Protein AF-0000000067313072 (afdb_homodimer)

Sequence (1642 aa):
MSSAKAKAAATILLTLEKLFMLDIATHIASVELWVLVTTVLLVWRFLLDFSGPWFGKPSRMFTVVTMEILNQNLVMYTMGLMQLSGARVNDYFQVWAVLLVTLQYSVKIGRPYTRSKQVPLLDLMSSFWSANLLRVQTFELLRIPLWLIWALNAVRIIVLFVTSSKGETENQESMRLVSDYMSYEDHLPALAAAAGGSDDEQEVSEMAGCKYLVHGEHRVLKEVQEGRREGRRRLSSCFRRERIIIESNRSYKIQLDPDGVHKDHLVTVEKLWRDTSKSRLLGGASTADPGNQRKDLCLSFAMYKLLRRRFYDLPVHELTRPQGKNKIRKLVIDYILKDCERAFRITGVELSFLQDLFYSKHAAVFAGGAMVPLRSLLLSLSLAAATGYIAYPARYIPERMDPADRNRITHGVFITRLMVGIIVLKELLEIFLYVLSRWAKVLMLCKYVQHQCLRRPMVEMAMRFMLFFGSKAKWIQTVSQQNLLVTFRVLKPAGVLPPLTWRMVLCRGETVGTTALKDYTKIAILDTLKKLEKEGLALDNYFSNAFRSNEKVVEWPRNLKVDTHIILVWHIATSLCEINFFNTVKKLRAVQRPRPFVDGPNGIRNKRKNYESVWSEQYATAATLSNYCTYLVSKDLVPDNPIVAGMVLGEVIQEIDHVTSKFNRQWGRGKLPFIFVYNGLMETVHKPCENTDHHQSWGWGPDVEPVTPEQVREKEDDGGLHIGCSITRMGAMLGKHLIKVYEGHAEGLWSDLANFWTGFLLHLAANTRAATHGRHLAGDSELITHLWALVSHAGFRGNAIHGEEGPDQEDIPDINQAANQMSSAKAKAAATILLTLEKLFMLDIATHIASVELWVLVTTVLLVWRFLLDFSGPWFGKPSRMFTVVTMEILNQNLVMYTMGLMQLSGARVNDYFQVWAVLLVTLQYSVKIGRPYTRSKQVPLLDLMSSFWSANLLRVQTFELLRIPLWLIWALNAVRIIVLFVTSSKGETENQESMRLVSDYMSYEDHLPALAAAAGGSDDEQEVSEMAGCKYLVHGEHRVLKEVQEGRREGRRRLSSCFRRERIIIESNRSYKIQLDPDGVHKDHLVTVEKLWRDTSKSRLLGGASTADPGNQRKDLCLSFAMYKLLRRRFYDLPVHELTRPQGKNKIRKLVIDYILKDCERAFRITGVELSFLQDLFYSKHAAVFAGGAMVPLRSLLLSLSLAAATGYIAYPARYIPERMDPADRNRITHGVFITRLMVGIIVLKELLEIFLYVLSRWAKVLMLCKYVQHQCLRRPMVEMAMRFMLFFGSKAKWIQTVSQQNLLVTFRVLKPAGVLPPLTWRMVLCRGETVGTTALKDYTKIAILDTLKKLEKEGLALDNYFSNAFRSNEKVVEWPRNLKVDTHIILVWHIATSLCEINFFNTVKKLRAVQRPRPFVDGPNGIRNKRKNYESVWSEQYATAATLSNYCTYLVSKDLVPDNPIVAGMVLGEVIQEIDHVTSKFNRQWGRGKLPFIFVYNGLMETVHKPCENTDHHQSWGWGPDVEPVTPEQVREKEDDGGLHIGCSITRMGAMLGKHLIKVYEGHAEGLWSDLANFWTGFLLHLAANTRAATHGRHLAGDSELITHLWALVSHAGFRGNAIHGEEGPDQEDIPDINQAANQ

Solvent-accessible surface area (backbone atoms only — not comparable to full-atom values): 89672 Å² total; per-residue (Å²): 120,67,65,60,52,49,50,49,49,46,49,51,48,53,50,50,52,55,41,64,44,46,38,86,88,72,64,37,70,34,71,70,42,52,52,50,53,50,51,50,52,51,50,52,52,46,56,53,57,72,72,45,64,43,64,38,41,17,63,52,30,40,51,51,53,50,50,50,48,49,48,55,50,48,53,40,26,50,50,19,38,49,62,64,60,52,55,95,70,63,68,59,52,44,54,46,40,48,49,48,52,48,41,56,52,61,53,50,71,72,47,41,71,52,61,47,57,61,62,46,49,49,50,50,50,51,48,50,54,32,51,60,47,47,71,70,60,80,56,67,82,53,44,58,58,51,51,49,47,48,50,54,48,50,48,53,44,50,49,46,56,66,41,46,59,45,19,58,49,42,46,48,52,41,48,52,50,48,43,57,44,43,65,52,49,74,73,51,77,54,76,81,69,84,91,84,87,85,53,71,68,57,41,60,76,43,33,63,62,41,71,47,62,62,44,37,63,54,58,56,49,48,47,64,69,67,39,84,68,75,72,77,72,78,49,63,78,86,72,48,63,77,70,67,77,61,74,69,72,76,50,92,53,93,78,85,38,58,85,59,90,32,39,78,54,37,40,28,49,24,52,58,50,58,75,24,47,83,37,76,69,62,10,66,64,82,84,55,19,66,90,44,53,67,58,40,50,44,48,17,50,24,48,32,62,61,54,57,36,58,74,32,58,29,61,61,42,36,63,75,35,69,68,31,31,52,52,44,28,46,46,43,56,67,53,39,56,64,37,68,69,54,34,53,48,36,43,41,51,18,49,49,53,52,29,24,58,76,54,29,36,61,44,37,44,49,42,76,40,70,58,52,51,47,52,53,47,50,50,39,52,50,48,34,51,51,49,59,51,49,64,60,56,60,68,54,52,58,78,74,40,65,74,86,46,52,66,62,42,55,52,48,52,50,53,50,53,50,52,41,52,50,43,39,51,51,41,52,48,52,49,49,53,53,64,40,28,71,66,42,47,46,50,50,51,50,50,44,70,61,29,72,78,50,72,36,70,70,51,46,51,53,48,50,56,52,63,66,54,62,73,72,82,60,66,70,62,53,40,59,17,25,42,82,80,30,31,34,78,37,75,43,78,74,61,93,80,50,74,92,56,66,41,77,40,80,38,63,69,76,65,73,19,72,44,74,64,50,67,68,45,53,47,52,43,53,50,51,56,51,46,32,61,78,68,69,50,63,63,88,45,24,64,59,70,28,32,65,91,46,57,76,76,47,64,66,66,68,41,53,84,50,67,64,58,48,50,54,25,51,36,48,13,52,52,46,45,48,38,69,77,30,69,70,44,27,66,34,56,30,56,44,76,31,60,62,86,63,77,45,57,84,67,70,78,75,75,77,82,56,86,67,47,69,45,22,52,30,35,40,32,24,46,46,44,39,20,28,52,48,34,30,51,77,67,57,65,46,42,54,49,52,68,56,45,48,50,41,53,53,49,48,52,51,50,52,48,56,51,38,44,70,52,28,74,71,57,36,80,78,59,34,37,33,47,58,50,51,51,37,43,57,57,37,50,76,42,69,56,81,70,66,77,60,44,66,75,52,54,59,72,84,78,66,73,77,74,61,78,74,73,61,62,80,68,70,80,53,81,85,60,55,53,38,70,29,63,63,24,52,5,32,43,49,19,53,49,51,51,61,75,35,60,96,35,64,54,61,47,28,48,30,43,24,40,27,45,43,34,43,50,54,37,47,27,36,42,32,54,58,42,61,46,59,54,46,35,39,46,75,60,47,69,56,51,48,48,26,52,52,37,51,59,52,54,51,68,48,78,64,74,78,52,53,42,51,49,57,72,71,36,60,72,47,77,60,41,45,36,73,107,118,67,65,57,50,50,51,51,50,46,49,50,49,52,50,51,53,55,42,66,44,48,38,86,86,71,63,37,67,33,71,68,40,50,52,48,53,51,50,52,52,49,51,52,52,45,55,50,53,76,69,44,67,42,64,40,43,17,63,50,30,40,52,53,52,51,49,50,48,49,50,56,50,46,52,38,28,49,51,18,37,51,65,63,62,52,54,93,72,64,69,59,52,45,54,48,40,47,49,48,50,47,42,55,52,61,54,51,72,69,45,45,64,54,62,47,58,59,61,47,48,46,50,50,50,50,49,49,56,33,50,60,48,47,69,68,60,80,56,66,82,53,45,56,58,51,53,48,49,48,48,52,48,49,47,51,45,50,50,47,56,65,42,45,59,46,18,58,48,44,46,49,50,41,48,51,50,48,43,57,45,42,66,51,49,74,73,51,77,54,75,82,68,86,85,81,87,85,53,71,68,58,39,60,75,45,34,62,62,40,71,48,61,62,45,39,62,57,57,54,50,49,46,64,68,69,40,84,68,75,73,75,74,80,50,63,76,85,72,49,63,78,70,66,78,63,73,68,71,76,51,90,55,91,77,85,39,57,86,60,91,32,39,78,53,37,40,29,50,24,51,56,48,58,73,24,49,83,35,75,70,62,11,64,65,83,84,57,18,68,90,45,52,66,59,38,51,44,47,17,51,26,49,33,63,62,53,57,35,58,74,37,61,30,64,62,41,35,62,75,34,69,68,31,33,52,52,42,29,44,47,42,56,67,54,38,55,65,38,67,69,54,34,54,48,36,42,39,51,18,49,50,52,52,33,25,58,74,54,28,36,60,45,36,45,50,44,79,41,69,58,51,52,47,52,53,46,51,52,39,51,51,46,34,51,51,48,58,50,49,65,60,56,61,68,56,52,58,78,76,40,66,75,89,46,51,66,62,40,55,51,48,52,52,55,50,53,51,51,43,51,51,44,37,49,51,41,52,49,51,49,50,54,53,65,39,27,71,65,43,49,47,49,51,53,50,48,46,70,62,29,72,75,51,72,35,72,69,52,46,52,53,46,50,53,52,64,66,54,62,73,71,80,58,61,65,64,53,40,59,18,25,41,83,79,30,30,35,78,38,76,40,77,70,59,95,82,47,81,87,46,66,39,78,40,80,37,64,71,75,67,74,20,73,43,72,64,51,66,68,45,51,47,52,43,52,50,52,56,50,46,32,61,76,67,69,49,63,64,88,43,24,64,58,69,27,33,67,91,48,58,77,77,47,65,65,66,66,40,53,82,49,67,67,56,48,50,54,25,49,35,47,15,52,51,46,44,48,39,70,78,29,70,71,44,28,66,34,55,30,59,44,76,30,58,61,86,62,78,44,55,84,69,62,80,75,78,77,83,55,85,68,47,69,42,21,52,29,36,39,34,24,45,47,46,40,20,27,52,48,34,30,51,76,67,54,66,46,41,54,51,53,67,58,43,48,50,41,52,54,48,47,52,52,50,52,47,57,51,38,44,70,52,29,75,72,58,36,79,78,59,37,37,32,48,56,51,51,51,36,43,56,56,37,51,77,42,69,54,79,69,65,75,61,43,64,75,52,52,59,71,83,77,68,72,78,72,62,79,74,74,62,62,80,67,71,79,54,81,85,61,54,56,38,70,29,63,62,23,51,6,32,43,50,19,52,50,50,52,61,75,35,58,96,34,66,55,61,47,28,47,31,44,24,41,27,44,44,34,43,49,54,37,48,28,39,42,32,55,60,50,62,45,60,60,45,34,45,42,72,57,45,68,56,49,48,49,26,52,53,34,52,59,52,55,51,68,47,78,63,75,79,53,51,42,50,48,62,75,72,41,62,71,48,78,60,37,44,36,73,107

Organism: Triticum aestivum (NCBI:txid4565)

pLDDT: mean 76.82, std 17.57, range [25.61, 97.81]

Radius of gyration: 36.91 Å; Cα contacts (8 Å, |Δi|>4): 2139; chains: 2; bounding box: 94×105×93 Å

Foldseek 3Di:
DVVVVVVVVVVVVVLVVVQQQADPPPRHGDLLVLLVVLLVLLVVLLVLLVVAQLLQFLASLVVNVVSLVVSLVSLVVSLVVLPPPDDLAQLLSLLSLLLSLLSSVLSCQSFAQDLDLVVLVSSLVSLVSSVVVLVSRPDPVQNVLSVVLSVLSNVVSVVCSVLSNVLLVLLVVLLVVQLVQLLCLLVDDFDPDDDDDPDPLVCLVLVTSQFQWQFQSSVLVVCVVVDPPPDCPCDDDLVNPPPPPPPPPPPVDDYDDCPPNCVLRTDGLNLLSPLCCPAQQQNPDDDHQVPSLLSLLSVLSSLLSLVVCQLVVRDNNLLVDPSSLVSLLCNLQSPLLPDLVSVLSSLQSSLVVLLCSQTNHLSSQCSNHDPSVVVVLVSLVVSLVSLVVSLVVLVCSCVRDDVVPVSCSVSSNVSSVSSSVSSNVSSVVVNVCNLLDSSVLSRVSRVVSSTVVCSDPVNSVVSVVSPVSHDPLGQQQKFKFFALLAWEWDFDQDDDPGDPDTDTDTDHGPDIDIDHNDPLLSNLLSVLVSCCVVVVHALLPLLCVLQVPPNVLCVFLVLQLDLLLSLLLQLLLLVLLLCVVDVQQQFDFSHDHGADPDDALPPDPPPDPDPCNVLRSLSNNLSRLSRRVSVCLVVVLFLADNVVSVVLSVLVSVLLCLLCVVVCVVQPVGGDGVNSSSVSLLVLLPPAQQDPVVCVVSVGDPPPPNPDPPVCPVPPPSVPSSSNPGSSNSSSNSNVVLCVVCPPPSSSSSSSSSSSSSSSLLLRLQSGRPLSQSSNSSDSRHPSNSSNSSCVSSSNHRPSVDHPNDNPPVSVPPSSPSNPD/DVVVVVVVVVVVVVLVVVQQQADPPPRHGDLLVLLVVLLVLLVVLLVLLVVDVQLQFLASLVVNVVSLVVSLVSLVVSLVVLPPVDDQAQLLSLLSLLLSLLSSVLSCQSFAQDLDLVVLVSSLVSLVSSVVVLVSRPDPVQNVLSVVLSVLSNVVSVVCSVLSNVLLVLLVVLLVVQLVQLLCLLVADWDPDPDDDPDPLVCLVLVTSQFQWQFQSSVLVVCVVVDPPPDPPCDDDLVRPPQPPPPPPPPVDDYDDCPPNCVLRTDGLNLLSPLCCPAQQQNPDDDHQVPSLLSLLSVLSSLLSLVVCQLVVRDNNLLVDPSSLVSLLCNLQSPLLPDLVSVLSSLLSSLVVLLCSQTNCLSSQPSNHDPSVVVVLVSLVVSLVSLVVSLVVLVCSCVRDDVVPVSCSVSSNVSSVSSSVSSNVSSVVVNVCNLLASSVLSRVSRVVSSGVVCSDPVNSVVSSVSPVSHDPLRQQQKFKFFALLAWEWDFDQDDPPDPRDTDTDTDHGPDIDIDHNDPLLSNLLSVLVSCCVVVVNALVPLLCVLQVPPNVLCVFVVLQLDLLLSLLLQLLLLVLLLCVVDVQQQFDFSHDHGADPDDALVPDPPPDPDPCNVLRSLSRNLSRLSRRVSVCLVVVLFLADNVVSVVLSVLVSVLLCLLCVVVCVVQPVGGDGVNSSSVSLLVLLPPAQQDPVVCVVRRGDPPRPNPDPVVCPVPPCSVPSSSNPGSSNSSSNSNVVLCVVCPPPSSSSSSSSSSSSSSSLLLRLQSGRPLSQSSNSSDSRHPSNSSNSSCVSSSNHRPPVDHPNDNPPCSVVPSSPSNPD

InterPro domains:
  IPR007658 Protein of unknown function DUF594 [PF04578] (745-795)
  IPR025315 Domain of unknown function DUF4220 [PF13968] (69-485)

Secondary structure (DSSP, 8-state):
-HHHHHHHHHHHHHHHHHHTPPPTTT-PPPHHHHHHHHHHHHHHHHHHHHS--TTSSHHHHHHHHHHHHHHHHHHHHHHHHHHHH--TT-THHHHHHHHHHHHHHHHHTTS---S-SHHHHHHHHHHHHHHHHHTT---HHHHHHHHHHHHHHHHHHHHHHHHHHHHHHHHHHHHHHHHHHTTTGGGSPPP--SS----HHHHHHTTTT---EEE-HHHHHHHHHS----------GGG------------SS----TTTTTTTT-EEHHHHHHHTTT-TTT-SSTTTSGGGHHHHHHHHHHHHHHHGGGGGT---HHHHSHHHHHHHHHIIIIIGGGSHHHHHHHHHHHHHHHHHHHH-SHHHHSTT-SHHHHHHHHHHHHHHHHHHHHTTGGGGHHHHS-GGGHHHHHHHHHHHHHHHHHHHHHHHHHHHHHHTSHHHHHHHHHHHHH-GGG--HHHHHHHHHHHHS--------EEEE--TT-EEEEEEE-SSS--S-EEEEEEES---EEEE--HHHHHHHHHHHHHHHHTT--TT-HHHHH-SS-GGGGTTGGG---HHHHHHHHHHHHHHHHHHH-HHHHHSBSBS-SS-SS--TTT-------TTTHHHHHHHHHHHHHHHHHHHHHTT-SSS-HHHHHHHHHHHHHHHHHHHHHHHHHH-TTS-BHHHHHHHHHHHTTS----THHHHHTT--TTS----GGGG-S----TT--GGGSHHHHHHHHHHHHHHHTTT-HHHHHHHHHHHHHHHHHHHHHHS-HHHHHHTTSSS--HHHHHHHHHHHHT------SS-----GGGS--TTTGGG-/-HHHHHHHHHHHHHHHHHHTPPPTTT-PPPHHHHHHHHHHHHHHHHHHHHT--TTSSHHHHHHHHHHHHHHHHHHHHHHHHHHHS--TT-THHHHHHHHHHHHHHHHHTTS---S-SHHHHHHHHHHHHHHHHHTT---HHHHHHHHHHHHHHHHHHHHHHHHHHHHHHHHHHHHHHHHHHTTTGGGSPPP---S----HHHHHHTTTT---EEE-HHHHHHHHHS----------GGG------------SS----TTTTTTTT-EEHHHHHHHTTT-TTT-SSSSSSGGGHHHHHHHHHHHHHHHGGGGGT---HHHHSHHHHHHHHHIIIIIGGGSHHHHHHHHHHHHHHHHHHHH-SHHHHSTT-SHHHHHHHHHHHHHHHHHHHHTTGGGGHHHHS-GGGHHHHHHHHHHHHHHHHHHHHHHHHHHHHHHTSHHHHHHHHHHHHH-GGG--HHHHHHHHHHHHS--------EEEE--TT-EEEEEEE--SS----EEEEEEES---EEEE--HHHHHHHHHHHHHHHHTT--TT-HHHHH-SS-GGGGTTGGG---HHHHHHHHHHHHHHHHHHH-HHHHHSBSBS-SS-SS--GGG-------TTTHHHHHHHHHHHHHHHHHHHHHTT-SSS-HHHHHHHHHHHHHHHHHHHHHHHHHH-TT--BHHHHHHHHHHHTTS----THHHHHTT--TTS----GGGG-S----TT--GGGSHHHHHHHHHHHHHHHTTT-HHHHHHHHHHHHHHHHHHHHHHS-HHHHHHTTSSS--HHHHHHHHHHHHT-----SSS-----GGGS--TTTGGG-

Structure (mmCIF, N/CA/C/O backbone):
data_AF-0000000067313072-model_v1
#
loop_
_entity.id
_entity.type
_entity.pdbx_description
1 polymer 'DUF4220 domain-containing protein'
#
loop_
_atom_site.group_PDB
_atom_site.id
_atom_site.type_symbol
_atom_site.label_atom_id
_atom_site.label_alt_id
_atom_site.label_comp_id
_atom_site.label_asym_id
_atom_site.label_entity_id
_atom_site.label_seq_id
_atom_site.pdbx_PDB_ins_code
_atom_site.Cartn_x
_atom_site.Cartn_y
_atom_site.Cartn_z
_atom_site.occupancy
_atom_site.B_iso_or_equiv
_atom_site.auth_seq_id
_atom_site.auth_comp_id
_atom_site.auth_asym_id
_atom_site.auth_atom_id
_atom_site.pdbx_PDB_model_num
ATOM 1 N N . MET A 1 1 ? 44.281 -27.109 -37.781 1 42.28 1 MET A N 1
ATOM 2 C CA . MET A 1 1 ? 43.281 -26.203 -37.188 1 42.28 1 MET A CA 1
ATOM 3 C C . MET A 1 1 ? 43.125 -26.469 -35.688 1 42.28 1 MET A C 1
ATOM 5 O O . MET A 1 1 ? 42.688 -25.578 -34.969 1 42.28 1 MET A O 1
ATOM 9 N N . SER A 1 2 ? 43.5 -27.688 -35.281 1 58.09 2 SER A N 1
ATOM 10 C CA . SER A 1 2 ? 43.312 -28.141 -33.906 1 58.09 2 SER A CA 1
ATOM 11 C C . SER A 1 2 ? 44.375 -27.578 -33 1 58.09 2 SER A C 1
ATOM 13 O O . SER A 1 2 ? 44.094 -27.188 -31.859 1 58.09 2 SER A O 1
ATOM 15 N N . SER A 1 3 ? 45.531 -27.438 -33.469 1 60.06 3 SER A N 1
ATOM 16 C CA . SER A 1 3 ? 46.625 -27 -32.656 1 60.06 3 SER A CA 1
ATOM 17 C C . SER A 1 3 ? 46.531 -25.531 -32.281 1 60.06 3 SER A C 1
ATOM 19 O O . SER A 1 3 ? 46.875 -25.125 -31.172 1 60.06 3 SER A O 1
ATOM 21 N N . ALA A 1 4 ? 45.969 -24.812 -33.25 1 56.19 4 ALA A N 1
ATOM 22 C CA . ALA A 1 4 ? 45.844 -23.375 -33 1 56.19 4 ALA A CA 1
ATOM 23 C C . ALA A 1 4 ? 44.781 -23.078 -31.953 1 56.19 4 ALA A C 1
ATOM 25 O O . ALA A 1 4 ? 44.938 -22.172 -31.125 1 56.19 4 ALA A O 1
ATOM 26 N N . LYS A 1 5 ? 43.781 -23.859 -31.969 1 59.5 5 LYS A N 1
ATOM 27 C CA . LYS A 1 5 ? 42.75 -23.703 -30.953 1 59.5 5 LYS A CA 1
ATOM 28 C C . LYS A 1 5 ? 43.281 -24.047 -29.562 1 59.5 5 LYS A C 1
ATOM 30 O O . LYS A 1 5 ? 42.938 -23.391 -28.578 1 59.5 5 LYS A O 1
ATOM 35 N N . ALA A 1 6 ? 44.094 -25.016 -29.594 1 61.5 6 ALA A N 1
ATOM 36 C CA . ALA A 1 6 ? 44.656 -25.438 -28.312 1 61.5 6 ALA A CA 1
ATOM 37 C C . ALA A 1 6 ? 45.594 -24.359 -27.75 1 61.5 6 ALA A C 1
ATOM 39 O O . ALA A 1 6 ? 45.562 -24.094 -26.547 1 61.5 6 ALA A O 1
ATOM 40 N N . LYS A 1 7 ? 46.344 -23.766 -28.578 1 61.97 7 LYS A N 1
ATOM 41 C CA . LYS A 1 7 ? 47.219 -22.703 -28.125 1 61.97 7 LYS A CA 1
ATOM 42 C C . LYS A 1 7 ? 46.438 -21.469 -27.672 1 61.97 7 LYS A C 1
ATOM 44 O O . LYS A 1 7 ? 46.812 -20.828 -26.688 1 61.97 7 LYS A O 1
ATOM 49 N N . ALA A 1 8 ? 45.406 -21.234 -28.391 1 58.72 8 ALA A N 1
ATOM 50 C CA . ALA A 1 8 ? 44.562 -20.094 -28.031 1 58.72 8 ALA A CA 1
ATOM 51 C C . ALA A 1 8 ? 43.875 -20.328 -26.672 1 58.72 8 ALA A C 1
ATOM 53 O O . ALA A 1 8 ? 43.781 -19.422 -25.859 1 58.72 8 ALA A O 1
ATOM 54 N N . ALA A 1 9 ? 43.438 -21.531 -26.562 1 60.97 9 ALA A N 1
ATOM 55 C CA . ALA A 1 9 ? 42.844 -21.875 -25.281 1 60.97 9 ALA A CA 1
ATOM 56 C C . ALA A 1 9 ? 43.875 -21.812 -24.156 1 60.97 9 ALA A C 1
ATOM 58 O O . ALA A 1 9 ? 43.562 -21.328 -23.062 1 60.97 9 ALA A O 1
ATOM 59 N N . ALA A 1 10 ? 45.062 -22.25 -24.469 1 60.62 10 ALA A N 1
ATOM 60 C CA . ALA A 1 10 ? 46.125 -22.234 -23.469 1 60.62 10 ALA A CA 1
ATOM 61 C C . ALA A 1 10 ? 46.5 -20.797 -23.094 1 60.62 10 ALA A C 1
ATOM 63 O O . ALA A 1 10 ? 46.719 -20.5 -21.922 1 60.62 10 ALA A O 1
ATOM 64 N N . THR A 1 11 ? 46.531 -20 -24.062 1 56.94 11 THR A N 1
ATOM 65 C CA . THR A 1 11 ? 46.844 -18.609 -23.797 1 56.94 11 THR A CA 1
ATOM 66 C C . THR A 1 11 ? 45.719 -17.953 -22.984 1 56.94 11 THR A C 1
ATOM 68 O O . THR A 1 11 ? 46 -17.141 -22.094 1 56.94 11 THR A O 1
ATOM 71 N N . ILE A 1 12 ? 44.562 -18.328 -23.344 1 57.72 12 ILE A N 1
ATOM 72 C CA . ILE A 1 12 ? 43.438 -17.797 -22.594 1 57.72 12 ILE A CA 1
ATOM 73 C C . ILE A 1 12 ? 43.5 -18.297 -21.141 1 57.72 12 ILE A C 1
ATOM 75 O O . ILE A 1 12 ? 43.281 -17.516 -20.203 1 57.72 12 ILE A O 1
ATOM 79 N N . LEU A 1 13 ? 43.875 -19.547 -21.047 1 58.5 13 LEU A N 1
ATOM 80 C CA . LEU A 1 13 ? 43.969 -20.109 -19.703 1 58.5 13 LEU A CA 1
ATOM 81 C C . LEU A 1 13 ? 45.125 -19.484 -18.922 1 58.5 13 LEU A C 1
ATOM 83 O O . LEU A 1 13 ? 45 -19.219 -17.734 1 58.5 13 LEU A O 1
ATOM 87 N N . LEU A 1 14 ? 46.281 -19.312 -19.547 1 56.69 14 LEU A N 1
ATOM 88 C CA . LEU A 1 14 ? 47.406 -18.688 -18.875 1 56.69 14 LEU A CA 1
ATOM 89 C C . LEU A 1 14 ? 47.094 -17.25 -18.516 1 56.69 14 LEU A C 1
ATOM 91 O O . LEU A 1 14 ? 47.469 -16.781 -17.438 1 56.69 14 LEU A O 1
ATOM 95 N N . THR A 1 15 ? 46.438 -16.703 -19.406 1 57.56 15 THR A N 1
ATOM 96 C CA . THR A 1 15 ? 46.031 -15.328 -19.141 1 57.56 15 THR A CA 1
ATOM 97 C C . THR A 1 15 ? 45.031 -15.273 -18 1 57.56 15 THR A C 1
ATOM 99 O O . THR A 1 15 ? 45.062 -14.359 -17.172 1 57.56 15 THR A O 1
ATOM 102 N N . LEU A 1 16 ? 44.188 -16.25 -18.047 1 59.81 16 LEU A N 1
ATOM 103 C CA . LEU A 1 16 ? 43.25 -16.328 -16.938 1 59.81 16 LEU A CA 1
ATOM 104 C C . LEU A 1 16 ? 43.969 -16.625 -15.625 1 59.81 16 LEU A C 1
ATOM 106 O O . LEU A 1 16 ? 43.562 -16.094 -14.578 1 59.81 16 LEU A O 1
ATOM 110 N N . GLU A 1 17 ? 44.969 -17.406 -15.719 1 61.94 17 GLU A N 1
ATOM 111 C CA . GLU A 1 17 ? 45.75 -17.719 -14.516 1 61.94 17 GLU A CA 1
ATOM 112 C C . GLU A 1 17 ? 46.438 -16.469 -13.969 1 61.94 17 GLU A C 1
ATOM 114 O O . GLU A 1 17 ? 46.531 -16.281 -12.758 1 61.94 17 GLU A O 1
ATOM 119 N N . LYS A 1 18 ? 46.906 -15.672 -14.828 1 61.16 18 LYS A N 1
ATOM 120 C CA . LYS A 1 18 ? 47.594 -14.461 -14.383 1 61.16 18 LYS A CA 1
ATOM 121 C C . LYS A 1 18 ? 46.594 -13.422 -13.867 1 61.16 18 LYS A C 1
ATOM 123 O O . LYS A 1 18 ? 46.938 -12.594 -13.031 1 61.16 18 LYS A O 1
ATOM 128 N N . LEU A 1 19 ? 45.5 -13.5 -14.484 1 61.88 19 LEU A N 1
ATOM 129 C CA . LEU A 1 19 ? 44.438 -12.609 -14.023 1 61.88 19 LEU A CA 1
ATOM 130 C C . LEU A 1 19 ? 44.125 -12.867 -12.555 1 61.88 19 LEU A C 1
ATOM 132 O O . LEU A 1 19 ? 43.781 -11.945 -11.82 1 61.88 19 LEU A O 1
ATOM 136 N N . PHE A 1 20 ? 44.312 -14.078 -12.195 1 63.31 20 PHE A N 1
ATOM 137 C CA . PHE A 1 20 ? 43.969 -14.461 -10.828 1 63.31 20 PHE A CA 1
ATOM 138 C C . PHE A 1 20 ? 45.156 -14.328 -9.906 1 63.31 20 PHE A C 1
ATOM 140 O O . PHE A 1 20 ? 45.125 -14.789 -8.766 1 63.31 20 PHE A O 1
ATOM 147 N N . MET A 1 21 ? 46.281 -13.719 -10.484 1 60.78 21 MET A N 1
ATOM 148 C CA . MET A 1 21 ? 47.438 -13.539 -9.609 1 60.78 21 MET A CA 1
ATOM 149 C C . MET A 1 21 ? 47.156 -12.43 -8.602 1 60.78 21 MET A C 1
ATOM 151 O O . MET A 1 21 ? 46.688 -11.352 -8.961 1 60.78 21 MET A O 1
ATOM 155 N N . LEU A 1 22 ? 47.219 -12.703 -7.316 1 62.59 22 LEU A N 1
ATOM 156 C CA . LEU A 1 22 ? 46.969 -11.82 -6.18 1 62.59 22 LEU A CA 1
ATOM 157 C C . LEU A 1 22 ? 48.094 -10.805 -6.016 1 62.59 22 LEU A C 1
ATOM 159 O O . LEU A 1 22 ? 49.219 -11.086 -6.352 1 62.59 22 LEU A O 1
ATOM 163 N N . ASP A 1 23 ? 47.719 -9.57 -5.832 1 60.34 23 ASP A N 1
ATOM 164 C CA . ASP A 1 23 ? 48.688 -8.539 -5.52 1 60.34 23 ASP A CA 1
ATOM 165 C C . ASP A 1 23 ? 49.625 -8.992 -4.391 1 60.34 23 ASP A C 1
ATOM 167 O O . ASP A 1 23 ? 49.188 -9.594 -3.416 1 60.34 23 ASP A O 1
ATOM 171 N N . ILE A 1 24 ? 50.781 -8.961 -4.613 1 56.97 24 ILE A N 1
ATOM 172 C CA . ILE A 1 24 ? 51.812 -9.461 -3.697 1 56.97 24 ILE A CA 1
ATOM 173 C C . ILE A 1 24 ? 51.625 -8.812 -2.324 1 56.97 24 ILE A C 1
ATOM 175 O O . ILE A 1 24 ? 51.781 -9.477 -1.295 1 56.97 24 ILE A O 1
ATOM 179 N N . ALA A 1 25 ? 51.219 -7.586 -2.291 1 56.19 25 ALA A N 1
ATOM 180 C CA . ALA A 1 25 ? 51.219 -6.871 -1.018 1 56.19 25 ALA A CA 1
ATOM 181 C C . ALA A 1 25 ? 49.906 -7.102 -0.276 1 56.19 25 ALA A C 1
ATOM 183 O O . ALA A 1 25 ? 49.906 -7.348 0.933 1 56.19 25 ALA A O 1
ATOM 184 N N . THR A 1 26 ? 48.844 -7.098 -0.99 1 61.28 26 THR A N 1
ATOM 185 C CA . THR A 1 26 ? 47.562 -7.113 -0.307 1 61.28 26 THR A CA 1
ATOM 186 C C . THR A 1 26 ? 46.812 -8.422 -0.57 1 61.28 26 THR A C 1
ATOM 188 O O . THR A 1 26 ? 45.812 -8.727 0.103 1 61.28 26 THR A O 1
ATOM 191 N N . HIS A 1 27 ? 47.406 -9.375 -1.321 1 62.12 27 HIS A N 1
ATOM 192 C CA . HIS A 1 27 ? 46.812 -10.656 -1.712 1 62.12 27 HIS A CA 1
ATOM 193 C C . HIS A 1 27 ? 45.406 -10.461 -2.275 1 62.12 27 HIS A C 1
ATOM 195 O O . HIS A 1 27 ? 44.531 -11.32 -2.096 1 62.12 27 HIS A O 1
ATOM 201 N N . ILE A 1 28 ? 45.219 -9.188 -2.674 1 64 28 ILE A N 1
ATOM 202 C CA . ILE A 1 28 ? 43.906 -8.938 -3.256 1 64 28 ILE A CA 1
ATOM 203 C C . ILE A 1 28 ? 43.969 -9.117 -4.77 1 64 28 ILE A C 1
ATOM 205 O O . ILE A 1 28 ? 45.031 -9 -5.371 1 64 28 ILE A O 1
ATOM 209 N N . ALA A 1 29 ? 42.812 -9.547 -5.219 1 70.5 29 ALA A N 1
ATOM 210 C CA . ALA A 1 29 ? 42.688 -9.773 -6.656 1 70.5 29 ALA A CA 1
ATOM 211 C C . ALA A 1 29 ? 42.969 -8.492 -7.441 1 70.5 29 ALA A C 1
ATOM 213 O O . ALA A 1 29 ? 42.781 -7.391 -6.926 1 70.5 29 ALA A O 1
ATOM 214 N N . SER A 1 30 ? 43.562 -8.664 -8.562 1 74.94 30 SER A N 1
ATOM 215 C CA . SER A 1 30 ? 43.875 -7.551 -9.461 1 74.94 30 SER A CA 1
ATOM 216 C C . SER A 1 30 ? 42.594 -6.801 -9.852 1 74.94 30 SER A C 1
ATOM 218 O O . SER A 1 30 ? 41.5 -7.324 -9.711 1 74.94 30 SER A O 1
ATOM 220 N N . VAL A 1 31 ? 42.625 -5.531 -10.148 1 79.31 31 VAL A N 1
ATOM 221 C CA . VAL A 1 31 ? 41.5 -4.695 -10.578 1 79.31 31 VAL A CA 1
ATOM 222 C C . VAL A 1 31 ? 40.844 -5.32 -11.789 1 79.31 31 VAL A C 1
ATOM 224 O O . VAL A 1 31 ? 39.594 -5.285 -11.914 1 79.31 31 VAL A O 1
ATOM 227 N N . GLU A 1 32 ? 41.656 -6 -12.703 1 81.88 32 GLU A N 1
ATOM 228 C CA . GLU A 1 32 ? 41.125 -6.637 -13.906 1 81.88 32 GLU A CA 1
ATOM 229 C C . GLU A 1 32 ? 40.188 -7.785 -13.555 1 81.88 32 GLU A C 1
ATOM 231 O O . GLU A 1 32 ? 39.156 -7.973 -14.203 1 81.88 32 GLU A O 1
ATOM 236 N N . LEU A 1 33 ? 40.5 -8.422 -12.516 1 82.75 33 LEU A N 1
ATOM 237 C CA . LEU A 1 33 ? 39.625 -9.531 -12.102 1 82.75 33 LEU A CA 1
ATOM 238 C C . LEU A 1 33 ? 38.312 -9.023 -11.523 1 82.75 33 LEU A C 1
ATOM 240 O O . LEU A 1 33 ? 37.281 -9.602 -11.773 1 82.75 33 LEU A O 1
ATOM 244 N N . TRP A 1 34 ? 38.375 -7.98 -10.828 1 84.06 34 TRP A N 1
ATOM 245 C CA . TRP A 1 34 ? 37.188 -7.422 -10.242 1 84.06 34 TRP A CA 1
ATOM 246 C C . TRP A 1 34 ? 36.25 -6.875 -11.328 1 84.06 34 TRP A C 1
ATOM 248 O O . TRP A 1 34 ? 35.031 -6.996 -11.234 1 84.06 34 TRP A O 1
ATOM 258 N N . VAL A 1 35 ? 36.812 -6.309 -12.32 1 87.5 35 VAL A N 1
ATOM 259 C CA . VAL A 1 35 ? 36.031 -5.777 -13.414 1 87.5 35 VAL A CA 1
ATOM 260 C C . VAL A 1 35 ? 35.344 -6.922 -14.164 1 87.5 35 VAL A C 1
ATOM 262 O O . VAL A 1 35 ? 34.188 -6.828 -14.523 1 87.5 35 VAL A O 1
ATOM 265 N N . LEU A 1 36 ? 36.062 -7.992 -14.32 1 87 36 LEU A N 1
ATOM 266 C CA . LEU A 1 36 ? 35.5 -9.141 -15.023 1 87 36 LEU A CA 1
ATOM 267 C C . LEU A 1 36 ? 34.406 -9.789 -14.203 1 87 36 LEU A C 1
ATOM 269 O O . LEU A 1 36 ? 33.344 -10.125 -14.742 1 87 36 LEU A O 1
ATOM 273 N N . VAL A 1 37 ? 34.625 -9.953 -12.914 1 86.38 37 VAL A N 1
ATOM 274 C CA . VAL A 1 37 ? 33.625 -10.555 -12.039 1 86.38 37 VAL A CA 1
ATOM 275 C C . VAL A 1 37 ? 32.375 -9.688 -12.016 1 86.38 37 VAL A C 1
ATOM 277 O O . VAL A 1 37 ? 31.25 -10.203 -12.094 1 86.38 37 VAL A O 1
ATOM 280 N N . THR A 1 38 ? 32.531 -8.445 -11.961 1 87.94 38 THR A N 1
ATOM 281 C CA . THR A 1 38 ? 31.406 -7.527 -11.938 1 87.94 38 THR A CA 1
ATOM 282 C C . THR A 1 38 ? 30.641 -7.582 -13.258 1 87.94 38 THR A C 1
ATOM 284 O O . THR A 1 38 ? 29.406 -7.566 -13.273 1 87.94 38 THR A O 1
ATOM 287 N N . THR A 1 39 ? 31.359 -7.672 -14.352 1 88.62 39 THR A N 1
ATOM 288 C CA . THR A 1 39 ? 30.719 -7.746 -15.664 1 88.62 39 THR A CA 1
ATOM 289 C C . THR A 1 39 ? 29.922 -9.047 -15.805 1 88.62 39 THR A C 1
ATOM 291 O O . THR A 1 39 ? 28.797 -9.039 -16.297 1 88.62 39 THR A O 1
ATOM 294 N N . VAL A 1 40 ? 30.5 -10.094 -15.328 1 87.5 40 VAL A N 1
ATOM 295 C CA . VAL A 1 40 ? 29.828 -11.391 -15.43 1 87.5 40 VAL A CA 1
ATOM 296 C C . VAL A 1 40 ? 28.562 -11.383 -14.57 1 87.5 40 VAL A C 1
ATOM 298 O O . VAL A 1 40 ? 27.531 -11.922 -14.977 1 87.5 40 VAL A O 1
ATOM 301 N N . LEU A 1 41 ? 28.656 -10.781 -13.469 1 88.06 41 LEU A N 1
ATOM 302 C CA . LEU A 1 41 ? 27.5 -10.695 -12.602 1 88.06 41 LEU A CA 1
ATOM 303 C C . LEU A 1 41 ? 26.406 -9.844 -13.242 1 88.06 41 LEU A C 1
ATOM 305 O O . LEU A 1 41 ? 25.219 -10.148 -13.109 1 88.06 41 LEU A O 1
ATOM 309 N N . LEU A 1 42 ? 26.781 -8.891 -13.938 1 88.19 42 LEU A N 1
ATOM 310 C CA . LEU A 1 42 ? 25.812 -8.039 -14.625 1 88.19 42 LEU A CA 1
ATOM 311 C C . LEU A 1 42 ? 25.172 -8.773 -15.789 1 88.19 42 LEU A C 1
ATOM 313 O O . LEU A 1 42 ? 23.984 -8.617 -16.047 1 88.19 42 LEU A O 1
ATOM 317 N N . VAL A 1 43 ? 25.938 -9.633 -16.453 1 85.69 43 VAL A N 1
ATOM 318 C CA . VAL A 1 43 ? 25.391 -10.445 -17.531 1 85.69 43 VAL A CA 1
ATOM 319 C C . VAL A 1 43 ? 24.375 -11.438 -16.984 1 85.69 43 VAL A C 1
ATOM 321 O O . VAL A 1 43 ? 23.312 -11.641 -17.578 1 85.69 43 VAL A O 1
ATOM 324 N N . TRP A 1 44 ? 24.703 -11.914 -15.891 1 84.88 44 TRP A N 1
ATOM 325 C CA . TRP A 1 44 ? 23.781 -12.852 -15.25 1 84.88 44 TRP A CA 1
ATOM 326 C C . TRP A 1 44 ? 22.469 -12.164 -14.867 1 84.88 44 TRP A C 1
ATOM 328 O O . TRP A 1 44 ? 21.391 -12.727 -15.047 1 84.88 44 TRP A O 1
ATOM 338 N N . ARG A 1 45 ? 22.594 -11.055 -14.406 1 83.5 45 ARG A N 1
ATOM 339 C CA . ARG A 1 45 ? 21.406 -10.289 -14.055 1 83.5 45 ARG A CA 1
ATOM 340 C C . ARG A 1 45 ? 20.578 -9.961 -15.297 1 83.5 45 ARG A C 1
ATOM 342 O O . ARG A 1 45 ? 19.344 -9.969 -15.258 1 83.5 45 ARG A O 1
ATOM 349 N N . PHE A 1 46 ? 21.234 -9.758 -16.359 1 79.81 46 PHE A N 1
ATOM 350 C CA . PHE A 1 46 ? 20.578 -9.477 -17.625 1 79.81 46 PHE A CA 1
ATOM 351 C C . PHE A 1 46 ? 19.797 -10.695 -18.109 1 79.81 46 PHE A C 1
ATOM 353 O O . PHE A 1 46 ? 18.656 -10.562 -18.562 1 79.81 46 PHE A O 1
ATOM 360 N N . LEU A 1 47 ? 20.297 -11.758 -17.891 1 77.75 47 LEU A N 1
ATOM 361 C CA . LEU A 1 47 ? 19.656 -12.984 -18.344 1 77.75 47 LEU A CA 1
ATOM 362 C C . LEU A 1 47 ? 18.438 -13.312 -17.484 1 77.75 47 LEU A C 1
ATOM 364 O O . LEU A 1 47 ? 17.438 -13.836 -17.969 1 77.75 47 LEU A O 1
ATOM 368 N N . LEU A 1 48 ? 18.531 -12.969 -16.297 1 76.25 48 LEU A N 1
ATOM 369 C CA . LEU A 1 48 ? 17.406 -13.227 -15.391 1 76.25 48 LEU A CA 1
ATOM 370 C C . LEU A 1 48 ? 16.234 -12.305 -15.703 1 76.25 48 LEU A C 1
ATOM 372 O O . LEU A 1 48 ? 15.086 -12.641 -15.406 1 76.25 48 LEU A O 1
ATOM 376 N N . ASP A 1 49 ? 16.484 -11.203 -16.266 1 69.12 49 ASP A N 1
ATOM 377 C CA . ASP A 1 49 ? 15.43 -10.258 -16.609 1 69.12 49 ASP A CA 1
ATOM 378 C C . ASP A 1 49 ? 14.539 -10.82 -17.719 1 69.12 49 ASP A C 1
ATOM 380 O O . ASP A 1 49 ? 13.367 -10.445 -17.812 1 69.12 49 ASP A O 1
ATOM 384 N N . PHE A 1 50 ? 15.094 -11.789 -18.547 1 65.12 50 PHE A N 1
ATOM 385 C CA . PHE A 1 50 ? 14.32 -12.391 -19.625 1 65.12 50 PHE A CA 1
ATOM 386 C C . PHE A 1 50 ? 13.32 -13.406 -19.078 1 65.12 50 PHE A C 1
ATOM 388 O O . PHE A 1 50 ? 12.336 -13.734 -19.75 1 65.12 50 PHE A O 1
ATOM 395 N N . SER A 1 51 ? 13.664 -13.984 -17.969 1 64.06 51 SER A N 1
ATOM 396 C CA . SER A 1 51 ? 12.773 -15.023 -17.453 1 64.06 51 SER A CA 1
ATOM 397 C C . SER A 1 51 ? 11.562 -14.414 -16.75 1 64.06 51 SER A C 1
ATOM 399 O O . SER A 1 51 ? 10.609 -15.117 -16.406 1 64.06 51 SER A O 1
ATOM 401 N N . GLY A 1 52 ? 10.961 -13.469 -16.766 1 60.34 52 GLY A N 1
ATOM 402 C CA . GLY A 1 52 ? 9.656 -13 -16.328 1 60.34 52 GLY A CA 1
ATOM 403 C C . GLY A 1 52 ? 9.734 -12.039 -15.148 1 60.34 52 GLY A C 1
ATOM 404 O O . GLY A 1 52 ? 10.82 -11.609 -14.766 1 60.34 52 GLY A O 1
ATOM 405 N N . PRO A 1 53 ? 8.359 -11.812 -14.805 1 61.59 53 PRO A N 1
ATOM 406 C CA . PRO A 1 53 ? 8.336 -10.953 -13.617 1 61.59 53 PRO A CA 1
ATOM 407 C C . PRO A 1 53 ? 8.836 -11.664 -12.367 1 61.59 53 PRO A C 1
ATOM 409 O O . PRO A 1 53 ? 8.422 -12.789 -12.078 1 61.59 53 PRO A O 1
ATOM 412 N N . TRP A 1 54 ? 9.898 -11.328 -11.906 1 62.38 54 TRP A N 1
ATOM 413 C CA . TRP A 1 54 ? 10.562 -11.961 -10.766 1 62.38 54 TRP A CA 1
ATOM 414 C C . TRP A 1 54 ? 9.789 -11.719 -9.477 1 62.38 54 TRP A C 1
ATOM 416 O O . TRP A 1 54 ? 10.062 -12.336 -8.453 1 62.3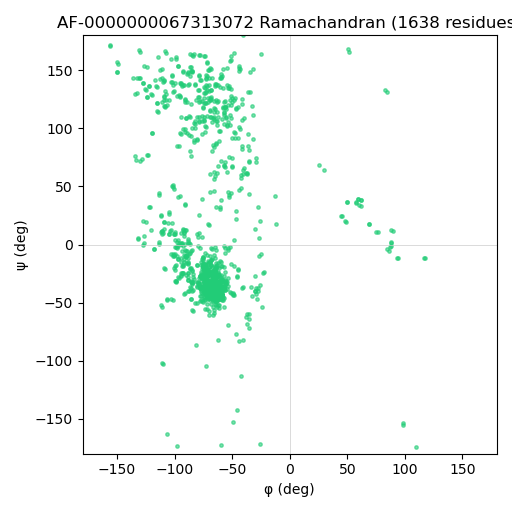8 54 TRP A O 1
ATOM 426 N N . PHE A 1 55 ? 8.734 -10.938 -9.562 1 60.94 55 PHE A N 1
ATOM 427 C CA . PHE A 1 55 ? 8.102 -10.516 -8.32 1 60.94 55 PHE A CA 1
ATOM 428 C C . PHE A 1 55 ? 7.078 -11.547 -7.852 1 60.94 55 PHE A C 1
ATOM 430 O O . PHE A 1 55 ? 6.547 -11.453 -6.746 1 60.94 55 PHE A O 1
ATOM 437 N N . GLY A 1 56 ? 6.777 -12.617 -8.688 1 59.56 56 GLY A N 1
ATOM 438 C CA . GLY A 1 56 ? 5.762 -13.594 -8.32 1 59.56 56 GLY A CA 1
ATOM 439 C C . GLY A 1 56 ? 6.25 -14.602 -7.293 1 59.56 56 GLY A C 1
ATOM 440 O O . GLY A 1 56 ? 5.488 -15.023 -6.418 1 59.56 56 GLY A O 1
ATOM 441 N N . LYS A 1 57 ? 7.551 -14.992 -7.43 1 62.84 57 LYS A N 1
ATOM 442 C CA . LYS A 1 57 ? 8.117 -15.969 -6.5 1 62.84 57 LYS A CA 1
ATOM 443 C C . LYS A 1 57 ? 9.086 -15.305 -5.531 1 62.84 57 LYS A C 1
ATOM 445 O O . LYS A 1 57 ? 10.016 -14.609 -5.953 1 62.84 57 LYS A O 1
ATOM 450 N N . PRO A 1 58 ? 8.883 -15.438 -4.273 1 64.81 58 PRO A N 1
ATOM 451 C CA . PRO A 1 58 ? 9.742 -14.781 -3.285 1 64.81 58 PRO A CA 1
ATOM 452 C C . PRO A 1 58 ? 11.211 -15.18 -3.426 1 64.81 58 PRO A C 1
ATOM 454 O O . PRO A 1 58 ? 12.102 -14.352 -3.211 1 64.81 58 PRO A O 1
ATOM 457 N N . SER A 1 59 ? 11.469 -16.406 -3.854 1 72.81 59 SER A N 1
ATOM 458 C CA . SER A 1 59 ? 12.859 -16.844 -3.994 1 72.81 59 SER A CA 1
ATOM 459 C C . SER A 1 59 ? 13.539 -16.125 -5.16 1 72.81 59 SER A C 1
ATOM 461 O O . SER A 1 59 ? 14.695 -15.711 -5.047 1 72.81 59 SER A O 1
ATOM 463 N N . ARG A 1 60 ? 12.844 -16.016 -6.242 1 74.56 60 ARG A N 1
ATOM 464 C CA . ARG A 1 60 ? 13.406 -15.336 -7.398 1 74.56 60 ARG A CA 1
ATOM 465 C C . ARG A 1 60 ? 13.617 -13.852 -7.109 1 74.56 60 ARG A C 1
ATOM 467 O O . ARG A 1 60 ? 14.625 -13.273 -7.512 1 74.56 60 ARG A O 1
ATOM 474 N N . MET A 1 61 ? 12.703 -13.32 -6.383 1 72.75 61 MET A N 1
ATOM 475 C CA . MET A 1 61 ? 12.836 -11.914 -6.016 1 72.75 61 MET A CA 1
ATOM 476 C C . MET A 1 61 ? 14.055 -11.695 -5.117 1 72.75 61 MET A C 1
ATOM 478 O O . MET A 1 61 ? 14.812 -10.742 -5.305 1 72.75 61 MET A O 1
ATOM 482 N N . PHE A 1 62 ? 14.266 -12.602 -4.238 1 73.44 62 PHE A N 1
ATOM 483 C CA . PHE A 1 62 ? 15.414 -12.516 -3.346 1 73.44 62 PHE A CA 1
ATOM 484 C C . PHE A 1 62 ? 16.719 -12.594 -4.129 1 73.44 62 PHE A C 1
ATOM 486 O O . PHE A 1 62 ? 17.656 -11.852 -3.863 1 73.44 62 PHE A O 1
ATOM 493 N N . THR A 1 63 ? 16.688 -13.43 -5.023 1 77.88 63 THR A N 1
ATOM 494 C CA . THR A 1 63 ? 17.906 -13.609 -5.82 1 77.88 63 THR A CA 1
ATOM 495 C C . THR A 1 63 ? 18.188 -12.367 -6.656 1 77.88 63 THR A C 1
ATOM 497 O O . THR A 1 63 ? 19.328 -11.914 -6.727 1 77.88 63 THR A O 1
ATOM 500 N N . VAL A 1 64 ? 17.188 -11.852 -7.234 1 77.75 64 VAL A N 1
ATOM 501 C CA . VAL A 1 64 ? 17.375 -10.703 -8.109 1 77.75 64 VAL A CA 1
ATOM 502 C C . VAL A 1 64 ? 17.797 -9.484 -7.285 1 77.75 64 VAL A C 1
ATOM 504 O O . VAL A 1 64 ? 18.703 -8.75 -7.668 1 77.75 64 VAL A O 1
ATOM 507 N N . VAL A 1 65 ? 17.25 -9.266 -6.121 1 75.56 65 VAL A N 1
ATOM 508 C CA . VAL A 1 65 ? 17.562 -8.117 -5.281 1 75.56 65 VAL A CA 1
ATOM 509 C C . VAL A 1 65 ? 18.984 -8.258 -4.734 1 75.56 65 VAL A C 1
ATOM 511 O O . VAL A 1 65 ? 19.734 -7.285 -4.691 1 75.56 65 VAL A O 1
ATOM 514 N N . THR A 1 66 ? 19.328 -9.453 -4.371 1 79 66 THR A N 1
ATOM 515 C CA . THR A 1 66 ? 20.672 -9.695 -3.871 1 79 66 THR A CA 1
ATOM 516 C C . THR A 1 66 ? 21.703 -9.453 -4.965 1 79 66 THR A C 1
ATOM 518 O O . THR A 1 66 ? 22.734 -8.828 -4.723 1 79 66 THR A O 1
ATOM 521 N N . MET A 1 67 ? 21.359 -9.875 -6.082 1 83.31 67 MET A N 1
ATOM 522 C CA . MET A 1 67 ? 22.281 -9.68 -7.191 1 83.31 67 MET A CA 1
ATOM 523 C C . MET A 1 67 ? 22.406 -8.203 -7.551 1 83.31 67 MET A C 1
ATOM 525 O O . MET A 1 67 ? 23.484 -7.727 -7.902 1 83.31 67 MET A O 1
ATOM 529 N N . GLU A 1 68 ? 21.328 -7.523 -7.469 1 80.5 68 GLU A N 1
ATOM 530 C CA . GLU A 1 68 ? 21.344 -6.098 -7.773 1 80.5 68 GLU A CA 1
ATOM 531 C C . GLU A 1 68 ? 22.188 -5.324 -6.762 1 80.5 68 GLU A C 1
ATOM 533 O O . GLU A 1 68 ? 23 -4.477 -7.145 1 80.5 68 GLU A O 1
ATOM 538 N N . ILE A 1 69 ? 22.078 -5.602 -5.586 1 80.12 69 ILE A N 1
ATOM 539 C CA . ILE A 1 69 ? 22.812 -4.898 -4.539 1 80.12 69 ILE A CA 1
ATOM 540 C C . ILE A 1 69 ? 24.281 -5.27 -4.602 1 80.12 69 ILE A C 1
ATOM 542 O O . ILE A 1 69 ? 25.156 -4.418 -4.418 1 80.12 69 ILE A O 1
ATOM 546 N N . LEU A 1 70 ? 24.469 -6.512 -4.879 1 84.38 70 LEU A N 1
ATOM 547 C CA . LEU A 1 70 ? 25.859 -6.953 -5.027 1 84.38 70 LEU A CA 1
ATOM 548 C C . LEU A 1 70 ? 26.531 -6.242 -6.195 1 84.38 70 LEU A C 1
ATOM 550 O O . LEU A 1 70 ? 27.656 -5.766 -6.062 1 84.38 70 LEU A O 1
ATOM 554 N N . ASN A 1 71 ? 25.797 -6.18 -7.211 1 85.44 71 ASN A N 1
ATOM 555 C CA . ASN A 1 71 ? 26.344 -5.523 -8.391 1 85.44 71 ASN A CA 1
ATOM 556 C C . ASN A 1 71 ? 26.625 -4.047 -8.133 1 85.44 71 ASN A C 1
ATOM 558 O O . ASN A 1 71 ? 27.672 -3.529 -8.531 1 85.44 71 ASN A O 1
ATOM 562 N N . GLN A 1 72 ? 25.75 -3.363 -7.516 1 83.5 72 GLN A N 1
ATOM 563 C CA . GLN A 1 72 ? 25.922 -1.939 -7.246 1 83.5 72 GLN A CA 1
ATOM 564 C C . GLN A 1 72 ? 27.094 -1.695 -6.309 1 83.5 72 GLN A C 1
ATOM 566 O O . GLN A 1 72 ? 27.891 -0.772 -6.523 1 83.5 72 GLN A O 1
ATOM 571 N N . ASN A 1 73 ? 27.219 -2.521 -5.402 1 85.94 73 ASN A N 1
ATOM 572 C CA . ASN A 1 73 ? 28.312 -2.379 -4.449 1 85.94 73 ASN A CA 1
ATOM 573 C C . ASN A 1 73 ? 29.656 -2.717 -5.086 1 85.94 73 ASN A C 1
ATOM 575 O O . ASN A 1 73 ? 30.656 -2.061 -4.809 1 85.94 73 ASN A O 1
ATOM 579 N N . LEU A 1 74 ? 29.609 -3.68 -5.91 1 86.88 74 LEU A N 1
ATOM 580 C CA . LEU A 1 74 ? 30.844 -4.098 -6.543 1 86.88 74 LEU A CA 1
ATOM 581 C C . LEU A 1 74 ? 31.328 -3.043 -7.535 1 86.88 74 LEU A C 1
ATOM 583 O O . LEU A 1 74 ? 32.531 -2.844 -7.695 1 86.88 74 LEU A O 1
ATOM 587 N N . VAL A 1 75 ? 30.406 -2.438 -8.164 1 88.31 75 VAL A N 1
ATOM 588 C CA . VAL A 1 75 ? 30.781 -1.396 -9.117 1 88.31 75 VAL A CA 1
ATOM 589 C C . VAL A 1 75 ? 31.438 -0.233 -8.367 1 88.31 75 VAL A C 1
ATOM 591 O O . VAL A 1 75 ? 32.5 0.267 -8.781 1 88.31 75 VAL A O 1
ATOM 594 N N . MET A 1 76 ? 30.922 0.154 -7.25 1 86.75 76 MET A N 1
ATOM 595 C CA . MET A 1 76 ? 31.469 1.267 -6.477 1 86.75 76 MET A CA 1
ATOM 596 C C . MET A 1 76 ? 32.812 0.897 -5.871 1 86.75 76 MET A C 1
ATOM 598 O O . MET A 1 76 ? 33.75 1.702 -5.887 1 86.75 76 MET A O 1
ATOM 602 N N . TYR A 1 77 ? 32.812 -0.269 -5.383 1 84.25 77 TYR A N 1
ATOM 603 C CA . TYR A 1 77 ? 34.062 -0.75 -4.805 1 84.25 77 TYR A CA 1
ATOM 604 C C . TYR A 1 77 ? 35.156 -0.817 -5.855 1 84.25 77 TYR A C 1
ATOM 606 O O . TYR A 1 77 ? 36.312 -0.4 -5.609 1 84.25 77 TYR A O 1
ATOM 614 N N . THR A 1 78 ? 34.844 -1.307 -7 1 85.06 78 THR A N 1
ATOM 615 C CA . THR A 1 78 ? 35.812 -1.448 -8.078 1 85.06 78 THR A CA 1
ATOM 616 C C . THR A 1 78 ? 36.281 -0.081 -8.578 1 85.06 78 THR A C 1
ATOM 618 O O . THR A 1 78 ? 37.438 0.098 -8.93 1 85.06 78 THR A O 1
ATOM 621 N N . MET A 1 79 ? 35.438 0.836 -8.617 1 85.94 79 MET A N 1
ATOM 622 C CA . MET A 1 79 ? 35.781 2.182 -9.047 1 85.94 79 MET A CA 1
ATOM 623 C C . MET A 1 79 ? 36.75 2.834 -8.047 1 85.94 79 MET A C 1
ATOM 625 O O . MET A 1 79 ? 37.656 3.576 -8.43 1 85.94 79 MET A O 1
ATOM 629 N N . GLY A 1 80 ? 36.5 2.586 -6.797 1 80.69 80 GLY A N 1
ATOM 630 C CA . GLY A 1 80 ? 37.438 3.061 -5.793 1 80.69 80 GLY A CA 1
ATOM 631 C C . GLY A 1 80 ? 38.844 2.469 -5.949 1 80.69 80 GLY A C 1
ATOM 632 O O . GLY A 1 80 ? 39.844 3.172 -5.793 1 80.69 80 GLY A O 1
ATOM 633 N N . LEU A 1 81 ? 38.875 1.233 -6.387 1 79.62 81 LEU A N 1
ATOM 634 C CA . LEU A 1 81 ? 40.156 0.557 -6.609 1 79.62 81 LEU A CA 1
ATOM 635 C C . LEU A 1 81 ? 40.875 1.147 -7.812 1 79.62 81 LEU A C 1
ATOM 637 O O . LEU A 1 81 ? 42.094 1.256 -7.812 1 79.62 81 LEU A O 1
ATOM 641 N N . MET A 1 82 ? 40.156 1.49 -8.82 1 81.25 82 MET A N 1
ATOM 642 C CA . MET A 1 82 ? 40.719 2.006 -10.062 1 81.25 82 MET A CA 1
ATOM 643 C C . MET A 1 82 ? 41.375 3.367 -9.836 1 81.25 82 MET A C 1
ATOM 645 O O . MET A 1 82 ? 42.344 3.723 -10.516 1 81.25 82 MET A O 1
ATOM 649 N N . GLN A 1 83 ? 40.906 4.078 -8.875 1 75.56 83 GLN A N 1
ATOM 650 C CA . GLN A 1 83 ? 41.406 5.445 -8.688 1 75.56 83 GLN A CA 1
ATOM 651 C C . GLN A 1 83 ? 42.844 5.465 -8.203 1 75.56 83 GLN A C 1
ATOM 653 O O . GLN A 1 83 ? 43.625 6.293 -8.648 1 75.56 83 GLN A O 1
ATOM 658 N N . LEU A 1 84 ? 43.281 4.629 -7.262 1 63.41 84 LEU A N 1
ATOM 659 C CA . LEU A 1 84 ? 44.594 4.73 -6.684 1 63.41 84 LEU A CA 1
ATOM 660 C C . LEU A 1 84 ? 45.594 3.818 -7.414 1 63.41 84 LEU A C 1
ATOM 662 O O . LEU A 1 84 ? 46.812 3.955 -7.258 1 63.41 84 LEU A O 1
ATOM 666 N N . SER A 1 85 ? 45.125 2.709 -8.102 1 58.59 85 SER A N 1
ATOM 667 C CA . SER A 1 85 ? 46.062 1.85 -8.805 1 58.59 85 SER A CA 1
ATOM 668 C C . SER A 1 85 ? 46.656 2.561 -10.016 1 58.59 85 SER A C 1
ATOM 670 O O . SER A 1 85 ? 47.562 2.021 -10.68 1 58.59 85 SER A O 1
ATOM 672 N N . GLY A 1 86 ? 46.062 3.516 -10.5 1 50.75 86 GLY A N 1
ATOM 673 C CA . GLY A 1 86 ? 46.469 4.121 -11.758 1 50.75 86 GLY A CA 1
ATOM 674 C C . GLY A 1 86 ? 47.844 4.711 -11.727 1 50.75 86 GLY A C 1
ATOM 675 O O . GLY A 1 86 ? 48.094 5.703 -11.031 1 50.75 86 GLY A O 1
ATOM 676 N N . ALA A 1 87 ? 48.75 3.785 -11.602 1 48.09 87 ALA A N 1
ATOM 677 C CA . ALA A 1 87 ? 49.906 4.434 -12.211 1 48.09 87 ALA A CA 1
ATOM 678 C C . ALA A 1 87 ? 49.5 5.336 -13.367 1 48.09 87 ALA A C 1
ATOM 680 O O . ALA A 1 87 ? 48.406 5.16 -13.938 1 48.09 87 ALA A O 1
ATOM 681 N N . ARG A 1 88 ? 50.156 6.371 -13.633 1 49.5 88 ARG A N 1
ATOM 682 C CA . ARG A 1 88 ? 50 7.387 -14.664 1 49.5 88 ARG A CA 1
ATOM 683 C C . ARG A 1 88 ? 49.281 6.824 -15.875 1 49.5 88 ARG A C 1
ATOM 685 O O . ARG A 1 88 ? 48.5 7.539 -16.531 1 49.5 88 ARG A O 1
ATOM 692 N N . VAL A 1 89 ? 49.406 5.547 -16.344 1 55.03 89 VAL A N 1
ATOM 693 C CA . VAL A 1 89 ? 49.25 5.406 -17.797 1 55.03 89 VAL A CA 1
ATOM 694 C C . VAL A 1 89 ? 48.188 4.355 -18.094 1 55.03 89 VAL A C 1
ATOM 696 O O . VAL A 1 89 ? 48.031 3.969 -19.25 1 55.03 89 VAL A O 1
ATOM 699 N N . ASN A 1 90 ? 47.281 3.678 -17.047 1 71.88 90 ASN A N 1
ATOM 700 C CA . ASN A 1 90 ? 46.438 2.652 -17.625 1 71.88 90 ASN A CA 1
ATOM 701 C C . ASN A 1 90 ? 45.094 3.229 -18.062 1 71.88 90 ASN A C 1
ATOM 703 O O . ASN A 1 90 ? 44.156 3.34 -17.266 1 71.88 90 ASN A O 1
ATOM 707 N N . ASP A 1 91 ? 44.906 3.576 -19.281 1 77.94 91 ASP A N 1
ATOM 708 C CA . ASP A 1 91 ? 43.781 4.242 -19.891 1 77.94 91 ASP A CA 1
ATOM 709 C C . ASP A 1 91 ? 42.531 3.336 -19.875 1 77.94 91 ASP A C 1
ATOM 711 O O . ASP A 1 91 ? 41.406 3.807 -20.047 1 77.94 91 ASP A O 1
ATOM 715 N N . TYR A 1 92 ? 42.719 2.018 -19.562 1 83.62 92 TYR A N 1
ATOM 716 C CA . TYR A 1 92 ? 41.562 1.097 -19.562 1 83.62 92 TYR A CA 1
ATOM 717 C C . TYR A 1 92 ? 40.656 1.35 -18.359 1 83.62 92 TYR A C 1
ATOM 719 O O . TYR A 1 92 ? 39.469 1.085 -18.422 1 83.62 92 TYR A O 1
ATOM 727 N N . PHE A 1 93 ? 41.188 1.897 -17.328 1 84.38 93 PHE A N 1
ATOM 728 C CA . PHE A 1 93 ? 40.406 2.066 -16.094 1 84.38 93 PHE A CA 1
ATOM 729 C C . PHE A 1 93 ? 39.312 3.102 -16.297 1 84.38 93 PHE A C 1
ATOM 731 O O . PHE A 1 93 ? 38.188 2.908 -15.836 1 84.38 93 PHE A O 1
ATOM 738 N N . GLN A 1 94 ? 39.625 4.105 -17.016 1 86.81 94 GLN A N 1
ATOM 739 C CA . GLN A 1 94 ? 38.625 5.129 -17.281 1 86.81 94 GLN A CA 1
ATOM 740 C C . GLN A 1 94 ? 37.531 4.605 -18.219 1 86.81 94 GLN A C 1
ATOM 742 O O . GLN A 1 94 ? 36.344 4.883 -18.031 1 86.81 94 GLN A O 1
ATOM 747 N N . VAL A 1 95 ? 37.969 3.811 -19.203 1 88.69 95 VAL A N 1
ATOM 748 C CA . VAL A 1 95 ? 37.031 3.225 -20.141 1 88.69 95 VAL A CA 1
ATOM 749 C C . VAL A 1 95 ? 36.094 2.244 -19.422 1 88.69 95 VAL A C 1
ATOM 751 O O . VAL A 1 95 ? 34.875 2.299 -19.578 1 88.69 95 VAL A O 1
ATOM 754 N N . TRP A 1 96 ? 36.688 1.478 -18.594 1 90.56 96 TRP A N 1
ATOM 755 C CA . TRP A 1 96 ? 35.938 0.454 -17.891 1 90.56 96 TRP A CA 1
ATOM 756 C C . TRP A 1 96 ? 34.969 1.086 -16.891 1 90.56 96 TRP A C 1
ATOM 758 O O . TRP A 1 96 ? 33.875 0.601 -16.688 1 90.56 96 TRP A O 1
ATOM 768 N N . ALA A 1 97 ? 35.312 2.127 -16.203 1 90.5 97 ALA A N 1
ATOM 769 C CA . ALA A 1 97 ? 34.438 2.797 -15.234 1 90.5 97 ALA A CA 1
ATOM 770 C C . ALA A 1 97 ? 33.188 3.318 -15.906 1 90.5 97 ALA A C 1
ATOM 772 O O . ALA A 1 97 ? 32.062 3.096 -15.406 1 90.5 97 ALA A O 1
ATOM 773 N N . VAL A 1 98 ? 33.344 3.898 -17.031 1 92.31 98 VAL A N 1
ATOM 774 C CA . VAL A 1 98 ? 32.219 4.465 -17.734 1 92.31 98 VAL A CA 1
ATOM 775 C C . VAL A 1 98 ? 31.312 3.34 -18.266 1 92.31 98 VAL A C 1
ATOM 777 O O . VAL A 1 98 ? 30.094 3.396 -18.156 1 92.31 98 VAL A O 1
ATOM 780 N N . LEU A 1 99 ? 31.984 2.34 -18.766 1 93.06 99 LEU A N 1
ATOM 781 C CA . LEU A 1 99 ? 31.219 1.24 -19.344 1 93.06 99 LEU A CA 1
ATOM 782 C C . LEU A 1 99 ? 30.516 0.438 -18.266 1 93.06 99 LEU A C 1
ATOM 784 O O . LEU A 1 99 ? 29.391 -0.036 -18.453 1 93.06 99 LEU A O 1
ATOM 788 N N . LEU A 1 100 ? 31.109 0.329 -17.125 1 92.19 100 LEU A N 1
ATOM 789 C CA . LEU A 1 100 ? 30.484 -0.413 -16.031 1 92.19 100 LEU A CA 1
ATOM 790 C C . LEU A 1 100 ? 29.25 0.311 -15.508 1 92.19 100 LEU A C 1
ATOM 792 O O . LEU A 1 100 ? 28.219 -0.314 -15.266 1 92.19 100 LEU A O 1
ATOM 796 N N . VAL A 1 101 ? 29.359 1.542 -15.344 1 92.12 101 VAL A N 1
ATOM 797 C CA . VAL A 1 101 ? 28.234 2.324 -14.844 1 92.12 101 VAL A CA 1
ATOM 798 C C . VAL A 1 101 ? 27.109 2.33 -15.867 1 92.12 101 VAL A C 1
ATOM 800 O O . VAL A 1 101 ? 25.938 2.25 -15.508 1 92.12 101 VAL A O 1
ATOM 803 N N . THR A 1 102 ? 27.516 2.377 -17.109 1 92.31 102 THR A N 1
ATOM 804 C CA . THR A 1 102 ? 26.516 2.338 -18.172 1 92.31 102 THR A CA 1
ATOM 805 C C . THR A 1 102 ? 25.828 0.979 -18.203 1 92.31 102 THR A C 1
ATOM 807 O O . THR A 1 102 ? 24.594 0.901 -18.328 1 92.31 102 THR A O 1
ATOM 810 N N . LEU A 1 103 ? 26.609 0.021 -18.094 1 90.56 103 LEU A N 1
ATOM 811 C CA . LEU A 1 103 ? 26.062 -1.329 -18.109 1 90.56 103 LEU A CA 1
ATOM 812 C C . LEU A 1 103 ? 25.172 -1.562 -16.891 1 90.56 103 LEU A C 1
ATOM 814 O O . LEU A 1 103 ? 24.109 -2.186 -17 1 90.56 103 LEU A O 1
ATOM 818 N N . GLN A 1 104 ? 25.547 -1.108 -15.773 1 89.69 104 GLN A N 1
ATOM 819 C CA . GLN A 1 104 ? 24.766 -1.239 -14.555 1 89.69 104 GLN A CA 1
ATOM 820 C C . GLN A 1 104 ? 23.391 -0.586 -14.719 1 89.69 104 GLN A C 1
ATOM 822 O O . GLN A 1 104 ? 22.375 -1.151 -14.305 1 89.69 104 GLN A O 1
ATOM 827 N N . TYR A 1 105 ? 23.391 0.518 -15.297 1 87.94 105 TYR A N 1
ATOM 828 C CA . TYR A 1 105 ? 22.125 1.221 -15.492 1 87.94 105 TYR A CA 1
ATOM 829 C C . TYR A 1 105 ? 21.266 0.523 -16.531 1 87.94 105 TYR A C 1
ATOM 831 O O . TYR A 1 105 ? 20.031 0.444 -16.391 1 87.94 105 TYR A O 1
ATOM 839 N N . SER A 1 106 ? 21.859 0.043 -17.516 1 84.62 106 SER A N 1
ATOM 840 C CA . SER A 1 106 ? 21.125 -0.601 -18.594 1 84.62 106 SER A CA 1
ATOM 841 C C . SER A 1 106 ? 20.438 -1.881 -18.109 1 84.62 106 SER A C 1
ATOM 843 O O . SER A 1 106 ? 19.344 -2.217 -18.562 1 84.62 106 SER A O 1
ATOM 845 N N . VAL A 1 107 ? 21.016 -2.539 -17.234 1 80 107 VAL A N 1
ATOM 846 C CA . VAL A 1 107 ? 20.469 -3.795 -16.734 1 80 107 VAL A CA 1
ATOM 847 C C . VAL A 1 107 ? 19.328 -3.508 -15.758 1 80 107 VAL A C 1
ATOM 849 O O . VAL A 1 107 ? 18.391 -4.305 -15.625 1 80 107 VAL A O 1
ATOM 852 N N . LYS A 1 108 ? 19.234 -2.443 -15.016 1 71.12 108 LYS A N 1
ATOM 853 C CA . LYS A 1 108 ? 18.203 -2.064 -14.055 1 71.12 108 LYS A CA 1
ATOM 854 C C . LYS A 1 108 ? 16.891 -1.747 -14.766 1 71.12 108 LYS A C 1
ATOM 856 O O . LYS A 1 108 ? 15.812 -1.893 -14.18 1 71.12 108 LYS A O 1
ATOM 861 N N . ILE A 1 109 ? 16.953 -1.263 -15.867 1 56.5 109 ILE A N 1
ATOM 862 C CA . ILE A 1 109 ? 15.781 -0.817 -16.609 1 56.5 109 ILE A CA 1
ATOM 863 C C . ILE A 1 109 ? 14.789 -1.971 -16.75 1 56.5 109 ILE A C 1
ATOM 865 O O . ILE A 1 109 ? 13.578 -1.748 -16.891 1 56.5 109 ILE A O 1
ATOM 869 N N . GLY A 1 110 ? 15.156 -3.197 -16.25 1 60.03 110 GLY A N 1
ATOM 870 C CA . GLY A 1 110 ? 14.211 -4.301 -16.266 1 60.03 110 GLY A CA 1
ATOM 871 C C . GLY A 1 110 ? 13.367 -4.402 -15.016 1 60.03 110 GLY A C 1
ATOM 872 O O . GLY A 1 110 ? 12.422 -5.188 -14.953 1 60.03 110 GLY A O 1
ATOM 873 N N . ARG A 1 111 ? 13.555 -3.449 -13.992 1 62.72 111 ARG A N 1
ATOM 874 C CA . ARG A 1 111 ? 12.812 -3.447 -12.734 1 62.72 111 ARG A CA 1
ATOM 875 C C . ARG A 1 111 ? 11.492 -2.693 -12.867 1 62.72 111 ARG A C 1
ATOM 877 O O . ARG A 1 111 ? 11.391 -1.756 -13.664 1 62.72 111 ARG A O 1
ATOM 884 N N . PRO A 1 112 ? 10.531 -3.291 -12.102 1 61.94 112 PRO A N 1
ATOM 885 C CA . PRO A 1 112 ? 9.281 -2.525 -12.094 1 61.94 112 PRO A CA 1
ATOM 886 C C . PRO A 1 112 ? 9.461 -1.113 -11.539 1 61.94 112 PRO A C 1
ATOM 888 O O . PRO A 1 112 ? 10.445 -0.835 -10.852 1 61.94 112 PRO A O 1
ATOM 891 N N . TYR A 1 113 ? 8.711 -0.224 -12.062 1 59.09 113 TYR A N 1
ATOM 892 C CA . TYR A 1 113 ? 8.734 1.168 -11.625 1 59.09 113 TYR A CA 1
ATOM 893 C C . TYR A 1 113 ? 8.477 1.274 -10.125 1 59.09 113 TYR A C 1
ATOM 895 O O . TYR A 1 113 ? 7.609 0.586 -9.586 1 59.09 113 TYR A O 1
ATOM 903 N N . THR A 1 114 ? 9.562 1.621 -9.477 1 60.44 114 THR A N 1
ATOM 904 C CA . THR A 1 114 ? 9.391 1.878 -8.055 1 60.44 114 THR A CA 1
ATOM 905 C C . THR A 1 114 ? 9.336 3.377 -7.777 1 60.44 114 THR A C 1
ATOM 907 O O . THR A 1 114 ? 9.953 4.168 -8.492 1 60.44 114 THR A O 1
ATOM 910 N N . ARG A 1 115 ? 8.523 3.814 -6.996 1 58.72 115 ARG A N 1
ATOM 911 C CA . ARG A 1 115 ? 8.391 5.211 -6.594 1 58.72 115 ARG A CA 1
ATOM 912 C C . ARG A 1 115 ? 9.617 5.676 -5.812 1 58.72 115 ARG A C 1
ATOM 914 O O . ARG A 1 115 ? 9.844 6.879 -5.66 1 58.72 115 ARG A O 1
ATOM 921 N N . SER A 1 116 ? 10.461 4.684 -5.496 1 63.28 116 SER A N 1
ATOM 922 C CA . SER A 1 116 ? 11.594 5.039 -4.652 1 63.28 116 SER A CA 1
ATOM 923 C C . SER A 1 116 ? 12.695 5.727 -5.457 1 63.28 116 SER A C 1
ATOM 925 O O . SER A 1 116 ? 13.039 5.277 -6.547 1 63.28 116 SER A O 1
ATOM 927 N N . LYS A 1 117 ? 13.117 6.953 -5.094 1 70.38 117 LYS A N 1
ATOM 928 C CA . LYS A 1 117 ? 14.188 7.707 -5.746 1 70.38 117 LYS A CA 1
ATOM 929 C C . LYS A 1 117 ? 15.555 7.238 -5.277 1 70.38 117 LYS A C 1
ATOM 931 O O . LYS A 1 117 ? 16.578 7.832 -5.633 1 70.38 117 LYS A O 1
ATOM 936 N N . GLN A 1 118 ? 15.547 6.133 -4.539 1 72.19 118 GLN A N 1
ATOM 937 C CA . GLN A 1 118 ? 16.812 5.641 -4.008 1 72.19 118 GLN A CA 1
ATOM 938 C C . GLN A 1 118 ? 17.688 5.055 -5.117 1 72.19 118 GLN A C 1
ATOM 940 O O . GLN A 1 118 ? 18.891 5.32 -5.18 1 72.19 118 GLN A O 1
ATOM 945 N N . VAL A 1 119 ? 17.047 4.371 -5.98 1 73.88 119 VAL A N 1
ATOM 946 C CA . VAL A 1 119 ? 17.828 3.674 -7.008 1 73.88 119 VAL A CA 1
ATOM 947 C C . VAL A 1 119 ? 18.359 4.68 -8.016 1 73.88 119 VAL A C 1
ATOM 949 O O . VAL A 1 119 ? 19.547 4.66 -8.344 1 73.88 119 VAL A O 1
ATOM 952 N N . PRO A 1 120 ? 17.5 5.652 -8.398 1 77.88 120 PRO A N 1
ATOM 953 C CA . PRO A 1 120 ? 18.062 6.648 -9.312 1 77.88 120 PRO A CA 1
ATOM 954 C C . PRO A 1 120 ? 19.156 7.492 -8.664 1 77.88 120 PRO A C 1
ATOM 956 O O . PRO A 1 120 ? 20.094 7.91 -9.336 1 77.88 120 PRO A O 1
ATOM 959 N N . LEU A 1 121 ? 19.109 7.711 -7.426 1 81.88 121 LEU A N 1
ATOM 960 C CA . LEU A 1 121 ? 20.141 8.484 -6.738 1 81.88 121 LEU A CA 1
ATOM 961 C C . LEU A 1 121 ? 21.438 7.691 -6.637 1 81.88 121 LEU A C 1
ATOM 963 O O . LEU A 1 121 ? 22.531 8.258 -6.75 1 81.88 121 LEU A O 1
ATOM 967 N N . LEU A 1 122 ? 21.281 6.434 -6.395 1 82.94 122 LEU A N 1
ATOM 968 C CA . LEU A 1 122 ? 22.453 5.582 -6.375 1 82.94 122 LEU A CA 1
ATOM 969 C C . LEU A 1 122 ? 23.141 5.562 -7.738 1 82.94 122 LEU A C 1
ATOM 971 O O . LEU A 1 122 ? 24.359 5.586 -7.828 1 82.94 122 LEU A O 1
ATOM 975 N N . ASP A 1 123 ? 22.359 5.598 -8.727 1 85.75 123 ASP A N 1
ATOM 976 C CA . ASP A 1 123 ? 22.906 5.621 -10.078 1 85.75 123 ASP A CA 1
ATOM 977 C C . ASP A 1 123 ? 23.578 6.961 -10.383 1 85.75 123 ASP A C 1
ATOM 979 O O . ASP A 1 123 ? 24.609 7.008 -11.055 1 85.75 123 ASP A O 1
ATOM 983 N N . LEU A 1 124 ? 23.016 7.996 -9.867 1 87.06 124 LEU A N 1
ATOM 984 C CA . LEU A 1 124 ? 23.609 9.312 -10.062 1 87.06 124 LEU A CA 1
ATOM 985 C C . LEU A 1 124 ? 24.953 9.414 -9.359 1 87.06 124 LEU A C 1
ATOM 987 O O . LEU A 1 124 ? 25.906 9.992 -9.891 1 87.06 124 LEU A O 1
ATOM 991 N N . MET A 1 125 ? 25.062 8.773 -8.297 1 87.56 125 MET A N 1
ATOM 992 C CA . MET A 1 125 ? 26.328 8.797 -7.562 1 87.56 125 MET A CA 1
ATOM 993 C C . MET A 1 125 ? 27.391 7.98 -8.281 1 87.56 125 MET A C 1
ATOM 995 O O . MET A 1 125 ? 28.547 8.398 -8.367 1 87.56 125 MET A O 1
ATOM 999 N N . SER A 1 126 ? 26.938 6.902 -8.742 1 88.56 126 SER A N 1
ATOM 1000 C CA . SER A 1 126 ? 27.891 6.098 -9.508 1 88.56 126 SER A CA 1
ATOM 1001 C C . SER A 1 126 ? 28.375 6.848 -10.75 1 88.56 126 SER A C 1
ATOM 1003 O O . SER A 1 126 ? 29.547 6.75 -11.117 1 88.56 126 SER A O 1
ATOM 1005 N N . SER A 1 127 ? 27.438 7.57 -11.305 1 90.56 127 SER A N 1
ATOM 1006 C CA . SER A 1 127 ? 27.797 8.359 -12.477 1 90.56 127 SER A CA 1
ATOM 1007 C C . SER A 1 127 ? 28.766 9.484 -12.102 1 90.56 127 SER A C 1
ATOM 1009 O O . SER A 1 127 ? 29.688 9.805 -12.859 1 90.56 127 SER A O 1
ATOM 1011 N N . PHE A 1 128 ? 28.609 10.016 -10.945 1 88.31 128 PHE A N 1
ATOM 1012 C CA . PHE A 1 128 ? 29.484 11.086 -10.469 1 88.31 128 PHE A CA 1
ATOM 1013 C C . PHE A 1 128 ? 30.906 10.57 -10.258 1 88.31 128 PHE A C 1
ATOM 1015 O O . PHE A 1 128 ? 31.875 11.227 -10.633 1 88.31 128 PHE A O 1
ATOM 1022 N N . TRP A 1 129 ? 31.031 9.391 -9.758 1 87.44 129 TRP A N 1
ATOM 1023 C CA . TRP A 1 129 ? 32.344 8.828 -9.523 1 87.44 129 TRP A CA 1
ATOM 1024 C C . TRP A 1 129 ? 33.031 8.484 -10.844 1 87.44 129 TRP A C 1
ATOM 1026 O O . TRP A 1 129 ? 34.25 8.625 -10.977 1 87.44 129 TRP A O 1
ATOM 1036 N N . SER A 1 130 ? 32.219 8.039 -11.758 1 89.75 130 SER A N 1
ATOM 1037 C CA . SER A 1 130 ? 32.812 7.742 -13.062 1 89.75 130 SER A CA 1
ATOM 1038 C C . SER A 1 130 ? 33.281 9.008 -13.766 1 89.75 130 SER A C 1
ATOM 1040 O O . SER A 1 130 ? 34.312 9.008 -14.453 1 89.75 130 SER A O 1
ATOM 1042 N N . ALA A 1 131 ? 32.531 10.102 -13.523 1 89.38 131 ALA A N 1
ATOM 1043 C CA . ALA A 1 131 ? 32.938 11.383 -14.094 1 89.38 131 ALA A CA 1
ATOM 1044 C C . ALA A 1 131 ? 34.25 11.867 -13.477 1 89.38 131 ALA A C 1
ATOM 1046 O O . ALA A 1 131 ? 35.094 12.453 -14.164 1 89.38 131 ALA A O 1
ATOM 1047 N N . ASN A 1 132 ? 34.438 11.57 -12.273 1 83.94 132 ASN A N 1
ATOM 1048 C CA . ASN A 1 132 ? 35.656 11.953 -11.586 1 83.94 132 ASN A CA 1
ATOM 1049 C C . ASN A 1 132 ? 36.875 11.203 -12.133 1 83.94 132 ASN A C 1
ATOM 1051 O O . ASN A 1 132 ? 37.969 11.766 -12.25 1 83.94 132 ASN A O 1
ATOM 1055 N N . LEU A 1 133 ? 36.656 9.992 -12.484 1 84.69 133 LEU A N 1
ATOM 1056 C CA . LEU A 1 133 ? 37.75 9.203 -13.062 1 84.69 133 LEU A CA 1
ATOM 1057 C C . LEU A 1 133 ? 38.031 9.641 -14.492 1 84.69 133 LEU A C 1
ATOM 1059 O O . LEU A 1 133 ? 39.188 9.633 -14.93 1 84.69 133 LEU A O 1
ATOM 1063 N N . LEU A 1 134 ? 37.031 10.062 -15.203 1 87.69 134 LEU A N 1
ATOM 1064 C CA . LEU A 1 134 ? 37.188 10.484 -16.594 1 87.69 134 LEU A CA 1
ATOM 1065 C C . LEU A 1 134 ? 37.969 11.797 -16.672 1 87.69 134 LEU A C 1
ATOM 1067 O O . LEU A 1 134 ? 38.625 12.062 -17.688 1 87.69 134 LEU A O 1
ATOM 1071 N N . ARG A 1 135 ? 37.969 12.562 -15.672 1 83.06 135 ARG A N 1
ATOM 1072 C CA . ARG A 1 135 ? 38.656 13.844 -15.656 1 83.06 135 ARG A CA 1
ATOM 1073 C C . ARG A 1 135 ? 40.188 13.641 -15.789 1 83.06 135 ARG A C 1
ATOM 1075 O O . ARG A 1 135 ? 40.875 14.484 -16.344 1 83.06 135 ARG A O 1
ATOM 1082 N N . VAL A 1 136 ? 40.656 12.422 -15.492 1 77.12 136 VAL A N 1
ATOM 1083 C CA . VAL A 1 136 ? 42.094 12.164 -15.477 1 77.12 136 VAL A CA 1
ATOM 1084 C C . VAL A 1 136 ? 42.531 11.578 -16.812 1 77.12 136 VAL A C 1
ATOM 1086 O O . VAL A 1 136 ? 43.719 11.406 -17.062 1 77.12 136 VAL A O 1
ATOM 1089 N N . GLN A 1 137 ? 41.625 11.414 -17.75 1 77.31 137 GLN A N 1
ATOM 1090 C CA . GLN A 1 137 ? 41.969 10.812 -19.031 1 77.31 137 GLN A CA 1
ATOM 1091 C C . GLN A 1 137 ? 42.75 11.789 -19.906 1 77.31 137 GLN A C 1
ATOM 1093 O O . GLN A 1 137 ? 42.312 12.938 -20.094 1 77.31 137 GLN A O 1
ATOM 1098 N N . THR A 1 138 ? 43.969 11.383 -20.312 1 72.38 138 THR A N 1
ATOM 1099 C CA . THR A 1 138 ? 44.844 12.266 -21.078 1 72.38 138 THR A CA 1
ATOM 1100 C C . THR A 1 138 ? 44.781 11.953 -22.562 1 72.38 138 THR A C 1
ATOM 1102 O O . THR A 1 138 ? 45.156 12.773 -23.406 1 72.38 138 THR A O 1
ATOM 1105 N N . PHE A 1 139 ? 44.281 10.734 -23.016 1 78.69 139 PHE A N 1
ATOM 1106 C CA . PHE A 1 139 ? 44.219 10.352 -24.422 1 78.69 139 PHE A CA 1
ATOM 1107 C C . PHE A 1 139 ? 43.031 11 -25.125 1 78.69 139 PHE A C 1
ATOM 1109 O O . PHE A 1 139 ? 41.875 10.641 -24.844 1 78.69 139 PHE A O 1
ATOM 1116 N N . GLU A 1 140 ? 43.25 11.945 -26.016 1 78.62 140 GLU A N 1
ATOM 1117 C CA . GLU A 1 140 ? 42.188 12.789 -26.609 1 78.62 140 GLU A CA 1
ATOM 1118 C C . GLU A 1 140 ? 41.25 11.969 -27.453 1 78.62 140 GLU A C 1
ATOM 1120 O O . GLU A 1 140 ? 40.031 12.258 -27.5 1 78.62 140 GLU A O 1
ATOM 1125 N N . LEU A 1 141 ? 41.656 10.922 -28.172 1 82.44 141 LEU A N 1
ATOM 1126 C CA . LEU A 1 141 ? 40.781 10.125 -29.047 1 82.44 141 LEU A CA 1
ATOM 1127 C C . LEU A 1 141 ? 39.75 9.367 -28.219 1 82.44 141 LEU A C 1
ATOM 1129 O O . LEU A 1 141 ? 38.688 9.016 -28.734 1 82.44 141 LEU A O 1
ATOM 1133 N N . LEU A 1 142 ? 40.062 9.164 -26.984 1 86.94 142 LEU A N 1
ATOM 1134 C CA . LEU A 1 142 ? 39.156 8.43 -26.109 1 86.94 142 LEU A CA 1
ATOM 1135 C C . LEU A 1 142 ? 38.344 9.383 -25.234 1 86.94 142 LEU A C 1
ATOM 1137 O O . LEU A 1 142 ? 37.25 9.055 -24.812 1 86.94 142 LEU A O 1
ATOM 1141 N N . ARG A 1 143 ? 38.844 10.539 -25.062 1 87.81 143 ARG A N 1
ATOM 1142 C CA . ARG A 1 143 ? 38.25 11.469 -24.125 1 87.81 143 ARG A CA 1
ATOM 1143 C C . ARG A 1 143 ? 36.875 11.938 -24.594 1 87.81 143 ARG A C 1
ATOM 1145 O O . ARG A 1 143 ? 35.906 11.93 -23.844 1 87.81 143 ARG A O 1
ATOM 1152 N N . ILE A 1 144 ? 36.688 12.18 -25.844 1 87.25 144 ILE A N 1
ATOM 1153 C CA . ILE A 1 144 ? 35.438 12.758 -26.359 1 87.25 144 ILE A CA 1
ATOM 1154 C C . ILE A 1 144 ? 34.344 11.695 -26.375 1 87.25 144 ILE A C 1
ATOM 1156 O O . ILE A 1 144 ? 33.25 11.898 -25.844 1 87.25 144 ILE A O 1
ATOM 1160 N N . PRO A 1 145 ? 34.625 10.547 -26.922 1 89.19 145 PRO A N 1
ATOM 1161 C CA . PRO A 1 145 ? 33.562 9.531 -26.922 1 89.19 145 PRO A CA 1
ATOM 1162 C C . PRO A 1 145 ? 33.188 9.102 -25.5 1 89.19 145 PRO A C 1
ATOM 1164 O O . PRO A 1 145 ? 32.031 8.812 -25.234 1 89.19 145 PRO A O 1
ATOM 1167 N N . LEU A 1 146 ? 34.094 9.062 -24.641 1 92.81 146 LEU A N 1
ATOM 1168 C CA . LEU A 1 146 ? 33.781 8.633 -23.281 1 92.81 146 LEU A CA 1
ATOM 1169 C C . LEU A 1 146 ? 32.938 9.664 -22.562 1 92.81 146 LEU A C 1
ATOM 1171 O O . LEU A 1 146 ? 32 9.312 -21.828 1 92.81 146 LEU A O 1
ATOM 1175 N N . TRP A 1 147 ? 33.219 10.906 -22.812 1 92.69 147 TRP A N 1
ATOM 1176 C CA . TRP A 1 147 ? 32.375 11.953 -22.219 1 92.69 147 TRP A CA 1
ATOM 1177 C C . TRP A 1 147 ? 30.984 11.953 -22.844 1 92.69 147 TRP A C 1
ATOM 1179 O O . TRP A 1 147 ? 30 12.25 -22.156 1 92.69 147 TRP A O 1
ATOM 1189 N N . LEU A 1 148 ? 30.922 11.57 -24.094 1 91.81 148 LEU A N 1
ATOM 1190 C CA . LEU A 1 148 ? 29.625 11.477 -24.75 1 91.81 148 LEU A CA 1
ATOM 1191 C C . LEU A 1 148 ? 28.797 10.336 -24.156 1 91.81 148 LEU A C 1
ATOM 1193 O O . LEU A 1 148 ? 27.609 10.5 -23.875 1 91.81 148 LEU A O 1
ATOM 1197 N N . ILE A 1 149 ? 29.391 9.219 -23.938 1 93.69 149 ILE A N 1
ATOM 1198 C CA . ILE A 1 149 ? 28.703 8.078 -23.344 1 93.69 149 ILE A CA 1
ATOM 1199 C C . ILE A 1 149 ? 28.266 8.422 -21.922 1 93.69 149 ILE A C 1
ATOM 1201 O O . ILE A 1 149 ? 27.141 8.117 -21.531 1 93.69 149 ILE A O 1
ATOM 1205 N N . TRP A 1 150 ? 29.094 9.039 -21.219 1 94.5 150 TRP A N 1
ATOM 1206 C CA . TRP A 1 150 ? 28.766 9.438 -19.859 1 94.5 150 TRP A CA 1
ATOM 1207 C C . TRP A 1 150 ? 27.609 10.414 -19.844 1 94.5 150 TRP A C 1
ATOM 1209 O O . TRP A 1 150 ? 26.688 10.281 -19.031 1 94.5 150 TRP A O 1
ATOM 1219 N N . ALA A 1 151 ? 27.656 11.383 -20.766 1 93.44 151 ALA A N 1
ATOM 1220 C CA . ALA A 1 151 ? 26.609 12.398 -20.812 1 93.44 151 ALA A CA 1
ATOM 1221 C C . ALA A 1 151 ? 25.266 11.773 -21.172 1 93.44 151 ALA A C 1
ATOM 1223 O O . ALA A 1 151 ? 24.234 12.102 -20.562 1 93.44 151 ALA A O 1
ATOM 1224 N N . LEU A 1 152 ? 25.328 10.891 -22.094 1 93.06 152 LEU A N 1
ATOM 1225 C CA . LEU A 1 152 ? 24.094 10.219 -22.5 1 93.06 152 LEU A CA 1
ATOM 1226 C C . LEU A 1 152 ? 23.531 9.383 -21.344 1 93.06 152 LEU A C 1
ATOM 1228 O O . LEU A 1 152 ? 22.328 9.383 -21.109 1 93.06 152 LEU A O 1
ATOM 1232 N N . ASN A 1 153 ? 24.359 8.727 -20.703 1 92.31 153 ASN A N 1
ATOM 1233 C CA . ASN A 1 153 ? 23.922 7.914 -19.578 1 92.31 153 ASN A CA 1
ATOM 1234 C C . ASN A 1 153 ? 23.422 8.773 -18.422 1 92.31 153 ASN A C 1
ATOM 1236 O O . ASN A 1 153 ? 22.453 8.43 -17.75 1 92.31 153 ASN A O 1
ATOM 1240 N N . ALA A 1 154 ? 24.094 9.867 -18.203 1 92.12 154 ALA A N 1
ATOM 1241 C CA . ALA A 1 154 ? 23.656 10.789 -17.156 1 92.12 154 ALA A CA 1
ATOM 1242 C C . ALA A 1 154 ? 22.297 11.383 -17.469 1 92.12 154 ALA A C 1
ATOM 1244 O O . ALA A 1 154 ? 21.453 11.523 -16.578 1 92.12 154 ALA A O 1
ATOM 1245 N N . VAL A 1 155 ? 22.094 11.641 -18.703 1 89.56 155 VAL A N 1
ATOM 1246 C CA . VAL A 1 155 ? 20.812 12.188 -19.109 1 89.56 155 VAL A CA 1
ATOM 1247 C C . VAL A 1 155 ? 19.719 11.141 -18.906 1 89.56 155 VAL A C 1
ATOM 1249 O O . VAL A 1 155 ? 18.625 11.453 -18.422 1 89.56 155 VAL A O 1
ATOM 1252 N N . ARG A 1 156 ? 20.031 9.969 -19.219 1 88 156 ARG A N 1
ATOM 1253 C CA . ARG A 1 156 ? 19.062 8.883 -19.016 1 88 156 ARG A CA 1
ATOM 1254 C C . ARG A 1 156 ? 18.703 8.742 -17.531 1 88 156 ARG A C 1
ATOM 1256 O O . ARG A 1 156 ? 17.547 8.555 -17.188 1 88 156 ARG A O 1
ATOM 1263 N N . ILE A 1 157 ? 19.688 8.867 -16.703 1 87.25 157 ILE A N 1
ATOM 1264 C CA . ILE A 1 157 ? 19.484 8.742 -15.266 1 87.25 157 ILE A CA 1
ATOM 1265 C C . ILE A 1 157 ? 18.641 9.914 -14.758 1 87.25 157 ILE A C 1
ATOM 1267 O O . ILE A 1 157 ? 17.719 9.727 -13.961 1 87.25 157 ILE A O 1
ATOM 1271 N N . ILE A 1 158 ? 18.938 11.078 -15.281 1 84.31 158 ILE A N 1
ATOM 1272 C CA . ILE A 1 158 ? 18.234 12.273 -14.836 1 84.31 158 ILE A CA 1
ATOM 1273 C C . ILE A 1 158 ? 16.781 12.234 -15.328 1 84.31 158 ILE A C 1
ATOM 1275 O O . ILE A 1 158 ? 15.859 12.602 -14.602 1 84.31 158 ILE A O 1
ATOM 1279 N N . VAL A 1 159 ? 16.641 11.727 -16.484 1 79.06 159 VAL A N 1
ATOM 1280 C CA . VAL A 1 159 ? 15.289 11.625 -17.031 1 79.06 159 VAL A CA 1
ATOM 1281 C C . VAL A 1 159 ? 14.477 10.625 -16.219 1 79.06 159 VAL A C 1
ATOM 1283 O O . VAL A 1 159 ? 13.312 10.875 -15.891 1 79.06 159 VAL A O 1
ATOM 1286 N N . LEU A 1 160 ? 15.062 9.578 -15.883 1 77.19 160 LEU A N 1
ATOM 1287 C CA . LEU A 1 160 ? 14.367 8.594 -15.062 1 77.19 160 LEU A CA 1
ATOM 1288 C C . LEU A 1 160 ? 14.086 9.148 -13.672 1 77.19 160 LEU A C 1
ATOM 1290 O O . LEU A 1 160 ? 13.039 8.867 -13.086 1 77.19 160 LEU A O 1
ATOM 1294 N N . PHE A 1 161 ? 14.992 9.961 -13.156 1 76.12 161 PHE A N 1
ATOM 1295 C CA . PHE A 1 161 ? 14.844 10.578 -11.844 1 76.12 161 PHE A CA 1
ATOM 1296 C C . PHE A 1 161 ? 13.664 11.539 -11.836 1 76.12 161 PHE A C 1
ATOM 1298 O O . PHE A 1 161 ? 12.875 11.562 -10.891 1 76.12 161 PHE A O 1
ATOM 1305 N N . VAL A 1 162 ? 13.492 12.188 -12.898 1 71.62 162 VAL A N 1
ATOM 1306 C CA . VAL A 1 162 ? 12.445 13.211 -12.969 1 71.62 162 VAL A CA 1
ATOM 1307 C C . VAL A 1 162 ? 11.109 12.555 -13.312 1 71.62 162 VAL A C 1
ATOM 1309 O O . VAL A 1 162 ? 10.062 12.945 -12.781 1 71.62 162 VAL A O 1
ATOM 1312 N N . THR A 1 163 ? 11.148 11.5 -14.086 1 69.06 163 THR A N 1
ATOM 1313 C CA . THR A 1 163 ? 9.906 10.914 -14.586 1 69.06 163 THR A CA 1
ATOM 1314 C C . THR A 1 163 ? 9.438 9.789 -13.68 1 69.06 163 THR A C 1
ATOM 1316 O O . THR A 1 163 ? 8.305 9.312 -13.805 1 69.06 163 THR A O 1
ATOM 1319 N N . SER A 1 164 ? 10.32 9.281 -12.789 1 66.94 164 SER A N 1
ATOM 1320 C CA . SER A 1 164 ? 9.945 8.125 -11.977 1 66.94 164 SER A CA 1
ATOM 1321 C C . SER A 1 164 ? 8.664 8.391 -11.195 1 66.94 164 SER A C 1
ATOM 1323 O O . SER A 1 164 ? 7.836 7.496 -11.031 1 66.94 164 SER A O 1
ATOM 1325 N N . SER A 1 165 ? 8.359 9.555 -10.781 1 64.81 165 SER A N 1
ATOM 1326 C CA . SER A 1 165 ? 7.148 9.828 -10.016 1 64.81 165 SER A CA 1
ATOM 1327 C C . SER A 1 165 ? 5.996 10.211 -10.938 1 64.81 165 SER A C 1
ATOM 1329 O O . SER A 1 165 ? 4.828 10.109 -10.547 1 64.81 165 SER A O 1
ATOM 1331 N N . LYS A 1 166 ? 6.305 10.477 -12.156 1 66.44 166 LYS A N 1
ATOM 1332 C CA . LYS A 1 166 ? 5.285 11.031 -13.039 1 66.44 166 LYS A CA 1
ATOM 1333 C C . LYS A 1 166 ? 4.426 9.93 -13.656 1 66.44 166 LYS A C 1
ATOM 1335 O O . LYS A 1 166 ? 3.221 10.109 -13.844 1 66.44 166 LYS A O 1
ATOM 1340 N N . GLY A 1 167 ? 5.07 8.766 -13.906 1 68.69 167 GLY A N 1
ATOM 1341 C CA . GLY A 1 167 ? 4.309 7.688 -14.508 1 68.69 167 GLY A CA 1
ATOM 1342 C C . GLY A 1 167 ? 3.211 7.156 -13.609 1 68.69 167 GLY A C 1
ATOM 1343 O O . GLY A 1 167 ? 2.064 7.008 -14.031 1 68.69 167 GLY A O 1
ATOM 1344 N N . GLU A 1 168 ? 3.514 7.012 -12.438 1 70.06 168 GLU A N 1
ATOM 1345 C CA . GLU A 1 168 ? 2.516 6.5 -11.508 1 70.06 168 GLU A CA 1
ATOM 1346 C C . GLU A 1 168 ? 1.46 7.555 -11.188 1 70.06 168 GLU A C 1
ATOM 1348 O O . GLU A 1 168 ? 0.28 7.234 -11.039 1 70.06 168 GLU A O 1
ATOM 1353 N N . THR A 1 169 ? 1.873 8.805 -11.18 1 74 169 THR A N 1
ATOM 1354 C CA . THR A 1 169 ? 0.925 9.883 -10.922 1 74 169 THR A CA 1
ATOM 1355 C C . THR A 1 169 ? -0.042 10.039 -12.094 1 74 169 THR A C 1
ATOM 1357 O O . THR A 1 169 ? -1.242 10.234 -11.891 1 74 169 THR A O 1
ATOM 1360 N N . GLU A 1 170 ? 0.504 9.875 -13.219 1 79.56 170 GLU A N 1
ATOM 1361 C CA . GLU A 1 170 ? -0.344 9.977 -14.406 1 79.56 170 GLU A CA 1
ATOM 1362 C C . GLU A 1 170 ? -1.351 8.836 -14.469 1 79.56 170 GLU A C 1
ATOM 1364 O O . GLU A 1 170 ? -2.5 9.031 -14.867 1 79.56 170 GLU A O 1
ATOM 1369 N N . ASN A 1 171 ? -0.896 7.715 -14.094 1 82.06 171 ASN A N 1
ATOM 1370 C CA . ASN A 1 171 ? -1.798 6.57 -14.078 1 82.06 171 ASN A CA 1
ATOM 1371 C C . ASN A 1 171 ? -2.914 6.75 -13.055 1 82.06 171 ASN A C 1
ATOM 1373 O O . ASN A 1 171 ? -4.066 6.395 -13.312 1 82.06 171 ASN A O 1
ATOM 1377 N N . GLN A 1 172 ? -2.572 7.348 -12.023 1 79 172 GLN A N 1
ATOM 1378 C CA . GLN A 1 172 ? -3.578 7.566 -10.984 1 79 172 GLN A CA 1
ATOM 1379 C C . GLN A 1 172 ? -4.562 8.656 -11.398 1 79 172 GLN A C 1
ATOM 1381 O O . GLN A 1 172 ? -5.766 8.539 -11.141 1 79 172 GLN A O 1
ATOM 1386 N N . GLU A 1 173 ? -4.027 9.664 -12.008 1 84.31 173 GLU A N 1
ATOM 1387 C CA . GLU A 1 173 ? -4.895 10.742 -12.484 1 84.31 173 GLU A CA 1
ATOM 1388 C C . GLU A 1 173 ? -5.844 10.25 -13.57 1 84.31 173 GLU A C 1
ATOM 1390 O O . GLU A 1 173 ? -7.023 10.609 -13.586 1 84.31 173 GLU A O 1
ATOM 1395 N N . SER A 1 174 ? -5.289 9.469 -14.375 1 88.12 174 SER A N 1
ATOM 1396 C CA . SER A 1 174 ? -6.117 8.891 -15.43 1 88.12 174 SER A CA 1
ATOM 1397 C C . SER A 1 174 ? -7.203 7.996 -14.852 1 88.12 174 SER A C 1
ATOM 1399 O O . SER A 1 174 ? -8.336 7.984 -15.344 1 88.12 174 SER A O 1
ATOM 1401 N N . MET A 1 175 ? -6.855 7.281 -13.852 1 88.38 175 MET A N 1
ATOM 1402 C CA . MET A 1 175 ? -7.809 6.375 -13.219 1 88.38 175 MET A CA 1
ATOM 1403 C C . MET A 1 175 ? -8.945 7.152 -12.562 1 88.38 175 MET A C 1
ATOM 1405 O O . MET A 1 175 ? -10.109 6.758 -12.664 1 88.38 175 MET A O 1
ATOM 1409 N N . ARG A 1 176 ? -8.617 8.258 -11.977 1 84.69 176 ARG A N 1
ATOM 1410 C CA . ARG A 1 176 ? -9.641 9.086 -11.344 1 84.69 176 ARG A CA 1
ATOM 1411 C C . ARG A 1 176 ? -10.547 9.734 -12.383 1 84.69 176 ARG A C 1
ATOM 1413 O O . ARG A 1 176 ? -11.758 9.867 -12.164 1 84.69 176 ARG A O 1
ATOM 1420 N N . LEU A 1 177 ? -9.961 10.086 -13.422 1 88.94 177 LEU A N 1
ATOM 1421 C CA . LEU A 1 177 ? -10.75 10.656 -14.508 1 88.94 177 LEU A CA 1
ATOM 1422 C C . LEU A 1 177 ? -11.703 9.625 -15.094 1 88.94 177 LEU A C 1
ATOM 1424 O O . LEU A 1 177 ? -12.852 9.945 -15.406 1 88.94 177 LEU A O 1
ATOM 1428 N N . VAL A 1 178 ? -11.211 8.461 -15.195 1 91.31 178 VAL A N 1
ATOM 1429 C CA . VAL A 1 178 ? -12.047 7.395 -15.727 1 91.31 178 VAL A CA 1
ATOM 1430 C C . VAL A 1 178 ? -13.188 7.098 -14.758 1 91.31 178 VAL A C 1
ATOM 1432 O O . VAL A 1 178 ? -14.328 6.871 -15.172 1 91.31 178 VAL A O 1
ATOM 1435 N N . SER A 1 179 ? -12.875 7.082 -13.5 1 87.44 179 SER A N 1
ATOM 1436 C CA . SER A 1 179 ? -13.914 6.84 -12.5 1 87.44 179 SER A CA 1
ATOM 1437 C C . SER A 1 179 ? -15.008 7.895 -12.57 1 87.44 179 SER A C 1
ATOM 1439 O O . SER A 1 179 ? -16.203 7.566 -12.539 1 87.44 179 SER A O 1
ATOM 1441 N N . ASP A 1 180 ? -14.648 9.117 -12.758 1 83.69 180 ASP A N 1
ATOM 1442 C CA . ASP A 1 180 ? -15.625 10.195 -12.883 1 83.69 180 ASP A CA 1
ATOM 1443 C C . ASP A 1 180 ? -16.406 10.078 -14.18 1 83.69 180 ASP A C 1
ATOM 1445 O O . ASP A 1 180 ? -17.625 10.305 -14.203 1 83.69 180 ASP A O 1
ATOM 1449 N N . TYR A 1 181 ? -15.742 9.727 -15.18 1 89.44 181 TYR A N 1
ATOM 1450 C CA . TYR A 1 181 ? -16.375 9.562 -16.484 1 89.44 181 TYR A CA 1
ATOM 1451 C C . TYR A 1 181 ? -17.453 8.484 -16.438 1 89.44 181 TYR A C 1
ATOM 1453 O O . TYR A 1 181 ? -18.5 8.617 -17.078 1 89.44 181 TYR A O 1
ATOM 1461 N N . MET A 1 182 ? -17.188 7.434 -15.727 1 89.69 182 MET A N 1
ATOM 1462 C CA . MET A 1 182 ? -18.109 6.297 -15.695 1 89.69 182 MET A CA 1
ATOM 1463 C C . MET A 1 182 ? -19.359 6.637 -14.898 1 89.69 182 MET A C 1
ATOM 1465 O O . MET A 1 182 ? -20.359 5.91 -14.961 1 89.69 182 MET A O 1
ATOM 1469 N N . SER A 1 183 ? -19.391 7.785 -14.203 1 82.94 183 SER A N 1
ATOM 1470 C CA . SER A 1 183 ? -20.578 8.211 -13.461 1 82.94 183 SER A CA 1
ATOM 1471 C C . SER A 1 183 ? -21.656 8.742 -14.391 1 82.94 183 SER A C 1
ATOM 1473 O O . SER A 1 183 ? -22.844 8.766 -14.031 1 82.94 183 SER A O 1
ATOM 1475 N N . TYR A 1 184 ? -21.234 9.156 -15.648 1 83.38 184 TYR A N 1
ATOM 1476 C CA . TYR A 1 184 ? -22.234 9.695 -16.547 1 83.38 184 TYR A CA 1
ATOM 1477 C C . TYR A 1 184 ? -22.125 9.062 -17.938 1 83.38 184 TYR A C 1
ATOM 1479 O O . TYR A 1 184 ? -22.797 9.492 -18.875 1 83.38 184 TYR A O 1
ATOM 1487 N N . GLU A 1 185 ? -21.328 8.109 -18.188 1 88.62 185 GLU A N 1
ATOM 1488 C CA . GLU A 1 185 ? -21.094 7.465 -19.469 1 88.62 185 GLU A CA 1
ATOM 1489 C C . GLU A 1 185 ? -22.391 6.887 -20.031 1 88.62 185 GLU A C 1
ATOM 1491 O O . GLU A 1 185 ? -22.625 6.941 -21.25 1 88.62 185 GLU A O 1
ATOM 1496 N N . ASP A 1 186 ? -23.219 6.324 -19.156 1 83.88 186 ASP A N 1
ATOM 1497 C CA . ASP A 1 186 ? -24.453 5.668 -19.609 1 83.88 186 ASP A CA 1
ATOM 1498 C C . ASP A 1 186 ? -25.453 6.684 -20.141 1 83.88 186 ASP A C 1
ATOM 1500 O O . ASP A 1 186 ? -26.375 6.324 -20.875 1 83.88 186 ASP A O 1
ATOM 1504 N N . HIS A 1 187 ? -25.219 7.934 -19.844 1 80 187 HIS A N 1
ATOM 1505 C CA . HIS A 1 187 ? -26.156 8.969 -20.281 1 80 187 HIS A CA 1
ATOM 1506 C C . HIS A 1 187 ? -25.734 9.531 -21.641 1 80 187 HIS A C 1
ATOM 1508 O O . HIS A 1 187 ? -26.516 10.25 -22.266 1 80 187 HIS A O 1
ATOM 1514 N N . LEU A 1 188 ? -24.609 9.164 -22.062 1 86.19 188 LEU A N 1
ATOM 1515 C CA . LEU A 1 188 ? -24.156 9.664 -23.344 1 86.19 188 LEU A CA 1
ATOM 1516 C C . LEU A 1 188 ? -24.891 8.969 -24.484 1 86.19 188 LEU A C 1
ATOM 1518 O O . LEU A 1 188 ? -25.109 7.754 -24.453 1 86.19 188 LEU A O 1
ATOM 1522 N N . PRO A 1 189 ? -25.359 9.703 -25.312 1 79.56 189 PRO A N 1
ATOM 1523 C CA . PRO A 1 189 ? -26.156 9.109 -26.406 1 79.56 189 PRO A CA 1
ATOM 1524 C C . PRO A 1 189 ? -25.328 8.188 -27.297 1 79.56 189 PRO A C 1
ATOM 1526 O O . PRO A 1 189 ? -24.125 8.43 -27.5 1 79.56 189 PRO A O 1
ATOM 1529 N N . ALA A 1 190 ? -25.953 7.059 -27.625 1 75.12 190 ALA A N 1
ATOM 1530 C CA . ALA A 1 190 ? -25.312 6.156 -28.578 1 75.12 190 ALA A CA 1
ATOM 1531 C C . ALA A 1 190 ? -25.281 6.762 -29.969 1 75.12 190 ALA A C 1
ATOM 1533 O O . ALA A 1 190 ? -26.188 7.496 -30.359 1 75.12 190 ALA A O 1
ATOM 1534 N N . LEU A 1 191 ? -24.109 6.898 -30.641 1 64.5 191 LEU A N 1
ATOM 1535 C CA . LEU A 1 191 ? -24.062 7.379 -32.031 1 64.5 191 LEU A CA 1
ATOM 1536 C C . LEU A 1 191 ? -24.938 6.512 -32.938 1 64.5 191 LEU A C 1
ATOM 1538 O O . LEU A 1 191 ? -25 5.293 -32.75 1 64.5 191 LEU A O 1
ATOM 1542 N N . ALA A 1 192 ? -25.984 7.168 -33.562 1 51.53 192 ALA A N 1
ATOM 1543 C CA . ALA A 1 192 ? -26.938 6.52 -34.438 1 51.53 192 ALA A CA 1
ATOM 1544 C C . ALA A 1 192 ? -26.266 5.43 -35.281 1 51.53 192 ALA A C 1
ATOM 1546 O O . ALA A 1 192 ? -25.281 5.684 -35.969 1 51.53 192 ALA A O 1
ATOM 1547 N N . ALA A 1 193 ? -26.203 4.18 -35.031 1 48.22 193 ALA A N 1
ATOM 1548 C CA . ALA A 1 193 ? -25.875 3.094 -35.938 1 48.22 193 ALA A CA 1
ATOM 1549 C C . ALA A 1 193 ? -26.438 3.359 -37.344 1 48.22 193 ALA A C 1
ATOM 1551 O O . ALA A 1 193 ? -27.438 4.055 -37.469 1 48.22 193 ALA A O 1
ATOM 1552 N N . ALA A 1 194 ? -25.812 3.277 -38.562 1 38.97 194 ALA A N 1
ATOM 1553 C CA . ALA A 1 194 ? -26.5 3.205 -39.875 1 38.97 194 ALA A CA 1
ATOM 1554 C C . ALA A 1 194 ? -27.891 2.605 -39.719 1 38.97 194 ALA A C 1
ATOM 1556 O O . ALA A 1 194 ? -28.188 1.96 -38.719 1 38.97 194 ALA A O 1
ATOM 1557 N N . ALA A 1 195 ? -28.688 2.27 -41.094 1 34.72 195 ALA A N 1
ATOM 1558 C CA . ALA A 1 195 ? -30.109 1.998 -41.344 1 34.72 195 ALA A CA 1
ATOM 1559 C C . ALA A 1 195 ? -30.703 1.09 -40.281 1 34.72 195 ALA A C 1
ATOM 1561 O O . ALA A 1 195 ? -31.719 1.425 -39.688 1 34.72 195 ALA A O 1
ATOM 1562 N N . GLY A 1 196 ? -31.125 -0.281 -40.688 1 33.59 196 GLY A N 1
ATOM 1563 C CA . GLY A 1 196 ? -32.375 -1.044 -40.594 1 33.59 196 GLY A CA 1
ATOM 1564 C C . GLY A 1 196 ? -32.594 -1.682 -39.25 1 33.59 196 GLY A C 1
ATOM 1565 O O . GLY A 1 196 ? -33.719 -1.642 -38.719 1 33.59 196 GLY A O 1
ATOM 1566 N N . GLY A 1 197 ? -31.984 -3.064 -38.969 1 35.69 197 GLY A N 1
ATOM 1567 C CA . GLY A 1 197 ? -32.688 -4.105 -38.25 1 35.69 197 GLY A CA 1
ATOM 1568 C C . GLY A 1 197 ? -32.531 -3.973 -36.75 1 35.69 197 GLY A C 1
ATOM 1569 O O . GLY A 1 197 ? -31.531 -3.455 -36.25 1 35.69 197 GLY A O 1
ATOM 1570 N N . SER A 1 198 ? -33.562 -3.826 -35.875 1 42.25 198 SER A N 1
ATOM 1571 C CA . SER A 1 198 ? -34.062 -3.93 -34.5 1 42.25 198 SER A CA 1
ATOM 1572 C C . SER A 1 198 ? -33.281 -4.98 -33.719 1 42.25 198 SER A C 1
ATOM 1574 O O . SER A 1 198 ? -33.625 -5.301 -32.594 1 42.25 198 SER A O 1
ATOM 1576 N N . ASP A 1 199 ? -32.406 -5.863 -34.125 1 48.16 199 ASP A N 1
ATOM 1577 C CA . ASP A 1 199 ? -32.125 -7.055 -33.344 1 48.16 199 ASP A CA 1
ATOM 1578 C C . ASP A 1 199 ? -31.031 -6.781 -32.312 1 48.16 199 ASP A C 1
ATOM 1580 O O . ASP A 1 199 ? -29.953 -6.316 -32.656 1 48.16 199 ASP A O 1
ATOM 1584 N N . ASP A 1 200 ? -31.344 -6.746 -30.969 1 54.12 200 ASP A N 1
ATOM 1585 C CA . ASP A 1 200 ? -30.562 -6.66 -29.75 1 54.12 200 ASP A CA 1
ATOM 1586 C C . ASP A 1 200 ? -29.188 -7.32 -29.938 1 54.12 200 ASP A C 1
ATOM 1588 O O . ASP A 1 200 ? -28.172 -6.793 -29.469 1 54.12 200 ASP A O 1
ATOM 1592 N N . GLU A 1 201 ? -29.172 -8.336 -30.578 1 55.47 201 GLU A N 1
ATOM 1593 C CA . GLU A 1 201 ? -27.938 -9.094 -30.766 1 55.47 201 GLU A CA 1
ATOM 1594 C C . GLU A 1 201 ? -26.969 -8.352 -31.672 1 55.47 201 GLU A C 1
ATOM 1596 O O . GLU A 1 201 ? -25.75 -8.398 -31.453 1 55.47 201 GLU A O 1
ATOM 1601 N N . GLN A 1 202 ? -27.406 -7.586 -32.625 1 57.56 202 GLN A N 1
ATOM 1602 C CA . GLN A 1 202 ? -26.547 -6.855 -33.562 1 57.56 202 GLN A CA 1
ATOM 1603 C C . GLN A 1 202 ? -25.922 -5.637 -32.875 1 57.56 202 GLN A C 1
ATOM 1605 O O . GLN A 1 202 ? -24.781 -5.273 -33.188 1 57.56 202 GLN A O 1
ATOM 1610 N N . GLU A 1 203 ? -26.594 -5.152 -31.953 1 61.03 203 GLU A N 1
ATOM 1611 C CA . GLU A 1 203 ? -26.094 -3.98 -31.234 1 61.03 203 GLU A CA 1
ATOM 1612 C C . GLU A 1 203 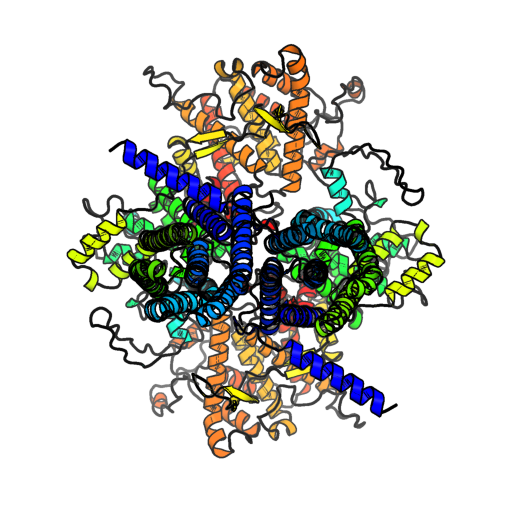? -24.875 -4.32 -30.391 1 61.03 203 GLU A C 1
ATOM 1614 O O . GLU A 1 203 ? -23.922 -3.537 -30.344 1 61.03 203 GLU A O 1
ATOM 1619 N N . VAL A 1 204 ? -24.891 -5.516 -29.875 1 67.81 204 VAL A N 1
ATOM 1620 C CA . VAL A 1 204 ? -23.766 -5.902 -29.031 1 67.81 204 VAL A CA 1
ATOM 1621 C C . VAL A 1 204 ? -22.562 -6.281 -29.891 1 67.81 204 VAL A C 1
ATOM 1623 O O . VAL A 1 204 ? -21.422 -6 -29.531 1 67.81 204 VAL A O 1
ATOM 1626 N N . SER A 1 205 ? -22.922 -6.77 -31.078 1 71.19 205 SER A N 1
ATOM 1627 C CA . SER A 1 205 ? -21.828 -7.164 -31.969 1 71.19 205 SER A CA 1
ATOM 1628 C C . SER A 1 205 ? -21.109 -5.945 -32.531 1 71.19 205 SER A C 1
ATOM 1630 O O . SER A 1 205 ? -19.922 -6.008 -32.844 1 71.19 205 SER A O 1
ATOM 1632 N N . GLU A 1 206 ? -21.781 -4.824 -32.531 1 78.69 206 GLU A N 1
ATOM 1633 C CA . GLU A 1 206 ? -21.172 -3.605 -33.062 1 78.69 206 GLU A CA 1
ATOM 1634 C C . GLU A 1 206 ? -20.766 -2.666 -31.938 1 78.69 206 GLU A C 1
ATOM 1636 O O . GLU A 1 206 ? -20.234 -1.584 -32.188 1 78.69 206 GLU A O 1
ATOM 1641 N N . MET A 1 207 ? -20.859 -3.188 -30.719 1 87.69 207 MET A N 1
ATOM 1642 C CA . MET A 1 207 ? -20.469 -2.453 -29.516 1 87.69 207 MET A CA 1
ATOM 1643 C C . MET A 1 207 ? -21.094 -1.064 -29.5 1 87.69 207 MET A C 1
ATOM 1645 O O . MET A 1 207 ? -20.453 -0.086 -29.125 1 87.69 207 MET A O 1
ATOM 1649 N N . ALA A 1 208 ? -22.359 -1.061 -30.016 1 83.94 208 ALA A N 1
ATOM 1650 C CA . ALA A 1 208 ? -23.031 0.23 -30.062 1 83.94 208 ALA A CA 1
ATOM 1651 C C . ALA A 1 208 ? -23.359 0.73 -28.656 1 83.94 208 ALA A C 1
ATOM 1653 O O . ALA A 1 208 ? -23.906 -0.016 -27.828 1 83.94 208 ALA A O 1
ATOM 1654 N N . GLY A 1 209 ? -22.969 1.934 -28.297 1 85 209 GLY A N 1
ATOM 1655 C CA . GLY A 1 209 ? -23.281 2.543 -27 1 85 209 GLY A CA 1
ATOM 1656 C C . GLY A 1 209 ? -22.203 2.309 -25.953 1 85 209 GLY A C 1
ATOM 1657 O O . GLY A 1 209 ? -22.234 2.918 -24.891 1 85 209 GLY A O 1
ATOM 1658 N N . CYS A 1 210 ? -21.25 1.391 -26.266 1 89.88 210 CYS A N 1
ATOM 1659 C CA . CYS A 1 210 ? -20.172 1.121 -25.312 1 89.88 210 CYS A CA 1
ATOM 1660 C C . CYS A 1 210 ? -19.062 2.148 -25.453 1 89.88 210 CYS A C 1
ATOM 1662 O O . CYS A 1 210 ? -18.078 1.919 -26.172 1 89.88 210 CYS A O 1
ATOM 1664 N N . LYS A 1 211 ? -19.219 3.221 -24.719 1 93.12 211 LYS A N 1
ATOM 1665 C CA . LYS A 1 211 ? -18.25 4.312 -24.828 1 93.12 211 LYS A CA 1
ATOM 1666 C C . LYS A 1 211 ? -17.172 4.211 -23.766 1 93.12 211 LYS A C 1
ATOM 1668 O O . LYS A 1 211 ? -16.828 5.207 -23.109 1 93.12 211 LYS A O 1
ATOM 1673 N N . TYR A 1 212 ? -16.734 3.016 -23.562 1 94.44 212 TYR A N 1
ATOM 1674 C CA . TYR A 1 212 ? -15.633 2.826 -22.641 1 94.44 212 TYR A CA 1
ATOM 1675 C C . TYR A 1 212 ? -14.328 3.348 -23.234 1 94.44 212 TYR A C 1
ATOM 1677 O O . TYR A 1 212 ? -14.047 3.135 -24.422 1 94.44 212 TYR A O 1
ATOM 1685 N N . LEU A 1 213 ? -13.57 4.043 -22.406 1 95.12 213 LEU A N 1
ATOM 1686 C CA . LEU A 1 213 ? -12.375 4.742 -22.875 1 95.12 213 LEU A CA 1
ATOM 1687 C C . LEU A 1 213 ? -11.211 3.771 -23.047 1 95.12 213 LEU A C 1
ATOM 1689 O O . LEU A 1 213 ? -10.953 2.941 -22.172 1 95.12 213 LEU A O 1
ATOM 1693 N N . VAL A 1 214 ? -10.547 3.861 -24.141 1 94.62 214 VAL A N 1
ATOM 1694 C CA . VAL A 1 214 ? -9.336 3.08 -24.375 1 94.62 214 VAL A CA 1
ATOM 1695 C C . VAL A 1 214 ? -8.109 3.984 -24.297 1 94.62 214 VAL A C 1
ATOM 1697 O O . VAL A 1 214 ? -7.141 3.662 -23.594 1 94.62 214 VAL A O 1
ATOM 1700 N N . HIS A 1 215 ? -8.211 5.113 -24.969 1 92.62 215 HIS A N 1
ATOM 1701 C CA . HIS A 1 215 ? -7.035 5.98 -25.016 1 92.62 215 HIS A CA 1
ATOM 1702 C C . HIS A 1 215 ? -7.434 7.445 -25.141 1 92.62 215 HIS A C 1
ATOM 1704 O O . HIS A 1 215 ? -8.508 7.754 -25.672 1 92.62 215 HIS A O 1
ATOM 1710 N N . GLY A 1 216 ? -6.578 8.375 -24.531 1 89.81 216 GLY A N 1
ATOM 1711 C CA . GLY A 1 216 ? -6.699 9.797 -24.812 1 89.81 216 GLY A CA 1
ATOM 1712 C C . GLY A 1 216 ? -7.07 10.617 -23.594 1 89.81 216 GLY A C 1
ATOM 1713 O O . GLY A 1 216 ? -7.023 11.844 -23.625 1 89.81 216 GLY A O 1
ATOM 1714 N N . GLU A 1 217 ? -7.445 10.016 -22.578 1 88.38 217 GLU A N 1
ATOM 1715 C CA . GLU A 1 217 ? -7.875 10.758 -21.391 1 88.38 217 GLU A CA 1
ATOM 1716 C C . GLU A 1 217 ? -6.723 11.555 -20.797 1 88.38 217 GLU A C 1
ATOM 1718 O O . GLU A 1 217 ? -6.93 12.656 -20.281 1 88.38 217 GLU A O 1
ATOM 1723 N N . HIS A 1 218 ? -5.547 11.047 -20.844 1 84.5 218 HIS A N 1
ATOM 1724 C CA . HIS A 1 218 ? -4.391 11.742 -20.297 1 84.5 218 HIS A CA 1
ATOM 1725 C C . HIS A 1 218 ? -4.09 13.016 -21.078 1 84.5 218 HIS A C 1
ATOM 1727 O O . HIS A 1 218 ? -3.637 14.008 -20.516 1 84.5 218 HIS A O 1
ATOM 1733 N N . ARG A 1 219 ? -4.359 13 -22.312 1 83.88 219 ARG A N 1
ATOM 1734 C CA . ARG A 1 219 ? -4.129 14.18 -23.141 1 83.88 219 ARG A CA 1
ATOM 1735 C C . ARG A 1 219 ? -5.129 15.289 -22.812 1 83.88 219 ARG A C 1
ATOM 1737 O O . ARG A 1 219 ? -4.762 16.469 -22.75 1 83.88 219 ARG A O 1
ATOM 1744 N N . VAL A 1 220 ? -6.336 14.852 -22.625 1 85.38 220 VAL A N 1
ATOM 1745 C CA . VAL A 1 220 ? -7.363 15.828 -22.266 1 85.38 220 VAL A CA 1
ATOM 1746 C C . VAL A 1 220 ? -7.043 16.453 -20.906 1 85.38 220 VAL A C 1
ATOM 1748 O O . VAL A 1 220 ? -7.188 17.656 -20.719 1 85.38 220 VAL A O 1
ATOM 1751 N N . LEU A 1 221 ? -6.598 15.625 -19.984 1 84.75 221 LEU A N 1
ATOM 1752 C CA . LEU A 1 221 ? -6.254 16.109 -18.656 1 84.75 221 LEU A CA 1
ATOM 1753 C C . LEU A 1 221 ? -5.086 17.094 -18.719 1 84.75 221 LEU A C 1
ATOM 1755 O O . LEU A 1 221 ? -5.086 18.109 -18.031 1 84.75 221 LEU A O 1
ATOM 1759 N N . LYS A 1 222 ? -4.105 16.781 -19.5 1 80.19 222 LYS A N 1
ATOM 1760 C CA . LYS A 1 222 ? -2.955 17.672 -19.641 1 80.19 222 LYS A CA 1
ATOM 1761 C C . LYS A 1 222 ? -3.361 19 -20.25 1 80.19 222 LYS A C 1
ATOM 1763 O O . LYS A 1 222 ? -2.838 20.047 -19.859 1 80.19 222 LYS A O 1
ATOM 1768 N N . GLU A 1 223 ? -4.277 18.953 -21.125 1 78.44 223 GLU A N 1
ATOM 1769 C CA . GLU A 1 223 ? -4.77 20.172 -21.75 1 78.44 223 GLU A CA 1
ATOM 1770 C C . GLU A 1 223 ? -5.527 21.031 -20.734 1 78.44 223 GLU A C 1
ATOM 1772 O O . GLU A 1 223 ? -5.422 22.266 -20.75 1 78.44 223 GLU A O 1
ATOM 1777 N N . VAL A 1 224 ? -6.172 20.359 -19.875 1 75.31 224 VAL A N 1
ATOM 1778 C CA . VAL A 1 224 ? -6.922 21.078 -18.844 1 75.31 224 VAL A CA 1
ATOM 1779 C C . VAL A 1 224 ? -5.953 21.688 -17.828 1 75.31 224 VAL A C 1
ATOM 1781 O O . VAL A 1 224 ? -6.156 22.812 -17.344 1 75.31 224 VAL A O 1
ATOM 1784 N N . GLN A 1 225 ? -4.926 20.984 -17.438 1 73.19 225 GLN A N 1
ATOM 1785 C CA . GLN A 1 225 ? -3.98 21.422 -16.422 1 73.19 225 GLN A CA 1
ATOM 1786 C C . GLN A 1 225 ? -3.082 22.547 -16.953 1 73.19 225 GLN A C 1
ATOM 1788 O O . GLN A 1 225 ? -2.744 23.469 -16.219 1 73.19 225 GLN A O 1
ATOM 1793 N N . GLU A 1 226 ? -2.416 22.328 -18.031 1 65.69 226 GLU A N 1
ATOM 1794 C CA . GLU A 1 226 ? -1.492 23.312 -18.594 1 65.69 226 GLU A CA 1
ATOM 1795 C C . GLU A 1 226 ? -2.244 24.5 -19.156 1 65.69 226 GLU A C 1
ATOM 1797 O O . GLU A 1 226 ? -1.672 25.578 -19.328 1 65.69 226 GLU A O 1
ATOM 1802 N N . GLY A 1 227 ? -3.312 24.625 -18.828 1 57.62 227 GLY A N 1
ATOM 1803 C CA . GLY A 1 227 ? -4.039 25.734 -19.438 1 57.62 227 GLY A CA 1
ATOM 1804 C C . GLY A 1 227 ? -3.945 25.766 -20.953 1 57.62 227 GLY A C 1
ATOM 1805 O O . GLY A 1 227 ? -3.154 25.016 -21.531 1 57.62 227 GLY A O 1
ATOM 1806 N N . ARG A 1 228 ? -4.711 26.562 -21.75 1 46.47 228 ARG A N 1
ATOM 1807 C CA . ARG A 1 228 ? -4.734 26.719 -23.203 1 46.47 228 ARG A CA 1
ATOM 1808 C C . ARG A 1 228 ? -3.371 27.188 -23.719 1 46.47 228 ARG A C 1
ATOM 1810 O O . ARG A 1 228 ? -2.924 28.281 -23.422 1 46.47 228 ARG A O 1
ATOM 1817 N N . ARG A 1 229 ? -2.365 26.422 -23.75 1 40.78 229 ARG A N 1
ATOM 1818 C CA . ARG A 1 229 ? -1.191 26.969 -24.422 1 40.78 229 ARG A CA 1
ATOM 1819 C C . ARG A 1 229 ? -1.521 27.359 -25.859 1 40.78 229 ARG A C 1
ATOM 1821 O O . ARG A 1 229 ? -2.096 26.562 -26.609 1 40.78 229 ARG A O 1
ATOM 1828 N N . GLU A 1 230 ? -1.674 28.531 -26.125 1 38.62 230 GLU A N 1
ATOM 1829 C CA . GLU A 1 230 ? -1.873 29.109 -27.453 1 38.62 230 GLU A CA 1
ATOM 1830 C C . GLU A 1 230 ? -0.896 28.5 -28.453 1 38.62 230 GLU A C 1
ATOM 1832 O O . GLU A 1 230 ? -0.909 28.875 -29.641 1 38.62 230 GLU A O 1
ATOM 1837 N N . GLY A 1 231 ? 0.168 27.953 -28.031 1 35.22 231 GLY A N 1
ATOM 1838 C CA . GLY A 1 231 ? 1.141 28 -29.109 1 35.22 231 GLY A CA 1
ATOM 1839 C C . GLY A 1 231 ? 0.785 27.094 -30.266 1 35.22 231 GLY A C 1
ATOM 1840 O O . GLY A 1 231 ? 0.137 26.062 -30.078 1 35.22 231 GLY A O 1
ATOM 1841 N N . ARG A 1 232 ? 0.707 27.703 -31.516 1 35.53 232 ARG A N 1
ATOM 1842 C CA . ARG A 1 232 ? 0.589 27.172 -32.875 1 35.53 232 ARG A CA 1
ATOM 1843 C C . ARG A 1 232 ? 1.58 26.031 -33.094 1 35.53 232 ARG A C 1
ATOM 1845 O O . ARG A 1 232 ? 2.711 26.266 -33.531 1 35.53 232 ARG A O 1
ATOM 1852 N N . ARG A 1 233 ? 1.996 25.297 -32.25 1 35.44 233 ARG A N 1
ATOM 1853 C CA . ARG A 1 233 ? 2.99 24.453 -32.906 1 35.44 233 ARG A CA 1
ATOM 1854 C C . ARG A 1 233 ? 2.361 23.641 -34.031 1 35.44 233 ARG A C 1
ATOM 1856 O O . ARG A 1 233 ? 1.394 22.906 -33.812 1 35.44 233 ARG A O 1
ATOM 1863 N N . ARG A 1 234 ? 2.469 24.109 -35.312 1 32.47 234 ARG A N 1
ATOM 1864 C CA . ARG A 1 234 ? 2.232 23.422 -36.562 1 32.47 234 ARG A CA 1
ATOM 1865 C C . ARG A 1 234 ? 2.846 22.031 -36.562 1 32.47 234 ARG A C 1
ATOM 1867 O O . ARG A 1 234 ? 4.039 21.875 -36.844 1 32.47 234 ARG A O 1
ATOM 1874 N N . LEU A 1 235 ? 2.707 21.281 -35.656 1 33.47 235 LEU A N 1
ATOM 1875 C CA . LEU A 1 235 ? 3.289 20 -36.031 1 33.47 235 LEU A CA 1
ATOM 1876 C C . LEU A 1 235 ? 2.74 19.531 -37.375 1 33.47 235 LEU A C 1
ATOM 1878 O O . LEU A 1 235 ? 1.667 19.969 -37.812 1 33.47 235 LEU A O 1
ATOM 1882 N N . SER A 1 236 ? 3.354 18.641 -38.188 1 33.25 236 SER A N 1
ATOM 1883 C CA . SER A 1 236 ? 3.072 18.219 -39.562 1 33.25 236 SER A CA 1
ATOM 1884 C C . SER A 1 236 ? 1.578 18 -39.781 1 33.25 236 SER A C 1
ATOM 1886 O O . SER A 1 236 ? 0.832 17.797 -38.812 1 33.25 236 SER A O 1
ATOM 1888 N N . SER A 1 237 ? 1.043 18.203 -41.094 1 38.78 237 SER A N 1
ATOM 1889 C CA . SER A 1 237 ? -0.281 18.172 -41.688 1 38.78 237 SER A CA 1
ATOM 1890 C C . SER A 1 237 ? -1.151 17.078 -41.094 1 38.78 237 SER A C 1
ATOM 1892 O O . SER A 1 237 ? -2.346 17.297 -40.844 1 38.78 237 SER A O 1
ATOM 1894 N N . CYS A 1 238 ? -0.782 15.906 -41.188 1 37.34 238 CYS A N 1
ATOM 1895 C CA . CYS A 1 238 ? -1.587 14.773 -40.719 1 37.34 238 CYS A CA 1
ATOM 1896 C C . CYS A 1 238 ? -1.862 14.859 -39.25 1 37.34 238 CYS A C 1
ATOM 1898 O O . CYS A 1 238 ? -2.82 14.266 -38.75 1 37.34 238 CYS A O 1
ATOM 1900 N N . PHE A 1 239 ? -0.951 15.328 -38.5 1 42.69 239 PHE A N 1
ATOM 1901 C CA . PHE A 1 239 ? -1.105 15.445 -37.062 1 42.69 239 PHE A CA 1
ATOM 1902 C C . PHE A 1 239 ? -1.595 16.844 -36.688 1 42.69 239 PHE A C 1
ATOM 1904 O O . PHE A 1 239 ? -1.537 17.219 -35.5 1 42.69 239 PHE A O 1
ATOM 1911 N N . ARG A 1 240 ? -1.855 17.859 -37.75 1 38.53 240 ARG A N 1
ATOM 1912 C CA . ARG A 1 240 ? -2.332 19.234 -37.625 1 38.53 240 ARG A CA 1
ATOM 1913 C C . ARG A 1 240 ? -3.654 19.297 -36.844 1 38.53 240 ARG A C 1
ATOM 1915 O O . ARG A 1 240 ? -4.719 19.062 -37.438 1 38.53 240 ARG A O 1
ATOM 1922 N N . ARG A 1 241 ? -3.717 18.953 -35.75 1 40.31 241 ARG A N 1
ATOM 1923 C CA . ARG A 1 241 ? -5 19.141 -35.062 1 40.31 241 ARG A CA 1
ATOM 1924 C C . ARG A 1 241 ? -5.227 20.609 -34.719 1 40.31 241 ARG A C 1
ATOM 1926 O O . ARG A 1 241 ? -4.348 21.266 -34.156 1 40.31 241 ARG A O 1
ATOM 1933 N N . GLU A 1 242 ? -5.988 21.219 -35.625 1 35.94 242 GLU A N 1
ATOM 1934 C CA . GLU A 1 242 ? -6.523 22.516 -35.188 1 35.94 242 GLU A CA 1
ATOM 1935 C C . GLU A 1 242 ? -6.98 22.469 -33.75 1 35.94 242 GLU A C 1
ATOM 1937 O O . GLU A 1 242 ? -7.809 21.641 -33.375 1 35.94 242 GLU A O 1
ATOM 1942 N N . ARG A 1 243 ? -6.082 22.656 -32.969 1 36.5 243 ARG A N 1
ATOM 1943 C CA . ARG A 1 243 ? -6.473 22.75 -31.578 1 36.5 243 ARG A CA 1
ATOM 1944 C C . ARG A 1 243 ? -7.586 23.781 -31.391 1 36.5 243 ARG A C 1
ATOM 1946 O O . ARG A 1 243 ? -7.387 24.969 -31.625 1 36.5 243 ARG A O 1
ATOM 1953 N N . ILE A 1 244 ? -8.688 23.391 -31.766 1 36.59 244 ILE A N 1
ATOM 1954 C CA . ILE A 1 244 ? -9.82 24.234 -31.422 1 36.59 244 ILE A CA 1
ATOM 1955 C C . ILE A 1 244 ? -9.734 24.625 -29.938 1 36.59 244 ILE A C 1
ATOM 1957 O O . ILE A 1 244 ? -9.594 23.766 -29.078 1 36.59 244 ILE A O 1
ATOM 1961 N N . ILE A 1 245 ? -9.18 25.766 -29.812 1 36.16 245 ILE A N 1
ATOM 1962 C CA . ILE A 1 245 ? -9.289 26.391 -28.516 1 36.16 245 ILE A CA 1
ATOM 1963 C C . ILE A 1 245 ? -10.695 26.172 -27.953 1 36.16 245 ILE A C 1
ATOM 1965 O O . ILE A 1 245 ? -11.672 26.703 -28.469 1 36.16 245 ILE A O 1
ATOM 1969 N N . ILE A 1 246 ? -11.008 25 -27.781 1 38.31 246 ILE A N 1
ATOM 1970 C CA . ILE A 1 246 ? -12.32 24.875 -27.156 1 38.31 246 ILE A CA 1
ATOM 1971 C C . ILE A 1 246 ? -12.367 25.703 -25.875 1 38.31 246 ILE A C 1
ATOM 1973 O O . ILE A 1 246 ? -11.453 25.625 -25.047 1 38.31 246 ILE A O 1
ATOM 1977 N N . GLU A 1 247 ? -13.016 26.75 -25.953 1 38.53 247 GLU A N 1
ATOM 1978 C CA . GLU A 1 247 ? -13.414 27.5 -24.766 1 38.53 247 GLU A CA 1
ATOM 1979 C C . GLU A 1 247 ? -13.734 26.562 -23.609 1 38.53 247 GLU A C 1
ATOM 1981 O O . GLU A 1 247 ? -14.578 25.672 -23.734 1 38.53 247 GLU A O 1
ATOM 1986 N N . SER A 1 248 ? -12.805 26.172 -23.016 1 40.62 248 SER A N 1
ATOM 1987 C CA . SER A 1 248 ? -12.938 25.344 -21.812 1 40.62 248 SER A CA 1
ATOM 1988 C C . SER A 1 248 ? -14.227 25.656 -21.062 1 40.62 248 SER A C 1
ATOM 1990 O O . SER A 1 248 ? -14.469 26.797 -20.688 1 40.62 248 SER A O 1
ATOM 1992 N N . ASN A 1 249 ? -15.367 25.219 -21.547 1 43.22 249 ASN A N 1
ATOM 1993 C CA . ASN A 1 249 ? -16.5 25.281 -20.641 1 43.22 249 ASN A CA 1
ATOM 1994 C C . ASN A 1 249 ? -16.094 25 -19.203 1 43.22 249 ASN A C 1
ATOM 1996 O O . ASN A 1 249 ? -15.742 23.875 -18.844 1 43.22 249 ASN A O 1
ATOM 2000 N N . ARG A 1 250 ? -15.445 25.969 -18.734 1 47.5 250 ARG A N 1
ATOM 2001 C CA . ARG A 1 250 ? -14.867 25.938 -17.391 1 47.5 250 ARG A CA 1
ATOM 2002 C C . ARG A 1 250 ? -15.914 25.531 -16.359 1 47.5 250 ARG A C 1
ATOM 2004 O O . ARG A 1 250 ? -16.438 26.375 -15.625 1 47.5 250 ARG A O 1
ATOM 2011 N N . SER A 1 251 ? -16.766 24.422 -16.719 1 57.19 251 SER A N 1
ATOM 2012 C CA . SER A 1 251 ? -17.594 23.797 -15.695 1 57.19 251 SER A CA 1
ATOM 2013 C C . SER A 1 251 ? -16.766 23.156 -14.594 1 57.19 251 SER A C 1
ATOM 2015 O O . SER A 1 251 ? -15.633 22.719 -14.844 1 57.19 251 SER A O 1
ATOM 2017 N N . TYR A 1 252 ? -16.75 23.938 -13.453 1 64.06 252 TYR A N 1
ATOM 2018 C CA . TYR A 1 252 ? -16.109 23.453 -12.234 1 64.06 252 TYR A CA 1
ATOM 2019 C C . TYR A 1 252 ? -16.094 21.922 -12.203 1 64.06 252 TYR A C 1
ATOM 2021 O O . TYR A 1 252 ? -16.25 21.312 -11.141 1 64.06 252 TYR A O 1
ATOM 2029 N N . LYS A 1 253 ? -16.266 21.344 -13.547 1 71.12 253 LYS A N 1
ATOM 2030 C CA . LYS A 1 253 ? -16.203 19.891 -13.688 1 71.12 253 LYS A CA 1
ATOM 2031 C C . LYS A 1 253 ? -15.375 19.484 -14.898 1 71.12 253 LYS A C 1
ATOM 2033 O O . LYS A 1 253 ? -15.273 20.25 -15.867 1 71.12 253 LYS A O 1
ATOM 2038 N N . ILE A 1 254 ? -14.641 18.453 -14.82 1 75.56 254 ILE A N 1
ATOM 2039 C CA . ILE A 1 254 ? -13.953 17.875 -15.969 1 75.56 254 ILE A CA 1
ATOM 2040 C C . ILE A 1 254 ? -14.836 16.812 -16.625 1 75.56 254 ILE A C 1
ATOM 2042 O O . ILE A 1 254 ? -15.102 15.766 -16.031 1 75.56 254 ILE A O 1
ATOM 2046 N N . GLN A 1 255 ? -15.492 17.188 -17.688 1 80.25 255 GLN A N 1
ATOM 2047 C CA . GLN A 1 255 ? -16.344 16.219 -18.375 1 80.25 255 GLN A CA 1
ATOM 2048 C C . GLN A 1 255 ? -15.742 15.82 -19.719 1 80.25 255 GLN A C 1
ATOM 2050 O O . GLN A 1 255 ? -15.359 16.688 -20.516 1 80.25 255 GLN A O 1
ATOM 2055 N N . LEU A 1 256 ? -15.625 14.516 -19.906 1 87.5 256 LEU A N 1
ATOM 2056 C CA . LEU A 1 256 ? -15.117 13.977 -21.172 1 87.5 256 LEU A CA 1
ATOM 2057 C C . LEU A 1 256 ? -16.266 13.711 -22.141 1 87.5 256 LEU A C 1
ATOM 2059 O O . LEU A 1 256 ? -17.266 13.109 -21.766 1 87.5 256 LEU A O 1
ATOM 2063 N N . ASP A 1 257 ? -16.172 14.289 -23.328 1 85.44 257 ASP A N 1
ATOM 2064 C CA . ASP A 1 257 ? -17.156 14.078 -24.375 1 85.44 257 ASP A CA 1
ATOM 2065 C C . ASP A 1 257 ? -16.516 13.461 -25.625 1 85.44 257 ASP A C 1
ATOM 2067 O O . ASP A 1 257 ? -16 14.172 -26.484 1 85.44 257 ASP A O 1
ATOM 2071 N N . PRO A 1 258 ? -16.641 12.164 -25.656 1 88.38 258 PRO A N 1
ATOM 2072 C CA . PRO A 1 258 ? -15.977 11.484 -26.766 1 88.38 258 PRO A CA 1
ATOM 2073 C C . PRO A 1 258 ? -16.578 11.836 -28.125 1 88.38 258 PRO A C 1
ATOM 2075 O O . PRO A 1 258 ? -15.93 11.672 -29.156 1 88.38 258 PRO A O 1
ATOM 2078 N N . ASP A 1 259 ? -17.828 12.281 -28.266 1 85.19 259 ASP A N 1
ATOM 2079 C CA . ASP A 1 259 ? -18.5 12.562 -29.531 1 85.19 259 ASP A CA 1
ATOM 2080 C C . ASP A 1 259 ? -18.547 14.062 -29.797 1 85.19 259 ASP A C 1
ATOM 2082 O O . ASP A 1 259 ? -18.938 14.492 -30.891 1 85.19 259 ASP A O 1
ATOM 2086 N N . GLY A 1 260 ? -18.172 14.859 -28.859 1 81.44 260 GLY A N 1
ATOM 2087 C CA . GLY A 1 260 ? -18.234 16.297 -29.031 1 81.44 260 GLY A CA 1
ATOM 2088 C C . GLY A 1 260 ? -16.859 16.953 -29.141 1 81.44 260 GLY A C 1
ATOM 2089 O O . GLY A 1 260 ? -16.141 16.734 -30.109 1 81.44 260 GLY A O 1
ATOM 2090 N N . VAL A 1 261 ? -16.484 17.531 -28.078 1 75.5 261 VAL A N 1
ATOM 2091 C CA . VAL A 1 261 ? -15.312 18.391 -28.031 1 75.5 261 VAL A CA 1
ATOM 2092 C C . VAL A 1 261 ? -14.047 17.547 -28.078 1 75.5 261 VAL A C 1
ATOM 2094 O O . VAL A 1 261 ? -13.039 17.953 -28.672 1 75.5 261 VAL A O 1
ATOM 2097 N N . HIS A 1 262 ? -14.141 16.297 -27.641 1 85.44 262 HIS A N 1
ATOM 2098 C CA . HIS A 1 262 ? -12.938 15.477 -27.531 1 85.44 262 HIS A CA 1
ATOM 2099 C C . HIS A 1 262 ? -12.953 14.336 -28.547 1 85.44 262 HIS A C 1
ATOM 2101 O O . HIS A 1 262 ? -12.297 13.312 -28.328 1 85.44 262 HIS A O 1
ATOM 2107 N N . LYS A 1 263 ? -13.594 14.43 -29.578 1 83.12 263 LYS A N 1
ATOM 2108 C CA . LYS A 1 263 ? -13.781 13.375 -30.562 1 83.12 263 LYS A CA 1
ATOM 2109 C C . LYS A 1 263 ? -12.445 12.93 -31.156 1 83.12 263 LYS A C 1
ATOM 2111 O O . LYS A 1 263 ? -12.227 11.742 -31.375 1 83.12 263 LYS A O 1
ATOM 2116 N N . ASP A 1 264 ? -11.539 13.875 -31.281 1 81.12 264 ASP A N 1
ATOM 2117 C CA . ASP A 1 264 ? -10.281 13.547 -31.953 1 81.12 264 ASP A CA 1
ATOM 2118 C C . ASP A 1 264 ? -9.258 13.008 -30.953 1 81.12 264 ASP A C 1
ATOM 2120 O O . ASP A 1 264 ? -8.289 12.359 -31.328 1 81.12 264 ASP A O 1
ATOM 2124 N N . HIS A 1 265 ? -9.523 13.234 -29.75 1 84.94 265 HIS A N 1
ATOM 2125 C CA . HIS A 1 265 ? -8.539 12.859 -28.75 1 84.94 265 HIS A CA 1
ATOM 2126 C C . HIS A 1 265 ? -8.883 11.516 -28.109 1 84.94 265 HIS A C 1
ATOM 2128 O O . HIS A 1 265 ? -7.988 10.75 -27.75 1 84.94 265 HIS A O 1
ATOM 2134 N N . LEU A 1 266 ? -10.172 11.305 -28.031 1 91.81 266 LEU A N 1
ATOM 2135 C CA . LEU A 1 266 ? -10.578 10.133 -27.266 1 91.81 266 LEU A CA 1
ATOM 2136 C C . LEU A 1 266 ? -10.922 8.969 -28.172 1 91.81 266 LEU A C 1
ATOM 2138 O O . LEU A 1 266 ? -11.531 9.156 -29.234 1 91.81 266 LEU A O 1
ATOM 2142 N N . VAL A 1 267 ? -10.414 7.855 -27.875 1 94 267 VAL A N 1
ATOM 2143 C CA . VAL A 1 267 ? -10.766 6.621 -28.562 1 94 267 VAL A CA 1
ATOM 2144 C C . VAL A 1 267 ? -11.586 5.727 -27.641 1 94 267 VAL A C 1
ATOM 2146 O O . VAL A 1 267 ? -11.148 5.375 -26.547 1 94 267 VAL A O 1
ATOM 2149 N N . THR A 1 268 ? -12.766 5.414 -27.984 1 94.56 268 THR A N 1
ATOM 2150 C CA . THR A 1 268 ? -13.648 4.543 -27.219 1 94.56 268 THR A CA 1
ATOM 2151 C C . THR A 1 268 ? -13.805 3.191 -27.922 1 94.56 268 THR A C 1
ATOM 2153 O O . THR A 1 268 ? -13.367 3.02 -29.062 1 94.56 268 THR A O 1
ATOM 2156 N N . VAL A 1 269 ? -14.336 2.221 -27.219 1 94.06 269 VAL A N 1
ATOM 2157 C CA . VAL A 1 269 ? -14.57 0.894 -27.781 1 94.06 269 VAL A CA 1
ATOM 2158 C C . VAL A 1 269 ? -15.547 0.993 -28.953 1 94.06 269 VAL A C 1
ATOM 2160 O O . VAL A 1 269 ? -15.344 0.359 -29.984 1 94.06 269 VAL A O 1
ATOM 2163 N N . GLU A 1 270 ? -16.547 1.844 -28.812 1 92 270 GLU A N 1
ATOM 2164 C CA . GLU A 1 270 ? -17.516 2.047 -29.891 1 92 270 GLU A CA 1
ATOM 2165 C C . GLU A 1 270 ? -16.844 2.576 -31.141 1 92 270 GLU A C 1
ATOM 2167 O O . GLU A 1 270 ? -17.109 2.094 -32.25 1 92 270 GLU A O 1
ATOM 2172 N N . LYS A 1 271 ? -16.016 3.496 -31.016 1 89.88 271 LYS A N 1
ATOM 2173 C CA . LYS A 1 271 ? -15.305 4.09 -32.156 1 89.88 271 LYS A CA 1
ATOM 2174 C C . LYS A 1 271 ? -14.438 3.059 -32.875 1 89.88 271 LYS A C 1
ATOM 2176 O O . LYS A 1 271 ? -14.32 3.074 -34.094 1 89.88 271 LYS A O 1
ATOM 2181 N N . LEU A 1 272 ? -13.781 2.199 -32.062 1 90.94 272 LEU A N 1
ATOM 2182 C CA . LEU A 1 272 ? -12.922 1.16 -32.625 1 90.94 272 LEU A CA 1
ATOM 2183 C C . LEU A 1 272 ? -13.719 0.192 -33.5 1 90.94 272 LEU A C 1
ATOM 2185 O O . LEU A 1 272 ? -13.242 -0.244 -34.531 1 90.94 272 LEU A O 1
ATOM 2189 N N . TRP A 1 273 ? -14.844 -0.197 -33.125 1 90 273 TRP A N 1
ATOM 2190 C CA . TRP A 1 273 ? -15.672 -1.142 -33.844 1 90 273 TRP A CA 1
ATOM 2191 C C . TRP A 1 273 ? -16.375 -0.452 -35.031 1 90 273 TRP A C 1
ATOM 2193 O O . TRP A 1 273 ? -16.5 -1.029 -36.094 1 90 273 TRP A O 1
ATOM 2203 N N . ARG A 1 274 ? -16.75 0.784 -34.844 1 85.5 274 ARG A N 1
ATOM 2204 C CA . ARG A 1 274 ? -17.531 1.494 -35.875 1 85.5 274 ARG A CA 1
ATOM 2205 C C . ARG A 1 274 ? -16.625 2.021 -36.969 1 85.5 274 ARG A C 1
ATOM 2207 O O . ARG A 1 274 ? -16.906 1.806 -38.156 1 85.5 274 ARG A O 1
ATOM 2214 N N . ASP A 1 275 ? -15.602 2.699 -36.656 1 82.88 275 ASP A N 1
ATOM 2215 C CA . ASP A 1 275 ? -14.781 3.408 -37.625 1 82.88 275 ASP A CA 1
ATOM 2216 C C . ASP A 1 275 ? -13.891 2.439 -38.406 1 82.88 275 ASP A C 1
ATOM 2218 O O . ASP A 1 275 ? -13.383 2.773 -39.469 1 82.88 275 ASP A O 1
ATOM 2222 N N . THR A 1 276 ? -13.703 1.269 -37.906 1 80.69 276 THR A N 1
ATOM 2223 C CA . THR A 1 276 ? -12.75 0.379 -38.562 1 80.69 276 THR A CA 1
ATOM 2224 C C . THR A 1 276 ? -13.477 -0.786 -39.219 1 80.69 276 THR A C 1
ATOM 2226 O O . THR A 1 276 ? -12.852 -1.774 -39.594 1 80.69 276 THR A O 1
ATOM 2229 N N . SER A 1 277 ? -14.742 -0.694 -39.312 1 76.81 277 SER A N 1
ATOM 2230 C CA . SER A 1 277 ? -15.516 -1.789 -39.906 1 76.81 277 SER A CA 1
ATOM 2231 C C . SER A 1 277 ? -15.094 -2.053 -41.344 1 76.81 277 SER A C 1
ATOM 2233 O O . SER A 1 277 ? -15.125 -3.193 -41.812 1 76.81 277 SER A O 1
ATOM 2235 N N . LYS A 1 278 ? -14.555 -0.999 -42.031 1 73.5 278 LYS A N 1
ATOM 2236 C CA . LYS A 1 278 ? -14.195 -1.161 -43.438 1 73.5 278 LYS A CA 1
ATOM 2237 C C . LYS A 1 278 ? -12.68 -1.142 -43.625 1 73.5 278 LYS A C 1
ATOM 2239 O O . LYS A 1 278 ? -12.188 -1.139 -44.75 1 73.5 278 LYS A O 1
ATOM 2244 N N . SER A 1 279 ? -11.984 -1.199 -42.531 1 79.69 279 SER A N 1
ATOM 2245 C CA . SER A 1 279 ? -10.531 -1.073 -42.656 1 79.69 279 SER A CA 1
ATOM 2246 C C . SER A 1 279 ? -9.883 -2.422 -42.938 1 79.69 279 SER A C 1
ATOM 2248 O O . SER A 1 279 ? -10.477 -3.471 -42.688 1 79.69 279 SER A O 1
ATOM 2250 N N . ARG A 1 280 ? -8.789 -2.42 -43.562 1 77.81 280 ARG A N 1
ATOM 2251 C CA . ARG A 1 280 ? -8.055 -3.623 -43.969 1 77.81 280 ARG A CA 1
ATOM 2252 C C . ARG A 1 280 ? -7.371 -4.258 -42.75 1 77.81 280 ARG A C 1
ATOM 2254 O O . ARG A 1 280 ? -7.047 -5.445 -42.781 1 77.81 280 ARG A O 1
ATOM 2261 N N . LEU A 1 281 ? -7.145 -3.473 -41.719 1 83.06 281 LEU A N 1
ATOM 2262 C CA . LEU A 1 281 ? -6.414 -3.979 -40.562 1 83.06 281 LEU A CA 1
ATOM 2263 C C . LEU A 1 281 ? -7.371 -4.543 -39.531 1 83.06 281 LEU A C 1
ATOM 2265 O O . LEU A 1 281 ? -7.105 -5.598 -38.938 1 83.06 281 LEU A O 1
ATOM 2269 N N . LEU A 1 282 ? -8.555 -3.83 -39.25 1 83.5 282 LEU A N 1
ATOM 2270 C CA . LEU A 1 282 ? -9.461 -4.191 -38.156 1 83.5 282 LEU A CA 1
ATOM 2271 C C . LEU A 1 282 ? -10.836 -4.57 -38.719 1 83.5 282 LEU A C 1
ATOM 2273 O O . LEU A 1 282 ? -11.781 -4.777 -37.969 1 83.5 282 LEU A O 1
ATOM 2277 N N . GLY A 1 283 ? -11.086 -4.477 -39.906 1 74.19 283 GLY A N 1
ATOM 2278 C CA . GLY A 1 283 ? -12.383 -4.746 -40.5 1 74.19 283 GLY A CA 1
ATOM 2279 C C . GLY A 1 283 ? -12.844 -6.184 -40.312 1 74.19 283 GLY A C 1
ATOM 2280 O O . GLY A 1 283 ? -12.023 -7.074 -40.094 1 74.19 283 GLY A O 1
ATOM 2281 N N . GLY A 1 284 ? -14.078 -6.539 -39.688 1 59.75 284 GLY A N 1
ATOM 2282 C CA . GLY A 1 284 ? -14.797 -7.723 -39.281 1 59.75 284 GLY A CA 1
ATOM 2283 C C . GLY A 1 284 ? -14.625 -8.906 -40.219 1 59.75 284 GLY A C 1
ATOM 2284 O O . GLY A 1 284 ? -14.758 -10.055 -39.781 1 59.75 284 GLY A O 1
ATOM 2285 N N . ALA A 1 285 ? -15.047 -8.594 -41.438 1 51.81 285 ALA A N 1
ATOM 2286 C CA . ALA A 1 285 ? -15.367 -9.781 -42.219 1 51.81 285 ALA A CA 1
ATOM 2287 C C . ALA A 1 285 ? -14.242 -10.812 -42.156 1 51.81 285 ALA A C 1
ATOM 2289 O O . ALA A 1 285 ? -13.156 -10.516 -41.625 1 51.81 285 ALA A O 1
ATOM 2290 N N . SER A 1 286 ? -13.953 -11.727 -43.094 1 52.19 286 SER A N 1
ATOM 2291 C CA . SER A 1 286 ? -13.266 -13 -43.25 1 52.19 286 SER A CA 1
ATOM 2292 C C . SER A 1 286 ? -11.766 -12.844 -43.031 1 52.19 286 SER A C 1
ATOM 2294 O O . SER A 1 286 ? -11.148 -13.648 -42.344 1 52.19 286 SER A O 1
ATOM 2296 N N . THR A 1 287 ? -10.984 -11.945 -43.688 1 56.62 287 THR A N 1
ATOM 2297 C CA . THR A 1 287 ? -9.602 -12.234 -44.062 1 56.62 287 THR A CA 1
ATOM 2298 C C . THR A 1 287 ? -8.641 -11.43 -43.188 1 56.62 287 THR A C 1
ATOM 2300 O O . THR A 1 287 ? -7.543 -11.898 -42.875 1 56.62 287 THR A O 1
ATOM 2303 N N . ALA A 1 288 ? -9 -10.18 -42.438 1 63.78 288 ALA A N 1
ATOM 2304 C CA . ALA A 1 288 ? -7.953 -9.328 -41.875 1 63.78 288 ALA A CA 1
ATOM 2305 C C . ALA A 1 288 ? -7.801 -9.547 -40.375 1 63.78 288 ALA A C 1
ATOM 2307 O O . ALA A 1 288 ? -6.684 -9.664 -39.875 1 63.78 288 ALA A O 1
ATOM 2308 N N . ASP A 1 289 ? -8.914 -9.562 -39.531 1 75.12 289 ASP A N 1
ATOM 2309 C CA . ASP A 1 289 ? -8.867 -9.82 -38.094 1 75.12 289 ASP A CA 1
ATOM 2310 C C . ASP A 1 289 ? -9.781 -10.984 -37.688 1 75.12 289 ASP A C 1
ATOM 2312 O O . ASP A 1 289 ? -10.891 -10.773 -37.219 1 75.12 289 ASP A O 1
ATOM 2316 N N . PRO A 1 290 ? -9.211 -12.156 -38 1 73.56 290 PRO A N 1
ATOM 2317 C CA . PRO A 1 290 ? -10.062 -13.297 -37.688 1 73.56 290 PRO A CA 1
ATOM 2318 C C . PRO A 1 290 ? -10.484 -13.32 -36.219 1 73.56 290 PRO A C 1
ATOM 2320 O O . PRO A 1 290 ? -9.641 -13.242 -35.312 1 73.56 290 PRO A O 1
ATOM 2323 N N . GLY A 1 291 ? -11.859 -13.352 -35.938 1 75.75 291 GLY A N 1
ATOM 2324 C CA . GLY A 1 291 ? -12.422 -13.484 -34.594 1 75.75 291 GLY A CA 1
ATOM 2325 C C . GLY A 1 291 ? -12.312 -12.211 -33.781 1 75.75 291 GLY A C 1
ATOM 2326 O O . GLY A 1 291 ? -12.469 -12.242 -32.562 1 75.75 291 GLY A O 1
ATOM 2327 N N . ASN A 1 292 ? -11.93 -10.984 -34.375 1 85 292 ASN A N 1
ATOM 2328 C CA . ASN A 1 292 ? -11.805 -9.695 -33.719 1 85 292 ASN A CA 1
ATOM 2329 C C . ASN A 1 292 ? -10.742 -9.734 -32.625 1 85 292 ASN A C 1
ATOM 2331 O O . ASN A 1 292 ? -10.93 -9.172 -31.547 1 85 292 ASN A O 1
ATOM 2335 N N . GLN A 1 293 ? -9.672 -10.461 -32.938 1 86.25 293 GLN A N 1
ATOM 2336 C CA . GLN A 1 293 ? -8.633 -10.641 -31.922 1 86.25 293 GLN A CA 1
ATOM 2337 C C . GLN A 1 293 ? -7.93 -9.32 -31.625 1 86.25 293 GLN A C 1
ATOM 2339 O O . GLN A 1 293 ? -7.605 -9.039 -30.469 1 86.25 293 GLN A O 1
ATOM 2344 N N . ARG A 1 294 ? -7.754 -8.562 -32.688 1 89 294 ARG A N 1
ATOM 2345 C CA . ARG A 1 294 ? -7.078 -7.285 -32.5 1 89 294 ARG A CA 1
ATOM 2346 C C . ARG A 1 294 ? -7.984 -6.285 -31.797 1 89 294 ARG A C 1
ATOM 2348 O O . ARG A 1 294 ? -7.531 -5.543 -30.922 1 89 294 ARG A O 1
ATOM 2355 N N . LYS A 1 295 ? -9.203 -6.305 -32.125 1 90.75 295 LYS A N 1
ATOM 2356 C CA . LYS A 1 295 ? -10.156 -5.426 -31.469 1 90.75 295 LYS A CA 1
ATOM 2357 C C . LYS A 1 295 ? -10.352 -5.84 -30.016 1 90.75 295 LYS A C 1
ATOM 2359 O O . LYS A 1 295 ? -10.539 -4.988 -29.141 1 90.75 295 LYS A O 1
ATOM 2364 N N . ASP A 1 296 ? -10.242 -7.156 -29.781 1 92.12 296 ASP A N 1
ATOM 2365 C CA . ASP A 1 296 ? -10.391 -7.672 -28.422 1 92.12 296 ASP A CA 1
ATOM 2366 C C . ASP A 1 296 ? -9.234 -7.211 -27.547 1 92.12 296 ASP A C 1
ATOM 2368 O O . ASP A 1 296 ? -9.383 -7.105 -26.328 1 92.12 296 ASP A O 1
ATOM 2372 N N . LEU A 1 297 ? -8.188 -6.988 -28.172 1 92.31 297 LEU A N 1
ATOM 2373 C CA . LEU A 1 297 ? -7.055 -6.461 -27.422 1 92.31 297 LEU A CA 1
ATOM 2374 C C . LEU A 1 297 ? -7.379 -5.086 -26.844 1 92.31 297 LEU A C 1
ATOM 2376 O O . LEU A 1 297 ? -7.078 -4.812 -25.672 1 92.31 297 LEU A O 1
ATOM 2380 N N . CYS A 1 298 ? -8.008 -4.262 -27.594 1 94.75 298 CYS A N 1
ATOM 2381 C CA . CYS A 1 298 ? -8.391 -2.932 -27.141 1 94.75 298 CYS A CA 1
ATOM 2382 C C . CYS A 1 298 ? -9.523 -3.008 -26.125 1 94.75 298 CYS A C 1
ATOM 2384 O O . CYS A 1 298 ? -9.578 -2.217 -25.172 1 94.75 298 CYS A O 1
ATOM 2386 N N . LEU A 1 299 ? -10.398 -3.957 -26.391 1 95.44 299 LEU A N 1
ATOM 2387 C CA . LEU A 1 299 ? -11.461 -4.164 -25.422 1 95.44 299 LEU A CA 1
ATOM 2388 C C . LEU A 1 299 ? -10.891 -4.59 -24.062 1 95.44 299 LEU A C 1
ATOM 2390 O O . LEU A 1 299 ? -11.312 -4.086 -23.016 1 95.44 299 LEU A O 1
ATOM 2394 N N . SER A 1 300 ? -9.914 -5.496 -24.125 1 95.69 300 SER A N 1
ATOM 2395 C CA . SER A 1 300 ? -9.266 -5.938 -22.891 1 95.69 300 SER A CA 1
ATOM 2396 C C . SER A 1 300 ? -8.609 -4.77 -22.156 1 95.69 300 SER A C 1
ATOM 2398 O O . SER A 1 300 ? -8.625 -4.711 -20.922 1 95.69 300 SER A O 1
ATOM 2400 N N . PHE A 1 301 ? -8.078 -3.912 -22.875 1 96.31 301 PHE A N 1
ATOM 2401 C CA . PHE A 1 301 ? -7.434 -2.75 -22.281 1 96.31 301 PHE A CA 1
ATOM 2402 C C . PHE A 1 301 ? -8.461 -1.833 -21.625 1 96.31 301 PHE A C 1
ATOM 2404 O O . PHE A 1 301 ? -8.211 -1.272 -20.562 1 96.31 301 PHE A O 1
ATOM 2411 N N . ALA A 1 302 ? -9.547 -1.632 -22.312 1 96.5 302 ALA A N 1
ATOM 2412 C CA . ALA A 1 302 ? -10.625 -0.838 -21.719 1 96.5 302 ALA A CA 1
ATOM 2413 C C . ALA A 1 302 ? -11.141 -1.48 -20.438 1 96.5 302 ALA A C 1
ATOM 2415 O O . ALA A 1 302 ? -11.398 -0.788 -19.453 1 96.5 302 ALA A O 1
ATOM 2416 N N . MET A 1 303 ? -11.227 -2.771 -20.469 1 96.56 303 MET A N 1
ATOM 2417 C CA . MET A 1 303 ? -11.703 -3.496 -19.297 1 96.56 303 MET A CA 1
ATOM 2418 C C . MET A 1 303 ? -10.672 -3.428 -18.172 1 96.56 303 MET A C 1
ATOM 2420 O O . MET A 1 303 ? -11.039 -3.316 -17 1 96.56 303 MET A O 1
ATOM 2424 N N . TYR A 1 304 ? -9.469 -3.445 -18.531 1 95.69 304 TYR A N 1
ATOM 2425 C CA . TYR A 1 304 ? -8.406 -3.254 -17.562 1 95.69 304 TYR A CA 1
ATOM 2426 C C . TYR A 1 304 ? -8.547 -1.913 -16.844 1 95.69 304 TYR A C 1
ATOM 2428 O O . TYR A 1 304 ? -8.398 -1.832 -15.633 1 95.69 304 TYR A O 1
ATOM 2436 N N . LYS A 1 305 ? -8.906 -0.892 -17.516 1 94.94 305 LYS A N 1
ATOM 2437 C CA . LYS A 1 305 ? -9.07 0.442 -16.953 1 94.94 305 LYS A CA 1
ATOM 2438 C C . LYS A 1 305 ? -10.25 0.484 -15.984 1 94.94 305 LYS A C 1
ATOM 2440 O O . LYS A 1 305 ? -10.227 1.228 -15 1 94.94 305 LYS A O 1
ATOM 2445 N N . LEU A 1 306 ? -11.195 -0.3 -16.281 1 94.31 306 LEU A N 1
ATOM 2446 C CA . LEU A 1 306 ? -12.359 -0.353 -15.406 1 94.31 306 LEU A CA 1
ATOM 2447 C C . LEU A 1 306 ? -12.062 -1.159 -14.141 1 94.31 306 LEU A C 1
ATOM 2449 O O . LEU A 1 306 ? -12.484 -0.786 -13.047 1 94.31 306 LEU A O 1
ATOM 2453 N N . LEU A 1 307 ? -11.297 -2.193 -14.32 1 93.25 307 LEU A N 1
ATOM 2454 C CA . LEU A 1 307 ? -11.047 -3.119 -13.219 1 93.25 307 LEU A CA 1
ATOM 2455 C C . LEU A 1 307 ? -10.031 -2.539 -12.242 1 93.25 307 LEU A C 1
ATOM 2457 O O . LEU A 1 307 ? -10.102 -2.795 -11.039 1 93.25 307 LEU A O 1
ATOM 2461 N N . ARG A 1 308 ? -9.055 -1.842 -12.719 1 91.88 308 ARG A N 1
ATOM 2462 C CA . ARG A 1 308 ? -7.969 -1.333 -11.883 1 91.88 308 ARG A CA 1
ATOM 2463 C C . ARG A 1 308 ? -8.508 -0.415 -10.789 1 91.88 308 ARG A C 1
ATOM 2465 O O . ARG A 1 308 ? -7.848 -0.21 -9.766 1 91.88 308 ARG A O 1
ATOM 2472 N N . ARG A 1 309 ? -9.734 0.143 -10.883 1 87.88 309 ARG A N 1
ATOM 2473 C CA . ARG A 1 309 ? -10.359 1.023 -9.898 1 87.88 309 ARG A CA 1
ATOM 2474 C C . ARG A 1 309 ? -10.648 0.275 -8.594 1 87.88 309 ARG A C 1
ATOM 2476 O O . ARG A 1 309 ? -10.617 0.866 -7.516 1 87.88 309 ARG A O 1
ATOM 2483 N N . ARG A 1 310 ? -10.758 -1.007 -8.695 1 85 310 ARG A N 1
ATOM 2484 C CA . ARG A 1 310 ? -11.062 -1.828 -7.527 1 85 310 ARG A CA 1
ATOM 2485 C C . ARG A 1 310 ? -9.859 -1.918 -6.59 1 85 310 ARG A C 1
ATOM 2487 O O . ARG A 1 310 ? -10.023 -2.08 -5.379 1 85 310 ARG A O 1
ATOM 2494 N N . PHE A 1 311 ? -8.688 -1.746 -7.133 1 81.44 311 PHE A N 1
ATOM 2495 C CA . PHE A 1 311 ? -7.48 -1.847 -6.324 1 81.44 311 PHE A CA 1
ATOM 2496 C C . PHE A 1 311 ? -7.23 -0.552 -5.562 1 81.44 311 PHE A C 1
ATOM 2498 O O . PHE A 1 311 ? -6.477 -0.537 -4.582 1 81.44 311 PHE A O 1
ATOM 2505 N N . TYR A 1 312 ? -7.863 0.484 -6 1 73.88 312 TYR A N 1
ATOM 2506 C CA . TYR A 1 312 ? -7.66 1.777 -5.359 1 73.88 312 TYR A CA 1
ATOM 2507 C C . TYR A 1 312 ? -8.922 2.227 -4.625 1 73.88 312 TYR A C 1
ATOM 2509 O O . TYR A 1 312 ? -9.047 3.395 -4.254 1 73.88 312 TYR A O 1
ATOM 2517 N N . ASP A 1 313 ? -9.93 1.322 -4.465 1 72.12 313 ASP A N 1
ATOM 2518 C CA . ASP A 1 313 ? -11.172 1.533 -3.732 1 72.12 313 ASP A CA 1
ATOM 2519 C C . ASP A 1 313 ? -11.945 2.727 -4.289 1 72.12 313 ASP A C 1
ATOM 2521 O O . ASP A 1 313 ? -12.43 3.568 -3.531 1 72.12 313 ASP A O 1
ATOM 2525 N N . LEU A 1 314 ? -11.898 2.912 -5.578 1 78.75 314 LEU A N 1
ATOM 2526 C CA . LEU A 1 314 ? -12.703 3.93 -6.246 1 78.75 314 LEU A CA 1
ATOM 2527 C C . LEU A 1 314 ? -14.102 3.398 -6.566 1 78.75 314 LEU A C 1
ATOM 2529 O O . LEU A 1 314 ? -14.281 2.195 -6.77 1 78.75 314 LEU A O 1
ATOM 2533 N N . PRO A 1 315 ? -15.008 4.289 -6.543 1 78.12 315 PRO A N 1
ATOM 2534 C CA . PRO A 1 315 ? -16.375 3.822 -6.812 1 78.12 315 PRO A CA 1
ATOM 2535 C C . PRO A 1 315 ? -16.547 3.283 -8.234 1 78.12 315 PRO A C 1
ATOM 2537 O O . PRO A 1 315 ? -15.945 3.814 -9.172 1 78.12 315 PRO A O 1
ATOM 2540 N N . VAL A 1 316 ? -17.219 2.199 -8.312 1 85.12 316 VAL A N 1
ATOM 2541 C CA . VAL A 1 316 ? -17.594 1.615 -9.594 1 85.12 316 VAL A CA 1
ATOM 2542 C C . VAL A 1 316 ? -19.016 2.033 -9.969 1 85.12 316 VAL A C 1
ATOM 2544 O O . VAL A 1 316 ? -19.953 1.254 -9.812 1 85.12 316 VAL A O 1
ATOM 2547 N N . HIS A 1 317 ? -19.188 3.145 -10.562 1 80.12 317 HIS A N 1
ATOM 2548 C CA . HIS A 1 317 ? -20.469 3.795 -10.82 1 80.12 317 HIS A CA 1
ATOM 2549 C C . HIS A 1 317 ? -21.312 2.982 -11.797 1 80.12 317 HIS A C 1
ATOM 2551 O O . HIS A 1 317 ? -22.547 2.992 -11.719 1 80.12 317 HIS A O 1
ATOM 2557 N N . GLU A 1 318 ? -20.672 2.293 -12.656 1 85.31 318 GLU A N 1
ATOM 2558 C CA . GLU A 1 318 ? -21.406 1.521 -13.656 1 85.31 318 GLU A CA 1
ATOM 2559 C C . GLU A 1 318 ? -22.219 0.409 -13 1 85.31 318 GLU A C 1
ATOM 2561 O O . GLU A 1 318 ? -23.219 -0.042 -13.562 1 85.31 318 GLU A O 1
ATOM 2566 N N . LEU A 1 319 ? -21.812 -0.012 -11.844 1 80.44 319 LEU A N 1
ATOM 2567 C CA . LEU A 1 319 ? -22.5 -1.116 -11.18 1 80.44 319 LEU A CA 1
ATOM 2568 C C . LEU A 1 319 ? -23.562 -0.597 -10.219 1 80.44 319 LEU A C 1
ATOM 2570 O O . LEU A 1 319 ? -24.453 -1.345 -9.812 1 80.44 319 LEU A O 1
ATOM 2574 N N . THR A 1 320 ? -23.484 0.656 -9.836 1 75 320 THR A N 1
ATOM 2575 C CA . THR A 1 320 ? -24.438 1.229 -8.891 1 75 320 THR A CA 1
ATOM 2576 C C . THR A 1 320 ? -25.656 1.784 -9.625 1 75 320 THR A C 1
ATOM 2578 O O . THR A 1 320 ? -26.781 1.767 -9.094 1 75 320 THR A O 1
ATOM 2581 N N . ARG A 1 321 ? -25.453 2.111 -10.852 1 78.12 321 ARG A N 1
ATOM 2582 C CA . ARG A 1 321 ? -26.547 2.625 -11.664 1 78.12 321 ARG A CA 1
ATOM 2583 C C . ARG A 1 321 ? -27.203 1.506 -12.469 1 78.12 321 ARG A C 1
ATOM 2585 O O . ARG A 1 321 ? -26.516 0.673 -13.062 1 78.12 321 ARG A O 1
ATOM 2592 N N . PRO A 1 322 ? -28.453 1.482 -12.578 1 81.12 322 PRO A N 1
ATOM 2593 C CA . PRO A 1 322 ? -29.125 0.378 -13.258 1 81.12 322 PRO A CA 1
ATOM 2594 C C . PRO A 1 322 ? -28.812 0.317 -14.75 1 81.12 322 PRO A C 1
ATOM 2596 O O . PRO A 1 322 ? -28.578 -0.767 -15.289 1 81.12 322 PRO A O 1
ATOM 2599 N N . GLN A 1 323 ? -28.766 1.457 -15.367 1 81.56 323 GLN A N 1
ATOM 2600 C CA . GLN A 1 323 ? -28.5 1.459 -16.797 1 81.56 323 GLN A CA 1
ATOM 2601 C C . GLN A 1 323 ? -27.062 1.029 -17.094 1 81.56 323 GLN A C 1
ATOM 2603 O O . GLN A 1 323 ? -26.812 0.282 -18.047 1 81.56 323 GLN A O 1
ATOM 2608 N N . GLY A 1 324 ? -26.266 1.508 -16.297 1 84.38 324 GLY A N 1
ATOM 2609 C CA . GLY A 1 324 ? -24.875 1.121 -16.438 1 84.38 324 GLY A CA 1
ATOM 2610 C C . GLY A 1 324 ? -24.625 -0.346 -16.141 1 84.38 324 GLY A C 1
ATOM 2611 O O . GLY A 1 324 ? -23.875 -1.01 -16.859 1 84.38 324 GLY A O 1
ATOM 2612 N N . LYS A 1 325 ? -25.375 -0.853 -15.242 1 84.62 325 LYS A N 1
ATOM 2613 C CA . LYS A 1 325 ? -25.234 -2.256 -14.852 1 84.62 325 LYS A CA 1
ATOM 2614 C C . LYS A 1 325 ? -25.734 -3.178 -15.961 1 84.62 325 LYS A C 1
ATOM 2616 O O . LYS A 1 325 ? -25.078 -4.168 -16.297 1 84.62 325 LYS A O 1
ATOM 2621 N N . ASN A 1 326 ? -26.766 -2.84 -16.562 1 83.88 326 ASN A N 1
ATOM 2622 C CA . ASN A 1 326 ? -27.328 -3.648 -17.641 1 83.88 326 ASN A CA 1
ATOM 2623 C C . ASN A 1 326 ? -26.422 -3.639 -18.875 1 83.88 326 ASN A C 1
ATOM 2625 O O . ASN A 1 326 ? -26.234 -4.672 -19.516 1 83.88 326 ASN A O 1
ATOM 2629 N N . LYS A 1 327 ? -25.906 -2.547 -19.109 1 87.06 327 LYS A N 1
ATOM 2630 C CA . LYS A 1 327 ? -25.047 -2.404 -20.281 1 87.06 327 LYS A CA 1
ATOM 2631 C C . LYS A 1 327 ? -23.797 -3.279 -20.156 1 87.06 327 LYS A C 1
ATOM 2633 O O . LYS A 1 327 ? -23.453 -4.012 -21.078 1 87.06 327 LYS A O 1
ATOM 2638 N N . ILE A 1 328 ? -23.156 -3.207 -19.078 1 88.31 328 ILE A N 1
ATOM 2639 C CA . ILE A 1 328 ? -21.922 -3.957 -18.891 1 88.31 328 ILE A CA 1
ATOM 2640 C C . ILE A 1 328 ? -22.234 -5.449 -18.781 1 88.31 328 ILE A C 1
ATOM 2642 O O . ILE A 1 328 ? -21.453 -6.285 -19.266 1 88.31 328 ILE A O 1
ATOM 2646 N N . ARG A 1 329 ? -23.312 -5.766 -18.203 1 87.12 329 ARG A N 1
ATOM 2647 C CA . ARG A 1 329 ? -23.719 -7.164 -18.109 1 87.12 329 ARG A CA 1
ATOM 2648 C C . ARG A 1 329 ? -24 -7.75 -19.484 1 87.12 329 ARG A C 1
ATOM 2650 O O . ARG A 1 329 ? -23.625 -8.891 -19.781 1 87.12 329 ARG A O 1
ATOM 2657 N N . LYS A 1 330 ? -24.578 -6.969 -20.281 1 87.19 330 LYS A N 1
ATOM 2658 C CA . LYS A 1 330 ? -24.859 -7.406 -21.641 1 87.19 330 LYS A CA 1
ATOM 2659 C C . LYS A 1 330 ? -23.562 -7.621 -22.422 1 87.19 330 LYS A C 1
ATOM 2661 O O . LYS A 1 330 ? -23.438 -8.586 -23.188 1 87.19 330 LYS A O 1
ATOM 2666 N N . LEU A 1 331 ? -22.688 -6.746 -22.188 1 91.5 331 LEU A N 1
ATOM 2667 C CA . LEU A 1 331 ? -21.406 -6.883 -22.844 1 91.5 331 LEU A CA 1
ATOM 2668 C C . LEU A 1 331 ? -20.703 -8.164 -22.406 1 91.5 331 LEU A C 1
ATOM 2670 O O . LEU A 1 331 ? -20.141 -8.891 -23.234 1 91.5 331 LEU A O 1
ATOM 2674 N N . VAL A 1 332 ? -20.75 -8.477 -21.156 1 91.62 332 VAL A N 1
ATOM 2675 C CA . VAL A 1 332 ? -20.047 -9.625 -20.609 1 91.62 332 VAL A CA 1
ATOM 2676 C C . VAL A 1 332 ? -20.75 -10.914 -21.016 1 91.62 332 VAL A C 1
ATOM 2678 O O . VAL A 1 332 ? -20.109 -11.844 -21.516 1 91.62 332 VAL A O 1
ATOM 2681 N N . ILE A 1 333 ? -22.031 -10.984 -20.984 1 89.69 333 ILE A N 1
ATOM 2682 C CA . ILE A 1 333 ? -22.781 -12.219 -21.188 1 89.69 333 ILE A CA 1
ATOM 2683 C C . ILE A 1 333 ? -22.984 -12.477 -22.672 1 89.69 333 ILE A C 1
ATOM 2685 O O . ILE A 1 333 ? -22.781 -13.602 -23.141 1 89.69 333 ILE A O 1
ATOM 2689 N N . ASP A 1 334 ? -23.25 -11.43 -23.422 1 88.19 334 ASP A N 1
ATOM 2690 C CA . ASP A 1 334 ? -23.656 -11.641 -24.812 1 88.19 334 ASP A CA 1
ATOM 2691 C C . ASP A 1 334 ? -22.453 -11.594 -25.75 1 88.19 334 ASP A C 1
ATOM 2693 O O . ASP A 1 334 ? -22.5 -12.156 -26.844 1 88.19 334 ASP A O 1
ATOM 26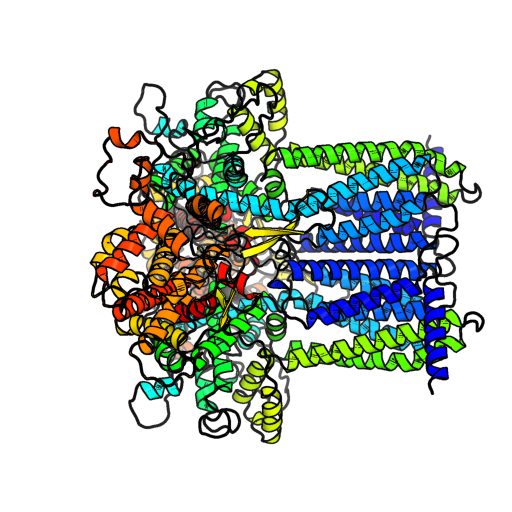97 N N . TYR A 1 335 ? -21.453 -10.945 -25.328 1 90.38 335 TYR A N 1
ATOM 2698 C CA . TYR A 1 335 ? -20.312 -10.844 -26.234 1 90.38 335 TYR A CA 1
ATOM 2699 C C . TYR A 1 335 ? -19.125 -11.648 -25.719 1 90.38 335 TYR A C 1
ATOM 2701 O O . TYR A 1 335 ? -18.625 -12.539 -26.406 1 90.38 335 TYR A O 1
ATOM 2709 N N . ILE A 1 336 ? -18.719 -11.43 -24.531 1 91.38 336 ILE A N 1
ATOM 2710 C CA . ILE A 1 336 ? -17.484 -12.016 -24.016 1 91.38 336 ILE A CA 1
ATOM 2711 C C . ILE A 1 336 ? -17.703 -13.5 -23.734 1 91.38 336 ILE A C 1
ATOM 2713 O O . ILE A 1 336 ? -16.875 -14.336 -24.109 1 91.38 336 ILE A O 1
ATOM 2717 N N . LEU A 1 337 ? -18.828 -13.867 -23.156 1 91.5 337 LEU A N 1
ATOM 2718 C CA . LEU A 1 337 ? -19.047 -15.25 -22.734 1 91.5 337 LEU A CA 1
ATOM 2719 C C . LEU A 1 337 ? -19.609 -16.094 -23.875 1 91.5 337 LEU A C 1
ATOM 2721 O O . LEU A 1 337 ? -19.812 -17.297 -23.719 1 91.5 337 LEU A O 1
ATOM 2725 N N . LYS A 1 338 ? -19.797 -15.477 -25.016 1 86.69 338 LYS A N 1
ATOM 2726 C CA . LYS A 1 338 ? -20.359 -16.219 -26.141 1 86.69 338 LYS A CA 1
ATOM 2727 C C . LYS A 1 338 ? -19.422 -17.344 -26.562 1 86.69 338 LYS A C 1
ATOM 2729 O O . LYS A 1 338 ? -19.875 -18.438 -26.922 1 86.69 338 LYS A O 1
ATOM 2734 N N . ASP A 1 339 ? -18.172 -17.031 -26.531 1 87.94 339 ASP A N 1
ATOM 2735 C CA . ASP A 1 339 ? -17.141 -18.016 -26.844 1 87.94 339 ASP A CA 1
ATOM 2736 C C . ASP A 1 339 ? -16.203 -18.219 -25.641 1 87.94 339 ASP A C 1
ATOM 2738 O O . ASP A 1 339 ? -15.688 -17.234 -25.094 1 87.94 339 ASP A O 1
ATOM 2742 N N . CYS A 1 340 ? -16.062 -19.5 -25.328 1 88.88 340 CYS A N 1
ATOM 2743 C CA . CYS A 1 340 ? -15.273 -19.844 -24.156 1 88.88 340 CYS A CA 1
ATOM 2744 C C . CYS A 1 340 ? -13.82 -19.406 -24.328 1 88.88 340 CYS A C 1
ATOM 2746 O O . CYS A 1 340 ? -13.234 -18.812 -23.422 1 88.88 340 CYS A O 1
ATOM 2748 N N . GLU A 1 341 ? -13.297 -19.703 -25.438 1 87.75 341 GLU A N 1
ATOM 2749 C CA . GLU A 1 341 ? -11.914 -19.328 -25.703 1 87.75 341 GLU A CA 1
ATOM 2750 C C . GLU A 1 341 ? -11.734 -17.812 -25.703 1 87.75 341 GLU A C 1
ATOM 2752 O O . GLU A 1 341 ? -10.727 -17.297 -25.219 1 87.75 341 GLU A O 1
ATOM 2757 N N . ARG A 1 342 ? -12.648 -17.156 -26.203 1 89.38 342 ARG A N 1
ATOM 2758 C CA . ARG A 1 342 ? -12.594 -15.695 -26.25 1 89.38 342 ARG A CA 1
ATOM 2759 C C . ARG A 1 342 ? -12.641 -15.109 -24.844 1 89.38 342 ARG A C 1
ATOM 2761 O O . ARG A 1 342 ? -11.906 -14.172 -24.531 1 89.38 342 ARG A O 1
ATOM 2768 N N . ALA A 1 343 ? -13.469 -15.703 -24.031 1 92.31 343 ALA A N 1
ATOM 2769 C CA . ALA A 1 343 ? -13.625 -15.195 -22.672 1 92.31 343 ALA A CA 1
ATOM 2770 C C . ALA A 1 343 ? -12.312 -15.273 -21.906 1 92.31 343 ALA A C 1
ATOM 2772 O O . ALA A 1 343 ? -11.883 -14.289 -21.281 1 92.31 343 ALA A O 1
ATOM 2773 N N . PHE A 1 344 ? -11.641 -16.359 -22 1 91.06 344 PHE A N 1
ATOM 2774 C CA . PHE A 1 344 ? -10.398 -16.547 -21.25 1 91.06 344 PHE A CA 1
ATOM 2775 C C . PHE A 1 344 ? -9.258 -15.773 -21.906 1 91.06 344 PHE A C 1
ATOM 2777 O O . PHE A 1 344 ? -8.328 -15.336 -21.219 1 91.06 344 PHE A O 1
ATOM 2784 N N . ARG A 1 345 ? -9.359 -15.594 -23.156 1 89.25 345 ARG A N 1
ATOM 2785 C CA . ARG A 1 345 ? -8.352 -14.789 -23.844 1 89.25 345 ARG A CA 1
ATOM 2786 C C . ARG A 1 345 ? -8.461 -13.32 -23.438 1 89.25 345 ARG A C 1
ATOM 2788 O O . ARG A 1 345 ? -7.461 -12.688 -23.094 1 89.25 345 ARG A O 1
ATOM 2795 N N . ILE A 1 346 ? -9.633 -12.797 -23.453 1 92.38 346 ILE A N 1
ATOM 2796 C CA . ILE A 1 346 ? -9.852 -11.391 -23.109 1 92.38 346 ILE A CA 1
ATOM 2797 C C . ILE A 1 346 ? -9.461 -11.141 -21.656 1 92.38 346 ILE A C 1
ATOM 2799 O O . ILE A 1 346 ? -8.758 -10.18 -21.359 1 92.38 346 ILE A O 1
ATOM 2803 N N . THR A 1 347 ? -9.898 -12.047 -20.844 1 92.69 347 THR A N 1
ATOM 2804 C CA . THR A 1 347 ? -9.586 -11.883 -19.422 1 92.69 347 THR A CA 1
ATOM 2805 C C . THR A 1 347 ? -8.094 -12.078 -19.172 1 92.69 347 THR A C 1
ATOM 2807 O O . THR A 1 347 ? -7.504 -11.391 -18.344 1 92.69 347 THR A O 1
ATOM 2810 N N . GLY A 1 348 ? -7.527 -13.023 -19.922 1 90.81 348 GLY A N 1
ATOM 2811 C CA . GLY A 1 348 ? -6.094 -13.242 -19.797 1 90.81 348 GLY A CA 1
ATOM 2812 C C . GLY A 1 348 ? -5.273 -12.023 -20.188 1 90.81 348 GLY A C 1
ATOM 2813 O O . GLY A 1 348 ? -4.305 -11.68 -19.5 1 90.81 348 GLY A O 1
ATOM 2814 N N . VAL A 1 349 ? -5.66 -11.367 -21.188 1 91.5 349 VAL A N 1
ATOM 2815 C CA . VAL A 1 349 ? -4.961 -10.172 -21.641 1 91.5 349 VAL A CA 1
ATOM 2816 C C . VAL A 1 349 ? -5.227 -9.016 -20.688 1 91.5 349 VAL A C 1
ATOM 2818 O O . VAL A 1 349 ? -4.328 -8.234 -20.375 1 91.5 349 VAL A O 1
ATOM 2821 N N . GLU A 1 350 ? -6.418 -8.938 -20.219 1 94.06 350 GLU A N 1
ATOM 2822 C CA . GLU A 1 350 ? -6.773 -7.922 -19.234 1 94.06 350 GLU A CA 1
ATOM 2823 C C . GLU A 1 350 ? -5.891 -8.031 -17.984 1 94.06 350 GLU A C 1
ATOM 2825 O O . GLU A 1 350 ? -5.344 -7.027 -17.516 1 94.06 350 GLU A O 1
ATOM 2830 N N . LEU A 1 351 ? -5.73 -9.227 -17.531 1 91.88 351 LEU A N 1
ATOM 2831 C CA . LEU A 1 351 ? -4.945 -9.469 -16.328 1 91.88 351 LEU A CA 1
ATOM 2832 C C . LEU A 1 351 ? -3.459 -9.242 -16.594 1 91.88 351 LEU A C 1
ATOM 2834 O O . LEU A 1 351 ? -2.711 -8.867 -15.68 1 91.88 351 LEU A O 1
ATOM 2838 N N . SER A 1 352 ? -3.104 -9.43 -17.797 1 88.38 352 SER A N 1
ATOM 2839 C CA . SER A 1 352 ? -1.713 -9.148 -18.141 1 88.38 352 SER A CA 1
ATOM 2840 C C . SER A 1 352 ? -1.411 -7.656 -18.047 1 88.38 352 SER A C 1
ATOM 2842 O O . SER A 1 352 ? -0.314 -7.262 -17.656 1 88.38 352 SER A O 1
ATOM 2844 N N . PHE A 1 353 ? -2.326 -6.836 -18.391 1 90.81 353 PHE A N 1
ATOM 2845 C CA . PHE A 1 353 ? -2.16 -5.398 -18.25 1 90.81 353 PHE A CA 1
ATOM 2846 C C . PHE A 1 353 ? -2.119 -5.008 -16.766 1 90.81 353 PHE A C 1
ATOM 2848 O O . PHE A 1 353 ? -1.354 -4.125 -16.375 1 90.81 353 PHE A O 1
ATOM 2855 N N . LEU A 1 354 ? -2.994 -5.684 -16.031 1 90.38 354 LEU A N 1
ATOM 2856 C CA . LEU A 1 354 ? -3.016 -5.422 -14.602 1 90.38 354 LEU A CA 1
ATOM 2857 C C . LEU A 1 354 ? -1.709 -5.859 -13.953 1 90.38 354 LEU A C 1
ATOM 2859 O O . LEU A 1 354 ? -1.214 -5.195 -13.039 1 90.38 354 LEU A O 1
ATOM 2863 N N . GLN A 1 355 ? -1.224 -6.953 -14.406 1 85.19 355 GLN A N 1
ATOM 2864 C CA . GLN A 1 355 ? 0.064 -7.434 -13.914 1 85.19 355 GLN A CA 1
ATOM 2865 C C . GLN A 1 355 ? 1.175 -6.43 -14.211 1 85.19 355 GLN A C 1
ATOM 2867 O O . GLN A 1 355 ? 2.045 -6.191 -13.375 1 85.19 355 GLN A O 1
ATOM 2872 N N . ASP A 1 356 ? 1.114 -5.844 -15.336 1 82.81 356 ASP A N 1
ATOM 2873 C CA . ASP A 1 356 ? 2.119 -4.859 -15.727 1 82.81 356 ASP A CA 1
ATOM 2874 C C . ASP A 1 356 ? 1.99 -3.584 -14.898 1 82.81 356 ASP A C 1
ATOM 2876 O O . ASP A 1 356 ? 2.982 -2.898 -14.641 1 82.81 356 ASP A O 1
ATOM 2880 N N . LEU A 1 357 ? 0.84 -3.285 -14.531 1 84.31 357 LEU A N 1
ATOM 2881 C CA . LEU A 1 357 ? 0.62 -2.094 -13.727 1 84.31 357 LEU A CA 1
ATOM 2882 C C . LEU A 1 357 ? 1.326 -2.213 -12.375 1 84.31 357 LEU A C 1
ATOM 2884 O O . LEU A 1 357 ? 1.926 -1.248 -11.898 1 84.31 357 LEU A O 1
ATOM 2888 N N . PHE A 1 358 ? 1.331 -3.428 -11.836 1 77.25 358 PHE A N 1
ATOM 2889 C CA . PHE A 1 358 ? 1.844 -3.586 -10.484 1 77.25 358 PHE A CA 1
ATOM 2890 C C . PHE A 1 358 ? 3.301 -4.031 -10.5 1 77.25 358 PHE A C 1
ATOM 2892 O O . PHE A 1 358 ? 4.07 -3.703 -9.594 1 77.25 358 PHE A O 1
ATOM 2899 N N . TYR A 1 359 ? 3.645 -4.754 -11.578 1 73.5 359 TYR A N 1
ATOM 2900 C CA . TYR A 1 359 ? 4.914 -5.457 -11.43 1 73.5 359 TYR A CA 1
ATOM 2901 C C . TYR A 1 359 ? 5.852 -5.133 -12.594 1 73.5 359 TYR A C 1
ATOM 2903 O O . TYR A 1 359 ? 6.941 -5.703 -12.695 1 73.5 359 TYR A O 1
ATOM 2911 N N . SER A 1 360 ? 5.434 -4.301 -13.508 1 75.56 360 SER A N 1
ATOM 2912 C CA . SER A 1 360 ? 6.309 -3.945 -14.617 1 75.56 360 SER A CA 1
ATOM 2913 C C . SER A 1 360 ? 6.375 -2.436 -14.812 1 75.56 360 SER A C 1
ATOM 2915 O O . SER A 1 360 ? 5.539 -1.699 -14.281 1 75.56 360 SER A O 1
ATOM 2917 N N . LYS A 1 361 ? 7.301 -2.004 -15.594 1 77.25 361 LYS A N 1
ATOM 2918 C CA . LYS A 1 361 ? 7.484 -0.587 -15.898 1 77.25 361 LYS A CA 1
ATOM 2919 C C . LYS A 1 361 ? 6.656 -0.17 -17.109 1 77.25 361 LYS A C 1
ATOM 2921 O O . LYS A 1 361 ? 6.512 1.021 -17.391 1 77.25 361 LYS A O 1
ATOM 2926 N N . HIS A 1 362 ? 6.113 -1.08 -17.75 1 79.44 362 HIS A N 1
ATOM 2927 C CA . HIS A 1 362 ? 5.438 -0.791 -19 1 79.44 362 HIS A CA 1
ATOM 2928 C C . HIS A 1 362 ? 4.281 0.18 -18.797 1 79.44 362 HIS A C 1
ATOM 2930 O O . HIS A 1 362 ? 4.105 1.116 -19.578 1 79.44 362 HIS A O 1
ATOM 2936 N N . ALA A 1 363 ? 3.623 -0.054 -17.734 1 81.44 363 ALA A N 1
ATOM 2937 C CA . ALA A 1 363 ? 2.461 0.797 -17.5 1 81.44 363 ALA A CA 1
ATOM 2938 C C . ALA A 1 363 ? 2.879 2.246 -17.266 1 81.44 363 ALA A C 1
ATOM 2940 O O . ALA A 1 363 ? 2.227 3.174 -17.75 1 81.44 363 ALA A O 1
ATOM 2941 N N . ALA A 1 364 ? 3.957 2.422 -16.594 1 79.12 364 ALA A N 1
ATOM 2942 C CA . ALA A 1 364 ? 4.418 3.768 -16.266 1 79.12 364 ALA A CA 1
ATOM 2943 C C . ALA A 1 364 ? 5.012 4.465 -17.484 1 79.12 364 ALA A C 1
ATOM 2945 O O . ALA A 1 364 ? 4.832 5.668 -17.672 1 79.12 364 ALA A O 1
ATOM 2946 N N . VAL A 1 365 ? 5.688 3.73 -18.328 1 80.5 365 VAL A N 1
ATOM 2947 C CA . VAL A 1 365 ? 6.344 4.301 -19.5 1 80.5 365 VAL A CA 1
ATOM 2948 C C . VAL A 1 365 ? 5.297 4.73 -20.516 1 80.5 365 VAL A C 1
ATOM 2950 O O . VAL A 1 365 ? 5.453 5.758 -21.188 1 80.5 365 VAL A O 1
ATOM 2953 N N . PHE A 1 366 ? 4.242 4.012 -20.562 1 85.5 366 PHE A N 1
ATOM 2954 C CA . PHE A 1 366 ? 3.244 4.297 -21.578 1 85.5 366 PHE A CA 1
ATOM 2955 C C . PHE A 1 366 ? 2.125 5.168 -21.016 1 85.5 366 PHE A C 1
ATOM 2957 O O . PHE A 1 366 ? 1.171 5.496 -21.734 1 85.5 366 PHE A O 1
ATOM 2964 N N . ALA A 1 367 ? 2.211 5.5 -19.75 1 80.62 367 ALA A N 1
ATOM 2965 C CA . ALA A 1 367 ? 1.164 6.301 -19.109 1 80.62 367 ALA A CA 1
ATOM 2966 C C . ALA A 1 367 ? 1.04 7.668 -19.781 1 80.62 367 ALA A C 1
ATOM 2968 O O . ALA A 1 367 ? -0.055 8.227 -19.859 1 80.62 367 ALA A O 1
ATOM 2969 N N . GLY A 1 368 ? 2.213 8.281 -20.25 1 73.44 368 GLY A N 1
ATOM 2970 C CA . GLY A 1 368 ? 2.195 9.602 -20.859 1 73.44 368 GLY A CA 1
ATOM 2971 C C . GLY A 1 368 ? 2.037 9.562 -22.375 1 73.44 368 GLY A C 1
ATOM 2972 O O . GLY A 1 368 ? 2.184 10.586 -23.047 1 73.44 368 GLY A O 1
ATOM 2973 N N . GLY A 1 369 ? 1.729 8.391 -22.891 1 76 369 GLY A N 1
ATOM 2974 C CA . GLY A 1 369 ? 1.588 8.289 -24.344 1 76 369 GLY A CA 1
ATOM 2975 C C . GLY A 1 369 ? 2.832 7.75 -25.016 1 76 369 GLY A C 1
ATOM 2976 O O . GLY A 1 369 ? 3.617 7.023 -24.406 1 76 369 GLY A O 1
ATOM 2977 N N . ALA A 1 370 ? 3.049 8.102 -26.281 1 76.19 370 ALA A N 1
ATOM 2978 C CA . ALA A 1 370 ? 4.102 7.531 -27.125 1 76.19 370 ALA A CA 1
ATOM 2979 C C . ALA A 1 370 ? 5.391 8.336 -27 1 76.19 370 ALA A C 1
ATOM 2981 O O . ALA A 1 370 ? 6.461 7.867 -27.406 1 76.19 370 ALA A O 1
ATOM 2982 N N . MET A 1 371 ? 5.348 9.398 -26.312 1 75.25 371 MET A N 1
ATOM 2983 C CA . MET A 1 371 ? 6.508 10.281 -26.328 1 75.25 371 MET A CA 1
ATOM 2984 C C . MET A 1 371 ? 7.586 9.773 -25.375 1 75.25 371 MET A C 1
ATOM 2986 O O . MET A 1 371 ? 8.773 9.844 -25.672 1 75.25 371 MET A O 1
ATOM 2990 N N . VAL A 1 372 ? 7.152 9.242 -24.281 1 75.94 372 VAL A N 1
ATOM 2991 C CA . VAL A 1 372 ? 8.125 8.797 -23.281 1 75.94 372 VAL A CA 1
ATOM 2992 C C . VAL A 1 372 ? 8.859 7.559 -23.797 1 75.94 372 VAL A C 1
ATOM 2994 O O . VAL A 1 372 ? 10.086 7.512 -23.797 1 75.94 372 VAL A O 1
ATOM 2997 N N . PRO A 1 373 ? 8.133 6.617 -24.328 1 79.38 373 PRO A N 1
ATOM 2998 C CA . PRO A 1 373 ? 8.852 5.461 -24.875 1 79.38 373 PRO A CA 1
ATOM 2999 C C . PRO A 1 373 ? 9.703 5.816 -26.094 1 79.38 373 PRO A C 1
ATOM 3001 O O . PRO A 1 373 ? 10.773 5.242 -26.297 1 79.38 373 PRO A O 1
ATOM 3004 N N . LEU A 1 374 ? 9.328 6.801 -26.875 1 82.81 374 LEU A N 1
ATOM 3005 C CA . LEU A 1 374 ? 10.109 7.215 -28.047 1 82.81 374 LEU A CA 1
ATOM 3006 C C . LEU A 1 374 ? 11.398 7.902 -27.609 1 82.81 374 LEU A C 1
ATOM 3008 O O . LEU A 1 374 ? 12.461 7.668 -28.203 1 82.81 374 LEU A O 1
ATOM 3012 N N . ARG A 1 375 ? 11.281 8.742 -26.672 1 81.69 375 ARG A N 1
ATOM 3013 C CA . ARG A 1 375 ? 12.477 9.391 -26.141 1 81.69 375 ARG A CA 1
ATOM 3014 C C . ARG A 1 375 ? 13.445 8.367 -25.562 1 81.69 375 ARG A C 1
ATOM 3016 O O . ARG A 1 375 ? 14.656 8.469 -25.75 1 81.69 375 ARG A O 1
ATOM 3023 N N . SER A 1 376 ? 12.867 7.402 -24.844 1 80.31 376 SER A N 1
ATOM 3024 C CA . SER A 1 376 ? 13.703 6.352 -24.281 1 80.31 376 SER A CA 1
ATOM 3025 C C . SER A 1 376 ? 14.352 5.512 -25.375 1 80.31 376 SER A C 1
ATOM 3027 O O . SER A 1 376 ? 15.508 5.109 -25.25 1 80.31 376 SER A O 1
ATOM 3029 N N . LEU A 1 377 ? 13.688 5.332 -26.484 1 85.69 377 LEU A N 1
ATOM 3030 C CA . LEU A 1 377 ? 14.219 4.574 -27.609 1 85.69 377 LEU A CA 1
ATOM 3031 C C . LEU A 1 377 ? 15.352 5.34 -28.297 1 85.69 377 LEU A C 1
ATOM 3033 O O . LEU A 1 377 ? 16.391 4.754 -28.641 1 85.69 377 LEU A O 1
ATOM 3037 N N . LEU A 1 378 ? 15.156 6.586 -28.422 1 87.44 378 LEU A N 1
ATOM 3038 C CA . LEU A 1 378 ? 16.188 7.406 -29.047 1 87.44 378 LEU A CA 1
ATOM 3039 C C . LEU A 1 378 ? 17.438 7.445 -28.188 1 87.44 378 LEU A C 1
ATOM 3041 O O . LEU A 1 378 ? 18.562 7.379 -28.719 1 87.44 378 LEU A O 1
ATOM 3045 N N . LEU A 1 379 ? 17.25 7.566 -26.969 1 87.75 379 LEU A N 1
ATOM 3046 C CA . LEU A 1 379 ? 18.391 7.586 -26.062 1 87.75 379 LEU A CA 1
ATOM 3047 C C . LEU A 1 379 ? 19.109 6.242 -26.078 1 87.75 379 LEU A C 1
ATOM 3049 O O . LEU A 1 379 ? 20.344 6.191 -26.062 1 87.75 379 LEU A O 1
ATOM 3053 N N . SER A 1 380 ? 18.359 5.172 -26.109 1 87.56 380 SER A N 1
ATOM 3054 C CA . SER A 1 380 ? 18.953 3.838 -26.141 1 87.56 380 SER A CA 1
ATOM 3055 C C . SER A 1 380 ? 19.703 3.596 -27.453 1 87.56 380 SER A C 1
ATOM 3057 O O . SER A 1 380 ? 20.781 3.012 -27.453 1 87.56 380 SER A O 1
ATOM 3059 N N . LEU A 1 381 ? 19.203 4.105 -28.516 1 90.25 381 LEU A N 1
ATOM 3060 C CA . LEU A 1 381 ? 19.859 3.949 -29.812 1 90.25 381 LEU A CA 1
ATOM 3061 C C . LEU A 1 381 ? 21.141 4.781 -29.891 1 90.25 381 LEU A C 1
ATOM 3063 O O . LEU A 1 381 ? 22.156 4.32 -30.391 1 90.25 381 LEU A O 1
ATOM 3067 N N . SER A 1 382 ? 21.016 5.953 -29.359 1 91.44 382 SER A N 1
ATOM 3068 C CA . SER A 1 382 ? 22.188 6.812 -29.328 1 91.44 382 SER A CA 1
ATOM 3069 C C . SER A 1 382 ? 23.281 6.203 -28.453 1 91.44 382 SER A C 1
ATOM 3071 O O . SER A 1 382 ? 24.469 6.27 -28.797 1 91.44 382 SER A O 1
ATOM 3073 N N . LEU A 1 383 ? 22.891 5.648 -27.375 1 91.88 383 LEU A N 1
ATOM 3074 C CA . LEU A 1 383 ? 23.859 5.027 -26.484 1 91.88 383 LEU A CA 1
ATOM 3075 C C . LEU A 1 383 ? 24.484 3.803 -27.125 1 91.88 383 LEU A C 1
ATOM 3077 O O . LEU A 1 383 ? 25.703 3.592 -27.016 1 91.88 383 LEU A O 1
ATOM 3081 N N . ALA A 1 384 ? 23.656 3.043 -27.828 1 91.19 384 ALA A N 1
ATOM 3082 C CA . ALA A 1 384 ? 24.188 1.869 -28.516 1 91.19 384 ALA A CA 1
ATOM 3083 C C . ALA A 1 384 ? 25.188 2.271 -29.594 1 91.19 384 ALA A C 1
ATOM 3085 O O . ALA A 1 384 ? 26.234 1.646 -29.75 1 91.19 384 ALA A O 1
ATOM 3086 N N . ALA A 1 385 ? 24.922 3.328 -30.25 1 91.44 385 ALA A N 1
ATOM 3087 C CA . ALA A 1 385 ? 25.797 3.816 -31.312 1 91.44 385 ALA A CA 1
ATOM 3088 C C . ALA A 1 385 ? 27.094 4.367 -30.734 1 91.44 385 ALA A C 1
ATOM 3090 O O . ALA A 1 385 ? 28.188 4.078 -31.234 1 91.44 385 ALA A O 1
ATOM 3091 N N . ALA A 1 386 ? 26.969 5.133 -29.688 1 91.44 386 ALA A N 1
ATOM 3092 C CA . ALA A 1 386 ? 28.156 5.727 -29.062 1 91.44 386 ALA A CA 1
ATOM 3093 C C . ALA A 1 386 ? 29.062 4.648 -28.484 1 91.44 386 ALA A C 1
ATOM 3095 O O . ALA A 1 386 ? 30.281 4.719 -28.625 1 91.44 386 ALA A O 1
ATOM 3096 N N . THR A 1 387 ? 28.484 3.691 -27.844 1 92.06 387 THR A N 1
ATOM 3097 C CA . THR A 1 387 ? 29.266 2.615 -27.25 1 92.06 387 THR A CA 1
ATOM 3098 C C . THR A 1 387 ? 29.891 1.734 -28.328 1 92.06 387 THR A C 1
ATOM 3100 O O . THR A 1 387 ? 31.016 1.268 -28.172 1 92.06 387 THR A O 1
ATOM 3103 N N . GLY A 1 388 ? 29.172 1.524 -29.406 1 88.94 388 GLY A N 1
ATOM 3104 C CA . GLY A 1 388 ? 29.734 0.767 -30.5 1 88.94 388 GLY A CA 1
ATOM 3105 C C . GLY A 1 388 ? 30.938 1.443 -31.141 1 88.94 388 GLY A C 1
ATOM 3106 O O . GLY A 1 388 ? 31.891 0.776 -31.547 1 88.94 388 GLY A O 1
ATOM 3107 N N . TYR A 1 389 ? 30.969 2.752 -31.062 1 89 389 TYR A N 1
ATOM 3108 C CA . TYR A 1 389 ? 32.062 3.514 -31.641 1 89 389 TYR A CA 1
ATOM 3109 C C . TYR A 1 389 ? 33.344 3.361 -30.828 1 89 389 TYR A C 1
ATOM 3111 O O . TYR A 1 389 ? 34.438 3.426 -31.359 1 89 389 TYR A O 1
ATOM 3119 N N . ILE A 1 390 ? 33.25 3.176 -29.516 1 88.06 390 ILE A N 1
ATOM 3120 C CA . ILE A 1 390 ? 34.406 3.07 -28.625 1 88.06 390 ILE A CA 1
ATOM 3121 C C . ILE A 1 390 ? 35.25 1.858 -29.016 1 88.06 390 ILE A C 1
ATOM 3123 O O . ILE A 1 390 ? 36.469 1.822 -28.75 1 88.06 390 ILE A O 1
ATOM 3127 N N . ALA A 1 391 ? 34.688 0.93 -29.719 1 82.44 391 ALA A N 1
ATOM 3128 C CA . ALA A 1 391 ? 35.438 -0.259 -30.109 1 82.44 391 ALA A CA 1
ATOM 3129 C C . ALA A 1 391 ? 36.594 0.104 -31.062 1 82.44 391 ALA A C 1
ATOM 3131 O O . ALA A 1 391 ? 37.625 -0.569 -31.094 1 82.44 391 ALA A O 1
ATOM 3132 N N . TYR A 1 392 ? 36.531 1.277 -31.688 1 81.56 392 TYR A N 1
ATOM 3133 C CA . TYR A 1 392 ? 37.531 1.694 -32.656 1 81.56 392 TYR A CA 1
ATOM 3134 C C . TYR A 1 392 ? 38.75 2.32 -31.938 1 81.56 392 TYR A C 1
ATOM 3136 O O . TYR A 1 392 ? 39.875 1.844 -32.062 1 81.56 392 TYR A O 1
ATOM 3144 N N . PRO A 1 393 ? 38.531 3.334 -31.172 1 81.94 393 PRO A N 1
ATOM 3145 C CA . PRO A 1 393 ? 39.688 3.922 -30.5 1 81.94 393 PRO A CA 1
ATOM 3146 C C . PRO A 1 393 ? 40.344 2.973 -29.484 1 81.94 393 PRO A C 1
ATOM 3148 O O . PRO A 1 393 ? 41.531 3.1 -29.188 1 81.94 393 PRO A O 1
ATOM 3151 N N . ALA A 1 394 ? 39.594 2.127 -28.859 1 79.44 394 ALA A N 1
ATOM 3152 C CA . ALA A 1 394 ? 40.125 1.209 -27.859 1 79.44 394 ALA A CA 1
ATOM 3153 C C . ALA A 1 394 ? 41.188 0.291 -28.453 1 79.44 394 ALA A C 1
ATOM 3155 O O . ALA A 1 394 ? 42.062 -0.226 -27.75 1 79.44 394 ALA A O 1
ATOM 3156 N N . ARG A 1 395 ? 41.312 0.176 -29.75 1 76.56 395 ARG A N 1
ATOM 3157 C CA . ARG A 1 395 ? 42.312 -0.649 -30.438 1 76.56 395 ARG A CA 1
ATOM 3158 C C . ARG A 1 395 ? 43.688 -0 -30.375 1 76.56 395 ARG A C 1
ATOM 3160 O O . ARG A 1 395 ? 44.688 -0.683 -30.516 1 76.56 395 ARG A O 1
ATOM 3167 N N . TYR A 1 396 ? 43.688 1.332 -30.062 1 77.06 396 TYR A N 1
ATOM 3168 C CA . TYR A 1 396 ? 44.938 2.064 -30.094 1 77.06 396 TYR A CA 1
ATOM 3169 C C . TYR A 1 396 ? 45.531 2.182 -28.703 1 77.06 396 TYR A C 1
ATOM 3171 O O . TYR A 1 396 ? 46.656 2.676 -28.531 1 77.06 396 TYR A O 1
ATOM 3179 N N . ILE A 1 397 ? 44.906 1.729 -27.688 1 77.19 397 ILE A N 1
ATOM 3180 C CA . ILE A 1 397 ? 45.344 1.88 -26.312 1 77.19 397 ILE A CA 1
ATOM 3181 C C . ILE A 1 397 ? 46.625 1.065 -26.109 1 77.19 397 ILE A C 1
ATOM 3183 O O . ILE A 1 397 ? 47.594 1.541 -25.484 1 77.19 397 ILE A O 1
ATOM 3187 N N . PRO A 1 398 ? 46.75 -0.127 -26.688 1 74.75 398 PRO A N 1
ATOM 3188 C CA . PRO A 1 398 ? 47.938 -0.93 -26.469 1 74.75 398 PRO A CA 1
ATOM 3189 C C . PRO A 1 398 ? 49.219 -0.251 -26.984 1 74.75 398 PRO A C 1
ATOM 3191 O O . PRO A 1 398 ? 50.281 -0.456 -26.438 1 74.75 398 PRO A O 1
ATOM 3194 N N . GLU A 1 399 ? 49.094 0.625 -27.922 1 73.38 399 GLU A N 1
ATOM 3195 C CA . GLU A 1 399 ? 50.25 1.295 -28.484 1 73.38 399 GLU A CA 1
ATOM 3196 C C . GLU A 1 399 ? 50.844 2.314 -27.516 1 73.38 399 GLU A C 1
ATOM 3198 O O . GLU A 1 399 ? 52.031 2.672 -27.625 1 73.38 399 GLU A O 1
ATOM 3203 N N . ARG A 1 400 ? 50.094 2.693 -26.547 1 72.62 400 ARG A N 1
ATOM 3204 C CA . ARG A 1 400 ? 50.562 3.723 -25.625 1 72.62 400 ARG A CA 1
ATOM 3205 C C . ARG A 1 400 ? 51.062 3.105 -24.328 1 72.62 400 ARG A C 1
ATOM 3207 O O . ARG A 1 400 ? 51.625 3.803 -23.484 1 72.62 400 ARG A O 1
ATOM 3214 N N . MET A 1 401 ? 50.812 1.891 -24.203 1 73.81 401 MET A N 1
ATOM 3215 C CA . MET A 1 401 ? 51.219 1.234 -22.953 1 73.81 401 MET A CA 1
ATOM 3216 C C . MET A 1 401 ? 52.562 0.527 -23.141 1 73.81 401 MET A C 1
ATOM 3218 O O . MET A 1 401 ? 53 0.284 -24.266 1 73.81 401 MET A O 1
ATOM 3222 N N . ASP A 1 402 ? 53.25 0.389 -22.031 1 65 402 ASP A N 1
ATOM 3223 C CA . ASP A 1 402 ? 54.531 -0.301 -22.031 1 65 402 ASP A CA 1
ATOM 3224 C C . ASP A 1 402 ? 54.406 -1.724 -22.578 1 65 402 ASP A C 1
ATOM 3226 O O . ASP A 1 402 ? 53.562 -2.498 -22.094 1 65 402 ASP A O 1
ATOM 3230 N N . PRO A 1 403 ? 54.969 -1.958 -23.734 1 64.75 403 PRO A N 1
ATOM 3231 C CA . PRO A 1 403 ? 54.906 -3.287 -24.344 1 64.75 403 PRO A CA 1
ATOM 3232 C C . PRO A 1 403 ? 55.281 -4.406 -23.375 1 64.75 403 PRO A C 1
ATOM 3234 O O . PRO A 1 403 ? 54.906 -5.559 -23.578 1 64.75 403 PRO A O 1
ATOM 3237 N N . ALA A 1 404 ? 55.969 -4.07 -22.266 1 60.25 404 ALA A N 1
ATOM 3238 C CA . ALA A 1 404 ? 56.344 -5.086 -21.297 1 60.25 404 ALA A CA 1
ATOM 3239 C C . ALA A 1 404 ? 55.125 -5.652 -20.578 1 60.25 404 ALA A C 1
ATOM 3241 O O . ALA A 1 404 ? 55.188 -6.738 -20 1 60.25 404 ALA A O 1
ATOM 3242 N N . ASP A 1 405 ? 54.094 -4.867 -20.688 1 67.69 405 ASP A N 1
ATOM 3243 C CA . ASP A 1 405 ? 52.906 -5.324 -19.984 1 67.69 405 ASP A CA 1
ATOM 3244 C C . ASP A 1 405 ? 51.906 -5.969 -20.953 1 67.69 405 ASP A C 1
ATOM 3246 O O . ASP A 1 405 ? 50.75 -5.535 -21.062 1 67.69 405 ASP A O 1
ATOM 3250 N N . ARG A 1 406 ? 52.312 -6.91 -21.766 1 63.06 406 ARG A N 1
ATOM 3251 C CA . ARG A 1 406 ? 51.531 -7.547 -22.797 1 63.06 406 ARG A CA 1
ATOM 3252 C C . ARG A 1 406 ? 50.25 -8.18 -22.219 1 63.06 406 ARG A C 1
ATOM 3254 O O . ARG A 1 406 ? 49.188 -8.141 -22.844 1 63.06 406 ARG A O 1
ATOM 3261 N N . ASN A 1 407 ? 50.406 -8.703 -21.031 1 64.12 407 ASN A N 1
ATOM 3262 C CA . ASN A 1 407 ? 49.281 -9.375 -20.406 1 64.12 407 ASN A CA 1
ATOM 3263 C C . ASN A 1 407 ? 48.156 -8.383 -20.062 1 64.12 407 ASN A C 1
ATOM 3265 O O . ASN A 1 407 ? 46.969 -8.648 -20.312 1 64.12 407 ASN A O 1
ATOM 3269 N N . ARG A 1 408 ? 48.531 -7.312 -19.594 1 71.88 408 ARG A N 1
ATOM 3270 C CA . ARG A 1 408 ? 47.531 -6.289 -19.234 1 71.88 408 ARG A CA 1
ATOM 3271 C C . ARG A 1 408 ? 46.844 -5.727 -20.484 1 71.88 408 ARG A C 1
ATOM 3273 O O . ARG A 1 408 ? 45.688 -5.387 -20.438 1 71.88 408 ARG A O 1
ATOM 3280 N N . ILE A 1 409 ? 47.562 -5.82 -21.531 1 73.62 409 ILE A N 1
ATOM 3281 C CA . ILE A 1 409 ? 47 -5.293 -22.766 1 73.62 409 ILE A CA 1
ATOM 3282 C C . ILE A 1 409 ? 45.969 -6.273 -23.328 1 73.62 409 ILE A C 1
ATOM 3284 O O . ILE A 1 409 ? 44.875 -5.871 -23.719 1 73.62 409 ILE A O 1
ATOM 3288 N N . THR A 1 410 ? 46.281 -7.531 -23.328 1 73.94 410 THR A N 1
ATOM 3289 C CA . THR A 1 410 ? 45.375 -8.523 -23.891 1 73.94 410 THR A CA 1
ATOM 3290 C C . THR A 1 410 ? 44.094 -8.609 -23.078 1 73.94 410 THR A C 1
ATOM 3292 O O . THR A 1 410 ? 43 -8.664 -23.641 1 73.94 410 THR A O 1
ATOM 3295 N N . HIS A 1 411 ? 44.25 -8.586 -21.812 1 77.25 411 HIS A N 1
ATOM 3296 C CA . HIS A 1 411 ? 43.062 -8.641 -20.953 1 77.25 411 HIS A CA 1
ATOM 3297 C C . HIS A 1 411 ? 42.25 -7.367 -21.078 1 77.25 411 HIS A C 1
ATOM 3299 O O . HIS A 1 411 ? 41 -7.414 -21.062 1 77.25 411 HIS A O 1
ATOM 3305 N N . GLY A 1 412 ? 42.875 -6.359 -21.203 1 80.19 412 GLY A N 1
ATOM 3306 C CA . GLY A 1 412 ? 42.188 -5.086 -21.328 1 80.19 412 GLY A CA 1
ATOM 3307 C C . GLY A 1 412 ? 41.344 -4.98 -22.578 1 80.19 412 GLY A C 1
ATOM 3308 O O . GLY A 1 412 ? 40.188 -4.527 -22.516 1 80.19 412 GLY A O 1
ATOM 3309 N N . VAL A 1 413 ? 41.875 -5.508 -23.672 1 82 413 VAL A N 1
ATOM 3310 C CA . VAL A 1 413 ? 41.125 -5.445 -24.938 1 82 413 VAL A CA 1
ATOM 3311 C C . VAL A 1 413 ? 39.969 -6.406 -24.875 1 82 413 VAL A C 1
ATOM 3313 O O . VAL A 1 413 ? 38.844 -6.062 -25.312 1 82 413 VAL A O 1
ATOM 3316 N N . PHE A 1 414 ? 40.125 -7.512 -24.375 1 82.12 414 PHE A N 1
ATOM 3317 C CA . PHE A 1 414 ? 39.062 -8.508 -24.297 1 82.12 414 PHE A CA 1
ATOM 3318 C C . PHE A 1 414 ? 37.906 -8.016 -23.422 1 82.12 414 PHE A C 1
ATOM 3320 O O . PHE A 1 414 ? 36.75 -8.086 -23.812 1 82.12 414 PHE A O 1
ATOM 3327 N N . ILE A 1 415 ? 38.156 -7.512 -22.234 1 84.06 415 ILE A N 1
ATOM 3328 C CA . ILE A 1 415 ? 37.125 -7.043 -21.297 1 84.06 415 ILE A CA 1
ATOM 3329 C C . ILE A 1 415 ? 36.375 -5.879 -21.922 1 84.06 415 ILE A C 1
ATOM 3331 O O . ILE A 1 415 ? 35.156 -5.793 -21.781 1 84.06 415 ILE A O 1
ATOM 3335 N N . THR A 1 416 ? 37.062 -5.07 -22.594 1 87.44 416 THR A N 1
ATOM 3336 C CA . THR A 1 416 ? 36.406 -3.91 -23.188 1 87.44 416 THR A CA 1
ATOM 3337 C C . THR A 1 416 ? 35.438 -4.34 -24.297 1 87.44 416 THR A C 1
ATOM 3339 O O . THR A 1 416 ? 34.312 -3.854 -24.375 1 87.44 416 THR A O 1
ATOM 3342 N N . ARG A 1 417 ? 35.875 -5.293 -25.141 1 87.19 417 ARG A N 1
ATOM 3343 C CA . ARG A 1 417 ? 35.031 -5.773 -26.203 1 87.19 417 ARG A CA 1
ATOM 3344 C C . ARG A 1 417 ? 33.812 -6.508 -25.641 1 87.19 417 ARG A C 1
ATOM 3346 O O . ARG A 1 417 ? 32.688 -6.391 -26.188 1 87.19 417 ARG A O 1
ATOM 3353 N N . LEU A 1 418 ? 34 -7.215 -24.641 1 86.06 418 LEU A N 1
ATOM 3354 C CA . LEU A 1 418 ? 32.906 -7.926 -24 1 86.06 418 LEU A CA 1
ATOM 3355 C C . LEU A 1 418 ? 31.875 -6.945 -23.438 1 86.06 418 LEU A C 1
ATOM 3357 O O . LEU A 1 418 ? 30.672 -7.117 -23.625 1 86.06 418 LEU A O 1
ATOM 3361 N N . MET A 1 419 ? 32.312 -5.973 -22.781 1 90.69 419 MET A N 1
ATOM 3362 C CA . MET A 1 419 ? 31.422 -4.984 -22.172 1 90.69 419 MET A CA 1
ATOM 3363 C C . MET A 1 419 ? 30.641 -4.234 -23.25 1 90.69 419 MET A C 1
ATOM 3365 O O . MET A 1 419 ? 29.438 -4.031 -23.109 1 90.69 419 MET A O 1
ATOM 3369 N N . VAL A 1 420 ? 31.328 -3.891 -24.266 1 91.38 420 VAL A N 1
ATOM 3370 C CA . VAL A 1 420 ? 30.672 -3.164 -25.359 1 91.38 420 VAL A CA 1
ATOM 3371 C C . VAL A 1 420 ? 29.625 -4.051 -26.016 1 91.38 420 VAL A C 1
ATOM 3373 O O . VAL A 1 420 ? 28.5 -3.605 -26.266 1 91.38 420 VAL A O 1
ATOM 3376 N N . GLY A 1 421 ? 29.953 -5.293 -26.234 1 89.56 421 GLY A N 1
ATOM 3377 C CA . GLY A 1 421 ? 29 -6.223 -26.828 1 89.56 421 GLY A CA 1
ATOM 3378 C C . GLY A 1 421 ? 27.75 -6.414 -25.984 1 89.56 421 GLY A C 1
ATOM 3379 O O . GLY A 1 421 ? 26.641 -6.438 -26.516 1 89.56 421 GLY A O 1
ATOM 3380 N N . ILE A 1 422 ? 27.922 -6.488 -24.719 1 88.88 422 ILE A N 1
ATOM 3381 C CA . ILE A 1 422 ? 26.797 -6.715 -23.797 1 88.88 422 ILE A CA 1
ATOM 3382 C C . ILE A 1 422 ? 25.906 -5.473 -23.766 1 88.88 422 ILE A C 1
ATOM 3384 O O . ILE A 1 422 ? 24.688 -5.586 -23.75 1 88.88 422 ILE A O 1
ATOM 3388 N N . ILE A 1 423 ? 26.484 -4.328 -23.688 1 90.94 423 ILE A N 1
ATOM 3389 C CA . ILE A 1 423 ? 25.719 -3.09 -23.625 1 90.94 423 ILE A CA 1
ATOM 3390 C C . ILE A 1 423 ? 24.875 -2.928 -24.891 1 90.94 423 ILE A C 1
ATOM 3392 O O . ILE A 1 423 ? 23.688 -2.619 -24.812 1 90.94 423 ILE A O 1
ATOM 3396 N N . VAL A 1 424 ? 25.469 -3.182 -26.031 1 90.88 424 VAL A N 1
ATOM 3397 C CA . VAL A 1 424 ? 24.75 -3.029 -27.297 1 90.88 424 VAL A CA 1
ATOM 3398 C C . VAL A 1 424 ? 23.625 -4.051 -27.391 1 90.88 424 VAL A C 1
ATOM 3400 O O . VAL A 1 424 ? 22.5 -3.715 -27.766 1 90.88 424 VAL A O 1
ATOM 3403 N N . LEU A 1 425 ? 23.922 -5.191 -27 1 88.19 425 LEU A N 1
ATOM 3404 C CA . LEU A 1 425 ? 22.906 -6.246 -27.031 1 88.19 425 LEU A CA 1
ATOM 3405 C C . LEU A 1 425 ? 21.75 -5.914 -26.094 1 88.19 425 LEU A C 1
ATOM 3407 O O . LEU A 1 425 ? 20.578 -6.09 -26.453 1 88.19 425 LEU A O 1
ATOM 3411 N N . LYS A 1 426 ? 22.047 -5.508 -24.938 1 87.69 426 LYS A N 1
ATOM 3412 C CA . LYS A 1 426 ? 21.016 -5.164 -23.969 1 87.69 426 LYS A CA 1
ATOM 3413 C C . LYS A 1 426 ? 20.141 -4.016 -24.469 1 87.69 426 LYS A C 1
ATOM 3415 O O . LYS A 1 426 ? 18.922 -4.039 -24.297 1 87.69 426 LYS A O 1
ATOM 3420 N N . GLU A 1 427 ? 20.734 -3.039 -25.031 1 88.69 427 GLU A N 1
ATOM 3421 C CA . GLU A 1 427 ? 19.969 -1.896 -25.531 1 88.69 427 GLU A CA 1
ATOM 3422 C C . GLU A 1 427 ? 19.062 -2.295 -26.688 1 88.69 427 GLU A C 1
ATOM 3424 O O . GLU A 1 427 ? 17.922 -1.845 -26.781 1 88.69 427 GLU A O 1
ATOM 3429 N N . LEU A 1 428 ? 19.5 -3.16 -27.469 1 86.12 428 LEU A N 1
ATOM 3430 C CA . LEU A 1 428 ? 18.688 -3.627 -28.594 1 86.12 428 LEU A CA 1
ATOM 3431 C C . LEU A 1 428 ? 17.531 -4.484 -28.109 1 86.12 428 LEU A C 1
ATOM 3433 O O . LEU A 1 428 ? 16.406 -4.371 -28.625 1 86.12 428 LEU A O 1
ATOM 3437 N N . LEU A 1 429 ? 17.812 -5.203 -27.156 1 82.81 429 LEU A N 1
ATOM 3438 C CA . LEU A 1 429 ? 16.766 -6.062 -26.625 1 82.81 429 LEU A CA 1
ATOM 3439 C C . LEU A 1 429 ? 15.695 -5.238 -25.922 1 82.81 429 LEU A C 1
ATOM 3441 O O . LEU A 1 429 ? 14.516 -5.598 -25.938 1 82.81 429 LEU A O 1
ATOM 3445 N N . GLU A 1 430 ? 16.109 -4.215 -25.234 1 79.81 430 GLU A N 1
ATOM 3446 C CA . GLU A 1 430 ? 15.141 -3.33 -24.594 1 79.81 430 GLU A CA 1
ATOM 3447 C C . GLU A 1 430 ? 14.203 -2.695 -25.625 1 79.81 430 GLU A C 1
ATOM 3449 O O . GLU A 1 430 ? 13 -2.59 -25.391 1 79.81 430 GLU A O 1
ATOM 3454 N N . ILE A 1 431 ? 14.734 -2.385 -26.719 1 82.06 431 ILE A N 1
ATOM 3455 C CA . ILE A 1 431 ? 13.938 -1.806 -27.797 1 82.06 431 ILE A CA 1
ATOM 3456 C C . ILE A 1 431 ? 12.93 -2.838 -28.312 1 82.06 431 ILE A C 1
ATOM 3458 O O . ILE A 1 431 ? 11.75 -2.527 -28.5 1 82.06 431 ILE A O 1
ATOM 3462 N N . PHE A 1 432 ? 13.398 -3.936 -28.344 1 81 432 PHE A N 1
ATOM 3463 C CA . PHE A 1 432 ? 12.555 -5.008 -28.844 1 81 432 PHE A CA 1
ATOM 3464 C C . PHE A 1 432 ? 11.414 -5.309 -27.875 1 81 432 PHE A C 1
ATOM 3466 O O . PHE A 1 432 ? 10.273 -5.512 -28.297 1 81 432 PHE A O 1
ATOM 3473 N N . LEU A 1 433 ? 11.688 -5.234 -26.641 1 77.88 433 LEU A N 1
ATOM 3474 C CA . LEU A 1 433 ? 10.688 -5.547 -25.625 1 77.88 433 LEU A CA 1
ATOM 3475 C C . LEU A 1 433 ? 9.617 -4.465 -25.562 1 77.88 433 LEU A C 1
ATOM 3477 O O . LEU A 1 433 ? 8.438 -4.766 -25.359 1 77.88 433 LEU A O 1
ATOM 3481 N N . TYR A 1 434 ? 9.906 -3.227 -25.766 1 80.94 434 TYR A N 1
ATOM 3482 C CA . TYR A 1 434 ? 8.938 -2.139 -25.719 1 80.94 434 TYR A CA 1
ATOM 3483 C C . TYR A 1 434 ? 8.102 -2.092 -26.984 1 80.94 434 TYR A C 1
ATOM 3485 O O . TYR A 1 434 ? 6.883 -1.911 -26.938 1 80.94 434 TYR A O 1
ATOM 3493 N N . VAL A 1 435 ? 8.766 -2.373 -28.078 1 81.19 435 VAL A N 1
ATOM 3494 C CA . VAL A 1 435 ? 8.086 -2.268 -29.359 1 81.19 435 VAL A CA 1
ATOM 3495 C C . VAL A 1 435 ? 7.109 -3.432 -29.531 1 81.19 435 VAL A C 1
ATOM 3497 O O . VAL A 1 435 ? 6.016 -3.264 -30.062 1 81.19 435 VAL A O 1
ATOM 3500 N N . LEU A 1 436 ? 7.445 -4.504 -28.953 1 82.19 436 LEU A N 1
ATOM 3501 C CA . LEU A 1 436 ? 6.605 -5.68 -29.141 1 82.19 436 LEU A CA 1
ATOM 3502 C C . LEU A 1 436 ? 5.691 -5.891 -27.938 1 82.19 436 LEU A C 1
ATOM 3504 O O . LEU A 1 436 ? 5.016 -6.918 -27.844 1 82.19 436 LEU A O 1
ATOM 3508 N N . SER A 1 437 ? 5.656 -4.977 -27.078 1 83.75 437 SER A N 1
ATOM 3509 C CA . SER A 1 437 ? 4.793 -5.105 -25.922 1 83.75 437 SER A CA 1
ATOM 3510 C C . SER A 1 437 ? 3.324 -4.938 -26.297 1 83.75 437 SER A C 1
ATOM 3512 O O . SER A 1 437 ? 3.008 -4.355 -27.328 1 83.75 437 SER A O 1
ATOM 3514 N N . ARG A 1 438 ? 2.412 -5.461 -25.516 1 87.88 438 ARG A N 1
ATOM 3515 C CA . ARG A 1 438 ? 0.975 -5.32 -25.734 1 87.88 438 ARG A CA 1
ATOM 3516 C C . ARG A 1 438 ? 0.542 -3.865 -25.609 1 87.88 438 ARG A C 1
ATOM 3518 O O . ARG A 1 438 ? -0.412 -3.438 -26.266 1 87.88 438 ARG A O 1
ATOM 3525 N N . TRP A 1 439 ? 1.267 -3.127 -24.828 1 90.5 439 TRP A N 1
ATOM 3526 C CA . TRP A 1 439 ? 0.955 -1.713 -24.641 1 90.5 439 TRP A CA 1
ATOM 3527 C C . TRP A 1 439 ? 1.194 -0.927 -25.922 1 90.5 439 TRP A C 1
ATOM 3529 O O . TRP A 1 439 ? 0.381 -0.08 -26.312 1 90.5 439 TRP A O 1
ATOM 3539 N N . ALA A 1 440 ? 2.295 -1.251 -26.547 1 89.56 440 ALA A N 1
ATOM 3540 C CA . ALA A 1 440 ? 2.607 -0.592 -27.812 1 89.56 440 ALA A CA 1
ATOM 3541 C C . ALA A 1 440 ? 1.594 -0.963 -28.891 1 89.56 440 ALA A C 1
ATOM 3543 O O . ALA A 1 440 ? 1.233 -0.131 -29.719 1 89.56 440 ALA A O 1
ATOM 3544 N N . LYS A 1 441 ? 1.127 -2.137 -28.875 1 90.62 441 LYS A N 1
ATOM 3545 C CA . LYS A 1 441 ? 0.143 -2.584 -29.859 1 90.62 441 LYS A CA 1
ATOM 3546 C C . LYS A 1 441 ? -1.171 -1.825 -29.703 1 90.62 441 LYS A C 1
ATOM 3548 O O . LYS A 1 441 ? -1.77 -1.401 -30.703 1 90.62 441 LYS A O 1
ATOM 3553 N N . VAL A 1 442 ? -1.615 -1.732 -28.453 1 93 442 VAL A N 1
ATOM 3554 C CA . VAL A 1 442 ? -2.854 -1.005 -28.203 1 93 442 VAL A CA 1
ATOM 3555 C C . VAL A 1 442 ? -2.705 0.444 -28.656 1 93 442 VAL A C 1
ATOM 3557 O O . VAL A 1 442 ? -3.605 0.996 -29.297 1 93 442 VAL A O 1
ATOM 3560 N N . LEU A 1 443 ? -1.596 1.054 -28.375 1 91.25 443 LEU A N 1
ATOM 3561 C CA . LEU A 1 443 ? -1.361 2.439 -28.766 1 91.25 443 LEU A CA 1
ATOM 3562 C C . LEU A 1 443 ? -1.339 2.578 -30.281 1 91.25 443 LEU A C 1
ATOM 3564 O O . LEU A 1 443 ? -1.88 3.543 -30.828 1 91.25 443 LEU A O 1
ATOM 3568 N N . MET A 1 444 ? -0.727 1.651 -30.922 1 90 444 MET A N 1
ATOM 3569 C CA . MET A 1 444 ? -0.658 1.667 -32.375 1 90 444 MET A CA 1
ATOM 3570 C C . MET A 1 444 ? -2.051 1.551 -33 1 90 444 MET A C 1
ATOM 3572 O O . MET A 1 444 ? -2.379 2.264 -33.938 1 90 444 MET A O 1
ATOM 3576 N N . LEU A 1 445 ? -2.816 0.743 -32.438 1 91.31 445 LEU A N 1
ATOM 3577 C CA . LEU A 1 445 ? -4.172 0.561 -32.938 1 91.31 445 LEU A CA 1
ATOM 3578 C C . LEU A 1 445 ? -5.02 1.806 -32.688 1 91.31 445 LEU A C 1
ATOM 3580 O O . LEU A 1 445 ? -5.844 2.18 -33.5 1 91.31 445 LEU A O 1
ATOM 3584 N N . CYS A 1 446 ? -4.836 2.391 -31.531 1 92 446 CYS A N 1
ATOM 3585 C CA . CYS A 1 446 ? -5.574 3.609 -31.219 1 92 446 CYS A CA 1
ATOM 3586 C C . CYS A 1 446 ? -5.168 4.742 -32.156 1 92 446 CYS A C 1
ATOM 3588 O O . CYS A 1 446 ? -6.016 5.512 -32.625 1 92 446 CYS A O 1
ATOM 3590 N N . LYS A 1 447 ? -3.908 4.859 -32.438 1 88.44 447 LYS A N 1
ATOM 3591 C CA . LYS A 1 447 ? -3.451 5.895 -33.375 1 88.44 447 LYS A CA 1
ATOM 3592 C C . LYS A 1 447 ? -3.957 5.629 -34.781 1 88.44 447 LYS A C 1
ATOM 3594 O O . LYS A 1 447 ? -4.238 6.566 -35.531 1 88.44 447 LYS A O 1
ATOM 3599 N N . TYR A 1 448 ? -4.039 4.348 -35.125 1 89.12 448 TYR A N 1
ATOM 3600 C CA . TYR A 1 448 ? -4.59 3.955 -36.406 1 89.12 448 TYR A CA 1
ATOM 3601 C C . TYR A 1 448 ? -6.031 4.434 -36.562 1 89.12 448 TYR A C 1
ATOM 3603 O O . TYR A 1 448 ? -6.434 4.887 -37.625 1 89.12 448 TYR A O 1
ATOM 3611 N N . VAL A 1 449 ? -6.793 4.383 -35.469 1 88.31 449 VAL A N 1
ATOM 3612 C CA . VAL A 1 449 ? -8.203 4.77 -35.5 1 88.31 449 VAL A CA 1
ATOM 3613 C C . VAL A 1 449 ? -8.32 6.293 -35.438 1 88.31 449 VAL A C 1
ATOM 3615 O O . VAL A 1 449 ? -9.203 6.871 -36.094 1 88.31 449 VAL A O 1
ATOM 3618 N N . GLN A 1 450 ? -7.449 6.949 -34.781 1 86.19 450 GLN A N 1
ATOM 3619 C CA . GLN A 1 450 ? -7.508 8.398 -34.594 1 86.19 450 GLN A CA 1
ATOM 3620 C C . GLN A 1 450 ? -7.121 9.133 -35.844 1 86.19 450 GLN A C 1
ATOM 3622 O O . GLN A 1 450 ? -7.699 10.172 -36.188 1 86.19 450 GLN A O 1
ATOM 3627 N N . HIS A 1 451 ? -6.129 8.523 -36.5 1 84.19 451 HIS A N 1
ATOM 3628 C CA . HIS A 1 451 ? -5.598 9.234 -37.656 1 84.19 451 HIS A CA 1
ATOM 3629 C C . HIS A 1 451 ? -5.855 8.469 -38.938 1 84.19 451 HIS A C 1
ATOM 3631 O O . HIS A 1 451 ? -5.273 7.402 -39.156 1 84.19 451 HIS A O 1
ATOM 3637 N N . GLN A 1 452 ? -6.508 9.078 -39.812 1 77.81 452 GLN A N 1
ATOM 3638 C CA . GLN A 1 452 ? -6.875 8.438 -41.062 1 77.81 452 GLN A CA 1
ATOM 3639 C C . GLN A 1 452 ? -5.676 8.344 -42 1 77.81 452 GLN A C 1
ATOM 3641 O O . GLN A 1 452 ? -5.66 7.516 -42.938 1 77.81 452 GLN A O 1
ATOM 3646 N N . CYS A 1 453 ? -4.668 9.203 -41.688 1 75.88 453 CYS A N 1
ATOM 3647 C CA . CYS A 1 453 ? -3.488 9.211 -42.562 1 75.88 453 CYS A CA 1
ATOM 3648 C C . CYS A 1 453 ? -2.691 7.922 -42.406 1 75.88 453 CYS A C 1
ATOM 3650 O O . CYS A 1 453 ? -1.892 7.57 -43.25 1 75.88 453 CYS A O 1
ATOM 3652 N N . LEU A 1 454 ? -2.967 7.199 -41.375 1 81.75 454 LEU A N 1
ATOM 3653 C CA . LEU A 1 454 ? -2.215 5.977 -41.125 1 81.75 454 LEU A CA 1
ATOM 3654 C C . LEU A 1 454 ? -2.859 4.789 -41.844 1 81.75 454 LEU A C 1
ATOM 3656 O O . LEU A 1 454 ? -2.322 3.678 -41.812 1 81.75 454 LEU A O 1
ATOM 3660 N N . ARG A 1 455 ? -3.91 5.066 -42.594 1 81.56 455 ARG A N 1
ATOM 3661 C CA . ARG A 1 455 ? -4.609 3.996 -43.281 1 81.56 455 ARG A CA 1
ATOM 3662 C C . ARG A 1 455 ? -4.023 3.781 -44.688 1 81.56 455 ARG A C 1
ATOM 3664 O O . ARG A 1 455 ? -4.762 3.557 -45.656 1 81.56 455 ARG A O 1
ATOM 3671 N N . ARG A 1 456 ? -2.816 3.986 -44.688 1 84.88 456 ARG A N 1
ATOM 3672 C CA . ARG A 1 456 ? -2.104 3.707 -45.906 1 84.88 456 ARG A CA 1
ATOM 3673 C C . ARG A 1 456 ? -1.629 2.258 -45.969 1 84.88 456 ARG A C 1
ATOM 3675 O O . ARG A 1 456 ? -1.306 1.673 -44.938 1 84.88 456 ARG A O 1
ATOM 3682 N N . PRO A 1 457 ? -1.584 1.696 -47.156 1 85.12 457 PRO A N 1
ATOM 3683 C CA . PRO A 1 457 ? -1.267 0.271 -47.25 1 85.12 457 PRO A CA 1
ATOM 3684 C C . PRO A 1 457 ? 0.121 -0.07 -46.719 1 85.12 457 PRO A C 1
ATOM 3686 O O . PRO A 1 457 ? 0.305 -1.116 -46.094 1 85.12 457 PRO A O 1
ATOM 3689 N N . MET A 1 458 ? 1.044 0.792 -46.969 1 86 458 MET A N 1
ATOM 3690 C CA . MET A 1 458 ? 2.393 0.509 -46.469 1 86 458 MET A CA 1
ATOM 3691 C C . MET A 1 458 ? 2.439 0.516 -44.938 1 86 458 MET A C 1
ATOM 3693 O O . MET A 1 458 ? 3.115 -0.316 -44.344 1 86 458 MET A O 1
ATOM 3697 N N . VAL A 1 459 ? 1.754 1.411 -44.406 1 85.94 459 VAL A N 1
ATOM 3698 C CA . VAL A 1 459 ? 1.729 1.509 -42.938 1 85.94 459 VAL A CA 1
ATOM 3699 C C . VAL A 1 459 ? 0.959 0.326 -42.344 1 85.94 459 VAL A C 1
ATOM 3701 O O . VAL A 1 459 ? 1.353 -0.234 -41.344 1 85.94 459 VAL A O 1
ATOM 3704 N N . GLU A 1 460 ? -0.037 -0.043 -43.062 1 87.81 460 GLU A N 1
ATOM 3705 C CA . GLU A 1 460 ? -0.834 -1.173 -42.594 1 87.81 460 GLU A CA 1
ATOM 3706 C C . GLU A 1 460 ? -0.031 -2.469 -42.625 1 87.81 460 GLU A C 1
ATOM 3708 O O . GLU A 1 460 ? -0.177 -3.324 -41.75 1 87.81 460 GLU A O 1
ATOM 3713 N N . MET A 1 461 ? 0.795 -2.572 -43.594 1 85.56 461 MET A N 1
ATOM 3714 C CA . MET A 1 461 ? 1.647 -3.756 -43.656 1 85.56 461 MET A CA 1
ATOM 3715 C C . MET A 1 461 ? 2.658 -3.779 -42.531 1 85.56 461 MET A C 1
ATOM 3717 O O . MET A 1 461 ? 2.916 -4.832 -41.938 1 85.56 461 MET A O 1
ATOM 3721 N N . ALA A 1 462 ? 3.162 -2.654 -42.281 1 84 462 ALA A N 1
ATOM 3722 C CA . ALA A 1 462 ? 4.113 -2.555 -41.156 1 84 462 ALA A CA 1
ATOM 3723 C C . ALA A 1 462 ? 3.439 -2.875 -39.844 1 84 462 ALA A C 1
ATOM 3725 O O . ALA A 1 462 ? 4.02 -3.561 -39 1 84 462 ALA A O 1
ATOM 3726 N N . MET A 1 463 ? 2.283 -2.416 -39.688 1 86.75 463 MET A N 1
ATOM 3727 C CA . MET A 1 463 ? 1.553 -2.656 -38.438 1 86.75 463 MET A CA 1
ATOM 3728 C C . MET A 1 463 ? 1.175 -4.129 -38.312 1 86.75 463 MET A C 1
ATOM 3730 O O . MET A 1 463 ? 1.236 -4.691 -37.219 1 86.75 463 MET A O 1
ATOM 3734 N N . ARG A 1 464 ? 0.834 -4.691 -39.406 1 83.88 464 ARG A N 1
ATOM 3735 C CA . ARG A 1 464 ? 0.504 -6.113 -39.375 1 83.88 464 ARG A CA 1
ATOM 3736 C C . ARG A 1 464 ? 1.705 -6.953 -38.938 1 83.88 464 ARG A C 1
ATOM 3738 O O . ARG A 1 464 ? 1.555 -7.934 -38.219 1 83.88 464 ARG A O 1
ATOM 3745 N N . PHE A 1 465 ? 2.744 -6.516 -39.406 1 82 465 PHE A N 1
ATOM 3746 C CA . PHE A 1 465 ? 3.973 -7.211 -39.031 1 82 465 PHE A CA 1
ATOM 3747 C C . PHE A 1 465 ? 4.25 -7.086 -37.531 1 82 465 PHE A C 1
ATOM 3749 O O . PHE A 1 465 ? 4.625 -8.062 -36.906 1 82 465 PHE A O 1
ATOM 3756 N N . MET A 1 466 ? 4.059 -5.98 -37.031 1 81.88 466 ME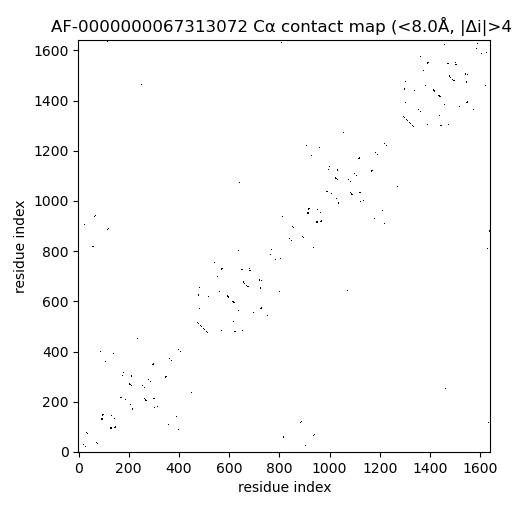T A N 1
ATOM 3757 C CA . MET A 1 466 ? 4.316 -5.738 -35.625 1 81.88 466 MET A CA 1
ATOM 3758 C C . MET A 1 466 ? 3.309 -6.477 -34.75 1 81.88 466 MET A C 1
ATOM 3760 O O . MET A 1 466 ? 3.654 -6.973 -33.688 1 81.88 466 MET A O 1
ATOM 3764 N N . LEU A 1 467 ? 2.084 -6.539 -35.188 1 82.69 467 LEU A N 1
ATOM 3765 C CA . LEU A 1 467 ? 1.011 -7.168 -34.406 1 82.69 467 LEU A CA 1
ATOM 3766 C C . LEU A 1 467 ? 1.155 -8.688 -34.438 1 82.69 467 LEU A C 1
ATOM 3768 O O . LEU A 1 467 ? 0.599 -9.375 -33.562 1 82.69 467 LEU A O 1
ATOM 3772 N N . PHE A 1 468 ? 1.944 -9.133 -35.406 1 75.25 468 PHE A N 1
ATOM 3773 C CA . PHE A 1 468 ? 2.139 -10.578 -35.531 1 75.25 468 PHE A CA 1
ATOM 3774 C C . PHE A 1 468 ? 3.057 -11.094 -34.438 1 75.25 468 PHE A C 1
ATOM 3776 O O . PHE A 1 468 ? 2.918 -12.234 -33.969 1 75.25 468 PHE A O 1
ATOM 3783 N N . PHE A 1 469 ? 3.922 -10.195 -33.938 1 70.38 469 PHE A N 1
ATOM 3784 C CA . PHE A 1 469 ? 4.859 -10.641 -32.906 1 70.38 469 PHE A CA 1
ATOM 3785 C C . PHE A 1 469 ? 4.238 -10.539 -31.516 1 70.38 469 PHE A C 1
ATOM 3787 O O . PHE A 1 469 ? 3.734 -9.484 -31.141 1 70.38 469 PHE A O 1
ATOM 3794 N N . GLY A 1 470 ? 3.439 -11.477 -31.125 1 56.81 470 GLY A N 1
ATOM 3795 C CA . GLY A 1 470 ? 2.666 -11.336 -29.906 1 56.81 470 GLY A CA 1
ATOM 3796 C C . GLY A 1 470 ? 3.334 -11.969 -28.688 1 56.81 470 GLY A C 1
ATOM 3797 O O . GLY A 1 470 ? 4.137 -12.891 -28.844 1 56.81 470 GLY A O 1
ATOM 3798 N N . SER A 1 471 ? 3.477 -11.18 -27.625 1 55 471 SER A N 1
ATOM 3799 C CA . SER A 1 471 ? 4.039 -11.586 -26.344 1 55 471 SER A CA 1
ATOM 3800 C C . SER A 1 471 ? 3.334 -12.828 -25.797 1 55 471 SER A C 1
ATOM 3802 O O . SER A 1 471 ? 2.127 -12.992 -25.984 1 55 471 SER A O 1
ATOM 3804 N N . LYS A 1 472 ? 3.996 -13.875 -25.578 1 51.38 472 LYS A N 1
ATOM 3805 C CA . LYS A 1 472 ? 3.709 -15.188 -25.016 1 51.38 472 LYS A CA 1
ATOM 3806 C C . LYS A 1 472 ? 3.023 -15.07 -23.656 1 51.38 472 LYS A C 1
ATOM 3808 O O . LYS A 1 472 ? 2.744 -16.078 -23 1 51.38 472 LYS A O 1
ATOM 3813 N N . ALA A 1 473 ? 2.807 -14 -23.141 1 55 473 ALA A N 1
ATOM 3814 C CA . ALA A 1 473 ? 2.367 -14.07 -21.734 1 55 473 ALA A CA 1
ATOM 3815 C C . ALA A 1 473 ? 0.964 -14.664 -21.641 1 55 473 ALA A C 1
ATOM 3817 O O . ALA A 1 473 ? -0.014 -13.93 -21.469 1 55 473 ALA A O 1
ATOM 3818 N N . LYS A 1 474 ? 0.806 -15.828 -22.453 1 60.81 474 LYS A N 1
ATOM 3819 C CA . LYS A 1 474 ? -0.474 -16.531 -22.359 1 60.81 474 LYS A CA 1
ATOM 3820 C C . LYS A 1 474 ? -0.577 -17.312 -21.062 1 60.81 474 LYS A C 1
ATOM 3822 O O . LYS A 1 474 ? 0.421 -17.828 -20.562 1 60.81 474 LYS A O 1
ATOM 3827 N N . TRP A 1 475 ? -1.657 -17.047 -20.344 1 67.25 475 TRP A N 1
ATOM 3828 C CA . TRP A 1 475 ? -1.961 -17.875 -19.188 1 67.25 475 TRP A CA 1
ATOM 3829 C C . TRP A 1 475 ? -1.791 -19.359 -19.531 1 67.25 475 TRP A C 1
ATOM 3831 O O . TRP A 1 475 ? -2.297 -19.828 -20.547 1 67.25 475 TRP A O 1
ATOM 3841 N N . ILE A 1 476 ? -0.823 -20.047 -18.797 1 70.5 476 ILE A N 1
ATOM 3842 C CA . ILE A 1 476 ? -0.592 -21.469 -19 1 70.5 476 ILE A CA 1
ATOM 3843 C C . ILE A 1 476 ? -1.825 -22.266 -18.578 1 70.5 476 ILE A C 1
ATOM 3845 O O . ILE A 1 476 ? -2.273 -22.156 -17.422 1 70.5 476 ILE A O 1
ATOM 3849 N N . GLN A 1 477 ? -2.984 -22.141 -19.062 1 82.31 477 GLN A N 1
ATOM 3850 C CA . GLN A 1 477 ? -4.258 -22.797 -18.797 1 82.31 477 GLN A CA 1
ATOM 3851 C C . GLN A 1 477 ? -4.062 -24.047 -17.953 1 82.31 477 GLN A C 1
ATOM 3853 O O . GLN A 1 477 ? -4.609 -25.109 -18.281 1 82.31 477 GLN A O 1
ATOM 3858 N N . THR A 1 478 ? -3.195 -24 -16.938 1 86.75 478 THR A N 1
ATOM 3859 C CA . THR A 1 478 ? -3.016 -25.078 -15.969 1 86.75 478 THR A CA 1
ATOM 3860 C C . THR A 1 478 ? -3.486 -24.641 -14.586 1 86.75 478 THR A C 1
ATOM 3862 O O . THR A 1 478 ? -3.361 -23.469 -14.219 1 86.75 478 THR A O 1
ATOM 3865 N N . VAL A 1 479 ? -4.086 -25.609 -13.938 1 91.38 479 VAL A N 1
ATOM 3866 C CA . VAL A 1 479 ? -4.602 -25.312 -12.602 1 91.38 479 VAL A CA 1
ATOM 3867 C C . VAL A 1 479 ? -3.867 -26.172 -11.57 1 91.38 479 VAL A C 1
ATOM 3869 O O . VAL A 1 479 ? -3.6 -27.359 -11.812 1 91.38 479 VAL A O 1
ATOM 3872 N N . SER A 1 480 ? -3.498 -25.562 -10.5 1 90.75 480 SER A N 1
ATOM 3873 C CA . SER A 1 480 ? -2.84 -26.281 -9.414 1 90.75 480 SER A CA 1
ATOM 3874 C C . SER A 1 480 ? -3.824 -27.172 -8.664 1 90.75 480 SER A C 1
ATOM 3876 O O . SER A 1 480 ? -5.008 -26.844 -8.562 1 90.75 480 SER A O 1
ATOM 3878 N N . GLN A 1 481 ? -3.303 -28.328 -8.258 1 92.44 481 GLN A N 1
ATOM 3879 C CA . GLN A 1 481 ? -4.145 -29.328 -7.613 1 92.44 481 GLN A CA 1
ATOM 3880 C C . GLN A 1 481 ? -3.57 -29.734 -6.258 1 92.44 481 GLN A C 1
ATOM 3882 O O . GLN A 1 481 ? -2.355 -29.875 -6.113 1 92.44 481 GLN A O 1
ATOM 3887 N N . GLN A 1 482 ? -4.496 -29.766 -5.254 1 93 482 GLN A N 1
ATOM 3888 C CA . GLN A 1 482 ? -4.137 -30.297 -3.947 1 93 482 GLN A CA 1
ATOM 3889 C C . GLN A 1 482 ? -5.215 -31.25 -3.432 1 93 482 GLN A C 1
ATOM 3891 O O . GLN A 1 482 ? -6.406 -30.984 -3.594 1 93 482 GLN A O 1
ATOM 3896 N N . ASN A 1 483 ? -4.754 -32.438 -3.002 1 93.69 483 ASN A N 1
ATOM 3897 C CA . ASN A 1 483 ? -5.652 -33.438 -2.428 1 93.69 483 ASN A CA 1
ATOM 3898 C C . ASN A 1 483 ? -5.203 -33.844 -1.03 1 93.69 483 ASN A C 1
ATOM 3900 O O . ASN A 1 483 ? -4.059 -34.25 -0.837 1 93.69 483 ASN A O 1
ATOM 3904 N N . LEU A 1 484 ? -6.059 -33.781 -0.076 1 93.19 484 LEU A N 1
ATOM 3905 C CA . LEU A 1 484 ? -5.73 -34 1.329 1 93.19 484 LEU A CA 1
ATOM 3906 C C . LEU A 1 484 ? -5.512 -35.469 1.617 1 93.19 484 LEU A C 1
ATOM 3908 O O . LEU A 1 484 ? -4.945 -35.844 2.652 1 93.19 484 LEU A O 1
ATOM 3912 N N . LEU A 1 485 ? -6.031 -36.344 0.774 1 91.88 485 LEU A N 1
ATOM 3913 C CA . LEU A 1 485 ? -5.941 -37.781 1.041 1 91.88 485 LEU A CA 1
ATOM 3914 C C . LEU A 1 485 ? -4.676 -38.375 0.43 1 91.88 485 LEU A C 1
ATOM 3916 O O . LEU A 1 485 ? -4.336 -39.531 0.689 1 91.88 485 LEU A O 1
ATOM 3920 N N . VAL A 1 486 ? -4.023 -37.562 -0.376 1 89.25 486 VAL A N 1
ATOM 3921 C CA . VAL A 1 486 ? -2.826 -38.031 -1.061 1 89.25 486 VAL A CA 1
ATOM 3922 C C . VAL A 1 486 ? -1.586 -37.656 -0.256 1 89.25 486 VAL A C 1
ATOM 3924 O O . VAL A 1 486 ? -1.546 -36.594 0.366 1 89.25 486 VAL A O 1
ATOM 3927 N N . THR A 1 487 ? -0.643 -38.531 -0.15 1 85 487 THR A N 1
ATOM 3928 C CA . THR A 1 487 ? 0.644 -38.281 0.493 1 85 487 THR A CA 1
ATOM 3929 C C . THR A 1 487 ? 1.761 -38.219 -0.543 1 85 487 THR A C 1
ATOM 3931 O O . THR A 1 487 ? 1.677 -38.844 -1.603 1 85 487 THR A O 1
ATOM 3934 N N . PHE A 1 488 ? 2.623 -37.281 -0.262 1 80.81 488 PHE A N 1
ATOM 3935 C CA . PHE A 1 488 ? 3.729 -37.125 -1.198 1 80.81 488 PHE A CA 1
ATOM 3936 C C . PHE A 1 488 ? 5.066 -37.188 -0.472 1 80.81 488 PHE A C 1
ATOM 3938 O O . PHE A 1 488 ? 5.16 -36.844 0.704 1 80.81 488 PHE A O 1
ATOM 3945 N N . ARG A 1 489 ? 6.043 -37.594 -1.204 1 74.81 489 ARG A N 1
ATOM 3946 C CA . ARG A 1 489 ? 7.402 -37.688 -0.683 1 74.81 489 ARG A CA 1
ATOM 3947 C C . ARG A 1 489 ? 8.156 -36.375 -0.911 1 74.81 489 ARG A C 1
ATOM 3949 O O . ARG A 1 489 ? 8.273 -35.906 -2.045 1 74.81 489 ARG A O 1
ATOM 3956 N N . VAL A 1 490 ? 8.367 -35.719 0.109 1 73.31 490 VAL A N 1
ATOM 3957 C CA . VAL A 1 490 ? 9.109 -34.469 -0.017 1 73.31 490 VAL A CA 1
ATOM 3958 C C . VAL A 1 490 ? 10.484 -34.625 0.631 1 73.31 490 VAL A C 1
ATOM 3960 O O . VAL A 1 490 ? 10.633 -35.344 1.621 1 73.31 490 VAL A O 1
ATOM 3963 N N . LEU A 1 491 ? 11.43 -34 0 1 67.44 491 LEU A N 1
ATOM 3964 C CA . LEU A 1 491 ? 12.781 -33.969 0.551 1 67.44 491 LEU A CA 1
ATOM 3965 C C . LEU A 1 491 ? 12.914 -32.844 1.561 1 67.44 491 LEU A C 1
ATOM 3967 O O . LEU A 1 491 ? 12.719 -31.656 1.218 1 67.44 491 LEU A O 1
ATOM 3971 N N . LYS A 1 492 ? 12.859 -33.062 2.898 1 65.94 492 LYS A N 1
ATOM 3972 C CA . LYS A 1 492 ? 13.047 -32.031 3.91 1 65.94 492 LYS A CA 1
ATOM 3973 C C . LYS A 1 492 ? 14.445 -32.094 4.531 1 65.94 492 LYS A C 1
ATOM 3975 O O . LYS A 1 492 ? 15.008 -33.188 4.637 1 65.94 492 LYS A O 1
ATOM 3980 N N . PRO A 1 493 ? 15.078 -30.828 4.93 1 62.72 493 PRO A N 1
ATOM 3981 C CA . PRO A 1 493 ? 16.391 -30.844 5.574 1 62.72 493 PRO A CA 1
ATOM 3982 C C . PRO A 1 493 ? 16.359 -31.438 6.977 1 62.72 493 PRO A C 1
ATOM 3984 O O . PRO A 1 493 ? 15.445 -31.141 7.754 1 62.72 493 PRO A O 1
ATOM 3987 N N . ALA A 1 494 ? 16.812 -32.5 7.375 1 57.28 494 ALA A N 1
ATOM 3988 C CA . ALA A 1 494 ? 16.734 -33.188 8.664 1 57.28 494 ALA A CA 1
ATOM 3989 C C . ALA A 1 494 ? 17.266 -32.312 9.789 1 57.28 494 ALA A C 1
ATOM 3991 O O . ALA A 1 494 ? 16.828 -32.406 10.93 1 57.28 494 ALA A O 1
ATOM 3992 N N . GLY A 1 495 ? 18.609 -31.562 10 1 48.75 495 GLY A N 1
ATOM 3993 C CA . GLY A 1 495 ? 19.25 -30.969 11.164 1 48.75 495 GLY A CA 1
ATOM 3994 C C . GLY A 1 495 ? 19.375 -29.453 11.078 1 48.75 495 GLY A C 1
ATOM 3995 O O . GLY A 1 495 ? 19.016 -28.859 10.055 1 48.75 495 GLY A O 1
ATOM 3996 N N . VAL A 1 496 ? 19.625 -28.688 12.461 1 47.81 496 VAL A N 1
ATOM 3997 C CA . VAL A 1 496 ? 19.828 -27.266 12.656 1 47.81 496 VAL A CA 1
ATOM 3998 C C . VAL A 1 496 ? 20.797 -26.719 11.609 1 47.81 496 VAL A C 1
ATOM 4000 O O . VAL A 1 496 ? 20.594 -25.625 11.078 1 47.81 496 VAL A O 1
ATOM 4003 N N . LEU A 1 497 ? 22.266 -26.953 12.031 1 41.97 497 LEU A N 1
ATOM 4004 C CA . LEU A 1 497 ? 23.344 -26.656 11.109 1 41.97 497 LEU A CA 1
ATOM 4005 C C . LEU A 1 497 ? 23.312 -27.578 9.891 1 41.97 497 LEU A C 1
ATOM 4007 O O . LEU A 1 497 ? 23.688 -28.75 9.984 1 41.97 497 LEU A O 1
ATOM 4011 N N . PRO A 1 498 ? 22.422 -27.672 9.227 1 38.88 498 PRO A N 1
ATOM 4012 C CA . PRO A 1 498 ? 22.297 -28.812 8.32 1 38.88 498 PRO A CA 1
ATOM 4013 C C . PRO A 1 498 ? 23.594 -29.109 7.578 1 38.88 498 PRO A C 1
ATOM 4015 O O . PRO A 1 498 ? 24.234 -28.203 7.031 1 38.88 498 PRO A O 1
ATOM 4018 N N . PRO A 1 499 ? 24.438 -29.812 7.879 1 42.16 499 PRO A N 1
ATOM 4019 C CA . PRO A 1 499 ? 24.906 -30.469 6.656 1 42.16 499 PRO A CA 1
ATOM 4020 C C . PRO A 1 499 ? 23.766 -30.859 5.723 1 42.16 499 PRO A C 1
ATOM 4022 O O . PRO A 1 499 ? 22.594 -30.875 6.141 1 42.16 499 PRO A O 1
ATOM 4025 N N . LEU A 1 500 ? 23.938 -31.594 4.297 1 47.69 500 LEU A N 1
ATOM 4026 C CA . LEU A 1 500 ? 23.672 -32.188 2.984 1 47.69 500 LEU A CA 1
ATOM 4027 C C . LEU A 1 500 ? 22.609 -33.281 3.074 1 47.69 500 LEU A C 1
ATOM 4029 O O . LEU A 1 500 ? 22.328 -33.969 2.088 1 47.69 500 LEU A O 1
ATOM 4033 N N . THR A 1 501 ? 22.172 -33.656 4.344 1 57.25 501 THR A N 1
ATOM 4034 C CA . THR A 1 501 ? 21.406 -34.875 4.129 1 57.25 501 THR A CA 1
ATOM 4035 C C . THR A 1 501 ? 19.922 -34.562 3.973 1 57.25 501 THR A C 1
ATOM 4037 O O . THR A 1 501 ? 19.344 -33.812 4.77 1 57.25 501 THR A O 1
ATOM 4040 N N . TRP A 1 502 ? 19.422 -34.688 2.92 1 61.72 502 TRP A N 1
ATOM 4041 C CA . TRP A 1 502 ? 18.016 -34.594 2.523 1 61.72 502 TRP A CA 1
ATOM 4042 C C . TRP A 1 502 ? 17.297 -35.906 2.805 1 61.72 502 TRP A C 1
ATOM 4044 O O . TRP A 1 502 ? 17.828 -37 2.562 1 61.72 502 TRP A O 1
ATOM 4054 N N . ARG A 1 503 ? 16.469 -35.969 3.805 1 65.94 503 ARG A N 1
ATOM 4055 C CA . ARG A 1 503 ? 15.648 -37.156 3.996 1 65.94 503 ARG A CA 1
ATOM 4056 C C . ARG A 1 503 ? 14.297 -37.031 3.314 1 65.94 503 ARG A C 1
ATOM 4058 O O . ARG A 1 503 ? 13.727 -35.938 3.27 1 65.94 503 ARG A O 1
ATOM 4065 N N . MET A 1 504 ? 13.938 -38.125 2.697 1 66.88 504 MET A N 1
ATOM 4066 C CA . MET A 1 504 ? 12.617 -38.156 2.066 1 66.88 504 MET A CA 1
ATOM 4067 C C . MET A 1 504 ? 11.523 -38.406 3.104 1 66.88 504 MET A C 1
ATOM 4069 O O . MET A 1 504 ? 11.555 -39.375 3.834 1 66.88 504 MET A O 1
ATOM 4073 N N . VAL A 1 505 ? 10.773 -37.344 3.402 1 73.5 505 VAL A N 1
ATOM 4074 C CA . VAL A 1 505 ? 9.68 -37.5 4.359 1 73.5 505 VAL A CA 1
ATOM 4075 C C . VAL A 1 505 ? 8.344 -37.438 3.625 1 73.5 505 VAL A C 1
ATOM 4077 O O . VAL A 1 505 ? 8.195 -36.719 2.641 1 73.5 505 VAL A O 1
ATOM 4080 N N . LEU A 1 506 ? 7.504 -38.469 3.998 1 74.62 506 LEU A N 1
ATOM 4081 C CA . LEU A 1 506 ? 6.145 -38.469 3.465 1 74.62 506 LEU A CA 1
ATOM 4082 C C . LEU A 1 506 ? 5.297 -37.406 4.156 1 74.62 506 LEU A C 1
ATOM 4084 O O . LEU A 1 506 ? 5.137 -37.438 5.379 1 74.62 506 LEU A O 1
ATOM 4088 N N . CYS A 1 507 ? 5.016 -36.375 3.322 1 77.56 507 CYS A N 1
ATOM 4089 C CA . CYS A 1 507 ? 4.207 -35.312 3.887 1 77.56 507 CYS A CA 1
ATOM 4090 C C . CYS A 1 507 ? 2.928 -35.094 3.08 1 77.56 507 CYS A C 1
ATOM 4092 O O . CYS A 1 507 ? 2.922 -35.281 1.862 1 77.56 507 CYS A O 1
ATOM 4094 N N . ARG A 1 508 ? 1.876 -34.938 3.824 1 80.19 508 ARG A N 1
ATOM 4095 C CA . ARG A 1 508 ? 0.583 -34.625 3.217 1 80.19 508 ARG A CA 1
ATOM 4096 C C . ARG A 1 508 ? 0.398 -33.125 3.045 1 80.19 508 ARG A C 1
ATOM 4098 O O . ARG A 1 508 ? 0.78 -32.344 3.918 1 80.19 508 ARG A O 1
ATOM 4105 N N . GLY A 1 509 ? -0.12 -32.781 1.93 1 73.44 509 GLY A N 1
ATOM 4106 C CA . GLY A 1 509 ? -0.578 -31.422 1.739 1 73.44 509 GLY A CA 1
ATOM 4107 C C . GLY A 1 509 ? 0.516 -30.484 1.253 1 73.44 509 GLY A C 1
ATOM 4108 O O . GLY A 1 509 ? 0.274 -29.297 1.038 1 73.44 509 GLY A O 1
ATOM 4109 N N . GLU A 1 510 ? 1.733 -30.875 1.085 1 72.19 510 GLU A N 1
ATOM 4110 C CA . GLU A 1 510 ? 2.832 -29.953 0.805 1 72.19 510 GLU A CA 1
ATOM 4111 C C . GLU A 1 510 ? 3.072 -29.828 -0.696 1 72.19 510 GLU A C 1
ATOM 4113 O O . GLU A 1 510 ? 3.486 -28.766 -1.172 1 72.19 510 GLU A O 1
ATOM 4118 N N . THR A 1 511 ? 2.715 -30.891 -1.494 1 71.44 511 THR A N 1
ATOM 4119 C CA . THR A 1 511 ? 3.027 -30.828 -2.918 1 71.44 511 THR A CA 1
ATOM 4120 C C . THR A 1 511 ? 1.801 -30.422 -3.725 1 71.44 511 THR A C 1
ATOM 4122 O O . THR A 1 511 ? 0.683 -30.844 -3.43 1 71.44 511 THR A O 1
ATOM 4125 N N . VAL A 1 512 ? 2.145 -29.578 -4.652 1 79 512 VAL A N 1
ATOM 4126 C CA . VAL A 1 512 ? 1.092 -29.094 -5.531 1 79 512 VAL A CA 1
ATOM 4127 C C . VAL A 1 512 ? 1.233 -29.734 -6.914 1 79 512 VAL A C 1
ATOM 4129 O O . VAL A 1 512 ? 2.33 -29.781 -7.473 1 79 512 VAL A O 1
ATOM 4132 N N . GLY A 1 513 ? 0.152 -30.469 -7.305 1 85.06 513 GLY A N 1
ATOM 4133 C CA . GLY A 1 513 ? 0.082 -30.969 -8.672 1 85.06 513 GLY A CA 1
ATOM 4134 C C . GLY A 1 513 ? -0.529 -29.969 -9.641 1 85.06 513 GLY A C 1
ATOM 4135 O O . GLY A 1 513 ? -1.036 -28.922 -9.227 1 85.06 513 GLY A O 1
ATOM 4136 N N . THR A 1 514 ? -0.296 -30.25 -10.961 1 88.19 514 THR A N 1
ATOM 4137 C CA . THR A 1 514 ? -0.896 -29.375 -11.969 1 88.19 514 THR A CA 1
ATOM 4138 C C . THR A 1 514 ? -1.683 -30.203 -12.984 1 88.19 514 THR A C 1
ATOM 4140 O O . THR A 1 514 ? -1.312 -31.328 -13.297 1 88.19 514 THR A O 1
ATOM 4143 N N . THR A 1 515 ? -2.801 -29.703 -13.344 1 89.06 515 THR A N 1
ATOM 4144 C CA . THR A 1 515 ? -3.613 -30.312 -14.391 1 89.06 515 THR A CA 1
ATOM 4145 C C . THR A 1 515 ? -4.055 -29.266 -15.414 1 89.06 515 THR A C 1
ATOM 4147 O O . THR A 1 515 ? -4.273 -28.109 -15.07 1 89.06 515 THR A O 1
ATOM 4150 N N . ALA A 1 516 ? -4.086 -29.688 -16.672 1 87.75 516 ALA A N 1
ATOM 4151 C CA . ALA A 1 516 ? -4.555 -28.781 -17.719 1 87.75 516 ALA A CA 1
ATOM 4152 C C . ALA A 1 516 ? -6.051 -28.5 -17.578 1 87.75 516 ALA A C 1
ATOM 4154 O O . ALA A 1 516 ? -6.828 -29.406 -17.266 1 87.75 516 ALA A O 1
ATOM 4155 N N . LEU A 1 517 ? -6.457 -27.312 -17.656 1 91.19 517 LEU A N 1
ATOM 4156 C CA . LEU A 1 517 ? -7.871 -26.938 -17.625 1 91.19 517 LEU A CA 1
ATOM 4157 C C . LEU A 1 517 ? -8.547 -27.281 -18.953 1 91.19 517 LEU A C 1
ATOM 4159 O O . LEU A 1 517 ? -8.375 -26.578 -19.938 1 91.19 517 LEU A O 1
ATOM 4163 N N . LYS A 1 518 ? -9.328 -28.281 -18.906 1 89.62 518 LYS A N 1
ATOM 4164 C CA . LYS A 1 518 ? -9.984 -28.781 -20.125 1 89.62 518 LYS A CA 1
ATOM 4165 C C . LYS A 1 518 ? -11.18 -27.906 -20.484 1 89.62 518 LYS A C 1
ATOM 4167 O O . LYS A 1 518 ? -11.703 -27.172 -19.656 1 89.62 518 LYS A O 1
ATOM 4172 N N . ASP A 1 519 ? -11.641 -28.031 -21.719 1 88.81 519 ASP A N 1
ATOM 4173 C CA . ASP A 1 519 ? -12.688 -27.172 -22.266 1 88.81 519 ASP A CA 1
ATOM 4174 C C . ASP A 1 519 ? -14.031 -27.438 -21.578 1 88.81 519 ASP A C 1
ATOM 4176 O O . ASP A 1 519 ? -14.812 -26.516 -21.359 1 88.81 519 ASP A O 1
ATOM 4180 N N . TYR A 1 520 ? -14.219 -28.703 -21.266 1 89.81 520 TYR A N 1
ATOM 4181 C CA . TYR A 1 520 ? -15.508 -29.016 -20.641 1 89.81 520 TYR A CA 1
ATOM 4182 C C . TYR A 1 520 ? -15.633 -28.344 -19.281 1 89.81 520 TYR A C 1
ATOM 4184 O O . TYR A 1 520 ? -16.734 -27.953 -18.875 1 89.81 520 TYR A O 1
ATOM 4192 N N . THR A 1 521 ? -14.555 -28.234 -18.578 1 93.06 521 THR A N 1
ATOM 4193 C CA . THR A 1 521 ? -14.586 -27.562 -17.281 1 93.06 521 THR A CA 1
ATOM 4194 C C . THR A 1 521 ? -14.781 -26.062 -17.453 1 93.06 521 THR A C 1
ATOM 4196 O O . THR A 1 521 ? -15.547 -25.438 -16.703 1 93.06 521 THR A O 1
ATOM 4199 N N . LYS A 1 522 ? -14.172 -25.5 -18.469 1 93.12 522 LYS A N 1
ATOM 4200 C CA . LYS A 1 522 ? -14.336 -24.078 -18.766 1 93.12 522 LYS A CA 1
ATOM 4201 C C . LYS A 1 522 ? -15.789 -23.75 -19.109 1 93.12 522 LYS A C 1
ATOM 4203 O O . LYS A 1 522 ? -16.344 -22.766 -18.609 1 93.12 522 LYS A O 1
ATOM 4208 N N . ILE A 1 523 ? -16.312 -24.609 -19.891 1 93.81 523 ILE A N 1
ATOM 4209 C CA . ILE A 1 523 ? -17.688 -24.406 -20.344 1 93.81 523 ILE A CA 1
ATOM 4210 C C . ILE A 1 523 ? -18.641 -24.531 -19.156 1 93.81 523 ILE A C 1
ATOM 4212 O O . ILE A 1 523 ? -19.578 -23.75 -19.031 1 93.81 523 ILE A O 1
ATOM 4216 N N . ALA A 1 524 ? -18.344 -25.453 -18.297 1 94.25 524 ALA A N 1
ATOM 4217 C CA . ALA A 1 524 ? -19.203 -25.641 -17.125 1 94.25 524 ALA A CA 1
ATOM 4218 C C . ALA A 1 524 ? -19.203 -24.391 -16.25 1 94.25 524 ALA A C 1
ATOM 4220 O O . ALA A 1 524 ? -20.266 -23.984 -15.773 1 94.25 524 ALA A O 1
ATOM 4221 N N . ILE A 1 525 ? -18.094 -23.766 -16.078 1 94.69 525 ILE A N 1
ATOM 4222 C CA . ILE A 1 525 ? -17.969 -22.594 -15.234 1 94.69 525 ILE A CA 1
ATOM 4223 C C . ILE A 1 525 ? -18.719 -21.422 -15.867 1 94.69 525 ILE A C 1
ATOM 4225 O O . ILE A 1 525 ? -19.484 -20.734 -15.195 1 94.69 525 ILE A O 1
ATOM 4229 N N . LEU A 1 526 ? -18.516 -21.234 -17.156 1 94.88 526 LEU A N 1
ATOM 4230 C CA . LEU A 1 526 ? -19.125 -20.094 -17.844 1 94.88 526 LEU A CA 1
ATOM 4231 C C . LEU A 1 526 ? -20.641 -20.281 -17.953 1 94.88 526 LEU A C 1
ATOM 4233 O O . LEU A 1 526 ? -21.391 -19.297 -17.875 1 94.88 526 LEU A O 1
ATOM 4237 N N . ASP A 1 527 ? -21.031 -21.531 -18.109 1 93.06 527 ASP A N 1
ATOM 4238 C CA . ASP A 1 527 ? -22.469 -21.812 -18.172 1 93.06 527 ASP A CA 1
ATOM 4239 C C . ASP A 1 527 ? -23.141 -21.5 -16.844 1 93.06 527 ASP A C 1
ATOM 4241 O O . ASP A 1 527 ? -24.281 -21.031 -16.812 1 93.06 527 ASP A O 1
ATOM 4245 N N . THR A 1 528 ? -22.453 -21.797 -15.812 1 93.44 528 THR A N 1
ATOM 4246 C CA . THR A 1 528 ? -22.984 -21.484 -14.492 1 93.44 528 THR A CA 1
ATOM 4247 C C . THR A 1 528 ? -23.141 -19.984 -14.312 1 93.44 528 THR A C 1
ATOM 4249 O O . THR A 1 528 ? -24.125 -19.516 -13.75 1 93.44 528 THR A O 1
ATOM 4252 N N . LEU A 1 529 ? -22.234 -19.219 -14.781 1 92.56 529 LEU A N 1
ATOM 4253 C CA . LEU A 1 529 ? -22.281 -17.766 -14.695 1 92.56 529 LEU A CA 1
ATOM 4254 C C . LEU A 1 529 ? -23.438 -17.203 -15.516 1 92.56 529 LEU A C 1
ATOM 4256 O O . LEU A 1 529 ? -24.141 -16.297 -15.062 1 92.56 529 LEU A O 1
ATOM 4260 N N . LYS A 1 530 ? -23.625 -17.797 -16.688 1 91.31 530 LYS A N 1
ATOM 4261 C CA . LYS A 1 530 ? -24.734 -17.391 -17.531 1 91.31 530 LYS A CA 1
ATOM 4262 C C . LYS A 1 530 ? -26.078 -17.703 -16.875 1 91.31 530 LYS A C 1
ATOM 4264 O O . LYS A 1 530 ? -27.016 -16.891 -16.953 1 91.31 530 LYS A O 1
ATOM 4269 N N . LYS A 1 531 ? -26.062 -18.828 -16.281 1 89.44 531 LYS A N 1
ATOM 4270 C CA . LYS A 1 531 ? -27.297 -19.266 -15.625 1 89.44 531 LYS A CA 1
ATOM 4271 C C . LYS A 1 531 ? -27.656 -18.344 -14.461 1 89.44 531 LYS A C 1
ATOM 4273 O O . LYS A 1 531 ? -28.844 -18.078 -14.219 1 89.44 531 LYS A O 1
ATOM 4278 N N . LEU A 1 532 ? -26.734 -17.844 -13.719 1 88.56 532 LEU A N 1
ATOM 4279 C CA . LEU A 1 532 ? -26.969 -16.938 -12.602 1 88.56 532 LEU A CA 1
ATOM 4280 C C . LEU A 1 532 ? -27.656 -15.664 -13.07 1 88.56 532 LEU A C 1
ATOM 4282 O O . LEU A 1 532 ? -28.562 -15.156 -12.398 1 88.56 532 LEU A O 1
ATOM 4286 N N . GLU A 1 533 ? -27.281 -15.203 -14.172 1 84.25 533 GLU A N 1
ATOM 4287 C CA . GLU A 1 533 ? -27.844 -13.977 -14.711 1 84.25 533 GLU A CA 1
ATOM 4288 C C . GLU A 1 533 ? -29.234 -14.227 -15.312 1 84.25 533 GLU A C 1
ATOM 4290 O O . GLU A 1 533 ? -30.172 -13.477 -15.047 1 84.25 533 GLU A O 1
ATOM 4295 N N . LYS A 1 534 ? -29.297 -15.25 -16.094 1 82.62 534 LYS A N 1
ATOM 4296 C CA . LYS A 1 534 ? -30.531 -15.531 -16.812 1 82.62 534 LYS A CA 1
ATOM 4297 C C . LYS A 1 534 ? -31.672 -15.844 -15.852 1 82.62 534 LYS A C 1
ATOM 4299 O O . LYS A 1 534 ? -32.812 -15.406 -16.062 1 82.62 534 LYS A O 1
ATOM 4304 N N . GLU A 1 535 ? -31.297 -16.531 -14.797 1 79.88 535 GLU A N 1
ATOM 4305 C CA . GLU A 1 535 ? -32.344 -16.953 -13.867 1 79.88 535 GLU A CA 1
ATOM 4306 C C . GLU A 1 535 ? -32.406 -16.016 -12.672 1 79.88 535 GLU A C 1
ATOM 4308 O O . GLU A 1 535 ? -33.281 -16.156 -11.812 1 79.88 535 GLU A O 1
ATOM 4313 N N . GLY A 1 536 ? -31.656 -14.961 -12.609 1 77.06 536 GLY A N 1
ATOM 4314 C CA . GLY A 1 536 ? -31.688 -14 -11.516 1 77.06 536 GLY A CA 1
ATOM 4315 C C . GLY A 1 536 ? -31.344 -14.609 -10.172 1 77.06 536 GLY A C 1
ATOM 4316 O O . GLY A 1 536 ? -31.969 -14.273 -9.156 1 77.06 536 GLY A O 1
ATOM 4317 N N . LEU A 1 537 ? -30.422 -15.609 -10.219 1 76.25 537 LEU A N 1
ATOM 4318 C CA . LEU A 1 537 ? -30.047 -16.312 -8.992 1 76.25 537 LEU A CA 1
ATOM 4319 C C . LEU A 1 537 ? -28.953 -15.57 -8.25 1 76.25 537 LEU A C 1
ATOM 4321 O O . LEU A 1 537 ? -28.141 -14.867 -8.859 1 76.25 537 LEU A O 1
ATOM 4325 N N . ALA A 1 538 ? -29.047 -15.758 -6.949 1 81.38 538 ALA A N 1
ATOM 4326 C CA . ALA A 1 538 ? -28.016 -15.133 -6.121 1 81.38 538 ALA A CA 1
ATOM 4327 C C . ALA A 1 538 ? -26.766 -15.992 -6.078 1 81.38 538 ALA A C 1
ATOM 4329 O O . ALA A 1 538 ? -26.844 -17.219 -6.023 1 81.38 538 ALA A O 1
ATOM 4330 N N . LEU A 1 539 ? -25.672 -15.383 -6.16 1 86 539 LEU A N 1
ATOM 4331 C CA . LEU A 1 539 ? -24.375 -16.047 -6.156 1 86 539 LEU A CA 1
ATOM 4332 C C . LEU A 1 539 ? -24.156 -16.812 -4.855 1 86 539 LEU A C 1
ATOM 4334 O O . LEU A 1 539 ? -23.547 -17.891 -4.855 1 86 539 LEU A O 1
ATOM 4338 N N . ASP A 1 540 ? -24.797 -16.406 -3.729 1 81.69 540 ASP A N 1
ATOM 4339 C CA . ASP A 1 540 ? -24.578 -16.969 -2.404 1 81.69 540 ASP A CA 1
ATOM 4340 C C . ASP A 1 540 ? -25.438 -18.203 -2.184 1 81.69 540 ASP A C 1
ATOM 4342 O O . ASP A 1 540 ? -25.234 -18.969 -1.234 1 81.69 540 ASP A O 1
ATOM 4346 N N . ASN A 1 541 ? -26.312 -18.5 -3.135 1 86.44 541 ASN A N 1
ATOM 4347 C CA . ASN A 1 541 ? -27.172 -19.672 -3.02 1 86.44 541 ASN A CA 1
ATOM 4348 C C . ASN A 1 541 ? -26.641 -20.844 -3.857 1 86.44 541 ASN A C 1
ATOM 4350 O O . ASN A 1 541 ? -27.406 -21.5 -4.566 1 86.44 541 ASN A O 1
ATOM 4354 N N . TYR A 1 542 ? -25.359 -21.078 -3.684 1 90.38 542 TYR A N 1
ATOM 4355 C CA . TYR A 1 542 ? -24.734 -22.109 -4.504 1 90.38 542 TYR A CA 1
ATOM 4356 C C . TYR A 1 542 ? -25.172 -23.5 -4.074 1 90.38 542 TYR A C 1
ATOM 4358 O O . TYR A 1 542 ? -25.172 -24.438 -4.879 1 90.38 542 TYR A O 1
ATOM 4366 N N . PHE A 1 543 ? -25.672 -23.734 -2.826 1 90.5 543 PHE A N 1
ATOM 4367 C CA . PHE A 1 543 ? -26.172 -25.031 -2.371 1 90.5 543 PHE A CA 1
ATOM 4368 C C . PHE A 1 543 ? -27.531 -25.328 -3 1 90.5 543 PHE A C 1
ATOM 4370 O O . PHE A 1 543 ? -27.719 -26.391 -3.602 1 90.5 543 PHE A O 1
ATOM 4377 N N . SER A 1 544 ? -28.359 -24.344 -2.932 1 86.44 544 SER A N 1
ATOM 4378 C CA . SER A 1 544 ? -29.719 -24.531 -3.441 1 86.44 544 SER A CA 1
ATOM 4379 C C . SER A 1 544 ? -29.719 -24.641 -4.965 1 86.44 544 SER A C 1
ATOM 4381 O O . SER A 1 544 ? -30.547 -25.359 -5.539 1 86.44 544 SER A O 1
ATOM 4383 N N . ASN A 1 545 ? -28.828 -23.938 -5.602 1 88.06 545 ASN A N 1
ATOM 4384 C CA . ASN A 1 545 ? -28.75 -23.969 -7.059 1 88.06 545 ASN A CA 1
ATOM 4385 C C . ASN A 1 545 ? -28.219 -25.297 -7.562 1 88.06 545 ASN A C 1
ATOM 4387 O O . ASN A 1 545 ? -28.594 -25.766 -8.641 1 88.06 545 ASN A O 1
ATOM 4391 N N . ALA A 1 546 ? -27.312 -25.938 -6.762 1 91.81 546 ALA A N 1
ATOM 4392 C CA . ALA A 1 546 ? -26.656 -27.172 -7.195 1 91.81 546 ALA A CA 1
ATOM 4393 C C . ALA A 1 546 ? -27.516 -28.391 -6.859 1 91.81 546 ALA A C 1
ATOM 4395 O O . ALA A 1 546 ? -27.609 -29.328 -7.652 1 91.81 546 ALA A O 1
ATOM 4396 N N . PHE A 1 547 ? -28.219 -28.391 -5.688 1 92.56 547 PHE A N 1
ATOM 4397 C CA . PHE A 1 547 ? -28.953 -29.562 -5.219 1 92.56 547 PHE A CA 1
ATOM 4398 C C . PHE A 1 547 ? -30.453 -29.297 -5.211 1 92.56 547 PHE A C 1
ATOM 4400 O O . PHE A 1 547 ? -31.141 -29.656 -4.258 1 92.56 547 PHE A O 1
ATOM 4407 N N . ARG A 1 548 ? -30.938 -28.703 -6.266 1 82.5 548 ARG A N 1
ATOM 4408 C CA . ARG A 1 548 ? -32.344 -28.375 -6.379 1 82.5 548 ARG A CA 1
ATOM 4409 C C . ARG A 1 548 ? -33.219 -29.625 -6.234 1 82.5 548 ARG A C 1
ATOM 4411 O O . ARG A 1 548 ? -34.25 -29.594 -5.578 1 82.5 548 ARG A O 1
ATOM 4418 N N . SER A 1 549 ? -32.781 -30.781 -6.754 1 79.5 549 SER A N 1
ATOM 4419 C CA . SER A 1 549 ? -33.594 -32 -6.781 1 79.5 549 SER A CA 1
ATOM 4420 C C . SER A 1 549 ? -33.438 -32.781 -5.477 1 79.5 549 SER A C 1
ATOM 4422 O O . SER A 1 549 ? -34.312 -33.594 -5.137 1 79.5 549 SER A O 1
ATOM 4424 N N . ASN A 1 550 ? -32.375 -32.562 -4.738 1 84.62 550 ASN A N 1
ATOM 4425 C CA . ASN A 1 550 ? -32.125 -33.312 -3.516 1 84.62 550 ASN A CA 1
ATOM 4426 C C . ASN A 1 550 ? -31.703 -32.406 -2.367 1 84.62 550 ASN A C 1
ATOM 4428 O O . ASN A 1 550 ? -30.547 -32.406 -1.952 1 84.62 550 ASN A O 1
ATOM 4432 N N . GLU A 1 551 ? -32.625 -31.734 -1.803 1 82.12 551 GLU A N 1
ATOM 4433 C CA . GLU A 1 551 ? -32.344 -30.75 -0.752 1 82.12 551 GLU A CA 1
ATOM 4434 C C . GLU A 1 551 ? -31.922 -31.438 0.546 1 82.12 551 GLU A C 1
ATOM 4436 O O . GLU A 1 551 ? -31.328 -30.812 1.424 1 82.12 551 GLU A O 1
ATOM 4441 N N . LYS A 1 552 ? -32.156 -32.719 0.624 1 78.62 552 LYS A N 1
ATOM 4442 C CA . LYS A 1 552 ? -31.844 -33.469 1.832 1 78.62 552 LYS A CA 1
ATOM 4443 C C . LYS A 1 552 ? -30.344 -33.531 2.055 1 78.62 552 LYS A C 1
ATOM 4445 O O . LYS A 1 552 ? -29.875 -33.688 3.189 1 78.62 552 LYS A O 1
ATOM 4450 N N . VAL A 1 553 ? -29.641 -33.406 0.976 1 83.69 553 VAL A N 1
ATOM 4451 C CA . VAL A 1 553 ? -28.188 -33.562 1.029 1 83.69 553 VAL A CA 1
ATOM 4452 C C . VAL A 1 553 ? -27.578 -32.344 1.733 1 83.69 553 VAL A C 1
ATOM 4454 O O . VAL A 1 553 ? -26.531 -32.469 2.379 1 83.69 553 VAL A O 1
ATOM 4457 N N . VAL A 1 554 ? -28.266 -31.188 1.654 1 85.06 554 VAL A N 1
ATOM 4458 C CA . VAL A 1 554 ? -27.609 -29.953 2.078 1 85.06 554 VAL A CA 1
ATOM 4459 C C . VAL A 1 554 ? -28.234 -29.469 3.391 1 85.06 554 VAL A C 1
ATOM 4461 O O . VAL A 1 554 ? -28.031 -28.328 3.791 1 85.06 554 VAL A O 1
ATOM 4464 N N . GLU A 1 555 ? -28.891 -30.234 4.145 1 80.25 555 GLU A N 1
ATOM 4465 C CA . GLU A 1 555 ? -29.594 -29.797 5.348 1 80.25 555 GLU A CA 1
ATOM 4466 C C . GLU A 1 555 ? -28.609 -29.312 6.414 1 80.25 555 GLU A C 1
ATOM 4468 O O . GLU A 1 555 ? -28.766 -28.203 6.949 1 80.25 555 GLU A O 1
ATOM 4473 N N . TRP A 1 556 ? -27.578 -30.062 6.625 1 79.81 556 TRP A N 1
ATOM 4474 C CA . TRP A 1 556 ? -26.688 -29.656 7.703 1 79.81 556 TRP A CA 1
ATOM 4475 C C . TRP A 1 556 ? -25.469 -28.922 7.156 1 79.81 556 TRP A C 1
ATOM 4477 O O . TRP A 1 556 ? -24.953 -28 7.789 1 79.81 556 TRP A O 1
ATOM 4487 N N . PRO A 1 557 ? -25.016 -29.266 5.945 1 84.81 557 PRO A N 1
ATOM 4488 C CA . PRO A 1 557 ? -23.828 -28.578 5.438 1 84.81 557 PRO A CA 1
ATOM 4489 C C . PRO A 1 557 ? -24.078 -27.094 5.199 1 84.81 557 PRO A C 1
ATOM 4491 O O . PRO A 1 557 ? -23.141 -26.297 5.184 1 84.81 557 PRO A O 1
ATOM 4494 N N . ARG A 1 558 ? -25.281 -26.688 5.051 1 81.56 558 ARG A N 1
ATOM 4495 C CA . ARG A 1 558 ? -25.625 -25.297 4.828 1 81.56 558 ARG A CA 1
ATOM 4496 C C . ARG A 1 558 ? -25.344 -24.453 6.066 1 81.56 558 ARG A C 1
ATOM 4498 O O . ARG A 1 558 ? -25.203 -23.234 5.977 1 81.56 558 ARG A O 1
ATOM 4505 N N . ASN A 1 559 ? -25.125 -25.094 7.164 1 76.44 559 ASN A N 1
ATOM 4506 C CA . ASN A 1 559 ? -24.906 -24.391 8.422 1 76.44 559 ASN A CA 1
ATOM 4507 C C . ASN A 1 559 ? -23.438 -24.047 8.641 1 76.44 559 ASN A C 1
ATOM 4509 O O . ASN A 1 559 ? -23.094 -23.312 9.562 1 76.44 559 ASN A O 1
ATOM 4513 N N . LEU A 1 560 ? -22.641 -24.641 7.793 1 83.31 560 LEU A N 1
ATOM 4514 C CA . LEU A 1 560 ? -21.234 -24.266 7.879 1 83.31 560 LEU A CA 1
ATOM 4515 C C . LEU A 1 560 ? -21.031 -22.844 7.41 1 83.31 560 LEU A C 1
ATOM 4517 O O . LEU A 1 560 ? -21.328 -22.5 6.266 1 83.31 560 LEU A O 1
ATOM 4521 N N . LYS A 1 561 ? -20.594 -21.953 8.297 1 74.25 561 LYS A N 1
ATOM 4522 C CA . LYS A 1 561 ? -20.531 -20.516 8.016 1 74.25 561 LYS A CA 1
ATOM 4523 C C . LYS A 1 561 ? -19.172 -20.141 7.41 1 74.25 561 LYS A C 1
ATOM 4525 O O . LYS A 1 561 ? -19.078 -19.188 6.641 1 74.25 561 LYS A O 1
ATOM 4530 N N . VAL A 1 562 ? -18.078 -20.953 7.719 1 84.19 562 VAL A N 1
ATOM 4531 C CA . VAL A 1 562 ? -16.734 -20.594 7.293 1 84.19 562 VAL A CA 1
ATOM 4532 C C . VAL A 1 562 ? -16.391 -21.328 5.992 1 84.19 562 VAL A C 1
ATOM 4534 O O . VAL A 1 562 ? -16.594 -22.547 5.883 1 84.19 562 VAL A O 1
ATOM 4537 N N . ASP A 1 563 ? -15.953 -20.625 5.004 1 90.31 563 ASP A N 1
ATOM 4538 C CA . ASP A 1 563 ? -15.664 -21.172 3.684 1 90.31 563 ASP A CA 1
ATOM 4539 C C . ASP A 1 563 ? -14.594 -22.266 3.764 1 90.31 563 ASP A C 1
ATOM 4541 O O . ASP A 1 563 ? -14.664 -23.266 3.055 1 90.31 563 ASP A O 1
ATOM 4545 N N . THR A 1 564 ? -13.641 -22.078 4.633 1 92.31 564 THR A N 1
ATOM 4546 C CA . THR A 1 564 ? -12.586 -23.078 4.781 1 92.31 564 THR A CA 1
ATOM 4547 C C . THR A 1 564 ? -13.172 -24.422 5.234 1 92.31 564 THR A C 1
ATOM 4549 O O . THR A 1 564 ? -12.789 -25.469 4.719 1 92.31 564 THR A O 1
ATOM 4552 N N . HIS A 1 565 ? -14.109 -24.344 6.121 1 92.5 565 HIS A N 1
ATOM 4553 C CA . HIS A 1 565 ? -14.742 -25.562 6.598 1 92.5 565 HIS A CA 1
ATOM 4554 C C . HIS A 1 565 ? -15.547 -26.234 5.488 1 92.5 565 HIS A C 1
ATOM 4556 O O . HIS A 1 565 ? -15.5 -27.453 5.332 1 92.5 565 HIS A O 1
ATOM 4562 N N . ILE A 1 566 ? -16.203 -25.453 4.742 1 94.44 566 ILE A N 1
ATOM 4563 C CA . ILE A 1 566 ? -17.031 -25.969 3.652 1 94.44 566 ILE A CA 1
ATOM 4564 C C . ILE A 1 566 ? -16.125 -26.672 2.627 1 94.44 566 ILE A C 1
ATOM 4566 O O . ILE A 1 566 ? -16.438 -27.781 2.186 1 94.44 566 ILE A O 1
ATOM 4570 N N . ILE A 1 567 ? -15.016 -26.078 2.277 1 96.88 567 ILE A N 1
ATOM 4571 C CA . ILE A 1 567 ? -14.109 -26.625 1.275 1 96.88 567 ILE A CA 1
ATOM 4572 C C . ILE A 1 567 ? -13.555 -27.969 1.76 1 96.88 567 ILE A C 1
ATOM 4574 O O . ILE A 1 567 ? -13.578 -28.953 1.027 1 96.88 567 ILE A O 1
ATOM 4578 N N . LEU A 1 568 ? -13.102 -28.016 3.025 1 96.56 568 LEU A N 1
ATOM 4579 C CA . LEU A 1 568 ? -12.438 -29.203 3.533 1 96.56 568 LEU A CA 1
ATOM 4580 C C . LEU A 1 568 ? -13.422 -30.344 3.707 1 96.56 568 LEU A C 1
ATOM 4582 O O . LEU A 1 568 ? -13.133 -31.484 3.326 1 96.56 568 LEU A O 1
ATOM 4586 N N . VAL A 1 569 ? -14.617 -30.062 4.207 1 96.06 569 VAL A N 1
ATOM 4587 C CA . VAL A 1 569 ? -15.641 -31.094 4.418 1 96.06 569 VAL A CA 1
ATOM 4588 C C . VAL A 1 569 ? -16.078 -31.656 3.07 1 96.06 569 VAL A C 1
ATOM 4590 O O . VAL A 1 569 ? -16.094 -32.875 2.881 1 96.06 569 VAL A O 1
ATOM 4593 N N . TRP A 1 570 ? -16.344 -30.828 2.15 1 97.38 570 TRP A N 1
ATOM 4594 C CA . TRP A 1 570 ? -16.859 -31.25 0.855 1 97.38 570 TRP A CA 1
ATOM 4595 C C . TRP A 1 570 ? -15.758 -31.906 0.024 1 97.38 570 TRP A C 1
ATOM 4597 O O . TRP A 1 570 ? -16.031 -32.812 -0.784 1 97.38 570 TRP A O 1
ATOM 4607 N N . HIS A 1 571 ? -14.5 -31.453 0.159 1 97.31 571 HIS A N 1
ATOM 4608 C CA . HIS A 1 571 ? -13.383 -32.094 -0.543 1 97.31 571 HIS A CA 1
ATOM 4609 C C . HIS A 1 571 ? -13.195 -33.531 -0.088 1 97.31 571 HIS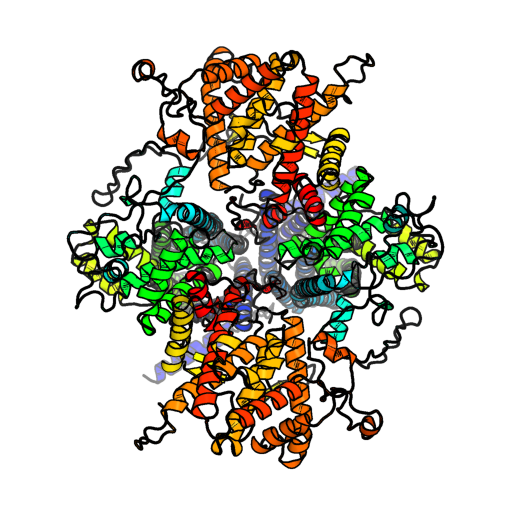 A C 1
ATOM 4611 O O . HIS A 1 571 ? -13.039 -34.438 -0.916 1 97.31 571 HIS A O 1
ATOM 4617 N N . ILE A 1 572 ? -13.203 -33.719 1.222 1 96.69 572 ILE A N 1
ATOM 4618 C CA . ILE A 1 572 ? -13.07 -35.062 1.756 1 96.69 572 ILE A CA 1
ATOM 4619 C C . ILE A 1 572 ? -14.242 -35.906 1.277 1 96.69 572 ILE A C 1
ATOM 4621 O O . ILE A 1 572 ? -14.039 -37.062 0.83 1 96.69 572 ILE A O 1
ATOM 4625 N N . ALA A 1 573 ? -15.461 -35.406 1.303 1 97.44 573 ALA A N 1
ATOM 4626 C CA . ALA A 1 573 ? -16.656 -36.125 0.855 1 97.44 573 ALA A CA 1
ATOM 4627 C C . ALA A 1 573 ? -16.547 -36.5 -0.622 1 97.44 573 ALA A C 1
ATOM 4629 O O . ALA A 1 573 ? -16.828 -37.625 -1.008 1 97.44 573 ALA A O 1
ATOM 4630 N N . THR A 1 574 ? -16.125 -35.531 -1.469 1 96.75 574 THR A N 1
ATOM 4631 C CA . THR A 1 574 ? -15.984 -35.781 -2.902 1 96.75 574 THR A CA 1
ATOM 4632 C C . THR A 1 574 ? -14.93 -36.844 -3.172 1 96.75 574 THR A C 1
ATOM 4634 O O . THR A 1 574 ? -15.125 -37.719 -4.02 1 96.75 574 THR A O 1
ATOM 4637 N N . SER A 1 575 ? -13.812 -36.812 -2.438 1 95.19 575 SER A N 1
ATOM 4638 C CA . SER A 1 575 ? -12.75 -37.781 -2.605 1 95.19 575 SER A CA 1
ATOM 4639 C C . SER A 1 575 ? -13.211 -39.188 -2.188 1 95.19 575 SER A C 1
ATOM 4641 O O . SER A 1 575 ? -12.844 -40.188 -2.816 1 95.19 575 SER A O 1
ATOM 4643 N N . LEU A 1 576 ? -14.016 -39.25 -1.169 1 95.94 576 LEU A N 1
ATOM 4644 C CA . LEU A 1 576 ? -14.539 -40.531 -0.727 1 95.94 576 LEU A CA 1
ATOM 4645 C C . LEU A 1 576 ? -15.516 -41.094 -1.753 1 95.94 576 LEU A C 1
ATOM 4647 O O . LEU A 1 576 ? -15.539 -42.312 -1.987 1 95.94 576 LEU A O 1
ATOM 4651 N N . CYS A 1 577 ? -16.312 -40.281 -2.34 1 94.94 577 CYS A N 1
ATOM 4652 C CA . CYS A 1 577 ? -17.203 -40.688 -3.414 1 94.94 577 CYS A CA 1
ATOM 4653 C C . CYS A 1 577 ? -16.406 -41.219 -4.605 1 94.94 577 CYS A C 1
ATOM 4655 O O . CYS A 1 577 ? -16.781 -42.219 -5.23 1 94.94 577 CYS A O 1
ATOM 4657 N N . GLU A 1 578 ? -15.25 -40.562 -4.891 1 92.44 578 GLU A N 1
ATOM 4658 C CA . GLU A 1 578 ? -14.391 -41.031 -5.977 1 92.44 578 GLU A CA 1
ATOM 4659 C C . GLU A 1 578 ? -13.867 -42.438 -5.719 1 92.44 578 GLU A C 1
ATOM 4661 O O . GLU A 1 578 ? -13.883 -43.281 -6.613 1 92.44 578 GLU A O 1
ATOM 4666 N N . ILE A 1 579 ? -13.453 -42.688 -4.523 1 92 579 ILE A N 1
ATOM 4667 C CA . ILE A 1 579 ? -12.891 -43.969 -4.16 1 92 579 ILE A CA 1
ATOM 4668 C C . ILE A 1 579 ? -13.977 -45.031 -4.199 1 92 579 ILE A C 1
ATOM 4670 O O . ILE A 1 579 ? -13.734 -46.156 -4.648 1 92 579 ILE A O 1
ATOM 4674 N N . ASN A 1 580 ? -15.117 -44.719 -3.785 1 92.31 580 ASN A N 1
ATOM 4675 C CA . ASN A 1 580 ? -16.203 -45.688 -3.717 1 92.31 580 ASN A CA 1
ATOM 4676 C C . ASN A 1 580 ? -16.734 -46.031 -5.105 1 92.31 580 ASN A C 1
ATOM 4678 O O . ASN A 1 580 ? -16.984 -47.219 -5.395 1 92.31 580 ASN A O 1
ATOM 4682 N N . PHE A 1 581 ? -16.922 -45.094 -6.023 1 87.56 581 PHE A N 1
ATOM 4683 C CA . PHE A 1 581 ? -17.609 -45.312 -7.289 1 87.56 581 PHE A CA 1
ATOM 4684 C C . PHE A 1 581 ? -16.656 -45.844 -8.352 1 87.56 581 PHE A C 1
ATOM 4686 O O . PHE A 1 581 ? -17.094 -46.406 -9.352 1 87.56 581 PHE A O 1
ATOM 4693 N N . PHE A 1 582 ? -15.328 -45.625 -8.109 1 86.38 582 PHE A N 1
ATOM 4694 C CA . PHE A 1 582 ? -14.359 -46.125 -9.086 1 86.38 582 PHE A CA 1
ATOM 4695 C C . PHE A 1 582 ? -13.492 -47.219 -8.484 1 86.38 582 PHE A C 1
ATOM 4697 O O . PHE A 1 582 ? -12.664 -46.969 -7.609 1 86.38 582 PHE A O 1
ATOM 4704 N N . ASN A 1 583 ? -13.617 -48.375 -8.969 1 83.38 583 ASN A N 1
ATOM 4705 C CA . ASN A 1 583 ? -12.852 -49.5 -8.477 1 83.38 583 ASN A CA 1
ATOM 4706 C C . ASN A 1 583 ? -11.359 -49.344 -8.75 1 83.38 583 ASN A C 1
ATOM 4708 O O . ASN A 1 583 ? -10.523 -49.812 -7.977 1 83.38 583 ASN A O 1
ATOM 4712 N N . THR A 1 584 ? -11.078 -48.625 -9.781 1 82.44 584 THR A N 1
ATOM 4713 C CA . THR A 1 584 ? -9.688 -48.406 -10.133 1 82.44 584 THR A CA 1
ATOM 4714 C C . THR A 1 584 ? -9 -47.531 -9.086 1 82.44 584 THR A C 1
ATOM 4716 O O . THR A 1 584 ? -7.809 -47.688 -8.812 1 82.44 584 THR A O 1
ATOM 4719 N N . VAL A 1 585 ? -9.805 -46.656 -8.531 1 86.31 585 VAL A N 1
ATOM 4720 C CA . VAL A 1 585 ? -9.234 -45.75 -7.543 1 86.31 585 VAL A CA 1
ATOM 4721 C C . VAL A 1 585 ? -8.992 -46.5 -6.234 1 86.31 585 VAL A C 1
ATOM 4723 O O . VAL A 1 585 ? -8.031 -46.219 -5.516 1 86.31 585 VAL A O 1
ATOM 4726 N N . LYS A 1 586 ? -9.742 -47.5 -5.969 1 87.94 586 LYS A N 1
ATOM 4727 C CA . LYS A 1 586 ? -9.609 -48.281 -4.746 1 87.94 586 LYS A CA 1
ATOM 4728 C C . LYS A 1 586 ? -8.258 -49 -4.691 1 87.94 586 LYS A C 1
ATOM 4730 O O . LYS A 1 586 ? -7.641 -49.094 -3.629 1 87.94 586 LYS A O 1
ATOM 4735 N N . LYS A 1 587 ? -7.801 -49.25 -5.816 1 87.56 587 LYS A N 1
ATOM 4736 C CA . LYS A 1 587 ? -6.582 -50.062 -5.887 1 87.56 587 LYS A CA 1
ATOM 4737 C C . LYS A 1 587 ? -5.348 -49.156 -6.031 1 87.56 587 LYS A C 1
ATOM 4739 O O . LYS A 1 587 ? -4.223 -49.625 -5.836 1 87.56 587 LYS A O 1
ATOM 4744 N N . LEU A 1 588 ? -5.543 -48 -6.293 1 87.69 588 LEU A N 1
ATOM 4745 C CA . LEU A 1 588 ? -4.426 -47.062 -6.461 1 87.69 588 LEU A CA 1
ATOM 4746 C C . LEU A 1 588 ? -3.723 -46.812 -5.133 1 87.69 588 LEU A C 1
ATOM 4748 O O . LEU A 1 588 ? -4.352 -46.875 -4.074 1 87.69 588 LEU A O 1
ATOM 4752 N N . ARG A 1 589 ? -2.412 -46.5 -5.242 1 87.12 589 ARG A N 1
ATOM 4753 C CA . ARG A 1 589 ? -1.635 -46.156 -4.051 1 87.12 589 ARG A CA 1
ATOM 4754 C C . ARG A 1 589 ? -1.897 -44.719 -3.607 1 87.12 589 ARG A C 1
ATOM 4756 O O . ARG A 1 589 ? -2.047 -43.844 -4.441 1 87.12 589 ARG A O 1
ATOM 4763 N N . ALA A 1 590 ? -1.896 -44.5 -2.377 1 86.75 590 ALA A N 1
ATOM 4764 C CA . ALA A 1 590 ? -2.201 -43.188 -1.805 1 86.75 590 ALA A CA 1
ATOM 4765 C C . ALA A 1 590 ? -1.031 -42.219 -1.984 1 86.75 590 ALA A C 1
ATOM 4767 O O . ALA A 1 590 ? -1.194 -41 -1.852 1 86.75 590 ALA A O 1
ATOM 4768 N N . VAL A 1 591 ? 0.152 -42.75 -2.398 1 83.31 591 VAL A N 1
ATOM 4769 C CA . VAL A 1 591 ? 1.322 -41.906 -2.627 1 83.31 591 VAL A CA 1
ATOM 4770 C C . VAL A 1 591 ? 1.411 -41.531 -4.105 1 83.31 591 VAL A C 1
ATOM 4772 O O . VAL A 1 591 ? 1.752 -42.375 -4.945 1 83.31 591 VAL A O 1
ATOM 4775 N N . GLN A 1 592 ? 0.919 -40.438 -4.398 1 82.81 592 GLN A N 1
ATOM 4776 C CA . GLN A 1 592 ? 0.954 -39.969 -5.777 1 82.81 592 GLN A CA 1
ATOM 4777 C C . GLN A 1 592 ? 0.856 -38.438 -5.836 1 82.81 592 GLN A C 1
ATOM 4779 O O . GLN A 1 592 ? 0.663 -37.781 -4.809 1 82.81 592 GLN A O 1
ATOM 4784 N N . ARG A 1 593 ? 1.078 -37.938 -7.035 1 82.06 593 ARG A N 1
ATOM 4785 C CA . ARG A 1 593 ? 0.872 -36.5 -7.25 1 82.06 593 ARG A CA 1
ATOM 4786 C C . ARG A 1 593 ? -0.614 -36.188 -7.27 1 82.06 593 ARG A C 1
ATOM 4788 O O . ARG A 1 593 ? -1.422 -36.938 -7.82 1 82.06 593 ARG A O 1
ATOM 4795 N N . PRO A 1 594 ? -0.946 -35.094 -6.602 1 83 594 PRO A N 1
ATOM 4796 C CA . PRO A 1 594 ? -2.361 -34.719 -6.547 1 83 594 PRO A CA 1
ATOM 4797 C C . PRO A 1 594 ? -2.938 -34.375 -7.918 1 83 594 PRO A C 1
ATOM 4799 O O . PRO A 1 594 ? -2.512 -33.406 -8.547 1 83 594 PRO A O 1
ATOM 4802 N N . ARG A 1 595 ? -3.738 -35.188 -8.516 1 78.5 595 ARG A N 1
ATOM 4803 C CA . ARG A 1 595 ? -4.496 -35.062 -9.758 1 78.5 595 ARG A CA 1
ATOM 4804 C C . ARG A 1 595 ? -5.777 -35.875 -9.695 1 78.5 595 ARG A C 1
ATOM 4806 O O . ARG A 1 595 ? -5.941 -36.75 -8.82 1 78.5 595 ARG A O 1
ATOM 4813 N N . PRO A 1 596 ? -6.707 -35.469 -10.516 1 78.25 596 PRO A N 1
ATOM 4814 C CA . PRO A 1 596 ? -7.863 -36.344 -10.531 1 78.25 596 PRO A CA 1
ATOM 4815 C C . PRO A 1 596 ? -7.477 -37.812 -10.805 1 78.25 596 PRO A C 1
ATOM 4817 O O . PRO A 1 596 ? -6.598 -38.062 -11.625 1 78.25 596 PRO A O 1
ATOM 4820 N N . PHE A 1 597 ? -8.023 -38.656 -10.055 1 78.81 597 PHE A N 1
ATOM 4821 C CA . PHE A 1 597 ? -7.594 -40.031 -10.031 1 78.81 597 PHE A CA 1
ATOM 4822 C C . PHE A 1 597 ? -7.902 -40.719 -11.352 1 78.81 597 PHE A C 1
ATOM 4824 O O . PHE A 1 597 ? -7.184 -41.625 -11.773 1 78.81 597 PHE A O 1
ATOM 4831 N N . VAL A 1 598 ? -8.984 -40.312 -11.914 1 75.44 598 VAL A N 1
ATOM 4832 C CA . VAL A 1 598 ? -9.375 -40.938 -13.18 1 75.44 598 VAL A CA 1
ATOM 4833 C C . VAL A 1 598 ? -9.219 -39.906 -14.312 1 75.44 598 VAL A C 1
ATOM 4835 O O . VAL A 1 598 ? -9.516 -38.719 -14.133 1 75.44 598 VAL A O 1
ATOM 4838 N N . ASP A 1 599 ? -8.414 -40.25 -15.32 1 63.28 599 ASP A N 1
ATOM 4839 C CA . ASP A 1 599 ? -8.133 -39.344 -16.422 1 63.28 599 ASP A CA 1
ATOM 4840 C C . ASP A 1 599 ? -9.422 -38.938 -17.125 1 63.28 599 ASP A C 1
ATOM 4842 O O . ASP A 1 599 ? -10.391 -39.688 -17.172 1 63.28 599 ASP A O 1
ATOM 4846 N N . GLY A 1 600 ? -9.695 -37.719 -17.453 1 59.06 600 GLY A N 1
ATOM 4847 C CA . GLY A 1 600 ? -10.836 -37.188 -18.156 1 59.06 600 GLY A CA 1
ATOM 4848 C C . GLY A 1 600 ? -11.18 -37.938 -19.422 1 59.06 600 GLY A C 1
ATOM 4849 O O . GLY A 1 600 ? -10.492 -38.875 -19.781 1 59.06 600 GLY A O 1
ATOM 4850 N N . PRO A 1 601 ? -12.375 -37.781 -20.031 1 55.47 601 PRO A N 1
ATOM 4851 C CA . PRO A 1 601 ? -12.781 -38.5 -21.234 1 55.47 601 PRO A CA 1
ATOM 4852 C C . PRO A 1 601 ? -11.719 -38.438 -22.328 1 55.47 601 PRO A C 1
ATOM 4854 O O . PRO A 1 601 ? -11.641 -39.344 -23.156 1 55.47 601 PRO A O 1
ATOM 4857 N N . ASN A 1 602 ? -11.055 -37.344 -22.641 1 50.41 602 ASN A N 1
ATOM 4858 C CA . ASN A 1 602 ? -10.18 -37.281 -23.812 1 50.41 602 ASN A CA 1
ATOM 4859 C C . ASN A 1 602 ? -8.938 -38.125 -23.625 1 50.41 602 ASN A C 1
ATOM 4861 O O . ASN A 1 602 ? -8.078 -38.188 -24.516 1 50.41 602 ASN A O 1
ATOM 4865 N N . GLY A 1 603 ? -8.453 -38.531 -22.594 1 41.28 603 GLY A N 1
ATOM 4866 C CA . GLY A 1 603 ? -7.273 -39.375 -22.641 1 41.28 603 GLY A CA 1
ATOM 4867 C C . GLY A 1 603 ? -7.512 -40.688 -23.359 1 41.28 603 GLY A C 1
ATOM 4868 O O . GLY A 1 603 ? -6.691 -41.094 -24.188 1 41.28 603 GLY A O 1
ATOM 4869 N N . ILE A 1 604 ? -8.086 -41.781 -22.781 1 37.25 604 ILE A N 1
ATOM 4870 C CA . ILE A 1 604 ? -8.164 -43.062 -23.453 1 37.25 604 ILE A CA 1
ATOM 4871 C C . ILE A 1 604 ? -9.094 -42.938 -24.672 1 37.25 604 ILE A C 1
ATOM 4873 O O . ILE A 1 604 ? -10.266 -42.594 -24.531 1 37.25 604 ILE A O 1
ATOM 4877 N N . ARG A 1 605 ? -8.68 -42.969 -26.031 1 37.22 605 ARG A N 1
ATOM 4878 C CA . ARG A 1 605 ? -9.148 -43.344 -27.359 1 37.22 605 ARG A CA 1
ATOM 4879 C C . ARG A 1 605 ? -10.141 -44.5 -27.266 1 37.22 605 ARG A C 1
ATOM 4881 O O . ARG A 1 605 ? -10.492 -45.094 -28.281 1 37.22 605 ARG A O 1
ATOM 4888 N N . ASN A 1 606 ? -10.109 -45.375 -26.266 1 35.97 606 ASN A N 1
ATOM 4889 C CA . ASN A 1 606 ? -10.891 -46.562 -26.609 1 35.97 606 ASN A CA 1
ATOM 4890 C C . ASN A 1 606 ? -12.336 -46.188 -26.953 1 35.97 606 ASN A C 1
ATOM 4892 O O . ASN A 1 606 ? -12.977 -45.438 -26.219 1 35.97 606 ASN A O 1
ATOM 4896 N N . LYS A 1 607 ? -12.875 -46.344 -28.203 1 38.59 607 LYS A N 1
ATOM 4897 C CA . LYS A 1 607 ? -14.078 -46.344 -29.016 1 38.59 607 LYS A CA 1
ATOM 4898 C C . LYS A 1 607 ? -15.305 -46.75 -28.203 1 38.59 607 LYS A C 1
ATOM 4900 O O . LYS A 1 607 ? -16.422 -46.812 -28.734 1 38.59 607 LYS A O 1
ATOM 4905 N N . ARG A 1 608 ? -15.289 -47.781 -27.422 1 41.06 608 ARG A N 1
ATOM 4906 C CA . ARG A 1 608 ? -16.609 -48.312 -27.062 1 41.06 608 ARG A CA 1
ATOM 4907 C C . ARG A 1 608 ? -17.422 -47.281 -26.281 1 41.06 608 ARG A C 1
ATOM 4909 O O . ARG A 1 608 ? -16.906 -46.656 -25.344 1 41.06 608 ARG A O 1
ATOM 4916 N N . LYS A 1 609 ? -18.5 -46.656 -26.766 1 40.25 609 LYS A N 1
ATOM 4917 C CA . LYS A 1 609 ? -19.641 -45.812 -26.438 1 40.25 609 LYS A CA 1
ATOM 4918 C C . LYS A 1 609 ? -20.047 -46 -24.969 1 40.25 609 LYS A C 1
ATOM 4920 O O . LYS A 1 609 ? -21.203 -45.781 -24.609 1 40.25 609 LYS A O 1
ATOM 4925 N N . ASN A 1 610 ? -19.453 -46.656 -24.156 1 37.03 610 ASN A N 1
ATOM 4926 C CA . ASN A 1 610 ? -20.125 -47 -22.891 1 37.03 610 ASN A CA 1
ATOM 4927 C C . ASN A 1 610 ? -20.5 -45.75 -22.109 1 37.03 610 ASN A C 1
ATOM 4929 O O . ASN A 1 610 ? -19.891 -44.688 -22.297 1 37.03 610 ASN A O 1
ATOM 4933 N N . TYR A 1 611 ? -21.719 -45.719 -21.375 1 41.06 611 TYR A N 1
ATOM 4934 C CA . TYR A 1 611 ? -22.406 -44.938 -20.359 1 41.06 611 TYR A CA 1
ATOM 4935 C C . TYR A 1 611 ? -21.422 -44.125 -19.531 1 41.06 611 TYR A C 1
ATOM 4937 O O . TYR A 1 611 ? -21.828 -43.188 -18.812 1 41.06 611 TYR A O 1
ATOM 4945 N N . GLU A 1 612 ? -20.156 -44.531 -19.453 1 47.34 612 GLU A N 1
ATOM 4946 C CA . GLU A 1 612 ? -19.078 -44.031 -18.594 1 47.34 612 GLU A CA 1
ATOM 4947 C C . GLU A 1 612 ? -18.516 -42.719 -19.109 1 47.34 612 GLU A C 1
ATOM 4949 O O . GLU A 1 612 ? -17.781 -42.031 -18.391 1 47.34 612 GLU A O 1
ATOM 4954 N N . SER A 1 613 ? -18.75 -42.344 -20.391 1 52.12 613 SER A N 1
ATOM 4955 C CA . SER A 1 613 ? -18.109 -41.219 -21.047 1 52.12 613 SER A CA 1
ATOM 4956 C C . SER A 1 613 ? -18.609 -39.906 -20.469 1 52.12 613 SER A C 1
ATOM 4958 O O . SER A 1 613 ? -17.828 -38.969 -20.266 1 52.12 613 SER A O 1
ATOM 4960 N N . VAL A 1 614 ? -20.016 -39.75 -20.547 1 51.75 614 VAL A N 1
ATOM 4961 C CA . VAL A 1 614 ? -20.641 -38.469 -20.234 1 51.75 614 VAL A CA 1
ATOM 4962 C C . VAL A 1 614 ? -20.344 -38.094 -18.797 1 51.75 614 VAL A C 1
ATOM 4964 O O . VAL A 1 614 ? -20.047 -36.938 -18.5 1 51.75 614 VAL A O 1
ATOM 4967 N N . TRP A 1 615 ? -20.469 -39.094 -17.891 1 63.16 615 TRP A N 1
ATOM 4968 C CA . TRP A 1 615 ? -20.328 -38.688 -16.5 1 63.16 615 TRP A CA 1
ATOM 4969 C C . TRP A 1 615 ? -18.859 -38.438 -16.141 1 63.16 615 TRP A C 1
ATOM 4971 O O . TRP A 1 615 ? -18.562 -37.906 -15.07 1 63.16 615 TRP A O 1
ATOM 4981 N N . SER A 1 616 ? -18.188 -38.562 -17.391 1 80.25 616 SER A N 1
ATOM 4982 C CA . SER A 1 616 ? -16.75 -38.406 -17.188 1 80.25 616 SER A CA 1
ATOM 4983 C C . SER A 1 616 ? -16.344 -36.938 -17.156 1 80.25 616 SER A C 1
ATOM 4985 O O . SER A 1 616 ? -15.469 -36.562 -16.375 1 80.25 616 SER A O 1
ATOM 4987 N N . GLU A 1 617 ? -17.172 -36.156 -17.922 1 87.69 617 GLU A N 1
ATOM 4988 C CA . GLU A 1 617 ? -16.828 -34.719 -17.906 1 87.69 617 GLU A CA 1
ATOM 4989 C C . GLU A 1 617 ? -17.234 -34.062 -16.594 1 87.69 617 GLU A C 1
ATOM 4991 O O . GLU A 1 617 ? -16.5 -33.219 -16.062 1 87.69 617 GLU A O 1
ATOM 4996 N N . GLN A 1 618 ? -18.375 -34.531 -16.141 1 91.75 618 GLN A N 1
ATOM 4997 C CA . GLN A 1 618 ? -18.875 -33.969 -14.883 1 91.75 618 GLN A CA 1
ATOM 4998 C C . GLN A 1 618 ? -17.984 -34.406 -13.711 1 91.75 618 GLN A C 1
ATOM 5000 O O . GLN A 1 618 ? -17.703 -33.594 -12.828 1 91.75 618 GLN A O 1
ATOM 5005 N N . TYR A 1 619 ? -17.609 -35.625 -13.82 1 92.5 619 TYR A N 1
ATOM 5006 C CA . TYR A 1 619 ? -16.688 -36.094 -12.797 1 92.5 619 TYR A CA 1
ATOM 5007 C C . TYR A 1 619 ? -15.383 -35.312 -12.82 1 92.5 619 TYR A C 1
ATOM 5009 O O . TYR A 1 619 ? -14.914 -34.844 -11.781 1 92.5 619 TYR A O 1
ATOM 5017 N N . ALA A 1 620 ? -14.812 -35.25 -14 1 91.62 620 ALA A N 1
ATOM 5018 C CA . ALA A 1 620 ? -13.531 -34.562 -14.148 1 91.62 620 ALA A CA 1
ATOM 5019 C C . ALA A 1 620 ? -13.625 -33.125 -13.656 1 91.62 620 ALA A C 1
ATOM 5021 O O . ALA A 1 620 ? -12.688 -32.594 -13.039 1 91.62 620 ALA A O 1
ATOM 5022 N N . THR A 1 621 ? -14.719 -32.5 -13.93 1 94.25 621 THR A N 1
ATOM 5023 C CA . THR A 1 621 ? -14.922 -31.125 -13.5 1 94.25 621 THR A CA 1
ATOM 5024 C C . THR A 1 621 ? -15.016 -31.047 -11.977 1 94.25 621 THR A C 1
ATOM 5026 O O . THR A 1 621 ? -14.336 -30.234 -11.359 1 94.25 621 THR A O 1
ATOM 5029 N N . ALA A 1 622 ? -15.797 -31.875 -11.406 1 95.94 622 ALA A N 1
ATOM 5030 C CA . ALA A 1 622 ? -15.984 -31.859 -9.961 1 95.94 622 ALA A CA 1
ATOM 5031 C C . ALA A 1 622 ? -14.672 -32.156 -9.234 1 95.94 622 ALA A C 1
ATOM 5033 O O . ALA A 1 622 ? -14.305 -31.438 -8.305 1 95.94 622 ALA A O 1
ATOM 5034 N N . ALA A 1 623 ? -13.953 -33.125 -9.688 1 94.62 623 ALA A N 1
ATOM 5035 C CA . ALA A 1 623 ? -12.703 -33.531 -9.039 1 94.62 623 ALA A CA 1
ATOM 5036 C C . ALA A 1 623 ? -11.633 -32.469 -9.195 1 94.62 623 ALA A C 1
ATOM 5038 O O . ALA A 1 623 ? -10.922 -32.156 -8.242 1 94.62 623 ALA A O 1
ATOM 5039 N N . THR A 1 624 ? -11.555 -31.906 -10.367 1 94.88 624 THR A N 1
ATOM 5040 C CA . THR A 1 624 ? -10.562 -30.875 -10.625 1 94.88 624 THR A CA 1
ATOM 5041 C C . THR A 1 624 ? -10.828 -29.641 -9.758 1 94.88 624 THR A C 1
ATOM 5043 O O . THR A 1 624 ? -9.906 -29.094 -9.156 1 94.88 624 THR A O 1
ATOM 5046 N N . LEU A 1 625 ? -12.062 -29.266 -9.68 1 97.19 625 LEU A N 1
ATOM 5047 C CA . LEU A 1 625 ? -12.406 -28.047 -8.938 1 97.19 625 LEU A CA 1
ATOM 5048 C C . LEU A 1 625 ? -12.32 -28.297 -7.438 1 97.19 625 LEU A C 1
ATOM 5050 O O . LEU A 1 625 ? -11.961 -27.391 -6.68 1 97.19 625 LEU A O 1
ATOM 5054 N N . SER A 1 626 ? -12.672 -29.484 -7.004 1 96.81 626 SER A N 1
ATOM 5055 C CA . SER A 1 626 ? -12.516 -29.828 -5.594 1 96.81 626 SER A CA 1
ATOM 5056 C C . SER A 1 626 ? -11.055 -29.734 -5.164 1 96.81 626 SER A C 1
ATOM 5058 O O . SER A 1 626 ? -10.734 -29.094 -4.16 1 96.81 626 SER A O 1
ATOM 5060 N N . ASN A 1 627 ? -10.148 -30.281 -5.934 1 96 627 ASN A N 1
ATOM 5061 C CA . ASN A 1 627 ? -8.719 -30.234 -5.652 1 96 627 ASN A CA 1
ATOM 5062 C C . ASN A 1 627 ? -8.188 -28.797 -5.734 1 96 627 ASN A C 1
ATOM 5064 O O . ASN A 1 627 ? -7.316 -28.422 -4.961 1 96 627 ASN A O 1
ATOM 5068 N N . TYR A 1 628 ? -8.727 -28.094 -6.672 1 96.06 628 TYR A N 1
ATOM 5069 C CA . TYR A 1 628 ? -8.289 -26.703 -6.836 1 96.06 628 TYR A CA 1
ATOM 5070 C C . TYR A 1 628 ? -8.695 -25.859 -5.637 1 96.06 628 TYR A C 1
ATOM 5072 O O . TYR A 1 628 ? -7.918 -25.031 -5.156 1 96.06 628 TYR A O 1
ATOM 5080 N N . CYS A 1 629 ? -9.891 -26.047 -5.121 1 96.94 629 CYS A N 1
ATOM 5081 C CA . CYS A 1 629 ? -10.359 -25.281 -3.967 1 96.94 629 CYS A CA 1
ATOM 5082 C C . CYS A 1 629 ? -9.523 -25.594 -2.732 1 96.94 629 CYS A C 1
ATOM 5084 O O . CYS A 1 629 ? -9.266 -24.719 -1.91 1 96.94 629 CYS A O 1
ATOM 5086 N N . THR A 1 630 ? -9.094 -26.781 -2.607 1 95.56 630 THR A N 1
ATOM 5087 C CA . THR A 1 630 ? -8.211 -27.141 -1.501 1 95.56 630 THR A CA 1
ATOM 5088 C C . THR A 1 630 ? -6.863 -26.438 -1.632 1 95.56 630 THR A C 1
ATOM 5090 O O . THR A 1 630 ? -6.301 -25.984 -0.638 1 95.56 630 THR A O 1
ATOM 5093 N N . TYR A 1 631 ? -6.441 -26.375 -2.873 1 94.25 631 TYR A N 1
ATOM 5094 C CA . TYR A 1 631 ? -5.219 -25.625 -3.152 1 94.25 631 TYR A CA 1
ATOM 5095 C C . TYR A 1 631 ? -5.371 -24.172 -2.748 1 94.25 631 TYR A C 1
ATOM 5097 O O . TYR A 1 631 ? -4.445 -23.578 -2.186 1 94.25 631 TYR A O 1
ATOM 5105 N N . LEU A 1 632 ? -6.523 -23.594 -2.994 1 94.5 632 LEU A N 1
ATOM 5106 C CA . LEU A 1 632 ? -6.77 -22.188 -2.682 1 94.5 632 LEU A CA 1
ATOM 5107 C C . LEU A 1 632 ? -6.668 -21.938 -1.181 1 94.5 632 LEU A C 1
ATOM 5109 O O . LEU A 1 632 ? -6.188 -20.891 -0.754 1 94.5 632 LEU A O 1
ATOM 5113 N N . VAL A 1 633 ? -7.023 -22.906 -0.369 1 93.56 633 VAL A N 1
ATOM 5114 C CA . VAL A 1 633 ? -6.938 -22.781 1.082 1 93.56 633 VAL A CA 1
ATOM 5115 C C . VAL A 1 633 ? -5.473 -22.766 1.514 1 93.56 633 VAL A C 1
ATOM 5117 O O . VAL A 1 633 ? -5.086 -21.969 2.383 1 93.56 633 VAL A O 1
ATOM 5120 N N . SER A 1 634 ? -4.695 -23.531 0.854 1 90 634 SER A N 1
ATOM 5121 C CA . SER A 1 634 ? -3.283 -23.641 1.214 1 90 634 SER A CA 1
ATOM 5122 C C . SER A 1 634 ? -2.516 -22.375 0.811 1 90 634 SER A C 1
ATOM 5124 O O . SER A 1 634 ? -1.499 -22.047 1.42 1 90 634 SER A O 1
ATOM 5126 N N . LYS A 1 635 ? -3.037 -21.656 -0.186 1 87.38 635 LYS A N 1
ATOM 5127 C CA . LYS A 1 635 ? -2.342 -20.484 -0.685 1 87.38 635 LYS A CA 1
ATOM 5128 C C . LYS A 1 635 ? -2.998 -19.203 -0.176 1 87.38 635 LYS A C 1
ATOM 5130 O O . LYS A 1 635 ? -2.68 -18.109 -0.643 1 87.38 635 LYS A O 1
ATOM 5135 N N . ASP A 1 636 ? -3.869 -19.25 0.748 1 82.44 636 ASP A N 1
ATOM 5136 C CA . ASP A 1 636 ? -4.547 -18.125 1.384 1 82.44 636 ASP A CA 1
ATOM 5137 C C . ASP A 1 636 ? -5.324 -17.312 0.359 1 82.44 636 ASP A C 1
ATOM 5139 O O . ASP A 1 636 ? -5.277 -16.078 0.379 1 82.44 636 ASP A O 1
ATOM 5143 N N . LEU A 1 637 ? -5.977 -17.969 -0.609 1 88.94 637 LEU A N 1
ATOM 5144 C CA . LEU A 1 637 ? -6.781 -17.312 -1.629 1 88.94 637 LEU A CA 1
ATOM 5145 C C . LEU A 1 637 ? -8.266 -17.484 -1.352 1 88.94 637 LEU A C 1
ATOM 5147 O O . LEU A 1 637 ? -9.062 -17.656 -2.281 1 88.94 637 LEU A O 1
ATOM 5151 N N . VAL A 1 638 ? -8.547 -17.672 -0.085 1 90.38 638 VAL A N 1
ATOM 5152 C CA . VAL A 1 638 ? -9.93 -17.75 0.358 1 90.38 638 VAL A CA 1
ATOM 5153 C C . VAL A 1 638 ? -10.281 -16.531 1.195 1 90.38 638 VAL A C 1
ATOM 5155 O O . VAL A 1 638 ? -9.398 -15.898 1.78 1 90.38 638 VAL A O 1
ATOM 5158 N N . PRO A 1 639 ? -11.539 -16.125 1.185 1 85.44 639 PRO A N 1
ATOM 5159 C CA . PRO A 1 639 ? -11.938 -14.898 1.889 1 85.44 639 PRO A CA 1
ATOM 5160 C C . PRO A 1 639 ? -11.766 -15.008 3.402 1 85.44 639 PRO A C 1
ATOM 5162 O O . PRO A 1 639 ? -11.797 -13.992 4.105 1 85.44 639 PRO A O 1
ATOM 5165 N N . ASP A 1 640 ? -11.344 -16.125 4.012 1 83.06 640 ASP A N 1
ATOM 5166 C CA . ASP A 1 640 ? -11.211 -16.328 5.453 1 83.06 640 ASP A CA 1
ATOM 5167 C C . ASP A 1 640 ? -9.859 -15.82 5.957 1 83.06 640 ASP A C 1
ATOM 5169 O O . ASP A 1 640 ? -8.984 -15.469 5.164 1 83.06 640 ASP A O 1
ATOM 5173 N N . ASN A 1 641 ? -9.82 -15.641 7.363 1 79.38 641 ASN A N 1
ATOM 5174 C CA . ASN A 1 641 ? -8.547 -15.289 7.984 1 79.38 641 ASN A CA 1
ATOM 5175 C C . ASN A 1 641 ? -7.477 -16.328 7.699 1 79.38 641 ASN A C 1
ATOM 5177 O O . ASN A 1 641 ? -7.641 -17.516 8.039 1 79.38 641 ASN A O 1
ATOM 5181 N N . PRO A 1 642 ? -6.449 -15.883 7.023 1 82.06 642 PRO A N 1
ATOM 5182 C CA . PRO A 1 642 ? -5.438 -16.844 6.59 1 82.06 642 PRO A CA 1
ATOM 5183 C C . PRO A 1 642 ? -4.797 -17.609 7.754 1 82.06 642 PRO A C 1
ATOM 5185 O O . PRO A 1 642 ? -4.406 -18.766 7.602 1 82.06 642 PRO A O 1
ATOM 5188 N N . ILE A 1 643 ? -4.688 -17 8.93 1 79.62 643 ILE A N 1
ATOM 5189 C CA . ILE A 1 643 ? -4.055 -17.656 10.07 1 79.62 643 ILE A CA 1
ATOM 5190 C C . ILE A 1 643 ? -4.926 -18.812 10.555 1 79.62 643 ILE A C 1
ATOM 5192 O O . ILE A 1 643 ? -4.426 -19.922 10.781 1 79.62 643 ILE A O 1
ATOM 5196 N N . VAL A 1 644 ? -6.133 -18.516 10.641 1 83.94 644 VAL A N 1
ATOM 5197 C CA . VAL A 1 644 ? -7.055 -19.547 11.109 1 83.94 644 VAL A CA 1
ATOM 5198 C C . VAL A 1 644 ? -7.195 -20.641 10.055 1 83.94 644 VAL A C 1
ATOM 5200 O O . VAL A 1 644 ? -7.223 -21.828 10.383 1 83.94 644 VAL A O 1
ATOM 5203 N N . ALA A 1 645 ? -7.266 -20.188 8.805 1 87.81 645 ALA A N 1
ATOM 5204 C CA . ALA A 1 645 ? -7.387 -21.156 7.719 1 87.81 645 ALA A CA 1
ATOM 5205 C C . ALA A 1 645 ? -6.188 -22.094 7.688 1 87.81 645 ALA A C 1
ATOM 5207 O O . ALA A 1 645 ? -6.348 -23.312 7.504 1 87.81 645 ALA A O 1
ATOM 5208 N N . GLY A 1 646 ? -5.008 -21.531 7.918 1 86.81 646 GLY A N 1
ATOM 5209 C CA . GLY A 1 646 ? -3.814 -22.359 7.953 1 86.81 646 GLY A CA 1
ATOM 5210 C C . GLY A 1 646 ? -3.789 -23.312 9.125 1 86.81 646 GLY A C 1
ATOM 5211 O O . GLY A 1 646 ? -3.354 -24.453 8.992 1 86.81 646 GLY A O 1
ATOM 5212 N N . MET A 1 647 ? -4.246 -22.906 10.203 1 85.81 647 MET A N 1
ATOM 5213 C CA . MET A 1 647 ? -4.305 -23.75 11.398 1 85.81 647 MET A CA 1
ATOM 5214 C C . MET A 1 647 ? -5.301 -24.891 11.211 1 85.81 647 MET A C 1
ATOM 5216 O O . MET A 1 647 ? -5.016 -26.047 11.562 1 85.81 647 MET A O 1
ATOM 5220 N N . VAL A 1 648 ? -6.445 -24.531 10.648 1 89.5 648 VAL A N 1
ATOM 5221 C CA . VAL A 1 648 ? -7.473 -25.547 10.438 1 89.5 648 VAL A CA 1
ATOM 5222 C C . VAL A 1 648 ? -6.973 -26.594 9.438 1 89.5 648 VAL A C 1
ATOM 5224 O O . VAL A 1 648 ? -7.148 -27.797 9.656 1 89.5 648 VAL A O 1
ATOM 5227 N N . LEU A 1 649 ? -6.348 -26.125 8.398 1 91.94 649 LEU A N 1
ATOM 5228 C CA . LEU A 1 649 ? -5.797 -27.047 7.41 1 91.94 649 LEU A CA 1
ATOM 5229 C C . LEU A 1 649 ? -4.766 -27.969 8.047 1 91.94 649 LEU A C 1
ATOM 5231 O O . LEU A 1 649 ? -4.777 -29.188 7.801 1 91.94 649 LEU A O 1
ATOM 5235 N N . GLY A 1 650 ? -3.891 -27.422 8.891 1 87.75 650 GLY A N 1
ATOM 5236 C CA . GLY A 1 650 ? -2.898 -28.219 9.586 1 87.75 650 GLY A CA 1
ATOM 5237 C C . GLY A 1 650 ? -3.51 -29.25 10.523 1 87.75 650 GLY A C 1
ATOM 5238 O O . GLY A 1 650 ? -3.039 -30.391 10.594 1 87.75 650 GLY A O 1
ATOM 5239 N N . GLU A 1 651 ? -4.559 -28.891 11.141 1 88.31 651 GLU A N 1
ATOM 5240 C CA . GLU A 1 651 ? -5.242 -29.797 12.055 1 88.31 651 GLU A CA 1
ATOM 5241 C C . GLU A 1 651 ? -5.918 -30.938 11.305 1 88.31 651 GLU A C 1
ATOM 5243 O O . GLU A 1 651 ? -5.871 -32.094 11.742 1 88.31 651 GLU A O 1
ATOM 5248 N N . VAL A 1 652 ? -6.562 -30.609 10.242 1 92.62 652 VAL A N 1
ATOM 5249 C CA . VAL A 1 652 ? -7.25 -31.625 9.461 1 92.62 652 VAL A CA 1
ATOM 5250 C C . VAL A 1 652 ? -6.234 -32.625 8.906 1 92.62 652 VAL A C 1
ATOM 5252 O O . VAL A 1 652 ? -6.484 -33.844 8.898 1 92.62 652 VAL A O 1
ATOM 5255 N N . ILE A 1 653 ? -5.098 -32.156 8.445 1 91.25 653 ILE A N 1
ATOM 5256 C CA . ILE A 1 653 ? -4.047 -33.031 7.945 1 91.25 653 ILE A CA 1
ATOM 5257 C C . ILE A 1 653 ? -3.574 -33.969 9.055 1 91.25 653 ILE A C 1
ATOM 5259 O O . ILE A 1 653 ? -3.391 -35.188 8.836 1 91.25 653 ILE A O 1
ATOM 5263 N N . GLN A 1 654 ? -3.42 -33.469 10.25 1 87.5 654 GLN A N 1
ATOM 5264 C CA . GLN A 1 654 ? -3.008 -34.281 11.383 1 87.5 654 GLN A CA 1
ATOM 5265 C C . GLN A 1 654 ? -4.074 -35.312 11.734 1 87.5 654 GLN A C 1
ATOM 5267 O O . GLN A 1 654 ? -3.754 -36.469 12.109 1 87.5 654 GLN A O 1
ATOM 5272 N N . GLU A 1 655 ? -5.293 -34.938 11.609 1 90.56 655 GLU A N 1
ATOM 5273 C CA . GLU A 1 655 ? -6.395 -35.875 11.867 1 90.56 655 GLU A CA 1
ATOM 5274 C C . GLU A 1 655 ? -6.371 -37.031 10.883 1 90.56 655 GLU A C 1
ATOM 5276 O O . GLU A 1 655 ? -6.5 -38.188 11.289 1 90.56 655 GLU A O 1
ATOM 5281 N N . ILE A 1 656 ? -6.215 -36.688 9.648 1 92 656 ILE A N 1
ATOM 5282 C CA . ILE A 1 656 ? -6.203 -37.719 8.617 1 92 656 ILE A CA 1
ATOM 5283 C C . ILE A 1 656 ? -4.996 -38.625 8.812 1 92 656 ILE A C 1
ATOM 5285 O O . ILE A 1 656 ? -5.098 -39.844 8.648 1 92 656 ILE A O 1
ATOM 5289 N N . ASP A 1 657 ? -3.908 -38.031 9.156 1 87.94 657 ASP A N 1
ATOM 5290 C CA . ASP A 1 657 ? -2.709 -38.844 9.414 1 87.94 657 ASP A CA 1
ATOM 5291 C C . ASP A 1 657 ? -2.918 -39.781 10.586 1 87.94 657 ASP A C 1
ATOM 5293 O O . ASP A 1 657 ? -2.459 -40.938 10.562 1 87.94 657 ASP A O 1
ATOM 5297 N N . HIS A 1 658 ? -3.566 -39.281 11.555 1 87.75 658 HIS A N 1
ATOM 5298 C CA . HIS A 1 658 ? -3.848 -40.094 12.727 1 87.75 658 HIS A CA 1
ATOM 5299 C C . HIS A 1 658 ? -4.758 -41.281 12.367 1 87.75 658 HIS A C 1
ATOM 5301 O O . HIS A 1 658 ? -4.508 -42.406 12.766 1 87.75 658 HIS A O 1
ATOM 5307 N N . VAL A 1 659 ? -5.754 -41 11.617 1 89.44 659 VAL A N 1
ATOM 5308 C CA . VAL A 1 659 ? -6.73 -42 11.234 1 89.44 659 VAL A CA 1
ATOM 5309 C C . VAL A 1 659 ? -6.07 -43.062 10.344 1 89.44 659 VAL A C 1
ATOM 5311 O O . VAL A 1 659 ? -6.383 -44.25 10.422 1 89.44 659 VAL A O 1
ATOM 5314 N N . THR A 1 660 ? -5.141 -42.625 9.523 1 87.62 660 THR A N 1
ATOM 5315 C CA . THR A 1 660 ? -4.508 -43.531 8.562 1 87.62 660 THR A CA 1
ATOM 5316 C C . THR A 1 660 ? -3.289 -44.219 9.18 1 87.62 660 THR A C 1
ATOM 5318 O O . THR A 1 660 ? -2.736 -45.156 8.602 1 87.62 660 THR A O 1
ATOM 5321 N N . SER A 1 661 ? -2.812 -43.656 10.328 1 83.81 661 SER A N 1
ATOM 5322 C CA . SER A 1 661 ? -1.603 -44.188 10.953 1 83.81 661 SER A CA 1
ATOM 5323 C C . SER A 1 661 ? -1.75 -45.688 11.289 1 83.81 661 SER A C 1
ATOM 5325 O O . SER A 1 661 ? -0.792 -46.438 11.172 1 83.81 661 SER A O 1
ATOM 5327 N N . LYS A 1 662 ? -2.924 -46.062 11.68 1 78.44 662 LYS A N 1
ATOM 5328 C CA . LYS A 1 662 ? -3.166 -47.469 12.008 1 78.44 662 LYS A CA 1
ATOM 5329 C C . LYS A 1 662 ? -2.91 -48.344 10.805 1 78.44 662 LYS A C 1
ATOM 5331 O O . LYS A 1 662 ? -2.352 -49.438 10.953 1 78.44 662 LYS A O 1
ATOM 5336 N N . PHE A 1 663 ? -3.172 -47.906 9.68 1 82.81 663 PHE A N 1
ATOM 5337 C CA . PHE A 1 663 ? -3.035 -48.688 8.469 1 82.81 663 PHE A CA 1
ATOM 5338 C C . PHE A 1 663 ? -1.631 -48.562 7.895 1 82.81 663 PHE A C 1
ATOM 5340 O O . PHE A 1 663 ? -1.137 -49.5 7.242 1 82.81 663 PHE A O 1
ATOM 5347 N N . ASN A 1 664 ? -1.1 -47.438 8.148 1 76.5 664 ASN A N 1
ATOM 5348 C CA . ASN A 1 664 ? 0.271 -47.219 7.691 1 76.5 664 ASN A CA 1
ATOM 5349 C C . ASN A 1 664 ? 1.235 -48.188 8.344 1 76.5 664 ASN A C 1
ATOM 5351 O O . ASN A 1 664 ? 2.188 -48.656 7.711 1 76.5 664 ASN A O 1
ATOM 5355 N N . ARG A 1 665 ? 1.075 -48.469 9.492 1 73.5 665 ARG A N 1
ATOM 5356 C CA . ARG A 1 665 ? 1.903 -49.438 10.211 1 73.5 665 ARG A CA 1
ATOM 5357 C C . ARG A 1 665 ? 1.763 -50.844 9.609 1 73.5 665 ARG A C 1
ATOM 5359 O O . ARG A 1 665 ? 2.727 -51.625 9.578 1 73.5 665 ARG A O 1
ATOM 5366 N N . GLN A 1 666 ? 0.636 -51.062 9.047 1 72.19 666 GLN A N 1
ATOM 5367 C CA . GLN A 1 666 ? 0.334 -52.406 8.508 1 72.19 666 GLN A CA 1
ATOM 5368 C C . GLN A 1 666 ? 0.875 -52.531 7.09 1 72.19 666 GLN A C 1
ATOM 5370 O O . GLN A 1 666 ? 1.451 -53.594 6.742 1 72.19 666 GLN A O 1
ATOM 5375 N N . TRP A 1 667 ? 0.706 -51.656 6.199 1 75.44 667 TRP A N 1
ATOM 5376 C CA . TRP A 1 667 ? 1.025 -51.75 4.781 1 75.44 667 TRP A CA 1
ATOM 5377 C C . TRP A 1 667 ? 2.373 -51.125 4.48 1 75.44 667 TRP A C 1
ATOM 5379 O O . TRP A 1 667 ? 2.971 -51.375 3.43 1 75.44 667 TRP A O 1
ATOM 5389 N N . GLY A 1 668 ? 2.965 -50.406 5.352 1 69.19 668 GLY A N 1
ATOM 5390 C CA . GLY A 1 668 ? 4.109 -49.562 5.055 1 69.19 668 GLY A CA 1
ATOM 5391 C C . GLY A 1 668 ? 3.727 -48.219 4.484 1 69.19 668 GLY A C 1
ATOM 5392 O O . GLY A 1 668 ? 2.771 -48.094 3.711 1 69.19 668 GLY A O 1
ATOM 5393 N N . ARG A 1 669 ? 4.254 -47.125 4.93 1 64.62 669 ARG A N 1
ATOM 5394 C CA . ARG A 1 669 ? 3.857 -45.75 4.645 1 64.62 669 ARG A CA 1
ATOM 5395 C C . ARG A 1 669 ? 3.834 -45.5 3.145 1 64.62 669 ARG A C 1
ATOM 5397 O O . ARG A 1 669 ? 2.947 -44.781 2.646 1 64.62 669 ARG A O 1
ATOM 5404 N N . GLY A 1 670 ? 4.602 -46.062 2.33 1 68.62 670 GLY A N 1
ATOM 5405 C CA . GLY A 1 670 ? 4.695 -45.75 0.914 1 68.62 670 GLY A CA 1
ATOM 5406 C C . GLY A 1 670 ? 3.805 -46.625 0.046 1 68.62 670 GLY A C 1
ATOM 5407 O O . GLY A 1 670 ? 3.561 -46.312 -1.119 1 68.62 670 GLY A O 1
ATOM 5408 N N . LYS A 1 671 ? 3.092 -47.688 0.569 1 78.31 671 LYS A N 1
ATOM 5409 C CA . LYS A 1 671 ? 2.369 -48.656 -0.267 1 78.31 671 LYS A CA 1
ATOM 5410 C C . LYS A 1 671 ? 0.901 -48.75 0.143 1 78.31 671 LYS A C 1
ATOM 5412 O O . LYS A 1 671 ? 0.192 -49.656 -0.266 1 78.31 671 LYS A O 1
ATOM 5417 N N . LEU A 1 672 ? 0.381 -47.844 0.796 1 87.25 672 LEU A N 1
ATOM 5418 C CA . LEU A 1 672 ? -0.986 -47.875 1.303 1 87.25 672 LEU A CA 1
ATOM 5419 C C . LEU A 1 672 ? -1.991 -47.625 0.183 1 87.25 672 LEU A C 1
ATOM 5421 O O . LEU A 1 672 ? -1.95 -46.594 -0.469 1 87.25 672 LEU A O 1
ATOM 5425 N N . PRO A 1 673 ? -2.859 -48.625 -0.102 1 90.06 673 PRO A N 1
ATOM 5426 C CA . PRO A 1 673 ? -3.908 -48.375 -1.095 1 90.06 673 PRO A CA 1
ATOM 5427 C C . PRO A 1 673 ? -5.016 -47.469 -0.571 1 90.06 673 PRO A C 1
ATOM 5429 O O . PRO A 1 673 ? -5.238 -47.406 0.64 1 90.06 673 PRO A O 1
ATOM 5432 N N . PHE A 1 674 ? -5.832 -46.875 -1.448 1 92.44 674 PHE A N 1
ATOM 5433 C CA . PHE A 1 674 ? -6.852 -45.906 -1.093 1 92.44 674 PHE A CA 1
ATOM 5434 C C . PHE A 1 674 ? -8.016 -46.562 -0.364 1 92.44 674 PHE A C 1
ATOM 5436 O O . PHE A 1 674 ? -8.703 -45.938 0.427 1 92.44 674 PHE A O 1
ATOM 5443 N N . ILE A 1 675 ? -8.156 -47.844 -0.569 1 91.88 675 ILE A N 1
ATOM 5444 C CA . ILE A 1 675 ? -9.258 -48.562 0.065 1 91.88 675 ILE A CA 1
ATOM 5445 C C . ILE A 1 675 ? -9.094 -48.531 1.582 1 91.88 675 ILE A C 1
ATOM 5447 O O . ILE A 1 675 ? -10.078 -48.438 2.32 1 91.88 675 ILE A O 1
ATOM 5451 N N . PHE A 1 676 ? -7.941 -48.531 2.02 1 90.94 676 PHE A N 1
ATOM 5452 C CA . PHE A 1 676 ? -7.699 -48.531 3.459 1 90.94 676 PHE A CA 1
ATOM 5453 C C . PHE A 1 676 ? -7.863 -47.125 4.027 1 90.94 676 PHE A C 1
ATOM 5455 O O . PHE A 1 676 ? -8.266 -46.969 5.184 1 90.94 676 PHE A O 1
ATOM 5462 N N . VAL A 1 677 ? -7.523 -46.125 3.225 1 91.94 677 VAL A N 1
ATOM 5463 C CA . VAL A 1 677 ? -7.801 -44.75 3.623 1 91.94 677 VAL A CA 1
ATOM 5464 C C . VAL A 1 677 ? -9.305 -44.531 3.764 1 91.94 677 VAL A C 1
ATOM 5466 O O . VAL A 1 677 ? -9.773 -43.938 4.738 1 91.94 677 VAL A O 1
ATOM 5469 N N . TYR A 1 678 ? -10 -45.094 2.758 1 94.06 678 TYR A N 1
ATOM 5470 C CA . TYR A 1 678 ? -11.461 -45.031 2.758 1 94.06 678 TYR A CA 1
ATOM 5471 C C . TYR A 1 678 ? -12.031 -45.719 4 1 94.06 678 TYR A C 1
ATOM 5473 O O . TYR A 1 678 ? -12.875 -45.125 4.691 1 94.06 678 TYR A O 1
ATOM 5481 N N . ASN A 1 679 ? -11.555 -46.875 4.324 1 92.38 679 ASN A N 1
ATOM 5482 C CA . ASN A 1 679 ? -12.047 -47.625 5.477 1 92.38 679 ASN A CA 1
ATOM 5483 C C . ASN A 1 679 ? -11.727 -46.906 6.789 1 92.38 679 ASN A C 1
ATOM 5485 O O . ASN A 1 679 ? -12.547 -46.906 7.703 1 92.38 679 ASN A O 1
ATOM 5489 N N . GLY A 1 680 ? -10.57 -46.344 6.867 1 91.25 680 GLY A N 1
ATOM 5490 C CA . GLY A 1 680 ? -10.188 -45.594 8.055 1 91.25 680 GLY A CA 1
ATOM 5491 C C . GLY A 1 680 ? -11.086 -44.406 8.32 1 91.25 680 GLY A C 1
ATOM 5492 O O . GLY A 1 680 ? -11.484 -44.188 9.461 1 91.25 680 GLY A O 1
ATOM 5493 N N . LEU A 1 681 ? -11.422 -43.688 7.301 1 94.38 681 LEU A N 1
ATOM 5494 C CA . LEU A 1 681 ? -12.258 -42.5 7.438 1 94.38 681 LEU A CA 1
ATOM 5495 C C . LEU A 1 681 ? -13.703 -42.906 7.727 1 94.38 681 LEU A C 1
ATOM 5497 O O . LEU A 1 681 ? -14.383 -42.25 8.523 1 94.38 681 LEU A O 1
ATOM 5501 N N . MET A 1 682 ? -14.164 -44 7.121 1 93.88 682 MET A N 1
ATOM 5502 C CA . MET A 1 682 ? -15.539 -44.469 7.324 1 93.88 682 MET A CA 1
ATOM 5503 C C . MET A 1 682 ? -15.742 -44.969 8.75 1 93.88 682 MET A C 1
ATOM 5505 O O . MET A 1 682 ? -16.844 -44.875 9.297 1 93.88 682 MET A O 1
ATOM 5509 N N . GLU A 1 683 ? -14.695 -45.375 9.344 1 90.75 683 GLU A N 1
ATOM 5510 C CA . GLU A 1 683 ? -14.766 -45.812 10.727 1 90.75 683 GLU A CA 1
ATOM 5511 C C . GLU A 1 683 ? -14.984 -44.656 11.688 1 90.75 683 GLU A C 1
ATOM 5513 O O . GLU A 1 683 ? -15.555 -44.844 12.766 1 90.75 683 GLU A O 1
ATOM 5518 N N . THR A 1 684 ? -14.57 -43.531 11.266 1 90.31 684 THR A N 1
ATOM 5519 C CA . THR A 1 684 ? -14.688 -42.375 12.125 1 90.31 684 THR A CA 1
ATOM 5520 C C . THR A 1 684 ? -16.141 -41.906 12.219 1 90.31 684 THR A C 1
ATOM 5522 O O . THR A 1 684 ? -16.516 -41.188 13.148 1 90.31 684 THR A O 1
ATOM 5525 N N . VAL A 1 685 ? -16.969 -42.25 11.297 1 91.31 685 VAL A N 1
ATOM 5526 C CA . VAL A 1 685 ? -18.344 -41.812 11.219 1 91.31 685 VAL A CA 1
ATOM 5527 C C . VAL A 1 685 ? -19.094 -42.25 12.477 1 91.31 685 VAL A C 1
ATOM 5529 O O . VAL A 1 685 ? -19.953 -41.531 12.984 1 91.31 685 VAL A O 1
ATOM 5532 N N . HIS A 1 686 ? -18.734 -43.344 13.062 1 85.62 686 HIS A N 1
ATOM 5533 C CA . HIS A 1 686 ? -19.453 -43.938 14.188 1 85.62 686 HIS A CA 1
ATOM 5534 C C . HIS A 1 686 ? -18.875 -43.469 15.516 1 85.62 686 HIS A C 1
ATOM 5536 O O . HIS A 1 686 ? -19.406 -43.781 16.578 1 85.62 686 HIS A O 1
ATOM 5542 N N . LYS A 1 687 ? -17.891 -42.688 15.461 1 83.38 687 LYS A N 1
ATOM 5543 C CA . LYS A 1 687 ? -17.297 -42.188 16.703 1 83.38 687 LYS A CA 1
ATOM 5544 C C . LYS A 1 687 ? -18.109 -41.031 17.297 1 83.38 687 LYS A C 1
ATOM 5546 O O . LYS A 1 687 ? -18.484 -40.125 16.578 1 83.38 687 LYS A O 1
ATOM 5551 N N . PRO A 1 688 ? -18.531 -41.094 18.609 1 76.81 688 PRO A N 1
ATOM 5552 C CA . PRO A 1 688 ? -19.328 -40.031 19.219 1 76.81 688 PRO A CA 1
ATOM 5553 C C . PRO A 1 688 ? -18.531 -38.75 19.484 1 76.81 688 PRO A C 1
ATOM 5555 O O . PRO A 1 688 ? -17.312 -38.812 19.641 1 76.81 688 PRO A O 1
ATOM 5558 N N . CYS A 1 689 ? -19.234 -37.594 19.328 1 71.12 689 CYS A N 1
ATOM 5559 C CA . CYS A 1 689 ? -18.625 -36.312 19.656 1 71.12 689 CYS A CA 1
ATOM 5560 C C . CYS A 1 689 ? -18.703 -36.031 21.156 1 71.12 689 CYS A C 1
ATOM 5562 O O . CYS A 1 689 ? -19.797 -35.938 21.703 1 71.12 689 CYS A O 1
ATOM 5564 N N . GLU A 1 690 ? -17.672 -36.156 21.953 1 58.19 690 GLU A N 1
ATOM 5565 C CA . GLU A 1 690 ? -17.672 -36 23.391 1 58.19 690 GLU A CA 1
ATOM 5566 C C . GLU A 1 690 ? -17.859 -34.531 23.781 1 58.19 690 GLU A C 1
ATOM 5568 O O . GLU A 1 690 ? -18.391 -34.219 24.844 1 58.19 690 GLU A O 1
ATOM 5573 N N . ASN A 1 691 ? -17.188 -33.531 23.234 1 53.53 691 ASN A N 1
ATOM 5574 C CA . ASN A 1 691 ? -17.188 -32.156 23.734 1 53.53 691 ASN A CA 1
ATOM 5575 C C . ASN A 1 691 ? -18.344 -31.344 23.156 1 53.53 691 ASN A C 1
ATOM 5577 O O . ASN A 1 691 ? -18.359 -31.062 21.953 1 53.53 691 ASN A O 1
ATOM 5581 N N . THR A 1 692 ? -19.469 -31.297 23.906 1 46.22 692 THR A N 1
ATOM 5582 C CA . THR A 1 692 ? -20.734 -30.625 23.641 1 46.22 692 THR A CA 1
ATOM 5583 C C . THR A 1 692 ? -20.484 -29.156 23.266 1 46.22 692 THR A C 1
ATOM 5585 O O . THR A 1 692 ? -21.297 -28.547 22.578 1 46.22 692 THR A O 1
ATOM 5588 N N . ASP A 1 693 ? -19.656 -28.484 23.875 1 45.84 693 ASP A N 1
ATOM 5589 C CA . ASP A 1 693 ? -19.547 -27.031 23.719 1 45.84 693 ASP A CA 1
ATOM 5590 C C . ASP A 1 693 ? -19.094 -26.672 22.312 1 45.84 693 ASP A C 1
ATOM 5592 O O . ASP A 1 693 ? -19.25 -25.516 21.875 1 45.84 693 ASP A O 1
ATOM 5596 N N . HIS A 1 694 ? -18.516 -27.547 21.75 1 45.75 694 HIS A N 1
ATOM 5597 C CA . HIS A 1 694 ? -17.969 -27.297 20.406 1 45.75 694 HIS A CA 1
ATOM 5598 C C . HIS A 1 694 ? -19.078 -27.234 19.375 1 45.75 694 HIS A C 1
ATOM 5600 O O . HIS A 1 694 ? -18.906 -26.625 18.312 1 45.75 694 HIS A O 1
ATOM 5606 N N . HIS A 1 695 ? -20.141 -28.062 19.516 1 42.25 695 HIS A N 1
ATOM 5607 C CA . HIS A 1 695 ? -21.234 -28.203 18.562 1 42.25 695 HIS A CA 1
ATOM 5608 C C . HIS A 1 695 ? -21.984 -26.891 18.391 1 42.25 695 HIS A C 1
ATOM 5610 O O . HIS A 1 695 ? -22.578 -26.625 17.344 1 42.25 695 HIS A O 1
ATOM 5616 N N . GLN A 1 696 ? -22.219 -26.219 19.484 1 42.66 696 GLN A N 1
ATOM 5617 C CA . GLN A 1 696 ? -23.047 -25.031 19.422 1 42.66 696 GLN A CA 1
ATOM 5618 C C . GLN A 1 696 ? -22.422 -23.969 18.516 1 42.66 696 GLN A C 1
ATOM 5620 O O . GLN A 1 696 ? -23.125 -23.172 17.891 1 42.66 696 GLN A O 1
ATOM 5625 N N . SER A 1 697 ? -21.172 -23.984 18.5 1 42.69 697 SER A N 1
ATOM 5626 C CA . SER A 1 697 ? -20.547 -22.844 17.844 1 42.69 697 SER A CA 1
ATOM 5627 C C . SER A 1 697 ? -20.609 -23 16.312 1 42.69 697 SER A C 1
ATOM 5629 O O . SER A 1 697 ? -20.438 -22.031 15.586 1 42.69 697 SER A O 1
ATOM 5631 N N . TRP A 1 698 ? -20.656 -24.344 15.953 1 45.88 698 TRP A N 1
ATOM 5632 C CA . TRP A 1 698 ? -20.641 -24.5 14.5 1 45.88 698 TRP A CA 1
ATOM 5633 C C . TRP A 1 698 ? -22.047 -24.531 13.938 1 45.88 698 TRP A C 1
ATOM 5635 O O . TRP A 1 698 ? -22.234 -24.703 12.734 1 45.88 698 TRP A O 1
ATOM 5645 N N . GLY A 1 699 ? -23.156 -24.156 14.727 1 41.56 699 GLY A N 1
ATOM 5646 C CA . GLY A 1 699 ? -24.531 -24.188 14.25 1 41.56 699 GLY A CA 1
ATOM 5647 C C . GLY A 1 699 ? -25.062 -25.594 14.023 1 41.56 699 GLY A C 1
ATOM 5648 O O . GLY A 1 699 ? -25.938 -25.812 13.18 1 41.56 699 GLY A O 1
ATOM 5649 N N . TRP A 1 700 ? -24.516 -26.656 14.523 1 40.03 700 TRP A N 1
ATOM 5650 C CA . TRP A 1 700 ? -25.031 -27.984 14.234 1 40.03 700 TRP A CA 1
ATOM 5651 C C . TRP A 1 700 ? -26.438 -28.156 14.82 1 40.03 700 TRP A C 1
ATOM 5653 O O . TRP A 1 700 ? -26.734 -27.609 15.883 1 40.03 700 TRP A O 1
ATOM 5663 N N . GLY A 1 701 ? -27.422 -28.484 14.07 1 36.28 701 GLY A N 1
ATOM 5664 C CA . GLY A 1 701 ? -28.766 -28.875 14.492 1 36.28 701 GLY A CA 1
ATOM 5665 C C . GLY A 1 701 ? -28.766 -29.844 15.656 1 36.28 701 GLY A C 1
ATOM 5666 O O . GLY A 1 701 ? -27.75 -30.453 15.969 1 36.28 701 GLY A O 1
ATOM 5667 N N . PRO A 1 702 ? -29.859 -29.922 16.547 1 35.75 702 PRO A N 1
ATOM 5668 C CA . PRO A 1 702 ? -30.172 -30.703 17.734 1 35.75 702 PRO A CA 1
ATOM 5669 C C . PRO A 1 702 ? -29.859 -32.188 17.562 1 35.75 702 PRO A C 1
ATOM 5671 O O . PRO A 1 702 ? -29.922 -32.969 18.531 1 35.75 702 PRO A O 1
ATOM 5674 N N . ASP A 1 703 ? -29.891 -32.719 16.438 1 35 703 ASP A N 1
ATOM 5675 C CA . ASP A 1 703 ? -30.156 -34.156 16.359 1 35 703 ASP A CA 1
ATOM 5676 C C . ASP A 1 703 ? -28.922 -34.969 16.703 1 35 703 ASP A C 1
ATOM 5678 O O . ASP A 1 703 ? -28.812 -36.156 16.328 1 35 703 ASP A O 1
ATOM 5682 N N . VAL A 1 704 ? -27.844 -34.406 16.953 1 38.59 704 VAL A N 1
ATOM 5683 C CA . VAL A 1 704 ? -26.844 -35.375 17.359 1 38.59 704 VAL A CA 1
ATOM 5684 C C . VAL A 1 704 ? -27.156 -35.875 18.766 1 38.59 704 VAL A C 1
ATOM 5686 O O . VAL A 1 704 ? -27.266 -35.094 19.703 1 38.59 704 VAL A O 1
ATOM 5689 N N . GLU A 1 705 ? -27.734 -37.031 18.938 1 36.19 705 GLU A N 1
ATOM 5690 C CA . GLU A 1 705 ? -28.062 -37.719 20.172 1 36.19 705 GLU A CA 1
ATOM 5691 C C . GLU A 1 705 ? -26.938 -37.594 21.203 1 36.19 705 GLU A C 1
ATOM 5693 O O . GLU A 1 705 ? -25.766 -37.844 20.875 1 36.19 705 GLU A O 1
ATOM 5698 N N . PRO A 1 706 ? -27.125 -36.812 22.234 1 39.56 706 PRO A N 1
ATOM 5699 C CA . PRO A 1 706 ? -26.109 -36.812 23.297 1 39.56 706 PRO A CA 1
ATOM 5700 C C . PRO A 1 706 ? -25.625 -38.188 23.656 1 39.56 706 PRO A C 1
ATOM 5702 O O . PRO A 1 706 ? -26.422 -39.125 23.844 1 39.56 706 PRO A O 1
ATOM 5705 N N . VAL A 1 707 ? -24.531 -38.688 23.219 1 38.84 707 VAL A N 1
ATOM 5706 C CA . VAL A 1 707 ? -24.062 -40 23.641 1 38.84 707 VAL A CA 1
ATOM 5707 C C . VAL A 1 707 ? -24.141 -40.125 25.156 1 38.84 707 VAL A C 1
ATOM 5709 O O . VAL A 1 707 ? -23.844 -39.156 25.875 1 38.84 707 VAL A O 1
ATOM 5712 N N . THR A 1 708 ? -24.828 -41.188 25.688 1 37 708 THR A N 1
ATOM 5713 C CA . THR A 1 708 ? -24.922 -41.594 27.078 1 37 708 THR A CA 1
ATOM 5714 C C . THR A 1 708 ? -23.547 -41.75 27.703 1 37 708 THR A C 1
ATOM 5716 O O . THR A 1 708 ? -22.562 -42.031 27 1 37 708 THR A O 1
ATOM 5719 N N . PRO A 1 709 ? -23.266 -41.281 28.938 1 39.72 709 PRO A N 1
ATOM 5720 C CA . PRO A 1 709 ? -22.016 -41.375 29.703 1 39.72 709 PRO A CA 1
ATOM 5721 C C . PRO A 1 709 ? -21.344 -42.719 29.578 1 39.72 709 PRO A C 1
ATOM 5723 O O . PRO A 1 709 ? -20.125 -42.844 29.75 1 39.72 709 PRO A O 1
ATOM 5726 N N . GLU A 1 710 ? -22.016 -43.812 29.516 1 38.12 710 GLU A N 1
ATOM 5727 C CA . GLU A 1 710 ? -21.453 -45.156 29.531 1 38.12 710 GLU A CA 1
ATOM 5728 C C . GLU A 1 710 ? -20.578 -45.406 28.312 1 38.12 710 GLU A C 1
ATOM 5730 O O . GLU A 1 710 ? -19.641 -46.219 28.359 1 38.12 710 GLU A O 1
ATOM 5735 N N . GLN A 1 711 ? -20.906 -45.094 27.25 1 37.56 711 GLN A N 1
ATOM 5736 C CA . GLN A 1 711 ? -20.188 -45.344 26 1 37.56 711 GLN A CA 1
ATOM 5737 C C . GLN A 1 711 ? -18.953 -44.469 25.875 1 37.56 711 GLN A C 1
ATOM 5739 O O . GLN A 1 711 ? -18.172 -44.625 24.938 1 37.56 711 GLN A O 1
ATOM 5744 N N . VAL A 1 712 ? -18.859 -43.469 26.625 1 40.38 712 VAL A N 1
ATOM 5745 C CA . VAL A 1 712 ? -17.672 -42.625 26.734 1 40.38 712 VAL A CA 1
ATOM 5746 C C . VAL A 1 712 ? -16.5 -43.438 27.281 1 40.38 712 VAL A C 1
ATOM 5748 O O . VAL A 1 712 ? -15.367 -42.938 27.328 1 40.38 712 VAL A O 1
ATOM 5751 N N . ARG A 1 713 ? -16.734 -44.594 27.891 1 40.62 713 ARG A N 1
ATOM 5752 C CA . ARG A 1 713 ? -15.68 -45.25 28.625 1 40.62 713 ARG A CA 1
ATOM 5753 C C . ARG A 1 713 ? -14.555 -45.719 27.703 1 40.62 713 ARG A C 1
ATOM 5755 O O . ARG A 1 713 ? -13.477 -46.094 28.172 1 40.62 713 ARG A O 1
ATOM 5762 N N . GLU A 1 714 ? -14.75 -46.531 26.656 1 35.56 714 GLU A N 1
ATOM 5763 C CA . GLU A 1 714 ? -13.555 -46.969 25.953 1 35.56 714 GLU A CA 1
ATOM 5764 C C . GLU A 1 714 ? -12.875 -45.844 25.203 1 35.56 714 GLU A C 1
ATOM 5766 O O . GLU A 1 714 ? -13.227 -45.531 24.062 1 35.56 714 GLU A O 1
ATOM 5771 N N . LYS A 1 715 ? -12.383 -44.75 25.719 1 45.53 715 LYS A N 1
ATOM 5772 C CA . LYS A 1 715 ? -11.547 -43.594 25.344 1 45.53 715 LYS A CA 1
ATOM 5773 C C . LYS A 1 715 ? -10.43 -44.031 24.391 1 45.53 715 LYS A C 1
ATOM 5775 O O . LYS A 1 715 ? -9.445 -44.656 24.812 1 45.53 715 LYS A O 1
ATOM 5780 N N . GLU A 1 716 ? -10.703 -44.562 23.203 1 46.91 716 GLU A N 1
ATOM 5781 C CA . GLU A 1 716 ? -9.57 -44.688 22.297 1 46.91 716 GLU A CA 1
ATOM 5782 C C . GLU A 1 716 ? -8.742 -43.406 22.25 1 46.91 716 GLU A C 1
ATOM 5784 O O . GLU A 1 716 ? -9.289 -42.312 22.266 1 46.91 716 GLU A O 1
ATOM 5789 N N . ASP A 1 717 ? -7.531 -43.406 22.625 1 52.88 717 ASP A N 1
ATOM 5790 C CA . ASP A 1 717 ? -6.516 -42.375 22.703 1 52.88 717 ASP A CA 1
ATOM 5791 C C . ASP A 1 717 ? -6.402 -41.594 21.391 1 52.88 717 ASP A C 1
ATOM 5793 O O . ASP A 1 717 ? -5.805 -42.094 20.438 1 52.88 717 ASP A O 1
ATOM 5797 N N . ASP A 1 718 ? -7.363 -40.844 21 1 62.78 718 ASP A N 1
ATOM 5798 C CA . ASP A 1 718 ? -7.328 -40.062 19.781 1 62.78 718 ASP A CA 1
ATOM 5799 C C . ASP A 1 718 ? -6.176 -39.062 19.812 1 62.78 718 ASP A C 1
ATOM 5801 O O . ASP A 1 718 ? -6.18 -38.094 19.062 1 62.78 718 ASP A O 1
ATOM 5805 N N . GLY A 1 719 ? -5.105 -39.531 20.562 1 57 719 GLY A N 1
ATOM 5806 C CA . GLY A 1 719 ? -3.91 -38.688 20.609 1 57 719 GLY A CA 1
ATOM 5807 C C . GLY A 1 719 ? -4.211 -37.219 20.844 1 57 719 GLY A C 1
ATOM 5808 O O . GLY A 1 719 ? -3.516 -36.375 20.328 1 57 719 GLY A O 1
ATOM 5809 N N . GLY A 1 720 ? -5.359 -36.906 21.469 1 63.47 720 GLY A N 1
ATOM 5810 C CA . GLY A 1 720 ? -5.684 -35.531 21.797 1 63.47 720 GLY A CA 1
ATOM 5811 C C . GLY A 1 720 ? -6.406 -34.812 20.672 1 63.47 720 GLY A C 1
ATOM 5812 O O . GLY A 1 720 ? -6.734 -33.625 20.797 1 63.47 720 GLY A O 1
ATOM 5813 N N . LEU A 1 721 ? -6.738 -35.438 19.484 1 71.94 721 LEU A N 1
ATOM 5814 C CA . LEU A 1 721 ? -7.316 -34.781 18.328 1 71.94 721 LEU A CA 1
ATOM 5815 C C . LEU A 1 721 ? -8.836 -34.844 18.359 1 71.94 721 LEU A C 1
ATOM 5817 O O . LEU A 1 721 ? -9.516 -34.188 17.562 1 71.94 721 LEU A O 1
ATOM 5821 N N . HIS A 1 722 ? -9.523 -35.156 19.297 1 74.69 722 HIS A N 1
ATOM 5822 C CA . HIS A 1 722 ? -10.977 -35.281 19.391 1 74.69 722 HIS A CA 1
ATOM 5823 C C . HIS A 1 722 ? -11.602 -35.562 18.031 1 74.69 722 HIS A C 1
ATOM 5825 O O . HIS A 1 722 ? -12.414 -34.812 17.531 1 74.69 722 HIS A O 1
ATOM 5831 N N . ILE A 1 723 ? -11.398 -36.656 17.469 1 83.06 723 ILE A N 1
ATOM 5832 C CA . ILE A 1 723 ? -11.781 -37.062 16.109 1 83.06 723 ILE A CA 1
ATOM 5833 C C . ILE A 1 723 ? -13.305 -37.094 16 1 83.06 723 ILE A C 1
ATOM 5835 O O . ILE A 1 723 ? -13.867 -36.844 14.938 1 83.06 723 ILE A O 1
ATOM 5839 N N . GLY A 1 724 ? -14.016 -37.312 17.094 1 79.38 724 GLY A N 1
ATOM 5840 C CA . GLY A 1 724 ? -15.469 -37.375 17.094 1 79.38 724 GLY A CA 1
ATOM 5841 C C . GLY A 1 724 ? -16.141 -36.062 16.719 1 79.38 724 GLY A C 1
ATOM 5842 O O . GLY A 1 724 ? -17.281 -36.062 16.266 1 79.38 724 GLY A O 1
ATOM 5843 N N . CYS A 1 725 ? -15.438 -35.062 16.891 1 80 725 CYS A N 1
ATOM 5844 C CA . CYS A 1 725 ? -15.977 -33.75 16.562 1 80 725 CYS A CA 1
ATOM 5845 C C . CYS A 1 725 ? -15.102 -33.031 15.531 1 80 725 CYS A C 1
ATOM 5847 O O . CYS A 1 725 ? -15.055 -31.797 15.484 1 80 725 CYS A O 1
ATOM 5849 N N . SER A 1 726 ? -14.547 -33.812 14.734 1 87.88 726 SER A N 1
ATOM 5850 C CA . SER A 1 726 ? -13.547 -33.25 13.828 1 87.88 726 SER A CA 1
ATOM 5851 C C . SER A 1 726 ? -14.141 -32.969 12.453 1 87.88 726 SER A C 1
ATOM 5853 O O . SER A 1 726 ? -15.219 -33.469 12.125 1 87.88 726 SER A O 1
ATOM 5855 N N . ILE A 1 727 ? -13.523 -32.125 11.688 1 91.12 727 ILE A N 1
ATOM 5856 C CA . ILE A 1 727 ? -13.891 -31.812 10.312 1 91.12 727 ILE A CA 1
ATOM 5857 C C . ILE A 1 727 ? -13.75 -33.062 9.438 1 91.12 727 ILE A C 1
ATOM 5859 O O . ILE A 1 727 ? -14.547 -33.281 8.523 1 91.12 727 ILE A O 1
ATOM 5863 N N . THR A 1 728 ? -12.805 -33.875 9.75 1 93.12 728 THR A N 1
ATOM 5864 C CA . THR A 1 728 ? -12.594 -35.125 9.023 1 93.12 728 THR A CA 1
ATOM 5865 C C . THR A 1 728 ? -13.797 -36.031 9.164 1 93.12 728 THR A C 1
ATOM 5867 O O . THR A 1 728 ? -14.25 -36.656 8.188 1 93.12 728 THR A O 1
ATOM 5870 N N . ARG A 1 729 ? -14.289 -36.125 10.352 1 93.5 729 ARG A N 1
ATOM 5871 C CA . ARG A 1 729 ? -15.484 -36.938 10.57 1 93.5 729 ARG A CA 1
ATOM 5872 C C . ARG A 1 729 ? -16.672 -36.344 9.812 1 93.5 729 ARG A C 1
ATOM 5874 O O . ARG A 1 729 ? -17.453 -37.094 9.219 1 93.5 729 ARG A O 1
ATOM 5881 N N . MET A 1 730 ? -16.812 -35.062 9.852 1 92.19 730 MET A N 1
ATOM 5882 C CA . MET A 1 730 ? -17.906 -34.406 9.141 1 92.19 730 MET A CA 1
ATOM 5883 C C . MET A 1 730 ? -17.828 -34.719 7.645 1 92.19 730 MET A C 1
ATOM 5885 O O . MET A 1 730 ? -18.859 -34.969 6.996 1 92.19 730 MET A O 1
ATOM 5889 N N . GLY A 1 731 ? -16.641 -34.656 7.141 1 95.56 731 GLY A N 1
ATOM 5890 C CA . GLY A 1 731 ? -16.438 -35 5.742 1 95.56 731 GLY A CA 1
ATOM 5891 C C . GLY A 1 731 ? -16.797 -36.438 5.422 1 95.56 731 GLY A C 1
ATOM 5892 O O . GLY A 1 731 ? -17.422 -36.719 4.398 1 95.56 731 GLY A O 1
ATOM 5893 N N . ALA A 1 732 ? -16.422 -37.281 6.309 1 95.81 732 ALA A N 1
ATOM 5894 C CA . ALA A 1 732 ? -16.734 -38.688 6.125 1 95.81 732 ALA A CA 1
ATOM 5895 C C . ALA A 1 732 ? -18.234 -38.938 6.223 1 95.81 732 ALA A C 1
ATOM 5897 O O . ALA A 1 732 ? -18.797 -39.719 5.461 1 95.81 732 ALA A O 1
ATOM 5898 N N . MET A 1 733 ? -18.891 -38.281 7.145 1 94.5 733 MET A N 1
ATOM 5899 C CA . MET A 1 733 ? -20.328 -38.375 7.305 1 94.5 733 MET A CA 1
ATOM 5900 C C . MET A 1 733 ? -21.047 -37.906 6.047 1 94.5 733 MET A C 1
ATOM 5902 O O . MET A 1 733 ? -22.016 -38.531 5.598 1 94.5 733 MET A O 1
ATOM 5906 N N . LEU A 1 734 ? -20.594 -36.781 5.539 1 95.5 734 LEU A N 1
ATOM 5907 C CA . LEU A 1 734 ? -21.188 -36.25 4.316 1 95.5 734 LEU A CA 1
ATOM 5908 C C . LEU A 1 734 ? -20.953 -37.188 3.143 1 95.5 734 LEU A C 1
ATOM 5910 O O . LEU A 1 734 ? -21.844 -37.406 2.318 1 95.5 734 LEU A O 1
ATOM 5914 N N . GLY A 1 735 ? -19.75 -37.75 3.037 1 96.06 735 GLY A N 1
ATOM 5915 C CA . GLY A 1 735 ? -19.453 -38.719 2.002 1 96.06 735 GLY A CA 1
ATOM 5916 C C . GLY A 1 735 ? -20.375 -39.938 2.047 1 96.06 735 GLY A C 1
ATOM 5917 O O . GLY A 1 735 ? -20.906 -40.344 1.02 1 96.06 735 GLY A O 1
ATOM 5918 N N . LYS A 1 736 ? -20.516 -40.438 3.207 1 94.81 736 LYS A N 1
ATOM 5919 C CA . LYS A 1 736 ? -21.422 -41.594 3.383 1 94.81 736 LYS A CA 1
ATOM 5920 C C . LYS A 1 736 ? -22.844 -41.25 2.986 1 94.81 736 LYS A C 1
ATOM 5922 O O . LYS A 1 736 ? -23.531 -42.031 2.326 1 94.81 736 LYS A O 1
ATOM 5927 N N . HIS A 1 737 ? -23.281 -40.062 3.414 1 93.62 737 HIS A N 1
ATOM 5928 C CA . HIS A 1 737 ? -24.625 -39.594 3.1 1 93.62 737 HIS A CA 1
ATOM 5929 C C . HIS A 1 737 ? -24.812 -39.438 1.593 1 93.62 737 HIS A C 1
ATOM 5931 O O . HIS A 1 737 ? -25.844 -39.844 1.055 1 93.62 737 HIS A O 1
ATOM 5937 N N . LEU A 1 738 ? -23.875 -38.906 0.883 1 95.12 738 LEU A N 1
ATOM 5938 C CA . LEU A 1 738 ? -23.953 -38.75 -0.564 1 95.12 738 LEU A CA 1
ATOM 5939 C C . LEU A 1 738 ? -23.984 -40.094 -1.271 1 95.12 738 LEU A C 1
ATOM 5941 O O . LEU A 1 738 ? -24.766 -40.281 -2.211 1 95.12 738 LEU A O 1
ATOM 5945 N N . ILE A 1 739 ? -23.172 -41.031 -0.797 1 94.25 739 ILE A N 1
ATOM 5946 C CA . ILE A 1 739 ? -23.094 -42.375 -1.396 1 94.25 739 ILE A CA 1
ATOM 5947 C C . ILE A 1 739 ? -24.438 -43.062 -1.24 1 94.25 739 ILE A C 1
ATOM 5949 O O . ILE A 1 739 ? -24.922 -43.719 -2.172 1 94.25 739 ILE A O 1
ATOM 5953 N N . LYS A 1 740 ? -25.078 -42.844 -0.145 1 92.94 740 LYS A N 1
ATOM 5954 C CA . LYS A 1 740 ? -26.359 -43.5 0.132 1 92.94 740 LYS A CA 1
ATOM 5955 C C . LYS A 1 740 ? -27.469 -42.875 -0.7 1 92.94 740 LYS A C 1
ATOM 5957 O O . LYS A 1 740 ? -28.281 -43.594 -1.292 1 92.94 740 LYS A O 1
ATOM 5962 N N . VAL A 1 741 ? -27.516 -41.562 -0.741 1 91.81 741 VAL A N 1
ATOM 5963 C CA . VAL A 1 741 ? -28.594 -40.844 -1.423 1 91.81 741 VAL A CA 1
ATOM 5964 C C . VAL A 1 741 ? -28.516 -41.094 -2.926 1 91.81 741 VAL A C 1
ATOM 5966 O O . VAL A 1 741 ? -29.547 -41.219 -3.596 1 91.81 741 VAL A O 1
ATOM 5969 N N . TYR A 1 742 ? -27.328 -41.219 -3.494 1 91.75 742 TYR A N 1
ATOM 5970 C CA . TYR A 1 742 ? -27.172 -41.344 -4.938 1 91.75 742 TYR A CA 1
ATOM 5971 C C . TYR A 1 742 ? -26.828 -42.781 -5.324 1 91.75 742 TYR A C 1
ATOM 5973 O O . TYR A 1 742 ? -26.266 -43.031 -6.398 1 91.75 742 TYR A O 1
ATOM 5981 N N . GLU A 1 743 ? -27.109 -43.656 -4.41 1 89.31 743 GLU A N 1
ATOM 5982 C CA . GLU A 1 743 ? -26.859 -45.062 -4.711 1 89.31 743 GLU A CA 1
ATOM 5983 C C . GLU A 1 743 ? -27.484 -45.438 -6.047 1 89.31 743 GLU A C 1
ATOM 5985 O O . GLU A 1 743 ? -28.672 -45.25 -6.262 1 89.31 743 GLU A O 1
ATOM 5990 N N . GLY A 1 744 ? -26.781 -45.938 -7.02 1 81.75 744 GLY A N 1
ATOM 5991 C CA . GLY A 1 744 ? -27.266 -46.406 -8.312 1 81.75 744 GLY A CA 1
ATOM 5992 C C . GLY A 1 744 ? -27.359 -45.281 -9.336 1 81.75 744 GLY A C 1
ATOM 5993 O O . GLY A 1 744 ? -27.656 -45.531 -10.508 1 81.75 744 GLY A O 1
ATOM 5994 N N . HIS A 1 745 ? -27.125 -44.062 -8.984 1 87.75 745 HIS A N 1
ATOM 5995 C CA . HIS A 1 745 ? -27.203 -42.938 -9.891 1 87.75 745 HIS A CA 1
ATOM 5996 C C . HIS A 1 745 ? -25.938 -42.094 -9.844 1 87.75 745 HIS A C 1
ATOM 5998 O O . HIS A 1 745 ? -25.984 -40.906 -9.445 1 87.75 745 HIS A O 1
ATOM 6004 N N . ALA A 1 746 ? -24.891 -42.562 -10.391 1 86.69 746 ALA A N 1
ATOM 6005 C CA . ALA A 1 746 ? -23.578 -41.906 -10.352 1 86.69 746 ALA A CA 1
ATOM 6006 C C . ALA A 1 746 ? -23.594 -40.625 -11.18 1 86.69 746 ALA A C 1
ATOM 6008 O O . ALA A 1 746 ? -22.953 -39.656 -10.812 1 86.69 746 ALA A O 1
ATOM 6009 N N . GLU A 1 747 ? -24.375 -40.656 -12.227 1 87.12 747 GLU A N 1
ATOM 6010 C CA . GLU A 1 747 ? -24.453 -39.469 -13.102 1 87.12 747 GLU A CA 1
ATOM 6011 C C . GLU A 1 747 ? -25.031 -38.281 -12.367 1 87.12 747 GLU A C 1
ATOM 6013 O O . GLU A 1 747 ? -24.531 -37.156 -12.508 1 87.12 747 GLU A O 1
ATOM 6018 N N . GLY A 1 748 ? -26.062 -38.531 -11.641 1 89.44 748 GLY A N 1
ATOM 6019 C CA . GLY A 1 748 ? -26.688 -37.469 -10.891 1 89.44 748 GLY A CA 1
ATOM 6020 C C . GLY A 1 748 ? -25.781 -36.875 -9.812 1 89.44 748 GLY A C 1
ATOM 6021 O O . GLY A 1 748 ? -25.781 -35.656 -9.586 1 89.44 748 GLY A O 1
ATOM 6022 N N . LEU A 1 749 ? -24.984 -37.719 -9.203 1 93.19 749 LEU A N 1
ATOM 6023 C CA . LEU A 1 749 ? -24.062 -37.281 -8.156 1 93.19 749 LEU A CA 1
ATOM 6024 C C . LEU A 1 749 ? -23.016 -36.344 -8.719 1 93.19 749 LEU A C 1
ATOM 6026 O O . LEU A 1 749 ? -22.828 -35.25 -8.203 1 93.19 749 LEU A O 1
ATOM 6030 N N . TRP A 1 750 ? -22.406 -36.812 -9.789 1 93.12 750 TRP A N 1
ATOM 6031 C CA . TRP A 1 750 ? -21.297 -36.062 -10.32 1 93.12 750 TRP A CA 1
ATOM 6032 C C . TRP A 1 750 ? -21.781 -34.781 -11 1 93.12 750 TRP A C 1
ATOM 6034 O O . TRP A 1 750 ? -21.094 -33.75 -10.977 1 93.12 750 TRP A O 1
ATOM 6044 N N . SER A 1 751 ? -22.984 -34.812 -11.57 1 92.75 751 SER A N 1
ATOM 6045 C CA . SER A 1 751 ? -23.578 -33.594 -12.125 1 92.75 751 SER A CA 1
ATOM 6046 C C . SER A 1 751 ? -23.844 -32.562 -11.039 1 92.75 751 SER A C 1
ATOM 6048 O O . SER A 1 751 ? -23.516 -31.391 -11.195 1 92.75 751 SER A O 1
ATOM 6050 N N . ASP A 1 752 ? -24.391 -33.031 -9.914 1 94.25 752 ASP A N 1
ATOM 6051 C CA . ASP A 1 752 ? -24.688 -32.125 -8.812 1 94.25 752 ASP A CA 1
ATOM 6052 C C . ASP A 1 752 ? -23.422 -31.594 -8.164 1 94.25 752 ASP A C 1
ATOM 6054 O O . ASP A 1 752 ? -23.328 -30.406 -7.805 1 94.25 752 ASP A O 1
ATOM 6058 N N . LEU A 1 753 ? -22.453 -32.469 -8.047 1 95.75 753 LEU A N 1
ATOM 6059 C CA . LEU A 1 753 ? -21.188 -32.031 -7.449 1 95.75 753 LEU A CA 1
ATOM 6060 C C . LEU A 1 753 ? -20.469 -31.047 -8.352 1 95.75 753 LEU A C 1
ATOM 6062 O O . LEU A 1 753 ? -19.859 -30.094 -7.863 1 95.75 753 LEU A O 1
ATOM 6066 N N . ALA A 1 754 ? -20.516 -31.266 -9.656 1 95.69 754 ALA A N 1
ATOM 6067 C CA . ALA A 1 754 ? -19.922 -30.328 -10.594 1 95.69 754 ALA A CA 1
ATOM 6068 C C . ALA A 1 754 ? -20.594 -28.953 -10.492 1 95.69 754 ALA A C 1
ATOM 6070 O O . ALA A 1 754 ? -19.906 -27.938 -10.461 1 95.69 754 ALA A O 1
ATOM 6071 N N . ASN A 1 755 ? -21.875 -28.984 -10.375 1 94.5 755 ASN A N 1
ATOM 6072 C CA . ASN A 1 755 ? -22.609 -27.734 -10.227 1 94.5 755 ASN A CA 1
ATOM 6073 C C . ASN A 1 755 ? -22.297 -27.047 -8.906 1 94.5 755 ASN A C 1
ATOM 6075 O O . ASN A 1 755 ? -22.156 -25.812 -8.859 1 94.5 755 ASN A O 1
ATOM 6079 N N . PHE A 1 756 ? -22.172 -27.812 -7.902 1 96.12 756 PHE A N 1
ATOM 6080 C CA . PHE A 1 756 ? -21.844 -27.25 -6.594 1 96.12 756 PHE A CA 1
ATOM 6081 C C . PHE A 1 756 ? -20.484 -26.578 -6.617 1 96.12 756 PHE A C 1
ATOM 6083 O O . PHE A 1 756 ? -20.344 -25.406 -6.234 1 96.12 756 PHE A O 1
ATOM 6090 N N . TRP A 1 757 ? -19.5 -27.344 -7.051 1 97.81 757 TRP A N 1
ATOM 6091 C CA . TRP A 1 757 ? -18.141 -26.828 -7.004 1 97.81 757 TRP A CA 1
ATOM 6092 C C . TRP A 1 757 ? -17.984 -25.641 -7.945 1 97.81 757 TRP A C 1
ATOM 6094 O O . TRP A 1 757 ? -17.234 -24.703 -7.648 1 97.81 757 TRP A O 1
ATOM 6104 N N . THR A 1 758 ? -18.625 -25.609 -9.094 1 97.06 758 THR A N 1
ATOM 6105 C CA . THR A 1 758 ? -18.562 -24.484 -10.008 1 97.06 758 THR A CA 1
ATOM 6106 C C . THR A 1 758 ? -19.203 -23.25 -9.375 1 97.06 758 THR A C 1
ATOM 6108 O O . THR A 1 758 ? -18.625 -22.156 -9.398 1 97.06 758 THR A O 1
ATOM 6111 N N . GLY A 1 759 ? -20.375 -23.469 -8.812 1 95.44 759 GLY A N 1
ATOM 6112 C CA . GLY A 1 759 ? -21.031 -22.359 -8.133 1 95.44 759 GLY A CA 1
ATOM 6113 C C . GLY A 1 759 ? -20.266 -21.844 -6.938 1 95.44 759 GLY A C 1
ATOM 6114 O O . GLY A 1 759 ? -20.172 -20.625 -6.727 1 95.44 759 GLY A O 1
ATOM 6115 N N . PHE A 1 760 ? -19.734 -22.719 -6.203 1 95.81 760 PHE A N 1
ATOM 6116 C CA . PHE A 1 760 ? -18.984 -22.344 -5.012 1 95.81 760 PHE A CA 1
ATOM 6117 C C . PHE A 1 760 ? -17.703 -21.609 -5.387 1 95.81 760 PHE A C 1
ATOM 6119 O O . PHE A 1 760 ? -17.312 -20.656 -4.711 1 95.81 760 PHE A O 1
ATOM 6126 N N . LEU A 1 761 ? -17.031 -22.062 -6.426 1 96.94 761 LEU A N 1
ATOM 6127 C CA . LEU A 1 761 ? -15.828 -21.391 -6.895 1 96.94 761 LEU A CA 1
ATOM 6128 C C . LEU A 1 761 ? -16.125 -19.953 -7.309 1 96.94 761 LEU A C 1
ATOM 6130 O O . LEU A 1 761 ? -15.352 -19.047 -7.023 1 96.94 761 LEU A O 1
ATOM 6134 N N . LEU A 1 762 ? -17.219 -19.734 -7.992 1 95.56 762 LEU A N 1
ATOM 6135 C CA . LEU A 1 762 ? -17.625 -18.391 -8.383 1 95.56 762 LEU A CA 1
ATOM 6136 C C . LEU A 1 762 ? -17.922 -17.531 -7.156 1 95.56 762 LEU A C 1
ATOM 6138 O O . LEU A 1 762 ? -17.594 -16.344 -7.129 1 95.56 762 LEU A O 1
ATOM 6142 N N . HIS A 1 763 ? -18.5 -18.172 -6.184 1 93.31 763 HIS A N 1
ATOM 6143 C CA . HIS A 1 763 ? -18.734 -17.484 -4.918 1 93.31 763 HIS A CA 1
ATOM 6144 C C . HIS A 1 763 ? -17.422 -17.078 -4.262 1 93.31 763 HIS A C 1
ATOM 6146 O O . HIS A 1 763 ? -17.297 -15.945 -3.783 1 93.31 763 HIS A O 1
ATOM 6152 N N . LEU A 1 764 ? -16.5 -17.984 -4.223 1 94.19 764 LEU A N 1
ATOM 6153 C CA . LEU A 1 764 ? -15.195 -17.672 -3.654 1 94.19 764 LEU A CA 1
ATOM 6154 C C . LEU A 1 764 ? -14.523 -16.547 -4.41 1 94.19 764 LEU A C 1
ATOM 6156 O O . LEU A 1 764 ? -13.938 -15.641 -3.803 1 94.19 764 LEU A O 1
ATOM 6160 N N . ALA A 1 765 ? -14.562 -16.516 -5.691 1 93.94 765 ALA A N 1
ATOM 6161 C CA . ALA A 1 765 ? -13.945 -15.5 -6.535 1 93.94 765 ALA A CA 1
ATOM 6162 C C . ALA A 1 765 ? -14.531 -14.125 -6.258 1 93.94 765 ALA A C 1
ATOM 6164 O O . ALA A 1 765 ? -13.797 -13.133 -6.18 1 93.94 765 ALA A O 1
ATOM 6165 N N . ALA A 1 766 ? -15.797 -14.055 -6.059 1 90.38 766 ALA A N 1
ATOM 6166 C CA . ALA A 1 766 ? -16.484 -12.789 -5.867 1 90.38 766 ALA A CA 1
ATOM 6167 C C . ALA A 1 766 ? -16.203 -12.203 -4.488 1 90.38 766 ALA A C 1
ATOM 6169 O O . ALA A 1 766 ? -16.188 -10.984 -4.309 1 90.38 766 ALA A O 1
ATOM 6170 N N . ASN A 1 767 ? -15.945 -13.102 -3.574 1 87.06 767 ASN A N 1
ATOM 6171 C CA . ASN A 1 767 ? -15.844 -12.648 -2.193 1 87.06 767 ASN A CA 1
ATOM 6172 C C . ASN A 1 767 ? -14.391 -12.477 -1.756 1 87.06 767 ASN A C 1
ATOM 6174 O O . ASN A 1 767 ? -14.125 -11.945 -0.677 1 87.06 767 ASN A O 1
ATOM 6178 N N . THR A 1 768 ? -13.492 -12.906 -2.57 1 86.56 768 THR A N 1
ATOM 6179 C CA . THR A 1 768 ? -12.078 -12.695 -2.26 1 86.56 768 THR A CA 1
ATOM 6180 C C . THR A 1 768 ? -11.664 -11.258 -2.572 1 86.56 768 THR A C 1
ATOM 6182 O O . THR A 1 768 ? -12.07 -10.703 -3.594 1 86.56 768 THR A O 1
ATOM 6185 N N . ARG A 1 769 ? -10.859 -10.703 -1.783 1 80.69 769 ARG A N 1
ATOM 6186 C CA . ARG A 1 769 ? -10.477 -9.297 -1.893 1 80.69 769 ARG A CA 1
ATOM 6187 C C . ARG A 1 769 ? -9.578 -9.07 -3.104 1 80.69 769 ARG A C 1
ATOM 6189 O O . ARG A 1 769 ? -8.773 -9.93 -3.455 1 80.69 769 ARG A O 1
ATOM 6196 N N . ALA A 1 770 ? -9.719 -7.828 -3.605 1 82.5 770 ALA A N 1
ATOM 6197 C CA . ALA A 1 770 ? -8.945 -7.449 -4.781 1 82.5 770 ALA A CA 1
ATOM 6198 C C . ALA A 1 770 ? -7.445 -7.461 -4.48 1 82.5 770 ALA A C 1
ATOM 6200 O O . ALA A 1 770 ? -6.641 -7.863 -5.324 1 82.5 770 ALA A O 1
ATOM 6201 N N . ALA A 1 771 ? -7.098 -7.137 -3.264 1 76.5 771 ALA A N 1
ATOM 6202 C CA . ALA A 1 771 ? -5.684 -7.062 -2.896 1 76.5 771 ALA A CA 1
ATOM 6203 C C . ALA A 1 771 ? -5.043 -8.445 -2.912 1 76.5 771 ALA A C 1
ATOM 6205 O O . ALA A 1 771 ? -3.869 -8.594 -3.264 1 76.5 771 ALA A O 1
ATOM 6206 N N . THR A 1 772 ? -5.793 -9.453 -2.553 1 81 772 THR A N 1
ATOM 6207 C CA . THR A 1 772 ? -5.277 -10.82 -2.568 1 81 772 THR A CA 1
ATOM 6208 C C . THR A 1 772 ? -5.023 -11.281 -3.998 1 81 772 THR A C 1
ATOM 6210 O O . THR A 1 772 ? -4.012 -11.938 -4.273 1 81 772 THR A O 1
ATOM 6213 N N . HIS A 1 773 ? -5.883 -10.938 -4.828 1 85.94 773 HIS A N 1
ATOM 6214 C CA . HIS A 1 773 ? -5.684 -11.273 -6.234 1 85.94 773 HIS A CA 1
ATOM 6215 C C . HIS A 1 773 ? -4.492 -10.523 -6.816 1 85.94 773 HIS A C 1
ATOM 6217 O O . HIS A 1 773 ? -3.766 -11.062 -7.656 1 85.94 773 HIS A O 1
ATOM 6223 N N . GLY A 1 774 ? -4.34 -9.266 -6.402 1 81.19 774 GLY A N 1
ATOM 6224 C CA . GLY A 1 774 ? -3.217 -8.469 -6.871 1 81.19 774 GLY A CA 1
ATOM 6225 C C . GLY A 1 774 ? -1.869 -9.078 -6.531 1 81.19 774 GLY A C 1
ATOM 6226 O O . GLY A 1 774 ? -0.937 -9.023 -7.336 1 81.19 774 GLY A O 1
ATOM 6227 N N . ARG A 1 775 ? -1.767 -9.805 -5.449 1 73.5 775 ARG A N 1
ATOM 6228 C CA . ARG A 1 775 ? -0.523 -10.422 -5.004 1 73.5 775 ARG A CA 1
ATOM 6229 C C . ARG A 1 775 ? -0.197 -11.656 -5.844 1 73.5 775 ARG A C 1
ATOM 6231 O O . ARG A 1 775 ? 0.974 -11.992 -6.031 1 73.5 775 ARG A O 1
ATOM 6238 N N . HIS A 1 776 ? -1.235 -12.18 -6.32 1 76.75 776 HIS A N 1
ATOM 6239 C CA . HIS A 1 776 ? -1.016 -13.438 -7.027 1 76.75 776 HIS A CA 1
ATOM 6240 C C . HIS A 1 776 ? -0.969 -13.219 -8.531 1 76.75 776 HIS A C 1
ATOM 6242 O O . HIS A 1 776 ? -0.976 -14.18 -9.305 1 76.75 776 HIS A O 1
ATOM 6248 N N . LEU A 1 777 ? -0.936 -11.891 -8.891 1 78.12 777 LEU A N 1
ATOM 6249 C CA . LEU A 1 777 ? -0.779 -11.578 -10.312 1 78.12 777 LEU A CA 1
ATOM 6250 C C . LEU A 1 777 ? 0.67 -11.758 -10.75 1 78.12 777 LEU A C 1
ATOM 6252 O O . LEU A 1 777 ? 0.951 -11.891 -11.945 1 78.12 777 LEU A O 1
ATOM 6256 N N . ALA A 1 778 ? 1.714 -11.672 -9.773 1 64.12 778 ALA A N 1
ATOM 6257 C CA . ALA A 1 778 ? 3.143 -11.727 -10.078 1 64.12 778 ALA A CA 1
ATOM 6258 C C . ALA A 1 778 ? 3.5 -13.008 -10.82 1 64.12 778 ALA A C 1
ATOM 6260 O O . ALA A 1 778 ? 4.441 -13.031 -11.617 1 64.12 778 ALA A O 1
ATOM 6261 N N . GLY A 1 779 ? 2.729 -14.109 -10.617 1 61.5 779 GLY A N 1
ATOM 6262 C CA . GLY A 1 779 ? 3.01 -15.344 -11.32 1 61.5 779 GLY A CA 1
ATOM 6263 C C . GLY A 1 779 ? 2.008 -15.648 -12.422 1 61.5 779 GLY A C 1
ATOM 6264 O O . GLY A 1 779 ? 1.527 -14.742 -13.102 1 61.5 779 GLY A O 1
ATOM 6265 N N . ASP A 1 780 ? 2.006 -16.859 -12.828 1 63.75 780 ASP A N 1
ATOM 6266 C CA . ASP A 1 780 ? 0.982 -17.328 -13.758 1 63.75 780 ASP A CA 1
ATOM 6267 C C . ASP A 1 780 ? -0.416 -17.156 -13.172 1 63.75 780 ASP A C 1
ATOM 6269 O O . ASP A 1 780 ? -0.667 -17.547 -12.031 1 63.75 780 ASP A O 1
ATOM 6273 N N . SER A 1 781 ? -1.148 -16.219 -13.688 1 72.12 781 SER A N 1
ATOM 6274 C CA . SER A 1 781 ? -2.471 -15.852 -13.195 1 72.12 781 SER A CA 1
ATOM 6275 C C . SER A 1 781 ? -3.299 -17.078 -12.844 1 72.12 781 SER A C 1
ATOM 6277 O O . SER A 1 781 ? -3.314 -18.062 -13.602 1 72.12 781 SER A O 1
ATOM 6279 N N . GLU A 1 782 ? -3.773 -17.109 -11.648 1 87.06 782 GLU A N 1
ATOM 6280 C CA . GLU A 1 782 ? -4.629 -18.156 -11.125 1 87.06 782 GLU A CA 1
ATOM 6281 C C . GLU A 1 782 ? -6.02 -18.109 -11.75 1 87.06 782 GLU A C 1
ATOM 6283 O O . GLU A 1 782 ? -6.48 -17.047 -12.172 1 87.06 782 GLU A O 1
ATOM 6288 N N . LEU A 1 783 ? -6.59 -19.297 -11.977 1 92.94 783 LEU A N 1
ATOM 6289 C CA . LEU A 1 783 ? -7.945 -19.406 -12.508 1 92.94 783 LEU A CA 1
ATOM 6290 C C . LEU A 1 783 ? -8.906 -18.531 -11.719 1 92.94 783 LEU A C 1
ATOM 6292 O O . LEU A 1 783 ? -9.727 -17.812 -12.305 1 92.94 783 LEU A O 1
ATOM 6296 N N . ILE A 1 784 ? -8.797 -18.531 -10.461 1 94 784 ILE A N 1
ATOM 6297 C CA . ILE A 1 784 ? -9.734 -17.797 -9.617 1 94 784 ILE A CA 1
ATOM 6298 C C . ILE A 1 784 ? -9.641 -16.297 -9.914 1 94 784 ILE A C 1
ATOM 6300 O O . ILE A 1 784 ? -10.633 -15.57 -9.82 1 94 784 ILE A O 1
ATOM 6304 N N . THR A 1 785 ? -8.516 -15.805 -10.258 1 93.19 785 THR A N 1
ATOM 6305 C CA . THR A 1 785 ? -8.336 -14.398 -10.586 1 93.19 785 THR A CA 1
ATOM 6306 C C . THR A 1 785 ? -9.023 -14.055 -11.906 1 93.19 785 THR A C 1
ATOM 6308 O O . THR A 1 785 ? -9.57 -12.961 -12.055 1 93.19 785 THR A O 1
ATOM 6311 N N . HIS A 1 786 ? -8.969 -14.977 -12.852 1 93.5 786 HIS A N 1
ATOM 6312 C CA . HIS A 1 786 ? -9.711 -14.789 -14.094 1 93.5 786 HIS A CA 1
ATOM 6313 C C . HIS A 1 786 ? -11.211 -14.688 -13.836 1 93.5 786 HIS A C 1
ATOM 6315 O O . HIS A 1 786 ? -11.883 -13.82 -14.391 1 93.5 786 HIS A O 1
ATOM 6321 N N . LEU A 1 787 ? -11.625 -15.594 -12.992 1 95.19 787 LEU A N 1
ATOM 6322 C CA . LEU A 1 787 ? -13.047 -15.617 -12.672 1 95.19 787 LEU A CA 1
ATOM 6323 C C . LEU A 1 787 ? -13.445 -14.375 -11.883 1 95.19 787 LEU A C 1
ATOM 6325 O O . LEU A 1 787 ? -14.539 -13.836 -12.07 1 95.19 787 LEU A O 1
ATOM 6329 N N . TRP A 1 788 ? -12.531 -13.93 -10.992 1 94.19 788 TRP A N 1
ATOM 6330 C CA . TRP A 1 788 ? -12.773 -12.711 -10.219 1 94.19 788 TRP A CA 1
ATOM 6331 C C . TRP A 1 788 ? -12.992 -11.516 -11.141 1 94.19 788 TRP A C 1
ATOM 6333 O O . TRP A 1 788 ? -13.898 -10.711 -10.922 1 94.19 788 TRP A O 1
ATOM 6343 N N . ALA A 1 789 ? -12.164 -11.422 -12.18 1 94.44 789 ALA A N 1
ATOM 6344 C CA . ALA A 1 789 ? -12.305 -10.328 -13.133 1 94.44 789 ALA A CA 1
ATOM 6345 C C . ALA A 1 789 ? -13.648 -10.398 -13.852 1 94.44 789 ALA A C 1
ATOM 6347 O O . ALA A 1 789 ? -14.359 -9.391 -13.961 1 94.44 789 ALA A O 1
ATOM 6348 N N . LEU A 1 790 ? -14.039 -11.57 -14.281 1 94.31 790 LEU A N 1
ATOM 6349 C CA . LEU A 1 790 ? -15.281 -11.758 -15.016 1 94.31 790 LEU A CA 1
ATOM 6350 C C . LEU A 1 790 ? -16.484 -11.445 -14.141 1 94.31 790 LEU A C 1
ATOM 6352 O O . LEU A 1 790 ? -17.391 -10.719 -14.555 1 94.31 790 LEU A O 1
ATOM 6356 N N . VAL A 1 791 ? -16.453 -11.969 -12.977 1 93.31 791 VAL A N 1
ATOM 6357 C CA . VAL A 1 791 ? -17.578 -11.781 -12.062 1 93.31 791 VAL A CA 1
ATOM 6358 C C . VAL A 1 791 ? -17.672 -10.32 -11.648 1 93.31 791 VAL A C 1
ATOM 6360 O O . VAL A 1 791 ? -18.781 -9.781 -11.477 1 93.31 791 VAL A O 1
ATOM 6363 N N . SER A 1 792 ? -16.547 -9.648 -11.469 1 91.5 792 SER A N 1
ATOM 6364 C CA . SER A 1 792 ? -16.516 -8.234 -11.117 1 91.5 792 SER A CA 1
ATOM 6365 C C . SER A 1 792 ? -17.156 -7.379 -12.203 1 91.5 792 SER A C 1
ATOM 6367 O O . SER A 1 792 ? -17.938 -6.469 -11.906 1 91.5 792 SER A O 1
ATOM 6369 N N . HIS A 1 793 ? -16.859 -7.688 -13.422 1 92.94 793 HIS A N 1
ATOM 6370 C CA . HIS A 1 793 ? -17.438 -6.945 -14.531 1 92.94 793 HIS A CA 1
ATOM 6371 C C . HIS A 1 793 ? -18.938 -7.199 -14.648 1 92.94 793 HIS A C 1
ATOM 6373 O O . HIS A 1 793 ? -19.688 -6.309 -15.031 1 92.94 793 HIS A O 1
ATOM 6379 N N . ALA A 1 794 ? -19.297 -8.406 -14.328 1 90.06 794 ALA A N 1
ATOM 6380 C CA . ALA A 1 794 ? -20.719 -8.773 -14.445 1 90.06 794 ALA A CA 1
ATOM 6381 C C . ALA A 1 794 ? -21.531 -8.172 -13.297 1 90.06 794 ALA A C 1
ATOM 6383 O O . ALA A 1 794 ? -22.766 -8.242 -13.305 1 90.06 794 ALA A O 1
ATOM 6384 N N . GLY A 1 795 ? -20.844 -7.605 -12.258 1 84.62 795 GLY A N 1
ATOM 6385 C CA . GLY A 1 795 ? -21.516 -6.898 -11.18 1 84.62 795 GLY A CA 1
ATOM 6386 C C . GLY A 1 795 ? -21.906 -7.801 -10.031 1 84.62 795 GLY A C 1
ATOM 6387 O O . GLY A 1 795 ? -22.75 -7.434 -9.203 1 84.62 795 GLY A O 1
ATOM 6388 N N . PHE A 1 796 ? -21.359 -8.992 -10.109 1 81.25 796 PHE A N 1
ATOM 6389 C CA . PHE A 1 796 ? -21.656 -9.875 -8.984 1 81.25 796 PHE A CA 1
ATOM 6390 C C . PHE A 1 796 ? -20.766 -9.547 -7.797 1 81.25 796 PHE A C 1
ATOM 6392 O O . PHE A 1 796 ? -19.531 -9.57 -7.914 1 81.25 796 PHE A O 1
ATOM 6399 N N . ARG A 1 797 ? -21.125 -8.672 -6.875 1 66.56 797 ARG A N 1
ATOM 6400 C CA . ARG A 1 797 ? -20.328 -8.344 -5.699 1 66.56 797 ARG A CA 1
ATOM 6401 C C . ARG A 1 797 ? -20.688 -9.242 -4.523 1 66.56 797 ARG A C 1
ATOM 6403 O O . ARG A 1 797 ? -21.859 -9.633 -4.371 1 66.56 797 ARG A O 1
ATOM 6410 N N . GLY A 1 798 ? -19.578 -9.93 -4.039 1 56.59 798 GLY A N 1
ATOM 6411 C CA . GLY A 1 798 ? -19.828 -10.766 -2.867 1 56.59 798 GLY A CA 1
ATOM 6412 C C . GLY A 1 798 ? -20.422 -9.992 -1.706 1 56.59 798 GLY A C 1
ATOM 6413 O O . GLY A 1 798 ? -20.203 -8.789 -1.576 1 56.59 798 GLY A O 1
ATOM 6414 N N . ASN A 1 799 ? -21.609 -10.273 -1.204 1 45.25 799 ASN A N 1
ATOM 6415 C CA . ASN A 1 799 ? -22.125 -9.812 0.082 1 45.25 799 ASN A CA 1
ATOM 6416 C C . ASN A 1 799 ? -21.297 -10.367 1.243 1 45.25 799 ASN A C 1
ATOM 6418 O O . ASN A 1 799 ? -21.797 -11.172 2.031 1 45.25 799 ASN A O 1
ATOM 6422 N N . ALA A 1 800 ? -20.141 -10.57 1.132 1 41.03 800 ALA A N 1
ATOM 6423 C CA . ALA A 1 800 ? -19.484 -11.32 2.203 1 41.03 800 ALA A CA 1
ATOM 6424 C C . ALA A 1 800 ? -19.688 -10.633 3.553 1 41.03 800 ALA A C 1
ATOM 6426 O O . ALA A 1 800 ? -19.172 -9.539 3.783 1 41.03 800 ALA A O 1
ATOM 6427 N N . ILE A 1 801 ? -20.828 -10.625 3.992 1 36.69 801 ILE A N 1
ATOM 6428 C CA . ILE A 1 801 ? -21.141 -10.211 5.359 1 36.69 801 ILE A CA 1
ATOM 6429 C C . ILE A 1 801 ? -20.031 -10.695 6.301 1 36.69 801 ILE A C 1
ATOM 6431 O O . ILE A 1 801 ? -19.641 -9.977 7.223 1 36.69 801 ILE A O 1
ATOM 6435 N N . HIS A 1 802 ? -19.938 -11.977 6.488 1 32.59 802 HIS A N 1
ATOM 6436 C CA . HIS A 1 802 ? -19.266 -12.562 7.641 1 32.59 802 HIS A CA 1
ATOM 6437 C C . HIS A 1 802 ? -17.75 -12.484 7.492 1 32.59 802 HIS A C 1
ATOM 6439 O O . HIS A 1 802 ? -17 -12.844 8.414 1 32.59 802 HIS A O 1
ATOM 6445 N N . GLY A 1 803 ? -17.266 -12.766 6.277 1 34.06 803 GLY A N 1
ATOM 6446 C CA . GLY A 1 803 ? -15.844 -13.062 6.352 1 34.06 803 GLY A CA 1
ATOM 6447 C C . GLY A 1 803 ? -14.992 -11.844 6.66 1 34.06 803 GLY A C 1
ATOM 6448 O O . GLY A 1 803 ? -15.43 -10.703 6.457 1 34.06 803 GLY A O 1
ATOM 6449 N N . GLU A 1 804 ? -14.07 -12.031 7.645 1 32.91 804 GLU A N 1
ATOM 6450 C CA . GLU A 1 804 ? -12.922 -11.305 8.18 1 32.91 804 GLU A CA 1
ATOM 6451 C C . GLU A 1 804 ? -12.07 -10.711 7.059 1 32.91 804 GLU A C 1
ATOM 6453 O O . GLU A 1 804 ? -11.305 -11.43 6.406 1 32.91 804 GLU A O 1
ATOM 6458 N N . GLU A 1 805 ? -12.68 -9.969 6.309 1 35.06 805 GLU A N 1
ATOM 6459 C CA . GLU A 1 805 ? -12.062 -9.375 5.129 1 35.06 805 GLU A CA 1
ATOM 6460 C C . GLU A 1 805 ? -10.773 -8.633 5.492 1 35.06 805 GLU A C 1
ATOM 6462 O O . GLU A 1 805 ? -10.82 -7.555 6.086 1 35.06 805 GLU A O 1
ATOM 6467 N N . GLY A 1 806 ? -9.992 -9.133 6.211 1 30.56 806 GLY A N 1
ATOM 6468 C CA . GLY A 1 806 ? -8.852 -8.336 6.629 1 30.56 806 GLY A CA 1
ATOM 6469 C C . GLY A 1 806 ? -7.918 -7.988 5.48 1 30.56 806 GLY A C 1
ATOM 6470 O O . GLY A 1 806 ? -7.766 -8.766 4.539 1 30.56 806 GLY A O 1
ATOM 6471 N N . PRO A 1 807 ? -7.73 -6.879 5.164 1 31.92 807 PRO A N 1
ATOM 6472 C CA . PRO A 1 807 ? -6.762 -6.504 4.129 1 31.92 807 PRO A CA 1
ATOM 6473 C C . PRO A 1 807 ? -5.391 -7.137 4.348 1 31.92 807 PRO A C 1
ATOM 6475 O O . PRO A 1 807 ? -4.922 -7.219 5.484 1 31.92 807 PRO A O 1
ATOM 6478 N N . ASP A 1 808 ? -5.055 -8.227 3.848 1 30.72 808 ASP A N 1
ATOM 6479 C CA . ASP A 1 808 ? -3.74 -8.836 4.023 1 30.72 808 ASP A CA 1
ATOM 6480 C C . ASP A 1 808 ? -2.629 -7.844 3.682 1 30.72 808 ASP A C 1
ATOM 6482 O O . ASP A 1 808 ? -2.746 -7.074 2.725 1 30.72 808 ASP A O 1
ATOM 6486 N N . GLN A 1 809 ? -1.975 -7.41 4.605 1 33.91 809 GLN A N 1
ATOM 6487 C CA . GLN A 1 809 ? -0.787 -6.562 4.609 1 33.91 809 GLN A CA 1
ATOM 6488 C C . GLN A 1 809 ? 0.099 -6.852 3.4 1 33.91 809 GLN A C 1
ATOM 6490 O O . GLN A 1 809 ? 0.928 -6.023 3.02 1 33.91 809 GLN A O 1
ATOM 6495 N N . GLU A 1 810 ? 0.125 -8.203 3.061 1 34.62 810 GLU A N 1
ATOM 6496 C CA . GLU A 1 810 ? 0.91 -8.531 1.875 1 34.62 810 GLU A CA 1
ATOM 6497 C C . GLU A 1 810 ? 0.417 -7.766 0.652 1 34.62 810 GLU A C 1
ATOM 6499 O O . GLU A 1 810 ? 1 -7.871 -0.429 1 34.62 810 GLU A O 1
ATOM 6504 N N . ASP A 1 811 ? -0.691 -7.344 0.766 1 33.25 811 ASP A N 1
ATOM 6505 C CA . ASP A 1 811 ? -1.385 -6.789 -0.393 1 33.25 811 ASP A CA 1
ATOM 6506 C C . ASP A 1 811 ? -0.758 -5.469 -0.826 1 33.25 811 ASP A C 1
ATOM 6508 O O . ASP A 1 811 ? -1.188 -4.863 -1.812 1 33.25 811 ASP A O 1
ATOM 6512 N N . ILE A 1 812 ? -0.357 -4.773 0.088 1 33.09 812 ILE A N 1
ATOM 6513 C CA . ILE A 1 812 ? 0.353 -3.623 -0.464 1 33.09 812 ILE A CA 1
ATOM 6514 C C . ILE A 1 812 ? 1.629 -4.09 -1.159 1 33.09 812 ILE A C 1
ATOM 6516 O O . ILE A 1 812 ? 2.535 -4.625 -0.515 1 33.09 812 ILE A O 1
ATOM 6520 N N . PRO A 1 813 ? 1.462 -4.453 -2.377 1 34 813 PRO A N 1
ATOM 6521 C CA . PRO A 1 813 ? 2.625 -4.941 -3.121 1 34 813 PRO A CA 1
ATOM 6522 C C . PRO A 1 813 ? 3.893 -4.141 -2.824 1 34 813 PRO A C 1
ATOM 6524 O O . PRO A 1 813 ? 3.93 -2.928 -3.041 1 34 813 PRO A O 1
ATOM 6527 N N . ASP A 1 814 ? 4.387 -4.168 -1.694 1 33.34 814 ASP A N 1
ATOM 6528 C CA . ASP A 1 814 ? 5.754 -3.652 -1.731 1 33.34 814 ASP A CA 1
ATOM 6529 C C . ASP A 1 814 ? 6.656 -4.551 -2.572 1 33.34 814 ASP A C 1
ATOM 6531 O O . ASP A 1 814 ? 6.867 -5.719 -2.236 1 33.34 814 ASP A O 1
ATOM 6535 N N . ILE A 1 815 ? 6.691 -4.32 -3.73 1 33.84 815 ILE A N 1
ATOM 6536 C CA . ILE A 1 815 ? 7.559 -5.008 -4.68 1 33.84 815 ILE A CA 1
ATOM 6537 C C . ILE A 1 815 ? 8.836 -5.465 -3.973 1 33.84 815 ILE A C 1
ATOM 6539 O O . ILE A 1 815 ? 9.383 -6.52 -4.293 1 33.84 815 ILE A O 1
ATOM 6543 N N . ASN A 1 816 ? 9.297 -4.695 -3.113 1 31.98 816 ASN A N 1
ATOM 6544 C CA . ASN A 1 816 ? 10.539 -5.188 -2.525 1 31.98 816 ASN A CA 1
ATOM 6545 C C . ASN A 1 816 ? 10.273 -6.297 -1.512 1 31.98 816 ASN A C 1
ATOM 6547 O O . ASN A 1 816 ? 11.211 -6.883 -0.968 1 31.98 816 ASN A O 1
ATOM 6551 N N . GLN A 1 817 ? 9.109 -6.562 -0.99 1 33.41 817 GLN A N 1
ATOM 6552 C CA . GLN A 1 817 ? 8.852 -7.461 0.132 1 33.41 817 GLN A CA 1
ATOM 6553 C C . GLN A 1 817 ? 8.727 -8.906 -0.338 1 33.41 817 GLN A C 1
ATOM 6555 O O . GLN A 1 817 ? 8.727 -9.828 0.476 1 33.41 817 GLN A O 1
ATOM 6560 N N . ALA A 1 818 ? 8.258 -9.281 -1.448 1 33.06 818 ALA A N 1
ATOM 6561 C CA . ALA A 1 818 ? 7.918 -10.664 -1.754 1 33.06 818 ALA A CA 1
ATOM 6562 C C . ALA A 1 818 ? 9.102 -11.594 -1.488 1 33.06 818 ALA A C 1
ATOM 6564 O O . ALA A 1 818 ? 9.031 -12.789 -1.77 1 33.06 818 ALA A O 1
ATOM 6565 N N . ALA A 1 819 ? 10.188 -11.18 -1.154 1 29.33 819 ALA A N 1
ATOM 6566 C CA . ALA A 1 819 ? 11.273 -12.148 -1.042 1 29.33 819 ALA A CA 1
ATOM 6567 C C . ALA A 1 819 ? 11.086 -13.031 0.189 1 29.33 819 ALA A C 1
ATOM 6569 O O . ALA A 1 819 ? 11.883 -13.945 0.429 1 29.33 819 ALA A O 1
ATOM 6570 N N . ASN A 1 820 ? 10.344 -12.664 1.162 1 28.39 820 ASN A N 1
ATOM 6571 C CA . ASN A 1 820 ? 10.586 -13.391 2.402 1 28.39 820 ASN A CA 1
ATOM 6572 C C . ASN A 1 820 ? 9.797 -14.703 2.443 1 28.39 820 ASN A C 1
ATOM 6574 O O . ASN A 1 820 ? 9.773 -15.383 3.471 1 28.39 820 ASN A O 1
ATOM 6578 N N . GLN A 1 821 ? 8.688 -14.977 1.75 1 26.47 821 GLN A N 1
ATOM 6579 C CA . GLN A 1 821 ? 8.211 -16.312 2.064 1 26.47 821 GLN A CA 1
ATOM 6580 C C . GLN A 1 821 ? 9.055 -17.375 1.373 1 26.47 821 GLN A C 1
ATOM 6582 O O . GLN A 1 821 ? 9.391 -17.25 0.195 1 26.47 821 GLN A O 1
ATOM 6587 N N . MET B 1 1 ? 48.375 30.625 28.734 1 42.09 1 MET B N 1
ATOM 6588 C CA . MET B 1 1 ? 47.344 29.641 28.344 1 42.09 1 MET B CA 1
ATOM 6589 C C . MET B 1 1 ? 46.875 29.922 26.922 1 42.09 1 MET B C 1
ATOM 6591 O O . MET B 1 1 ? 46.375 29.016 26.234 1 42.09 1 MET B O 1
ATOM 6595 N N . SER B 1 2 ? 46.969 31.188 26.531 1 57.25 2 SER B N 1
ATOM 6596 C CA . SER B 1 2 ? 46.438 31.672 25.25 1 57.25 2 SER B CA 1
ATOM 6597 C C . SER B 1 2 ? 47.344 31.25 24.094 1 57.25 2 SER B C 1
ATOM 6599 O O . SER B 1 2 ? 46.844 30.859 23.031 1 57.25 2 SER B O 1
ATOM 6601 N N . SER B 1 3 ? 48.594 31.234 24.328 1 59.62 3 SER B N 1
ATOM 6602 C CA . SER B 1 3 ? 49.531 30.953 23.25 1 59.62 3 SER B CA 1
ATOM 6603 C C . SER B 1 3 ? 49.5 29.484 22.828 1 59.62 3 SER B C 1
ATOM 6605 O O . SER B 1 3 ? 49.625 29.156 21.656 1 59.62 3 SER B O 1
ATOM 6607 N N . ALA B 1 4 ? 49.25 28.688 23.828 1 55.88 4 ALA B N 1
ATOM 6608 C CA . ALA B 1 4 ? 49.219 27.25 23.562 1 55.88 4 ALA B CA 1
ATOM 6609 C C . ALA B 1 4 ? 48 26.875 22.719 1 55.88 4 ALA B C 1
ATOM 6611 O O . ALA B 1 4 ? 48.062 26.031 21.844 1 55.88 4 ALA B O 1
ATOM 6612 N N . LYS B 1 5 ? 46.969 27.547 23 1 58.84 5 LYS B N 1
ATOM 6613 C CA . LYS B 1 5 ? 45.75 27.312 22.203 1 58.84 5 LYS B CA 1
ATOM 6614 C C . LYS B 1 5 ? 45.938 27.75 20.766 1 58.84 5 LYS B C 1
ATOM 6616 O O . LYS B 1 5 ? 45.469 27.094 19.844 1 58.84 5 LYS B O 1
ATOM 6621 N N . ALA B 1 6 ? 46.625 28.812 20.672 1 61.5 6 ALA B N 1
ATOM 6622 C CA . ALA B 1 6 ? 46.875 29.344 19.328 1 61.5 6 ALA B CA 1
ATOM 6623 C C . ALA B 1 6 ? 47.75 28.406 18.516 1 61.5 6 ALA B C 1
ATOM 6625 O O . ALA B 1 6 ? 47.5 28.172 17.328 1 61.5 6 ALA B O 1
ATOM 6626 N N . LYS B 1 7 ? 48.719 27.859 19.125 1 61.41 7 LYS B N 1
ATOM 6627 C CA . LYS B 1 7 ? 49.594 26.922 18.438 1 61.41 7 LYS B CA 1
ATOM 6628 C C . LYS B 1 7 ? 48.875 25.625 18.094 1 61.41 7 LYS B C 1
ATOM 6630 O O . LYS B 1 7 ? 49.094 25.062 17.016 1 61.41 7 LYS B O 1
ATOM 6635 N N . ALA B 1 8 ? 48.062 25.266 19.031 1 58.31 8 ALA B N 1
ATOM 6636 C CA . ALA B 1 8 ? 47.281 24.062 18.781 1 58.31 8 ALA B CA 1
ATOM 6637 C C . ALA B 1 8 ? 46.312 24.25 17.625 1 58.31 8 ALA B C 1
ATOM 6639 O O . ALA B 1 8 ? 46.156 23.375 16.781 1 58.31 8 ALA B O 1
ATOM 6640 N N . ALA B 1 9 ? 45.719 25.406 17.656 1 60.84 9 ALA B N 1
ATOM 6641 C CA . ALA B 1 9 ? 44.844 25.719 16.547 1 60.84 9 ALA B CA 1
ATOM 6642 C C . ALA B 1 9 ? 45.594 25.797 15.234 1 60.84 9 ALA B C 1
ATOM 6644 O O . ALA B 1 9 ? 45.125 25.344 14.195 1 60.84 9 ALA B O 1
ATOM 6645 N N . ALA B 1 10 ? 46.781 26.391 15.305 1 60.44 10 ALA B N 1
ATOM 6646 C CA . ALA B 1 10 ? 47.594 26.516 14.102 1 60.44 10 ALA B CA 1
ATOM 6647 C C . ALA B 1 10 ? 48.031 25.141 13.578 1 60.44 10 ALA B C 1
ATOM 6649 O O . ALA B 1 10 ? 48.031 24.906 12.367 1 60.44 10 ALA B O 1
ATOM 6650 N N . THR B 1 11 ? 48.375 24.344 14.477 1 56.66 11 THR B N 1
ATOM 6651 C CA . THR B 1 11 ? 48.75 23 14.078 1 56.66 11 THR B CA 1
ATOM 6652 C C . THR B 1 11 ? 47.562 22.25 13.484 1 56.66 11 THR B C 1
ATOM 6654 O O . THR B 1 11 ? 47.719 21.516 12.516 1 56.66 11 THR B O 1
ATOM 6657 N N . ILE B 1 12 ? 46.469 22.469 14.086 1 57.84 12 ILE B N 1
ATOM 6658 C CA . ILE B 1 12 ? 45.25 21.844 13.562 1 57.84 12 ILE B CA 1
ATOM 6659 C C . ILE B 1 12 ? 44.969 22.391 12.164 1 57.84 12 ILE B C 1
ATOM 6661 O O . ILE B 1 12 ? 44.625 21.625 11.258 1 57.84 12 ILE B O 1
ATOM 6665 N N . LEU B 1 13 ? 45.156 23.688 12.047 1 58.81 13 LEU B N 1
ATOM 6666 C CA . LEU B 1 13 ? 44.906 24.297 10.75 1 58.81 13 LEU B CA 1
ATOM 6667 C C . LEU B 1 13 ? 45.938 23.844 9.711 1 58.81 13 LEU B C 1
ATOM 6669 O O . LEU B 1 13 ? 45.594 23.609 8.555 1 58.81 13 LEU B O 1
ATOM 6673 N N . LEU B 1 14 ? 47.219 23.766 10.055 1 56.91 14 LEU B N 1
ATOM 6674 C CA . LEU B 1 14 ? 48.219 23.297 9.125 1 56.91 14 LEU B CA 1
ATOM 6675 C C . LEU B 1 14 ? 48 21.844 8.758 1 56.91 14 LEU B C 1
ATOM 6677 O O . LEU B 1 14 ? 48.188 21.453 7.598 1 56.91 14 LEU B O 1
ATOM 6681 N N . THR B 1 15 ? 47.594 21.203 9.742 1 57.31 15 THR B N 1
ATOM 6682 C CA . THR B 1 15 ? 47.312 19.812 9.5 1 57.31 15 THR B CA 1
ATOM 6683 C C . THR B 1 15 ? 46.094 19.672 8.594 1 57.31 15 THR B C 1
ATOM 6685 O O . THR B 1 15 ? 46.031 18.797 7.727 1 57.31 15 THR B O 1
ATOM 6688 N N . LEU B 1 16 ? 45.219 20.562 8.859 1 60 16 LEU B N 1
ATOM 6689 C CA . LEU B 1 16 ? 44.031 20.562 7.988 1 60 16 LEU B CA 1
ATOM 6690 C C . LEU B 1 16 ? 44.406 20.953 6.566 1 60 16 LEU B C 1
ATOM 6692 O O . LEU B 1 16 ? 43.844 20.422 5.598 1 60 16 LEU B O 1
ATOM 6696 N N . GLU B 1 17 ? 45.344 21.828 6.457 1 62.28 17 GLU B N 1
ATOM 6697 C CA . GLU B 1 17 ? 45.812 22.25 5.137 1 62.28 17 GLU B CA 1
ATOM 6698 C C . GLU B 1 17 ? 46.5 21.109 4.391 1 62.28 17 GLU B C 1
ATOM 6700 O O . GLU B 1 17 ? 46.312 20.953 3.182 1 62.28 17 GLU B O 1
ATOM 6705 N N . LYS B 1 18 ? 47.188 20.344 5.094 1 61.31 18 LYS B N 1
ATOM 6706 C CA . LYS B 1 18 ? 47.875 19.234 4.445 1 61.31 18 LYS B CA 1
ATOM 6707 C C . LYS B 1 18 ? 46.906 18.094 4.113 1 61.31 18 LYS B C 1
ATOM 6709 O O . LYS B 1 18 ? 47.156 17.328 3.182 1 61.31 18 LYS B O 1
ATOM 6714 N N . LEU B 1 19 ? 46 18.047 4.941 1 62.25 19 LEU B N 1
ATOM 6715 C CA . LEU B 1 19 ? 44.938 17.062 4.676 1 62.25 19 LEU B CA 1
ATOM 6716 C C . LEU B 1 19 ? 44.312 17.297 3.318 1 62.25 19 LEU B C 1
ATOM 6718 O O . LEU B 1 19 ? 43.906 16.359 2.635 1 62.25 19 LEU B O 1
ATOM 6722 N N . PHE B 1 20 ? 44.312 18.531 2.959 1 64.12 20 PHE B N 1
ATOM 6723 C CA . PHE B 1 20 ? 43.625 18.891 1.719 1 64.12 20 PHE B CA 1
ATOM 6724 C C . PHE B 1 20 ? 44.625 18.906 0.552 1 64.12 20 PHE B C 1
ATOM 6726 O O . PHE B 1 20 ? 44.281 19.375 -0.541 1 64.12 20 PHE B O 1
ATOM 6733 N N . MET B 1 21 ? 45.875 18.375 0.86 1 61.91 21 MET B N 1
ATOM 6734 C CA . MET B 1 21 ? 46.812 18.328 -0.252 1 61.91 21 MET B CA 1
ATOM 6735 C C . MET B 1 21 ? 46.469 17.188 -1.205 1 61.91 21 MET B C 1
ATOM 6737 O O . MET B 1 21 ? 46.188 16.062 -0.769 1 61.91 21 MET B O 1
ATOM 6741 N N . LEU B 1 22 ? 46.25 17.453 -2.488 1 63.91 22 LEU B N 1
ATOM 6742 C CA . LEU B 1 22 ? 45.844 16.547 -3.551 1 63.91 22 LEU B CA 1
ATOM 6743 C C . LEU B 1 22 ? 47 15.633 -3.965 1 63.91 22 LEU B C 1
ATOM 6745 O O . LEU B 1 22 ? 48.156 16.031 -3.879 1 63.91 22 LEU B O 1
ATOM 6749 N N . ASP B 1 23 ? 46.688 14.367 -4.102 1 61.09 23 ASP B N 1
ATOM 6750 C CA . ASP B 1 23 ? 47.688 13.43 -4.621 1 61.09 23 ASP B CA 1
ATOM 6751 C C . ASP B 1 23 ? 48.312 13.945 -5.918 1 61.09 23 ASP B C 1
ATOM 6753 O O . ASP B 1 23 ? 47.594 14.508 -6.766 1 61.09 23 ASP B O 1
ATOM 6757 N N . ILE B 1 24 ? 49.5 13.984 -5.98 1 57.66 24 ILE B N 1
ATOM 6758 C CA . ILE B 1 24 ? 50.25 14.555 -7.09 1 57.66 24 ILE B CA 1
ATOM 6759 C C . ILE B 1 24 ? 49.844 13.875 -8.398 1 57.66 24 ILE B C 1
ATOM 6761 O O . ILE B 1 24 ? 49.688 14.539 -9.43 1 57.66 24 ILE B O 1
ATOM 6765 N N . ALA B 1 25 ? 49.531 12.609 -8.352 1 56.94 25 ALA B N 1
ATOM 6766 C CA . ALA B 1 25 ? 49.312 11.883 -9.594 1 56.94 25 ALA B CA 1
ATOM 6767 C C . ALA B 1 25 ? 47.875 11.977 -10.031 1 56.94 25 ALA B C 1
ATOM 6769 O O . ALA B 1 25 ? 47.562 12.211 -11.203 1 56.94 25 ALA B O 1
ATOM 6770 N N . THR B 1 26 ? 46.969 11.891 -9.094 1 62.12 26 THR B N 1
ATOM 6771 C CA . THR B 1 26 ? 45.562 11.781 -9.477 1 62.12 26 THR B CA 1
ATOM 6772 C C . THR B 1 26 ? 44.812 13.023 -9.055 1 62.12 26 THR B C 1
ATOM 6774 O O . THR B 1 26 ? 43.656 13.234 -9.5 1 62.12 26 THR B O 1
ATOM 6777 N N . HIS B 1 27 ? 45.438 14.023 -8.445 1 62.91 27 HIS B N 1
ATOM 6778 C CA . HIS B 1 27 ? 44.844 15.25 -7.93 1 62.91 27 HIS B CA 1
ATOM 6779 C C . HIS B 1 27 ? 43.594 14.945 -7.086 1 62.91 27 HIS B C 1
ATOM 6781 O O . HIS B 1 27 ? 42.656 15.711 -7.086 1 62.91 27 HIS B O 1
ATOM 6787 N N . ILE B 1 28 ? 43.594 13.664 -6.664 1 65.44 28 ILE B N 1
ATOM 6788 C CA . ILE B 1 28 ? 42.469 13.312 -5.809 1 65.44 28 ILE B CA 1
ATOM 6789 C C . ILE B 1 28 ? 42.844 13.508 -4.344 1 65.44 28 ILE B C 1
ATOM 6791 O O . ILE B 1 28 ? 44.031 13.5 -3.996 1 65.44 28 ILE B O 1
ATOM 6795 N N . ALA B 1 29 ? 41.812 13.844 -3.645 1 71.06 29 ALA B N 1
ATOM 6796 C CA . ALA B 1 29 ? 42 14.07 -2.215 1 71.06 29 ALA B CA 1
ATOM 6797 C C . ALA B 1 29 ? 42.531 12.82 -1.528 1 71.06 29 ALA B C 1
ATOM 6799 O O . ALA B 1 29 ? 42.344 11.703 -2.014 1 71.06 29 ALA B O 1
ATOM 6800 N N . SER B 1 30 ? 43.375 13.062 -0.577 1 75.19 30 SER B N 1
ATOM 6801 C CA . SER B 1 30 ? 43.938 11.977 0.214 1 75.19 30 SER B CA 1
ATOM 6802 C C . SER B 1 30 ? 42.844 11.109 0.837 1 75.19 30 SER B C 1
ATOM 6804 O O . SER B 1 30 ? 41.688 11.523 0.937 1 75.19 30 SER B O 1
ATOM 6806 N N . VAL B 1 31 ? 43.062 9.844 1.097 1 79.62 31 VAL B N 1
ATOM 6807 C CA . VAL B 1 31 ? 42.125 8.898 1.721 1 79.62 31 VAL B CA 1
ATOM 6808 C C . VAL B 1 31 ? 41.656 9.453 3.062 1 79.62 31 VAL B C 1
ATOM 6810 O O . VAL B 1 31 ? 40.5 9.305 3.426 1 79.62 31 VAL B O 1
ATOM 6813 N N . GLU B 1 32 ? 42.562 10.219 3.803 1 81.62 32 GLU B N 1
ATOM 6814 C CA . GLU B 1 32 ? 42.219 10.805 5.102 1 81.62 32 GLU B CA 1
ATOM 6815 C C . GLU B 1 32 ? 41.156 11.859 4.969 1 81.62 32 GLU B C 1
ATOM 6817 O O . GLU B 1 32 ? 40.25 11.953 5.816 1 81.62 32 GLU B O 1
ATOM 6822 N N . LEU B 1 33 ? 41.188 12.516 3.896 1 82.88 33 LEU B N 1
ATOM 6823 C CA . LEU B 1 33 ? 40.156 13.539 3.682 1 82.88 33 LEU B CA 1
ATOM 6824 C C . LEU B 1 33 ? 38.812 12.914 3.363 1 82.88 33 LEU B C 1
ATOM 6826 O O . LEU B 1 33 ? 37.781 13.391 3.822 1 82.88 33 LEU B O 1
ATOM 6830 N N . TRP B 1 34 ? 38.844 11.883 2.646 1 84.25 34 TRP B N 1
ATOM 6831 C CA . TRP B 1 34 ? 37.594 11.211 2.312 1 84.25 34 TRP B CA 1
ATOM 6832 C C . TRP B 1 34 ? 36.969 10.586 3.551 1 84.25 34 TRP B C 1
ATOM 6834 O O . TRP B 1 34 ? 35.719 10.586 3.703 1 84.25 34 TRP B O 1
ATOM 6844 N N . VAL B 1 35 ? 37.781 10.07 4.402 1 87.62 35 VAL B N 1
ATOM 6845 C CA . VAL B 1 35 ? 37.25 9.469 5.629 1 87.62 35 VAL B CA 1
ATOM 6846 C C . VAL B 1 35 ? 36.625 10.547 6.516 1 87.62 35 VAL B C 1
ATOM 6848 O O . VAL B 1 35 ? 35.562 10.344 7.098 1 87.62 35 VAL B O 1
ATOM 6851 N N . LEU B 1 36 ? 37.281 11.68 6.535 1 87.12 36 LEU B N 1
ATOM 6852 C CA . LEU B 1 36 ? 36.75 12.773 7.352 1 87.12 36 LEU B CA 1
ATOM 6853 C C . LEU B 1 36 ? 35.469 13.312 6.781 1 87.12 36 LEU B C 1
ATOM 6855 O O . LEU B 1 36 ? 34.5 13.547 7.523 1 87.12 36 LEU B O 1
ATOM 6859 N N . VAL B 1 37 ? 35.406 13.492 5.469 1 86.5 37 VAL B N 1
ATOM 6860 C CA . VAL B 1 37 ? 34.219 14 4.82 1 86.5 37 VAL B CA 1
ATOM 6861 C C . VAL B 1 37 ? 33.062 13.023 5.035 1 86.5 37 VAL B C 1
ATOM 6863 O O . VAL B 1 37 ? 31.922 13.438 5.34 1 86.5 37 VAL B O 1
ATOM 6866 N N . THR B 1 38 ? 33.312 11.789 4.934 1 88.25 38 THR B N 1
ATOM 6867 C CA . THR B 1 38 ? 32.281 10.773 5.129 1 88.25 38 THR B CA 1
ATOM 6868 C C . THR B 1 38 ? 31.797 10.766 6.574 1 88.25 38 THR B C 1
ATOM 6870 O O . THR B 1 38 ? 30.609 10.641 6.828 1 88.25 38 THR B O 1
ATOM 6873 N N . THR B 1 39 ? 32.719 10.922 7.504 1 89.06 39 THR B N 1
ATOM 6874 C CA . THR B 1 39 ? 32.344 10.945 8.914 1 89.06 39 THR B CA 1
ATOM 6875 C C . THR B 1 39 ? 31.5 12.164 9.234 1 89.06 39 THR B C 1
ATOM 6877 O O . THR B 1 39 ? 30.484 12.055 9.938 1 89.06 39 THR B O 1
ATOM 6880 N N . VAL B 1 40 ? 31.844 13.25 8.672 1 87.5 40 VAL B N 1
ATOM 6881 C CA . VAL B 1 40 ? 31.094 14.477 8.922 1 87.5 40 VAL B CA 1
ATOM 6882 C C . VAL B 1 40 ? 29.688 14.359 8.336 1 87.5 40 VAL B C 1
ATOM 6884 O O . VAL B 1 40 ? 28.719 14.797 8.945 1 87.5 40 VAL B O 1
ATOM 6887 N N . LEU B 1 41 ? 29.641 13.766 7.215 1 88.25 41 LEU B N 1
ATOM 6888 C CA . LEU B 1 41 ? 28.328 13.578 6.598 1 88.25 41 LEU B CA 1
ATOM 6889 C C . LEU B 1 41 ? 27.469 12.625 7.426 1 88.25 41 LEU B C 1
ATOM 6891 O O . LEU B 1 41 ? 26.266 12.82 7.539 1 88.25 41 LEU B O 1
ATOM 6895 N N . LEU B 1 42 ? 28.062 11.688 8.008 1 88.44 42 LEU B N 1
ATOM 6896 C CA . LEU B 1 42 ? 27.328 10.758 8.852 1 88.44 42 LEU B CA 1
ATOM 6897 C C . LEU B 1 42 ? 26.875 11.438 10.141 1 88.44 42 LEU B C 1
ATOM 6899 O O . LEU B 1 42 ? 25.781 11.156 10.625 1 88.44 42 LEU B O 1
ATOM 6903 N N . VAL B 1 43 ? 27.672 12.367 10.648 1 86 43 VAL B N 1
ATOM 6904 C CA . VAL B 1 43 ? 27.297 13.133 11.836 1 86 43 VAL B CA 1
ATOM 6905 C C . VAL B 1 43 ? 26.094 14.023 11.516 1 86 43 VAL B C 1
ATOM 6907 O O . VAL B 1 43 ? 25.156 14.133 12.312 1 86 43 VAL B O 1
ATOM 6910 N N . TRP B 1 44 ? 26.156 14.516 10.391 1 85 44 TRP B N 1
ATOM 6911 C CA . TRP B 1 44 ? 25.047 15.367 9.961 1 85 44 TRP B CA 1
ATOM 6912 C C . TRP B 1 44 ? 23.75 14.555 9.836 1 85 44 TRP B C 1
ATOM 6914 O O . TRP B 1 44 ? 22.688 15.016 10.242 1 85 44 TRP B O 1
ATOM 6924 N N . ARG B 1 45 ? 23.875 13.461 9.344 1 83.56 45 ARG B N 1
ATOM 6925 C CA . ARG B 1 45 ? 22.719 12.586 9.227 1 83.56 45 ARG B CA 1
ATOM 6926 C C . ARG B 1 45 ? 22.203 12.18 10.602 1 83.56 45 ARG B C 1
ATOM 6928 O O . ARG B 1 45 ? 20.984 12.078 10.805 1 83.56 45 ARG B O 1
ATOM 6935 N N . PHE B 1 46 ? 23.078 12.023 11.492 1 79.94 46 PHE B N 1
ATOM 6936 C CA . PHE B 1 46 ? 22.734 11.695 12.867 1 79.94 46 PHE B CA 1
ATOM 6937 C C . PHE B 1 46 ? 21.953 12.836 13.508 1 79.94 46 PHE B C 1
ATOM 6939 O O . PHE B 1 46 ? 20.938 12.602 14.18 1 79.94 46 PHE B O 1
ATOM 6946 N N . LEU B 1 47 ? 22.312 13.961 13.219 1 77.81 47 LEU B N 1
ATOM 6947 C CA . LEU B 1 47 ? 21.672 15.117 13.812 1 77.81 47 LEU B CA 1
ATOM 6948 C C . LEU B 1 47 ? 20.281 15.336 13.219 1 77.81 47 LEU B C 1
ATOM 6950 O O . LEU B 1 47 ? 19.359 15.766 13.914 1 77.81 47 LEU B O 1
ATOM 6954 N N . LEU B 1 48 ? 20.172 15.008 12.023 1 76.19 48 LEU B N 1
ATOM 6955 C CA . LEU B 1 48 ? 18.875 15.164 11.367 1 76.19 48 LEU B CA 1
ATOM 6956 C C . LEU B 1 48 ? 17.875 14.141 11.898 1 76.19 48 LEU B C 1
ATOM 6958 O O . LEU B 1 48 ? 16.672 14.367 11.844 1 76.19 48 LEU B O 1
ATOM 6962 N N . ASP B 1 49 ? 18.359 13.062 12.344 1 68.62 49 ASP B N 1
ATOM 6963 C CA . ASP B 1 49 ? 17.5 12.016 12.875 1 68.62 49 ASP B CA 1
ATOM 6964 C C . ASP B 1 49 ? 16.781 12.492 14.133 1 68.62 49 ASP B C 1
ATOM 6966 O O . ASP B 1 49 ? 15.688 12.008 14.453 1 68.62 49 ASP B O 1
ATOM 6970 N N . PHE B 1 50 ? 17.422 13.531 14.812 1 64.44 50 PHE B N 1
ATOM 6971 C CA . PHE B 1 50 ? 16.828 14.055 16.031 1 64.44 50 PHE B CA 1
ATOM 6972 C C . PHE B 1 50 ? 15.656 14.977 15.719 1 64.44 50 PHE B C 1
ATOM 6974 O O . PHE B 1 50 ? 14.789 15.203 16.562 1 64.44 50 PHE B O 1
ATOM 6981 N N . SER B 1 51 ? 15.766 15.523 14.477 1 62.44 51 SER B N 1
ATOM 6982 C CA . SER B 1 51 ? 14.688 16.453 14.133 1 62.44 51 SER B CA 1
ATOM 6983 C C . SER B 1 51 ? 13.5 15.711 13.516 1 62.44 51 SER B C 1
ATOM 6985 O O . SER B 1 51 ? 12.57 16.344 13.008 1 62.44 51 SER B O 1
ATOM 6987 N N . GLY B 1 52 ? 13.555 14.484 13.406 1 56.62 52 GLY B N 1
ATOM 6988 C CA . GLY B 1 52 ? 12.812 13.547 12.57 1 56.62 52 GLY B CA 1
ATOM 6989 C C . GLY B 1 52 ? 11.32 13.586 12.812 1 56.62 52 GLY B C 1
ATOM 6990 O O . GLY B 1 52 ? 10.828 14.461 13.531 1 56.62 52 GLY B O 1
ATOM 6991 N N . PRO B 1 53 ? 9.961 13.031 12.586 1 60.19 53 PRO B N 1
ATOM 6992 C CA . PRO B 1 53 ? 9.719 12.141 11.445 1 60.19 53 PRO B CA 1
ATOM 6993 C C . PRO B 1 53 ? 9.891 12.844 10.102 1 60.19 53 PRO B C 1
ATOM 6995 O O . PRO B 1 53 ? 9.352 13.938 9.898 1 60.19 53 PRO B O 1
ATOM 6998 N N . TRP B 1 54 ? 10.906 12.594 9.336 1 60.94 54 TRP B N 1
ATOM 6999 C CA . TRP B 1 54 ? 11.289 13.25 8.086 1 60.94 54 TRP B CA 1
ATOM 7000 C C . TRP B 1 54 ? 10.289 12.938 6.977 1 60.94 54 TRP B C 1
ATOM 7002 O O . TRP B 1 54 ? 10.32 13.555 5.91 1 60.94 54 TRP B O 1
ATOM 7012 N N . PHE B 1 55 ? 9.312 12.094 7.301 1 59.53 55 PHE B N 1
ATOM 7013 C CA . PHE B 1 55 ? 8.492 11.609 6.195 1 59.53 55 PHE B CA 1
ATOM 7014 C C . PHE B 1 55 ? 7.293 12.516 5.977 1 59.53 55 PHE B C 1
ATOM 7016 O O . PHE B 1 55 ? 6.543 12.344 5.012 1 59.53 55 PHE B O 1
ATOM 7023 N N . GLY B 1 56 ? 7.105 13.555 6.879 1 59.06 56 GLY B N 1
ATOM 7024 C CA . GLY B 1 56 ? 5.957 14.43 6.719 1 59.06 56 GLY B CA 1
ATOM 7025 C C . GLY B 1 56 ? 6.133 15.453 5.609 1 59.06 56 GLY B C 1
ATOM 7026 O O . GLY B 1 56 ? 5.191 15.742 4.867 1 59.06 56 GLY B O 1
ATOM 7027 N N . LYS B 1 57 ? 7.383 16 5.512 1 62.22 57 LYS B N 1
ATOM 7028 C CA . LYS B 1 57 ? 7.652 17 4.48 1 62.22 57 LYS B CA 1
ATOM 7029 C C . LYS B 1 57 ? 8.477 16.406 3.342 1 62.22 57 LYS B C 1
ATOM 7031 O O . LYS B 1 57 ? 9.523 15.797 3.58 1 62.22 57 LYS B O 1
ATOM 7036 N N . PRO B 1 58 ? 8.023 16.484 2.158 1 64.81 58 PRO B N 1
ATOM 7037 C CA . PRO B 1 58 ? 8.734 15.883 1.024 1 64.81 58 PRO B CA 1
ATOM 7038 C C . PRO B 1 58 ? 10.156 16.406 0.872 1 64.81 58 PRO B C 1
ATOM 7040 O O . PRO B 1 58 ? 11.062 15.664 0.487 1 64.81 58 PRO B O 1
ATOM 7043 N N . SER B 1 59 ? 10.398 17.672 1.229 1 72.62 59 SER B N 1
ATOM 7044 C CA . SER B 1 59 ? 11.742 18.234 1.095 1 72.62 59 SER B CA 1
ATOM 7045 C C . SER B 1 59 ? 12.703 17.609 2.098 1 72.62 59 SER B C 1
ATOM 7047 O O . SER B 1 59 ? 13.844 17.281 1.757 1 72.62 59 SER B O 1
ATOM 7049 N N . ARG B 1 60 ? 12.227 17.438 3.297 1 73.94 60 ARG B N 1
ATOM 7050 C CA . ARG B 1 60 ? 13.078 16.828 4.316 1 73.94 60 ARG B CA 1
ATOM 7051 C C . ARG B 1 60 ? 13.359 15.367 3.988 1 73.94 60 ARG B C 1
ATOM 7053 O O . ARG B 1 60 ? 14.477 14.891 4.184 1 73.94 60 ARG B O 1
ATOM 7060 N N . MET B 1 61 ? 12.367 14.758 3.455 1 72.31 61 MET B N 1
ATOM 7061 C CA . MET B 1 61 ? 12.555 13.359 3.062 1 72.31 61 MET B CA 1
ATOM 7062 C C . MET B 1 61 ? 13.586 13.25 1.941 1 72.31 61 MET B C 1
ATOM 7064 O O . MET B 1 61 ? 14.453 12.375 1.974 1 72.31 61 MET B O 1
ATOM 7068 N N . PHE B 1 62 ? 13.539 14.164 1.046 1 73.25 62 PHE B N 1
ATOM 7069 C CA . PHE B 1 62 ? 14.492 14.172 -0.057 1 73.25 62 PHE B CA 1
ATOM 7070 C C . PHE B 1 62 ? 15.914 14.383 0.454 1 73.25 62 PHE B C 1
ATOM 7072 O O . PHE B 1 62 ? 16.844 13.719 -0.003 1 73.25 62 PHE B O 1
ATOM 7079 N N . THR B 1 63 ? 16 15.211 1.349 1 77.31 63 THR B N 1
ATOM 7080 C CA . THR B 1 63 ? 17.312 15.508 1.891 1 77.31 63 THR B CA 1
ATOM 7081 C C . THR B 1 63 ? 17.875 14.305 2.643 1 77.31 63 THR B C 1
ATOM 7083 O O . THR B 1 63 ? 19.047 13.961 2.488 1 77.31 63 THR B O 1
ATOM 7086 N N . VAL B 1 64 ? 17.078 13.703 3.379 1 77.44 64 VAL B N 1
ATOM 7087 C CA . VAL B 1 64 ? 17.531 12.578 4.191 1 77.44 64 VAL B CA 1
ATOM 7088 C C . VAL B 1 64 ? 17.875 11.398 3.287 1 77.44 64 VAL B C 1
ATOM 7090 O O . VAL B 1 64 ? 18.922 10.75 3.473 1 77.44 64 VAL B O 1
ATOM 7093 N N . VAL B 1 65 ? 17.125 11.109 2.26 1 75.44 65 VAL B N 1
ATOM 7094 C CA . VAL B 1 65 ? 17.375 9.992 1.358 1 75.44 65 VAL B CA 1
ATOM 7095 C C . VAL B 1 65 ? 18.641 10.266 0.543 1 75.44 65 VAL B C 1
ATOM 7097 O O . VAL B 1 65 ? 19.469 9.359 0.34 1 75.44 65 VAL B O 1
ATOM 7100 N N . THR B 1 66 ? 18.812 11.492 0.127 1 78.81 66 THR B N 1
ATOM 7101 C CA . THR B 1 66 ? 20 11.859 -0.626 1 78.81 66 THR B CA 1
ATOM 7102 C C . THR B 1 66 ? 21.25 11.727 0.238 1 78.81 66 THR B C 1
ATOM 7104 O O . THR B 1 66 ? 22.266 11.188 -0.212 1 78.81 66 THR B O 1
ATOM 7107 N N . MET B 1 67 ? 21.078 12.133 1.413 1 83.19 67 MET B N 1
ATOM 7108 C CA . MET B 1 67 ? 22.219 12.023 2.314 1 83.19 67 MET B CA 1
ATOM 7109 C C . MET B 1 67 ? 22.547 10.57 2.625 1 83.19 67 MET B C 1
ATOM 7111 O O . MET B 1 67 ? 23.719 10.195 2.752 1 83.19 67 MET B O 1
ATOM 7115 N N . GLU B 1 68 ? 21.547 9.781 2.75 1 80.81 68 GLU B N 1
ATOM 7116 C CA . GLU B 1 68 ? 21.75 8.359 3.023 1 80.81 68 GLU B CA 1
ATOM 7117 C C . GLU B 1 68 ? 22.453 7.668 1.858 1 80.81 68 GLU B C 1
ATOM 7119 O O . GLU B 1 68 ? 23.406 6.906 2.062 1 80.81 68 GLU B O 1
ATOM 7124 N N . ILE B 1 69 ? 22.094 7.945 0.736 1 80.38 69 ILE B N 1
ATOM 7125 C CA . ILE B 1 69 ? 22.672 7.312 -0.445 1 80.38 69 ILE B CA 1
ATOM 7126 C C . ILE B 1 69 ? 24.094 7.824 -0.664 1 80.38 69 ILE B C 1
ATOM 7128 O O . ILE B 1 69 ? 24.984 7.055 -1.029 1 80.38 69 ILE B O 1
ATOM 7132 N N . LEU B 1 70 ? 24.203 9.07 -0.403 1 84.44 70 LEU B N 1
ATOM 7133 C CA . LEU B 1 70 ? 25.531 9.648 -0.521 1 84.44 70 LEU B CA 1
ATOM 7134 C C . LEU B 1 70 ? 26.5 9.016 0.479 1 84.44 70 LEU B C 1
ATOM 7136 O O . LEU B 1 70 ? 27.609 8.641 0.121 1 84.44 70 LEU B O 1
ATOM 7140 N N . ASN B 1 71 ? 25.984 8.891 1.612 1 85.62 71 ASN B N 1
ATOM 7141 C CA . ASN B 1 71 ? 26.812 8.305 2.654 1 85.62 71 ASN B CA 1
ATOM 7142 C C . ASN B 1 71 ? 27.172 6.855 2.334 1 85.62 71 ASN B C 1
ATOM 7144 O O . ASN B 1 71 ? 28.312 6.441 2.506 1 85.62 71 ASN B O 1
ATOM 7148 N N . GLN B 1 72 ? 26.266 6.074 1.9 1 83.69 72 GLN B N 1
ATOM 7149 C CA . GLN B 1 72 ? 26.516 4.672 1.592 1 83.69 72 GLN B CA 1
ATOM 7150 C C . GLN B 1 72 ? 27.5 4.527 0.436 1 83.69 72 GLN B C 1
ATOM 7152 O O . GLN B 1 72 ? 28.391 3.688 0.481 1 83.69 72 GLN B O 1
ATOM 7157 N N . ASN B 1 73 ? 27.344 5.355 -0.473 1 86.38 73 ASN B N 1
ATOM 7158 C CA . ASN B 1 73 ? 28.234 5.309 -1.628 1 86.38 73 ASN B CA 1
ATOM 7159 C C . ASN B 1 73 ? 29.641 5.781 -1.271 1 86.38 73 ASN B C 1
ATOM 7161 O O . ASN B 1 73 ? 30.641 5.223 -1.753 1 86.38 73 ASN B O 1
ATOM 7165 N N . LEU B 1 74 ? 29.672 6.75 -0.451 1 87.31 74 LEU B N 1
ATOM 7166 C CA . LEU B 1 74 ? 30.969 7.285 -0.07 1 87.31 74 LEU B CA 1
ATOM 7167 C C . LEU B 1 74 ? 31.734 6.289 0.794 1 87.31 74 LEU B C 1
ATOM 7169 O O . LEU B 1 74 ? 32.969 6.203 0.709 1 87.31 74 LEU B O 1
ATOM 7173 N N . VAL B 1 75 ? 31 5.594 1.599 1 88.5 75 VAL B N 1
ATOM 7174 C CA . VAL B 1 75 ? 31.656 4.602 2.441 1 88.5 75 VAL B CA 1
ATOM 7175 C C . VAL B 1 75 ? 32.25 3.498 1.569 1 88.5 75 VAL B C 1
ATOM 7177 O O . VAL B 1 75 ? 33.406 3.104 1.76 1 88.5 75 VAL B O 1
ATOM 7180 N N . MET B 1 76 ? 31.562 3.072 0.566 1 87.06 76 MET B N 1
ATOM 7181 C CA . MET B 1 76 ? 32.062 2.012 -0.312 1 87.06 76 MET B CA 1
ATOM 7182 C C . MET B 1 76 ? 33.219 2.502 -1.172 1 87.06 76 MET B C 1
ATOM 7184 O O . MET B 1 76 ? 34.188 1.789 -1.356 1 87.06 76 MET B O 1
ATOM 7188 N N . TYR B 1 77 ? 33 3.662 -1.647 1 84.69 77 TYR B N 1
ATOM 7189 C CA . TYR B 1 77 ? 34.062 4.254 -2.459 1 84.69 77 TYR B CA 1
ATOM 7190 C C . TYR B 1 77 ? 35.344 4.43 -1.647 1 84.69 77 TYR B C 1
ATOM 7192 O O . TYR B 1 77 ? 36.438 4.121 -2.125 1 84.69 77 TYR B O 1
ATOM 7200 N N . THR B 1 78 ? 35.219 4.891 -0.45 1 85.44 78 THR B N 1
ATOM 7201 C CA . THR B 1 78 ? 36.375 5.129 0.411 1 85.44 78 THR B CA 1
ATOM 7202 C C . THR B 1 78 ? 37.031 3.814 0.792 1 85.44 78 THR B C 1
ATOM 7204 O O . THR B 1 78 ? 38.281 3.748 0.906 1 85.44 78 THR B O 1
ATOM 7207 N N . MET B 1 79 ? 36.312 2.814 0.99 1 86 79 MET B N 1
ATOM 7208 C CA . MET B 1 79 ? 36.875 1.513 1.317 1 86 79 MET B CA 1
ATOM 7209 C C . MET B 1 79 ? 37.656 0.947 0.133 1 86 79 MET B C 1
ATOM 7211 O O . MET B 1 79 ? 38.688 0.293 0.316 1 86 79 MET B O 1
ATOM 7215 N N . GLY B 1 80 ? 37.156 1.17 -1.041 1 80.25 80 GLY B N 1
ATOM 7216 C CA . GLY B 1 80 ? 37.906 0.781 -2.221 1 80.25 80 GLY B CA 1
ATOM 7217 C C . GLY B 1 80 ? 39.25 1.502 -2.342 1 80.25 80 GLY B C 1
ATOM 7218 O O . GLY B 1 80 ? 40.25 0.897 -2.707 1 80.25 80 GLY B O 1
ATOM 7219 N N . LEU B 1 81 ? 39.25 2.742 -1.905 1 79.69 81 LEU B N 1
ATOM 7220 C CA . LEU B 1 81 ? 40.469 3.535 -1.936 1 79.69 81 LEU B CA 1
ATOM 7221 C C . LEU B 1 81 ? 41.5 3.021 -0.913 1 79.69 81 LEU B C 1
ATOM 7223 O O . LEU B 1 81 ? 42.688 3.029 -1.164 1 79.69 81 LEU B O 1
ATOM 7227 N N . MET B 1 82 ? 41.031 2.609 0.223 1 81 82 MET B N 1
ATOM 7228 C CA . MET B 1 82 ? 41.875 2.158 1.314 1 81 82 MET B CA 1
ATOM 7229 C C . MET B 1 82 ? 42.594 0.864 0.941 1 81 82 MET B C 1
ATOM 7231 O O . MET B 1 82 ? 43.719 0.602 1.421 1 81 82 MET B O 1
ATOM 7235 N N . GLN B 1 83 ? 42.031 0.105 0.082 1 74.62 83 GLN B N 1
ATOM 7236 C CA . GLN B 1 83 ? 42.594 -1.206 -0.222 1 74.62 83 GLN B CA 1
ATOM 7237 C C . GLN B 1 83 ? 43.906 -1.077 -0.984 1 74.62 83 GLN B C 1
ATOM 7239 O O . GLN B 1 83 ? 44.875 -1.825 -0.73 1 74.62 83 GLN B O 1
ATOM 7244 N N . LEU B 1 84 ? 44.094 -0.223 -2.016 1 62.81 84 LEU B N 1
ATOM 7245 C CA . LEU B 1 84 ? 45.281 -0.199 -2.855 1 62.81 84 LEU B CA 1
ATOM 7246 C C . LEU B 1 84 ? 46.281 0.816 -2.334 1 62.81 84 LEU B C 1
ATOM 7248 O O . LEU B 1 84 ? 47.438 0.815 -2.754 1 62.81 84 LEU B O 1
ATOM 7252 N N . SER B 1 85 ? 45.875 1.887 -1.573 1 57.44 85 SER B N 1
ATOM 7253 C CA . SER B 1 85 ? 46.875 2.83 -1.077 1 57.44 85 SER B CA 1
ATOM 7254 C C . SER B 1 85 ? 47.812 2.162 -0.087 1 57.44 85 SER B C 1
ATOM 7256 O O . SER B 1 85 ? 48.781 2.779 0.371 1 57.44 85 SER B O 1
ATOM 7258 N N . GLY B 1 86 ? 47.469 1.146 0.496 1 49.31 86 GLY B N 1
ATOM 7259 C CA . GLY B 1 86 ? 48.188 0.584 1.611 1 49.31 86 GLY B CA 1
ATOM 7260 C C . GLY B 1 86 ? 49.594 0.136 1.231 1 49.31 86 GLY B C 1
ATOM 7261 O O . GLY B 1 86 ? 49.781 -0.836 0.492 1 49.31 86 GLY B O 1
ATOM 7262 N N . ALA B 1 87 ? 50.312 1.107 0.83 1 45.84 87 ALA B N 1
ATOM 7263 C CA . ALA B 1 87 ? 51.625 0.606 1.251 1 45.84 87 ALA B CA 1
ATOM 7264 C C . ALA B 1 87 ? 51.5 -0.247 2.51 1 45.84 87 ALA B C 1
ATOM 7266 O O . ALA B 1 87 ? 50.531 -0.123 3.262 1 45.84 87 ALA B O 1
ATOM 7267 N N . ARG B 1 88 ? 52.344 -1.169 2.688 1 48.09 88 ARG B N 1
ATOM 7268 C CA . ARG B 1 88 ? 52.438 -2.156 3.758 1 48.09 88 ARG B CA 1
ATOM 7269 C C . ARG B 1 88 ? 51.75 -1.658 5.023 1 48.09 88 ARG B C 1
ATOM 7271 O O . ARG B 1 88 ? 51.125 -2.436 5.738 1 48.09 88 ARG B O 1
ATOM 7278 N N . VAL B 1 89 ? 52 -0.459 5.66 1 54.22 89 VAL B N 1
ATOM 7279 C CA . VAL B 1 89 ? 52.031 -0.441 7.121 1 54.22 89 VAL B CA 1
ATOM 7280 C C . VAL B 1 89 ? 50.969 0.53 7.645 1 54.22 89 VAL B C 1
ATOM 7282 O O . VAL B 1 89 ? 51 0.918 8.812 1 54.22 89 VAL B O 1
ATOM 7285 N N . ASN B 1 90 ? 49.812 1.168 6.801 1 70.88 90 ASN B N 1
ATOM 7286 C CA . ASN B 1 90 ? 49.031 2.107 7.59 1 70.88 90 ASN B CA 1
ATOM 7287 C C . ASN B 1 90 ? 47.875 1.411 8.289 1 70.88 90 ASN B C 1
ATOM 7289 O O . ASN B 1 90 ? 46.812 1.22 7.699 1 70.88 90 ASN B O 1
ATOM 7293 N N . ASP B 1 91 ? 47.969 1.025 9.477 1 77.44 91 ASP B N 1
ATOM 7294 C CA . ASP B 1 91 ? 47.031 0.262 10.305 1 77.44 91 ASP B CA 1
ATOM 7295 C C . ASP B 1 91 ? 45.75 1.048 10.555 1 77.44 91 ASP B C 1
ATOM 7297 O O . ASP B 1 91 ? 44.719 0.476 10.953 1 77.44 91 ASP B O 1
ATOM 7301 N N . TYR B 1 92 ? 45.719 2.377 10.227 1 83.19 92 TYR B N 1
ATOM 7302 C CA . TYR B 1 92 ? 44.531 3.188 10.469 1 83.19 92 TYR B CA 1
ATOM 7303 C C . TYR B 1 92 ? 43.438 2.852 9.477 1 83.19 92 TYR B C 1
ATOM 7305 O O . TYR B 1 92 ? 42.25 3.006 9.773 1 83.19 92 TYR B O 1
ATOM 7313 N N . PHE B 1 93 ? 43.781 2.357 8.336 1 84 93 PHE B N 1
ATOM 7314 C CA . PHE B 1 93 ? 42.812 2.115 7.289 1 84 93 PHE B CA 1
ATOM 7315 C C . PHE B 1 93 ? 41.875 0.984 7.691 1 84 93 PHE B C 1
ATOM 7317 O O . PHE B 1 93 ? 40.656 1.074 7.477 1 84 93 PHE B O 1
ATOM 7324 N N . GLN B 1 94 ? 42.406 0.014 8.32 1 86.38 94 GLN B N 1
ATOM 7325 C CA . GLN B 1 94 ? 41.562 -1.096 8.766 1 86.38 94 GLN B CA 1
ATOM 7326 C C . GLN B 1 94 ? 40.656 -0.673 9.914 1 86.38 94 GLN B C 1
ATOM 7328 O O . GLN B 1 94 ? 39.469 -1.063 9.961 1 86.38 94 GLN B O 1
ATOM 7333 N N . VAL B 1 95 ? 41.188 0.151 10.789 1 88.5 95 VAL B N 1
ATOM 7334 C CA . VAL B 1 95 ? 40.375 0.651 11.906 1 88.5 95 VAL B CA 1
ATOM 7335 C C . VAL B 1 95 ? 39.25 1.535 11.391 1 88.5 95 VAL B C 1
ATOM 7337 O O . VAL B 1 95 ? 38.094 1.37 11.789 1 88.5 95 VAL B O 1
ATOM 7340 N N . TRP B 1 96 ? 39.594 2.361 10.469 1 90.44 96 TRP B N 1
ATOM 7341 C CA . TRP B 1 96 ? 38.625 3.303 9.953 1 90.44 96 TRP B CA 1
ATOM 7342 C C . TRP B 1 96 ? 37.531 2.58 9.148 1 90.44 96 TRP B C 1
ATOM 7344 O O . TRP B 1 96 ? 36.375 2.959 9.188 1 90.44 96 TRP B O 1
ATOM 7354 N N . ALA B 1 97 ? 37.844 1.562 8.422 1 90.44 97 ALA B N 1
ATOM 7355 C CA . ALA B 1 97 ? 36.844 0.809 7.637 1 90.44 97 ALA B CA 1
ATOM 7356 C C . ALA B 1 97 ? 35.781 0.177 8.539 1 90.44 97 ALA B C 1
ATOM 7358 O O . ALA B 1 97 ? 34.594 0.295 8.273 1 90.44 97 ALA B O 1
ATOM 7359 N N . VAL B 1 98 ? 36.25 -0.382 9.602 1 92.25 98 VAL B N 1
ATOM 7360 C CA . VAL B 1 98 ? 35.344 -1.047 10.508 1 92.25 98 VAL B CA 1
ATOM 7361 C C . VAL B 1 98 ? 34.469 -0.006 11.227 1 92.25 98 VAL B C 1
ATOM 7363 O O . VAL B 1 98 ? 33.25 -0.176 11.352 1 92.25 98 VAL B O 1
ATOM 7366 N N . LEU B 1 99 ? 35.125 1.051 11.594 1 92.81 99 LEU B N 1
ATOM 7367 C CA . LEU B 1 99 ? 34.406 2.078 12.328 1 92.81 99 LEU B CA 1
ATOM 7368 C C . LEU B 1 99 ? 33.406 2.803 11.414 1 92.81 99 LEU B C 1
ATOM 7370 O O . LEU B 1 99 ? 32.312 3.172 11.836 1 92.81 99 LEU B O 1
ATOM 7374 N N . LEU B 1 100 ? 33.75 2.959 10.18 1 92.25 100 LEU B N 1
ATOM 7375 C CA . LEU B 1 100 ? 32.875 3.633 9.234 1 92.25 100 LEU B CA 1
ATOM 7376 C C . LEU B 1 100 ? 31.625 2.793 8.961 1 92.25 100 LEU B C 1
ATOM 7378 O O . LEU B 1 100 ? 30.516 3.318 8.945 1 92.25 100 LEU B O 1
ATOM 7382 N N . VAL B 1 101 ? 31.812 1.577 8.781 1 92.25 101 VAL B N 1
ATOM 7383 C CA . VAL B 1 101 ? 30.688 0.692 8.508 1 92.25 101 VAL B CA 1
ATOM 7384 C C . VAL B 1 101 ? 29.797 0.59 9.742 1 92.25 101 VAL B C 1
ATOM 7386 O O . VAL B 1 101 ? 28.562 0.553 9.633 1 92.25 101 VAL B O 1
ATOM 7389 N N . THR B 1 102 ? 30.438 0.587 10.867 1 92.38 102 THR B N 1
ATOM 7390 C CA . THR B 1 102 ? 29.672 0.542 12.109 1 92.38 102 THR B CA 1
ATOM 7391 C C . THR B 1 102 ? 28.891 1.832 12.305 1 92.38 102 THR B C 1
ATOM 7393 O O . THR B 1 102 ? 27.719 1.795 12.68 1 92.38 102 THR B O 1
ATOM 7396 N N . LEU B 1 103 ? 29.547 2.859 12.055 1 90.69 103 LEU B N 1
ATOM 7397 C CA . LEU B 1 103 ? 28.875 4.152 12.188 1 90.69 103 LEU B CA 1
ATOM 7398 C C . LEU B 1 103 ? 27.75 4.285 11.18 1 90.69 103 LEU B C 1
ATOM 7400 O O . LEU B 1 103 ? 26.672 4.809 11.508 1 90.69 103 LEU B O 1
ATOM 7404 N N . GLN B 1 104 ? 27.953 3.85 10 1 89.69 104 GLN B N 1
ATOM 7405 C CA . GLN B 1 104 ? 26.906 3.891 8.969 1 89.69 104 GLN B CA 1
ATOM 7406 C C . GLN B 1 104 ? 25.672 3.115 9.406 1 89.69 104 GLN B C 1
ATOM 7408 O O . GLN B 1 104 ? 24.547 3.582 9.219 1 89.69 104 GLN B O 1
ATOM 7413 N N . TYR B 1 105 ? 25.891 2.01 9.953 1 88.12 105 TYR B N 1
ATOM 7414 C CA . TYR B 1 105 ? 24.766 1.195 10.391 1 88.12 105 TYR B CA 1
ATOM 7415 C C . TYR B 1 105 ? 24.078 1.817 11.602 1 88.12 105 TYR B C 1
ATOM 7417 O O . TYR B 1 105 ? 22.844 1.773 11.719 1 88.12 105 TYR B O 1
ATOM 7425 N N . SER B 1 106 ? 24.797 2.357 12.438 1 85.06 106 SER B N 1
ATOM 7426 C CA . SER B 1 106 ? 24.234 2.941 13.648 1 85.06 106 SER B CA 1
ATOM 7427 C C . SER B 1 106 ? 23.359 4.148 13.32 1 85.06 106 SER B C 1
ATOM 7429 O O . SER B 1 106 ? 22.344 4.383 13.984 1 85.06 106 SER B O 1
ATOM 7431 N N . VAL B 1 107 ? 23.688 4.848 12.336 1 80.81 107 VAL B N 1
ATOM 7432 C CA . VAL B 1 107 ? 22.906 6.031 11.969 1 80.81 107 VAL B CA 1
ATOM 7433 C C . VAL B 1 107 ? 21.641 5.617 11.25 1 80.81 107 VAL B C 1
ATOM 7435 O O . VAL B 1 107 ? 20.625 6.316 11.32 1 80.81 107 VAL B O 1
ATOM 7438 N N . LYS B 1 108 ? 21.5 4.531 10.555 1 71.25 108 LYS B N 1
ATOM 7439 C CA . LYS B 1 108 ? 20.328 4.031 9.836 1 71.25 108 LYS B CA 1
ATOM 7440 C C . LYS B 1 108 ? 19.219 3.621 10.812 1 71.25 108 LYS B C 1
ATOM 7442 O O . LYS B 1 108 ? 18.047 3.652 10.469 1 71.25 108 LYS B O 1
ATOM 7447 N N . ILE B 1 109 ? 19.547 3.166 11.93 1 57.59 109 ILE B N 1
ATOM 7448 C CA . ILE B 1 109 ? 18.594 2.67 12.914 1 57.59 109 ILE B CA 1
ATOM 7449 C C . ILE B 1 109 ? 17.578 3.768 13.266 1 57.59 109 ILE B C 1
ATOM 7451 O O . ILE B 1 109 ? 16.453 3.479 13.648 1 57.59 109 ILE B O 1
ATOM 7455 N N . GLY B 1 110 ? 17.719 4.992 12.656 1 60.34 110 GLY B N 1
ATOM 7456 C CA . GLY B 1 110 ? 16.734 6.051 12.883 1 60.34 110 GLY B CA 1
ATOM 7457 C C . GLY B 1 110 ? 15.688 6.129 11.789 1 60.34 110 GLY B C 1
ATOM 7458 O O . GLY B 1 110 ? 14.727 6.898 11.898 1 60.34 110 GLY B O 1
ATOM 7459 N N . ARG B 1 111 ? 15.719 5.168 10.758 1 62.69 111 ARG B N 1
ATOM 7460 C CA . ARG B 1 111 ? 14.781 5.148 9.641 1 62.69 111 ARG B CA 1
ATOM 7461 C C . ARG B 1 111 ? 13.539 4.328 9.984 1 62.69 111 ARG B C 1
ATOM 7463 O O . ARG B 1 111 ? 13.602 3.41 10.805 1 62.69 111 ARG B O 1
ATOM 7470 N N . PRO B 1 112 ? 12.438 4.863 9.359 1 61.5 112 PRO B N 1
ATOM 7471 C CA . PRO B 1 112 ? 11.25 4.031 9.547 1 61.5 112 PRO B CA 1
ATOM 7472 C C . PRO B 1 112 ? 11.422 2.619 8.992 1 61.5 112 PRO B C 1
ATOM 7474 O O . PRO B 1 112 ? 12.289 2.385 8.148 1 61.5 112 PRO B O 1
ATOM 7477 N N . TYR B 1 113 ? 10.852 1.72 9.664 1 59.38 113 TYR B N 1
ATOM 7478 C CA . TYR B 1 113 ? 10.898 0.318 9.266 1 59.38 113 TYR B CA 1
ATOM 7479 C C . TYR B 1 113 ? 10.383 0.137 7.848 1 59.38 113 TYR B C 1
ATOM 7481 O O . TYR B 1 113 ? 9.359 0.722 7.473 1 59.38 113 TYR B O 1
ATOM 7489 N N . THR B 1 114 ? 11.367 -0.182 7.004 1 60.72 114 THR B N 1
ATOM 7490 C CA . THR B 1 114 ? 10.945 -0.496 5.645 1 60.72 114 THR B CA 1
ATOM 7491 C C . THR B 1 114 ? 10.961 -2.004 5.406 1 60.72 114 THR B C 1
ATOM 7493 O O . THR B 1 114 ? 11.773 -2.721 6 1 60.72 114 THR B O 1
ATOM 7496 N N . ARG B 1 115 ? 10.078 -2.531 4.773 1 58.75 115 ARG B N 1
ATOM 7497 C CA . ARG B 1 115 ? 9.977 -3.947 4.438 1 58.75 115 ARG B CA 1
ATOM 7498 C C . ARG B 1 115 ? 11.047 -4.355 3.438 1 58.75 115 ARG B C 1
ATOM 7500 O O . ARG B 1 115 ? 11.359 -5.543 3.301 1 58.75 115 ARG B O 1
ATOM 7507 N N . SER B 1 116 ? 11.727 -3.316 2.91 1 63.28 116 SER B N 1
ATOM 7508 C CA . SER B 1 116 ? 12.672 -3.627 1.844 1 63.28 116 SER B CA 1
ATOM 7509 C C . SER B 1 116 ? 13.969 -4.203 2.404 1 63.28 116 SER B C 1
ATOM 7511 O O . SER B 1 116 ? 14.5 -3.697 3.393 1 63.28 116 SER B O 1
ATOM 7513 N N . LYS B 1 117 ? 14.406 -5.402 1.979 1 70.62 117 LYS B N 1
ATOM 7514 C CA . LYS B 1 117 ? 15.648 -6.051 2.391 1 70.62 117 LYS B CA 1
ATOM 7515 C C . LYS B 1 117 ? 16.844 -5.469 1.651 1 70.62 117 LYS B C 1
ATOM 7517 O O . LYS B 1 117 ? 17.969 -5.957 1.791 1 70.62 117 LYS B O 1
ATOM 7522 N N . GLN B 1 118 ? 16.594 -4.383 0.945 1 72.38 118 GLN B N 1
ATOM 7523 C CA . GLN B 1 118 ? 17.672 -3.787 0.166 1 72.38 118 GLN B CA 1
ATOM 7524 C C . GLN B 1 118 ? 18.703 -3.109 1.072 1 72.38 118 GLN B C 1
ATOM 7526 O O . GLN B 1 118 ? 19.906 -3.268 0.882 1 72.38 118 GLN B O 1
ATOM 7531 N N . VAL B 1 119 ? 18.172 -2.475 2.051 1 74 119 VAL B N 1
ATOM 7532 C CA . VAL B 1 119 ? 19.078 -1.697 2.9 1 74 119 VAL B CA 1
ATOM 7533 C C . VAL B 1 119 ? 19.906 -2.637 3.773 1 74 119 VAL B C 1
ATOM 7535 O O . VAL B 1 119 ? 21.125 -2.506 3.85 1 74 119 VAL B O 1
ATOM 7538 N N . PRO B 1 120 ? 19.219 -3.686 4.316 1 78.06 120 PRO B N 1
ATOM 7539 C CA . PRO B 1 120 ? 20.047 -4.609 5.094 1 78.06 120 PRO B CA 1
ATOM 7540 C C . PRO B 1 120 ? 21.047 -5.367 4.23 1 78.06 120 PRO B C 1
ATOM 7542 O O . PRO B 1 120 ? 22.141 -5.688 4.695 1 78.06 120 PRO B O 1
ATOM 7545 N N . LEU B 1 121 ? 20.797 -5.594 3.029 1 82.31 121 LEU B N 1
ATOM 7546 C CA . LEU B 1 121 ? 21.719 -6.277 2.139 1 82.31 121 LEU B CA 1
ATOM 7547 C C . LEU B 1 121 ? 22.891 -5.371 1.782 1 82.31 121 LEU B C 1
ATOM 7549 O O . LEU B 1 121 ? 24.031 -5.832 1.67 1 82.31 121 LEU B O 1
ATOM 7553 N N . LEU B 1 122 ? 22.562 -4.137 1.584 1 83.25 122 LEU B N 1
ATOM 7554 C CA . LEU B 1 122 ? 23.625 -3.178 1.331 1 83.25 122 LEU B CA 1
ATOM 7555 C C . LEU B 1 122 ? 24.562 -3.082 2.529 1 83.25 122 LEU B C 1
ATOM 7557 O O . LEU B 1 122 ? 25.781 -2.996 2.365 1 83.25 122 LEU B O 1
ATOM 7561 N N . ASP B 1 123 ? 24.016 -3.188 3.664 1 86.19 123 ASP B N 1
ATOM 7562 C CA . ASP B 1 123 ? 24.828 -3.141 4.875 1 86.19 123 ASP B CA 1
ATOM 7563 C C . ASP B 1 123 ? 25.672 -4.41 5.027 1 86.19 123 ASP B C 1
ATOM 7565 O O . ASP B 1 123 ? 26.812 -4.355 5.473 1 86.19 123 ASP B O 1
ATOM 7569 N N . LEU B 1 124 ? 25.109 -5.492 4.633 1 87.38 124 LEU B N 1
ATOM 7570 C CA . LEU B 1 124 ? 25.859 -6.746 4.699 1 87.38 124 LEU B CA 1
ATOM 7571 C C . LEU B 1 124 ? 27.031 -6.738 3.732 1 87.38 124 LEU B C 1
ATOM 7573 O O . LEU B 1 124 ? 28.109 -7.227 4.062 1 87.38 124 LEU B O 1
ATOM 7577 N N . MET B 1 125 ? 26.859 -6.109 2.68 1 87.38 125 MET B N 1
ATOM 7578 C CA . MET B 1 125 ? 27.938 -6.027 1.702 1 87.38 125 MET B CA 1
ATOM 7579 C C . MET B 1 125 ? 29.047 -5.105 2.193 1 87.38 125 MET B C 1
ATOM 7581 O O . MET B 1 125 ? 30.234 -5.41 2.041 1 87.38 125 MET B O 1
ATOM 7585 N N . SER B 1 126 ? 28.594 -4.062 2.74 1 88.44 126 SER B N 1
ATOM 7586 C CA . SER B 1 126 ? 29.594 -3.164 3.309 1 88.44 126 SER B CA 1
ATOM 7587 C C . SER B 1 126 ? 30.391 -3.85 4.418 1 88.44 126 SER B C 1
ATOM 7589 O O . SER B 1 126 ? 31.594 -3.643 4.547 1 88.44 126 SER B O 1
ATOM 7591 N N . SER B 1 127 ? 29.672 -4.648 5.152 1 90.5 127 SER B N 1
ATOM 7592 C CA . SER B 1 127 ? 30.328 -5.391 6.219 1 90.5 127 SER B CA 1
ATOM 7593 C C . SER B 1 127 ? 31.297 -6.43 5.652 1 90.5 127 SER B C 1
ATOM 7595 O O . SER B 1 127 ? 32.375 -6.648 6.207 1 90.5 127 SER B O 1
ATOM 7597 N N . PHE B 1 128 ? 31.016 -6.977 4.543 1 88.69 128 PHE B N 1
ATOM 7598 C CA . PHE B 1 128 ? 31.875 -7.961 3.893 1 88.69 128 PHE B CA 1
ATOM 7599 C C . PHE B 1 128 ? 33.156 -7.316 3.402 1 88.69 128 PHE B C 1
ATOM 7601 O O . PHE B 1 128 ? 34.25 -7.879 3.572 1 88.69 128 PHE B O 1
ATOM 7608 N N . TRP B 1 129 ? 33.031 -6.145 2.881 1 87 129 TRP B N 1
ATOM 7609 C CA . TRP B 1 129 ? 34.219 -5.461 2.387 1 87 129 TRP B CA 1
ATOM 7610 C C . TRP B 1 129 ? 35.125 -5.035 3.541 1 87 129 TRP B C 1
ATOM 7612 O O . TRP B 1 129 ? 36.344 -5.066 3.422 1 87 129 TRP B O 1
ATOM 7622 N N . SER B 1 130 ? 34.469 -4.676 4.617 1 89.75 130 SER B N 1
ATOM 7623 C CA . SER B 1 130 ? 35.281 -4.309 5.777 1 89.75 130 SER B CA 1
ATOM 7624 C C . SER B 1 130 ? 36 -5.52 6.367 1 89.75 130 SER B C 1
ATOM 7626 O O . SER B 1 130 ? 37.125 -5.414 6.828 1 89.75 130 SER B O 1
ATOM 7628 N N . ALA B 1 131 ? 35.312 -6.668 6.277 1 89.25 131 ALA B N 1
ATOM 7629 C CA . ALA B 1 131 ? 35.938 -7.895 6.75 1 89.25 131 ALA B CA 1
ATOM 7630 C C . ALA B 1 131 ? 37.156 -8.273 5.875 1 89.25 131 ALA B C 1
ATOM 7632 O O . ALA B 1 131 ? 38.156 -8.766 6.375 1 89.25 131 ALA B O 1
ATOM 7633 N N . ASN B 1 132 ? 37.031 -7.98 4.652 1 83.75 132 ASN B N 1
ATOM 7634 C CA . ASN B 1 132 ? 38.125 -8.258 3.729 1 83.75 132 ASN B CA 1
ATOM 7635 C C . ASN B 1 132 ? 39.344 -7.391 4.023 1 83.75 132 ASN B C 1
ATOM 7637 O O . ASN B 1 132 ? 40.5 -7.852 3.91 1 83.75 132 ASN B O 1
ATOM 7641 N N . LEU B 1 133 ? 39.125 -6.207 4.414 1 83.88 133 LEU B N 1
ATOM 7642 C CA . LEU B 1 133 ? 40.219 -5.316 4.762 1 83.88 133 LEU B CA 1
ATOM 7643 C C . LEU B 1 133 ? 40.844 -5.707 6.105 1 83.88 133 LEU B C 1
ATOM 7645 O O . LEU B 1 133 ? 42.031 -5.586 6.305 1 83.88 133 LEU B O 1
ATOM 7649 N N . LEU B 1 134 ? 40.031 -6.215 7.012 1 87.5 134 LEU B N 1
ATOM 7650 C CA . LEU B 1 134 ? 40.5 -6.605 8.336 1 87.5 134 LEU B CA 1
ATOM 7651 C C . LEU B 1 134 ? 41.406 -7.836 8.266 1 87.5 134 LEU B C 1
ATOM 7653 O O . LEU B 1 134 ? 42.281 -8.031 9.109 1 87.5 134 LEU B O 1
ATOM 7657 N N . ARG B 1 135 ? 41.281 -8.609 7.277 1 82.81 135 ARG B N 1
ATOM 7658 C CA . ARG B 1 135 ? 42.062 -9.82 7.117 1 82.81 135 ARG B CA 1
ATOM 7659 C C . ARG B 1 135 ? 43.562 -9.477 6.934 1 82.81 135 ARG B C 1
ATOM 7661 O O . ARG B 1 135 ? 44.438 -10.25 7.332 1 82.81 135 ARG B O 1
ATOM 7668 N N . VAL B 1 136 ? 43.844 -8.242 6.531 1 76.69 136 VAL B N 1
ATOM 7669 C CA . VAL B 1 136 ? 45.219 -7.859 6.219 1 76.69 136 VAL B CA 1
ATOM 7670 C C . VAL B 1 136 ? 45.875 -7.211 7.441 1 76.69 136 VAL B C 1
ATOM 7672 O O . VAL B 1 136 ? 47.062 -6.941 7.445 1 76.69 136 VAL B O 1
ATOM 7675 N N . GLN B 1 137 ? 45.156 -7.102 8.531 1 76.88 137 GLN B N 1
ATOM 7676 C CA . GLN B 1 137 ? 45.688 -6.449 9.727 1 76.88 137 GLN B CA 1
ATOM 7677 C C . GLN B 1 137 ? 46.719 -7.336 10.422 1 76.88 137 GLN B C 1
ATOM 7679 O O . GLN B 1 137 ? 46.469 -8.516 10.672 1 76.88 137 GLN B O 1
ATOM 7684 N N . THR B 1 138 ? 47.969 -6.805 10.578 1 71.94 138 THR B N 1
ATOM 7685 C CA . THR B 1 138 ? 49.062 -7.594 11.133 1 71.94 138 THR B CA 1
ATOM 7686 C C . THR B 1 138 ? 49.25 -7.273 12.617 1 71.94 138 THR B C 1
ATOM 7688 O O . THR B 1 138 ? 49.906 -8.039 13.344 1 71.94 138 THR B O 1
ATOM 7691 N N . PHE B 1 139 ? 48.719 -6.117 13.18 1 78.44 139 PHE B N 1
ATOM 7692 C CA . PHE B 1 139 ? 48.906 -5.727 14.57 1 78.44 139 PHE B CA 1
ATOM 7693 C C . PHE B 1 139 ? 47.938 -6.488 15.477 1 78.44 139 PHE B C 1
ATOM 7695 O O . PHE B 1 139 ? 46.719 -6.246 15.453 1 78.44 139 PHE B O 1
ATOM 7702 N N . GLU B 1 140 ? 48.406 -7.418 16.297 1 78.12 140 GLU B N 1
ATOM 7703 C CA . GLU B 1 140 ? 47.594 -8.359 17.078 1 78.12 140 GLU B CA 1
ATOM 7704 C C . GLU B 1 140 ? 46.75 -7.625 18.109 1 78.12 140 GLU B C 1
ATOM 7706 O O . GLU B 1 140 ? 45.625 -8.023 18.391 1 78.12 140 GLU B O 1
ATOM 7711 N N . LEU B 1 141 ? 47.219 -6.562 18.766 1 82.19 141 LEU B N 1
ATOM 7712 C CA . LEU B 1 141 ? 46.469 -5.848 19.812 1 82.19 141 LEU B CA 1
ATOM 7713 C C . LEU B 1 141 ? 45.219 -5.191 19.234 1 82.19 141 LEU B C 1
ATOM 7715 O O . LEU B 1 141 ? 44.25 -4.949 19.953 1 82.19 141 LEU B O 1
ATOM 7719 N N . LEU B 1 142 ? 45.25 -4.949 17.953 1 86.56 142 LEU B N 1
ATOM 7720 C CA . LEU B 1 142 ? 44.125 -4.301 17.297 1 86.56 142 LEU B CA 1
ATOM 7721 C C . LEU B 1 142 ? 43.25 -5.324 16.578 1 86.56 142 LEU B C 1
ATOM 7723 O O . LEU B 1 142 ? 42.062 -5.102 16.391 1 86.56 142 LEU B O 1
ATOM 7727 N N . ARG B 1 143 ? 43.812 -6.434 16.312 1 87.62 143 ARG B N 1
ATOM 7728 C CA . ARG B 1 143 ? 43.125 -7.418 15.484 1 87.62 143 ARG B CA 1
ATOM 7729 C C . ARG B 1 143 ? 41.938 -8 16.234 1 87.62 143 ARG B C 1
ATOM 7731 O O . ARG B 1 143 ? 40.812 -8.086 15.68 1 87.62 143 ARG B O 1
ATOM 7738 N N . ILE B 1 144 ? 42.031 -8.258 17.484 1 87.25 144 ILE B N 1
ATOM 7739 C CA . ILE B 1 144 ? 40.969 -8.945 18.219 1 87.25 144 ILE B CA 1
ATOM 7740 C C . ILE B 1 144 ? 39.812 -7.984 18.484 1 87.25 144 ILE B C 1
ATOM 7742 O O . ILE B 1 144 ? 38.656 -8.297 18.172 1 87.25 144 ILE B O 1
ATOM 7746 N N . PRO B 1 145 ? 40.094 -6.816 18.969 1 89 145 PRO B N 1
ATOM 7747 C CA . PRO B 1 145 ? 38.969 -5.902 19.172 1 89 145 PRO B CA 1
ATOM 7748 C C . PRO B 1 145 ? 38.281 -5.52 17.875 1 89 145 PRO B C 1
ATOM 7750 O O . PRO B 1 145 ? 37.062 -5.344 17.859 1 89 145 PRO B O 1
ATOM 7753 N N . LEU B 1 146 ? 38.969 -5.395 16.844 1 92.69 146 LEU B N 1
ATOM 7754 C CA . LEU B 1 146 ? 38.344 -5.012 15.578 1 92.69 146 LEU B CA 1
ATOM 7755 C C . LEU B 1 146 ? 37.469 -6.133 15.039 1 92.69 146 LEU B C 1
ATOM 7757 O O . LEU B 1 146 ? 36.375 -5.871 14.508 1 92.69 146 LEU B O 1
ATOM 7761 N N . TRP B 1 147 ? 37.938 -7.34 15.219 1 92.75 147 TRP B N 1
ATOM 7762 C CA . TRP B 1 147 ? 37.094 -8.469 14.812 1 92.75 147 TRP B CA 1
ATOM 7763 C C . TRP B 1 147 ? 35.875 -8.586 15.695 1 92.75 147 TRP B C 1
ATOM 7765 O O . TRP B 1 147 ? 34.781 -8.984 15.227 1 92.75 147 TRP B O 1
ATOM 7775 N N . LEU B 1 148 ? 36 -8.203 16.922 1 91.88 148 LEU B N 1
ATOM 7776 C CA . LEU B 1 148 ? 34.875 -8.219 17.828 1 91.88 148 LEU B CA 1
ATOM 7777 C C . LEU B 1 148 ? 33.844 -7.164 17.438 1 91.88 148 LEU B C 1
ATOM 7779 O O . LEU B 1 148 ? 32.625 -7.441 17.391 1 91.88 148 LEU B O 1
ATOM 7783 N N . ILE B 1 149 ? 34.281 -6 17.109 1 93.62 149 ILE B N 1
ATOM 7784 C CA . ILE B 1 149 ? 33.375 -4.934 16.688 1 93.62 149 ILE B CA 1
ATOM 7785 C C . ILE B 1 149 ? 32.688 -5.328 15.383 1 93.62 149 ILE B C 1
ATOM 7787 O O . ILE B 1 149 ? 31.484 -5.133 15.227 1 93.62 149 ILE B O 1
ATOM 7791 N N . TRP B 1 150 ? 33.438 -5.867 14.523 1 94.5 150 TRP B N 1
ATOM 7792 C CA . TRP B 1 150 ? 32.875 -6.309 13.25 1 94.5 150 TRP B CA 1
ATOM 7793 C C . TRP B 1 150 ? 31.812 -7.391 13.469 1 94.5 150 TRP B C 1
ATOM 7795 O O . TRP B 1 150 ? 30.734 -7.352 12.859 1 94.5 150 TRP B O 1
ATOM 7805 N N . ALA B 1 151 ? 32.125 -8.344 14.336 1 93.38 151 ALA B N 1
ATOM 7806 C CA . ALA B 1 151 ? 31.219 -9.445 14.594 1 93.38 151 ALA B CA 1
ATOM 7807 C C . ALA B 1 151 ? 29.922 -8.938 15.219 1 93.38 151 ALA B C 1
ATOM 7809 O O . ALA B 1 151 ? 28.828 -9.359 14.828 1 93.38 151 ALA B O 1
ATOM 7810 N N . LEU B 1 152 ? 30.078 -8.055 16.109 1 93.06 152 LEU B N 1
ATOM 7811 C CA . LEU B 1 152 ? 28.906 -7.496 16.766 1 93.06 152 LEU B CA 1
ATOM 7812 C C . LEU B 1 152 ? 28.047 -6.719 15.766 1 93.06 152 LEU B C 1
ATOM 7814 O O . LEU B 1 152 ? 26.828 -6.836 15.766 1 93.06 152 LEU B O 1
ATOM 7818 N N . ASN B 1 153 ? 28.672 -5.996 14.953 1 92.44 153 ASN B N 1
ATOM 7819 C CA . ASN B 1 153 ? 27.938 -5.234 13.945 1 92.44 153 ASN B CA 1
ATOM 7820 C C . ASN B 1 153 ? 27.297 -6.152 12.906 1 92.44 153 ASN B C 1
ATOM 7822 O O . ASN B 1 153 ? 26.188 -5.898 12.453 1 92.44 153 ASN B O 1
ATOM 7826 N N . ALA B 1 154 ? 28 -7.199 12.562 1 92.31 154 ALA B N 1
ATOM 7827 C CA . ALA B 1 154 ? 27.453 -8.156 11.609 1 92.31 154 ALA B CA 1
ATOM 7828 C C . ALA B 1 154 ? 26.234 -8.875 12.188 1 92.31 154 ALA B C 1
ATOM 7830 O O . ALA B 1 154 ? 25.25 -9.102 11.484 1 92.31 154 ALA B O 1
ATOM 7831 N N . VAL B 1 155 ? 26.312 -9.125 13.438 1 89.94 155 VAL B N 1
ATOM 7832 C CA . VAL B 1 155 ? 25.188 -9.781 14.086 1 89.94 155 VAL B CA 1
ATOM 7833 C C . VAL B 1 155 ? 23.984 -8.844 14.117 1 89.94 155 VAL B C 1
ATOM 7835 O O . VAL B 1 155 ? 22.859 -9.258 13.859 1 89.94 155 VAL B O 1
ATOM 7838 N N . ARG B 1 156 ? 24.25 -7.645 14.383 1 88.19 156 ARG B N 1
ATOM 7839 C CA . ARG B 1 156 ? 23.172 -6.66 14.391 1 88.19 156 ARG B CA 1
ATOM 7840 C C . ARG B 1 156 ? 22.516 -6.559 13.016 1 88.19 156 ARG B C 1
ATOM 7842 O O . ARG B 1 156 ? 21.297 -6.477 12.914 1 88.19 156 ARG B O 1
ATOM 7849 N N . ILE B 1 157 ? 23.297 -6.605 12.008 1 87.62 157 ILE B N 1
ATOM 7850 C CA . ILE B 1 157 ? 22.797 -6.504 10.641 1 87.62 157 ILE B CA 1
ATOM 7851 C C . ILE B 1 157 ? 21.984 -7.754 10.305 1 87.62 157 ILE B C 1
ATOM 7853 O O . ILE B 1 157 ? 20.906 -7.66 9.711 1 87.62 157 ILE B O 1
ATOM 7857 N N . ILE B 1 158 ? 22.5 -8.883 10.727 1 84.75 158 ILE B N 1
ATOM 7858 C CA . ILE B 1 158 ? 21.828 -10.141 10.43 1 84.75 158 ILE B CA 1
ATOM 7859 C C . ILE B 1 158 ? 20.516 -10.227 11.203 1 84.75 158 ILE B C 1
ATOM 7861 O O . ILE B 1 158 ? 19.5 -10.68 10.672 1 84.75 158 ILE B O 1
ATOM 7865 N N . VAL B 1 159 ? 20.562 -9.719 12.367 1 79.56 159 VAL B N 1
ATOM 7866 C CA . VAL B 1 159 ? 19.344 -9.734 13.18 1 79.56 159 VAL B CA 1
ATOM 7867 C C . VAL B 1 159 ? 18.297 -8.812 12.555 1 79.56 159 VAL B C 1
ATOM 7869 O O . VAL B 1 159 ? 17.125 -9.172 12.469 1 79.56 159 VAL B O 1
ATOM 7872 N N . LEU B 1 160 ? 18.719 -7.727 12.125 1 77.25 160 LEU B N 1
ATOM 7873 C CA . LEU B 1 160 ? 17.781 -6.816 11.469 1 77.25 160 LEU B CA 1
ATOM 7874 C C . LEU B 1 160 ? 17.281 -7.41 10.164 1 77.25 160 LEU B C 1
ATOM 7876 O O . LEU B 1 160 ? 16.109 -7.227 9.805 1 77.25 160 LEU B O 1
ATOM 7880 N N . PHE B 1 161 ? 18.156 -8.133 9.445 1 77.31 161 PHE B N 1
ATOM 7881 C CA . PHE B 1 161 ? 17.797 -8.781 8.188 1 77.31 161 PHE B CA 1
ATOM 7882 C C . PHE B 1 161 ? 16.719 -9.844 8.414 1 77.31 161 PHE B C 1
ATOM 7884 O O . PHE B 1 161 ? 15.773 -9.953 7.637 1 77.31 161 PHE B O 1
ATOM 7891 N N . VAL B 1 162 ? 16.812 -10.492 9.508 1 72 162 VAL B N 1
ATOM 7892 C CA . VAL B 1 162 ? 15.898 -11.602 9.773 1 72 162 VAL B CA 1
ATOM 7893 C C . VAL B 1 162 ? 14.609 -11.07 10.391 1 72 162 VAL B C 1
ATOM 7895 O O . VAL B 1 162 ? 13.516 -11.555 10.086 1 72 162 VAL B O 1
ATOM 7898 N N . THR B 1 163 ? 14.68 -10 11.141 1 69.62 163 THR B N 1
ATOM 7899 C CA . THR B 1 163 ? 13.523 -9.516 11.883 1 69.62 163 THR B CA 1
ATOM 7900 C C . THR B 1 163 ? 12.758 -8.477 11.07 1 69.62 163 THR B C 1
ATOM 7902 O O . THR B 1 163 ? 11.617 -8.133 11.391 1 69.62 163 THR B O 1
ATOM 7905 N N . SER B 1 164 ? 13.383 -7.895 10.039 1 67.62 164 SER B N 1
ATOM 7906 C CA . SER B 1 164 ? 12.727 -6.824 9.289 1 67.62 164 SER B CA 1
ATOM 7907 C C . SER B 1 164 ? 11.383 -7.285 8.734 1 67.62 164 SER B C 1
ATOM 7909 O O . SER B 1 164 ? 10.43 -6.512 8.703 1 67.62 164 SER B O 1
ATOM 7911 N N . SER B 1 165 ? 11.172 -8.492 8.406 1 65.25 165 SER B N 1
ATOM 7912 C CA . SER B 1 165 ? 9.898 -8.953 7.875 1 65.25 165 SER B CA 1
ATOM 7913 C C . SER B 1 165 ? 8.977 -9.445 8.984 1 65.25 165 SER B C 1
ATOM 7915 O O . SER B 1 165 ? 7.758 -9.484 8.812 1 65.25 165 SER B O 1
ATOM 7917 N N . LYS B 1 166 ? 9.531 -9.664 10.117 1 66.81 166 LYS B N 1
ATOM 7918 C CA . LYS B 1 166 ? 8.758 -10.305 11.18 1 66.81 166 LYS B CA 1
ATOM 7919 C C . LYS B 1 166 ? 7.93 -9.281 11.953 1 66.81 166 LYS B C 1
ATOM 7921 O O . LYS B 1 166 ? 6.809 -9.57 12.375 1 66.81 166 LYS B O 1
ATOM 7926 N N . GLY B 1 167 ? 8.5 -8.055 12.078 1 68.94 167 GLY B N 1
ATOM 7927 C CA . GLY B 1 167 ? 7.773 -7.047 12.836 1 68.94 167 GLY B CA 1
ATOM 7928 C C . GLY B 1 167 ? 6.469 -6.637 12.18 1 68.94 167 GLY B C 1
ATOM 7929 O O . GLY B 1 167 ? 5.426 -6.582 12.836 1 68.94 167 GLY B O 1
ATOM 7930 N N . GLU B 1 168 ? 6.5 -6.48 10.984 1 70.06 168 GLU B N 1
ATOM 7931 C CA . GLU B 1 168 ? 5.285 -6.082 10.281 1 70.06 168 GLU B CA 1
ATOM 7932 C C . GLU B 1 168 ? 4.293 -7.238 10.188 1 70.06 168 GLU B C 1
ATOM 7934 O O . GLU B 1 168 ? 3.082 -7.031 10.289 1 70.06 168 GLU B O 1
ATOM 7939 N N . THR B 1 169 ? 4.809 -8.438 10.062 1 74.25 169 THR B N 1
ATOM 7940 C CA . THR B 1 169 ? 3.938 -9.602 10.008 1 74.25 169 THR B CA 1
ATOM 7941 C C . THR B 1 169 ? 3.252 -9.828 11.352 1 74.25 169 THR B C 1
ATOM 7943 O O . THR B 1 169 ? 2.059 -10.141 11.406 1 74.25 169 THR B O 1
ATOM 7946 N N . GLU B 1 170 ? 4.008 -9.578 12.344 1 79.94 170 GLU B N 1
ATOM 7947 C CA . GLU B 1 170 ? 3.436 -9.742 13.672 1 79.94 170 GLU B CA 1
ATOM 7948 C C . GLU B 1 170 ? 2.363 -8.695 13.945 1 79.94 170 GLU B C 1
ATOM 7950 O O . GLU B 1 170 ? 1.344 -8.992 14.578 1 79.94 170 GLU B O 1
ATOM 7955 N N . ASN B 1 171 ? 2.617 -7.547 13.508 1 82.12 171 ASN B N 1
ATOM 7956 C CA . ASN B 1 171 ? 1.63 -6.488 13.688 1 82.12 171 ASN B CA 1
ATOM 7957 C C . ASN B 1 171 ? 0.348 -6.781 12.914 1 82.12 171 ASN B C 1
ATOM 7959 O O . ASN B 1 171 ? -0.752 -6.531 13.406 1 82.12 171 ASN B O 1
ATOM 7963 N N . GLN B 1 172 ? 0.531 -7.352 11.82 1 79.06 172 GLN B N 1
ATOM 7964 C CA . GLN B 1 172 ? -0.642 -7.672 11.016 1 79.06 172 GLN B CA 1
ATOM 7965 C C . GLN B 1 172 ? -1.416 -8.844 11.617 1 79.06 172 GLN B C 1
ATOM 7967 O O . GLN B 1 172 ? -2.648 -8.844 11.617 1 79.06 172 GLN B O 1
ATOM 7972 N N . GLU B 1 173 ? -0.678 -9.789 12.102 1 84.25 173 GLU B N 1
ATOM 7973 C CA . GLU B 1 173 ? -1.329 -10.938 12.734 1 84.25 173 GLU B CA 1
ATOM 7974 C C . GLU B 1 173 ? -2.072 -10.516 13.992 1 84.25 173 GLU B C 1
ATOM 7976 O O . GLU B 1 173 ? -3.186 -10.984 14.25 1 84.25 173 GLU B O 1
ATOM 7981 N N . SER B 1 174 ? -1.439 -9.68 14.672 1 87.94 174 SER B N 1
ATOM 7982 C CA . SER B 1 174 ? -2.084 -9.164 15.883 1 87.94 174 SER B CA 1
ATOM 7983 C C . SER B 1 174 ? -3.346 -8.383 15.539 1 87.94 174 SER B C 1
ATOM 7985 O O . SER B 1 174 ? -4.348 -8.469 16.25 1 87.94 174 SER B O 1
ATOM 7987 N N . MET B 1 175 ? -3.273 -7.664 14.5 1 88.25 175 MET B N 1
ATOM 7988 C CA . MET B 1 175 ? -4.414 -6.855 14.078 1 88.25 175 MET B CA 1
ATOM 7989 C C . MET B 1 175 ? -5.582 -7.742 13.656 1 88.25 175 MET B C 1
ATOM 7991 O O . MET B 1 175 ? -6.734 -7.461 13.992 1 88.25 175 MET B O 1
ATOM 7995 N N . ARG B 1 176 ? -5.277 -8.828 13.016 1 84.75 176 ARG B N 1
ATOM 7996 C CA . ARG B 1 176 ? -6.32 -9.75 12.594 1 84.75 176 ARG B CA 1
ATOM 7997 C C . ARG B 1 176 ? -6.934 -10.469 13.797 1 84.75 176 ARG B C 1
ATOM 7999 O O . ARG B 1 176 ? -8.141 -10.727 13.82 1 84.75 176 ARG B O 1
ATOM 8006 N N . LEU B 1 177 ? -6.117 -10.742 14.68 1 88.88 177 LEU B N 1
ATOM 8007 C CA . LEU B 1 177 ? -6.609 -11.383 15.898 1 88.88 177 LEU B CA 1
ATOM 8008 C C . LEU B 1 177 ? -7.523 -10.438 16.672 1 88.88 177 LEU B C 1
ATOM 8010 O O . LEU B 1 177 ? -8.555 -10.867 17.203 1 88.88 177 LEU B O 1
ATOM 8014 N N . VAL B 1 178 ? -7.133 -9.227 16.688 1 91 178 VAL B N 1
ATOM 8015 C CA . VAL B 1 178 ? -7.949 -8.242 17.391 1 91 178 VAL B CA 1
ATOM 8016 C C . VAL B 1 178 ? -9.281 -8.062 16.656 1 91 178 VAL B C 1
ATOM 8018 O O . VAL B 1 178 ? -10.328 -7.941 17.297 1 91 178 VAL B O 1
ATOM 8021 N N . SER B 1 179 ? -9.234 -8.023 15.375 1 87.44 179 SER B N 1
ATOM 8022 C CA . SER B 1 179 ? -10.461 -7.898 14.602 1 87.44 179 SER B CA 1
ATOM 8023 C C . SER B 1 179 ? -11.422 -9.055 14.883 1 87.44 179 SER B C 1
ATOM 8025 O O . SER B 1 179 ? -12.617 -8.836 15.086 1 87.44 179 SER B O 1
ATOM 8027 N N . ASP B 1 180 ? -10.914 -10.234 14.977 1 83.75 180 ASP B N 1
ATOM 8028 C CA . ASP B 1 180 ? -11.734 -11.398 15.289 1 83.75 180 ASP B CA 1
ATOM 8029 C C . ASP B 1 180 ? -12.258 -11.344 16.719 1 83.75 180 ASP B C 1
ATOM 8031 O O . ASP B 1 180 ? -13.414 -11.688 16.984 1 83.75 180 ASP B O 1
ATOM 8035 N N . TYR B 1 181 ? -11.445 -10.906 17.578 1 89.31 181 TYR B N 1
ATOM 8036 C CA . TYR B 1 181 ? -11.812 -10.789 18.984 1 89.31 181 TYR B CA 1
ATOM 8037 C C . TYR B 1 181 ? -12.977 -9.82 19.172 1 89.31 181 TYR B C 1
ATOM 8039 O O . TYR B 1 181 ? -13.859 -10.047 20 1 89.31 181 TYR B O 1
ATOM 8047 N N . MET B 1 182 ? -12.953 -8.766 18.422 1 89.69 182 MET B N 1
ATOM 8048 C CA . MET B 1 182 ? -13.969 -7.727 18.594 1 89.69 182 MET B CA 1
ATOM 8049 C C . MET B 1 182 ? -15.312 -8.188 18.047 1 89.69 182 MET B C 1
ATOM 8051 O O . MET B 1 182 ? -16.344 -7.559 18.312 1 89.69 182 MET B O 1
ATOM 8055 N N . SER B 1 183 ? -15.375 -9.352 17.375 1 83.06 183 SER B N 1
ATOM 8056 C CA . SER B 1 183 ? -16.625 -9.898 16.875 1 83.06 183 SER B CA 1
ATOM 8057 C C . SER B 1 183 ? -17.453 -10.523 18 1 83.06 183 SER B C 1
ATOM 8059 O O . SER B 1 183 ? -18.672 -10.664 17.891 1 83.06 183 SER B O 1
ATOM 8061 N N . TYR B 1 184 ? -16.75 -10.875 19.141 1 83.5 184 TYR B N 1
ATOM 8062 C CA . TYR B 1 184 ? -17.484 -11.5 20.219 1 83.5 184 TYR B CA 1
ATOM 8063 C C . TYR B 1 184 ? -17.172 -10.852 21.562 1 83.5 184 TYR B C 1
ATOM 8065 O O . TYR B 1 184 ? -17.594 -11.328 22.609 1 83.5 184 TYR B O 1
ATOM 8073 N N . GLU B 1 185 ? -16.422 -9.82 21.641 1 88.62 185 GLU B N 1
ATOM 8074 C CA . GLU B 1 185 ? -16.016 -9.141 22.875 1 88.62 185 GLU B CA 1
ATOM 8075 C C . GLU B 1 185 ? -17.219 -8.688 23.688 1 88.62 185 GLU B C 1
ATOM 8077 O O . GLU B 1 185 ? -17.203 -8.758 24.922 1 88.62 185 GLU B O 1
ATOM 8082 N N . ASP B 1 186 ? -18.25 -8.219 23 1 83.88 186 ASP B N 1
ATOM 8083 C CA . ASP B 1 186 ? -19.422 -7.676 23.688 1 83.88 186 ASP B CA 1
ATOM 8084 C C . ASP B 1 186 ? -20.203 -8.781 24.391 1 83.88 186 ASP B C 1
ATOM 8086 O O . ASP B 1 186 ? -20.984 -8.5 25.297 1 83.88 186 ASP B O 1
ATOM 8090 N N . HIS B 1 187 ? -19.922 -10 24.031 1 80.12 187 HIS B N 1
ATOM 8091 C CA . HIS B 1 187 ? -20.641 -11.109 24.641 1 80.12 187 HIS B CA 1
ATOM 8092 C C . HIS B 1 187 ? -19.922 -11.625 25.891 1 80.12 187 HIS B C 1
ATOM 8094 O O . HIS B 1 187 ? -20.469 -12.414 26.656 1 80.12 187 HIS B O 1
ATOM 8100 N N . LEU B 1 188 ? -18.766 -11.164 26.078 1 86.06 188 LEU B N 1
ATOM 8101 C CA . LEU B 1 188 ? -18.016 -11.617 27.25 1 86.06 188 LEU B CA 1
ATOM 8102 C C . LEU B 1 188 ? -18.578 -10.984 28.531 1 86.06 188 LEU B C 1
ATOM 8104 O O . LEU B 1 188 ? -18.906 -9.797 28.547 1 86.06 188 LEU B O 1
ATOM 8108 N N . PRO B 1 189 ? -18.797 -11.734 29.406 1 79.19 189 PRO B N 1
ATOM 8109 C CA . PRO B 1 189 ? -19.406 -11.211 30.641 1 79.19 189 PRO B CA 1
ATOM 8110 C C . PRO B 1 189 ? -18.5 -10.211 31.359 1 79.19 189 PRO B C 1
ATOM 8112 O O . PRO B 1 189 ? -17.281 -10.352 31.328 1 79.19 189 PRO B O 1
ATOM 8115 N N . ALA B 1 190 ? -19.156 -9.148 31.828 1 74.44 190 ALA B N 1
ATOM 8116 C CA . ALA B 1 190 ? -18.406 -8.18 32.625 1 74.44 190 ALA B CA 1
ATOM 8117 C C . ALA B 1 190 ? -18.047 -8.773 34 1 74.44 190 ALA B C 1
ATOM 8119 O O . ALA B 1 190 ? -18.797 -9.578 34.562 1 74.44 190 ALA B O 1
ATOM 8120 N N . LEU B 1 191 ? -16.75 -8.766 34.406 1 64.62 191 LEU B N 1
ATOM 8121 C CA . LEU B 1 191 ? -16.391 -9.219 35.75 1 64.62 191 LEU B CA 1
ATOM 8122 C C . LEU B 1 191 ? -17.141 -8.438 36.812 1 64.62 191 LEU B C 1
ATOM 8124 O O . LEU B 1 191 ? -17.359 -7.234 36.656 1 64.62 191 LEU B O 1
ATOM 8128 N N . ALA B 1 192 ? -17.984 -9.195 37.625 1 51.03 192 ALA B N 1
ATOM 8129 C CA . ALA B 1 192 ? -18.812 -8.648 38.719 1 51.03 192 ALA B CA 1
ATOM 8130 C C . ALA B 1 192 ? -18.141 -7.461 39.375 1 51.03 192 ALA B C 1
ATOM 8132 O O . ALA B 1 192 ? -17 -7.57 39.844 1 51.03 192 ALA B O 1
ATOM 8133 N N . ALA B 1 193 ? -18.266 -6.219 39.062 1 48.75 193 ALA B N 1
ATOM 8134 C CA . ALA B 1 193 ? -17.906 -5.07 39.875 1 48.75 193 ALA B CA 1
ATOM 8135 C C . ALA B 1 193 ? -18.156 -5.359 41.375 1 48.75 193 ALA B C 1
ATOM 8137 O O . ALA B 1 193 ? -19 -6.184 41.719 1 48.75 193 ALA B O 1
ATOM 8138 N N . ALA B 1 194 ? -17.328 -5.16 42.469 1 39.16 194 ALA B N 1
ATOM 8139 C CA . ALA B 1 194 ? -17.766 -5.094 43.844 1 39.16 194 ALA B CA 1
ATOM 8140 C C . ALA B 1 194 ? -19.219 -4.66 43.938 1 39.16 194 ALA B C 1
ATOM 8142 O O . ALA B 1 194 ? -19.75 -4.035 43.031 1 39.16 194 ALA B O 1
ATOM 8143 N N . ALA B 1 195 ? -20 -4.879 45.281 1 34.69 195 ALA B N 1
ATOM 8144 C CA . ALA B 1 195 ? -21.391 -4.855 45.656 1 34.69 195 ALA B CA 1
ATOM 8145 C C . ALA B 1 195 ? -22.141 -3.717 44.969 1 34.69 195 ALA B C 1
ATOM 8147 O O . ALA B 1 195 ? -23.328 -3.836 44.688 1 34.69 195 ALA B O 1
ATOM 8148 N N . GLY B 1 196 ? -22.062 -2.373 45.562 1 34.25 196 GLY B N 1
ATOM 8149 C CA . GLY B 1 196 ? -23.25 -1.601 45.844 1 34.25 196 GLY B CA 1
ATOM 8150 C C . GLY B 1 196 ? -23.922 -1.06 44.594 1 34.25 196 GLY B C 1
ATOM 8151 O O . GLY B 1 196 ? -25.047 -1.455 44.25 1 34.25 196 GLY B O 1
ATOM 8152 N N . GLY B 1 197 ? -23.75 0.46 44.281 1 35.69 197 GLY B N 1
ATOM 8153 C CA . GLY B 1 197 ? -24.75 1.361 43.719 1 35.69 197 GLY B CA 1
ATOM 8154 C C . GLY B 1 197 ? -24.859 1.271 42.219 1 35.69 197 GLY B C 1
ATOM 8155 O O . GLY B 1 197 ? -23.891 0.898 41.531 1 35.69 197 GLY B O 1
ATOM 8156 N N . SER B 1 198 ? -25.984 1.015 41.531 1 42.19 198 SER B N 1
ATOM 8157 C CA . SER B 1 198 ? -26.719 1.078 40.281 1 42.19 198 SER B CA 1
ATOM 8158 C C . SER B 1 198 ? -26.203 2.209 39.406 1 42.19 198 SER B C 1
ATOM 8160 O O . SER B 1 198 ? -26.797 2.506 38.344 1 42.19 198 SER B O 1
ATOM 8162 N N . ASP B 1 199 ? -25.359 3.158 39.656 1 47.78 199 ASP B N 1
ATOM 8163 C CA . ASP B 1 199 ? -25.344 4.375 38.844 1 47.78 199 ASP B CA 1
ATOM 8164 C C . ASP B 1 199 ? -24.469 4.203 37.625 1 47.78 199 ASP B C 1
ATOM 8166 O O . ASP B 1 199 ? -23.297 3.84 37.719 1 47.78 199 ASP B O 1
ATOM 8170 N N . ASP B 1 200 ? -25.031 4.129 36.375 1 53.72 200 ASP B N 1
ATOM 8171 C CA . ASP B 1 200 ? -24.5 4.117 35 1 53.72 200 ASP B CA 1
ATOM 8172 C C . ASP B 1 200 ? -23.203 4.91 34.938 1 53.72 200 ASP B C 1
ATOM 8174 O O . ASP B 1 200 ? -22.25 4.484 34.25 1 53.72 200 ASP B O 1
ATOM 8178 N N . GLU B 1 201 ? -23.141 5.926 35.562 1 55.56 201 GLU B N 1
ATOM 8179 C CA . GLU B 1 201 ? -21.984 6.801 35.5 1 55.56 201 GLU B CA 1
ATOM 8180 C C . GLU B 1 201 ? -20.781 6.16 36.188 1 55.56 201 GLU B C 1
ATOM 8182 O O . GLU B 1 201 ? -19.641 6.32 35.719 1 55.56 201 GLU B O 1
ATOM 8187 N N . GLN B 1 202 ? -20.938 5.352 37.219 1 57.59 202 GLN B N 1
ATOM 8188 C CA . GLN B 1 202 ? -19.844 4.719 37.938 1 57.59 202 GLN B CA 1
ATOM 8189 C C . GLN B 1 202 ? -19.25 3.559 37.125 1 57.59 202 GLN B C 1
ATOM 8191 O O . GLN B 1 202 ? -18.047 3.307 37.188 1 57.59 202 GLN B O 1
ATOM 8196 N N . GLU B 1 203 ? -20.047 3.018 36.344 1 60.72 203 GLU B N 1
ATOM 8197 C CA . GLU B 1 203 ? -19.594 1.895 35.5 1 60.72 203 GLU B CA 1
ATOM 8198 C C . GLU B 1 203 ? -18.594 2.346 34.469 1 60.72 203 GLU B C 1
ATOM 8200 O O . GLU B 1 203 ? -17.609 1.66 34.188 1 60.72 203 GLU B O 1
ATOM 8205 N N . VAL B 1 204 ? -18.844 3.527 33.938 1 67.38 204 VAL B N 1
ATOM 8206 C CA . VAL B 1 204 ? -17.953 4.02 32.906 1 67.38 204 VAL B CA 1
ATOM 8207 C C . VAL B 1 204 ? -16.641 4.516 33.5 1 67.38 204 VAL B C 1
ATOM 8209 O O . VAL B 1 204 ? -15.578 4.352 32.906 1 67.38 204 VAL B O 1
ATOM 8212 N N . SER B 1 205 ? -16.812 4.973 34.75 1 70.94 205 SER B N 1
ATOM 8213 C CA . SER B 1 205 ? -15.602 5.477 35.406 1 70.94 205 SER B CA 1
ATOM 8214 C C . SER B 1 205 ? -14.672 4.336 35.812 1 70.94 205 SER B C 1
ATOM 8216 O O . SER B 1 205 ? -13.453 4.516 35.875 1 70.94 205 SER B O 1
ATOM 8218 N N . GLU B 1 206 ? -15.219 3.154 35.938 1 78.31 206 GLU B N 1
ATOM 8219 C CA . GLU B 1 206 ? -14.398 2.002 36.312 1 78.31 206 GLU B CA 1
ATOM 8220 C C . GLU B 1 206 ? -14.133 1.099 35.125 1 78.31 206 GLU B C 1
ATOM 8222 O O . GLU B 1 206 ? -13.453 0.078 35.25 1 78.31 206 GLU B O 1
ATOM 8227 N N . MET B 1 207 ? -14.531 1.607 33.938 1 87.44 207 MET B N 1
ATOM 8228 C CA . MET B 1 207 ? -14.328 0.9 32.688 1 87.44 207 MET B CA 1
ATOM 8229 C C . MET B 1 207 ? -14.812 -0.542 32.781 1 87.44 207 MET B C 1
ATOM 8231 O O . MET B 1 207 ? -14.164 -1.458 32.281 1 87.44 207 MET B O 1
ATOM 8235 N N . ALA B 1 208 ? -15.93 -0.654 33.531 1 83.81 208 ALA B N 1
ATOM 8236 C CA . ALA B 1 208 ? -16.453 -2.004 33.719 1 83.81 208 ALA B CA 1
ATOM 8237 C C . ALA B 1 208 ? -17.016 -2.551 32.406 1 83.81 208 ALA B C 1
ATOM 8239 O O . ALA B 1 208 ? -17.781 -1.867 31.719 1 83.81 208 ALA B O 1
ATOM 8240 N N . GLY B 1 209 ? -16.578 -3.713 31.969 1 84.75 209 GLY B N 1
ATOM 8241 C CA . GLY B 1 209 ? -17.094 -4.363 30.766 1 84.75 209 GLY B CA 1
ATOM 8242 C C . GLY B 1 209 ? -16.281 -4.043 29.516 1 84.75 209 GLY B C 1
ATOM 8243 O O . GLY B 1 209 ? -16.469 -4.664 28.469 1 84.75 209 GLY B O 1
ATOM 8244 N N . CYS B 1 210 ? -15.383 -3.041 29.641 1 89.81 210 CYS B N 1
ATOM 8245 C CA . CYS B 1 210 ? -14.547 -2.684 28.5 1 89.81 210 CYS B CA 1
ATOM 8246 C C . CYS B 1 210 ? -13.328 -3.598 28.406 1 89.81 210 CYS B C 1
ATOM 8248 O O . CYS B 1 210 ? -12.266 -3.273 28.922 1 89.81 210 CYS B O 1
ATOM 8250 N N . LYS B 1 211 ? -13.516 -4.676 27.688 1 93.06 211 LYS B N 1
ATOM 8251 C CA . LYS B 1 211 ? -12.453 -5.676 27.609 1 93.06 211 LYS B CA 1
ATOM 8252 C C . LYS B 1 211 ? -11.617 -5.488 26.344 1 93.06 211 LYS B C 1
ATOM 8254 O O . LYS B 1 211 ? -11.312 -6.461 25.641 1 93.06 211 LYS B O 1
ATOM 8259 N N . TYR B 1 212 ? -11.359 -4.266 26.047 1 94.38 212 TYR B N 1
ATOM 8260 C CA . TYR B 1 212 ? -10.477 -3.986 24.922 1 94.38 212 TYR B CA 1
ATOM 8261 C C . TYR B 1 212 ? -9.039 -4.379 25.234 1 94.38 212 TYR B C 1
ATOM 8263 O O . TYR B 1 212 ? -8.555 -4.133 26.344 1 94.38 212 TYR B O 1
ATOM 8271 N N . LEU B 1 213 ? -8.391 -5 24.281 1 95 213 LEU B N 1
ATOM 8272 C CA . LEU B 1 213 ? -7.07 -5.578 24.484 1 95 213 LEU B CA 1
ATOM 8273 C C . LEU B 1 213 ? -5.992 -4.5 24.422 1 95 213 LEU B C 1
ATOM 8275 O O . LEU B 1 213 ? -5.992 -3.66 23.531 1 95 213 LEU B O 1
ATOM 8279 N N . VAL B 1 214 ? -5.129 -4.516 25.344 1 94.31 214 VAL B N 1
ATOM 8280 C CA . VAL B 1 214 ? -3.979 -3.617 25.344 1 94.31 214 VAL B CA 1
ATOM 8281 C C . VAL B 1 214 ? -2.713 -4.398 25 1 94.31 214 VAL B C 1
ATOM 8283 O O . VAL B 1 214 ? -1.941 -3.99 24.125 1 94.31 214 VAL B O 1
ATOM 8286 N N . HIS B 1 215 ? -2.568 -5.535 25.688 1 92.44 215 HIS B N 1
ATOM 8287 C CA . HIS B 1 215 ? -1.336 -6.281 25.469 1 92.44 215 HIS B CA 1
ATOM 8288 C C . HIS B 1 215 ? -1.558 -7.777 25.672 1 92.44 215 HIS B C 1
ATOM 8290 O O . HIS B 1 215 ? -2.461 -8.18 26.406 1 92.44 215 HIS B O 1
ATOM 8296 N N . GLY B 1 216 ? -0.758 -8.625 24.875 1 89.56 216 GLY B N 1
ATOM 8297 C CA . GLY B 1 216 ? -0.685 -10.047 25.156 1 89.56 216 GLY B CA 1
ATOM 8298 C C . GLY B 1 216 ? -1.214 -10.914 24.031 1 89.56 216 GLY B C 1
ATOM 8299 O O . GLY B 1 216 ? -1.046 -12.133 24.047 1 89.56 216 GLY B O 1
ATOM 8300 N N . GLU B 1 217 ? -1.839 -10.367 23.125 1 88.06 217 GLU B N 1
ATOM 8301 C CA . GLU B 1 217 ? -2.426 -11.156 22.047 1 88.06 217 GLU B CA 1
ATOM 8302 C C . GLU B 1 217 ? -1.348 -11.844 21.219 1 88.06 217 GLU B C 1
ATOM 8304 O O . GLU B 1 217 ? -1.545 -12.969 20.75 1 88.06 217 GLU B O 1
ATOM 8309 N N . HIS B 1 218 ? -0.242 -11.227 21.047 1 83.94 218 HIS B N 1
ATOM 8310 C CA . HIS B 1 218 ? 0.845 -11.812 20.266 1 83.94 218 HIS B CA 1
ATOM 8311 C C . HIS B 1 218 ? 1.415 -13.047 20.969 1 83.94 218 HIS B C 1
ATOM 8313 O O . HIS B 1 218 ? 1.842 -14 20.312 1 83.94 218 HIS B O 1
ATOM 8319 N N . ARG B 1 219 ? 1.401 -13.039 22.219 1 83.69 219 ARG B N 1
ATOM 8320 C CA . ARG B 1 219 ? 1.905 -14.18 22.984 1 83.69 219 ARG B CA 1
ATOM 8321 C C . ARG B 1 219 ? 0.973 -15.375 22.844 1 83.69 219 ARG B C 1
ATOM 8323 O O . ARG B 1 219 ? 1.431 -16.516 22.703 1 83.69 219 ARG B O 1
ATOM 8330 N N . VAL B 1 220 ? -0.274 -15.07 22.906 1 85 220 VAL B N 1
ATOM 8331 C CA . VAL B 1 220 ? -1.256 -16.141 22.766 1 85 220 VAL B CA 1
ATOM 8332 C C . VAL B 1 220 ? -1.155 -16.734 21.359 1 85 220 VAL B C 1
ATOM 8334 O O . VAL B 1 220 ? -1.221 -17.953 21.203 1 85 220 VAL B O 1
ATOM 8337 N N . LEU B 1 221 ? -0.994 -15.898 20.375 1 84.25 221 LEU B N 1
ATOM 8338 C CA . LEU B 1 221 ? -0.881 -16.375 19 1 84.25 221 LEU B CA 1
ATOM 8339 C C . LEU B 1 221 ? 0.364 -17.234 18.828 1 84.25 221 LEU B C 1
ATOM 8341 O O . LEU B 1 221 ? 0.323 -18.266 18.141 1 84.25 221 LEU B O 1
ATOM 8345 N N . LYS B 1 222 ? 1.447 -16.828 19.391 1 79.88 222 LYS B N 1
ATOM 8346 C CA . LYS B 1 222 ? 2.684 -17.594 19.297 1 79.88 222 LYS B CA 1
ATOM 8347 C C . LYS B 1 222 ? 2.533 -18.969 19.969 1 79.88 222 LYS B C 1
ATOM 8349 O O . LYS B 1 222 ? 3.066 -19.969 19.484 1 79.88 222 LYS B O 1
ATOM 8354 N N . GLU B 1 223 ? 1.797 -18.953 21 1 78.12 223 GLU B N 1
ATOM 8355 C CA . GLU B 1 223 ? 1.555 -20.219 21.688 1 78.12 223 GLU B CA 1
ATOM 8356 C C . GLU B 1 223 ? 0.693 -21.156 20.844 1 78.12 223 GLU B C 1
ATOM 8358 O O . GLU B 1 223 ? 0.911 -22.375 20.844 1 78.12 223 GLU B O 1
ATOM 8363 N N . VAL B 1 224 ? -0.172 -20.562 20.141 1 75.12 224 VAL B N 1
ATOM 8364 C CA . VAL B 1 224 ? -1.04 -21.359 19.281 1 75.12 224 VAL B CA 1
ATOM 8365 C C . VAL B 1 224 ? -0.246 -21.891 18.078 1 75.12 224 VAL B C 1
ATOM 8367 O O . VAL B 1 224 ? -0.437 -23.031 17.656 1 75.12 224 VAL B O 1
ATOM 8370 N N . GLN B 1 225 ? 0.625 -21.094 17.516 1 72.69 225 GLN B N 1
ATOM 8371 C CA . GLN B 1 225 ? 1.381 -21.453 16.312 1 72.69 225 GLN B CA 1
ATOM 8372 C C . GLN B 1 225 ? 2.471 -22.469 16.641 1 72.69 225 GLN B C 1
ATOM 8374 O O . GLN B 1 225 ? 2.742 -23.375 15.859 1 72.69 225 GLN B O 1
ATOM 8379 N N . GLU B 1 226 ? 3.322 -22.172 17.547 1 65.25 226 GLU B N 1
ATOM 8380 C CA . GLU B 1 226 ? 4.43 -23.062 17.891 1 65.25 226 GLU B CA 1
ATOM 8381 C C . GLU B 1 226 ? 3.939 -24.312 18.625 1 65.25 226 GLU B C 1
ATOM 8383 O O . GLU B 1 226 ? 4.633 -25.328 18.656 1 65.25 226 GLU B O 1
ATOM 8388 N N . GLY B 1 227 ? 2.82 -24.547 18.531 1 57.66 227 GLY B N 1
ATOM 8389 C CA . GLY B 1 227 ? 2.346 -25.719 19.281 1 57.66 227 GLY B CA 1
ATOM 8390 C C . GLY B 1 227 ? 2.758 -25.703 20.734 1 57.66 227 GLY B C 1
ATOM 8391 O O . GLY B 1 227 ? 3.572 -24.875 21.141 1 57.66 227 GLY B O 1
ATOM 8392 N N . ARG B 1 228 ? 2.225 -26.516 21.688 1 47.19 228 ARG B N 1
ATOM 8393 C CA . ARG B 1 228 ? 2.518 -26.656 23.109 1 47.19 228 ARG B CA 1
ATOM 8394 C C . ARG B 1 228 ? 3.99 -26.969 23.328 1 47.19 228 ARG B C 1
ATOM 8396 O O . ARG B 1 228 ? 4.465 -28.047 22.953 1 47.19 228 ARG B O 1
ATOM 8403 N N . ARG B 1 229 ? 4.891 -26.125 23.141 1 41.06 229 ARG B N 1
ATOM 8404 C CA . ARG B 1 229 ? 6.23 -26.531 23.562 1 41.06 229 ARG B CA 1
ATOM 8405 C C . ARG B 1 229 ? 6.242 -26.969 25.016 1 41.06 229 ARG B C 1
ATOM 8407 O O . ARG B 1 229 ? 5.746 -26.266 25.891 1 41.06 229 ARG B O 1
ATOM 8414 N N . GLU B 1 230 ? 6.27 -28.172 25.25 1 38.56 230 GLU B N 1
ATOM 8415 C CA . GLU B 1 230 ? 6.406 -28.766 26.578 1 38.56 230 GLU B CA 1
ATOM 8416 C C . GLU B 1 230 ? 7.5 -28.078 27.391 1 38.56 230 GLU B C 1
ATOM 8418 O O . GLU B 1 230 ? 7.754 -28.438 28.531 1 38.56 230 GLU B O 1
ATOM 8423 N N . GLY B 1 231 ? 8.414 -27.422 26.766 1 35.19 231 GLY B N 1
ATOM 8424 C CA . GLY B 1 231 ? 9.586 -27.375 27.641 1 35.19 231 GLY B CA 1
ATOM 8425 C C . GLY B 1 231 ? 9.383 -26.516 28.875 1 35.19 231 GLY B C 1
ATOM 8426 O O . GLY B 1 231 ? 8.602 -25.562 28.859 1 35.19 231 GLY B O 1
ATOM 8427 N N . ARG B 1 232 ? 9.633 -27.156 30.078 1 35.53 232 ARG B N 1
ATOM 8428 C CA . ARG B 1 232 ? 9.734 -26.672 31.453 1 35.53 232 ARG B CA 1
ATOM 8429 C C . ARG B 1 232 ? 10.609 -25.422 31.531 1 35.53 232 ARG B C 1
ATOM 8431 O O . ARG B 1 232 ? 11.812 -25.516 31.797 1 35.53 232 ARG B O 1
ATOM 8438 N N . ARG B 1 233 ? 10.867 -24.641 30.609 1 35.59 233 ARG B N 1
ATOM 8439 C CA . ARG B 1 233 ? 11.891 -23.734 31.109 1 35.59 233 ARG B CA 1
ATOM 8440 C C . ARG B 1 233 ? 11.359 -22.938 32.312 1 35.59 233 ARG B C 1
ATOM 8442 O O . ARG B 1 233 ? 10.328 -22.266 32.188 1 35.59 233 ARG B O 1
ATOM 8449 N N . ARG B 1 234 ? 11.664 -23.375 33.594 1 32.56 234 ARG B N 1
ATOM 8450 C CA . ARG B 1 234 ? 11.562 -22.672 34.875 1 32.56 234 ARG B CA 1
ATOM 8451 C C . ARG B 1 234 ? 12.062 -21.234 34.75 1 32.56 234 ARG B C 1
ATOM 8453 O O . ARG B 1 234 ? 13.266 -20.984 34.812 1 32.56 234 ARG B O 1
ATOM 8460 N N . LEU B 1 235 ? 11.68 -20.531 33.844 1 33.41 235 LEU B N 1
ATOM 8461 C CA . LEU B 1 235 ? 12.219 -19.203 34.125 1 33.41 235 LEU B CA 1
ATOM 8462 C C . LEU B 1 235 ? 11.875 -18.781 35.562 1 33.41 235 LEU B C 1
ATOM 8464 O O . LEU B 1 235 ? 10.938 -19.297 36.156 1 33.41 235 LEU B O 1
ATOM 8468 N N . SER B 1 236 ? 12.555 -17.828 36.25 1 33.31 236 SER B N 1
ATOM 8469 C CA . SER B 1 236 ? 12.484 -17.422 37.625 1 33.31 236 SER B CA 1
ATOM 8470 C C . SER B 1 236 ? 11.039 -17.312 38.094 1 33.31 236 SER B C 1
ATOM 8472 O O . SER B 1 236 ? 10.125 -17.156 37.281 1 33.31 236 SER B O 1
ATOM 8474 N N . SER B 1 237 ? 10.742 -17.578 39.5 1 39.41 237 SER B N 1
ATOM 8475 C CA . SER B 1 237 ? 9.555 -17.641 40.344 1 39.41 237 SER B CA 1
ATOM 8476 C C . SER B 1 237 ? 8.516 -16.609 39.906 1 39.41 237 SER B C 1
ATOM 8478 O O . SER B 1 237 ? 7.32 -16.906 39.906 1 39.41 237 SER B O 1
ATOM 8480 N N . CYS B 1 238 ? 8.828 -15.414 40 1 38.22 238 CYS B N 1
ATOM 8481 C CA . CYS B 1 238 ? 7.883 -14.328 39.75 1 38.22 238 CYS B CA 1
ATOM 8482 C C . CYS B 1 238 ? 7.328 -14.414 38.312 1 38.22 238 CYS B C 1
ATOM 8484 O O . CYS B 1 238 ? 6.242 -13.898 38.031 1 38.22 238 CYS B O 1
ATOM 8486 N N . PHE B 1 239 ? 8.117 -14.812 37.406 1 42.94 239 PHE B N 1
ATOM 8487 C CA . PHE B 1 239 ? 7.688 -14.922 36.031 1 42.94 239 PHE B CA 1
ATOM 8488 C C . PHE B 1 239 ? 7.227 -16.328 35.719 1 42.94 239 PHE B C 1
ATOM 8490 O O . PHE B 1 239 ? 7.055 -16.688 34.531 1 42.94 239 PHE B O 1
ATOM 8497 N N . ARG B 1 240 ? 7.223 -17.375 36.781 1 39.12 240 ARG B N 1
ATOM 8498 C CA . ARG B 1 240 ? 6.855 -18.797 36.719 1 39.12 240 ARG B CA 1
ATOM 8499 C C . ARG B 1 240 ? 5.422 -18.969 36.219 1 39.12 240 ARG B C 1
ATOM 8501 O O . ARG B 1 240 ? 4.473 -18.781 36.969 1 39.12 240 ARG B O 1
ATOM 8508 N N . ARG B 1 241 ? 5.18 -18.703 35.094 1 41.12 241 ARG B N 1
ATOM 8509 C CA . ARG B 1 241 ? 3.834 -18.984 34.625 1 41.12 241 ARG B CA 1
ATOM 8510 C C . ARG B 1 241 ? 3.639 -20.469 34.375 1 41.12 241 ARG B C 1
ATOM 8512 O O . ARG B 1 241 ? 4.453 -21.109 33.719 1 41.12 241 ARG B O 1
ATOM 8519 N N . GLU B 1 242 ? 3.092 -21.094 35.438 1 37.5 242 GLU B N 1
ATOM 8520 C CA . GLU B 1 242 ? 2.58 -22.438 35.156 1 37.5 242 GLU B CA 1
ATOM 8521 C C . GLU B 1 242 ? 1.854 -22.484 33.812 1 37.5 242 GLU B C 1
ATOM 8523 O O . GLU B 1 242 ? 0.916 -21.703 33.594 1 37.5 242 GLU B O 1
ATOM 8528 N N . ARG B 1 243 ? 2.611 -22.609 32.938 1 37.44 243 ARG B N 1
ATOM 8529 C CA . ARG B 1 243 ? 1.997 -22.781 31.625 1 37.44 243 ARG B CA 1
ATOM 8530 C C . ARG B 1 243 ? 0.935 -23.875 31.656 1 37.44 243 ARG B C 1
ATOM 8532 O O . ARG B 1 243 ? 1.247 -25.047 31.891 1 37.44 243 ARG B O 1
ATOM 8539 N N . ILE B 1 244 ? -0.129 -23.609 32.188 1 36.81 244 ILE B N 1
ATOM 8540 C CA . ILE B 1 244 ? -1.238 -24.547 32.062 1 36.81 244 ILE B CA 1
ATOM 8541 C C . ILE B 1 244 ? -1.383 -24.953 30.594 1 36.81 244 ILE B C 1
ATOM 8543 O O . ILE B 1 244 ? -1.445 -24.109 29.703 1 36.81 244 ILE B O 1
ATOM 8547 N N . ILE B 1 245 ? -0.786 -26.062 30.391 1 36.94 245 ILE B N 1
ATOM 8548 C CA . ILE B 1 245 ? -1.083 -26.734 29.125 1 36.94 245 ILE B CA 1
ATOM 8549 C C . ILE B 1 245 ? -2.574 -26.609 28.812 1 36.94 245 ILE B C 1
ATOM 8551 O O . ILE B 1 245 ? -3.408 -27.172 29.531 1 36.94 245 ILE B O 1
ATOM 8555 N N . ILE B 1 246 ? -2.998 -25.484 28.625 1 38.25 246 ILE B N 1
ATOM 8556 C CA . ILE B 1 246 ? -4.406 -25.438 28.234 1 38.25 246 ILE B CA 1
ATOM 8557 C C . ILE B 1 246 ? -4.637 -26.375 27.047 1 38.25 246 ILE B C 1
ATOM 8559 O O . ILE B 1 246 ? -3.904 -26.312 26.062 1 38.25 246 ILE B O 1
ATOM 8563 N N . GLU B 1 247 ? -5.18 -27.453 27.344 1 38.91 247 GLU B N 1
ATOM 8564 C CA . GLU B 1 247 ? -5.75 -28.281 26.297 1 38.91 247 GLU B CA 1
ATOM 8565 C C . GLU B 1 247 ? -6.383 -27.438 25.203 1 38.91 247 GLU B C 1
ATOM 8567 O O . GLU B 1 247 ? -7.23 -26.594 25.469 1 38.91 247 GLU B O 1
ATOM 8572 N N . SER B 1 248 ? -5.676 -27.047 24.375 1 40.19 248 SER B N 1
ATOM 8573 C CA . SER B 1 248 ? -6.098 -26.297 23.203 1 40.19 248 SER B CA 1
ATOM 8574 C C . SER B 1 248 ? -7.512 -26.672 22.781 1 40.19 248 SER B C 1
ATOM 8576 O O . SER B 1 248 ? -7.789 -27.844 22.5 1 40.19 248 SER B O 1
ATOM 8578 N N . ASN B 1 249 ? -8.547 -26.312 23.5 1 43.16 249 ASN B N 1
ATOM 8579 C CA . ASN B 1 249 ? -9.852 -26.438 22.859 1 43.16 249 ASN B CA 1
ATOM 8580 C C . ASN B 1 249 ? -9.773 -26.125 21.375 1 43.16 249 ASN B C 1
ATOM 8582 O O . ASN B 1 249 ? -9.57 -24.984 20.969 1 43.16 249 ASN B O 1
ATOM 8586 N N . ARG B 1 250 ? -9.172 -27.031 20.734 1 48 250 ARG B N 1
ATOM 8587 C CA . ARG B 1 250 ? -8.867 -26.953 19.312 1 48 250 ARG B CA 1
ATOM 8588 C C . ARG B 1 250 ? -10.117 -26.641 18.5 1 48 250 ARG B C 1
ATOM 8590 O O . ARG B 1 250 ? -10.672 -27.516 17.844 1 48 250 ARG B O 1
ATOM 8597 N N . SER B 1 251 ? -11.008 -25.672 19.062 1 57.03 251 SER B N 1
ATOM 8598 C CA . SER B 1 251 ? -12.102 -25.125 18.266 1 57.03 251 SER B CA 1
ATOM 8599 C C . SER B 1 251 ? -11.578 -24.375 17.047 1 57.03 251 SER B C 1
ATOM 8601 O O . SER B 1 251 ? -10.625 -23.594 17.156 1 57.03 251 SER B O 1
ATOM 8603 N N . TYR B 1 252 ? -11.438 -25.219 15.977 1 64.38 252 TYR B N 1
ATOM 8604 C CA . TYR B 1 252 ? -11.086 -24.688 14.664 1 64.38 252 TYR B CA 1
ATOM 8605 C C . TYR B 1 252 ? -11.203 -23.172 14.641 1 64.38 252 TYR B C 1
ATOM 8607 O O . TYR B 1 252 ? -11.609 -22.578 13.633 1 64.38 252 TYR B O 1
ATOM 8615 N N . LYS B 1 253 ? -11.227 -22.578 16.016 1 71.5 253 LYS B N 1
ATOM 8616 C CA . LYS B 1 253 ? -11.281 -21.125 16.156 1 71.5 253 LYS B CA 1
ATOM 8617 C C . LYS B 1 253 ? -10.25 -20.625 17.172 1 71.5 253 LYS B C 1
ATOM 8619 O O . LYS B 1 253 ? -9.867 -21.359 18.078 1 71.5 253 LYS B O 1
ATOM 8624 N N . ILE B 1 254 ? -9.664 -19.516 16.938 1 75.44 254 ILE B N 1
ATOM 8625 C CA . ILE B 1 254 ? -8.805 -18.859 17.906 1 75.44 254 ILE B CA 1
ATOM 8626 C C . ILE B 1 254 ? -9.625 -17.875 18.734 1 75.44 254 ILE B C 1
ATOM 8628 O O . ILE B 1 254 ? -10.109 -16.875 18.219 1 75.44 254 ILE B O 1
ATOM 8632 N N . GLN B 1 255 ? -10.016 -18.297 19.922 1 80.38 255 GLN B N 1
ATOM 8633 C CA . GLN B 1 255 ? -10.797 -17.422 20.781 1 80.38 255 GLN B CA 1
ATOM 8634 C C . GLN B 1 255 ? -9.969 -16.953 21.969 1 80.38 255 GLN B C 1
ATOM 8636 O O . GLN B 1 255 ? -9.352 -17.766 22.672 1 80.38 255 GLN B O 1
ATOM 8641 N N . LEU B 1 256 ? -9.93 -15.648 22.156 1 87.44 256 LEU B N 1
ATOM 8642 C CA . LEU B 1 256 ? -9.227 -15.047 23.281 1 87.44 256 LEU B CA 1
ATOM 8643 C C . LEU B 1 256 ? -10.164 -14.875 24.469 1 87.44 256 LEU B C 1
ATOM 8645 O O . LEU B 1 256 ? -11.281 -14.375 24.312 1 87.44 256 LEU B O 1
ATOM 8649 N N . ASP B 1 257 ? -9.781 -15.43 25.594 1 85.38 257 ASP B N 1
ATOM 8650 C CA . ASP B 1 257 ? -10.562 -15.297 26.828 1 85.38 257 ASP B CA 1
ATOM 8651 C C . ASP B 1 257 ? -9.75 -14.609 27.922 1 85.38 257 ASP B C 1
ATOM 8653 O O . ASP B 1 257 ? -9 -15.273 28.656 1 85.38 257 ASP B O 1
ATOM 8657 N N . PRO B 1 258 ? -9.977 -13.352 28 1 88.25 258 PRO B N 1
ATOM 8658 C CA . PRO B 1 258 ? -9.172 -12.602 28.953 1 88.25 258 PRO B CA 1
ATOM 8659 C C . PRO B 1 258 ? -9.461 -13 30.406 1 88.25 258 PRO B C 1
ATOM 8661 O O . PRO B 1 258 ? -8.633 -12.766 31.297 1 88.25 258 PRO B O 1
ATOM 8664 N N . ASP B 1 259 ? -10.609 -13.547 30.797 1 85.06 259 ASP B N 1
ATOM 8665 C CA . ASP B 1 259 ? -10.977 -13.883 32.156 1 85.06 259 ASP B CA 1
ATOM 8666 C C . ASP B 1 259 ? -10.828 -15.375 32.438 1 85.06 259 ASP B C 1
ATOM 8668 O O . ASP B 1 259 ? -10.938 -15.828 33.562 1 85.06 259 ASP B O 1
ATOM 8672 N N . GLY B 1 260 ? -10.57 -16.125 31.406 1 81.25 260 GLY B N 1
ATOM 8673 C CA . GLY B 1 260 ? -10.469 -17.578 31.562 1 81.25 260 GLY B CA 1
ATOM 8674 C C . GLY B 1 260 ? -9.055 -18.094 31.375 1 81.25 260 GLY B C 1
ATOM 8675 O O . GLY B 1 260 ? -8.172 -17.812 32.188 1 81.25 260 GLY B O 1
ATOM 8676 N N . VAL B 1 261 ? -8.844 -18.625 30.266 1 75.19 261 VAL B N 1
ATOM 8677 C CA . VAL B 1 261 ? -7.629 -19.375 29.984 1 75.19 261 VAL B CA 1
ATOM 8678 C C . VAL B 1 261 ? -6.461 -18.422 29.781 1 75.19 261 VAL B C 1
ATOM 8680 O O . VAL B 1 261 ? -5.324 -18.734 30.141 1 75.19 261 VAL B O 1
ATOM 8683 N N . HIS B 1 262 ? -6.762 -17.203 29.391 1 85.38 262 HIS B N 1
ATOM 8684 C CA . HIS B 1 262 ? -5.691 -16.266 29.031 1 85.38 262 HIS B CA 1
ATOM 8685 C C . HIS B 1 262 ? -5.609 -15.125 30.047 1 85.38 262 HIS B C 1
ATOM 8687 O O . HIS B 1 262 ? -5.117 -14.047 29.719 1 85.38 262 HIS B O 1
ATOM 8693 N N . LYS B 1 263 ? -6.008 -15.266 31.188 1 82.75 263 LYS B N 1
ATOM 8694 C CA . LYS B 1 263 ? -6.09 -14.227 32.219 1 82.75 263 LYS B CA 1
ATOM 8695 C C . LYS B 1 263 ? -4.711 -13.656 32.531 1 82.75 263 LYS B C 1
ATOM 8697 O O . LYS B 1 263 ? -4.562 -12.445 32.688 1 82.75 263 LYS B O 1
ATOM 8702 N N . ASP B 1 264 ? -3.703 -14.492 32.438 1 80.5 264 ASP B N 1
ATOM 8703 C CA . ASP B 1 264 ? -2.373 -14.047 32.844 1 80.5 264 ASP B CA 1
ATOM 8704 C C . ASP B 1 264 ? -1.632 -13.422 31.656 1 80.5 264 ASP B C 1
ATOM 8706 O O . ASP B 1 264 ? -0.67 -12.672 31.844 1 80.5 264 ASP B O 1
ATOM 8710 N N . HIS B 1 265 ? -2.123 -13.68 30.531 1 84.56 265 HIS B N 1
ATOM 8711 C CA . HIS B 1 265 ? -1.4 -13.227 29.359 1 84.56 265 HIS B CA 1
ATOM 8712 C C . HIS B 1 265 ? -1.991 -11.93 28.812 1 84.56 265 HIS B C 1
ATOM 8714 O O . HIS B 1 265 ? -1.263 -11.078 28.297 1 84.56 265 HIS B O 1
ATOM 8720 N N . LEU B 1 266 ? -3.285 -11.836 29.016 1 91.56 266 LEU B N 1
ATOM 8721 C CA . LEU B 1 266 ? -3.949 -10.727 28.344 1 91.56 266 LEU B CA 1
ATOM 8722 C C . LEU B 1 266 ? -4.215 -9.586 29.328 1 91.56 266 LEU B C 1
ATOM 8724 O O . LEU B 1 266 ? -4.586 -9.828 30.484 1 91.56 266 LEU B O 1
ATOM 8728 N N . VAL B 1 267 ? -3.863 -8.438 28.938 1 93.88 267 VAL B N 1
ATOM 8729 C CA . VAL B 1 267 ? -4.18 -7.234 29.703 1 93.88 267 VAL B CA 1
ATOM 8730 C C . VAL B 1 267 ? -5.258 -6.434 28.969 1 93.88 267 VAL B C 1
ATOM 8732 O O . VAL B 1 267 ? -5.086 -6.059 27.812 1 93.88 267 VAL B O 1
ATOM 8735 N N . THR B 1 268 ? -6.367 -6.23 29.562 1 94.38 268 THR B N 1
ATOM 8736 C CA . THR B 1 268 ? -7.473 -5.453 29.016 1 94.38 268 THR B CA 1
ATOM 8737 C C . THR B 1 268 ? -7.613 -4.117 29.734 1 94.38 268 THR B C 1
ATOM 8739 O O . THR B 1 268 ? -6.973 -3.895 30.766 1 94.38 268 THR B O 1
ATOM 8742 N N . VAL B 1 269 ? -8.359 -3.203 29.156 1 94 269 VAL B N 1
ATOM 8743 C CA . VAL B 1 269 ? -8.602 -1.9 29.766 1 94 269 VAL B CA 1
ATOM 8744 C C . VAL B 1 269 ? -9.312 -2.082 31.109 1 94 269 VAL B C 1
ATOM 8746 O O . VAL B 1 269 ? -8.969 -1.421 32.094 1 94 269 VAL B O 1
ATOM 8749 N N . GLU B 1 270 ? -10.227 -3.033 31.172 1 91.94 270 GLU B N 1
ATOM 8750 C CA . GLU B 1 270 ? -10.938 -3.318 32.406 1 91.94 270 GLU B CA 1
ATOM 8751 C C . GLU B 1 270 ? -9.977 -3.762 33.531 1 91.94 270 GLU B C 1
ATOM 8753 O O . GLU B 1 270 ? -10.062 -3.295 34.656 1 91.94 270 GLU B O 1
ATOM 8758 N N . LYS B 1 271 ? -9.094 -4.586 33.219 1 89.75 271 LYS B N 1
ATOM 8759 C CA . LYS B 1 271 ? -8.117 -5.094 34.188 1 89.75 271 LYS B CA 1
ATOM 8760 C C . LYS B 1 271 ? -7.23 -3.969 34.719 1 89.75 271 LYS B C 1
ATOM 8762 O O . LYS B 1 271 ? -6.867 -3.957 35.875 1 89.75 271 LYS B O 1
ATOM 8767 N N . LEU B 1 272 ? -6.84 -3.07 33.812 1 90.81 272 LEU B N 1
ATOM 8768 C CA . LEU B 1 272 ? -5.988 -1.945 34.188 1 90.81 272 LEU B CA 1
ATOM 8769 C C . LEU B 1 272 ? -6.688 -1.049 35.219 1 90.81 272 LEU B C 1
ATOM 8771 O O . LEU B 1 272 ? -6.059 -0.556 36.156 1 90.81 272 LEU B O 1
ATOM 8775 N N . TRP B 1 273 ? -7.914 -0.774 35.062 1 89.81 273 TRP B N 1
ATOM 8776 C CA . TRP B 1 273 ? -8.664 0.098 35.969 1 89.81 273 TRP B CA 1
ATOM 8777 C C . TRP B 1 273 ? -9.047 -0.64 37.25 1 89.81 273 TRP B C 1
ATOM 8779 O O . TRP B 1 273 ? -9.023 -0.063 38.344 1 89.81 273 TRP B O 1
ATOM 8789 N N . ARG B 1 274 ? -9.305 -1.911 37.125 1 85.19 274 ARG B N 1
ATOM 8790 C CA . ARG B 1 274 ? -9.797 -2.68 38.281 1 85.19 274 ARG B CA 1
ATOM 8791 C C . ARG B 1 274 ? -8.648 -3.107 39.188 1 85.19 274 ARG B C 1
ATOM 8793 O O . ARG B 1 274 ? -8.703 -2.918 40.375 1 85.19 274 ARG B O 1
ATOM 8800 N N . ASP B 1 275 ? -7.656 -3.684 38.625 1 82.62 275 ASP B N 1
ATOM 8801 C CA . ASP B 1 275 ? -6.59 -4.301 39.406 1 82.62 275 ASP B CA 1
ATOM 8802 C C . ASP B 1 275 ? -5.652 -3.244 40 1 82.62 275 ASP B C 1
ATOM 8804 O O . ASP B 1 275 ? -4.914 -3.518 40.969 1 82.62 275 ASP B O 1
ATOM 8808 N N . THR B 1 276 ? -5.672 -2.08 39.469 1 80 276 THR B N 1
ATOM 8809 C CA . THR B 1 276 ? -4.699 -1.096 39.938 1 80 276 THR B CA 1
ATOM 8810 C C . THR B 1 276 ? -5.383 -0 40.75 1 80 276 THR B C 1
ATOM 8812 O O . THR B 1 276 ? -4.789 1.051 41 1 80 276 THR B O 1
ATOM 8815 N N . SER B 1 277 ? -6.602 -0.215 41.125 1 76.62 277 SER B N 1
ATOM 8816 C CA . SER B 1 277 ? -7.332 0.803 41.875 1 76.62 277 SER B CA 1
ATOM 8817 C C . SER B 1 277 ? -6.656 1.106 43.188 1 76.62 277 SER B C 1
ATOM 8819 O O . SER B 1 277 ? -6.703 2.238 43.688 1 76.62 277 SER B O 1
ATOM 8821 N N . LYS B 1 278 ? -5.875 0.122 43.75 1 73.31 278 LYS B N 1
ATOM 8822 C CA . LYS B 1 278 ? -5.254 0.32 45.062 1 73.31 278 LYS B CA 1
ATOM 8823 C C . LYS B 1 278 ? -3.738 0.457 44.938 1 73.31 278 LYS B C 1
ATOM 8825 O O . LYS B 1 278 ? -3.029 0.512 45.938 1 73.31 278 LYS B O 1
ATOM 8830 N N . SER B 1 279 ? -3.293 0.561 43.688 1 78.81 279 SER B N 1
ATOM 8831 C CA . SER B 1 279 ? -1.845 0.58 43.531 1 78.81 279 SER B CA 1
ATOM 8832 C C . SER B 1 279 ? -1.285 1.987 43.688 1 78.81 279 SER B C 1
ATOM 8834 O O . SER B 1 279 ? -2.018 2.973 43.562 1 78.81 279 SER B O 1
ATOM 8836 N N . ARG B 1 280 ? -0.095 2.105 44.094 1 77.69 280 ARG B N 1
ATOM 8837 C CA . ARG B 1 280 ? 0.571 3.381 44.344 1 77.69 280 ARG B CA 1
ATOM 8838 C C . ARG B 1 280 ? 0.933 4.07 43.031 1 77.69 280 ARG B C 1
ATOM 8840 O O . ARG B 1 280 ? 1.116 5.289 43 1 77.69 280 ARG B O 1
ATOM 8847 N N . LEU B 1 281 ? 1.044 3.311 41.969 1 82.81 281 LEU B N 1
ATOM 8848 C CA . LEU B 1 281 ? 1.475 3.877 40.688 1 82.81 281 LEU B CA 1
ATOM 8849 C C . LEU B 1 281 ? 0.276 4.34 39.875 1 82.81 281 LEU B C 1
ATOM 8851 O O . LEU B 1 281 ? 0.317 5.402 39.25 1 82.81 281 LEU B O 1
ATOM 8855 N N . LEU B 1 282 ? -0.882 3.506 39.844 1 82.69 282 LEU B N 1
ATOM 8856 C CA . LEU B 1 282 ? -2.023 3.771 38.969 1 82.69 282 LEU B CA 1
ATOM 8857 C C . LEU B 1 282 ? -3.283 4.023 39.781 1 82.69 282 LEU B C 1
ATOM 8859 O O . LEU B 1 282 ? -4.379 4.141 39.219 1 82.69 282 LEU B O 1
ATOM 8863 N N . GLY B 1 283 ? -3.295 3.932 41 1 73.88 283 GLY B N 1
ATOM 8864 C CA . GLY B 1 283 ? -4.469 4.074 41.844 1 73.88 283 GLY B CA 1
ATOM 8865 C C . GLY B 1 283 ? -5.086 5.457 41.781 1 73.88 283 GLY B C 1
ATOM 8866 O O . GLY B 1 283 ? -4.414 6.43 41.406 1 73.88 283 GLY B O 1
ATOM 8867 N N . GLY B 1 284 ? -6.449 5.715 41.406 1 59.34 284 GLY B N 1
ATOM 8868 C CA . GLY B 1 284 ? -7.352 6.824 41.125 1 59.34 284 GLY B CA 1
ATOM 8869 C C . GLY B 1 284 ? -7.117 8.016 42.031 1 59.34 284 GLY B C 1
ATOM 8870 O O . GLY B 1 284 ? -7.406 9.156 41.656 1 59.34 284 GLY B O 1
ATOM 8871 N N . ALA B 1 285 ? -7.352 7.68 43.312 1 51.28 285 ALA B N 1
ATOM 8872 C CA . ALA B 1 285 ? -7.656 8.828 44.156 1 51.28 285 ALA B CA 1
ATOM 8873 C C . ALA B 1 285 ? -6.672 9.969 43.906 1 51.28 285 ALA B C 1
ATOM 8875 O O . ALA B 1 285 ? -5.668 9.789 43.219 1 51.28 285 ALA B O 1
ATOM 8876 N N . SER B 1 286 ? -6.18 10.781 44.844 1 51.62 286 SER B N 1
ATOM 8877 C CA . SER B 1 286 ? -5.574 12.102 44.969 1 51.62 286 SER B CA 1
ATOM 8878 C C . SER B 1 286 ? -4.176 12.133 44.375 1 51.62 286 SER B C 1
ATOM 8880 O O . SER B 1 286 ? -3.852 13.023 43.594 1 51.62 286 SER B O 1
ATOM 8882 N N . THR B 1 287 ? -3.119 11.359 44.812 1 56.31 287 THR B N 1
ATOM 8883 C CA . THR B 1 287 ? -1.733 11.812 44.875 1 56.31 287 THR B CA 1
ATOM 8884 C C . THR B 1 287 ? -0.896 11.125 43.812 1 56.31 287 THR B C 1
ATOM 8886 O O . THR B 1 287 ? 0.047 11.711 43.281 1 56.31 287 THR B O 1
ATOM 8889 N N . ALA B 1 288 ? -1.265 9.828 43.125 1 63.44 288 ALA B N 1
ATOM 8890 C CA . ALA B 1 288 ? -0.254 9.102 42.375 1 63.44 288 ALA B CA 1
ATOM 8891 C C . ALA B 1 288 ? -0.441 9.312 40.875 1 63.44 288 ALA B C 1
ATOM 8893 O O . ALA B 1 288 ? 0.528 9.547 40.125 1 63.44 288 ALA B O 1
ATOM 8894 N N . ASP B 1 289 ? -1.703 9.195 40.25 1 74.38 289 ASP B N 1
ATOM 8895 C CA . ASP B 1 289 ? -1.975 9.43 38.844 1 74.38 289 ASP B CA 1
ATOM 8896 C C . ASP B 1 289 ? -3.053 10.5 38.656 1 74.38 289 ASP B C 1
ATOM 8898 O O . ASP B 1 289 ? -4.219 10.172 38.438 1 74.38 289 ASP B O 1
ATOM 8902 N N . PRO B 1 290 ? -2.551 11.719 38.844 1 72.81 290 PRO B N 1
ATOM 8903 C CA . PRO B 1 290 ? -3.562 12.773 38.719 1 72.81 290 PRO B CA 1
ATOM 8904 C C . PRO B 1 290 ? -4.27 12.742 37.344 1 72.81 290 PRO B C 1
ATOM 8906 O O . PRO B 1 290 ? -3.617 12.734 36.312 1 72.81 290 PRO B O 1
ATOM 8909 N N . GLY B 1 291 ? -5.668 12.602 37.344 1 75.31 291 GLY B N 1
ATOM 8910 C CA . GLY B 1 291 ? -6.5 12.672 36.156 1 75.31 291 GLY B CA 1
ATOM 8911 C C . GLY B 1 291 ? -6.438 11.414 35.312 1 75.31 291 GLY B C 1
ATOM 8912 O O . GLY B 1 291 ? -6.844 11.414 34.156 1 75.31 291 GLY B O 1
ATOM 8913 N N . ASN B 1 292 ? -5.816 10.219 35.812 1 84.75 292 ASN B N 1
ATOM 8914 C CA . ASN B 1 292 ? -5.707 8.945 35.125 1 84.75 292 ASN B CA 1
ATOM 8915 C C . ASN B 1 292 ? -4.898 9.078 33.844 1 84.75 292 ASN B C 1
ATOM 8917 O O . ASN B 1 292 ? -5.254 8.5 32.812 1 84.75 292 ASN B O 1
ATOM 8921 N N . GLN B 1 293 ? -3.857 9.906 33.938 1 85.75 293 GLN B N 1
ATOM 8922 C CA . GLN B 1 293 ? -3.074 10.18 32.75 1 85.75 293 GLN B CA 1
ATOM 8923 C C . GLN B 1 293 ? -2.322 8.93 32.281 1 85.75 293 GLN B C 1
ATOM 8925 O O . GLN B 1 293 ? -2.217 8.672 31.078 1 85.75 293 GLN B O 1
ATOM 8930 N N . ARG B 1 294 ? -1.868 8.203 33.281 1 88.62 294 ARG B N 1
ATOM 8931 C CA . ARG B 1 294 ? -1.124 6.992 32.938 1 88.62 294 ARG B CA 1
ATOM 8932 C C . ARG B 1 294 ? -2.055 5.906 32.406 1 88.62 294 ARG B C 1
ATOM 8934 O O . ARG B 1 294 ? -1.721 5.203 31.469 1 88.62 294 ARG B O 1
ATOM 8941 N N . LYS B 1 295 ? -3.178 5.824 33 1 90.5 295 LYS B N 1
ATOM 8942 C CA . LYS B 1 295 ? -4.16 4.852 32.531 1 90.5 295 LYS B CA 1
ATOM 8943 C C . LYS B 1 295 ? -4.688 5.234 31.156 1 90.5 295 LYS B C 1
ATOM 8945 O O . LYS B 1 295 ? -4.957 4.359 30.328 1 90.5 295 LYS B O 1
ATOM 8950 N N . ASP B 1 296 ? -4.75 6.547 30.922 1 91.88 296 ASP B N 1
ATOM 8951 C CA . ASP B 1 296 ? -5.215 7.031 29.625 1 91.88 296 ASP B CA 1
ATOM 8952 C C . ASP B 1 296 ? -4.227 6.676 28.516 1 91.88 296 ASP B C 1
ATOM 8954 O O . ASP B 1 296 ? -4.609 6.543 27.359 1 91.88 296 ASP B O 1
ATOM 8958 N N . LEU B 1 297 ? -3.045 6.559 28.938 1 92.06 297 LEU B N 1
ATOM 8959 C CA . LEU B 1 297 ? -2.043 6.137 27.953 1 92.06 297 LEU B CA 1
ATOM 8960 C C . LEU B 1 297 ? -2.34 4.73 27.438 1 92.06 297 LEU B C 1
ATOM 8962 O O . LEU B 1 297 ? -2.256 4.473 26.234 1 92.06 297 LEU B O 1
ATOM 8966 N N . CYS B 1 298 ? -2.729 3.863 28.281 1 94.56 298 CYS B N 1
ATOM 8967 C CA . CYS B 1 298 ? -3.064 2.496 27.906 1 94.56 298 CYS B CA 1
ATOM 8968 C C . CYS B 1 298 ? -4.383 2.451 27.141 1 94.56 298 CYS B C 1
ATOM 8970 O O . CYS B 1 298 ? -4.539 1.65 26.219 1 94.56 298 CYS B O 1
ATOM 8972 N N . LEU B 1 299 ? -5.266 3.314 27.609 1 95.31 299 LEU B N 1
ATOM 8973 C CA . LEU B 1 299 ? -6.523 3.406 26.859 1 95.31 299 LEU B CA 1
ATOM 8974 C C . LEU B 1 299 ? -6.277 3.871 25.438 1 95.31 299 LEU B C 1
ATOM 8976 O O . LEU B 1 299 ? -6.848 3.318 24.484 1 95.31 299 LEU B O 1
ATOM 8980 N N . SER B 1 300 ? -5.402 4.871 25.297 1 95.38 300 SER B N 1
ATOM 8981 C CA . SER B 1 300 ? -5.059 5.363 23.969 1 95.38 300 SER B CA 1
ATOM 8982 C C . SER B 1 300 ? -4.453 4.254 23.109 1 95.38 300 SER B C 1
ATOM 8984 O O . SER B 1 300 ? -4.711 4.188 21.906 1 95.38 300 SER B O 1
ATOM 8986 N N . PHE B 1 301 ? -3.723 3.457 23.688 1 96.12 301 PHE B N 1
ATOM 8987 C CA . PHE B 1 301 ? -3.1 2.357 22.969 1 96.12 301 PHE B CA 1
ATOM 8988 C C . PHE B 1 301 ? -4.145 1.338 22.531 1 96.12 301 PHE B C 1
ATOM 8990 O O . PHE B 1 301 ? -4.062 0.794 21.422 1 96.12 301 PHE B O 1
ATOM 8997 N N . ALA B 1 302 ? -5.047 1.033 23.422 1 96.44 302 ALA B N 1
ATOM 8998 C CA . ALA B 1 302 ? -6.137 0.135 23.047 1 96.44 302 ALA B CA 1
ATOM 8999 C C . ALA B 1 302 ? -6.957 0.713 21.891 1 96.44 302 ALA B C 1
ATOM 9001 O O . ALA B 1 302 ? -7.344 -0.01 20.969 1 96.44 302 ALA B O 1
ATOM 9002 N N . MET B 1 303 ? -7.16 1.997 21.969 1 96.5 303 MET B N 1
ATOM 9003 C CA . MET B 1 303 ? -7.926 2.66 20.906 1 96.5 303 MET B CA 1
ATOM 9004 C C . MET B 1 303 ? -7.145 2.678 19.594 1 96.5 303 MET B C 1
ATOM 9006 O O . MET B 1 303 ? -7.727 2.516 18.516 1 96.5 303 MET B O 1
ATOM 9010 N N . TYR B 1 304 ? -5.891 2.807 19.719 1 95.56 304 TYR B N 1
ATOM 9011 C CA . TYR B 1 304 ? -5.023 2.709 18.547 1 95.56 304 TYR B CA 1
ATOM 9012 C C . TYR B 1 304 ? -5.176 1.354 17.859 1 95.56 304 TYR B C 1
ATOM 9014 O O . TYR B 1 304 ? -5.27 1.275 16.641 1 95.56 304 TYR B O 1
ATOM 9022 N N . LYS B 1 305 ? -5.305 0.313 18.578 1 94.69 305 LYS B N 1
ATOM 9023 C CA . LYS B 1 305 ? -5.453 -1.035 18.047 1 94.69 305 LYS B CA 1
ATOM 9024 C C . LYS B 1 305 ? -6.793 -1.197 17.328 1 94.69 305 LYS B C 1
ATOM 9026 O O . LYS B 1 305 ? -6.898 -1.944 16.359 1 94.69 305 LYS B O 1
ATOM 9031 N N . LEU B 1 306 ? -7.734 -0.501 17.812 1 94.31 306 LEU B N 1
ATOM 9032 C CA . LEU B 1 306 ? -9.047 -0.564 17.188 1 94.31 306 LEU B CA 1
ATOM 9033 C C . LEU B 1 306 ? -9.078 0.255 15.906 1 94.31 306 LEU B C 1
ATOM 9035 O O . LEU B 1 306 ? -9.664 -0.17 14.914 1 94.31 306 LEU B O 1
ATOM 9039 N N . LEU B 1 307 ? -8.391 1.353 15.938 1 93.19 307 LEU B N 1
ATOM 9040 C CA . LEU B 1 307 ? -8.453 2.285 14.812 1 93.19 307 LEU B CA 1
ATOM 9041 C C . LEU B 1 307 ? -7.602 1.795 13.648 1 93.19 307 LEU B C 1
ATOM 9043 O O . LEU B 1 307 ? -7.938 2.027 12.484 1 93.19 307 LEU B O 1
ATOM 9047 N N . ARG B 1 308 ? -6.492 1.21 13.922 1 91.69 308 ARG B N 1
ATOM 9048 C CA . ARG B 1 308 ? -5.555 0.796 12.883 1 91.69 308 ARG B CA 1
ATOM 9049 C C . ARG B 1 308 ? -6.207 -0.182 11.914 1 91.69 308 ARG B C 1
ATOM 9051 O O . ARG B 1 308 ? -5.75 -0.34 10.781 1 91.69 308 ARG B O 1
ATOM 9058 N N . ARG B 1 309 ? -7.348 -0.855 12.25 1 87.81 309 ARG B N 1
ATOM 9059 C CA . ARG B 1 309 ? -8.07 -1.8 11.406 1 87.81 309 ARG B CA 1
ATOM 9060 C C . ARG B 1 309 ? -8.68 -1.097 10.195 1 87.81 309 ARG B C 1
ATOM 9062 O O . ARG B 1 309 ? -8.82 -1.693 9.125 1 87.81 309 ARG B O 1
ATOM 9069 N N . ARG B 1 310 ? -8.883 0.168 10.328 1 84.69 310 ARG B N 1
ATOM 9070 C CA . ARG B 1 310 ? -9.492 0.944 9.25 1 84.69 310 ARG B CA 1
ATOM 9071 C C . ARG B 1 310 ? -8.516 1.132 8.094 1 84.69 310 ARG B C 1
ATOM 9073 O O . ARG B 1 310 ? -8.922 1.253 6.941 1 84.69 310 ARG B O 1
ATOM 9080 N N . PHE B 1 311 ? -7.25 1.092 8.391 1 80.94 311 PHE B N 1
ATOM 9081 C CA . PHE B 1 311 ? -6.238 1.294 7.363 1 80.94 311 PHE B CA 1
ATOM 9082 C C . PHE B 1 311 ? -6.016 0.017 6.562 1 80.94 311 PHE B C 1
ATOM 9084 O O . PHE B 1 311 ? -5.488 0.06 5.449 1 80.94 311 PHE B O 1
ATOM 9091 N N . TYR B 1 312 ? -6.438 -1.071 7.109 1 73.56 312 TYR B N 1
ATOM 9092 C CA . TYR B 1 312 ? -6.238 -2.348 6.434 1 73.56 312 TYR B CA 1
ATOM 9093 C C . TYR B 1 312 ? -7.566 -2.926 5.957 1 73.56 312 TYR B C 1
ATOM 9095 O O . TYR B 1 312 ? -7.648 -4.105 5.609 1 73.56 312 TYR B O 1
ATOM 9103 N N . ASP B 1 313 ? -8.672 -2.127 5.988 1 71.69 313 ASP B N 1
ATOM 9104 C CA . ASP B 1 313 ? -10.008 -2.467 5.512 1 71.69 313 ASP B CA 1
ATOM 9105 C C . ASP B 1 313 ? -10.539 -3.719 6.203 1 71.69 313 ASP B C 1
ATOM 9107 O O . ASP B 1 313 ? -11.078 -4.617 5.551 1 71.69 313 ASP B O 1
ATOM 9111 N N . LEU B 1 314 ? -10.242 -3.887 7.465 1 78.62 314 LEU B N 1
ATOM 9112 C CA . LEU B 1 314 ? -10.805 -4.965 8.273 1 78.62 314 LEU B CA 1
ATOM 9113 C C . LEU B 1 314 ? -12.148 -4.559 8.867 1 78.62 314 LEU B C 1
ATOM 9115 O O . LEU B 1 314 ? -12.391 -3.375 9.102 1 78.62 314 LEU B O 1
ATOM 9119 N N . PRO B 1 315 ? -12.953 -5.527 9.023 1 78.31 315 PRO B N 1
ATOM 9120 C CA . PRO B 1 315 ? -14.273 -5.188 9.555 1 78.31 315 PRO B CA 1
ATOM 9121 C C . PRO B 1 315 ? -14.211 -4.656 10.984 1 78.31 315 PRO B C 1
ATOM 9123 O O . PRO B 1 315 ? -13.406 -5.125 11.789 1 78.31 315 PRO B O 1
ATOM 9126 N N . VAL B 1 316 ? -14.969 -3.656 11.211 1 85.38 316 VAL B N 1
ATOM 9127 C CA . VAL B 1 316 ? -15.133 -3.098 12.547 1 85.38 316 VAL B CA 1
ATOM 9128 C C . VAL B 1 316 ? -16.406 -3.643 13.188 1 85.38 316 VAL B C 1
ATOM 9130 O O . VAL B 1 316 ? -17.422 -2.955 13.234 1 85.38 316 VAL B O 1
ATOM 9133 N N . HIS B 1 317 ? -16.359 -4.766 13.789 1 80.31 317 HIS B N 1
ATOM 9134 C CA . HIS B 1 317 ? -17.484 -5.527 14.289 1 80.31 317 HIS B CA 1
ATOM 9135 C C . HIS B 1 317 ? -18.188 -4.789 15.422 1 80.31 317 HIS B C 1
ATOM 9137 O O . HIS B 1 317 ? -19.406 -4.914 15.594 1 80.31 317 HIS B O 1
ATOM 9143 N N . GLU B 1 318 ? -17.469 -4.043 16.156 1 85.31 318 GLU B N 1
ATOM 9144 C CA . GLU B 1 318 ? -18.047 -3.332 17.281 1 85.31 318 GLU B CA 1
ATOM 9145 C C . GLU B 1 318 ? -19.094 -2.316 16.828 1 85.31 318 GLU B C 1
ATOM 9147 O O . GLU B 1 318 ? -20.016 -1.976 17.578 1 85.31 318 GLU B O 1
ATOM 9152 N N . LEU B 1 319 ? -18.969 -1.854 15.625 1 80.69 319 LEU B N 1
ATOM 9153 C CA . LEU B 1 319 ? -19.875 -0.828 15.125 1 80.69 319 LEU B CA 1
ATOM 9154 C C . LEU B 1 319 ? -21.062 -1.458 14.391 1 80.69 319 LEU B C 1
ATOM 9156 O O . LEU B 1 319 ? -22.078 -0.805 14.18 1 80.69 319 LEU B O 1
ATOM 9160 N N . THR B 1 320 ? -20.938 -2.703 13.992 1 75.12 320 THR B N 1
ATOM 9161 C CA . THR B 1 320 ? -22 -3.377 13.258 1 75.12 320 THR B CA 1
ATOM 9162 C C . THR B 1 320 ? -22.984 -4.039 14.211 1 75.12 320 THR B C 1
ATOM 9164 O O . THR B 1 320 ? -24.188 -4.141 13.914 1 75.12 320 THR B O 1
ATOM 9167 N N . ARG B 1 321 ? -22.5 -4.324 15.367 1 78.31 321 ARG B N 1
ATOM 9168 C CA . ARG B 1 321 ? -23.359 -4.93 16.375 1 78.31 321 ARG B CA 1
ATOM 9169 C C . ARG B 1 321 ? -23.938 -3.871 17.312 1 78.31 321 ARG B C 1
ATOM 9171 O O . ARG B 1 321 ? -23.234 -2.967 17.75 1 78.31 321 ARG B O 1
ATOM 9178 N N . PRO B 1 322 ? -25.141 -3.969 17.672 1 81.19 322 PRO B N 1
ATOM 9179 C CA . PRO B 1 322 ? -25.766 -2.924 18.484 1 81.19 322 PRO B CA 1
ATOM 9180 C C . PRO B 1 322 ? -25.172 -2.812 19.875 1 81.19 322 PRO B C 1
ATOM 9182 O O . PRO B 1 322 ? -24.922 -1.703 20.375 1 81.19 322 PRO B O 1
ATOM 9185 N N . GLN B 1 323 ? -24.891 -3.924 20.469 1 81.75 323 GLN B N 1
ATOM 9186 C CA . GLN B 1 323 ? -24.344 -3.879 21.812 1 81.75 323 GLN B CA 1
ATOM 9187 C C . GLN B 1 323 ? -22.922 -3.314 21.812 1 81.75 323 GLN B C 1
ATOM 9189 O O . GLN B 1 323 ? -22.562 -2.533 22.703 1 81.75 323 GLN B O 1
ATOM 9194 N N . GLY B 1 324 ? -22.25 -3.73 20.859 1 84.56 324 GLY B N 1
ATOM 9195 C CA . GLY B 1 324 ? -20.906 -3.213 20.719 1 84.56 324 GLY B CA 1
ATOM 9196 C C . GLY B 1 324 ? -20.859 -1.732 20.391 1 84.56 324 GLY B C 1
ATOM 9197 O O . GLY B 1 324 ? -20.047 -0.993 20.938 1 84.56 324 GLY B O 1
ATOM 9198 N N . LYS B 1 325 ? -21.828 -1.306 19.656 1 84.88 325 LYS B N 1
ATOM 9199 C CA . LYS B 1 325 ? -21.906 0.099 19.266 1 84.88 325 LYS B CA 1
ATOM 9200 C C . LYS B 1 325 ? -22.266 0.982 20.469 1 84.88 325 LYS B C 1
ATOM 9202 O O . LYS B 1 325 ? -21.641 2.031 20.672 1 84.88 325 LYS B O 1
ATOM 9207 N N . ASN B 1 326 ? -23.109 0.546 21.266 1 84.12 326 ASN B N 1
ATOM 9208 C CA . ASN B 1 326 ? -23.516 1.308 22.438 1 84.12 326 ASN B CA 1
ATOM 9209 C C . ASN B 1 326 ? -22.375 1.395 23.469 1 84.12 326 ASN B C 1
ATOM 9211 O O . ASN B 1 326 ? -22.172 2.445 24.062 1 84.12 326 ASN B O 1
ATOM 9215 N N . LYS B 1 327 ? -21.719 0.376 23.578 1 87 327 LYS B N 1
ATOM 9216 C CA . LYS B 1 327 ? -20.625 0.323 24.547 1 87 327 LYS B CA 1
ATOM 9217 C C . LYS B 1 327 ? -19.516 1.312 24.188 1 87 327 LYS B C 1
ATOM 9219 O O . LYS B 1 327 ? -19.062 2.076 25.031 1 87 327 LYS B O 1
ATOM 9224 N N . ILE B 1 328 ? -19.109 1.296 22.984 1 88.31 328 ILE B N 1
ATOM 9225 C CA . ILE B 1 328 ? -18.016 2.16 22.562 1 88.31 328 ILE B CA 1
ATOM 9226 C C . ILE B 1 328 ? -18.484 3.613 22.547 1 88.31 328 ILE B C 1
ATOM 9228 O O . ILE B 1 328 ? -17.703 4.523 22.859 1 88.31 328 ILE B O 1
ATOM 9232 N N . ARG B 1 329 ? -19.672 3.824 22.203 1 87.25 329 ARG B N 1
ATOM 9233 C CA . ARG B 1 329 ? -20.219 5.18 22.219 1 87.25 329 ARG B CA 1
ATOM 9234 C C . ARG B 1 329 ? -20.281 5.742 23.625 1 87.25 329 ARG B C 1
ATOM 9236 O O . ARG B 1 329 ? -19.969 6.914 23.844 1 87.25 329 ARG B O 1
ATOM 9243 N N . LYS B 1 330 ? -20.609 4.906 24.5 1 87.12 330 LYS B N 1
ATOM 9244 C CA . LYS B 1 330 ? -20.641 5.324 25.906 1 87.12 330 LYS B CA 1
ATOM 9245 C C . LYS B 1 330 ? -19.234 5.664 26.406 1 87.12 330 LYS B C 1
ATOM 9247 O O . LYS B 1 330 ? -19.047 6.637 27.141 1 87.12 330 LYS B O 1
ATOM 9252 N N . LEU B 1 331 ? -18.359 4.871 25.984 1 91.38 331 LEU B N 1
ATOM 9253 C CA . LEU B 1 331 ? -16.969 5.137 26.359 1 91.38 331 LEU B CA 1
ATOM 9254 C C . LEU B 1 331 ? -16.5 6.477 25.812 1 91.38 331 LEU B C 1
ATOM 9256 O O . LEU B 1 331 ? -15.867 7.262 26.516 1 91.38 331 LEU B O 1
ATOM 9260 N N . VAL B 1 332 ? -16.844 6.781 24.594 1 91.62 332 VAL B N 1
ATOM 9261 C CA . VAL B 1 332 ? -16.375 7.992 23.938 1 91.62 332 VAL B CA 1
ATOM 9262 C C . VAL B 1 332 ? -17.109 9.211 24.5 1 91.62 332 VAL B C 1
ATOM 9264 O O . VAL B 1 332 ? -16.469 10.203 24.859 1 91.62 332 VAL B O 1
ATOM 9267 N N . ILE B 1 333 ? -18.359 9.141 24.734 1 89.88 333 ILE B N 1
ATOM 9268 C CA . ILE B 1 333 ? -19.172 10.305 25.094 1 89.88 333 ILE B CA 1
ATOM 9269 C C . ILE B 1 333 ? -19.078 10.555 26.594 1 89.88 333 ILE B C 1
ATOM 9271 O O . ILE B 1 333 ? -18.906 11.695 27.031 1 89.88 333 ILE B O 1
ATOM 9275 N N . ASP B 1 334 ? -19.094 9.484 27.375 1 88.19 334 ASP B N 1
ATOM 9276 C CA . ASP B 1 334 ? -19.234 9.664 28.812 1 88.19 334 ASP B CA 1
ATOM 9277 C C . ASP B 1 334 ? -17.859 9.742 29.484 1 88.19 334 ASP B C 1
ATOM 9279 O O . ASP B 1 334 ? -17.734 10.297 30.578 1 88.19 334 ASP B O 1
ATOM 9283 N N . TYR B 1 335 ? -16.906 9.188 28.859 1 90.44 335 TYR B N 1
ATOM 9284 C CA . TYR B 1 335 ? -15.609 9.203 29.516 1 90.44 335 TYR B CA 1
ATOM 9285 C C . TYR B 1 335 ? -14.633 10.109 28.766 1 90.44 335 TYR B C 1
ATOM 9287 O O . TYR B 1 335 ? -14.094 11.055 29.344 1 90.44 335 TYR B O 1
ATOM 9295 N N . ILE B 1 336 ? -14.461 9.938 27.516 1 91.31 336 ILE B N 1
ATOM 9296 C CA . ILE B 1 336 ? -13.422 10.633 26.766 1 91.31 336 ILE B CA 1
ATOM 9297 C C . ILE B 1 336 ? -13.82 12.094 26.547 1 91.31 336 ILE B C 1
ATOM 9299 O O . ILE B 1 336 ? -13.016 13 26.766 1 91.31 336 ILE B O 1
ATOM 9303 N N . LEU B 1 337 ? -15.086 12.352 26.234 1 91.5 337 LEU B N 1
ATOM 9304 C CA . LEU B 1 337 ? -15.516 13.695 25.875 1 91.5 337 LEU B CA 1
ATOM 9305 C C . LEU B 1 337 ? -15.914 14.484 27.109 1 91.5 337 LEU B C 1
ATOM 9307 O O . LEU B 1 337 ? -16.25 15.672 27.016 1 91.5 337 LEU B O 1
ATOM 9311 N N . LYS B 1 338 ? -15.805 13.891 28.266 1 86.75 338 LYS B N 1
ATOM 9312 C CA . LYS B 1 338 ? -16.188 14.586 29.484 1 86.75 338 LYS B CA 1
ATOM 9313 C C . LYS B 1 338 ? -15.289 15.805 29.734 1 86.75 338 LYS B C 1
ATOM 9315 O O . LYS B 1 338 ? -15.766 16.844 30.188 1 86.75 338 LYS B O 1
ATOM 9320 N N . ASP B 1 339 ? -14.039 15.609 29.438 1 87.88 339 ASP B N 1
ATOM 9321 C CA . ASP B 1 339 ? -13.062 16.688 29.531 1 87.88 339 ASP B CA 1
ATOM 9322 C C . ASP B 1 339 ? -12.406 16.953 28.172 1 87.88 339 ASP B C 1
ATOM 9324 O O . ASP B 1 339 ? -11.914 16.031 27.516 1 87.88 339 ASP B O 1
ATOM 9328 N N . CYS B 1 340 ? -12.461 18.234 27.875 1 88.81 340 CYS B N 1
ATOM 9329 C CA . CYS B 1 340 ? -11.953 18.641 26.562 1 88.81 340 CYS B CA 1
ATOM 9330 C C . CYS B 1 340 ? -10.461 18.344 26.438 1 88.81 340 CYS B C 1
ATOM 9332 O O . CYS B 1 340 ? -10.008 17.812 25.422 1 88.81 340 CYS B O 1
ATOM 9334 N N . GLU B 1 341 ? -9.758 18.688 27.422 1 87.31 341 GLU B N 1
ATOM 9335 C CA . GLU B 1 341 ? -8.32 18.438 27.406 1 87.31 341 GLU B CA 1
ATOM 9336 C C . GLU B 1 341 ? -8.008 16.953 27.344 1 87.31 341 GLU B C 1
ATOM 9338 O O . GLU B 1 341 ? -7.066 16.531 26.672 1 87.31 341 GLU B O 1
ATOM 9343 N N . ARG B 1 342 ? -8.734 16.203 28.016 1 89.44 342 ARG B N 1
ATOM 9344 C CA . ARG B 1 342 ? -8.531 14.758 28.016 1 89.44 342 ARG B CA 1
ATOM 9345 C C . ARG B 1 342 ? -8.812 14.164 26.641 1 89.44 342 ARG B C 1
ATOM 9347 O O . ARG B 1 342 ? -8.07 13.305 26.172 1 89.44 342 ARG B O 1
ATOM 9354 N N . ALA B 1 343 ? -9.836 14.68 26.031 1 92.31 343 ALA B N 1
ATOM 9355 C CA . ALA B 1 343 ? -10.219 14.148 24.719 1 92.31 343 ALA B CA 1
ATOM 9356 C C . ALA B 1 343 ? -9.094 14.344 23.703 1 92.31 343 ALA B C 1
ATOM 9358 O O . ALA B 1 343 ? -8.711 13.398 23 1 92.31 343 ALA B O 1
ATOM 9359 N N . PHE B 1 344 ? -8.523 15.492 23.656 1 90.81 344 PHE B N 1
ATOM 9360 C CA . PHE B 1 344 ? -7.484 15.789 22.688 1 90.81 344 PHE B CA 1
ATOM 9361 C C . PHE B 1 344 ? -6.164 15.141 23.094 1 90.81 344 PHE B C 1
ATOM 9363 O O . PHE B 1 344 ? -5.352 14.789 22.234 1 90.81 344 PHE B O 1
ATOM 9370 N N . ARG B 1 345 ? -6.004 14.945 24.344 1 89 345 ARG B N 1
ATOM 9371 C CA . ARG B 1 345 ? -4.809 14.242 24.797 1 89 345 ARG B CA 1
ATOM 9372 C C . ARG B 1 345 ? -4.855 12.766 24.422 1 89 345 ARG B C 1
ATOM 9374 O O . ARG B 1 345 ? -3.891 12.234 23.875 1 89 345 ARG B O 1
ATOM 9381 N N . ILE B 1 346 ? -5.938 12.133 24.641 1 92.19 346 ILE B N 1
ATOM 9382 C CA . ILE B 1 346 ? -6.09 10.719 24.344 1 92.19 346 ILE B CA 1
ATOM 9383 C C . ILE B 1 346 ? -5.977 10.492 22.828 1 92.19 346 ILE B C 1
ATOM 9385 O O . ILE B 1 346 ? -5.262 9.594 22.391 1 92.19 346 ILE B O 1
ATOM 9389 N N . THR B 1 347 ? -6.648 11.344 22.125 1 92.44 347 THR B N 1
ATOM 9390 C CA . THR B 1 347 ? -6.613 11.211 20.688 1 92.44 347 THR B CA 1
ATOM 9391 C C . THR B 1 347 ? -5.227 11.539 20.141 1 92.44 347 THR B C 1
ATOM 9393 O O . THR B 1 347 ? -4.754 10.898 19.188 1 92.44 347 THR B O 1
ATOM 9396 N N . GLY B 1 348 ? -4.617 12.547 20.766 1 90.19 348 GLY B N 1
ATOM 9397 C CA . GLY B 1 348 ? -3.266 12.891 20.359 1 90.19 348 GLY B CA 1
ATOM 9398 C C . GLY B 1 348 ? -2.27 11.766 20.562 1 90.19 348 GLY B C 1
ATOM 9399 O O . GLY B 1 348 ? -1.428 11.516 19.703 1 90.19 348 GLY B O 1
ATOM 9400 N N . VAL B 1 349 ? -2.383 11.078 21.609 1 91.19 349 VAL B N 1
ATOM 9401 C CA . VAL B 1 349 ? -1.493 9.961 21.906 1 91.19 349 VAL B CA 1
ATOM 9402 C C . VAL B 1 349 ? -1.837 8.773 21 1 91.19 349 VAL B C 1
ATOM 9404 O O . VAL B 1 349 ? -0.944 8.078 20.516 1 91.19 349 VAL B O 1
ATOM 9407 N N . GLU B 1 350 ? -3.088 8.578 20.797 1 93.75 350 GLU B N 1
ATOM 9408 C CA . GLU B 1 350 ? -3.535 7.527 19.891 1 93.75 350 GLU B CA 1
ATOM 9409 C C . GLU B 1 350 ? -2.938 7.707 18.5 1 93.75 350 GLU B C 1
ATOM 9411 O O . GLU B 1 350 ? -2.404 6.758 17.922 1 93.75 350 GLU B O 1
ATOM 9416 N N . LEU B 1 351 ? -2.986 8.906 18.016 1 91.5 351 LEU B N 1
ATOM 9417 C CA . LEU B 1 351 ? -2.49 9.203 16.672 1 91.5 351 LEU B CA 1
ATOM 9418 C C . LEU B 1 351 ? -0.968 9.133 16.625 1 91.5 351 LEU B C 1
ATOM 9420 O O . LEU B 1 351 ? -0.387 8.82 15.586 1 91.5 351 LEU B O 1
ATOM 9424 N N . SER B 1 352 ? -0.387 9.375 17.75 1 88 352 SER B N 1
ATOM 9425 C CA . SER B 1 352 ? 1.064 9.227 17.812 1 88 352 SER B CA 1
ATOM 9426 C C . SER B 1 352 ? 1.481 7.77 17.641 1 88 352 SER B C 1
ATOM 9428 O O . SER B 1 352 ? 2.512 7.477 17.031 1 88 352 SER B O 1
ATOM 9430 N N . PHE B 1 353 ? 0.731 6.875 18.172 1 90.5 353 PHE B N 1
ATOM 9431 C CA . PHE B 1 353 ? 1 5.453 17.969 1 90.5 353 PHE B CA 1
ATOM 9432 C C . PHE B 1 353 ? 0.782 5.055 16.516 1 90.5 353 PHE B C 1
ATOM 9434 O O . PHE B 1 353 ? 1.53 4.242 15.969 1 90.5 353 PHE B O 1
ATOM 9441 N N . LEU B 1 354 ? -0.272 5.633 15.969 1 90.06 354 LEU B N 1
ATOM 9442 C CA . LEU B 1 354 ? -0.559 5.352 14.57 1 90.06 354 LEU B CA 1
ATOM 9443 C C . LEU B 1 354 ? 0.544 5.898 13.672 1 90.06 354 LEU B C 1
ATOM 9445 O O . LEU B 1 354 ? 0.904 5.273 12.672 1 90.06 354 LEU B O 1
ATOM 9449 N N . GLN B 1 355 ? 1.023 7.031 14.023 1 84.38 355 GLN B N 1
ATOM 9450 C CA . GLN B 1 355 ? 2.135 7.621 13.281 1 84.38 355 GLN B CA 1
ATOM 9451 C C . GLN B 1 355 ? 3.371 6.727 13.344 1 84.38 355 GLN B C 1
ATOM 9453 O O . GLN B 1 355 ? 4.07 6.559 12.344 1 84.38 355 GLN B O 1
ATOM 9458 N N . ASP B 1 356 ? 3.568 6.156 14.453 1 82.44 356 ASP B N 1
ATOM 9459 C CA . ASP B 1 356 ? 4.719 5.273 14.633 1 82.44 356 ASP B CA 1
ATOM 9460 C C . ASP B 1 356 ? 4.547 3.98 13.836 1 82.44 356 ASP B C 1
ATOM 9462 O O . ASP B 1 356 ? 5.527 3.389 13.375 1 82.44 356 ASP B O 1
ATOM 9466 N N . LEU B 1 357 ? 3.383 3.57 13.719 1 83.88 357 LEU B N 1
ATOM 9467 C CA . LEU B 1 357 ? 3.119 2.352 12.961 1 83.88 357 LEU B CA 1
ATOM 9468 C C . LEU B 1 357 ? 3.521 2.52 11.5 1 83.88 357 LEU B C 1
ATOM 9470 O O . LEU B 1 357 ? 4.105 1.611 10.906 1 83.88 357 LEU B O 1
ATOM 9474 N N . PHE B 1 358 ? 3.305 3.73 10.969 1 76.75 358 PHE B N 1
ATOM 9475 C CA . PHE B 1 358 ? 3.512 3.918 9.539 1 76.75 358 PHE B CA 1
ATOM 9476 C C . PHE B 1 358 ? 4.895 4.496 9.266 1 76.75 358 PHE B C 1
ATOM 9478 O O . PHE B 1 358 ? 5.484 4.23 8.211 1 76.75 358 PHE B O 1
ATOM 9485 N N . TYR B 1 359 ? 5.395 5.25 10.266 1 72.56 359 TYR B N 1
ATOM 9486 C CA . TYR B 1 359 ? 6.539 6.066 9.867 1 72.56 359 TYR B CA 1
ATOM 9487 C C . TYR B 1 359 ? 7.719 5.836 10.805 1 72.56 359 TYR B C 1
ATOM 9489 O O . TYR B 1 359 ? 8.75 6.5 10.68 1 72.56 359 TYR B O 1
ATOM 9497 N N . SER B 1 360 ? 7.562 4.992 11.781 1 74.81 360 SER B N 1
ATOM 9498 C CA . SER B 1 360 ? 8.672 4.73 12.688 1 74.81 360 SER B CA 1
ATOM 9499 C C . SER B 1 360 ? 8.914 3.234 12.852 1 74.81 360 SER B C 1
ATOM 9501 O O . SER B 1 360 ? 8.047 2.422 12.516 1 74.81 360 SER B O 1
ATOM 9503 N N . LYS B 1 361 ? 10.039 2.898 13.398 1 76.81 361 LYS B N 1
ATOM 9504 C CA . LYS B 1 361 ? 10.398 1.506 13.641 1 76.81 361 LYS B CA 1
ATOM 9505 C C . LYS B 1 361 ? 9.875 1.033 15 1 76.81 361 LYS B C 1
ATOM 9507 O O . LYS B 1 361 ? 9.891 -0.164 15.289 1 76.81 361 LYS B O 1
ATOM 9512 N N . HIS B 1 362 ? 9.391 1.896 15.742 1 78.88 362 HIS B N 1
ATOM 9513 C CA . HIS B 1 362 ? 9.016 1.563 17.109 1 78.88 362 HIS B CA 1
ATOM 9514 C C . HIS B 1 362 ? 7.934 0.494 17.141 1 78.88 362 HIS B C 1
ATOM 9516 O O . HIS B 1 362 ? 8 -0.445 17.938 1 78.88 362 HIS B O 1
ATOM 9522 N N . ALA B 1 363 ? 7.062 0.656 16.234 1 80.56 363 ALA B N 1
ATOM 9523 C CA . ALA B 1 363 ? 5.953 -0.297 16.234 1 80.56 363 ALA B CA 1
ATOM 9524 C C . ALA B 1 363 ? 6.445 -1.705 15.906 1 80.56 363 ALA B C 1
ATOM 9526 O O . ALA B 1 363 ? 5.984 -2.684 16.5 1 80.56 363 ALA B O 1
ATOM 9527 N N . ALA B 1 364 ? 7.375 -1.793 15.039 1 78.31 364 ALA B N 1
ATOM 9528 C CA . ALA B 1 364 ? 7.879 -3.098 14.609 1 78.31 364 ALA B CA 1
ATOM 9529 C C . ALA B 1 364 ? 8.773 -3.719 15.68 1 78.31 364 ALA B C 1
ATOM 9531 O O . ALA B 1 364 ? 8.742 -4.934 15.891 1 78.31 364 ALA B O 1
ATOM 9532 N N . VAL B 1 365 ? 9.547 -2.904 16.375 1 79.69 365 VAL B N 1
ATOM 9533 C CA . VAL B 1 365 ? 10.477 -3.396 17.375 1 79.69 365 VAL B CA 1
ATOM 9534 C C . VAL B 1 365 ? 9.703 -3.9 18.594 1 79.69 365 VAL B C 1
ATOM 9536 O O . VAL B 1 365 ? 10.078 -4.906 19.203 1 79.69 365 VAL B O 1
ATOM 9539 N N . PHE B 1 366 ? 8.609 -3.287 18.859 1 84.69 366 PHE B N 1
ATOM 9540 C CA . PHE B 1 366 ? 7.875 -3.646 20.062 1 84.69 366 PHE B CA 1
ATOM 9541 C C . PHE B 1 366 ? 6.75 -4.625 19.734 1 84.69 366 PHE B C 1
ATOM 9543 O O . PHE B 1 366 ? 6.004 -5.035 20.625 1 84.69 366 PHE B O 1
ATOM 9550 N N . ALA B 1 367 ? 6.598 -4.969 18.484 1 79.56 367 ALA B N 1
ATOM 9551 C CA . ALA B 1 367 ? 5.523 -5.871 18.078 1 79.56 367 ALA B CA 1
ATOM 9552 C C . ALA B 1 367 ? 5.68 -7.238 18.734 1 79.56 367 ALA B C 1
ATOM 9554 O O . ALA B 1 367 ? 4.684 -7.906 19.031 1 79.56 367 ALA B O 1
ATOM 9555 N N . GLY B 1 368 ? 6.98 -7.723 18.938 1 73.12 368 GLY B N 1
ATOM 9556 C CA . GLY B 1 368 ? 7.219 -9.039 19.516 1 73.12 368 GLY B CA 1
ATOM 9557 C C . GLY B 1 368 ? 7.367 -9.008 21.016 1 73.12 368 GLY B C 1
ATOM 9558 O O . GLY B 1 368 ? 7.746 -10.008 21.641 1 73.12 368 GLY B O 1
ATOM 9559 N N . GLY B 1 369 ? 7.055 -7.855 21.641 1 75.25 369 GLY B N 1
ATOM 9560 C CA . GLY B 1 369 ? 7.199 -7.762 23.078 1 75.25 369 GLY B CA 1
ATOM 9561 C C . GLY B 1 369 ? 8.492 -7.098 23.5 1 75.25 369 GLY B C 1
ATOM 9562 O O . GLY B 1 369 ? 9.086 -6.336 22.734 1 75.25 369 GLY B O 1
ATOM 9563 N N . ALA B 1 370 ? 8.984 -7.383 24.688 1 76 370 ALA B N 1
ATOM 9564 C CA . ALA B 1 370 ? 10.117 -6.703 25.297 1 76 370 ALA B CA 1
ATOM 9565 C C . ALA B 1 370 ? 11.438 -7.383 24.922 1 76 370 ALA B C 1
ATOM 9567 O O . ALA B 1 370 ? 12.508 -6.805 25.109 1 76 370 ALA B O 1
ATOM 9568 N N . MET B 1 371 ? 11.359 -8.445 24.266 1 75.31 371 MET B N 1
ATOM 9569 C CA . MET B 1 371 ? 12.586 -9.219 24.031 1 75.31 371 MET B CA 1
ATOM 9570 C C . MET B 1 371 ? 13.391 -8.633 22.875 1 75.31 371 MET B C 1
ATOM 9572 O O . MET B 1 371 ? 14.617 -8.586 22.938 1 75.31 371 MET B O 1
ATOM 9576 N N . VAL B 1 372 ? 12.695 -8.141 21.906 1 76 372 VAL B N 1
ATOM 9577 C CA . VAL B 1 372 ? 13.398 -7.629 20.734 1 76 372 VAL B CA 1
ATOM 9578 C C . VAL B 1 372 ? 14.102 -6.32 21.094 1 76 372 VAL B C 1
ATOM 9580 O O . VAL B 1 372 ? 15.297 -6.16 20.828 1 76 372 VAL B O 1
ATOM 9583 N N . PRO B 1 373 ? 13.422 -5.438 21.781 1 79.38 373 PRO B N 1
ATOM 9584 C CA . PRO B 1 373 ? 14.125 -4.215 22.172 1 79.38 373 PRO B CA 1
ATOM 9585 C C . PRO B 1 373 ? 15.227 -4.469 23.188 1 79.38 373 PRO B C 1
ATOM 9587 O O . PRO B 1 373 ? 16.266 -3.791 23.172 1 79.38 373 PRO B O 1
ATOM 9590 N N . LEU B 1 374 ? 15.109 -5.48 24.016 1 82.69 374 LEU B N 1
ATOM 9591 C CA . LEU B 1 374 ? 16.141 -5.801 25 1 82.69 374 LEU B CA 1
ATOM 9592 C C . LEU B 1 374 ? 17.375 -6.371 24.312 1 82.69 374 LEU B C 1
ATOM 9594 O O . LEU B 1 374 ? 18.516 -6.031 24.688 1 82.69 374 LEU B O 1
ATOM 9598 N N . ARG B 1 375 ? 17.141 -7.219 23.406 1 81.75 375 ARG B N 1
ATOM 9599 C CA . ARG B 1 375 ? 18.266 -7.758 22.641 1 81.75 375 ARG B CA 1
ATOM 9600 C C . ARG B 1 375 ? 19 -6.656 21.891 1 81.75 375 ARG B C 1
ATOM 9602 O O . ARG B 1 375 ? 20.234 -6.637 21.844 1 81.75 375 ARG B O 1
ATOM 9609 N N . SER B 1 376 ? 18.188 -5.758 21.328 1 80.62 376 SER B N 1
ATOM 9610 C CA . SER B 1 376 ? 18.797 -4.637 20.609 1 80.62 376 SER B CA 1
ATOM 9611 C C . SER B 1 376 ? 19.562 -3.725 21.562 1 80.62 376 SER B C 1
ATOM 9613 O O . SER B 1 376 ? 20.625 -3.211 21.219 1 80.62 376 SER B O 1
ATOM 9615 N N . LEU B 1 377 ? 19.125 -3.605 22.781 1 85.75 377 LEU B N 1
ATOM 9616 C CA . LEU B 1 377 ? 19.797 -2.791 23.797 1 85.75 377 LEU B CA 1
ATOM 9617 C C . LEU B 1 377 ? 21.109 -3.438 24.234 1 85.75 377 LEU B C 1
ATOM 9619 O O . LEU B 1 377 ? 22.125 -2.756 24.359 1 85.75 377 LEU B O 1
ATOM 9623 N N . LEU B 1 378 ? 21.062 -4.699 24.375 1 87.5 378 LEU B N 1
ATOM 9624 C CA . LEU B 1 378 ? 22.266 -5.414 24.781 1 87.5 378 LEU B CA 1
ATOM 9625 C C . LEU B 1 378 ? 23.344 -5.34 23.688 1 87.5 378 LEU B C 1
ATOM 9627 O O . LEU B 1 378 ? 24.516 -5.168 23.984 1 87.5 378 LEU B O 1
ATOM 9631 N N . LEU B 1 379 ? 22.906 -5.48 22.516 1 87.81 379 LEU B N 1
ATOM 9632 C CA . LEU B 1 379 ? 23.844 -5.398 21.406 1 87.81 379 LEU B CA 1
ATOM 9633 C C . LEU B 1 379 ? 24.422 -3.99 21.281 1 87.81 379 LEU B C 1
ATOM 9635 O O . LEU B 1 379 ? 25.625 -3.822 21.031 1 87.81 379 LEU B O 1
ATOM 9639 N N . SER B 1 380 ? 23.594 -3 21.5 1 87.5 380 SER B N 1
ATOM 9640 C CA . SER B 1 380 ? 24.047 -1.616 21.422 1 87.5 380 SER B CA 1
ATOM 9641 C C . SER B 1 380 ? 25.016 -1.296 22.562 1 87.5 380 SER B C 1
ATOM 9643 O O . SER B 1 380 ? 26.016 -0.613 22.359 1 87.5 380 SER B O 1
ATOM 9645 N N . LEU B 1 381 ? 24.797 -1.851 23.703 1 90.31 381 LEU B N 1
ATOM 9646 C CA . LEU B 1 381 ? 25.688 -1.624 24.844 1 90.31 381 LEU B CA 1
ATOM 9647 C C . LEU B 1 381 ? 27.016 -2.334 24.656 1 90.31 381 LEU B C 1
ATOM 9649 O O . LEU B 1 381 ? 28.078 -1.771 24.953 1 90.31 381 LEU B O 1
ATOM 9653 N N . SER B 1 382 ? 26.906 -3.506 24.141 1 91.5 382 SER B N 1
ATOM 9654 C CA . SER B 1 382 ? 28.125 -4.25 23.859 1 91.5 382 SER B CA 1
ATOM 9655 C C . SER B 1 382 ? 28.969 -3.549 22.797 1 91.5 382 SER B C 1
ATOM 9657 O O . SER B 1 382 ? 30.188 -3.502 22.891 1 91.5 382 SER B O 1
ATOM 9659 N N . LEU B 1 383 ? 28.297 -3.037 21.828 1 91.88 383 LEU B N 1
ATOM 9660 C CA . LEU B 1 383 ? 29 -2.34 20.766 1 91.88 383 LEU B CA 1
ATOM 9661 C C . LEU B 1 383 ? 29.641 -1.053 21.281 1 91.88 383 LEU B C 1
ATOM 9663 O O . LEU B 1 383 ? 30.781 -0.727 20.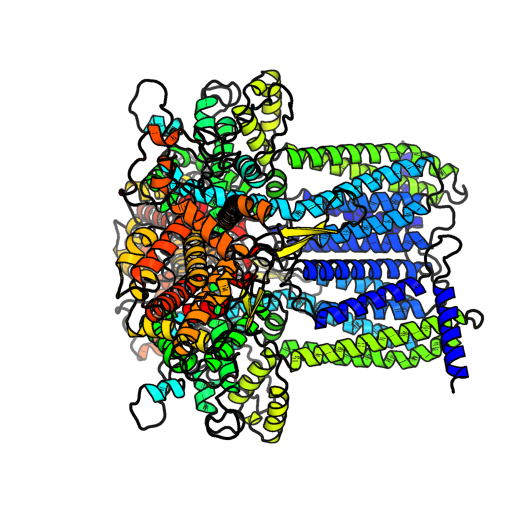922 1 91.88 383 LEU B O 1
ATOM 9667 N N . ALA B 1 384 ? 28.891 -0.365 22.141 1 91.25 384 ALA B N 1
ATOM 9668 C CA . ALA B 1 384 ? 29.438 0.858 22.719 1 91.25 384 ALA B CA 1
ATOM 9669 C C . ALA B 1 384 ? 30.672 0.559 23.578 1 91.25 384 ALA B C 1
ATOM 9671 O O . ALA B 1 384 ? 31.672 1.279 23.516 1 91.25 384 ALA B O 1
ATOM 9672 N N . ALA B 1 385 ? 30.625 -0.516 24.25 1 91.44 385 ALA B N 1
ATOM 9673 C CA . ALA B 1 385 ? 31.734 -0.91 25.109 1 91.44 385 ALA B CA 1
ATOM 9674 C C . ALA B 1 385 ? 32.938 -1.346 24.281 1 91.44 385 ALA B C 1
ATOM 9676 O O . ALA B 1 385 ? 34.094 -0.951 24.562 1 91.44 385 ALA B O 1
ATOM 9677 N N . ALA B 1 386 ? 32.688 -2.113 23.266 1 91.44 386 ALA B N 1
ATOM 9678 C CA . ALA B 1 386 ? 33.75 -2.598 22.406 1 91.44 386 ALA B CA 1
ATOM 9679 C C . ALA B 1 386 ? 34.438 -1.445 21.672 1 91.44 386 ALA B C 1
ATOM 9681 O O . ALA B 1 386 ? 35.656 -1.399 21.562 1 91.44 386 ALA B O 1
ATOM 9682 N N . THR B 1 387 ? 33.656 -0.547 21.188 1 92.06 387 THR B N 1
ATOM 9683 C CA . THR B 1 387 ? 34.188 0.592 20.453 1 92.06 387 THR B CA 1
ATOM 9684 C C . THR B 1 387 ? 34.938 1.536 21.391 1 92.06 387 THR B C 1
ATOM 9686 O O . THR B 1 387 ? 35.969 2.102 21.016 1 92.06 387 THR B O 1
ATOM 9689 N N . GLY B 1 388 ? 34.406 1.679 22.578 1 88.75 388 GLY B N 1
ATOM 9690 C CA . GLY B 1 388 ? 35.125 2.496 23.547 1 88.75 388 GLY B CA 1
ATOM 9691 C C . GLY B 1 388 ? 36.469 1.939 23.922 1 88.75 388 GLY B C 1
ATOM 9692 O O . GLY B 1 388 ? 37.438 2.697 24.141 1 88.75 388 GLY B O 1
ATOM 9693 N N . TYR B 1 389 ? 36.625 0.643 23.828 1 88.62 389 TYR B N 1
ATOM 9694 C CA . TYR B 1 389 ? 37.906 -0.01 24.172 1 88.62 389 TYR B CA 1
ATOM 9695 C C . TYR B 1 389 ? 38.969 0.263 23.109 1 88.62 389 TYR B C 1
ATOM 9697 O O . TYR B 1 389 ? 40.156 0.296 23.422 1 88.62 389 TYR B O 1
ATOM 9705 N N . ILE B 1 390 ? 38.594 0.457 21.875 1 87.44 390 ILE B N 1
ATOM 9706 C CA . ILE B 1 390 ? 39.531 0.674 20.781 1 87.44 390 ILE B CA 1
ATOM 9707 C C . ILE B 1 390 ? 40.312 1.956 21.016 1 87.44 390 ILE B C 1
ATOM 9709 O O . ILE B 1 390 ? 41.438 2.105 20.516 1 87.44 390 ILE B O 1
ATOM 9713 N N . ALA B 1 391 ? 39.844 2.822 21.828 1 81.94 391 ALA B N 1
ATOM 9714 C CA . ALA B 1 391 ? 40.531 4.074 22.109 1 81.94 391 ALA B CA 1
ATOM 9715 C C . ALA B 1 391 ? 41.875 3.812 22.797 1 81.94 391 ALA B C 1
ATOM 9717 O O . ALA B 1 391 ? 42.812 4.582 22.625 1 81.94 391 ALA B O 1
ATOM 9718 N N . TYR B 1 392 ? 42.062 2.629 23.391 1 80.94 392 TYR B N 1
ATOM 9719 C CA . TYR B 1 392 ? 43.281 2.307 24.109 1 80.94 392 TYR B CA 1
ATOM 9720 C C . TYR B 1 392 ? 44.344 1.791 23.172 1 80.94 392 TYR B C 1
ATOM 9722 O O . TYR B 1 392 ? 45.438 2.367 23.078 1 80.94 392 TYR B O 1
ATOM 9730 N N . PRO B 1 393 ? 44.094 0.77 22.422 1 81.19 393 PRO B N 1
ATOM 9731 C CA . PRO B 1 393 ? 45.125 0.291 21.516 1 81.19 393 PRO B CA 1
ATOM 9732 C C . PRO B 1 393 ? 45.469 1.296 20.422 1 81.19 393 PRO B C 1
ATOM 9734 O O . PRO B 1 393 ? 46.594 1.279 19.875 1 81.19 393 PRO B O 1
ATOM 9737 N N . ALA B 1 394 ? 44.531 2.072 19.984 1 78.19 394 ALA B N 1
ATOM 9738 C CA . ALA B 1 394 ? 44.781 3.035 18.906 1 78.19 394 ALA B CA 1
ATOM 9739 C C . ALA B 1 394 ? 45.844 4.043 19.297 1 78.19 394 ALA B C 1
ATOM 9741 O O . ALA B 1 394 ? 46.5 4.633 18.438 1 78.19 394 ALA B O 1
ATOM 9742 N N . ARG B 1 395 ? 46.219 4.16 20.531 1 75.75 395 ARG B N 1
ATOM 9743 C CA . ARG B 1 395 ? 47.25 5.07 21.016 1 75.75 395 ARG B CA 1
ATOM 9744 C C . ARG B 1 395 ? 48.656 4.547 20.672 1 75.75 395 ARG B C 1
ATOM 9746 O O . ARG B 1 395 ? 49.625 5.316 20.609 1 75.75 395 ARG B O 1
ATOM 9753 N N . TYR B 1 396 ? 48.719 3.217 20.344 1 76.19 396 TYR B N 1
ATOM 9754 C CA . TYR B 1 396 ? 50.031 2.602 20.109 1 76.19 396 TYR B CA 1
ATOM 9755 C C . TYR B 1 396 ? 50.312 2.521 18.609 1 76.19 396 TYR B C 1
ATOM 9757 O O . TYR B 1 396 ? 51.438 2.125 18.219 1 76.19 396 TYR B O 1
ATOM 9765 N N . ILE B 1 397 ? 49.438 2.924 17.766 1 76.56 397 ILE B N 1
ATOM 9766 C CA . ILE B 1 397 ? 49.625 2.805 16.328 1 76.56 397 ILE B CA 1
ATOM 9767 C C . ILE B 1 397 ? 50.75 3.738 15.875 1 76.56 397 ILE B C 1
ATOM 9769 O O . ILE B 1 397 ? 51.594 3.352 15.078 1 76.56 397 ILE B O 1
ATOM 9773 N N . PRO B 1 398 ? 50.875 4.957 16.422 1 73.75 398 PRO B N 1
ATOM 9774 C CA . PRO B 1 398 ? 51.906 5.867 15.969 1 73.75 398 PRO B CA 1
ATOM 9775 C C . PRO B 1 398 ? 53.312 5.32 16.219 1 73.75 398 PRO B C 1
ATOM 9777 O O . PRO B 1 398 ? 54.25 5.617 15.453 1 73.75 398 PRO B O 1
ATOM 9780 N N . GLU B 1 399 ? 53.5 4.438 17.141 1 72.62 399 GLU B N 1
ATOM 9781 C CA . GLU B 1 399 ? 54.812 3.895 17.469 1 72.62 399 GLU B CA 1
ATOM 9782 C C . GLU B 1 399 ? 55.281 2.916 16.406 1 72.62 399 GLU B C 1
ATOM 9784 O O . GLU B 1 399 ? 56.469 2.676 16.266 1 72.62 399 GLU B O 1
ATOM 9789 N N . ARG B 1 400 ? 54.406 2.455 15.602 1 72.06 400 ARG B N 1
ATOM 9790 C CA . ARG B 1 400 ? 54.75 1.45 14.602 1 72.06 400 ARG B CA 1
ATOM 9791 C C . ARG B 1 400 ? 54.906 2.084 13.227 1 72.06 400 ARG B C 1
ATOM 9793 O O . ARG B 1 400 ? 55.375 1.425 12.281 1 72.06 400 ARG B O 1
ATOM 9800 N N . MET B 1 401 ? 54.531 3.27 13.156 1 73.31 401 MET B N 1
ATOM 9801 C CA . MET B 1 401 ? 54.625 3.936 11.859 1 73.31 401 MET B CA 1
ATOM 9802 C C . MET B 1 401 ? 55.906 4.762 11.758 1 73.31 401 MET B C 1
ATOM 9804 O O . MET B 1 401 ? 56.531 5.055 12.766 1 73.31 401 MET B O 1
ATOM 9808 N N . ASP B 1 402 ? 56.344 4.938 10.531 1 64.56 402 ASP B N 1
ATOM 9809 C CA . ASP B 1 402 ? 57.531 5.738 10.266 1 64.56 402 ASP B CA 1
ATOM 9810 C C . ASP B 1 402 ? 57.375 7.148 10.828 1 64.56 402 ASP B C 1
ATOM 9812 O O . ASP B 1 402 ? 56.406 7.836 10.539 1 64.56 402 ASP B O 1
ATOM 9816 N N . PRO B 1 403 ? 58.188 7.449 11.844 1 64.12 403 PRO B N 1
ATOM 9817 C CA . PRO B 1 403 ? 58.094 8.773 12.461 1 64.12 403 PRO B CA 1
ATOM 9818 C C . PRO B 1 403 ? 58.156 9.906 11.438 1 64.12 403 PRO B C 1
ATOM 9820 O O . PRO B 1 403 ? 57.75 11.031 11.727 1 64.12 403 PRO B O 1
ATOM 9823 N N . ALA B 1 404 ? 58.625 9.633 10.211 1 59.97 404 ALA B N 1
ATOM 9824 C CA . ALA B 1 404 ? 58.719 10.664 9.18 1 59.97 404 ALA B CA 1
ATOM 9825 C C . ALA B 1 404 ? 57.312 11.109 8.734 1 59.97 404 ALA B C 1
ATOM 9827 O O . ALA B 1 404 ? 57.156 12.188 8.156 1 59.97 404 ALA B O 1
ATOM 9828 N N . ASP B 1 405 ? 56.406 10.258 9.078 1 67.56 405 ASP B N 1
ATOM 9829 C CA . ASP B 1 405 ? 55.031 10.594 8.648 1 67.56 405 ASP B CA 1
ATOM 9830 C C . ASP B 1 405 ? 54.219 11.164 9.805 1 67.56 405 ASP B C 1
ATOM 9832 O O . ASP B 1 405 ? 53.156 10.633 10.141 1 67.56 405 ASP B O 1
ATOM 9836 N N . ARG B 1 406 ? 54.688 12.133 10.516 1 62.97 406 ARG B N 1
ATOM 9837 C CA . ARG B 1 406 ? 54.062 12.711 11.703 1 62.97 406 ARG B CA 1
ATOM 9838 C C . ARG B 1 406 ? 52.656 13.227 11.398 1 62.97 406 ARG B C 1
ATOM 9840 O O . ARG B 1 406 ? 51.75 13.109 12.219 1 62.97 406 ARG B O 1
ATOM 9847 N N . ASN B 1 407 ? 52.531 13.758 10.203 1 64.5 407 ASN B N 1
ATOM 9848 C CA . ASN B 1 407 ? 51.219 14.312 9.828 1 64.5 407 ASN B CA 1
ATOM 9849 C C . ASN B 1 407 ? 50.156 13.227 9.719 1 64.5 407 ASN B C 1
ATOM 9851 O O . ASN B 1 407 ? 49.062 13.391 10.203 1 64.5 407 ASN B O 1
ATOM 9855 N N . ARG B 1 408 ? 50.531 12.188 9.18 1 71.81 408 ARG B N 1
ATOM 9856 C CA . ARG B 1 408 ? 49.562 11.086 9.016 1 71.81 408 ARG B CA 1
ATOM 9857 C C . ARG B 1 408 ? 49.219 10.477 10.367 1 71.81 408 ARG B C 1
ATOM 9859 O O . ARG B 1 408 ? 48.062 10.031 10.57 1 71.81 408 ARG B O 1
ATOM 9866 N N . ILE B 1 409 ? 50.094 10.633 11.25 1 73.5 409 ILE B N 1
ATOM 9867 C CA . ILE B 1 409 ? 49.875 10.07 12.57 1 73.5 409 ILE B CA 1
ATOM 9868 C C . ILE B 1 409 ? 48.906 10.953 13.344 1 73.5 409 ILE B C 1
ATOM 9870 O O . ILE B 1 409 ? 47.938 10.461 13.945 1 73.5 409 ILE B O 1
ATOM 9874 N N . THR B 1 410 ? 49.094 12.234 13.281 1 73.69 410 THR B N 1
ATOM 9875 C CA . THR B 1 410 ? 48.219 13.148 14.039 1 73.69 410 THR B CA 1
ATOM 9876 C C . THR B 1 410 ? 46.781 13.109 13.5 1 73.69 410 THR B C 1
ATOM 9878 O O . THR B 1 410 ? 45.844 13.062 14.281 1 73.69 410 THR B O 1
ATOM 9881 N N . HIS B 1 411 ? 46.688 13.07 12.227 1 77.19 411 HIS B N 1
ATOM 9882 C CA . HIS B 1 411 ? 45.344 13.008 11.633 1 77.19 411 HIS B CA 1
ATOM 9883 C C . HIS B 1 411 ? 44.688 11.672 11.906 1 77.19 411 HIS B C 1
ATOM 9885 O O . HIS B 1 411 ? 43.469 11.609 12.148 1 77.19 411 HIS B O 1
ATOM 9891 N N . GLY B 1 412 ? 45.438 10.742 11.914 1 79.94 412 GLY B N 1
ATOM 9892 C CA . GLY B 1 412 ? 44.906 9.414 12.156 1 79.94 412 GLY B CA 1
ATOM 9893 C C . GLY B 1 412 ? 44.312 9.25 13.547 1 79.94 412 GLY B C 1
ATOM 9894 O O . GLY B 1 412 ? 43.219 8.695 13.719 1 79.94 412 GLY B O 1
ATOM 9895 N N . VAL B 1 413 ? 45.031 9.836 14.516 1 82.06 413 VAL B N 1
ATOM 9896 C CA . VAL B 1 413 ? 44.562 9.727 15.898 1 82.06 413 VAL B CA 1
ATOM 9897 C C . VAL B 1 413 ? 43.312 10.57 16.094 1 82.06 413 VAL B C 1
ATOM 9899 O O . VAL B 1 413 ? 42.344 10.133 16.734 1 82.06 413 VAL B O 1
ATOM 9902 N N . PHE B 1 414 ? 43.25 11.711 15.539 1 81.81 414 PHE B N 1
ATOM 9903 C CA . PHE B 1 414 ? 42.125 12.602 15.688 1 81.81 414 PHE B CA 1
ATOM 9904 C C . PHE B 1 414 ? 40.875 11.992 15.055 1 81.81 414 PHE B C 1
ATOM 9906 O O . PHE B 1 414 ? 39.812 11.961 15.68 1 81.81 414 PHE B O 1
ATOM 9913 N N . ILE B 1 415 ? 40.938 11.508 13.883 1 84.12 415 ILE B N 1
ATOM 9914 C CA . ILE B 1 415 ? 39.781 10.938 13.164 1 84.12 415 ILE B CA 1
ATOM 9915 C C . ILE B 1 415 ? 39.281 9.711 13.914 1 84.12 415 ILE B C 1
ATOM 9917 O O . ILE B 1 415 ? 38.062 9.516 14.023 1 84.12 415 ILE B O 1
ATOM 9921 N N . THR B 1 416 ? 40.156 8.961 14.414 1 87.5 416 THR B N 1
ATOM 9922 C CA . THR B 1 416 ? 39.75 7.75 15.125 1 87.5 416 THR B CA 1
ATOM 9923 C C . THR B 1 416 ? 39 8.102 16.406 1 87.5 416 THR B C 1
ATOM 9925 O O . THR B 1 416 ? 37.969 7.512 16.703 1 87.5 416 THR B O 1
ATOM 9928 N N . ARG B 1 417 ? 39.5 9.086 17.156 1 87.12 417 ARG B N 1
ATOM 9929 C CA . ARG B 1 417 ? 38.844 9.5 18.391 1 87.12 417 ARG B CA 1
ATOM 9930 C C . ARG B 1 417 ? 37.469 10.109 18.094 1 87.12 417 ARG B C 1
ATOM 9932 O O . ARG B 1 417 ? 36.5 9.891 18.828 1 87.12 417 ARG B O 1
ATOM 9939 N N . LEU B 1 418 ? 37.375 10.82 17.078 1 86.06 418 LEU B N 1
ATOM 9940 C CA . LEU B 1 418 ? 36.125 11.422 16.672 1 86.06 418 LEU B CA 1
ATOM 9941 C C . LEU B 1 418 ? 35.094 10.344 16.312 1 86.06 418 LEU B C 1
ATOM 9943 O O . LEU B 1 418 ? 33.938 10.406 16.75 1 86.06 418 LEU B O 1
ATOM 9947 N N . MET B 1 419 ? 35.469 9.406 15.562 1 90.69 419 MET B N 1
ATOM 9948 C CA . MET B 1 419 ? 34.594 8.336 15.141 1 90.69 419 MET B CA 1
ATOM 9949 C C . MET B 1 419 ? 34.094 7.523 16.328 1 90.69 419 MET B C 1
ATOM 9951 O O . MET B 1 419 ? 32.906 7.203 16.438 1 90.69 419 MET B O 1
ATOM 9955 N N . VAL B 1 420 ? 35 7.25 17.203 1 91.31 420 VAL B N 1
ATOM 9956 C CA . VAL B 1 420 ? 34.656 6.473 18.391 1 91.31 420 VAL B CA 1
ATOM 9957 C C . VAL B 1 420 ? 33.688 7.262 19.25 1 91.31 420 VAL B C 1
ATOM 9959 O O . VAL B 1 420 ? 32.688 6.715 19.719 1 91.31 420 VAL B O 1
ATOM 9962 N N . GLY B 1 421 ? 33.938 8.539 19.422 1 89.44 421 GLY B N 1
ATOM 9963 C CA . GLY B 1 421 ? 33.062 9.375 20.203 1 89.44 421 GLY B CA 1
ATOM 9964 C C . GLY B 1 421 ? 31.641 9.438 19.625 1 89.44 421 GLY B C 1
ATOM 9965 O O . GLY B 1 421 ? 30.656 9.367 20.375 1 89.44 421 GLY B O 1
ATOM 9966 N N . ILE B 1 422 ? 31.547 9.492 18.344 1 88.88 422 ILE B N 1
ATOM 9967 C CA . ILE B 1 422 ? 30.25 9.609 17.688 1 88.88 422 ILE B CA 1
ATOM 9968 C C . ILE B 1 422 ? 29.484 8.289 17.812 1 88.88 422 ILE B C 1
ATOM 9970 O O . ILE B 1 422 ? 28.281 8.281 18.047 1 88.88 422 ILE B O 1
ATOM 9974 N N . ILE B 1 423 ? 30.141 7.207 17.609 1 91 423 ILE B N 1
ATOM 9975 C CA . ILE B 1 423 ? 29.484 5.902 17.688 1 91 423 ILE B CA 1
ATOM 9976 C C . ILE B 1 423 ? 28.938 5.672 19.094 1 91 423 ILE B C 1
ATOM 9978 O O . ILE B 1 423 ? 27.797 5.25 19.25 1 91 423 ILE B O 1
ATOM 9982 N N . VAL B 1 424 ? 29.734 5.992 20.109 1 90.88 424 VAL B N 1
ATOM 9983 C CA . VAL B 1 424 ? 29.297 5.785 21.484 1 90.88 424 VAL B CA 1
ATOM 9984 C C . VAL B 1 424 ? 28.125 6.699 21.797 1 90.88 424 VAL B C 1
ATOM 9986 O O . VAL B 1 424 ? 27.125 6.262 22.391 1 90.88 424 VAL B O 1
ATOM 9989 N N . LEU B 1 425 ? 28.219 7.855 21.359 1 88.06 425 LEU B N 1
ATOM 9990 C CA . LEU B 1 425 ? 27.141 8.812 21.609 1 88.06 425 LEU B CA 1
ATOM 9991 C C . LEU B 1 425 ? 25.859 8.367 20.906 1 88.06 425 LEU B C 1
ATOM 9993 O O . LEU B 1 425 ? 24.781 8.43 21.5 1 88.06 425 LEU B O 1
ATOM 9997 N N . LYS B 1 426 ? 25.969 7.977 19.734 1 87.81 426 LYS B N 1
ATOM 9998 C CA . LYS B 1 426 ? 24.797 7.527 18.969 1 87.81 426 LYS B CA 1
ATOM 9999 C C . LYS B 1 426 ? 24.156 6.309 19.625 1 87.81 426 LYS B C 1
ATOM 10001 O O . LYS B 1 426 ? 22.938 6.219 19.703 1 87.81 426 LYS B O 1
ATOM 10006 N N . GLU B 1 427 ? 24.922 5.395 20.047 1 88.62 427 GLU B N 1
ATOM 10007 C CA . GLU B 1 427 ? 24.391 4.188 20.672 1 88.62 427 GLU B CA 1
ATOM 10008 C C . GLU B 1 427 ? 23.703 4.508 22 1 88.62 427 GLU B C 1
ATOM 10010 O O . GLU B 1 427 ? 22.641 3.953 22.312 1 88.62 427 GLU B O 1
ATOM 10015 N N . LEU B 1 428 ? 24.203 5.41 22.688 1 86.19 428 LEU B N 1
ATOM 10016 C CA . LEU B 1 428 ? 23.594 5.805 23.953 1 86.19 428 LEU B CA 1
ATOM 10017 C C . LEU B 1 428 ? 22.281 6.551 23.734 1 86.19 428 LEU B C 1
ATOM 10019 O O . LEU B 1 428 ? 21.312 6.34 24.453 1 86.19 428 LEU B O 1
ATOM 10023 N N . LEU B 1 429 ? 22.312 7.293 22.75 1 83 429 LEU B N 1
ATOM 10024 C CA . LEU B 1 429 ? 21.109 8.055 22.438 1 83 429 LEU B CA 1
ATOM 10025 C C . LEU B 1 429 ? 20 7.133 21.953 1 83 429 LEU B C 1
ATOM 10027 O O . LEU B 1 429 ? 18.812 7.383 22.203 1 83 429 LEU B O 1
ATOM 10031 N N . GLU B 1 430 ? 20.344 6.148 21.188 1 79.56 430 GLU B N 1
ATOM 10032 C CA . GLU B 1 430 ? 19.359 5.18 20.734 1 79.56 430 GLU B CA 1
ATOM 10033 C C . GLU B 1 430 ? 18.703 4.457 21.922 1 79.56 430 GLU B C 1
ATOM 10035 O O . GLU B 1 430 ? 17.5 4.238 21.938 1 79.56 430 GLU B O 1
ATOM 10040 N N . ILE B 1 431 ? 19.484 4.18 22.875 1 81.88 431 ILE B N 1
ATOM 10041 C CA . ILE B 1 431 ? 18.969 3.531 24.078 1 81.88 431 ILE B CA 1
ATOM 10042 C C . ILE B 1 431 ? 18 4.465 24.797 1 81.88 431 ILE B C 1
ATOM 10044 O O . ILE B 1 431 ? 16.922 4.043 25.219 1 81.88 431 ILE B O 1
ATOM 10048 N N . PHE B 1 432 ? 18.359 5.613 24.766 1 80.69 432 PHE B N 1
ATOM 10049 C CA . PHE B 1 432 ? 17.547 6.609 25.453 1 80.69 432 PHE B CA 1
ATOM 10050 C C . PHE B 1 432 ? 16.219 6.793 24.734 1 80.69 432 PHE B C 1
ATOM 10052 O O . PHE B 1 432 ? 15.164 6.887 25.375 1 80.69 432 PHE B O 1
ATOM 10059 N N . LEU B 1 433 ? 16.219 6.734 23.453 1 78 433 LEU B N 1
ATOM 10060 C CA . LEU B 1 433 ? 15.008 6.949 22.656 1 78 433 LEU B CA 1
ATOM 10061 C C . LEU B 1 433 ? 14.055 5.766 22.797 1 78 433 LEU B C 1
ATOM 10063 O O . LEU B 1 433 ? 12.836 5.945 22.844 1 78 433 LEU B O 1
ATOM 10067 N N . TYR B 1 434 ? 14.516 4.551 22.922 1 80.81 434 TYR B N 1
ATOM 10068 C CA . TYR B 1 434 ? 13.664 3.373 23.047 1 80.81 434 TYR B CA 1
ATOM 10069 C C . TYR B 1 434 ? 13.102 3.252 24.453 1 80.81 434 TYR B C 1
ATOM 10071 O O . TYR B 1 434 ? 11.922 2.951 24.641 1 80.81 434 TYR B O 1
ATOM 10079 N N . VAL B 1 435 ? 13.93 3.596 25.391 1 80.94 435 VAL B N 1
ATOM 10080 C CA . VAL B 1 435 ? 13.523 3.428 26.781 1 80.94 435 VAL B CA 1
ATOM 10081 C C . VAL B 1 435 ? 12.492 4.488 27.156 1 80.94 435 VAL B C 1
ATOM 10083 O O . VAL B 1 435 ? 11.547 4.215 27.906 1 80.94 435 VAL B O 1
ATOM 10086 N N . LEU B 1 436 ? 12.594 5.594 26.547 1 81.94 436 LEU B N 1
ATOM 10087 C CA . LEU B 1 436 ? 11.695 6.684 26.906 1 81.94 436 LEU B CA 1
ATOM 10088 C C . LEU B 1 436 ? 10.547 6.793 25.906 1 81.94 436 LEU B C 1
ATOM 10090 O O . LEU B 1 436 ? 9.773 7.754 25.953 1 81.94 436 LEU B O 1
ATOM 10094 N N . SER B 1 437 ? 10.445 5.852 25.062 1 83.44 437 SER B N 1
ATOM 10095 C CA . SER B 1 437 ? 9.359 5.883 24.094 1 83.44 437 SER B CA 1
ATOM 10096 C C . SER B 1 437 ? 8.016 5.582 24.75 1 83.44 437 SER B C 1
ATOM 10098 O O . SER B 1 437 ? 7.965 4.984 25.828 1 83.44 437 SER B O 1
ATOM 10100 N N . ARG B 1 438 ? 6.918 6.008 24.188 1 87.38 438 ARG B N 1
ATOM 10101 C CA . ARG B 1 438 ? 5.57 5.73 24.672 1 87.38 438 ARG B CA 1
ATOM 10102 C C . ARG B 1 438 ? 5.262 4.238 24.625 1 87.38 438 ARG B C 1
ATOM 10104 O O . ARG B 1 438 ? 4.508 3.729 25.453 1 87.38 438 ARG B O 1
ATOM 10111 N N . TRP B 1 439 ? 5.891 3.572 23.719 1 90.31 439 TRP B N 1
ATOM 10112 C CA . TRP B 1 439 ? 5.684 2.135 23.578 1 90.31 439 TRP B CA 1
ATOM 10113 C C . TRP B 1 439 ? 6.25 1.388 24.781 1 90.31 439 TRP B C 1
ATOM 10115 O O . TRP B 1 439 ? 5.609 0.475 25.312 1 90.31 439 TRP B O 1
ATOM 10125 N N . ALA B 1 440 ? 7.402 1.82 25.172 1 89.38 440 ALA B N 1
ATOM 10126 C CA . ALA B 1 440 ? 8.023 1.207 26.344 1 89.38 440 ALA B CA 1
ATOM 10127 C C . ALA B 1 440 ? 7.211 1.496 27.609 1 89.38 440 ALA B C 1
ATOM 10129 O O . ALA B 1 440 ? 7.102 0.645 28.5 1 89.38 440 ALA B O 1
ATOM 10130 N N . LYS B 1 441 ? 6.641 2.623 27.719 1 90.38 441 LYS B N 1
ATOM 10131 C CA . LYS B 1 441 ? 5.832 2.986 28.875 1 90.38 441 LYS B CA 1
ATOM 10132 C C . LYS B 1 441 ? 4.594 2.104 28.984 1 90.38 441 LYS B C 1
ATOM 10134 O O . LYS B 1 441 ? 4.25 1.636 30.062 1 90.38 441 LYS B O 1
ATOM 10139 N N . VAL B 1 442 ? 3.924 1.951 27.844 1 92.81 442 VAL B N 1
ATOM 10140 C CA . VAL B 1 442 ? 2.732 1.108 27.828 1 92.81 442 VAL B CA 1
ATOM 10141 C C . VAL B 1 442 ? 3.105 -0.316 28.234 1 92.81 442 VAL B C 1
ATOM 10143 O O . VAL B 1 442 ? 2.406 -0.946 29.031 1 92.81 442 VAL B O 1
ATOM 10146 N N . LEU B 1 443 ? 4.191 -0.819 27.719 1 91 443 LEU B N 1
ATOM 10147 C CA . LEU B 1 443 ? 4.625 -2.174 28.047 1 91 443 LEU B CA 1
ATOM 10148 C C . LEU B 1 443 ? 4.965 -2.295 29.531 1 91 443 LEU B C 1
ATOM 10150 O O . LEU B 1 443 ? 4.641 -3.301 30.156 1 91 443 LEU B O 1
ATOM 10154 N N . MET B 1 444 ? 5.609 -1.303 30.031 1 89.81 444 MET B N 1
ATOM 10155 C CA . MET B 1 444 ? 5.969 -1.299 31.453 1 89.81 444 MET B CA 1
ATOM 10156 C C . MET B 1 444 ? 4.723 -1.305 32.344 1 89.81 444 MET B C 1
ATOM 10158 O O . MET B 1 444 ? 4.66 -2.039 33.312 1 89.81 444 MET B O 1
ATOM 10162 N N . LEU B 1 445 ? 3.777 -0.579 31.938 1 91.06 445 LEU B N 1
ATOM 10163 C CA . LEU B 1 445 ? 2.539 -0.518 32.719 1 91.06 445 LEU B CA 1
ATOM 10164 C C . LEU B 1 445 ? 1.78 -1.839 32.625 1 91.06 445 LEU B C 1
ATOM 10166 O O . LEU B 1 445 ? 1.18 -2.279 33.594 1 91.06 445 LEU B O 1
ATOM 10170 N N . CYS B 1 446 ? 1.773 -2.414 31.453 1 91.56 446 CYS B N 1
ATOM 10171 C CA . CYS B 1 446 ? 1.106 -3.701 31.297 1 91.56 446 CYS B CA 1
ATOM 10172 C C . CYS B 1 446 ? 1.799 -4.781 32.125 1 91.56 446 CYS B C 1
ATOM 10174 O O . CYS B 1 446 ? 1.137 -5.617 32.719 1 91.56 446 CYS B O 1
ATOM 10176 N N . LYS B 1 447 ? 3.096 -4.777 32.156 1 88.19 447 LYS B N 1
ATOM 10177 C CA . LYS B 1 447 ? 3.824 -5.754 32.969 1 88.19 447 LYS B CA 1
ATOM 10178 C C . LYS B 1 447 ? 3.59 -5.523 34.438 1 88.19 447 LYS B C 1
ATOM 10180 O O . LYS B 1 447 ? 3.553 -6.477 35.219 1 88.19 447 LYS B O 1
ATOM 10185 N N . TYR B 1 448 ? 3.457 -4.25 34.781 1 88.88 448 TYR B N 1
ATOM 10186 C CA . TYR B 1 448 ? 3.143 -3.898 36.188 1 88.88 448 TYR B CA 1
ATOM 10187 C C . TYR B 1 448 ? 1.815 -4.512 36.594 1 88.88 448 TYR B C 1
ATOM 10189 O O . TYR B 1 448 ? 1.682 -4.984 37.75 1 88.88 448 TYR B O 1
ATOM 10197 N N . VAL B 1 449 ? 0.846 -4.555 35.688 1 88 449 VAL B N 1
ATOM 10198 C CA . VAL B 1 449 ? -0.483 -5.074 35.969 1 88 449 VAL B CA 1
ATOM 10199 C C . VAL B 1 449 ? -0.46 -6.602 35.938 1 88 449 VAL B C 1
ATOM 10201 O O . VAL B 1 449 ? -1.141 -7.258 36.75 1 88 449 VAL B O 1
ATOM 10204 N N . GLN B 1 450 ? 0.313 -7.184 35.125 1 85.88 450 GLN B N 1
ATOM 10205 C CA . GLN B 1 450 ? 0.355 -8.633 34.938 1 85.88 450 GLN B CA 1
ATOM 10206 C C . GLN B 1 450 ? 1.054 -9.312 36.094 1 85.88 450 GLN B C 1
ATOM 10208 O O . GLN B 1 450 ? 0.653 -10.406 36.531 1 85.88 450 GLN B O 1
ATOM 10213 N N . HIS B 1 451 ? 2.096 -8.602 36.531 1 83.75 451 HIS B N 1
ATOM 10214 C CA . HIS B 1 451 ? 2.906 -9.258 37.562 1 83.75 451 HIS B CA 1
ATOM 10215 C C . HIS B 1 451 ? 2.844 -8.492 38.875 1 83.75 451 HIS B C 1
ATOM 10217 O O . HIS B 1 451 ? 3.357 -7.375 38.969 1 83.75 451 HIS B O 1
ATOM 10223 N N . GLN B 1 452 ? 2.42 -9.156 39.844 1 77.69 452 GLN B N 1
ATOM 10224 C CA . GLN B 1 452 ? 2.256 -8.531 41.156 1 77.69 452 GLN B CA 1
ATOM 10225 C C . GLN B 1 452 ? 3.605 -8.32 41.844 1 77.69 452 GLN B C 1
ATOM 10227 O O . GLN B 1 452 ? 3.73 -7.488 42.75 1 77.69 452 GLN B O 1
ATOM 10232 N N . CYS B 1 453 ? 4.605 -9.094 41.312 1 75.12 453 CYS B N 1
ATOM 10233 C CA . CYS B 1 453 ? 5.926 -8.984 41.906 1 75.12 453 CYS B CA 1
ATOM 10234 C C . CYS B 1 453 ? 6.559 -7.629 41.625 1 75.12 453 CYS B C 1
ATOM 10236 O O . CYS B 1 453 ? 7.48 -7.199 42.312 1 75.12 453 CYS B O 1
ATOM 10238 N N . LEU B 1 454 ? 6.016 -6.961 40.656 1 81.12 454 LEU B N 1
ATOM 10239 C CA . LEU B 1 454 ? 6.59 -5.68 40.281 1 81.12 454 LEU B CA 1
ATOM 10240 C C . LEU B 1 454 ? 5.996 -4.543 41.094 1 81.12 454 LEU B C 1
ATOM 10242 O O . LEU B 1 454 ? 6.41 -3.389 40.969 1 81.12 454 LEU B O 1
ATOM 10246 N N . ARG B 1 455 ? 5.152 -4.902 42.062 1 80.94 455 ARG B N 1
ATOM 10247 C CA . ARG B 1 455 ? 4.516 -3.893 42.906 1 80.94 455 ARG B CA 1
ATOM 10248 C C . ARG B 1 455 ? 5.348 -3.611 44.156 1 80.94 455 ARG B C 1
ATOM 10250 O O . ARG B 1 455 ? 4.801 -3.432 45.219 1 80.94 455 ARG B O 1
ATOM 10257 N N . ARG B 1 456 ? 6.543 -3.709 43.906 1 84.5 456 ARG B N 1
ATOM 10258 C CA . ARG B 1 456 ? 7.457 -3.35 44.969 1 84.5 456 ARG B CA 1
ATOM 10259 C C . ARG B 1 456 ? 7.793 -1.862 44.938 1 84.5 456 ARG B C 1
ATOM 10261 O O . ARG B 1 456 ? 7.844 -1.258 43.875 1 84.5 456 ARG B O 1
ATOM 10268 N N . PRO B 1 457 ? 8.039 -1.286 46.094 1 84.75 457 PRO B N 1
ATOM 10269 C CA . PRO B 1 457 ? 8.234 0.164 46.188 1 84.75 457 PRO B CA 1
ATOM 10270 C C . PRO B 1 457 ? 9.445 0.634 45.375 1 84.75 457 PRO B C 1
ATOM 10272 O O . PRO B 1 457 ? 9.391 1.686 44.719 1 84.75 457 PRO B O 1
ATOM 10275 N N . MET B 1 458 ? 10.461 -0.124 45.406 1 85.44 458 MET B N 1
ATOM 10276 C CA . MET B 1 458 ? 11.656 0.284 44.656 1 85.44 458 MET B CA 1
ATOM 10277 C C . MET B 1 458 ? 11.398 0.266 43.156 1 85.44 458 MET B C 1
ATOM 10279 O O . MET B 1 458 ? 11.852 1.155 42.438 1 85.44 458 MET B O 1
ATOM 10283 N N . VAL B 1 459 ? 10.711 -0.687 42.75 1 85.69 459 VAL B N 1
ATOM 10284 C CA . VAL B 1 459 ? 10.406 -0.8 41.312 1 85.69 459 VAL B CA 1
ATOM 10285 C C . VAL B 1 459 ? 9.422 0.297 40.906 1 85.69 459 VAL B C 1
ATOM 10287 O O . VAL B 1 459 ? 9.547 0.883 39.844 1 85.69 459 VAL B O 1
ATOM 10290 N N . GLU B 1 460 ? 8.547 0.571 41.812 1 87.44 460 GLU B N 1
ATOM 10291 C CA . GLU B 1 460 ? 7.566 1.613 41.5 1 87.44 460 GLU B CA 1
ATOM 10292 C C . GLU B 1 460 ? 8.227 2.982 41.406 1 87.44 460 GLU B C 1
ATOM 10294 O O . GLU B 1 460 ? 7.828 3.811 40.594 1 87.44 460 GLU B O 1
ATOM 10299 N N . MET B 1 461 ? 9.234 3.178 42.188 1 85.19 461 MET B N 1
ATOM 10300 C CA . MET B 1 461 ? 9.969 4.438 42.125 1 85.19 461 MET B CA 1
ATOM 10301 C C . MET B 1 461 ? 10.719 4.551 40.781 1 85.19 461 MET B C 1
ATOM 10303 O O . MET B 1 461 ? 10.75 5.617 40.188 1 85.19 461 MET B O 1
ATOM 10307 N N . ALA B 1 462 ? 11.266 3.48 40.438 1 83.81 462 ALA B N 1
ATOM 10308 C CA . ALA B 1 462 ? 11.977 3.463 39.156 1 83.81 462 ALA B CA 1
ATOM 10309 C C . ALA B 1 462 ? 11.023 3.699 37.969 1 83.81 462 ALA B C 1
ATOM 10311 O O . ALA B 1 462 ? 11.359 4.426 37.031 1 83.81 462 ALA B O 1
ATOM 10312 N N . MET B 1 463 ? 9.914 3.113 38.094 1 86.56 463 MET B N 1
ATOM 10313 C CA . MET B 1 463 ? 8.93 3.268 37.031 1 86.56 463 MET B CA 1
ATOM 10314 C C . MET B 1 463 ? 8.391 4.695 36.969 1 86.56 463 MET B C 1
ATOM 10316 O O . MET B 1 463 ? 8.172 5.25 35.906 1 86.56 463 MET B O 1
ATOM 10320 N N . ARG B 1 464 ? 8.227 5.242 38.094 1 83.69 464 ARG B N 1
ATOM 10321 C CA . ARG B 1 464 ? 7.762 6.625 38.156 1 83.69 464 ARG B CA 1
ATOM 10322 C C . ARG B 1 464 ? 8.766 7.57 37.5 1 83.69 464 ARG B C 1
ATOM 10324 O O . ARG B 1 464 ? 8.375 8.523 36.812 1 83.69 464 ARG B O 1
ATOM 10331 N N . PHE B 1 465 ? 9.891 7.238 37.719 1 81.19 465 PHE B N 1
ATOM 10332 C CA . PHE B 1 465 ? 10.953 8.055 37.125 1 81.19 465 PHE B CA 1
ATOM 10333 C C . PHE B 1 465 ? 10.938 7.934 35.594 1 81.19 465 PHE B C 1
ATOM 10335 O O . PHE B 1 465 ? 11.07 8.938 34.906 1 81.19 465 PHE B O 1
ATOM 10342 N N . MET B 1 466 ? 10.766 6.812 35.156 1 81.06 466 MET B N 1
ATOM 10343 C CA . MET B 1 466 ? 10.766 6.582 33.719 1 81.06 466 MET B CA 1
ATOM 10344 C C . MET B 1 466 ? 9.539 7.211 33.062 1 81.06 466 MET B C 1
ATOM 10346 O O . MET B 1 466 ? 9.609 7.727 31.953 1 81.06 466 MET B O 1
ATOM 10350 N N . LEU B 1 467 ? 8.43 7.152 33.75 1 81.5 467 LEU B N 1
ATOM 10351 C CA . LEU B 1 467 ? 7.176 7.668 33.219 1 81.5 467 LEU B CA 1
ATOM 10352 C C . LEU B 1 467 ? 7.172 9.195 33.219 1 81.5 467 LEU B C 1
ATOM 10354 O O . LEU B 1 467 ? 6.406 9.812 32.469 1 81.5 467 LEU B O 1
ATOM 10358 N N . PHE B 1 468 ? 8.094 9.734 34.031 1 74.25 468 PHE B N 1
ATOM 10359 C CA . PHE B 1 468 ? 8.172 11.188 34.125 1 74.25 468 PHE B CA 1
ATOM 10360 C C . PHE B 1 468 ? 8.812 11.781 32.875 1 74.25 468 PHE B C 1
ATOM 10362 O O . PHE B 1 468 ? 8.484 12.898 32.469 1 74.25 468 PHE B O 1
ATOM 10369 N N . PHE B 1 469 ? 9.688 10.961 32.219 1 68.75 469 PHE B N 1
ATOM 10370 C CA . PHE B 1 469 ? 10.375 11.477 31.031 1 68.75 469 PHE B CA 1
ATOM 10371 C C . PHE B 1 469 ? 9.523 11.297 29.781 1 68.75 469 PHE B C 1
ATOM 10373 O O . PHE B 1 469 ? 9.094 10.188 29.469 1 68.75 469 PHE B O 1
ATOM 10380 N N . GLY B 1 470 ? 8.523 12.086 29.578 1 56.47 470 GLY B N 1
ATOM 10381 C CA . GLY B 1 470 ? 7.555 11.797 28.531 1 56.47 470 GLY B CA 1
ATOM 10382 C C . GLY B 1 470 ? 7.816 12.562 27.25 1 56.47 470 GLY B C 1
ATOM 10383 O O . GLY B 1 470 ? 8.445 13.617 27.266 1 56.47 470 GLY B O 1
ATOM 10384 N N . SER B 1 471 ? 7.867 11.82 26.156 1 54.69 471 SER B N 1
ATOM 10385 C CA . SER B 1 471 ? 8.062 12.297 24.781 1 54.69 471 SER B CA 1
ATOM 10386 C C . SER B 1 471 ? 7.07 13.406 24.438 1 54.69 471 SER B C 1
ATOM 10388 O O . SER B 1 471 ? 5.902 13.336 24.828 1 54.69 471 SER B O 1
ATOM 10390 N N . LYS B 1 472 ? 7.457 14.562 24.266 1 51.03 472 LYS B N 1
ATOM 10391 C CA . LYS B 1 472 ? 6.82 15.805 23.828 1 51.03 472 LYS B CA 1
ATOM 10392 C C . LYS B 1 472 ? 5.996 15.578 22.562 1 51.03 472 LYS B C 1
ATOM 10394 O O . LYS B 1 472 ? 5.57 16.531 21.922 1 51.03 472 LYS B O 1
ATOM 10399 N N . ALA B 1 473 ? 5.836 14.484 22.047 1 54.88 473 ALA B N 1
ATOM 10400 C CA . ALA B 1 473 ? 5.148 14.539 20.75 1 54.88 473 ALA B CA 1
ATOM 10401 C C . ALA B 1 473 ? 3.713 15.031 20.922 1 54.88 473 ALA B C 1
ATOM 10403 O O . ALA B 1 473 ? 2.775 14.227 20.938 1 54.88 473 ALA B O 1
ATOM 10404 N N . LYS B 1 474 ? 3.621 16.141 21.734 1 60.38 474 LYS B N 1
ATOM 10405 C CA . LYS B 1 474 ? 2.314 16.766 21.891 1 60.38 474 LYS B CA 1
ATOM 10406 C C . LYS B 1 474 ? 1.886 17.484 20.609 1 60.38 474 LYS B C 1
ATOM 10408 O O . LYS B 1 474 ? 2.717 18.062 19.906 1 60.38 474 LYS B O 1
ATOM 10413 N N . TRP B 1 475 ? 0.712 17.047 20.109 1 66.88 475 TRP B N 1
ATOM 10414 C CA . TRP B 1 475 ? 0.113 17.828 19.031 1 66.88 475 TRP B CA 1
ATOM 10415 C C . TRP B 1 475 ? 0.244 19.328 19.297 1 66.88 475 TRP B C 1
ATOM 10417 O O . TRP B 1 475 ? -0.045 19.797 20.391 1 66.88 475 TRP B O 1
ATOM 10427 N N . ILE B 1 476 ? 0.93 19.984 18.297 1 70.62 476 ILE B N 1
ATOM 10428 C CA . ILE B 1 476 ? 1.04 21.438 18.406 1 70.62 476 ILE B CA 1
ATOM 10429 C C . ILE B 1 476 ? -0.338 22.062 18.234 1 70.62 476 ILE B C 1
ATOM 10431 O O . ILE B 1 476 ? -1.017 21.828 17.234 1 70.62 476 ILE B O 1
ATOM 10435 N N . GLN B 1 477 ? -1.202 22.125 19.188 1 81.81 477 GLN B N 1
ATOM 10436 C CA . GLN B 1 477 ? -2.551 22.672 19.219 1 81.81 477 GLN B CA 1
ATOM 10437 C C . GLN B 1 477 ? -2.652 23.922 18.344 1 81.81 477 GLN B C 1
ATOM 10439 O O . GLN B 1 477 ? -3.189 24.953 18.781 1 81.81 477 GLN B O 1
ATOM 10444 N N . THR B 1 478 ? -2.062 23.891 17.125 1 86.12 478 THR B N 1
ATOM 10445 C CA . THR B 1 478 ? -2.191 24.969 16.141 1 86.12 478 THR B CA 1
ATOM 10446 C C . THR B 1 478 ? -2.896 24.469 14.883 1 86.12 478 THR B C 1
ATOM 10448 O O . THR B 1 478 ? -2.75 23.297 14.508 1 86.12 478 THR B O 1
ATOM 10451 N N . VAL B 1 479 ? -3.699 25.328 14.375 1 91.12 479 VAL B N 1
ATOM 10452 C CA . VAL B 1 479 ? -4.445 24.984 13.164 1 91.12 479 VAL B CA 1
ATOM 10453 C C . VAL B 1 479 ? -4.016 25.891 12.016 1 91.12 479 VAL B C 1
ATOM 10455 O O . VAL B 1 479 ? -3.822 27.094 12.211 1 91.12 479 VAL B O 1
ATOM 10458 N N . SER B 1 480 ? -3.803 25.312 10.883 1 90.62 480 SER B N 1
ATOM 10459 C CA . SER B 1 480 ? -3.441 26.078 9.695 1 90.62 480 SER B CA 1
ATOM 10460 C C . SER B 1 480 ? -4.637 26.859 9.156 1 90.62 480 SER B C 1
ATOM 10462 O O . SER B 1 480 ? -5.781 26.422 9.273 1 90.62 480 SER B O 1
ATOM 10464 N N . GLN B 1 481 ? -4.309 28.062 8.68 1 92.5 481 GLN B N 1
ATOM 10465 C CA . GLN B 1 481 ? -5.355 28.969 8.219 1 92.5 481 GLN B CA 1
ATOM 10466 C C . GLN B 1 481 ? -5.102 29.422 6.781 1 92.5 481 GLN B C 1
ATOM 10468 O O . GLN B 1 481 ? -3.959 29.672 6.398 1 92.5 481 GLN B O 1
ATOM 10473 N N . GLN B 1 482 ? -6.199 29.344 5.973 1 93.06 482 GLN B N 1
ATOM 10474 C CA . GLN B 1 482 ? -6.164 29.906 4.625 1 93.06 482 GLN B CA 1
ATOM 10475 C C . GLN B 1 482 ? -7.402 30.75 4.344 1 93.06 482 GLN B C 1
ATOM 10477 O O . GLN B 1 482 ? -8.508 30.391 4.746 1 93.06 482 GLN B O 1
ATOM 10482 N N . ASN B 1 483 ? -7.145 31.953 3.846 1 93.81 483 ASN B N 1
ATOM 10483 C CA . ASN B 1 483 ? -8.227 32.875 3.465 1 93.81 483 ASN B CA 1
ATOM 10484 C C . ASN B 1 483 ? -8.102 33.312 2.008 1 93.81 483 ASN B C 1
ATOM 10486 O O . ASN B 1 483 ? -7.059 33.812 1.595 1 93.81 483 ASN B O 1
ATOM 10490 N N . LEU B 1 484 ? -9.117 33.156 1.242 1 93.25 484 LEU B N 1
ATOM 10491 C CA . LEU B 1 484 ? -9.094 33.375 -0.199 1 93.25 484 LEU B CA 1
ATOM 10492 C C . LEU B 1 484 ? -9.07 34.875 -0.516 1 93.25 484 LEU B C 1
ATOM 10494 O O . LEU B 1 484 ? -8.758 35.281 -1.641 1 93.25 484 LEU B O 1
ATOM 10498 N N . LEU B 1 485 ? -9.492 35.688 0.418 1 92.19 485 LEU B N 1
ATOM 10499 C CA . LEU B 1 485 ? -9.586 37.125 0.151 1 92.19 485 LEU B CA 1
ATOM 10500 C C . LEU B 1 485 ? -8.281 37.844 0.5 1 92.19 485 LEU B C 1
ATOM 10502 O O . LEU B 1 485 ? -8.102 39 0.184 1 92.19 485 LEU B O 1
ATOM 10506 N N . VAL B 1 486 ? -7.41 37.125 1.156 1 89.56 486 VAL B N 1
ATOM 10507 C CA . VAL B 1 486 ? -6.145 37.688 1.592 1 89.56 486 VAL B CA 1
ATOM 10508 C C . VAL B 1 486 ? -5.066 37.438 0.547 1 89.56 486 VAL B C 1
ATOM 10510 O O . VAL B 1 486 ? -5.055 36.375 -0.083 1 89.56 486 VAL B O 1
ATOM 10513 N N . THR B 1 487 ? -4.25 38.406 0.261 1 85.25 487 THR B N 1
ATOM 10514 C CA . THR B 1 487 ? -3.107 38.25 -0.638 1 85.25 487 THR B CA 1
ATOM 10515 C C . THR B 1 487 ? -1.796 38.312 0.142 1 85.25 487 THR B C 1
ATOM 10517 O O . THR B 1 487 ? -1.712 38.938 1.19 1 85.25 487 THR B O 1
ATOM 10520 N N . PHE B 1 488 ? -0.936 37.438 -0.31 1 80.94 488 PHE B N 1
ATOM 10521 C CA . PHE B 1 488 ? 0.353 37.406 0.372 1 80.94 488 PHE B CA 1
ATOM 10522 C C . PHE B 1 488 ? 1.494 37.625 -0.614 1 80.94 488 PHE B C 1
ATOM 10524 O O . PHE B 1 488 ? 1.379 37.281 -1.792 1 80.94 488 PHE B O 1
ATOM 10531 N N . ARG B 1 489 ? 2.539 38.156 -0.088 1 75.19 489 ARG B N 1
ATOM 10532 C CA . ARG B 1 489 ? 3.744 38.375 -0.875 1 75.19 489 ARG B CA 1
ATOM 10533 C C . ARG B 1 489 ? 4.68 37.188 -0.819 1 75.19 489 ARG B C 1
ATOM 10535 O O . ARG B 1 489 ? 5.062 36.75 0.264 1 75.19 489 ARG B O 1
ATOM 10542 N N . VAL B 1 490 ? 4.754 36.531 -1.87 1 72.69 490 VAL B N 1
ATOM 10543 C CA . VAL B 1 490 ? 5.652 35.375 -1.91 1 72.69 490 VAL B CA 1
ATOM 10544 C C . VAL B 1 490 ? 6.848 35.688 -2.812 1 72.69 490 VAL B C 1
ATOM 10546 O O . VAL B 1 490 ? 6.711 36.406 -3.805 1 72.69 490 VAL B O 1
ATOM 10549 N N . LEU B 1 491 ? 7.953 35.219 -2.371 1 66.94 491 LEU B N 1
ATOM 10550 C CA . LEU B 1 491 ? 9.164 35.312 -3.18 1 66.94 491 LEU B CA 1
ATOM 10551 C C . LEU B 1 491 ? 9.227 34.188 -4.207 1 66.94 491 LEU B C 1
ATOM 10553 O O . LEU B 1 491 ? 9.242 33 -3.84 1 66.94 491 LEU B O 1
ATOM 10557 N N . LYS B 1 492 ? 8.891 34.375 -5.504 1 65.19 492 LYS B N 1
ATOM 10558 C CA . LYS B 1 492 ? 9 33.375 -6.539 1 65.19 492 LYS B CA 1
ATOM 10559 C C . 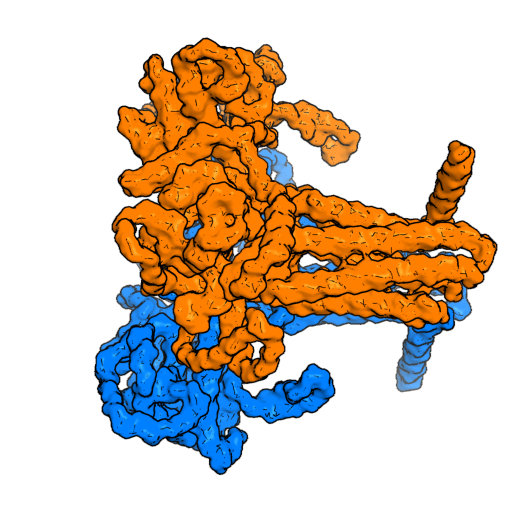LYS B 1 492 ? 10.219 33.594 -7.43 1 65.19 492 LYS B C 1
ATOM 10561 O O . LYS B 1 492 ? 10.617 34.75 -7.641 1 65.19 492 LYS B O 1
ATOM 10566 N N . PRO B 1 493 ? 10.922 32.406 -7.957 1 63.09 493 PRO B N 1
ATOM 10567 C CA . PRO B 1 493 ? 12.07 32.562 -8.852 1 63.09 493 PRO B CA 1
ATOM 10568 C C . PRO B 1 493 ? 11.68 33.156 -10.211 1 63.09 493 PRO B C 1
ATOM 10570 O O . PRO B 1 493 ? 10.68 32.719 -10.797 1 63.09 493 PRO B O 1
ATOM 10573 N N . ALA B 1 494 ? 11.953 34.312 -10.633 1 57.31 494 ALA B N 1
ATOM 10574 C CA . ALA B 1 494 ? 11.562 34.969 -11.883 1 57.31 494 ALA B CA 1
ATOM 10575 C C . ALA B 1 494 ? 11.945 34.094 -13.086 1 57.31 494 ALA B C 1
ATOM 10577 O O . ALA B 1 494 ? 11.273 34.156 -14.125 1 57.31 494 ALA B O 1
ATOM 10578 N N . GLY B 1 495 ? 13.281 33.75 -13.641 1 48.44 495 GLY B N 1
ATOM 10579 C CA . GLY B 1 495 ? 13.727 33.188 -14.906 1 48.44 495 GLY B CA 1
ATOM 10580 C C . GLY B 1 495 ? 14.109 31.719 -14.805 1 48.44 495 GLY B C 1
ATOM 10581 O O . GLY B 1 495 ? 14.156 31.156 -13.711 1 48.44 495 GLY B O 1
ATOM 10582 N N . VAL B 1 496 ? 14.094 31.031 -16.188 1 47.16 496 VAL B N 1
ATOM 10583 C CA . VAL B 1 496 ? 14.523 29.641 -16.328 1 47.16 496 VAL B CA 1
ATOM 10584 C C . VAL B 1 496 ? 15.844 29.422 -15.586 1 47.16 496 VAL B C 1
ATOM 10586 O O . VAL B 1 496 ? 16.031 28.406 -14.914 1 47.16 496 VAL B O 1
ATOM 10589 N N . LEU B 1 497 ? 17.141 30.047 -16.484 1 43.56 497 LEU B N 1
ATOM 10590 C CA . LEU B 1 497 ? 18.516 30.047 -16 1 43.56 497 LEU B CA 1
ATOM 10591 C C . LEU B 1 497 ? 18.719 31.141 -14.953 1 43.56 497 LEU B C 1
ATOM 10593 O O . LEU B 1 497 ? 19.172 32.25 -15.281 1 43.56 497 LEU B O 1
ATOM 10597 N N . PRO B 1 498 ? 18.141 31.547 -14.141 1 37.28 498 PRO B N 1
ATOM 10598 C CA . PRO B 1 498 ? 18.266 32.875 -13.555 1 37.28 498 PRO B CA 1
ATOM 10599 C C . PRO B 1 498 ? 19.703 33.219 -13.172 1 37.28 498 PRO B C 1
ATOM 10601 O O . PRO B 1 498 ? 20.531 32.312 -12.992 1 37.28 498 PRO B O 1
ATOM 10604 N N . PRO B 1 499 ? 20.469 34.281 -13.352 1 43.59 499 PRO B N 1
ATOM 10605 C CA . PRO B 1 499 ? 20.734 35 -12.094 1 43.59 499 PRO B CA 1
ATOM 10606 C C . PRO B 1 499 ? 19.562 34.906 -11.117 1 43.59 499 PRO B C 1
ATOM 10608 O O . PRO B 1 499 ? 18.406 34.969 -11.531 1 43.59 499 PRO B O 1
ATOM 10611 N N . LEU B 1 500 ? 19.484 34.188 -9.836 1 49.22 500 LEU B N 1
ATOM 10612 C CA . LEU B 1 500 ? 18.688 33.938 -8.641 1 49.22 500 LEU B CA 1
ATOM 10613 C C . LEU B 1 500 ? 17.781 35.125 -8.328 1 49.22 500 LEU B C 1
ATOM 10615 O O . LEU B 1 500 ? 18.094 35.938 -7.457 1 49.22 500 LEU B O 1
ATOM 10619 N N . THR B 1 501 ? 17.344 35.781 -9.242 1 57.09 501 THR B N 1
ATOM 10620 C CA . THR B 1 501 ? 16.562 36.938 -8.766 1 57.09 501 THR B CA 1
ATOM 10621 C C . THR B 1 501 ? 15.195 36.5 -8.281 1 57.09 501 THR B C 1
ATOM 10623 O O . THR B 1 501 ? 14.523 35.688 -8.945 1 57.09 501 THR B O 1
ATOM 10626 N N . TRP B 1 502 ? 14.984 36.562 -7.09 1 61.28 502 TRP B N 1
ATOM 10627 C CA . TRP B 1 502 ? 13.734 36.344 -6.379 1 61.28 502 TRP B CA 1
ATOM 10628 C C . TRP B 1 502 ? 12.828 37.562 -6.461 1 61.28 502 TRP B C 1
ATOM 10630 O O . TRP B 1 502 ? 13.305 38.688 -6.344 1 61.28 502 TRP B O 1
ATOM 10640 N N . ARG B 1 503 ? 11.82 37.531 -7.227 1 65.44 503 ARG B N 1
ATOM 10641 C CA . ARG B 1 503 ? 10.867 38.625 -7.23 1 65.44 503 ARG B CA 1
ATOM 10642 C C . ARG B 1 503 ? 9.703 38.344 -6.285 1 65.44 503 ARG B C 1
ATOM 10644 O O . ARG B 1 503 ? 9.281 37.188 -6.141 1 65.44 503 ARG B O 1
ATOM 10651 N N . MET B 1 504 ? 9.367 39.406 -5.551 1 66.5 504 MET B N 1
ATOM 10652 C CA . MET B 1 504 ? 8.211 39.312 -4.668 1 66.5 504 MET B CA 1
ATOM 10653 C C . MET B 1 504 ? 6.91 39.406 -5.457 1 66.5 504 MET B C 1
ATOM 10655 O O . MET B 1 504 ? 6.684 40.406 -6.172 1 66.5 504 MET B O 1
ATOM 10659 N N . VAL B 1 505 ? 6.258 38.312 -5.594 1 72.75 505 VAL B N 1
ATOM 10660 C CA . VAL B 1 505 ? 4.988 38.312 -6.309 1 72.75 505 VAL B CA 1
ATOM 10661 C C . VAL B 1 505 ? 3.838 38.125 -5.32 1 72.75 505 VAL B C 1
ATOM 10663 O O . VAL B 1 505 ? 3.967 37.406 -4.336 1 72.75 505 VAL B O 1
ATOM 10666 N N . LEU B 1 506 ? 2.836 39.094 -5.488 1 74.25 506 LEU B N 1
ATOM 10667 C CA . LEU B 1 506 ? 1.619 38.938 -4.695 1 74.25 506 LEU B CA 1
ATOM 10668 C C . LEU B 1 506 ? 0.772 37.781 -5.207 1 74.25 506 LEU B C 1
ATOM 10670 O O . LEU B 1 506 ? 0.374 37.75 -6.375 1 74.25 506 LEU B O 1
ATOM 10674 N N . CYS B 1 507 ? 0.776 36.75 -4.332 1 77.69 507 CYS B N 1
ATOM 10675 C CA . CYS B 1 507 ? -0.011 35.594 -4.73 1 77.69 507 CYS B CA 1
ATOM 10676 C C . CYS B 1 507 ? -1.075 35.281 -3.688 1 77.69 507 CYS B C 1
ATOM 10678 O O . CYS B 1 507 ? -0.854 35.469 -2.49 1 77.69 507 CYS B O 1
ATOM 10680 N N . ARG B 1 508 ? -2.221 35 -4.207 1 80.25 508 ARG B N 1
ATOM 10681 C CA . ARG B 1 508 ? -3.324 34.562 -3.355 1 80.25 508 ARG B CA 1
ATOM 10682 C C . ARG B 1 508 ? -3.314 33.031 -3.168 1 80.25 508 ARG B C 1
ATOM 10684 O O . ARG B 1 508 ? -3.035 32.312 -4.109 1 80.25 508 ARG B O 1
ATOM 10691 N N . GLY B 1 509 ? -3.553 32.656 -1.961 1 73.25 509 GLY B N 1
ATOM 10692 C CA . GLY B 1 509 ? -3.805 31.234 -1.701 1 73.25 509 GLY B CA 1
ATOM 10693 C C . GLY B 1 509 ? -2.537 30.438 -1.439 1 73.25 509 GLY B C 1
ATOM 10694 O O . GLY B 1 509 ? -2.592 29.234 -1.234 1 73.25 509 GLY B O 1
ATOM 10695 N N . GLU B 1 510 ? -1.357 30.984 -1.47 1 72.06 510 GLU B N 1
ATOM 10696 C CA . GLU B 1 510 ? -0.124 30.203 -1.419 1 72.06 510 GLU B CA 1
ATOM 10697 C C . GLU B 1 510 ? 0.398 30.094 0.01 1 72.06 510 GLU B C 1
ATOM 10699 O O . GLU B 1 510 ? 1.035 29.109 0.367 1 72.06 510 GLU B O 1
ATOM 10704 N N . THR B 1 511 ? 0.09 31.094 0.898 1 71 511 THR B N 1
ATOM 10705 C CA . THR B 1 511 ? 0.664 31.047 2.238 1 71 511 THR B CA 1
ATOM 10706 C C . THR B 1 511 ? -0.372 30.562 3.252 1 71 511 THR B C 1
ATOM 10708 O O . THR B 1 511 ? -1.55 30.922 3.156 1 71 511 THR B O 1
ATOM 10711 N N . VAL B 1 512 ? 0.201 29.75 4.113 1 78.75 512 VAL B N 1
ATOM 10712 C CA . VAL B 1 512 ? -0.633 29.203 5.172 1 78.75 512 VAL B CA 1
ATOM 10713 C C . VAL B 1 512 ? -0.276 29.844 6.508 1 78.75 512 VAL B C 1
ATOM 10715 O O . VAL B 1 512 ? 0.902 29.969 6.852 1 78.75 512 VAL B O 1
ATOM 10718 N N . GLY B 1 513 ? -1.325 30.547 7.082 1 84.75 513 GLY B N 1
ATOM 10719 C CA . GLY B 1 513 ? -1.167 31.031 8.438 1 84.75 513 GLY B CA 1
ATOM 10720 C C . GLY B 1 513 ? -1.48 29.984 9.492 1 84.75 513 GLY B C 1
ATOM 10721 O O . GLY B 1 513 ? -1.959 28.906 9.172 1 84.75 513 GLY B O 1
ATOM 10722 N N . THR B 1 514 ? -1.023 30.281 10.758 1 88.06 514 THR B N 1
ATOM 10723 C CA . THR B 1 514 ? -1.334 29.375 11.852 1 88.06 514 THR B CA 1
ATOM 10724 C C . THR B 1 514 ? -1.975 30.125 13.016 1 88.06 514 THR B C 1
ATOM 10726 O O . THR B 1 514 ? -1.661 31.297 13.25 1 88.06 514 THR B O 1
ATOM 10729 N N . THR B 1 515 ? -2.939 29.547 13.578 1 89.12 515 THR B N 1
ATOM 10730 C CA . THR B 1 515 ? -3.576 30.078 14.773 1 89.12 515 THR B CA 1
ATOM 10731 C C . THR B 1 515 ? -3.699 29.016 15.852 1 89.12 515 THR B C 1
ATOM 10733 O O . THR B 1 515 ? -3.861 27.828 15.547 1 89.12 515 THR B O 1
ATOM 10736 N N . ALA B 1 516 ? -3.529 29.422 17.094 1 87.69 516 ALA B N 1
ATOM 10737 C CA . ALA B 1 516 ? -3.689 28.484 18.203 1 87.69 516 ALA B CA 1
ATOM 10738 C C . ALA B 1 516 ? -5.145 28.047 18.359 1 87.69 516 ALA B C 1
ATOM 10740 O O . ALA B 1 516 ? -6.055 28.875 18.219 1 87.69 516 ALA B O 1
ATOM 10741 N N . LEU B 1 517 ? -5.391 26.828 18.5 1 91.06 517 LEU B N 1
ATOM 10742 C CA . LEU B 1 517 ? -6.738 26.328 18.75 1 91.06 517 LEU B CA 1
ATOM 10743 C C . LEU B 1 517 ? -7.168 26.609 20.172 1 91.06 517 LEU B C 1
ATOM 10745 O O . LEU B 1 517 ? -6.734 25.938 21.109 1 91.06 517 LEU B O 1
ATOM 10749 N N . LYS B 1 518 ? -8.031 27.531 20.312 1 89.5 518 LYS B N 1
ATOM 10750 C CA . LYS B 1 518 ? -8.477 27.969 21.625 1 89.5 518 LYS B CA 1
ATOM 10751 C C . LYS B 1 518 ? -9.484 27 22.219 1 89.5 518 LYS B C 1
ATOM 10753 O O . LYS B 1 518 ? -10.094 26.203 21.5 1 89.5 518 LYS B O 1
ATOM 10758 N N . ASP B 1 519 ? -9.703 27.094 23.516 1 88.62 519 ASP B N 1
ATOM 10759 C CA . ASP B 1 519 ? -10.539 26.156 24.25 1 88.62 519 ASP B CA 1
ATOM 10760 C C . ASP B 1 519 ? -12.008 26.297 23.859 1 88.62 519 ASP B C 1
ATOM 10762 O O . ASP B 1 519 ? -12.734 25.297 23.781 1 88.62 519 ASP B O 1
ATOM 10766 N N . TYR B 1 520 ? -12.375 27.547 23.594 1 89.88 520 TYR B N 1
ATOM 10767 C CA . TYR B 1 520 ? -13.781 27.719 23.25 1 89.88 520 TYR B CA 1
ATOM 10768 C C . TYR B 1 520 ? -14.117 27.031 21.938 1 89.88 520 TYR B C 1
ATOM 10770 O O . TYR B 1 520 ? -15.227 26.516 21.75 1 89.88 520 TYR B O 1
ATOM 10778 N N . THR B 1 521 ? -13.203 27.016 21.016 1 93.06 521 THR B N 1
ATOM 10779 C CA . THR B 1 521 ? -13.422 26.328 19.75 1 93.06 521 THR B CA 1
ATOM 10780 C C . THR B 1 521 ? -13.445 24.812 19.953 1 93.06 521 THR B C 1
ATOM 10782 O O . THR B 1 521 ? -14.273 24.109 19.375 1 93.06 521 THR B O 1
ATOM 10785 N N . LYS B 1 522 ? -12.594 24.328 20.828 1 93.06 522 LYS B N 1
ATOM 10786 C CA . LYS B 1 522 ? -12.555 22.891 21.141 1 93.06 522 LYS B CA 1
ATOM 10787 C C . LYS B 1 522 ? -13.867 22.438 21.75 1 93.06 522 LYS B C 1
ATOM 10789 O O . LYS B 1 522 ? -14.422 21.406 21.359 1 93.06 522 LYS B O 1
ATOM 10794 N N . ILE B 1 523 ? -14.305 23.25 22.641 1 93.62 523 ILE B N 1
ATOM 10795 C CA . ILE B 1 523 ? -15.539 22.922 23.359 1 93.62 523 ILE B CA 1
ATOM 10796 C C . ILE B 1 523 ? -16.719 22.938 22.391 1 93.62 523 ILE B C 1
ATOM 10798 O O . ILE B 1 523 ? -17.594 22.062 22.438 1 93.62 523 ILE B O 1
ATOM 10802 N N . ALA B 1 524 ? -16.688 23.875 21.5 1 94.12 524 ALA B N 1
ATOM 10803 C CA . ALA B 1 524 ? -17.766 23.969 20.516 1 94.12 524 ALA B CA 1
ATOM 10804 C C . ALA B 1 524 ? -17.828 22.719 19.656 1 94.12 524 ALA B C 1
ATOM 10806 O O . ALA B 1 524 ? -18.906 22.188 19.391 1 94.12 524 ALA B O 1
ATOM 10807 N N . ILE B 1 525 ? -16.734 22.203 19.25 1 94.56 525 ILE B N 1
ATOM 10808 C CA . ILE B 1 525 ? -16.656 21.031 18.391 1 94.56 525 ILE B CA 1
ATOM 10809 C C . ILE B 1 525 ? -17.141 19.797 19.141 1 94.56 525 ILE B C 1
ATOM 10811 O O . ILE B 1 525 ? -17.969 19.031 18.641 1 94.56 525 ILE B O 1
ATOM 10815 N N . LEU B 1 526 ? -16.672 19.641 20.375 1 94.81 526 LEU B N 1
ATOM 10816 C CA . LEU B 1 526 ? -17.016 18.469 21.156 1 94.81 526 LEU B CA 1
ATOM 10817 C C . LEU B 1 526 ? -18.484 18.484 21.578 1 94.81 526 LEU B C 1
ATOM 10819 O O . LEU B 1 526 ? -19.141 17.438 21.641 1 94.81 526 LEU B O 1
ATOM 10823 N N . ASP B 1 527 ? -18.953 19.719 21.812 1 92.88 527 ASP B N 1
ATOM 10824 C CA . ASP B 1 527 ? -20.359 19.844 22.172 1 92.88 527 ASP B CA 1
ATOM 10825 C C . ASP B 1 527 ? -21.266 19.469 21 1 92.88 527 ASP B C 1
ATOM 10827 O O . ASP B 1 527 ? -22.328 18.875 21.203 1 92.88 527 ASP B O 1
ATOM 10831 N N . THR B 1 528 ? -20.812 19.828 19.859 1 93.25 528 THR B N 1
ATOM 10832 C CA . THR B 1 528 ? -21.594 19.453 18.672 1 93.25 528 THR B CA 1
ATOM 10833 C C . THR B 1 528 ? -21.625 17.938 18.5 1 93.25 528 THR B C 1
ATOM 10835 O O . THR B 1 528 ? -22.656 17.375 18.141 1 93.25 528 THR B O 1
ATOM 10838 N N . LEU B 1 529 ? -20.578 17.266 18.766 1 92.56 529 LEU B N 1
ATOM 10839 C CA . LEU B 1 529 ? -20.5 15.805 18.672 1 92.56 529 LEU B CA 1
ATOM 10840 C C . LEU B 1 529 ? -21.422 15.148 19.703 1 92.56 529 LEU B C 1
ATOM 10842 O O . LEU B 1 529 ? -22.109 14.172 19.406 1 92.56 529 LEU B O 1
ATOM 10846 N N . LYS B 1 530 ? -21.422 15.734 20.906 1 91.19 530 LYS B N 1
ATOM 10847 C CA . LYS B 1 530 ? -22.297 15.227 21.953 1 91.19 530 LYS B CA 1
ATOM 10848 C C . LYS B 1 530 ? -23.766 15.398 21.594 1 91.19 530 LYS B C 1
ATOM 10850 O O . LYS B 1 530 ? -24.578 14.508 21.828 1 91.19 530 LYS B O 1
ATOM 10855 N N . LYS B 1 531 ? -23.984 16.516 21 1 89.12 531 LYS B N 1
ATOM 10856 C CA . LYS B 1 531 ? -25.359 16.828 20.609 1 89.12 531 LYS B CA 1
ATOM 10857 C C . LYS B 1 531 ? -25.859 15.875 19.531 1 89.12 531 LYS B C 1
ATOM 10859 O O . LYS B 1 531 ? -27.031 15.492 19.531 1 89.12 531 LYS B O 1
ATOM 10864 N N . LEU B 1 532 ? -25.047 15.445 18.609 1 88.44 532 LEU B N 1
ATOM 10865 C CA . LEU B 1 532 ? -25.406 14.508 17.562 1 88.44 532 LEU B CA 1
ATOM 10866 C C . LEU B 1 532 ? -25.875 13.188 18.141 1 88.44 532 LEU B C 1
ATOM 10868 O O . LEU B 1 532 ? -26.844 12.586 17.656 1 88.44 532 LEU B O 1
ATOM 10872 N N . GLU B 1 533 ? -25.25 12.781 19.156 1 83.94 533 GLU B N 1
ATOM 10873 C CA . GLU B 1 533 ? -25.594 11.508 19.797 1 83.94 533 GLU B CA 1
ATOM 10874 C C . GLU B 1 533 ? -26.844 11.641 20.656 1 83.94 533 GLU B C 1
ATOM 10876 O O . GLU B 1 533 ? -27.75 10.805 20.578 1 83.94 533 GLU B O 1
ATOM 10881 N N . LYS B 1 534 ? -26.812 12.664 21.453 1 82.38 534 LYS B N 1
ATOM 10882 C CA . LYS B 1 534 ? -27.906 12.836 22.406 1 82.38 534 LYS B CA 1
ATOM 10883 C C . LYS B 1 534 ? -29.234 13.039 21.703 1 82.38 534 LYS B C 1
ATOM 10885 O O . LYS B 1 534 ? -30.266 12.508 22.125 1 82.38 534 LYS B O 1
ATOM 10890 N N . GLU B 1 535 ? -29.156 13.766 20.594 1 78.69 535 GLU B N 1
ATOM 10891 C CA . GLU B 1 535 ? -30.391 14.094 19.891 1 78.69 535 GLU B CA 1
ATOM 10892 C C . GLU B 1 535 ? -30.641 13.141 18.734 1 78.69 535 GLU B C 1
ATOM 10894 O O . GLU B 1 535 ? -31.672 13.211 18.078 1 78.69 535 GLU B O 1
ATOM 10899 N N . GLY B 1 536 ? -29.797 12.141 18.5 1 76 536 GLY B N 1
ATOM 10900 C CA . GLY B 1 536 ? -29.969 11.172 17.422 1 76 536 GLY B CA 1
ATOM 10901 C C . GLY B 1 536 ? -29.953 11.812 16.047 1 76 536 GLY B C 1
ATOM 10902 O O . GLY B 1 536 ? -30.719 11.406 15.164 1 76 536 GLY B O 1
ATOM 10903 N N . LEU B 1 537 ? -29.141 12.891 15.922 1 75.06 537 LEU B N 1
ATOM 10904 C CA . LEU B 1 537 ? -29.094 13.617 14.656 1 75.06 537 LEU B CA 1
ATOM 10905 C C . LEU B 1 537 ? -28.094 12.961 13.695 1 75.06 537 LEU B C 1
ATOM 10907 O O . LEU B 1 537 ? -27.141 12.328 14.125 1 75.06 537 LEU B O 1
ATOM 10911 N N . ALA B 1 538 ? -28.469 13.133 12.438 1 80.81 538 ALA B N 1
ATOM 10912 C CA . ALA B 1 538 ? -27.578 12.602 11.406 1 80.81 538 ALA B CA 1
ATOM 10913 C C . ALA B 1 538 ? -26.438 13.57 11.117 1 80.81 538 ALA B C 1
ATOM 10915 O O . ALA B 1 538 ? -26.641 14.789 11.086 1 80.81 538 ALA B O 1
ATOM 10916 N N . LEU B 1 539 ? -25.297 13.055 10.984 1 85.94 539 LEU B N 1
ATOM 10917 C CA . LEU B 1 539 ? -24.094 13.836 10.727 1 85.94 539 LEU B CA 1
ATOM 10918 C C . LEU B 1 539 ? -24.219 14.602 9.414 1 85.94 539 LEU B C 1
ATOM 10920 O O . LEU B 1 539 ? -23.719 15.719 9.289 1 85.94 539 LEU B O 1
ATOM 10924 N N . ASP B 1 540 ? -25.016 14.109 8.422 1 81.5 540 ASP B N 1
ATOM 10925 C CA . ASP B 1 540 ? -25.109 14.672 7.082 1 81.5 540 ASP B CA 1
ATOM 10926 C C . ASP B 1 540 ? -26.125 15.82 7.039 1 81.5 540 ASP B C 1
ATOM 10928 O O . ASP B 1 540 ? -26.172 16.578 6.066 1 81.5 540 ASP B O 1
ATOM 10932 N N . ASN B 1 541 ? -26.797 16.047 8.148 1 86.25 541 ASN B N 1
ATOM 10933 C CA . ASN B 1 541 ? -27.766 17.141 8.211 1 86.25 541 ASN B CA 1
ATOM 10934 C C . ASN B 1 541 ? -27.203 18.359 8.938 1 86.25 541 ASN B C 1
ATOM 10936 O O . ASN B 1 541 ? -27.875 18.938 9.797 1 86.25 541 ASN B O 1
ATOM 10940 N N . TYR B 1 542 ? -26.016 18.719 8.492 1 90.19 542 TYR B N 1
ATOM 10941 C CA . TYR B 1 542 ? -25.328 19.797 9.172 1 90.19 542 TYR B CA 1
ATOM 10942 C C . TYR B 1 542 ? -25.984 21.141 8.859 1 90.19 542 TYR B C 1
ATOM 10944 O O . TYR B 1 542 ? -25.922 22.078 9.664 1 90.19 542 TYR B O 1
ATOM 10952 N N . PHE B 1 543 ? -26.75 21.328 7.742 1 90.56 543 PHE B N 1
ATOM 10953 C CA . PHE B 1 543 ? -27.469 22.562 7.414 1 90.56 543 PHE B CA 1
ATOM 10954 C C . PHE B 1 543 ? -28.688 22.734 8.305 1 90.56 543 PHE B C 1
ATOM 10956 O O . PHE B 1 543 ? -28.859 23.781 8.93 1 90.56 543 PHE B O 1
ATOM 10963 N N . SER B 1 544 ? -29.406 21.656 8.398 1 86.5 544 SER B N 1
ATOM 10964 C CA . SER B 1 544 ? -30.641 21.734 9.172 1 86.5 544 SER B CA 1
ATOM 10965 C C . SER B 1 544 ? -30.359 21.844 10.664 1 86.5 544 SER B C 1
ATOM 10967 O O . SER B 1 544 ? -31.109 22.484 11.398 1 86.5 544 SER B O 1
ATOM 10969 N N . ASN B 1 545 ? -29.281 21.25 11.109 1 88.12 545 ASN B N 1
ATOM 10970 C CA . ASN B 1 545 ? -28.922 21.297 12.523 1 88.12 545 ASN B CA 1
ATOM 10971 C C . ASN B 1 545 ? -28.422 22.688 12.922 1 88.12 545 ASN B C 1
ATOM 10973 O O . ASN B 1 545 ? -28.625 23.125 14.055 1 88.12 545 ASN B O 1
ATOM 10977 N N . ALA B 1 546 ? -27.766 23.391 11.961 1 91.69 546 ALA B N 1
ATOM 10978 C CA . ALA B 1 546 ? -27.172 24.688 12.273 1 91.69 546 ALA B CA 1
ATOM 10979 C C . ALA B 1 546 ? -28.188 25.812 12.117 1 91.69 546 ALA B C 1
ATOM 10981 O O . ALA B 1 546 ? -28.203 26.75 12.922 1 91.69 546 ALA B O 1
ATOM 10982 N N . PHE B 1 547 ? -29.109 25.75 11.109 1 92.5 547 PHE B N 1
ATOM 10983 C CA . PHE B 1 547 ? -30.016 26.844 10.805 1 92.5 547 PHE B CA 1
ATOM 10984 C C . PHE B 1 547 ? -31.469 26.453 11.102 1 92.5 547 PHE B C 1
ATOM 10986 O O . PHE B 1 547 ? -32.375 26.75 10.312 1 92.5 547 PHE B O 1
ATOM 10993 N N . ARG B 1 548 ? -31.672 25.797 12.203 1 82.31 548 ARG B N 1
ATOM 10994 C CA . ARG B 1 548 ? -33 25.328 12.594 1 82.31 548 ARG B CA 1
ATOM 10995 C C . ARG B 1 548 ? -34 26.5 12.617 1 82.31 548 ARG B C 1
ATOM 10997 O O . ARG B 1 548 ? -35.125 26.359 12.164 1 82.31 548 ARG B O 1
ATOM 11004 N N . SER B 1 549 ? -33.594 27.688 13.062 1 79.38 549 SER B N 1
ATOM 11005 C CA . SER B 1 549 ? -34.469 28.828 13.25 1 79.38 549 SER B CA 1
ATOM 11006 C C . SER B 1 549 ? -34.656 29.609 11.953 1 79.38 549 SER B C 1
ATOM 11008 O O . SER B 1 549 ? -35.656 30.312 11.781 1 79.38 549 SER B O 1
ATOM 11010 N N . ASN B 1 550 ? -33.75 29.484 11.031 1 84.81 550 ASN B N 1
ATOM 11011 C CA . ASN B 1 550 ? -33.781 30.25 9.789 1 84.81 550 ASN B CA 1
ATOM 11012 C C . ASN B 1 550 ? -33.531 29.375 8.57 1 84.81 550 ASN B C 1
ATOM 11014 O O . ASN B 1 550 ? -32.5 29.5 7.914 1 84.81 550 ASN B O 1
ATOM 11018 N N . GLU B 1 551 ? -34.438 28.594 8.203 1 82.44 551 GLU B N 1
ATOM 11019 C CA . GLU B 1 551 ? -34.281 27.625 7.117 1 82.44 551 GLU B CA 1
ATOM 11020 C C . GLU B 1 551 ? -34.219 28.328 5.766 1 82.44 551 GLU B C 1
ATOM 11022 O O . GLU B 1 551 ? -33.75 27.75 4.781 1 82.44 551 GLU B O 1
ATOM 11027 N N . LYS B 1 552 ? -34.625 29.578 5.746 1 78.81 552 LYS B N 1
ATOM 11028 C CA . LYS B 1 552 ? -34.625 30.344 4.5 1 78.81 552 LYS B CA 1
ATOM 11029 C C . LYS B 1 552 ? -33.219 30.562 3.979 1 78.81 552 LYS B C 1
ATOM 11031 O O . LYS B 1 552 ? -33 30.734 2.773 1 78.81 552 LYS B O 1
ATOM 11036 N N . VAL B 1 553 ? -32.281 30.531 4.891 1 83.75 553 VAL B N 1
ATOM 11037 C CA . VAL B 1 553 ? -30.906 30.828 4.547 1 83.75 553 VAL B CA 1
ATOM 11038 C C . VAL B 1 553 ? -30.328 29.672 3.723 1 83.75 553 VAL B C 1
ATOM 11040 O O . VAL B 1 553 ? -29.453 29.891 2.881 1 83.75 553 VAL B O 1
ATOM 11043 N N . VAL B 1 554 ? -30.859 28.453 3.924 1 85.25 554 VAL B N 1
ATOM 11044 C CA . VAL B 1 554 ? -30.188 27.281 3.367 1 85.25 554 VAL B CA 1
ATOM 11045 C C . VAL B 1 554 ? -31.016 26.719 2.207 1 85.25 554 VAL B C 1
ATOM 11047 O O . VAL B 1 554 ? -30.781 25.578 1.777 1 85.25 554 VAL B O 1
ATOM 11050 N N . GLU B 1 555 ? -31.875 27.391 1.608 1 80.31 555 GLU B N 1
ATOM 11051 C CA . GLU B 1 555 ? -32.75 26.875 0.569 1 80.31 555 GLU B CA 1
ATOM 11052 C C . GLU B 1 555 ? -31.984 26.484 -0.676 1 80.31 555 GLU B C 1
ATOM 11054 O O . GLU B 1 555 ? -32.125 25.359 -1.182 1 80.31 555 GLU B O 1
ATOM 11059 N N . TRP B 1 556 ? -31.078 27.344 -1.094 1 79.75 556 TRP B N 1
ATOM 11060 C CA . TRP B 1 556 ? -30.375 27.016 -2.334 1 79.75 556 TRP B CA 1
ATOM 11061 C C . TRP B 1 556 ? -29.016 26.406 -2.045 1 79.75 556 TRP B C 1
ATOM 11063 O O . TRP B 1 556 ? -28.547 25.531 -2.777 1 79.75 556 TRP B O 1
ATOM 11073 N N . PRO B 1 557 ? -28.375 26.797 -0.95 1 85.06 557 PRO B N 1
ATOM 11074 C CA . PRO B 1 557 ? -27.062 26.234 -0.689 1 85.06 557 PRO B CA 1
ATOM 11075 C C . PRO B 1 557 ? -27.109 24.719 -0.415 1 85.06 557 PRO B C 1
ATOM 11077 O O . PRO B 1 557 ? -26.109 24.031 -0.587 1 85.06 557 PRO B O 1
ATOM 11080 N N . ARG B 1 558 ? -28.219 24.234 -0.044 1 81.75 558 ARG B N 1
ATOM 11081 C CA . ARG B 1 558 ? -28.391 22.812 0.231 1 81.75 558 ARG B CA 1
ATOM 11082 C C . ARG B 1 558 ? -28.281 21.984 -1.048 1 81.75 558 ARG B C 1
ATOM 11084 O O . ARG B 1 558 ? -28.016 20.781 -0.995 1 81.75 558 ARG B O 1
ATOM 11091 N N . ASN B 1 559 ? -28.328 22.625 -2.15 1 76.12 559 ASN B N 1
ATOM 11092 C CA . ASN B 1 559 ? -28.297 21.922 -3.43 1 76.12 559 ASN B CA 1
ATOM 11093 C C . ASN B 1 559 ? -26.875 21.734 -3.936 1 76.12 559 ASN B C 1
ATOM 11095 O O . ASN B 1 559 ? -26.641 21.016 -4.91 1 76.12 559 ASN B O 1
ATOM 11099 N N . LEU B 1 560 ? -25.969 22.406 -3.252 1 82.94 560 LEU B N 1
ATOM 11100 C CA . LEU B 1 560 ? -24.578 22.172 -3.613 1 82.94 560 LEU B CA 1
ATOM 11101 C C . LEU B 1 560 ? -24.141 20.766 -3.219 1 82.94 560 LEU B C 1
ATOM 11103 O O . LEU B 1 560 ? -24.172 20.406 -2.037 1 82.94 560 LEU B O 1
ATOM 11107 N N . LYS B 1 561 ? -23.828 19.922 -4.184 1 74.12 561 LYS B N 1
ATOM 11108 C CA . LYS B 1 561 ? -23.562 18.5 -3.943 1 74.12 561 LYS B CA 1
ATOM 11109 C C . LYS B 1 561 ? -22.094 18.266 -3.615 1 74.12 561 LYS B C 1
ATOM 11111 O O . LYS B 1 561 ? -21.75 17.344 -2.875 1 74.12 561 LYS B O 1
ATOM 11116 N N . VAL B 1 562 ? -21.156 19.172 -4.137 1 84.19 562 VAL B N 1
ATOM 11117 C CA . VAL B 1 562 ? -19.734 18.953 -3.984 1 84.19 562 VAL B CA 1
ATOM 11118 C C . VAL B 1 562 ? -19.219 19.719 -2.768 1 84.19 562 VAL B C 1
ATOM 11120 O O . VAL B 1 562 ? -19.5 20.906 -2.615 1 84.19 562 VAL B O 1
ATOM 11123 N N . ASP B 1 563 ? -18.531 19.078 -1.886 1 90.31 563 ASP B N 1
ATOM 11124 C CA . ASP B 1 563 ? -18.031 19.656 -0.643 1 90.31 563 ASP B CA 1
ATOM 11125 C C . ASP B 1 563 ? -17.109 20.844 -0.922 1 90.31 563 ASP B C 1
ATOM 11127 O O . ASP B 1 563 ? -17.125 21.844 -0.199 1 90.31 563 ASP B O 1
ATOM 11131 N N . THR B 1 564 ? -16.328 20.734 -1.964 1 92.31 564 THR B N 1
ATOM 11132 C CA . THR B 1 564 ? -15.43 21.812 -2.312 1 92.31 564 THR B CA 1
ATOM 11133 C C . THR B 1 564 ? -16.203 23.094 -2.633 1 92.31 564 THR B C 1
ATOM 11135 O O . THR B 1 564 ? -15.836 24.188 -2.195 1 92.31 564 THR B O 1
ATOM 11138 N N . HIS B 1 565 ? -17.297 22.938 -3.307 1 92.5 565 HIS B N 1
ATOM 11139 C CA . HIS B 1 565 ? -18.125 24.078 -3.639 1 92.5 565 HIS B CA 1
ATOM 11140 C C . HIS B 1 565 ? -18.75 24.688 -2.387 1 92.5 565 HIS B C 1
ATOM 11142 O O . HIS B 1 565 ? -18.797 25.906 -2.234 1 92.5 565 HIS B O 1
ATOM 11148 N N . ILE B 1 566 ? -19.188 23.844 -1.535 1 94.44 566 ILE B N 1
ATOM 11149 C CA . ILE B 1 566 ? -19.812 24.312 -0.302 1 94.44 566 ILE B CA 1
ATOM 11150 C C . ILE B 1 566 ? -18.812 25.094 0.534 1 94.44 566 ILE B C 1
ATOM 11152 O O . ILE B 1 566 ? -19.125 26.172 1.036 1 94.44 566 ILE B O 1
ATOM 11156 N N . ILE B 1 567 ? -17.594 24.609 0.651 1 97 567 ILE B N 1
ATOM 11157 C CA . ILE B 1 567 ? -16.562 25.25 1.459 1 97 567 ILE B CA 1
ATOM 11158 C C . ILE B 1 567 ? -16.234 26.625 0.886 1 97 567 ILE B C 1
ATOM 11160 O O . ILE B 1 567 ? -16.219 27.625 1.617 1 97 567 ILE B O 1
ATOM 11164 N N . LEU B 1 568 ? -16.062 26.703 -0.44 1 96.62 568 LEU B N 1
ATOM 11165 C CA . LEU B 1 568 ? -15.617 27.953 -1.06 1 96.62 568 LEU B CA 1
ATOM 11166 C C . LEU B 1 568 ? -16.734 29 -1.03 1 96.62 568 LEU B C 1
ATOM 11168 O O . LEU B 1 568 ? -16.484 30.156 -0.709 1 96.62 568 LEU B O 1
ATOM 11172 N N . VAL B 1 569 ? -17.969 28.594 -1.293 1 96 569 VAL B N 1
ATOM 11173 C CA . VAL B 1 569 ? -19.109 29.516 -1.287 1 96 569 VAL B CA 1
ATOM 11174 C C . VAL B 1 569 ? -19.328 30.047 0.123 1 96 569 VAL B C 1
ATOM 11176 O O . VAL B 1 569 ? -19.422 31.266 0.321 1 96 569 VAL B O 1
ATOM 11179 N N . TRP B 1 570 ? -19.312 29.203 1.072 1 97.44 570 TRP B N 1
ATOM 11180 C CA . TRP B 1 570 ? -19.594 29.609 2.447 1 97.44 570 TRP B CA 1
ATOM 11181 C C . TRP B 1 570 ? -18.422 30.359 3.049 1 97.44 570 TRP B C 1
ATOM 11183 O O . TRP B 1 570 ? -18.609 31.234 3.896 1 97.44 570 TRP B O 1
ATOM 11193 N N . HIS B 1 571 ? -17.172 30.031 2.666 1 97.44 571 HIS B N 1
ATOM 11194 C CA . HIS B 1 571 ? -16.016 30.766 3.141 1 97.44 571 HIS B CA 1
ATOM 11195 C C . HIS B 1 571 ? -16.062 32.219 2.67 1 97.44 571 HIS B C 1
ATOM 11197 O O . HIS B 1 571 ? -15.812 33.156 3.455 1 97.44 571 HIS B O 1
ATOM 11203 N N . ILE B 1 572 ? -16.328 32.375 1.392 1 96.75 572 ILE B N 1
ATOM 11204 C CA . ILE B 1 572 ? -16.438 33.719 0.853 1 96.75 572 ILE B CA 1
ATOM 11205 C C . ILE B 1 572 ? -17.562 34.5 1.557 1 96.75 572 ILE B C 1
ATOM 11207 O O . ILE B 1 572 ? -17.391 35.625 1.966 1 96.75 572 ILE B O 1
ATOM 11211 N N . ALA B 1 573 ? -18.719 33.875 1.767 1 97.5 573 ALA B N 1
ATOM 11212 C CA . ALA B 1 573 ? -19.859 34.469 2.445 1 97.5 573 ALA B CA 1
ATOM 11213 C C . ALA B 1 573 ? -19.5 34.875 3.875 1 97.5 573 ALA B C 1
ATOM 11215 O O . ALA B 1 573 ? -19.812 35.969 4.32 1 97.5 573 ALA B O 1
ATOM 11216 N N . THR B 1 574 ? -18.828 33.969 4.609 1 96.88 574 THR B N 1
ATOM 11217 C CA . THR B 1 574 ? -18.422 34.25 5.984 1 96.88 574 THR B CA 1
ATOM 11218 C C . THR B 1 574 ? -17.438 35.406 6.047 1 96.88 574 THR B C 1
ATOM 11220 O O . THR B 1 574 ? -17.547 36.281 6.926 1 96.88 574 THR B O 1
ATOM 11223 N N . SER B 1 575 ? -16.5 35.469 5.109 1 95.5 575 SER B N 1
ATOM 11224 C CA . SER B 1 575 ? -15.523 36.531 5.074 1 95.5 575 SER B CA 1
ATOM 11225 C C . SER B 1 575 ? -16.188 37.875 4.762 1 95.5 575 SER B C 1
ATOM 11227 O O . SER B 1 575 ? -15.797 38.906 5.309 1 95.5 575 SER B O 1
ATOM 11229 N N . LEU B 1 576 ? -17.172 37.844 3.918 1 95.94 576 LEU B N 1
ATOM 11230 C CA . LEU B 1 576 ? -17.891 39.062 3.596 1 95.94 576 LEU B CA 1
ATOM 11231 C C . LEU B 1 576 ? -18.703 39.562 4.797 1 95.94 576 LEU B C 1
ATOM 11233 O O . LEU B 1 576 ? -18.781 40.781 5.039 1 95.94 576 LEU B O 1
ATOM 11237 N N . CYS B 1 577 ? -19.281 38.656 5.527 1 95.25 577 CYS B N 1
ATOM 11238 C CA . CYS B 1 577 ? -19.969 39.031 6.762 1 95.25 577 CYS B CA 1
ATOM 11239 C C . CYS B 1 577 ? -19.016 39.625 7.773 1 95.25 577 CYS B C 1
ATOM 11241 O O . CYS B 1 577 ? -19.359 40.594 8.469 1 95.25 577 CYS B O 1
ATOM 11243 N N . GLU B 1 578 ? -17.766 39.094 7.816 1 92.75 578 GLU B N 1
ATOM 11244 C CA . GLU B 1 578 ? -16.75 39.625 8.719 1 92.75 578 GLU B CA 1
ATOM 11245 C C . GLU B 1 578 ? -16.422 41.094 8.367 1 92.75 578 GLU B C 1
ATOM 11247 O O . GLU B 1 578 ? -16.344 41.938 9.258 1 92.75 578 GLU B O 1
ATOM 11252 N N . ILE B 1 579 ? -16.281 41.344 7.117 1 92.31 579 ILE B N 1
ATOM 11253 C CA . ILE B 1 579 ? -15.922 42.688 6.656 1 92.31 579 ILE B CA 1
ATOM 11254 C C . ILE B 1 579 ? -17.078 43.656 6.914 1 92.31 579 ILE B C 1
ATOM 11256 O O . ILE B 1 579 ? -16.859 44.812 7.316 1 92.31 579 ILE B O 1
ATOM 11260 N N . ASN B 1 580 ? -18.25 43.219 6.73 1 92.44 580 ASN B N 1
ATOM 11261 C CA . ASN B 1 580 ? -19.422 44.094 6.887 1 92.44 580 ASN B CA 1
ATOM 11262 C C . ASN B 1 580 ? -19.688 44.406 8.352 1 92.44 580 ASN B C 1
ATOM 11264 O O . ASN B 1 580 ? -19.984 45.562 8.688 1 92.44 580 ASN B O 1
ATOM 11268 N N . PHE B 1 581 ? -19.594 43.469 9.281 1 87.56 581 PHE B N 1
ATOM 11269 C CA . PHE B 1 581 ? -20.047 43.625 10.664 1 87.56 581 PHE B CA 1
ATOM 11270 C C . PHE B 1 581 ? -18.953 44.25 11.516 1 87.56 581 PHE B C 1
ATOM 11272 O O . PHE B 1 581 ? -19.234 44.812 12.578 1 87.56 581 PHE B O 1
ATOM 11279 N N . PHE B 1 582 ? -17.672 44.156 11.008 1 86.81 582 PHE B N 1
ATOM 11280 C CA . PHE B 1 582 ? -16.594 44.75 11.781 1 86.81 582 PHE B CA 1
ATOM 11281 C C . PHE B 1 582 ? -15.953 45.906 11.031 1 86.81 582 PHE B C 1
ATOM 11283 O O . PHE B 1 582 ? -15.273 45.688 10.023 1 86.81 582 PHE B O 1
ATOM 11290 N N . ASN B 1 583 ? -16.094 47.031 11.547 1 83.5 583 ASN B N 1
ATOM 11291 C CA . ASN B 1 583 ? -15.547 48.25 10.93 1 83.5 583 ASN B CA 1
ATOM 11292 C C . ASN B 1 583 ? -14.023 48.219 10.906 1 83.5 583 ASN B C 1
ATOM 11294 O O . ASN B 1 583 ? -13.406 48.75 9.992 1 83.5 583 ASN B O 1
ATOM 11298 N N . THR B 1 584 ? -13.5 47.562 11.844 1 82.94 584 THR B N 1
ATOM 11299 C CA . THR B 1 584 ? -12.047 47.469 11.922 1 82.94 584 THR B CA 1
ATOM 11300 C C . THR B 1 584 ? -11.5 46.656 10.75 1 82.94 584 THR B C 1
ATOM 11302 O O . THR B 1 584 ? -10.398 46.906 10.258 1 82.94 584 THR B O 1
ATOM 11305 N N . VAL B 1 585 ? -12.305 45.688 10.344 1 86.94 585 VAL B N 1
ATOM 11306 C CA . VAL B 1 585 ? -11.867 44.844 9.258 1 86.94 585 VAL B CA 1
ATOM 11307 C C . VAL B 1 585 ? -11.953 45.594 7.93 1 86.94 585 VAL B C 1
ATOM 11309 O O . VAL B 1 585 ? -11.125 45.375 7.039 1 86.94 585 VAL B O 1
ATOM 11312 N N . LYS B 1 586 ? -12.828 46.531 7.828 1 88.31 586 LYS B N 1
ATOM 11313 C CA . LYS B 1 586 ? -13.008 47.312 6.609 1 88.31 586 LYS B CA 1
ATOM 11314 C C . LYS B 1 586 ? -11.766 48.125 6.297 1 88.31 586 LYS B C 1
ATOM 11316 O O . LYS B 1 586 ? -11.391 48.281 5.129 1 88.31 586 LYS B O 1
ATOM 11321 N N . LYS B 1 587 ? -11.133 48.469 7.312 1 87.69 587 LYS B N 1
ATOM 11322 C CA . LYS B 1 587 ? -10 49.375 7.148 1 87.69 587 LYS B CA 1
ATOM 11323 C C . LYS B 1 587 ? -8.688 48.594 7.039 1 87.69 587 LYS B C 1
ATOM 11325 O O . LYS B 1 587 ? -7.668 49.156 6.629 1 87.69 587 LYS B O 1
ATOM 11330 N N . LEU B 1 588 ? -8.719 47.406 7.316 1 88.25 588 LEU B N 1
ATOM 11331 C CA . LEU B 1 588 ? -7.508 46.594 7.254 1 88.25 588 LEU B CA 1
ATOM 11332 C C . LEU B 1 588 ? -7.062 46.406 5.809 1 88.25 588 LEU B C 1
ATOM 11334 O O . LEU B 1 588 ? -7.891 46.375 4.895 1 88.25 588 LEU B O 1
ATOM 11338 N N . ARG B 1 589 ? -5.723 46.219 5.652 1 87.56 589 ARG B N 1
ATOM 11339 C CA . ARG B 1 589 ? -5.168 45.938 4.332 1 87.56 589 ARG B CA 1
ATOM 11340 C C . ARG B 1 589 ? -5.375 44.469 3.938 1 87.56 589 ARG B C 1
ATOM 11342 O O . ARG B 1 589 ? -5.273 43.594 4.781 1 87.56 589 ARG B O 1
ATOM 11349 N N . ALA B 1 590 ? -5.578 44.219 2.727 1 87.06 590 ALA B N 1
ATOM 11350 C CA . ALA B 1 590 ? -5.863 42.875 2.219 1 87.06 590 ALA B CA 1
ATOM 11351 C C . ALA B 1 590 ? -4.594 42.031 2.16 1 87.06 590 ALA B C 1
ATOM 11353 O O . ALA B 1 590 ? -4.66 40.812 2.062 1 87.06 590 ALA B O 1
ATOM 11354 N N . VAL B 1 591 ? -3.414 42.688 2.322 1 84.19 591 VAL B N 1
ATOM 11355 C CA . VAL B 1 591 ? -2.146 41.969 2.314 1 84.19 591 VAL B CA 1
ATOM 11356 C C . VAL B 1 591 ? -1.739 41.625 3.746 1 84.19 591 VAL B C 1
ATOM 11358 O O . VAL B 1 591 ? -1.317 42.5 4.504 1 84.19 591 VAL B O 1
ATOM 11361 N N . GLN B 1 592 ? -2.072 40.469 4.117 1 83.25 592 GLN B N 1
ATOM 11362 C CA . GLN B 1 592 ? -1.725 40 5.457 1 83.25 592 GLN B CA 1
ATOM 11363 C C . GLN B 1 592 ? -1.666 38.469 5.52 1 83.25 592 GLN B C 1
ATOM 11365 O O . GLN B 1 592 ? -1.981 37.812 4.539 1 83.25 592 GLN B O 1
ATOM 11370 N N . ARG B 1 593 ? -1.187 38 6.664 1 82.5 593 ARG B N 1
ATOM 11371 C CA . ARG B 1 593 ? -1.209 36.562 6.902 1 82.5 593 ARG B CA 1
ATOM 11372 C C . ARG B 1 593 ? -2.621 36.062 7.223 1 82.5 593 ARG B C 1
ATOM 11374 O O . ARG B 1 593 ? -3.363 36.75 7.938 1 82.5 593 ARG B O 1
ATOM 11381 N N . PRO B 1 594 ? -2.961 34.969 6.613 1 83.75 594 PRO B N 1
ATOM 11382 C CA . PRO B 1 594 ? -4.32 34.469 6.836 1 83.75 594 PRO B CA 1
ATOM 11383 C C . PRO B 1 594 ? -4.578 34.094 8.289 1 83.75 594 PRO B C 1
ATOM 11385 O O . PRO B 1 594 ? -3.947 33.188 8.82 1 83.75 594 PRO B O 1
ATOM 11388 N N . ARG B 1 595 ? -5.316 34.844 9.039 1 79.88 595 ARG B N 1
ATOM 11389 C CA . ARG B 1 595 ? -5.805 34.688 10.398 1 79.88 595 ARG B CA 1
ATOM 11390 C C . ARG B 1 595 ? -7.148 35.375 10.594 1 79.88 595 ARG B C 1
ATOM 11392 O O . ARG B 1 595 ? -7.559 36.188 9.766 1 79.88 595 ARG B O 1
ATOM 11399 N N . PRO B 1 596 ? -7.848 34.875 11.57 1 80.56 596 PRO B N 1
ATOM 11400 C CA . PRO B 1 596 ? -9.062 35.656 11.82 1 80.56 596 PRO B CA 1
ATOM 11401 C C . PRO B 1 596 ? -8.781 37.156 12.016 1 80.56 596 PRO B C 1
ATOM 11403 O O . PRO B 1 596 ? -7.797 37.5 12.664 1 80.56 596 PRO B O 1
ATOM 11406 N N . PHE B 1 597 ? -9.539 37.938 11.398 1 80.31 597 PHE B N 1
ATOM 11407 C CA . PHE B 1 597 ? -9.273 39.344 11.289 1 80.31 597 PHE B CA 1
ATOM 11408 C C . PHE B 1 597 ? -9.375 40.031 12.656 1 80.31 597 PHE B C 1
ATOM 11410 O O . PHE B 1 597 ? -8.672 41 12.93 1 80.31 597 PHE B O 1
ATOM 11417 N N . VAL B 1 598 ? -10.289 39.531 13.406 1 76.75 598 VAL B N 1
ATOM 11418 C CA . VAL B 1 598 ? -10.477 40.125 14.727 1 76.75 598 VAL B CA 1
ATOM 11419 C C . VAL B 1 598 ? -9.984 39.156 15.797 1 76.75 598 VAL B C 1
ATOM 11421 O O . VAL B 1 598 ? -10.18 37.938 15.688 1 76.75 598 VAL B O 1
ATOM 11424 N N . ASP B 1 599 ? -9.062 39.625 16.641 1 64.69 599 ASP B N 1
ATOM 11425 C CA . ASP B 1 599 ? -8.461 38.75 17.672 1 64.69 599 ASP B CA 1
ATOM 11426 C C . ASP B 1 599 ? -9.523 38.219 18.609 1 64.69 599 ASP B C 1
ATOM 11428 O O . ASP B 1 599 ? -10.539 38.875 18.859 1 64.69 599 ASP B O 1
ATOM 11432 N N . GLY B 1 600 ? -9.586 37 18.984 1 60.19 600 GLY B N 1
ATOM 11433 C CA . GLY B 1 600 ? -10.5 36.344 19.891 1 60.19 600 GLY B CA 1
ATOM 11434 C C . GLY B 1 600 ? -10.648 37.031 21.219 1 60.19 600 GLY B C 1
ATOM 11435 O O . GLY B 1 600 ? -9.961 38.031 21.484 1 60.19 600 GLY B O 1
ATOM 11436 N N . PRO B 1 601 ? -11.695 36.781 22.031 1 56.59 601 PRO B N 1
ATOM 11437 C CA . PRO B 1 601 ? -11.914 37.438 23.312 1 56.59 601 PRO B CA 1
ATOM 11438 C C . PRO B 1 601 ? -10.664 37.438 24.188 1 56.59 601 PRO B C 1
ATOM 11440 O O . PRO B 1 601 ? -10.484 38.375 25 1 56.59 601 PRO B O 1
ATOM 11443 N N . ASN B 1 602 ? -9.875 36.375 24.344 1 50.72 602 ASN B N 1
ATOM 11444 C CA . ASN B 1 602 ? -8.789 36.344 25.312 1 50.72 602 ASN B CA 1
ATOM 11445 C C . ASN B 1 602 ? -7.652 37.281 24.891 1 50.72 602 ASN B C 1
ATOM 11447 O O . ASN B 1 602 ? -6.648 37.406 25.594 1 50.72 602 ASN B O 1
ATOM 11451 N N . GLY B 1 603 ? -7.434 37.719 23.812 1 42.03 603 GLY B N 1
ATOM 11452 C CA . GLY B 1 603 ? -6.344 38.656 23.594 1 42.03 603 GLY B CA 1
ATOM 11453 C C . GLY B 1 603 ? -6.551 40 24.312 1 42.03 603 GLY B C 1
ATOM 11454 O O . GLY B 1 603 ? -5.625 40.781 24.406 1 42.03 603 GLY B O 1
ATOM 11455 N N . ILE B 1 604 ? -7.59 40.719 24.062 1 37.03 604 ILE B N 1
ATOM 11456 C CA . ILE B 1 604 ? -7.707 42.031 24.703 1 37.03 604 ILE B CA 1
ATOM 11457 C C . ILE B 1 604 ? -7.895 41.844 26.219 1 37.03 604 ILE B C 1
ATOM 11459 O O . ILE B 1 604 ? -8.883 41.25 26.656 1 37.03 604 ILE B O 1
ATOM 11463 N N . ARG B 1 605 ? -6.969 42.062 27.203 1 37.41 605 ARG B N 1
ATOM 11464 C CA . ARG B 1 605 ? -6.914 42.562 28.578 1 37.41 605 ARG B CA 1
ATOM 11465 C C . ARG B 1 605 ? -8.047 43.562 28.844 1 37.41 605 ARG B C 1
ATOM 11467 O O . ARG B 1 605 ? -8.141 44.125 29.938 1 37.41 605 ARG B O 1
ATOM 11474 N N . ASN B 1 606 ? -8.406 44.469 27.906 1 35.62 606 ASN B N 1
ATOM 11475 C CA . ASN B 1 606 ? -9.203 45.562 28.453 1 35.62 606 ASN B CA 1
ATOM 11476 C C . ASN B 1 606 ? -10.531 45.062 29.016 1 35.62 606 ASN B C 1
ATOM 11478 O O . ASN B 1 606 ? -11.234 44.281 28.344 1 35.62 606 ASN B O 1
ATOM 11482 N N . LYS B 1 607 ? -10.898 45.094 30.344 1 37.84 607 LYS B N 1
ATOM 11483 C CA . LYS B 1 607 ? -11.945 44.938 31.344 1 37.84 607 LYS B CA 1
ATOM 11484 C C . LYS B 1 607 ? -13.32 45.281 30.781 1 37.84 607 LYS B C 1
ATOM 11486 O O . LYS B 1 607 ? -14.32 45.219 31.484 1 37.84 607 LYS B O 1
ATOM 11491 N N . ARG B 1 608 ? -13.562 46.312 30 1 40.94 608 ARG B N 1
ATOM 11492 C CA . ARG B 1 608 ? -14.961 46.719 29.938 1 40.94 608 ARG B CA 1
ATOM 11493 C C . ARG B 1 608 ? -15.828 45.656 29.281 1 40.94 608 ARG B C 1
ATOM 11495 O O . ARG B 1 608 ? -15.484 45.156 28.203 1 40.94 608 ARG B O 1
ATOM 11502 N N . LYS B 1 609 ? -16.766 44.969 29.906 1 40.91 609 LYS B N 1
ATOM 11503 C CA . LYS B 1 609 ? -17.891 44.031 29.766 1 40.91 609 LYS B CA 1
ATOM 11504 C C . LYS B 1 609 ? -18.594 44.219 28.422 1 40.91 609 LYS B C 1
ATOM 11506 O O . LYS B 1 609 ? -19.828 44.219 28.359 1 40.91 609 LYS B O 1
ATOM 11511 N N . ASN B 1 610 ? -18.188 44.844 27.484 1 37.38 610 ASN B N 1
ATOM 11512 C CA . ASN B 1 610 ? -19.094 45.156 26.391 1 37.38 610 ASN B CA 1
ATOM 11513 C C . ASN B 1 610 ? -19.609 43.875 25.719 1 37.38 610 ASN B C 1
ATOM 11515 O O . ASN B 1 610 ? -18.953 42.844 25.75 1 37.38 610 ASN B O 1
ATOM 11519 N N . TYR B 1 611 ? -21 43.781 25.375 1 40.78 611 TYR B N 1
ATOM 11520 C CA . TYR B 1 611 ? -21.859 42.906 24.562 1 40.78 611 TYR B CA 1
ATOM 11521 C C . TYR B 1 611 ? -21.047 42.188 23.5 1 40.78 611 TYR B C 1
ATOM 11523 O O . TYR B 1 611 ? -21.547 41.219 22.875 1 40.78 611 TYR B O 1
ATOM 11531 N N . GLU B 1 612 ? -19.938 42.719 23.109 1 46.06 612 GLU B N 1
ATOM 11532 C CA . GLU B 1 612 ? -19.062 42.312 22 1 46.06 612 GLU B CA 1
ATOM 11533 C C . GLU B 1 612 ? -18.297 41.031 22.344 1 46.06 612 GLU B C 1
ATOM 11535 O O . GLU B 1 612 ? -17.719 40.406 21.469 1 46.06 612 GLU B O 1
ATOM 11540 N N . SER B 1 613 ? -18.219 40.656 23.672 1 51.78 613 SER B N 1
ATOM 11541 C CA . SER B 1 613 ? -17.359 39.562 24.156 1 51.78 613 SER B CA 1
ATOM 11542 C C . SER B 1 613 ? -17.906 38.188 23.734 1 51.78 613 SER B C 1
ATOM 11544 O O . SER B 1 613 ? -17.125 37.312 23.391 1 51.78 613 SER B O 1
ATOM 11546 N N . VAL B 1 614 ? -19.297 37.969 24.062 1 51.56 614 VAL B N 1
ATOM 11547 C CA . VAL B 1 614 ? -19.875 36.656 23.891 1 51.56 614 VAL B CA 1
ATOM 11548 C C . VAL B 1 614 ? -19.844 36.25 22.422 1 51.56 614 VAL B C 1
ATOM 11550 O O . VAL B 1 614 ? -19.531 35.094 22.109 1 51.56 614 VAL B O 1
ATOM 11553 N N . TRP B 1 615 ? -20.141 37.188 21.547 1 60.28 615 TRP B N 1
ATOM 11554 C CA . TRP B 1 615 ? -20.203 36.781 20.156 1 60.28 615 TRP B CA 1
ATOM 11555 C C . TRP B 1 615 ? -18.812 36.688 19.547 1 60.28 615 TRP B C 1
ATOM 11557 O O . TRP B 1 615 ? -18.625 36.062 18.5 1 60.28 615 TRP B O 1
ATOM 11567 N N . SER B 1 616 ? -17.969 36.906 20.688 1 80 616 SER B N 1
ATOM 11568 C CA . SER B 1 616 ? -16.594 36.906 20.188 1 80 616 SER B CA 1
ATOM 11569 C C . SER B 1 616 ? -16.062 35.5 20.078 1 80 616 SER B C 1
ATOM 11571 O O . SER B 1 616 ? -15.344 35.156 19.125 1 80 616 SER B O 1
ATOM 11573 N N . GLU B 1 617 ? -16.625 34.625 20.969 1 87.88 617 GLU B N 1
ATOM 11574 C CA . GLU B 1 617 ? -16.156 33.219 20.875 1 87.88 617 GLU B CA 1
ATOM 11575 C C . GLU B 1 617 ? -16.75 32.531 19.656 1 87.88 617 GLU B C 1
ATOM 11577 O O . GLU B 1 617 ? -16.062 31.75 18.984 1 87.88 617 GLU B O 1
ATOM 11582 N N . GLN B 1 618 ? -18 32.875 19.438 1 91.94 618 GLN B N 1
ATOM 11583 C CA . GLN B 1 618 ? -18.672 32.281 18.297 1 91.94 618 GLN B CA 1
ATOM 11584 C C . GLN B 1 618 ? -18.094 32.781 16.969 1 91.94 618 GLN B C 1
ATOM 11586 O O . GLN B 1 618 ? -17.906 32 16.031 1 91.94 618 GLN B O 1
ATOM 11591 N N . TYR B 1 619 ? -17.812 34.031 17.031 1 92.5 619 TYR B N 1
ATOM 11592 C CA . TYR B 1 619 ? -17.172 34.594 15.852 1 92.5 619 TYR B CA 1
ATOM 11593 C C . TYR B 1 619 ? -15.82 33.938 15.609 1 92.5 619 TYR B C 1
ATOM 11595 O O . TYR B 1 619 ? -15.531 33.5 14.492 1 92.5 619 TYR B O 1
ATOM 11603 N N . ALA B 1 620 ? -15.023 33.938 16.656 1 91.69 620 ALA B N 1
ATOM 11604 C CA . ALA B 1 620 ? -13.68 33.375 16.547 1 91.69 620 ALA B CA 1
ATOM 11605 C C . ALA B 1 620 ? -13.734 31.922 16.062 1 91.69 620 ALA B C 1
ATOM 11607 O O . ALA B 1 620 ? -12.898 31.5 15.266 1 91.69 620 ALA B O 1
ATOM 11608 N N . THR B 1 621 ? -14.688 31.203 16.547 1 94.25 621 THR B N 1
ATOM 11609 C CA . THR B 1 621 ? -14.844 29.812 16.156 1 94.25 621 THR B CA 1
ATOM 11610 C C . THR B 1 621 ? -15.227 29.703 14.68 1 94.25 621 THR B C 1
ATOM 11612 O O . THR B 1 621 ? -14.617 28.953 13.922 1 94.25 621 THR B O 1
ATOM 11615 N N . ALA B 1 622 ? -16.188 30.469 14.281 1 96 622 ALA B N 1
ATOM 11616 C CA . ALA B 1 622 ? -16.656 30.422 12.898 1 96 622 ALA B CA 1
ATOM 11617 C C . ALA B 1 622 ? -15.555 30.812 11.922 1 96 622 ALA B C 1
ATOM 11619 O O . ALA B 1 622 ? -15.32 30.125 10.93 1 96 622 ALA B O 1
ATOM 11620 N N . ALA B 1 623 ? -14.859 31.875 12.227 1 94.75 623 ALA B N 1
ATOM 11621 C CA . ALA B 1 623 ? -13.812 32.375 11.344 1 94.75 623 ALA B CA 1
ATOM 11622 C C . ALA B 1 623 ? -12.633 31.406 11.273 1 94.75 623 ALA B C 1
ATOM 11624 O O . ALA B 1 623 ? -12.094 31.156 10.195 1 94.75 623 ALA B O 1
ATOM 11625 N N . THR B 1 624 ? -12.273 30.891 12.406 1 95.06 624 THR B N 1
ATOM 11626 C CA . THR B 1 624 ? -11.156 29.953 12.453 1 95.06 624 THR B CA 1
ATOM 11627 C C . THR B 1 624 ? -11.477 28.688 11.648 1 95.06 624 THR B C 1
ATOM 11629 O O . THR B 1 624 ? -10.648 28.219 10.867 1 95.06 624 THR B O 1
ATOM 11632 N N . LEU B 1 625 ? -12.648 28.188 11.812 1 97.25 625 LEU B N 1
ATOM 11633 C CA . LEU B 1 625 ? -13.023 26.953 11.148 1 97.25 625 LEU B CA 1
ATOM 11634 C C . LEU B 1 625 ? -13.258 27.172 9.664 1 97.25 625 LEU B C 1
ATOM 11636 O O . LEU B 1 625 ? -12.977 26.297 8.844 1 97.25 625 LEU B O 1
ATOM 11640 N N . SER B 1 626 ? -13.805 28.328 9.32 1 97 626 SER B N 1
ATOM 11641 C CA . SER B 1 626 ? -13.961 28.672 7.906 1 97 626 SER B CA 1
ATOM 11642 C C . SER B 1 626 ? -12.617 28.719 7.191 1 97 626 SER B C 1
ATOM 11644 O O . SER B 1 626 ? -12.445 28.094 6.145 1 97 626 SER B O 1
ATOM 11646 N N . ASN B 1 627 ? -11.641 29.359 7.773 1 96.19 627 ASN B N 1
ATOM 11647 C CA . ASN B 1 627 ? -10.297 29.422 7.207 1 96.19 627 ASN B CA 1
ATOM 11648 C C . ASN B 1 627 ? -9.625 28.062 7.176 1 96.19 627 ASN B C 1
ATOM 11650 O O . ASN B 1 627 ? -8.891 27.75 6.234 1 96.19 627 ASN B O 1
ATOM 11654 N N . TYR B 1 628 ? -9.898 27.297 8.195 1 96.12 628 TYR B N 1
ATOM 11655 C CA . TYR B 1 628 ? -9.305 25.969 8.258 1 96.12 628 TYR B CA 1
ATOM 11656 C C . TYR B 1 628 ? -9.859 25.062 7.156 1 96.12 628 TYR B C 1
ATOM 11658 O O . TYR B 1 628 ? -9.117 24.312 6.523 1 96.12 628 TYR B O 1
ATOM 11666 N N . CYS B 1 629 ? -11.141 25.141 6.895 1 97.12 629 CYS B N 1
ATOM 11667 C CA . CYS B 1 629 ? -11.75 24.328 5.852 1 97.12 629 CYS B CA 1
ATOM 11668 C C . CYS B 1 629 ? -11.211 24.703 4.477 1 97.12 629 CYS B C 1
ATOM 11670 O O . CYS B 1 629 ? -11.047 23.844 3.615 1 97.12 629 CYS B O 1
ATOM 11672 N N . THR B 1 630 ? -10.938 25.922 4.277 1 95.62 630 THR B N 1
ATOM 11673 C CA . THR B 1 630 ? -10.336 26.359 3.018 1 95.62 630 THR B CA 1
ATOM 11674 C C . THR B 1 630 ? -8.93 25.781 2.869 1 95.62 630 THR B C 1
ATOM 11676 O O . THR B 1 630 ? -8.539 25.375 1.778 1 95.62 630 THR B O 1
ATOM 11679 N N . TYR B 1 631 ? -8.266 25.781 3.996 1 94.38 631 TYR B N 1
ATOM 11680 C CA . TYR B 1 631 ? -6.945 25.156 4.016 1 94.38 631 TYR B CA 1
ATOM 11681 C C . TYR B 1 631 ? -7.031 23.688 3.643 1 94.38 631 TYR B C 1
ATOM 11683 O O . TYR B 1 631 ? -6.188 23.172 2.904 1 94.38 631 TYR B O 1
ATOM 11691 N N . LEU B 1 632 ? -8.047 23 4.105 1 94.62 632 LEU B N 1
ATOM 11692 C CA . LEU B 1 632 ? -8.211 21.578 3.84 1 94.62 632 LEU B CA 1
ATOM 11693 C C . LEU B 1 632 ? -8.383 21.328 2.346 1 94.62 632 LEU B C 1
ATOM 11695 O O . LEU B 1 632 ? -7.898 20.312 1.826 1 94.62 632 LEU B O 1
ATOM 11699 N N . VAL B 1 633 ? -8.984 22.234 1.636 1 93.81 633 VAL B N 1
ATOM 11700 C CA . VAL B 1 633 ? -9.18 22.094 0.196 1 93.81 633 VAL B CA 1
ATOM 11701 C C . VAL B 1 633 ? -7.832 22.203 -0.519 1 93.81 633 VAL B C 1
ATOM 11703 O O . VAL B 1 633 ? -7.551 21.453 -1.45 1 93.81 633 VAL B O 1
ATOM 11706 N N . SER B 1 634 ? -7.023 23.078 -0.022 1 90.5 634 SER B N 1
ATOM 11707 C CA . SER B 1 634 ? -5.727 23.297 -0.652 1 90.5 634 SER B CA 1
ATOM 11708 C C . SER B 1 634 ? -4.785 22.125 -0.417 1 90.5 634 SER B C 1
ATOM 11710 O O . SER B 1 634 ? -3.881 21.875 -1.219 1 90.5 634 SER B O 1
ATOM 11712 N N . LYS B 1 635 ? -5.02 21.375 0.666 1 87.38 635 LYS B N 1
ATOM 11713 C CA . LYS B 1 635 ? -4.133 20.266 1.008 1 87.38 635 LYS B CA 1
ATOM 11714 C C . LYS B 1 635 ? -4.754 18.922 0.627 1 87.38 635 LYS B C 1
ATOM 11716 O O . LYS B 1 635 ? -4.25 17.859 1.016 1 87.38 635 LYS B O 1
ATOM 11721 N N . ASP B 1 636 ? -5.781 18.891 -0.112 1 82.62 636 ASP B N 1
ATOM 11722 C CA . ASP B 1 636 ? -6.461 17.703 -0.607 1 82.62 636 ASP B CA 1
ATOM 11723 C C . ASP B 1 636 ? -6.938 16.828 0.546 1 82.62 636 ASP B C 1
ATOM 11725 O O . ASP B 1 636 ? -6.789 15.602 0.505 1 82.62 636 ASP B O 1
ATOM 11729 N N . LEU B 1 637 ? -7.441 17.438 1.633 1 89 637 LEU B N 1
ATOM 11730 C CA . LEU B 1 637 ? -7.965 16.719 2.789 1 89 637 LEU B CA 1
ATOM 11731 C C . LEU B 1 637 ? -9.492 16.766 2.814 1 89 637 LEU B C 1
ATOM 11733 O O . LEU B 1 637 ? -10.094 16.906 3.881 1 89 637 LEU B O 1
ATOM 11737 N N . VAL B 1 638 ? -10.023 16.875 1.622 1 90.38 638 VAL B N 1
ATOM 11738 C CA . VAL B 1 638 ? -11.469 16.828 1.463 1 90.38 638 VAL B CA 1
ATOM 11739 C C . VAL B 1 638 ? -11.867 15.555 0.705 1 90.38 638 VAL B C 1
ATOM 11741 O O . VAL B 1 638 ? -11.055 14.992 -0.041 1 90.38 638 VAL B O 1
ATOM 11744 N N . PRO B 1 639 ? -13.039 15.039 0.969 1 85.5 639 PRO B N 1
ATOM 11745 C CA . PRO B 1 639 ? -13.461 13.781 0.349 1 85.5 639 PRO B CA 1
ATOM 11746 C C . PRO B 1 639 ? -13.594 13.883 -1.169 1 85.5 639 PRO B C 1
ATOM 11748 O O . PRO B 1 639 ? -13.664 12.859 -1.857 1 85.5 639 PRO B O 1
ATOM 11751 N N . ASP B 1 640 ? -13.43 15.031 -1.845 1 83.06 640 ASP B N 1
ATOM 11752 C CA . ASP B 1 640 ? -13.602 15.234 -3.281 1 83.06 640 ASP B CA 1
ATOM 11753 C C . ASP B 1 640 ? -12.328 14.852 -4.043 1 83.06 640 ASP B C 1
ATOM 11755 O O . ASP B 1 640 ? -11.289 14.602 -3.438 1 83.06 640 ASP B O 1
ATOM 11759 N N . ASN B 1 641 ? -12.547 14.648 -5.43 1 79.25 641 ASN B N 1
ATOM 11760 C CA . ASN B 1 641 ? -11.398 14.414 -6.293 1 79.25 641 ASN B CA 1
ATOM 11761 C C . ASN B 1 641 ? -10.391 15.562 -6.215 1 79.25 641 ASN B C 1
ATOM 11763 O O . ASN B 1 641 ? -10.734 16.703 -6.5 1 79.25 641 ASN B O 1
ATOM 11767 N N . PRO B 1 642 ? -9.219 15.219 -5.766 1 82.31 642 PRO B N 1
ATOM 11768 C CA . PRO B 1 642 ? -8.234 16.266 -5.531 1 82.31 642 PRO B CA 1
ATOM 11769 C C . PRO B 1 642 ? -7.906 17.062 -6.793 1 82.31 642 PRO B C 1
ATOM 11771 O O . PRO B 1 642 ? -7.605 18.266 -6.715 1 82.31 642 PRO B O 1
ATOM 11774 N N . ILE B 1 643 ? -7.973 16.469 -7.965 1 79.56 643 ILE B N 1
ATOM 11775 C CA . ILE B 1 643 ? -7.637 17.156 -9.211 1 79.56 643 ILE B CA 1
ATOM 11776 C C . ILE B 1 643 ? -8.688 18.219 -9.508 1 79.56 643 ILE B C 1
ATOM 11778 O O . ILE B 1 643 ? -8.344 19.359 -9.82 1 79.56 643 ILE B O 1
ATOM 11782 N N . VAL B 1 644 ? -9.859 17.812 -9.359 1 83.81 644 VAL B N 1
ATOM 11783 C CA . VAL B 1 644 ? -10.945 18.75 -9.641 1 83.81 644 VAL B CA 1
ATOM 11784 C C . VAL B 1 644 ? -10.977 19.844 -8.57 1 83.81 644 VAL B C 1
ATOM 11786 O O . VAL B 1 644 ? -11.18 21.016 -8.875 1 83.81 644 VAL B O 1
ATOM 11789 N N . ALA B 1 645 ? -10.75 19.391 -7.336 1 88 645 ALA B N 1
ATOM 11790 C CA . ALA B 1 645 ? -10.75 20.359 -6.234 1 88 645 ALA B CA 1
ATOM 11791 C C . ALA B 1 645 ? -9.656 21.406 -6.434 1 88 645 ALA B C 1
ATOM 11793 O O . ALA B 1 645 ? -9.891 22.594 -6.211 1 88 645 ALA B O 1
ATOM 11794 N N . GLY B 1 646 ? -8.5 20.938 -6.902 1 86.94 646 GLY B N 1
ATOM 11795 C CA . GLY B 1 646 ? -7.422 21.875 -7.164 1 86.94 646 GLY B CA 1
ATOM 11796 C C . GLY B 1 646 ? -7.719 22.828 -8.312 1 86.94 646 GLY B C 1
ATOM 11797 O O . GLY B 1 646 ? -7.375 24 -8.258 1 86.94 646 GLY B O 1
ATOM 11798 N N . MET B 1 647 ? -8.344 22.375 -9.273 1 85.75 647 MET B N 1
ATOM 11799 C CA . MET B 1 647 ? -8.719 23.188 -10.422 1 85.75 647 MET B CA 1
ATOM 11800 C C . MET B 1 647 ? -9.758 24.234 -10.039 1 85.75 647 MET B C 1
ATOM 11802 O O . MET B 1 647 ? -9.656 25.406 -10.43 1 85.75 647 MET B O 1
ATOM 11806 N N . VAL B 1 648 ? -10.727 23.781 -9.273 1 89.38 648 VAL B N 1
ATOM 11807 C CA . VAL B 1 648 ? -11.789 24.688 -8.844 1 89.38 648 VAL B CA 1
ATOM 11808 C C . VAL B 1 648 ? -11.195 25.797 -7.965 1 89.38 648 VAL B C 1
ATOM 11810 O O . VAL B 1 648 ? -11.523 26.969 -8.133 1 89.38 648 VAL B O 1
ATOM 11813 N N . LEU B 1 649 ? -10.336 25.406 -7.059 1 92.12 649 LEU B N 1
ATOM 11814 C CA . LEU B 1 649 ? -9.695 26.375 -6.191 1 92.12 649 LEU B CA 1
ATOM 11815 C C . LEU B 1 649 ? -8.898 27.391 -7.012 1 92.12 649 LEU B C 1
ATOM 11817 O O . LEU B 1 649 ? -8.969 28.594 -6.762 1 92.12 649 LEU B O 1
ATOM 11821 N N . GLY B 1 650 ? -8.164 26.906 -8.016 1 87.88 650 GLY B N 1
ATOM 11822 C CA . GLY B 1 650 ? -7.406 27.797 -8.891 1 87.88 650 GLY B CA 1
ATOM 11823 C C . GLY B 1 650 ? -8.281 28.75 -9.68 1 87.88 650 GLY B C 1
ATOM 11824 O O . GLY B 1 650 ? -7.941 29.922 -9.836 1 87.88 650 GLY B O 1
ATOM 11825 N N . GLU B 1 651 ? -9.391 28.297 -10.078 1 88.31 651 GLU B N 1
ATOM 11826 C CA . GLU B 1 651 ? -10.32 29.125 -10.836 1 88.31 651 GLU B CA 1
ATOM 11827 C C . GLU B 1 651 ? -10.938 30.203 -9.961 1 88.31 651 GLU B C 1
ATOM 11829 O O . GLU B 1 651 ? -11.094 31.359 -10.391 1 88.31 651 GLU B O 1
ATOM 11834 N N . VAL B 1 652 ? -11.32 29.828 -8.797 1 92.75 652 VAL B N 1
ATOM 11835 C CA . VAL B 1 652 ? -11.938 30.797 -7.887 1 92.75 652 VAL B CA 1
ATOM 11836 C C . VAL B 1 652 ? -10.93 31.891 -7.535 1 92.75 652 VAL B C 1
ATOM 11838 O O . VAL B 1 652 ? -11.281 33.062 -7.461 1 92.75 652 VAL B O 1
ATOM 11841 N N . ILE B 1 653 ? -9.695 31.531 -7.309 1 91.31 653 ILE B N 1
ATOM 11842 C CA . ILE B 1 653 ? -8.648 32.5 -7.012 1 91.31 653 ILE B CA 1
ATOM 11843 C C . ILE B 1 653 ? -8.492 33.469 -8.188 1 91.31 653 ILE B C 1
ATOM 11845 O O . ILE B 1 653 ? -8.383 34.688 -7.996 1 91.31 653 ILE B O 1
ATOM 11849 N N . GLN B 1 654 ? -8.531 32.969 -9.391 1 87.62 654 GLN B N 1
ATOM 11850 C CA . GLN B 1 654 ? -8.422 33.812 -10.578 1 87.62 654 GLN B CA 1
ATOM 11851 C C . GLN B 1 654 ? -9.633 34.75 -10.703 1 87.62 654 GLN B C 1
ATOM 11853 O O . GLN B 1 654 ? -9.5 35.875 -11.141 1 87.62 654 GLN B O 1
ATOM 11858 N N . GLU B 1 655 ? -10.766 34.25 -10.359 1 90.62 655 GLU B N 1
ATOM 11859 C CA . GLU B 1 655 ? -11.977 35.062 -10.383 1 90.62 655 GLU B CA 1
ATOM 11860 C C . GLU B 1 655 ? -11.875 36.219 -9.414 1 90.62 655 GLU B C 1
ATOM 11862 O O . GLU B 1 655 ? -12.195 37.375 -9.766 1 90.62 655 GLU B O 1
ATOM 11867 N N . ILE B 1 656 ? -11.445 35.906 -8.227 1 92 656 ILE B N 1
ATOM 11868 C CA . ILE B 1 656 ? -11.336 36.969 -7.207 1 92 656 ILE B CA 1
ATOM 11869 C C . ILE B 1 656 ? -10.281 37.969 -7.629 1 92 656 ILE B C 1
ATOM 11871 O O . ILE B 1 656 ? -10.461 39.188 -7.441 1 92 656 ILE B O 1
ATOM 11875 N N . ASP B 1 657 ? -9.227 37.5 -8.195 1 87.94 657 ASP B N 1
ATOM 11876 C CA . ASP B 1 657 ? -8.188 38.375 -8.672 1 87.94 657 ASP B CA 1
ATOM 11877 C C . ASP B 1 657 ? -8.711 39.312 -9.773 1 87.94 657 ASP B C 1
ATOM 11879 O O . ASP B 1 657 ? -8.359 40.469 -9.836 1 87.94 657 ASP B O 1
ATOM 11883 N N . HIS B 1 658 ? -9.484 38.719 -10.602 1 87.94 658 HIS B N 1
ATOM 11884 C CA . HIS B 1 658 ? -10.062 39.5 -11.688 1 87.94 658 HIS B CA 1
ATOM 11885 C C . HIS B 1 658 ? -11 40.594 -11.148 1 87.94 658 HIS B C 1
ATOM 11887 O O . HIS B 1 658 ? -10.945 41.719 -11.586 1 87.94 658 HIS B O 1
ATOM 11893 N N . VAL B 1 659 ? -11.805 40.219 -10.234 1 89.44 659 VAL B N 1
ATOM 11894 C CA . VAL B 1 659 ? -12.781 41.125 -9.664 1 89.44 659 VAL B CA 1
ATOM 11895 C C . VAL B 1 659 ? -12.062 42.25 -8.898 1 89.44 659 VAL B C 1
ATOM 11897 O O . VAL B 1 659 ? -12.5 43.406 -8.906 1 89.44 659 VAL B O 1
ATOM 11900 N N . THR B 1 660 ? -10.953 41.938 -8.266 1 87.56 660 THR B N 1
ATOM 11901 C CA . THR B 1 660 ? -10.234 42.906 -7.445 1 87.56 660 THR B CA 1
ATOM 11902 C C . THR B 1 660 ? -9.234 43.688 -8.281 1 87.56 660 THR B C 1
ATOM 11904 O O . THR B 1 660 ? -8.68 44.688 -7.82 1 87.56 660 THR B O 1
ATOM 11907 N N . SER B 1 661 ? -8.922 43.188 -9.508 1 83.81 661 SER B N 1
ATOM 11908 C CA . SER B 1 661 ? -7.918 43.812 -10.352 1 83.81 661 SER B CA 1
ATOM 11909 C C . SER B 1 661 ? -8.273 45.281 -10.648 1 83.81 661 SER B C 1
ATOM 11911 O O . SER B 1 661 ? -7.395 46.125 -10.719 1 83.81 661 SER B O 1
ATOM 11913 N N . LYS B 1 662 ? -9.523 45.531 -10.797 1 78.44 662 LYS B N 1
ATOM 11914 C CA . LYS B 1 662 ? -9.961 46.875 -11.07 1 78.44 662 LYS B CA 1
ATOM 11915 C C . LYS B 1 662 ? -9.57 47.844 -9.938 1 78.44 662 LYS B C 1
ATOM 11917 O O . LYS B 1 662 ? -9.164 48.969 -10.18 1 78.44 662 LYS B O 1
ATOM 11922 N N . PHE B 1 663 ? -9.562 47.375 -8.789 1 82.81 663 PHE B N 1
ATOM 11923 C CA . PHE B 1 663 ? -9.273 48.188 -7.621 1 82.81 663 PHE B CA 1
ATOM 11924 C C . PHE B 1 663 ? -7.773 48.219 -7.332 1 82.81 663 PHE B C 1
ATOM 11926 O O . PHE B 1 663 ? -7.258 49.188 -6.785 1 82.81 663 PHE B O 1
ATOM 11933 N N . ASN B 1 664 ? -7.172 47.125 -7.699 1 76.38 664 ASN B N 1
ATOM 11934 C CA . ASN B 1 664 ? -5.727 47.062 -7.52 1 76.38 664 ASN B CA 1
ATOM 11935 C C . ASN B 1 664 ? -5.012 48.125 -8.352 1 76.38 664 ASN B C 1
ATOM 11937 O O . ASN B 1 664 ? -4.004 48.688 -7.914 1 76.38 664 ASN B O 1
ATOM 11941 N N . ARG B 1 665 ? -5.41 48.375 -9.477 1 73.31 665 ARG B N 1
ATOM 11942 C CA . ARG B 1 665 ? -4.84 49.406 -10.344 1 73.31 665 ARG B CA 1
ATOM 11943 C C . ARG B 1 665 ? -4.996 50.781 -9.734 1 73.31 665 ARG B C 1
ATOM 11945 O O . ARG B 1 665 ? -4.137 51.656 -9.914 1 73.31 665 ARG B O 1
ATOM 11952 N N . GLN B 1 666 ? -6.02 50.906 -8.93 1 71.69 666 GLN B N 1
ATOM 11953 C CA . GLN B 1 666 ? -6.34 52.219 -8.336 1 71.69 666 GLN B CA 1
ATOM 11954 C C . GLN B 1 666 ? -5.543 52.438 -7.055 1 71.69 666 GLN B C 1
ATOM 11956 O O . GLN B 1 666 ? -5.016 53.531 -6.836 1 71.69 666 GLN B O 1
ATOM 11961 N N . TRP B 1 667 ? -5.449 51.531 -6.129 1 75.12 667 TRP B N 1
ATOM 11962 C CA . TRP B 1 667 ? -4.867 51.719 -4.801 1 75.12 667 TRP B CA 1
ATOM 11963 C C . TRP B 1 667 ? -3.424 51.219 -4.773 1 75.12 667 TRP B C 1
ATOM 11965 O O . TRP B 1 667 ? -2.664 51.562 -3.865 1 75.12 667 TRP B O 1
ATOM 11975 N N . GLY B 1 668 ? -2.957 50.562 -5.746 1 67.12 668 GLY B N 1
ATOM 11976 C CA . GLY B 1 668 ? -1.68 49.844 -5.691 1 67.12 668 GLY B CA 1
ATOM 11977 C C . GLY B 1 668 ? -1.78 48.469 -5.094 1 67.12 668 GLY B C 1
ATOM 11978 O O . GLY B 1 668 ? -2.531 48.25 -4.141 1 67.12 668 GLY B O 1
ATOM 11979 N N . ARG B 1 669 ? -1.259 47.438 -5.656 1 64.25 669 ARG B N 1
ATOM 11980 C CA . ARG B 1 669 ? -1.431 46 -5.359 1 64.25 669 ARG B CA 1
ATOM 11981 C C . ARG B 1 669 ? -1.148 45.719 -3.891 1 64.25 669 ARG B C 1
ATOM 11983 O O . ARG B 1 669 ? -1.847 44.906 -3.266 1 64.25 669 ARG B O 1
ATOM 11990 N N . GLY B 1 670 ? -0.331 46.438 -3.199 1 69.06 670 GLY B N 1
ATOM 11991 C CA . GLY B 1 670 ? 0.068 46.094 -1.84 1 69.06 670 GLY B CA 1
ATOM 11992 C C . GLY B 1 670 ? -0.696 46.875 -0.789 1 69.06 670 GLY B C 1
ATOM 11993 O O . GLY B 1 670 ? -0.656 46.531 0.396 1 69.06 670 GLY B O 1
ATOM 11994 N N . LYS B 1 671 ? -1.628 47.844 -1.146 1 78.12 671 LYS B N 1
ATOM 11995 C CA . LYS B 1 671 ? -2.25 48.719 -0.157 1 78.12 671 LYS B CA 1
ATOM 11996 C C . LYS B 1 671 ? -3.771 48.688 -0.261 1 78.12 671 LYS B C 1
ATOM 11998 O O . LYS B 1 671 ? -4.465 49.531 0.297 1 78.12 671 LYS B O 1
ATOM 12003 N N . LEU B 1 672 ? -4.324 47.75 -0.81 1 87.19 672 LEU B N 1
ATOM 12004 C CA . LEU B 1 672 ? -5.762 47.656 -1.029 1 87.19 672 LEU B CA 1
ATOM 12005 C C . LEU B 1 672 ? -6.492 47.312 0.266 1 87.19 672 LEU B C 1
ATOM 12007 O O . LEU B 1 672 ? -6.227 46.281 0.881 1 87.19 672 LEU B O 1
ATOM 12011 N N . PRO B 1 673 ? -7.391 48.219 0.727 1 90.31 673 PRO B N 1
ATOM 12012 C CA . PRO B 1 673 ? -8.195 47.875 1.906 1 90.31 673 PRO B CA 1
ATOM 12013 C C . PRO B 1 673 ? -9.289 46.875 1.604 1 90.31 673 PRO B C 1
ATOM 12015 O O . PRO B 1 673 ? -9.742 46.781 0.461 1 90.31 673 PRO B O 1
ATOM 12018 N N . PHE B 1 674 ? -9.852 46.219 2.617 1 92.5 674 PHE B N 1
ATOM 12019 C CA . PHE B 1 674 ? -10.828 45.156 2.461 1 92.5 674 PHE B CA 1
ATOM 12020 C C . PHE B 1 674 ? -12.164 45.688 1.985 1 92.5 674 PHE B C 1
ATOM 12022 O O . PHE B 1 674 ? -12.945 45 1.342 1 92.5 674 PHE B O 1
ATOM 12029 N N . ILE B 1 675 ? -12.383 46.969 2.246 1 92.12 675 ILE B N 1
ATOM 12030 C CA . ILE B 1 675 ? -13.656 47.562 1.849 1 92.12 675 ILE B CA 1
ATOM 12031 C C . ILE B 1 675 ? -13.789 47.531 0.328 1 92.12 675 ILE B C 1
ATOM 12033 O O . ILE B 1 675 ? -14.891 47.344 -0.2 1 92.12 675 ILE B O 1
ATOM 12037 N N . PHE B 1 676 ? -12.75 47.625 -0.332 1 90.94 676 PHE B N 1
ATOM 12038 C CA . PHE B 1 676 ? -12.797 47.625 -1.79 1 90.94 676 PHE B CA 1
ATOM 12039 C C . PHE B 1 676 ? -12.938 46.219 -2.33 1 90.94 676 PHE B C 1
ATOM 12041 O O . PHE B 1 676 ? -13.547 46 -3.381 1 90.94 676 PHE B O 1
ATOM 12048 N N . VAL B 1 677 ? -12.344 45.25 -1.617 1 92 677 VAL B N 1
ATOM 12049 C CA . VAL B 1 677 ? -12.57 43.844 -1.966 1 92 677 VAL B CA 1
ATOM 12050 C C . VAL B 1 677 ? -14.047 43.5 -1.811 1 92 677 VAL B C 1
ATOM 12052 O O . VAL B 1 677 ? -14.633 42.844 -2.676 1 92 677 VAL B O 1
ATOM 12055 N N . TYR B 1 678 ? -14.578 44 -0.68 1 94.25 678 TYR B N 1
ATOM 12056 C CA . TYR B 1 678 ? -15.992 43.812 -0.394 1 94.25 678 TYR B CA 1
ATOM 12057 C C . TYR B 1 678 ? -16.859 44.406 -1.494 1 94.25 678 TYR B C 1
ATOM 12059 O O . TYR B 1 678 ? -17.766 43.75 -2.012 1 94.25 678 TYR B O 1
ATOM 12067 N N . ASN B 1 679 ? -16.562 45.625 -1.899 1 92.5 679 ASN B N 1
ATOM 12068 C CA . ASN B 1 679 ? -17.344 46.312 -2.924 1 92.5 679 ASN B CA 1
ATOM 12069 C C . ASN B 1 679 ? -17.219 45.594 -4.277 1 92.5 679 ASN B C 1
ATOM 12071 O O . ASN B 1 679 ? -18.203 45.5 -5.02 1 92.5 679 ASN B O 1
ATOM 12075 N N . GLY B 1 680 ? -16.047 45.156 -4.582 1 91.38 680 GLY B N 1
ATOM 12076 C CA . GLY B 1 680 ? -15.844 44.438 -5.828 1 91.38 680 GLY B CA 1
ATOM 12077 C C . GLY B 1 680 ? -16.656 43.156 -5.926 1 91.38 680 GLY B C 1
ATOM 12078 O O . GLY B 1 680 ? -17.25 42.875 -6.965 1 91.38 680 GLY B O 1
ATOM 12079 N N . LEU B 1 681 ? -16.734 42.438 -4.859 1 94.44 681 LEU B N 1
ATOM 12080 C CA . LEU B 1 681 ? -17.469 41.156 -4.84 1 94.44 681 LEU B CA 1
ATOM 12081 C C . LEU B 1 681 ? -18.969 41.406 -4.836 1 94.44 681 LEU B C 1
ATOM 12083 O O . LEU B 1 681 ? -19.719 40.688 -5.488 1 94.44 681 LEU B O 1
ATOM 12087 N N . MET B 1 682 ? -19.406 42.5 -4.141 1 93.94 682 MET B N 1
ATOM 12088 C CA . MET B 1 682 ? -20.828 42.812 -4.066 1 93.94 682 MET B CA 1
ATOM 12089 C C . MET B 1 682 ? -21.359 43.281 -5.418 1 93.94 682 MET B C 1
ATOM 12091 O O . MET B 1 682 ? -22.516 43.062 -5.738 1 93.94 682 MET B O 1
ATOM 12095 N N . GLU B 1 683 ? -20.484 43.75 -6.203 1 90.88 683 GLU B N 1
ATOM 12096 C CA . GLU B 1 683 ? -20.875 44.188 -7.539 1 90.88 683 GLU B CA 1
ATOM 12097 C C . GLU B 1 683 ? -21.156 42.969 -8.445 1 90.88 683 GLU B C 1
ATOM 12099 O O . GLU B 1 683 ? -21.938 43.094 -9.398 1 90.88 683 GLU B O 1
ATOM 12104 N N . THR B 1 684 ? -20.578 41.906 -8.133 1 90.25 684 THR B N 1
ATOM 12105 C CA . THR B 1 684 ? -20.75 40.719 -8.969 1 90.25 684 THR B CA 1
ATOM 12106 C C . THR B 1 684 ? -22.141 40.125 -8.773 1 90.25 684 THR B C 1
ATOM 12108 O O . THR B 1 684 ? -22.625 39.375 -9.625 1 90.25 684 THR B O 1
ATOM 12111 N N . VAL B 1 685 ? -22.781 40.406 -7.715 1 90.88 685 VAL B N 1
ATOM 12112 C CA . VAL B 1 685 ? -24.078 39.844 -7.371 1 90.88 685 VAL B CA 1
ATOM 12113 C C . VAL B 1 685 ? -25.109 40.188 -8.453 1 90.88 685 VAL B C 1
ATOM 12115 O O . VAL B 1 685 ? -25.969 39.344 -8.789 1 90.88 685 VAL B O 1
ATOM 12118 N N . HIS B 1 686 ? -24.969 41.312 -9.078 1 85.62 686 HIS B N 1
ATOM 12119 C CA . HIS B 1 686 ? -25.953 41.781 -10.039 1 85.62 686 HIS B CA 1
ATOM 12120 C C . HIS B 1 686 ? -25.594 41.375 -11.461 1 85.62 686 HIS B C 1
ATOM 12122 O O . HIS B 1 686 ? -26.359 41.625 -12.398 1 85.62 686 HIS B O 1
ATOM 12128 N N . LYS B 1 687 ? -24.547 40.688 -11.602 1 83.44 687 LYS B N 1
ATOM 12129 C CA . LYS B 1 687 ? -24.156 40.219 -12.938 1 83.44 687 LYS B CA 1
ATOM 12130 C C . LYS B 1 687 ? -24.953 39 -13.375 1 83.44 687 LYS B C 1
ATOM 12132 O O . LYS B 1 687 ? -25.094 38.062 -12.609 1 83.44 687 LYS B O 1
ATOM 12137 N N . PRO B 1 688 ? -25.609 39 -14.57 1 76.88 688 PRO B N 1
ATOM 12138 C CA . PRO B 1 688 ? -26.422 37.844 -15.023 1 76.88 688 PRO B CA 1
ATOM 12139 C C . PRO B 1 688 ? -25.562 36.656 -15.453 1 76.88 688 PRO B C 1
ATOM 12141 O O . PRO B 1 688 ? -24.406 36.812 -15.844 1 76.88 688 PRO B O 1
ATOM 12144 N N . CYS B 1 689 ? -26.125 35.469 -15.172 1 71.19 689 CYS B N 1
ATOM 12145 C CA . CYS B 1 689 ? -25.469 34.219 -15.617 1 71.19 689 CYS B CA 1
ATOM 12146 C C . CYS B 1 689 ? -25.828 33.906 -17.062 1 71.19 689 CYS B C 1
ATOM 12148 O O . CYS B 1 689 ? -27 33.688 -17.391 1 71.19 689 CYS B O 1
ATOM 12150 N N . GLU B 1 690 ? -24.984 34.094 -18.062 1 58.03 690 GLU B N 1
ATOM 12151 C CA . GLU B 1 690 ? -25.234 33.875 -19.484 1 58.03 690 GLU B CA 1
ATOM 12152 C C . GLU B 1 690 ? -25.391 32.406 -19.812 1 58.03 690 GLU B C 1
ATOM 12154 O O . GLU B 1 690 ? -26.094 32.031 -20.75 1 58.03 690 GLU B O 1
ATOM 12159 N N . ASN B 1 691 ? -24.516 31.484 -19.438 1 53.97 691 ASN B N 1
ATOM 12160 C CA . ASN B 1 691 ? -24.516 30.109 -19.922 1 53.97 691 ASN B CA 1
ATOM 12161 C C . ASN B 1 691 ? -25.438 29.219 -19.109 1 53.97 691 ASN B C 1
ATOM 12163 O O . ASN B 1 691 ? -25.172 28.938 -17.938 1 53.97 691 ASN B O 1
ATOM 12167 N N . THR B 1 692 ? -26.703 29.094 -19.609 1 46.12 692 THR B N 1
ATOM 12168 C CA . THR B 1 692 ? -27.812 28.312 -19.062 1 46.12 692 THR B CA 1
ATOM 12169 C C . THR B 1 692 ? -27.375 26.875 -18.797 1 46.12 692 THR B C 1
ATOM 12171 O O . THR B 1 692 ? -27.953 26.203 -17.938 1 46.12 692 THR B O 1
ATOM 12174 N N . ASP B 1 693 ? -26.656 26.281 -19.578 1 45.53 693 ASP B N 1
ATOM 12175 C CA . ASP B 1 693 ? -26.391 24.859 -19.484 1 45.53 693 ASP B CA 1
ATOM 12176 C C . ASP B 1 693 ? -25.594 24.531 -18.219 1 45.53 693 ASP B C 1
ATOM 12178 O O . ASP B 1 693 ? -25.562 23.375 -17.781 1 45.53 693 ASP B O 1
ATOM 12182 N N . HIS B 1 694 ? -24.953 25.453 -17.812 1 45.62 694 HIS B N 1
ATOM 12183 C CA . HIS B 1 694 ? -24.109 25.25 -16.641 1 45.62 694 HIS B CA 1
ATOM 12184 C C . HIS B 1 694 ? -24.938 25.094 -15.383 1 45.62 694 HIS B C 1
ATOM 12186 O O . HIS B 1 694 ? -24.469 24.531 -14.391 1 45.62 694 HIS B O 1
ATOM 12192 N N . HIS B 1 695 ? -26.078 25.844 -15.266 1 41.94 695 HIS B N 1
ATOM 12193 C CA . HIS B 1 695 ? -26.938 25.875 -14.086 1 41.94 695 HIS B CA 1
ATOM 12194 C C . HIS B 1 695 ? -27.516 24.5 -13.773 1 41.94 695 HIS B C 1
ATOM 12196 O O . HIS B 1 695 ? -27.828 24.203 -12.617 1 41.94 695 HIS B O 1
ATOM 12202 N N . GLN B 1 696 ? -27.922 23.812 -14.797 1 42.81 696 GLN B N 1
ATOM 12203 C CA . GLN B 1 696 ? -28.609 22.562 -14.555 1 42.81 696 GLN B CA 1
ATOM 12204 C C . GLN B 1 696 ? -27.703 21.578 -13.82 1 42.81 696 GLN B C 1
ATOM 12206 O O . GLN B 1 696 ? -28.203 20.719 -13.07 1 42.81 696 GLN B O 1
ATOM 12211 N N . SER B 1 697 ? -26.5 21.688 -14.078 1 42.91 697 SER B N 1
ATOM 12212 C CA . SER B 1 697 ? -25.641 20.609 -13.586 1 42.91 697 SER B CA 1
ATOM 12213 C C . SER B 1 697 ? -25.375 20.781 -12.094 1 42.91 697 SER B C 1
ATOM 12215 O O . SER B 1 697 ? -24.922 19.828 -11.43 1 42.91 697 SER B O 1
ATOM 12217 N N . TRP B 1 698 ? -25.453 22.125 -11.719 1 45.88 698 TRP B N 1
ATOM 12218 C CA . TRP B 1 698 ? -25.125 22.281 -10.312 1 45.88 698 TRP B CA 1
ATOM 12219 C C . TRP B 1 698 ? -26.359 22.172 -9.438 1 45.88 698 TRP B C 1
ATOM 12221 O O . TRP B 1 698 ? -26.297 22.359 -8.219 1 45.88 698 TRP B O 1
ATOM 12231 N N . GLY B 1 699 ? -27.562 21.688 -9.961 1 41.88 699 GLY B N 1
ATOM 12232 C CA . GLY B 1 699 ? -28.797 21.578 -9.188 1 41.88 699 GLY B CA 1
ATOM 12233 C C . GLY B 1 699 ? -29.391 22.938 -8.836 1 41.88 699 GLY B C 1
ATOM 12234 O O . GLY B 1 699 ? -30.078 23.062 -7.816 1 41.88 699 GLY B O 1
ATOM 12235 N N . TRP B 1 700 ? -29.062 24.016 -9.453 1 40.19 700 TRP B N 1
ATOM 12236 C CA . TRP B 1 700 ? -29.641 25.297 -9.062 1 40.19 700 TRP B CA 1
ATOM 12237 C C . TRP B 1 700 ? -31.141 25.312 -9.305 1 40.19 700 TRP B C 1
ATOM 12239 O O . TRP B 1 700 ? -31.625 24.703 -10.25 1 40.19 700 TRP B O 1
ATOM 12249 N N . GLY B 1 701 ? -31.953 25.578 -8.359 1 36.44 701 GLY B N 1
ATOM 12250 C CA . GLY B 1 701 ? -33.375 25.828 -8.461 1 36.44 701 GLY B CA 1
ATOM 12251 C C . GLY B 1 701 ? -33.75 26.75 -9.602 1 36.44 701 GLY B C 1
ATOM 12252 O O . GLY B 1 701 ? -32.875 27.453 -10.133 1 36.44 701 GLY B O 1
ATOM 12253 N N . PRO B 1 702 ? -35 26.688 -10.234 1 35.69 702 PRO B N 1
ATOM 12254 C CA . PRO B 1 702 ? -35.625 27.406 -11.336 1 35.69 702 PRO B CA 1
ATOM 12255 C C . PRO B 1 702 ? -35.438 28.922 -11.25 1 35.69 702 PRO B C 1
ATOM 12257 O O . PRO B 1 702 ? -35.781 29.656 -12.18 1 35.69 702 PRO B O 1
ATOM 12260 N N . ASP B 1 703 ? -35.281 29.5 -10.156 1 35.06 703 ASP B N 1
ATOM 12261 C CA . ASP B 1 703 ? -35.688 30.906 -10.039 1 35.06 703 ASP B CA 1
ATOM 12262 C C . ASP B 1 703 ? -34.625 31.828 -10.648 1 35.06 703 ASP B C 1
ATOM 12264 O O . ASP B 1 703 ? -34.562 33 -10.32 1 35.06 703 ASP B O 1
ATOM 12268 N N . VAL B 1 704 ? -33.562 31.344 -11.141 1 38.94 704 VAL B N 1
ATOM 12269 C CA . VAL B 1 704 ? -32.781 32.406 -11.75 1 38.94 704 VAL B CA 1
ATOM 12270 C C . VAL B 1 704 ? -33.438 32.844 -13.062 1 38.94 704 VAL B C 1
ATOM 12272 O O . VAL B 1 704 ? -33.688 32.031 -13.945 1 38.94 704 VAL B O 1
ATOM 12275 N N . GLU B 1 705 ? -34.125 33.906 -13.094 1 36.91 705 GLU B N 1
ATOM 12276 C CA . GLU B 1 705 ? -34.781 34.562 -14.227 1 36.91 705 GLU B CA 1
ATOM 12277 C C . GLU B 1 705 ? -33.906 34.5 -15.469 1 36.91 705 GLU B C 1
ATOM 12279 O O . GLU B 1 705 ? -32.719 34.875 -15.406 1 36.91 705 GLU B O 1
ATOM 12284 N N . PRO B 1 706 ? -34.25 33.719 -16.453 1 39.88 706 PRO B N 1
ATOM 12285 C CA . PRO B 1 706 ? -33.5 33.75 -17.703 1 39.88 706 PRO B CA 1
ATOM 12286 C C . PRO B 1 706 ? -33.188 35.188 -18.156 1 39.88 706 PRO B C 1
ATOM 12288 O O . PRO B 1 706 ? -34.094 36.062 -18.156 1 39.88 706 PRO B O 1
ATOM 12291 N N . VAL B 1 707 ? -32.094 35.75 -18 1 39.44 707 VAL B N 1
ATOM 12292 C CA . VAL B 1 707 ? -31.812 37.094 -18.5 1 39.44 707 VAL B CA 1
ATOM 12293 C C . VAL B 1 707 ? -32.219 37.188 -19.969 1 39.44 707 VAL B C 1
ATOM 12295 O O . VAL B 1 707 ? -32.031 36.25 -20.734 1 39.44 707 VAL B O 1
ATOM 12298 N N . THR B 1 708 ? -33.062 38.188 -20.328 1 37.62 708 THR B N 1
ATOM 12299 C CA . THR B 1 708 ? -33.5 38.562 -21.656 1 37.62 708 THR B CA 1
ATOM 12300 C C . THR B 1 708 ? -32.312 38.812 -22.562 1 37.62 708 THR B C 1
ATOM 12302 O O . THR B 1 708 ? -31.234 39.188 -22.094 1 37.62 708 THR B O 1
ATOM 12305 N N . PRO B 1 709 ? -32.25 38.375 -23.828 1 39.88 709 PRO B N 1
ATOM 12306 C CA . PRO B 1 709 ? -31.203 38.562 -24.844 1 39.88 709 PRO B CA 1
ATOM 12307 C C . PRO B 1 709 ? -30.625 39.969 -24.859 1 39.88 709 PRO B C 1
ATOM 12309 O O . PRO B 1 709 ? -29.484 40.188 -25.281 1 39.88 709 PRO B O 1
ATOM 12312 N N . GLU B 1 710 ? -31.359 41 -24.656 1 38.16 710 GLU B N 1
ATOM 12313 C CA . GLU B 1 710 ? -30.922 42.406 -24.766 1 38.16 710 GLU B CA 1
ATOM 12314 C C . GLU B 1 710 ? -29.859 42.719 -23.734 1 38.16 710 GLU B C 1
ATOM 12316 O O . GLU B 1 710 ? -29.031 43.625 -23.953 1 38.16 710 GLU B O 1
ATOM 12321 N N . GLN B 1 711 ? -29.938 42.375 -22.641 1 37.88 711 GLN B N 1
ATOM 12322 C CA . GLN B 1 711 ? -29.031 42.719 -21.547 1 37.88 711 GLN B CA 1
ATOM 12323 C C . GLN B 1 711 ? -27.719 41.938 -21.672 1 37.88 711 GLN B C 1
ATOM 12325 O O . GLN B 1 711 ? -26.781 42.188 -20.906 1 37.88 711 GLN B O 1
ATOM 12330 N N . VAL B 1 712 ? -27.703 40.969 -22.422 1 40 712 VAL B N 1
ATOM 12331 C CA . VAL B 1 712 ? -26.5 40.25 -22.766 1 40 712 VAL B CA 1
ATOM 12332 C C . VAL B 1 712 ? -25.531 41.125 -23.547 1 40 712 VAL B C 1
ATOM 12334 O O . VAL B 1 712 ? -24.391 40.75 -23.797 1 40 712 VAL B O 1
ATOM 12337 N N . ARG B 1 713 ? -26 42.281 -24.094 1 39.97 713 ARG B N 1
ATOM 12338 C CA . ARG B 1 713 ? -25.172 43.031 -25.031 1 39.97 713 ARG B CA 1
ATOM 12339 C C . ARG B 1 713 ? -23.938 43.594 -24.328 1 39.97 713 ARG B C 1
ATOM 12341 O O . ARG B 1 713 ? -23 44.031 -24.984 1 39.97 713 ARG B O 1
ATOM 12348 N N . GLU B 1 714 ? -24.031 44.469 -23.297 1 35.16 714 GLU B N 1
ATOM 12349 C CA . GLU B 1 714 ? -22.781 45.062 -22.844 1 35.16 714 GLU B CA 1
ATOM 12350 C C . GLU B 1 714 ? -21.859 44.031 -22.234 1 35.16 714 GLU B C 1
ATOM 12352 O O . GLU B 1 714 ? -21.953 43.719 -21.047 1 35.16 714 GLU B O 1
ATOM 12357 N N . LYS B 1 715 ? -21.344 43 -22.828 1 45.66 715 LYS B N 1
ATOM 12358 C CA . LYS B 1 715 ? -20.344 41.969 -22.625 1 45.66 715 LYS B CA 1
ATOM 12359 C C . LYS B 1 715 ? -19.125 42.531 -21.891 1 45.66 715 LYS B C 1
ATOM 12361 O O . LYS B 1 715 ? -18.297 43.219 -22.484 1 45.66 715 LYS B O 1
ATOM 12366 N N . GLU B 1 716 ? -19.219 43.062 -20.672 1 47.06 716 GLU B N 1
ATOM 12367 C CA . GLU B 1 716 ? -17.953 43.344 -19.984 1 47.06 716 GLU B CA 1
ATOM 12368 C C . GLU B 1 716 ? -17.016 42.125 -20.094 1 47.06 716 GLU B C 1
ATOM 12370 O O . GLU B 1 716 ? -17.438 41 -20 1 47.06 716 GLU B O 1
ATOM 12375 N N . ASP B 1 717 ? -15.906 42.25 -20.719 1 52.84 717 ASP B N 1
ATOM 12376 C CA . ASP B 1 717 ? -14.82 41.312 -20.984 1 52.84 717 ASP B CA 1
ATOM 12377 C C . ASP B 1 717 ? -14.367 40.594 -19.719 1 52.84 717 ASP B C 1
ATOM 12379 O O . ASP B 1 717 ? -13.625 41.156 -18.906 1 52.84 717 ASP B O 1
ATOM 12383 N N . ASP B 1 718 ? -15.172 39.781 -19.141 1 62.84 718 ASP B N 1
ATOM 12384 C CA . ASP B 1 718 ? -14.805 39.031 -17.938 1 62.84 718 ASP B CA 1
ATOM 12385 C C . ASP B 1 718 ? -13.602 38.125 -18.203 1 62.84 718 ASP B C 1
ATOM 12387 O O . ASP B 1 718 ? -13.375 37.156 -17.484 1 62.84 718 ASP B O 1
ATOM 12391 N N . GLY B 1 719 ? -12.734 38.688 -19.141 1 56.97 719 GLY B N 1
ATOM 12392 C CA . GLY B 1 719 ? -11.508 37.969 -19.438 1 56.97 719 GLY B CA 1
ATOM 12393 C C . GLY B 1 719 ? -11.719 36.469 -19.625 1 56.97 719 GLY B C 1
ATOM 12394 O O . GLY B 1 719 ? -10.859 35.688 -19.266 1 56.97 719 GLY B O 1
ATOM 12395 N N . GLY B 1 720 ? -12.938 36.062 -20 1 63.44 720 GLY B N 1
ATOM 12396 C CA . GLY B 1 720 ? -13.195 34.656 -20.266 1 63.44 720 GLY B CA 1
ATOM 12397 C C . GLY B 1 720 ? -13.609 33.875 -19.016 1 63.44 720 GLY B C 1
ATOM 12398 O O . GLY B 1 720 ? -13.836 32.656 -19.094 1 63.44 720 GLY B O 1
ATOM 12399 N N . LEU B 1 721 ? -13.758 34.469 -17.781 1 71.88 721 LEU B N 1
ATOM 12400 C CA . LEU B 1 721 ? -14.031 33.781 -16.531 1 71.88 721 LEU B CA 1
ATOM 12401 C C . LEU B 1 721 ? -15.531 33.719 -16.266 1 71.88 721 LEU B C 1
ATOM 12403 O O . LEU B 1 721 ? -15.969 33 -15.359 1 71.88 721 LEU B O 1
ATOM 12407 N N . HIS B 1 722 ? -16.406 33.969 -17.047 1 74.94 722 HIS B N 1
ATOM 12408 C CA . HIS B 1 722 ? -17.844 33.906 -16.875 1 74.94 722 HIS B CA 1
ATOM 12409 C C . HIS B 1 722 ? -18.234 34.188 -15.414 1 74.94 722 HIS B C 1
ATOM 12411 O O . HIS B 1 722 ? -18.859 33.344 -14.773 1 74.94 722 HIS B O 1
ATOM 12417 N N . ILE B 1 723 ? -18.016 35.281 -14.891 1 82.94 723 ILE B N 1
ATOM 12418 C CA . ILE B 1 723 ? -18.172 35.656 -13.484 1 82.94 723 ILE B CA 1
ATOM 12419 C C . ILE B 1 723 ? -19.641 35.562 -13.086 1 82.94 723 ILE B C 1
ATOM 12421 O O . ILE B 1 723 ? -19.969 35.25 -11.938 1 82.94 723 ILE B O 1
ATOM 12425 N N . GLY B 1 724 ? -20.562 35.688 -14.008 1 78.94 724 GLY B N 1
ATOM 12426 C CA . GLY B 1 724 ? -21.984 35.625 -13.727 1 78.94 724 GLY B CA 1
ATOM 12427 C C . GLY B 1 724 ? -22.438 34.25 -13.242 1 78.94 724 GLY B C 1
ATOM 12428 O O . GLY B 1 724 ? -23.469 34.125 -12.57 1 78.94 724 GLY B O 1
ATOM 12429 N N . CYS B 1 725 ? -21.688 33.281 -13.555 1 79.75 725 CYS B N 1
ATOM 12430 C CA . CYS B 1 725 ? -22.031 31.938 -13.133 1 79.75 725 CYS B CA 1
ATOM 12431 C C . CYS B 1 725 ? -20.906 31.328 -12.289 1 79.75 725 CYS B C 1
ATOM 12433 O O . CYS B 1 725 ? -20.734 30.109 -12.258 1 79.75 725 CYS B O 1
ATOM 12435 N N . SER B 1 726 ? -20.297 32.188 -11.609 1 87.94 726 SER B N 1
ATOM 12436 C CA . SER B 1 726 ? -19.094 31.719 -10.914 1 87.94 726 SER B CA 1
ATOM 12437 C C . SER B 1 726 ? -19.375 31.406 -9.453 1 87.94 726 SER B C 1
ATOM 12439 O O . SER B 1 726 ? -20.406 31.797 -8.922 1 87.94 726 SER B O 1
ATOM 12441 N N . ILE B 1 727 ? -18.547 30.656 -8.828 1 91.06 727 ILE B N 1
ATOM 12442 C CA . ILE B 1 727 ? -18.609 30.328 -7.41 1 91.06 727 ILE B CA 1
ATOM 12443 C C . ILE B 1 727 ? -18.406 31.594 -6.57 1 91.06 727 ILE B C 1
ATOM 12445 O O . ILE B 1 727 ? -19.031 31.75 -5.516 1 91.06 727 ILE B O 1
ATOM 12449 N N . THR B 1 728 ? -17.625 32.469 -7.066 1 93.19 728 THR B N 1
ATOM 12450 C CA . THR B 1 728 ? -17.391 33.75 -6.383 1 93.19 728 THR B CA 1
ATOM 12451 C C . THR B 1 728 ? -18.688 34.562 -6.281 1 93.19 728 THR B C 1
ATOM 12453 O O . THR B 1 728 ? -18.984 35.125 -5.23 1 93.19 728 THR B O 1
ATOM 12456 N N . ARG B 1 729 ? -19.406 34.562 -7.34 1 93.5 729 ARG B N 1
ATOM 12457 C CA . ARG B 1 729 ? -20.688 35.25 -7.312 1 93.5 729 ARG B CA 1
ATOM 12458 C C . ARG B 1 729 ? -21.656 34.594 -6.34 1 93.5 729 ARG B C 1
ATOM 12460 O O . ARG B 1 729 ? -22.359 35.25 -5.602 1 93.5 729 ARG B O 1
ATOM 12467 N N . MET B 1 730 ? -21.672 33.281 -6.359 1 92.19 730 MET B N 1
ATOM 12468 C CA . MET B 1 730 ? -22.547 32.562 -5.445 1 92.19 730 MET B CA 1
ATOM 12469 C C . MET B 1 730 ? -22.188 32.875 -3.994 1 92.19 730 MET B C 1
ATOM 12471 O O . MET B 1 730 ? -23.078 33 -3.156 1 92.19 730 MET B O 1
ATOM 12475 N N . GLY B 1 731 ? -20.938 32.938 -3.752 1 95.5 731 GLY B N 1
ATOM 12476 C CA . GLY B 1 731 ? -20.5 33.312 -2.416 1 95.5 731 GLY B CA 1
ATOM 12477 C C . GLY B 1 731 ? -20.922 34.719 -2.02 1 95.5 731 GLY B C 1
ATOM 12478 O O . GLY B 1 731 ? -21.344 34.938 -0.889 1 95.5 731 GLY B O 1
ATOM 12479 N N . ALA B 1 732 ? -20.812 35.594 -2.951 1 95.75 732 ALA B N 1
ATOM 12480 C CA . ALA B 1 732 ? -21.219 36.969 -2.699 1 95.75 732 ALA B CA 1
ATOM 12481 C C . ALA B 1 732 ? -22.734 37.062 -2.496 1 95.75 732 ALA B C 1
ATOM 12483 O O . ALA B 1 732 ? -23.203 37.812 -1.634 1 95.75 732 ALA B O 1
ATOM 12484 N N . MET B 1 733 ? -23.469 36.312 -3.275 1 94.5 733 MET B N 1
ATOM 12485 C CA . MET B 1 733 ? -24.922 36.281 -3.145 1 94.5 733 MET B CA 1
ATOM 12486 C C . MET B 1 733 ? -25.328 35.75 -1.777 1 94.5 733 MET B C 1
ATOM 12488 O O . MET B 1 733 ? -26.234 36.312 -1.144 1 94.5 733 MET B O 1
ATOM 12492 N N . LEU B 1 734 ? -24.672 34.688 -1.372 1 95.56 734 LEU B N 1
ATOM 12493 C CA . LEU B 1 734 ? -24.969 34.125 -0.061 1 95.56 734 LEU B CA 1
ATOM 12494 C C . LEU B 1 734 ? -24.594 35.094 1.051 1 95.56 734 LEU B C 1
ATOM 12496 O O . LEU B 1 734 ? -25.328 35.219 2.039 1 95.56 734 LEU B O 1
ATOM 12500 N N . GLY B 1 735 ? -23.453 35.781 0.924 1 96.12 735 GLY B N 1
ATOM 12501 C CA . GLY B 1 735 ? -23.062 36.781 1.892 1 96.12 735 GLY B CA 1
ATOM 12502 C C . GLY B 1 735 ? -24.078 37.906 2.035 1 96.12 735 GLY B C 1
ATOM 12503 O O . GLY B 1 735 ? -24.438 38.281 3.152 1 96.12 735 GLY B O 1
ATOM 12504 N N . LYS B 1 736 ? -24.5 38.375 0.928 1 94.81 736 LYS B N 1
ATOM 12505 C CA . LYS B 1 736 ? -25.516 39.438 0.938 1 94.81 736 LYS B CA 1
ATOM 12506 C C . LYS B 1 736 ? -26.797 38.938 1.604 1 94.81 736 LYS B C 1
ATOM 12508 O O . LYS B 1 736 ? -27.422 39.656 2.387 1 94.81 736 LYS B O 1
ATOM 12513 N N . HIS B 1 737 ? -27.203 37.719 1.271 1 93.62 737 HIS B N 1
ATOM 12514 C CA . HIS B 1 737 ? -28.406 37.125 1.838 1 93.62 737 HIS B CA 1
ATOM 12515 C C . HIS B 1 737 ? -28.281 37 3.352 1 93.62 737 HIS B C 1
ATOM 12517 O O . HIS B 1 737 ? -29.234 37.281 4.086 1 93.62 737 HIS B O 1
ATOM 12523 N N . LEU B 1 738 ? -27.172 36.562 3.852 1 95.19 738 LEU B N 1
ATOM 12524 C CA . LEU B 1 738 ? -26.938 36.406 5.281 1 95.19 738 LEU B CA 1
ATOM 12525 C C . LEU B 1 738 ? -26.984 37.75 5.992 1 95.19 738 LEU B C 1
ATOM 12527 O O . LEU B 1 738 ? -27.562 37.875 7.066 1 95.19 738 LEU B O 1
ATOM 12531 N N . ILE B 1 739 ? -26.359 38.75 5.379 1 94.12 739 ILE B N 1
ATOM 12532 C CA . ILE B 1 739 ? -26.297 40.094 5.965 1 94.12 739 ILE B CA 1
ATOM 12533 C C . ILE B 1 739 ? -27.719 40.656 6.078 1 94.12 739 ILE B C 1
ATOM 12535 O O . ILE B 1 739 ? -28.062 41.281 7.094 1 94.12 739 ILE B O 1
ATOM 12539 N N . LYS B 1 740 ? -28.516 40.344 5.121 1 92.81 740 LYS B N 1
ATOM 12540 C CA . LYS B 1 740 ? -29.891 40.875 5.109 1 92.81 740 LYS B CA 1
ATOM 12541 C C . LYS B 1 740 ? -30.75 40.156 6.141 1 92.81 740 LYS B C 1
ATOM 12543 O O . LYS B 1 740 ? -31.5 40.781 6.883 1 92.81 740 LYS B O 1
ATOM 12548 N N . VAL B 1 741 ? -30.656 38.844 6.199 1 91.94 741 VAL B N 1
ATOM 12549 C CA . VAL B 1 741 ? -31.5 38.031 7.074 1 91.94 741 VAL B CA 1
ATOM 12550 C C . VAL B 1 741 ? -31.156 38.312 8.531 1 91.94 741 VAL B C 1
ATOM 12552 O O . VAL B 1 741 ? -32.031 38.344 9.391 1 91.94 741 VAL B O 1
ATOM 12555 N N . TYR B 1 742 ? -29.891 38.531 8.852 1 91.5 742 TYR B N 1
ATOM 12556 C CA . TYR B 1 742 ? -29.453 38.719 10.234 1 91.5 742 TYR B CA 1
ATOM 12557 C C . TYR B 1 742 ? -29.203 40.188 10.555 1 91.5 742 TYR B C 1
ATOM 12559 O O . TYR B 1 742 ? -28.469 40.5 11.5 1 91.5 742 TYR B O 1
ATOM 12567 N N . GLU B 1 743 ? -29.766 41 9.727 1 89.19 743 GLU B N 1
ATOM 12568 C CA . GLU B 1 743 ? -29.594 42.438 9.984 1 89.19 743 GLU B CA 1
ATOM 12569 C C . GLU B 1 743 ? -29.984 42.781 11.414 1 89.19 743 GLU B C 1
ATOM 12571 O O . GLU B 1 743 ? -31.094 42.469 11.852 1 89.19 743 GLU B O 1
ATOM 12576 N N . GLY B 1 744 ? -29.172 43.375 12.234 1 81.69 744 GLY B N 1
ATOM 12577 C CA . GLY B 1 744 ? -29.438 43.781 13.609 1 81.69 744 GLY B CA 1
ATOM 12578 C C . GLY B 1 744 ? -29.219 42.656 14.617 1 81.69 744 GLY B C 1
ATOM 12579 O O . GLY B 1 744 ? -29.297 42.906 15.828 1 81.69 744 GLY B O 1
ATOM 12580 N N . HIS B 1 745 ? -28.922 41.5 14.211 1 87.31 745 HIS B N 1
ATOM 12581 C CA . HIS B 1 745 ? -28.719 40.344 15.102 1 87.31 745 HIS B CA 1
ATOM 12582 C C . HIS B 1 745 ? -27.406 39.625 14.781 1 87.31 745 HIS B C 1
ATOM 12584 O O . HIS B 1 745 ? -27.422 38.469 14.398 1 87.31 745 HIS B O 1
ATOM 12590 N N . ALA B 1 746 ? -26.312 40.219 15.102 1 86.5 746 ALA B N 1
ATOM 12591 C CA . ALA B 1 746 ? -24.984 39.719 14.773 1 86.5 746 ALA B CA 1
ATOM 12592 C C . ALA B 1 746 ? -24.688 38.438 15.586 1 86.5 746 ALA B C 1
ATOM 12594 O O . ALA B 1 746 ? -24.016 37.531 15.094 1 86.5 746 ALA B O 1
ATOM 12595 N N . GLU B 1 747 ? -25.25 38.406 16.781 1 86.56 747 GLU B N 1
ATOM 12596 C CA . GLU B 1 747 ? -25.016 37.25 17.656 1 86.56 747 GLU B CA 1
ATOM 12597 C C . GLU B 1 747 ? -25.609 35.969 17.062 1 86.56 747 GLU B C 1
ATOM 12599 O O . GLU B 1 747 ? -24.984 34.906 17.109 1 86.56 747 GLU B O 1
ATOM 12604 N N . GLY B 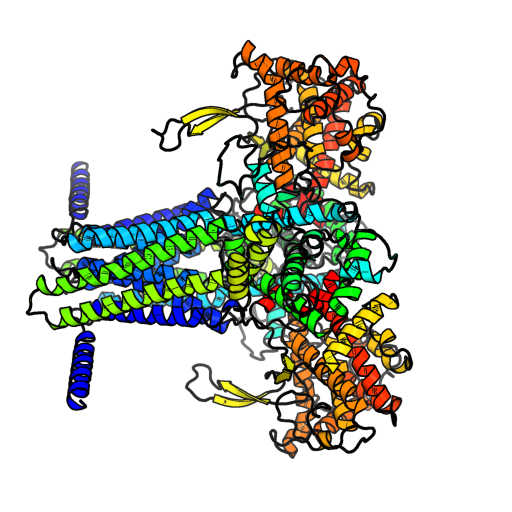1 748 ? -26.781 36.125 16.562 1 89.12 748 GLY B N 1
ATOM 12605 C CA . GLY B 1 748 ? -27.438 34.969 15.938 1 89.12 748 GLY B CA 1
ATOM 12606 C C . GLY B 1 748 ? -26.719 34.469 14.703 1 89.12 748 GLY B C 1
ATOM 12607 O O . GLY B 1 748 ? -26.641 33.281 14.477 1 89.12 748 GLY B O 1
ATOM 12608 N N . LEU B 1 749 ? -26.141 35.406 13.953 1 93.25 749 LEU B N 1
ATOM 12609 C CA . LEU B 1 749 ? -25.406 35.031 12.75 1 93.25 749 LEU B CA 1
ATOM 12610 C C . LEU B 1 749 ? -24.188 34.188 13.086 1 93.25 749 LEU B C 1
ATOM 12612 O O . LEU B 1 749 ? -23.984 33.094 12.531 1 93.25 749 LEU B O 1
ATOM 12616 N N . TRP B 1 750 ? -23.422 34.75 14.008 1 93.06 750 TRP B N 1
ATOM 12617 C CA . TRP B 1 750 ? -22.156 34.094 14.312 1 93.06 750 TRP B CA 1
ATOM 12618 C C . TRP B 1 750 ? -22.375 32.781 15.062 1 93.06 750 TRP B C 1
ATOM 12620 O O . TRP B 1 750 ? -21.609 31.828 14.898 1 93.06 750 TRP B O 1
ATOM 12630 N N . SER B 1 751 ? -23.438 32.719 15.867 1 92.5 751 SER B N 1
ATOM 12631 C CA . SER B 1 751 ? -23.781 31.453 16.531 1 92.5 751 SER B CA 1
ATOM 12632 C C . SER B 1 751 ? -24.156 30.375 15.5 1 92.5 751 SER B C 1
ATOM 12634 O O . SER B 1 751 ? -23.688 29.234 15.586 1 92.5 751 SER B O 1
ATOM 12636 N N . ASP B 1 752 ? -24.969 30.766 14.523 1 94.25 752 ASP B N 1
ATOM 12637 C CA . ASP B 1 752 ? -25.391 29.828 13.492 1 94.25 752 ASP B CA 1
ATOM 12638 C C . ASP B 1 752 ? -24.234 29.422 12.602 1 94.25 752 ASP B C 1
ATOM 12640 O O . ASP B 1 752 ? -24.109 28.25 12.227 1 94.25 752 ASP B O 1
ATOM 12644 N N . LEU B 1 753 ? -23.406 30.375 12.305 1 95.81 753 LEU B N 1
ATOM 12645 C CA . LEU B 1 753 ? -22.25 30.062 11.461 1 95.81 753 LEU B CA 1
ATOM 12646 C C . LEU B 1 753 ? -21.266 29.156 12.195 1 95.81 753 LEU B C 1
ATOM 12648 O O . LEU B 1 753 ? -20.672 28.266 11.586 1 95.81 753 LEU B O 1
ATOM 12652 N N . ALA B 1 754 ? -21.078 29.391 13.469 1 95.75 754 ALA B N 1
ATOM 12653 C CA . ALA B 1 754 ? -20.219 28.531 14.273 1 95.75 754 ALA B CA 1
ATOM 12654 C C . ALA B 1 754 ? -20.75 27.094 14.289 1 95.75 754 ALA B C 1
ATOM 12656 O O . ALA B 1 754 ? -19.984 26.141 14.125 1 95.75 754 ALA B O 1
ATOM 12657 N N . ASN B 1 755 ? -22.031 27 14.445 1 94.5 755 ASN B N 1
ATOM 12658 C CA . ASN B 1 755 ? -22.656 25.688 14.445 1 94.5 755 ASN B CA 1
ATOM 12659 C C . ASN B 1 755 ? -22.531 25 13.078 1 94.5 755 ASN B C 1
ATOM 12661 O O . ASN B 1 755 ? -22.312 23.797 13 1 94.5 755 ASN B O 1
ATOM 12665 N N . PHE B 1 756 ? -22.703 25.766 12.078 1 96.12 756 PHE B N 1
ATOM 12666 C CA . PHE B 1 756 ? -22.594 25.234 10.727 1 96.12 756 PHE B CA 1
ATOM 12667 C C . PHE B 1 756 ? -21.203 24.688 10.469 1 96.12 756 PHE B C 1
ATOM 12669 O O . PHE B 1 756 ? -21.031 23.531 10.062 1 96.12 756 PHE B O 1
ATOM 12676 N N . TRP B 1 757 ? -20.234 25.547 10.695 1 97.81 757 TRP B N 1
ATOM 12677 C CA . TRP B 1 757 ? -18.859 25.156 10.375 1 97.81 757 TRP B CA 1
ATOM 12678 C C . TRP B 1 757 ? -18.406 24 11.25 1 97.81 757 TRP B C 1
ATOM 12680 O O . TRP B 1 757 ? -17.641 23.141 10.805 1 97.81 757 TRP B O 1
ATOM 12690 N N . THR B 1 758 ? -18.812 23.953 12.508 1 97.06 758 THR B N 1
ATOM 12691 C CA . THR B 1 758 ? -18.469 22.828 13.383 1 97.06 758 THR B CA 1
ATOM 12692 C C . THR B 1 758 ? -19.094 21.531 12.883 1 97.06 758 THR B C 1
ATOM 12694 O O . THR B 1 758 ? -18.422 20.5 12.789 1 97.06 758 THR B O 1
ATOM 12697 N N . GLY B 1 759 ? -20.359 21.641 12.562 1 95.5 759 GLY B N 1
ATOM 12698 C CA . GLY B 1 759 ? -21.031 20.469 12.023 1 95.5 759 GLY B CA 1
ATOM 12699 C C . GLY B 1 759 ? -20.469 20.016 10.688 1 95.5 759 GLY B C 1
ATOM 12700 O O . GLY B 1 759 ? -20.312 18.812 10.453 1 95.5 759 GLY B O 1
ATOM 12701 N N . PHE B 1 760 ? -20.188 20.922 9.883 1 95.81 760 PHE B N 1
ATOM 12702 C CA . PHE B 1 760 ? -19.656 20.609 8.555 1 95.81 760 PHE B CA 1
ATOM 12703 C C . PHE B 1 760 ? -18.266 20 8.664 1 95.81 760 PHE B C 1
ATOM 12705 O O . PHE B 1 760 ? -17.922 19.078 7.918 1 95.81 760 PHE B O 1
ATOM 12712 N N . LEU B 1 761 ? -17.453 20.531 9.547 1 97 761 LEU B N 1
ATOM 12713 C CA . LEU B 1 761 ? -16.109 19.969 9.766 1 97 761 LEU B CA 1
ATOM 12714 C C . LEU B 1 761 ? -16.203 18.516 10.219 1 97 761 LEU B C 1
ATOM 12716 O O . LEU B 1 761 ? -15.406 17.688 9.781 1 97 761 LEU B O 1
ATOM 12720 N N . LEU B 1 762 ? -17.109 18.219 11.109 1 95.5 762 LEU B N 1
ATOM 12721 C CA . LEU B 1 762 ? -17.297 16.844 11.555 1 95.5 762 LEU B CA 1
ATOM 12722 C C . LEU B 1 762 ? -17.75 15.945 10.406 1 95.5 762 LEU B C 1
ATOM 12724 O O . LEU B 1 762 ? -17.328 14.797 10.297 1 95.5 762 LEU B O 1
ATOM 12728 N N . HIS B 1 763 ? -18.562 16.516 9.562 1 93.31 763 HIS B N 1
ATOM 12729 C CA . HIS B 1 763 ? -18.984 15.797 8.367 1 93.31 763 HIS B CA 1
ATOM 12730 C C . HIS B 1 763 ? -17.781 15.5 7.461 1 93.31 763 HIS B C 1
ATOM 12732 O O . HIS B 1 763 ? -17.656 14.383 6.953 1 93.31 763 HIS B O 1
ATOM 12738 N N . LEU B 1 764 ? -16.984 16.484 7.242 1 94.19 764 LEU B N 1
ATOM 12739 C CA . LEU B 1 764 ? -15.789 16.297 6.426 1 94.19 764 LEU B CA 1
ATOM 12740 C C . LEU B 1 764 ? -14.875 15.234 7.023 1 94.19 764 LEU B C 1
ATOM 12742 O O . LEU B 1 764 ? -14.344 14.391 6.301 1 94.19 764 LEU B O 1
ATOM 12746 N N . ALA B 1 765 ? -14.672 15.234 8.289 1 93.94 765 ALA B N 1
ATOM 12747 C CA . ALA B 1 765 ? -13.797 14.289 8.984 1 93.94 765 ALA B CA 1
ATOM 12748 C C . ALA B 1 765 ? -14.297 12.852 8.812 1 93.94 765 ALA B C 1
ATOM 12750 O O . ALA B 1 765 ? -13.5 11.938 8.586 1 93.94 765 ALA B O 1
ATOM 12751 N N . ALA B 1 766 ? -15.562 12.664 8.883 1 90.69 766 ALA B N 1
ATOM 12752 C CA . ALA B 1 766 ? -16.156 11.336 8.82 1 90.69 766 ALA B CA 1
ATOM 12753 C C . ALA B 1 766 ? -16.094 10.773 7.402 1 90.69 766 ALA B C 1
ATOM 12755 O O . ALA B 1 766 ? -16 9.555 7.219 1 90.69 766 ALA B O 1
ATOM 12756 N N . ASN B 1 767 ? -16.109 11.672 6.461 1 87.31 767 ASN B N 1
ATOM 12757 C CA . ASN B 1 767 ? -16.266 11.211 5.086 1 87.31 767 ASN B CA 1
ATOM 12758 C C . ASN B 1 767 ? -14.914 11.18 4.363 1 87.31 767 ASN B C 1
ATOM 12760 O O . ASN B 1 767 ? -14.82 10.672 3.244 1 87.31 767 ASN B O 1
ATOM 12764 N N . THR B 1 768 ? -13.906 11.719 4.973 1 86.56 768 THR B N 1
ATOM 12765 C CA . THR B 1 768 ? -12.578 11.633 4.383 1 86.56 768 THR B CA 1
ATOM 12766 C C . THR B 1 768 ? -11.977 10.25 4.594 1 86.56 768 THR B C 1
ATOM 12768 O O . THR B 1 768 ? -12.102 9.672 5.676 1 86.56 768 THR B O 1
ATOM 12771 N N . ARG B 1 769 ? -11.305 9.758 3.65 1 81 769 ARG B N 1
ATOM 12772 C CA . ARG B 1 769 ? -10.773 8.398 3.664 1 81 769 ARG B CA 1
ATOM 12773 C C . ARG B 1 769 ? -9.641 8.266 4.672 1 81 769 ARG B C 1
ATOM 12775 O O . ARG B 1 769 ? -8.859 9.203 4.863 1 81 769 ARG B O 1
ATOM 12782 N N . ALA B 1 770 ? -9.562 7.02 5.195 1 82.31 770 ALA B N 1
ATOM 12783 C CA . ALA B 1 770 ? -8.531 6.73 6.191 1 82.31 770 ALA B CA 1
ATOM 12784 C C . ALA B 1 770 ? -7.137 6.875 5.594 1 82.31 770 ALA B C 1
ATOM 12786 O O . ALA B 1 770 ? -6.215 7.352 6.262 1 82.31 770 ALA B O 1
ATOM 12787 N N . ALA B 1 771 ? -7.012 6.57 4.324 1 76.56 771 ALA B N 1
ATOM 12788 C CA . ALA B 1 771 ? -5.703 6.629 3.68 1 76.56 771 ALA B CA 1
ATOM 12789 C C . ALA B 1 771 ? -5.199 8.062 3.588 1 76.56 771 ALA B C 1
ATOM 12791 O O . ALA B 1 771 ? -3.998 8.32 3.701 1 76.56 771 ALA B O 1
ATOM 12792 N N . THR B 1 772 ? -6.102 8.992 3.383 1 80.94 772 THR B N 1
ATOM 12793 C CA . THR B 1 772 ? -5.723 10.398 3.314 1 80.94 772 THR B CA 1
ATOM 12794 C C . THR B 1 772 ? -5.227 10.898 4.672 1 80.94 772 THR B C 1
ATOM 12796 O O . THR B 1 772 ? -4.25 11.641 4.746 1 80.94 772 THR B O 1
ATOM 12799 N N . HIS B 1 773 ? -5.875 10.453 5.652 1 85.56 773 HIS B N 1
ATOM 12800 C CA . HIS B 1 773 ? -5.43 10.82 6.992 1 85.56 773 HIS B CA 1
ATOM 12801 C C . HIS B 1 773 ? -4.086 10.18 7.32 1 85.56 773 HIS B C 1
ATOM 12803 O O . HIS B 1 773 ? -3.27 10.766 8.031 1 85.56 773 HIS B O 1
ATOM 12809 N N . GLY B 1 774 ? -3.906 8.945 6.852 1 80.5 774 GLY B N 1
ATOM 12810 C CA . GLY B 1 774 ? -2.639 8.266 7.074 1 80.5 774 GLY B CA 1
ATOM 12811 C C . GLY B 1 774 ? -1.454 9.008 6.477 1 80.5 774 GLY B C 1
ATOM 12812 O O . GLY B 1 774 ? -0.376 9.047 7.074 1 80.5 774 GLY B O 1
ATOM 12813 N N . ARG B 1 775 ? -1.645 9.742 5.402 1 73.38 775 ARG B N 1
ATOM 12814 C CA . ARG B 1 775 ? -0.589 10.484 4.719 1 73.38 775 ARG B CA 1
ATOM 12815 C C . ARG B 1 775 ? -0.224 11.75 5.484 1 73.38 775 ARG B C 1
ATOM 12817 O O . ARG B 1 775 ? 0.918 12.211 5.422 1 73.38 775 ARG B O 1
ATOM 12824 N N . HIS B 1 776 ? -1.202 12.172 6.148 1 76.56 776 HIS B N 1
ATOM 12825 C CA . HIS B 1 776 ? -0.972 13.453 6.805 1 76.56 776 HIS B CA 1
ATOM 12826 C C . HIS B 1 776 ? -0.633 13.266 8.281 1 76.56 776 HIS B C 1
ATOM 12828 O O . HIS B 1 776 ? -0.597 14.234 9.047 1 76.56 776 HIS B O 1
ATOM 12834 N N . LEU B 1 777 ? -0.386 11.953 8.641 1 77.5 777 LEU B N 1
ATOM 12835 C CA . LEU B 1 777 ? 0.024 11.688 10.016 1 77.5 777 LEU B CA 1
ATOM 12836 C C . LEU B 1 777 ? 1.46 12.141 10.258 1 77.5 777 LEU B C 1
ATOM 12838 O O . LEU B 1 777 ? 1.828 12.492 11.375 1 77.5 777 LEU B O 1
ATOM 12842 N N . ALA B 1 778 ? 2.422 12.023 9.156 1 62.88 778 ALA B N 1
ATOM 12843 C CA . ALA B 1 778 ? 3.857 12.273 9.266 1 62.88 778 ALA B CA 1
ATOM 12844 C C . ALA B 1 778 ? 4.125 13.68 9.797 1 62.88 778 ALA B C 1
ATOM 12846 O O . ALA B 1 778 ? 5.156 13.93 10.422 1 62.88 778 ALA B O 1
ATOM 12847 N N . GLY B 1 779 ? 3.213 14.617 9.648 1 59.97 779 GLY B N 1
ATOM 12848 C CA . GLY B 1 779 ? 3.402 15.945 10.203 1 59.97 779 GLY B CA 1
ATOM 12849 C C . GLY B 1 779 ? 2.703 16.141 11.539 1 59.97 779 GLY B C 1
ATOM 12850 O O . GLY B 1 779 ? 2.467 15.18 12.266 1 59.97 779 GLY B O 1
ATOM 12851 N N . ASP B 1 780 ? 2.695 17.344 12.078 1 62 780 ASP B N 1
ATOM 12852 C CA . ASP B 1 780 ? 1.867 17.688 13.234 1 62 780 ASP B CA 1
ATOM 12853 C C . ASP B 1 780 ? 0.399 17.359 12.969 1 62 780 ASP B C 1
ATOM 12855 O O . ASP B 1 780 ? -0.146 17.734 11.922 1 62 780 ASP B O 1
ATOM 12859 N N . SER B 1 781 ? -0.078 16.234 13.523 1 70.25 781 SER B N 1
ATOM 12860 C CA . SER B 1 781 ? -1.439 15.742 13.336 1 70.25 781 SER B CA 1
ATOM 12861 C C . SER B 1 781 ? -2.426 16.891 13.172 1 70.25 781 SER B C 1
ATOM 12863 O O . SER B 1 781 ? -2.389 17.859 13.93 1 70.25 781 SER B O 1
ATOM 12865 N N . GLU B 1 782 ? -3.074 16.891 12.008 1 86.56 782 GLU B N 1
ATOM 12866 C CA . GLU B 1 782 ? -4.102 17.875 11.672 1 86.56 782 GLU B CA 1
ATOM 12867 C C . GLU B 1 782 ? -5.34 17.703 12.547 1 86.56 782 GLU B C 1
ATOM 12869 O O . GLU B 1 782 ? -5.617 16.594 13.016 1 86.56 782 GLU B O 1
ATOM 12874 N N . LEU B 1 783 ? -5.949 18.828 12.898 1 92.75 783 LEU B N 1
ATOM 12875 C CA . LEU B 1 783 ? -7.176 18.797 13.688 1 92.75 783 LEU B CA 1
ATOM 12876 C C . LEU B 1 783 ? -8.188 17.828 13.094 1 92.75 783 LEU B C 1
ATOM 12878 O O . LEU B 1 783 ? -8.797 17.031 13.82 1 92.75 783 LEU B O 1
ATOM 12882 N N . ILE B 1 784 ? -8.312 17.828 11.828 1 93.81 784 ILE B N 1
ATOM 12883 C CA . ILE B 1 784 ? -9.32 17 11.172 1 93.81 784 ILE B CA 1
ATOM 12884 C C . ILE B 1 784 ? -9.016 15.531 11.43 1 93.81 784 ILE B C 1
ATOM 12886 O O . ILE B 1 784 ? -9.93 14.711 11.523 1 93.81 784 ILE B O 1
ATOM 12890 N N . THR B 1 785 ? -7.816 15.148 11.531 1 92.81 785 THR B N 1
ATOM 12891 C CA . THR B 1 785 ? -7.438 13.766 11.797 1 92.81 785 THR B CA 1
ATOM 12892 C C . THR B 1 785 ? -7.809 13.367 13.227 1 92.81 785 THR B C 1
ATOM 12894 O O . THR B 1 785 ? -8.195 12.219 13.477 1 92.81 785 THR B O 1
ATOM 12897 N N . HIS B 1 786 ? -7.645 14.297 14.156 1 93.38 786 HIS B N 1
ATOM 12898 C CA . HIS B 1 786 ? -8.094 14.047 15.523 1 93.38 786 HIS B CA 1
ATOM 12899 C C . HIS B 1 786 ? -9.602 13.797 15.57 1 93.38 786 HIS B C 1
ATOM 12901 O O . HIS B 1 786 ? -10.062 12.875 16.25 1 93.38 786 HIS B O 1
ATOM 12907 N N . LEU B 1 787 ? -10.258 14.656 14.836 1 95.12 787 LEU B N 1
ATOM 12908 C CA . LEU B 1 787 ? -11.711 14.539 14.812 1 95.12 787 LEU B CA 1
ATOM 12909 C C . LEU B 1 787 ? -12.141 13.258 14.109 1 95.12 787 LEU B C 1
ATOM 12911 O O . LEU B 1 787 ? -13.117 12.617 14.508 1 95.12 787 LEU B O 1
ATOM 12915 N N . TRP B 1 788 ? -11.391 12.891 13.047 1 94.12 788 TRP B N 1
ATOM 12916 C CA . TRP B 1 788 ? -11.664 11.648 12.328 1 94.12 788 TRP B CA 1
ATOM 12917 C C . TRP B 1 788 ? -11.57 10.453 13.266 1 94.12 788 TRP B C 1
ATOM 12919 O O . TRP B 1 788 ? -12.422 9.562 13.227 1 94.12 788 TRP B O 1
ATOM 12929 N N . ALA B 1 789 ? -10.555 10.445 14.102 1 94.31 789 ALA B N 1
ATOM 12930 C CA . ALA B 1 789 ? -10.391 9.352 15.055 1 94.31 789 ALA B CA 1
ATOM 12931 C C . ALA B 1 789 ? -11.562 9.289 16.031 1 94.31 789 ALA B C 1
ATOM 12933 O O . ALA B 1 789 ? -12.133 8.227 16.266 1 94.31 789 ALA B O 1
ATOM 12934 N N . LEU B 1 790 ? -11.969 10.43 16.547 1 94.31 790 LEU B N 1
ATOM 12935 C CA . LEU B 1 790 ? -13.055 10.5 17.531 1 94.31 790 LEU B CA 1
ATOM 12936 C C . LEU B 1 790 ? -14.375 10.062 16.906 1 94.31 790 LEU B C 1
ATOM 12938 O O . LEU B 1 790 ? -15.094 9.25 17.484 1 94.31 790 LEU B O 1
ATOM 12942 N N . VAL B 1 791 ? -14.625 10.586 15.758 1 93.31 791 VAL B N 1
ATOM 12943 C CA . VAL B 1 791 ? -15.883 10.281 15.094 1 93.31 791 VAL B CA 1
ATOM 12944 C C . VAL B 1 791 ? -15.914 8.812 14.68 1 93.31 791 VAL B C 1
ATOM 12946 O O . VAL B 1 791 ? -16.969 8.172 14.727 1 93.31 791 VAL B O 1
ATOM 12949 N N . SER B 1 792 ? -14.789 8.258 14.266 1 91.62 792 SER B N 1
ATOM 12950 C CA . SER B 1 792 ? -14.695 6.844 13.898 1 91.62 792 SER B CA 1
ATOM 12951 C C . SER B 1 792 ? -15.016 5.941 15.086 1 91.62 792 SER B C 1
ATOM 12953 O O . SER B 1 792 ? -15.742 4.957 14.938 1 91.62 792 SER B O 1
ATOM 12955 N N . HIS B 1 793 ? -14.508 6.289 16.234 1 92.94 793 HIS B N 1
ATOM 12956 C CA . HIS B 1 793 ? -14.781 5.5 17.438 1 92.94 793 HIS B CA 1
ATOM 12957 C C . HIS B 1 793 ? -16.234 5.609 17.844 1 92.94 793 HIS B C 1
ATOM 12959 O O . HIS B 1 793 ? -16.812 4.652 18.359 1 92.94 793 HIS B O 1
ATOM 12965 N N . ALA B 1 794 ? -16.781 6.766 17.625 1 90.12 794 ALA B N 1
ATOM 12966 C CA . ALA B 1 794 ? -18.172 6.996 18.016 1 90.12 794 ALA B CA 1
ATOM 12967 C C . ALA B 1 794 ? -19.141 6.312 17.047 1 90.12 794 ALA B C 1
ATOM 12969 O O . ALA B 1 794 ? -20.344 6.254 17.297 1 90.12 794 ALA B O 1
ATOM 12970 N N . GLY B 1 795 ? -18.609 5.805 15.883 1 84.62 795 GLY B N 1
ATOM 12971 C CA . GLY B 1 795 ? -19.422 5.027 14.953 1 84.62 795 GLY B CA 1
ATOM 12972 C C . GLY B 1 795 ? -20.141 5.887 13.938 1 84.62 795 GLY B C 1
ATOM 12973 O O . GLY B 1 795 ? -21.094 5.434 13.305 1 84.62 795 GLY B O 1
ATOM 12974 N N . PHE B 1 796 ? -19.703 7.133 13.906 1 81.5 796 PHE B N 1
ATOM 12975 C CA . PHE B 1 796 ? -20.312 7.973 12.891 1 81.5 796 PHE B CA 1
ATOM 12976 C C . PHE B 1 796 ? -19.672 7.73 11.531 1 81.5 796 PHE B C 1
ATOM 12978 O O . PHE B 1 796 ? -18.453 7.852 11.375 1 81.5 796 PHE B O 1
ATOM 12985 N N . ARG B 1 797 ? -20.141 6.801 10.703 1 65.75 797 ARG B N 1
ATOM 12986 C CA . ARG B 1 797 ? -19.594 6.555 9.375 1 65.75 797 ARG B CA 1
ATOM 12987 C C . ARG B 1 797 ? -20.281 7.418 8.328 1 65.75 797 ARG B C 1
ATOM 12989 O O . ARG B 1 797 ? -21.484 7.684 8.43 1 65.75 797 ARG B O 1
ATOM 12996 N N . GLY B 1 798 ? -19.375 8.227 7.625 1 56.19 798 GLY B N 1
ATOM 12997 C CA . GLY B 1 798 ? -19.938 9.016 6.547 1 56.19 798 GLY B CA 1
ATOM 12998 C C . GLY B 1 798 ? -20.688 8.18 5.523 1 56.19 798 GLY B C 1
ATOM 12999 O O . GLY B 1 798 ? -20.375 7.004 5.332 1 56.19 798 GLY B O 1
ATOM 13000 N N . ASN B 1 799 ? -21.969 8.297 5.281 1 44.84 799 ASN B N 1
ATOM 13001 C CA . ASN B 1 799 ? -22.672 7.777 4.109 1 44.84 799 ASN B CA 1
ATOM 13002 C C . ASN B 1 799 ? -22.109 8.367 2.816 1 44.84 799 ASN B C 1
ATOM 13004 O O . ASN B 1 799 ? -22.75 9.211 2.189 1 44.84 799 ASN B O 1
ATOM 13008 N N . ALA B 1 800 ? -20.953 8.555 2.674 1 40.25 800 ALA B N 1
ATOM 13009 C CA . ALA B 1 800 ? -20.531 9.312 1.501 1 40.25 800 ALA B CA 1
ATOM 13010 C C . ALA B 1 800 ? -21.031 8.664 0.216 1 40.25 800 ALA B C 1
ATOM 13012 O O . ALA B 1 800 ? -20.594 7.57 -0.144 1 40.25 800 ALA B O 1
ATOM 13013 N N . ILE B 1 801 ? -22.234 8.672 0.032 1 37 801 ILE B N 1
ATOM 13014 C CA . ILE B 1 801 ? -22.797 8.297 -1.258 1 37 801 ILE B CA 1
ATOM 13015 C C . ILE B 1 801 ? -21.875 8.758 -2.383 1 37 801 ILE B C 1
ATOM 13017 O O . ILE B 1 801 ? -21.672 8.031 -3.359 1 37 801 ILE B O 1
ATOM 13021 N N . HIS B 1 802 ? -21.844 10.031 -2.609 1 32.75 802 HIS B N 1
ATOM 13022 C CA . HIS B 1 802 ? -21.391 10.625 -3.869 1 32.75 802 HIS B CA 1
ATOM 13023 C C . HIS B 1 802 ? -19.875 10.609 -3.977 1 32.75 802 HIS B C 1
ATOM 13025 O O . HIS B 1 802 ? -19.312 10.992 -5.012 1 32.75 802 HIS B O 1
ATOM 13031 N N . GLY B 1 803 ? -19.219 10.898 -2.875 1 33.56 803 GLY B N 1
ATOM 13032 C CA . GLY B 1 803 ? -17.844 11.281 -3.166 1 33.56 803 GLY B CA 1
ATOM 13033 C C . GLY B 1 803 ? -16.984 10.102 -3.574 1 33.56 803 GLY B C 1
ATOM 13034 O O . GLY B 1 803 ? -17.297 8.953 -3.266 1 33.56 803 GLY B O 1
ATOM 13035 N N . GLU B 1 804 ? -16.25 10.297 -4.703 1 32.31 804 GLU B N 1
ATOM 13036 C CA . GLU B 1 804 ? -15.172 9.656 -5.449 1 32.31 804 GLU B CA 1
ATOM 13037 C C . GLU B 1 804 ? -14.086 9.141 -4.512 1 32.31 804 GLU B C 1
ATOM 13039 O O . GLU B 1 804 ? -13.336 9.93 -3.928 1 32.31 804 GLU B O 1
ATOM 13044 N N . GLU B 1 805 ? -14.445 8.312 -3.695 1 33.72 805 GLU B N 1
ATOM 13045 C CA . GLU B 1 805 ? -13.547 7.75 -2.693 1 33.72 805 GLU B CA 1
ATOM 13046 C C . GLU B 1 805 ? -12.281 7.199 -3.34 1 33.72 805 GLU B C 1
ATOM 13048 O O . GLU B 1 805 ? -12.32 6.176 -4.027 1 33.72 805 GLU B O 1
ATOM 13053 N N . GLY B 1 806 ? -11.711 7.773 -4.195 1 30.73 806 GLY B N 1
ATOM 13054 C CA . GLY B 1 806 ? -10.609 7.102 -4.863 1 30.73 806 GLY B CA 1
ATOM 13055 C C . GLY B 1 806 ? -9.43 6.824 -3.947 1 30.73 806 GLY B C 1
ATOM 13056 O O . GLY B 1 806 ? -9.18 7.578 -3.004 1 30.73 806 GLY B O 1
ATOM 13057 N N . PRO B 1 807 ? -9.102 5.742 -3.715 1 31.31 807 PRO B N 1
ATOM 13058 C CA . PRO B 1 807 ? -7.887 5.484 -2.941 1 31.31 807 PRO B CA 1
ATOM 13059 C C . PRO B 1 807 ? -6.688 6.293 -3.439 1 31.31 807 PRO B C 1
ATOM 13061 O O . PRO B 1 807 ? -6.512 6.461 -4.648 1 31.31 807 PRO B O 1
ATOM 13064 N N . ASP B 1 808 ? -6.41 7.426 -2.959 1 30.52 808 ASP B N 1
ATOM 13065 C CA . ASP B 1 808 ? -5.25 8.195 -3.395 1 30.52 808 ASP B CA 1
ATOM 13066 C C . ASP B 1 808 ? -3.98 7.348 -3.359 1 30.52 808 ASP B C 1
ATOM 13068 O O . ASP B 1 808 ? -3.83 6.484 -2.492 1 30.52 808 ASP B O 1
ATOM 13072 N N . GLN B 1 809 ? -3.389 7.211 -4.438 1 33.44 809 GLN B N 1
ATOM 13073 C CA . GLN B 1 809 ? -2.137 6.582 -4.84 1 33.44 809 GLN B CA 1
ATOM 13074 C C . GLN B 1 809 ? -1.083 6.695 -3.742 1 33.44 809 GLN B C 1
ATOM 13076 O O . GLN B 1 809 ? -0.197 5.844 -3.635 1 33.44 809 GLN B O 1
ATOM 13081 N N . GLU B 1 810 ? -1.057 7.977 -3.182 1 34 810 GLU B N 1
ATOM 13082 C CA . GLU B 1 810 ? -0.01 8.258 -2.203 1 34 810 GLU B CA 1
ATOM 13083 C C . GLU B 1 810 ? -0.145 7.363 -0.976 1 34 810 GLU B C 1
ATOM 13085 O O . GLU B 1 810 ? 0.642 7.469 -0.033 1 34 810 GLU B O 1
ATOM 13090 N N . ASP B 1 811 ? -1.177 6.836 -0.881 1 33.03 811 ASP B N 1
ATOM 13091 C CA . ASP B 1 811 ? -1.547 6.137 0.344 1 33.03 811 ASP B CA 1
ATOM 13092 C C . ASP B 1 811 ? -0.654 4.918 0.573 1 33.03 811 ASP B C 1
ATOM 13094 O O . ASP B 1 811 ? -0.785 4.227 1.585 1 33.03 811 ASP B O 1
ATOM 13098 N N . ILE B 1 812 ? -0.372 4.32 -0.442 1 32.09 812 ILE B N 1
ATOM 13099 C CA . ILE B 1 812 ? 0.606 3.291 -0.106 1 32.09 812 ILE B CA 1
ATOM 13100 C C . ILE B 1 812 ? 1.909 3.947 0.346 1 32.09 812 ILE B C 1
ATOM 13102 O O . ILE B 1 812 ? 2.572 4.633 -0.437 1 32.09 812 ILE B O 1
ATOM 13106 N N . PRO B 1 813 ? 1.922 4.289 1.583 1 32.91 813 PRO B N 1
ATOM 13107 C CA . PRO B 1 813 ? 3.133 4.922 2.111 1 32.91 813 PRO B CA 1
ATOM 13108 C C . PRO B 1 813 ? 4.414 4.312 1.542 1 32.91 813 PRO B C 1
ATOM 13110 O O . PRO B 1 813 ? 4.664 3.121 1.722 1 32.91 813 PRO B O 1
ATOM 13113 N N . ASP B 1 814 ? 4.641 4.355 0.333 1 32.88 814 ASP B N 1
ATOM 13114 C CA . ASP B 1 814 ? 6.051 4.051 0.107 1 32.88 814 ASP B CA 1
ATOM 13115 C C . ASP B 1 814 ? 6.945 5.113 0.739 1 32.88 814 ASP B C 1
ATOM 13117 O O . ASP B 1 814 ? 6.895 6.285 0.357 1 32.88 814 ASP B O 1
ATOM 13121 N N . ILE B 1 815 ? 7.23 4.961 1.88 1 32.31 815 ILE B N 1
ATOM 13122 C CA . ILE B 1 815 ? 8.148 5.797 2.65 1 32.31 815 ILE B CA 1
ATOM 13123 C C . ILE B 1 815 ? 9.172 6.434 1.718 1 32.31 815 ILE B C 1
ATOM 13125 O O . ILE B 1 815 ? 9.609 7.566 1.943 1 32.31 815 ILE B O 1
ATOM 13129 N N . ASN B 1 816 ? 9.594 5.727 0.768 1 31.5 816 ASN B N 1
ATOM 13130 C CA . ASN B 1 816 ? 10.625 6.391 -0.027 1 31.5 816 ASN B CA 1
ATOM 13131 C C . ASN B 1 816 ? 10.023 7.449 -0.945 1 31.5 816 ASN B C 1
ATOM 13133 O O . ASN B 1 816 ? 10.75 8.156 -1.649 1 31.5 816 ASN B O 1
ATOM 13137 N N . GLN B 1 817 ? 8.766 7.582 -1.209 1 33.12 817 GLN B N 1
ATOM 13138 C CA . GLN B 1 817 ? 8.18 8.438 -2.24 1 33.12 817 GLN B CA 1
ATOM 13139 C C . GLN B 1 817 ? 7.977 9.859 -1.726 1 33.12 817 GLN B C 1
ATOM 13141 O O . GLN B 1 817 ? 7.703 10.773 -2.506 1 33.12 817 GLN B O 1
ATOM 13146 N N . ALA B 1 818 ? 7.707 10.18 -0.543 1 32.34 818 ALA B N 1
ATOM 13147 C CA . ALA B 1 818 ? 7.273 11.516 -0.144 1 32.34 818 ALA B CA 1
ATOM 13148 C C . ALA B 1 818 ? 8.25 12.578 -0.637 1 32.34 818 ALA B C 1
ATOM 13150 O O . ALA B 1 818 ? 8.102 13.758 -0.321 1 32.34 818 ALA B O 1
ATOM 13151 N N . ALA B 1 819 ? 9.281 12.297 -1.236 1 28.61 819 ALA B N 1
ATOM 13152 C CA . ALA B 1 819 ? 10.195 13.383 -1.561 1 28.61 819 ALA B CA 1
ATOM 13153 C C . ALA B 1 819 ? 9.656 14.234 -2.707 1 28.61 819 ALA B C 1
ATOM 13155 O O . ALA B 1 819 ? 10.273 15.234 -3.096 1 28.61 819 ALA B O 1
ATOM 13156 N N . ASN B 1 820 ? 8.773 13.766 -3.52 1 27.48 820 ASN B N 1
ATOM 13157 C CA . ASN B 1 820 ? 8.672 14.508 -4.77 1 27.48 820 ASN B CA 1
ATOM 13158 C C . ASN B 1 820 ? 7.758 15.727 -4.629 1 27.48 820 ASN B C 1
ATOM 13160 O O . ASN B 1 820 ? 7.453 16.391 -5.613 1 27.48 820 ASN B O 1
ATOM 13164 N N . GLN B 1 821 ? 6.77 15.859 -3.746 1 25.61 821 GLN B N 1
ATOM 13165 C CA . GLN B 1 821 ? 6.098 17.141 -3.938 1 25.61 821 GLN B CA 1
ATOM 13166 C C . GLN B 1 821 ? 6.934 18.281 -3.373 1 25.61 821 GLN B C 1
ATOM 13168 O O . GLN B 1 821 ? 7.48 18.188 -2.273 1 25.61 821 GLN B O 1
#

Nearest PDB structures (foldseek):
  8e0m-assembly3_G  TM=2.159E-01  e=1.957E+00  synthetic construct
  2jsw-assembly1_A  TM=2.140E-01  e=7.006E+00  Mus musculus
  8e0m-assembly3_G  TM=2.126E-01  e=1.737E+00  synthetic construct
  2jsw-assembly1_A  TM=1.817E-01  e=5.977E+00  Mus musculus